Protein 3VC3 (pdb70)

Solvent-accessible surface area: 71531 Å² total; per-residue (Å²): 123,38,90,9,75,105,112,9,22,80,13,18,14,189,3,27,1,0,41,4,100,81,19,10,136,84,5,50,17,126,2,0,0,0,0,0,6,18,1,1,0,7,0,20,7,0,4,6,0,82,18,0,0,27,30,3,42,81,52,6,69,11,24,66,78,112,11,14,0,2,0,0,0,21,0,20,13,0,0,0,0,1,0,1,2,23,30,69,42,13,126,6,12,0,0,0,0,18,118,7,9,21,4,0,24,0,0,0,62,4,6,45,2,77,16,42,3,0,43,58,97,85,18,10,35,4,0,20,124,28,0,104,77,39,51,153,105,44,113,90,25,43,17,6,23,13,8,43,22,100,17,2,14,82,15,2,66,104,48,0,0,19,24,0,50,115,27,0,96,26,78,1,50,1,0,0,14,3,6,14,16,3,0,12,0,0,0,0,0,63,33,0,49,75,102,43,100,110,1,72,0,24,0,0,4,0,44,73,1,31,31,40,73,65,21,159,79,26,130,36,95,0,24,27,10,14,13,22,64,92,2,117,24,8,38,82,140,12,17,88,118,14,29,70,0,27,9,123,48,0,7,66,31,0,86,48,0,0,83,88,10,0,0,1,0,0,1,7,0,0,0,0,0,9,1,0,22,115,5,0,94,73,106,107,6,95,50,66,10,0,0,0,0,1,9,1,6,0,1,1,2,0,18,15,49,3,6,78,145,38,33,104,72,0,88,109,40,132,55,58,88,39,126,36,88,12,68,132,110,9,22,97,13,32,16,142,1,29,1,0,34,0,64,89,24,0,94,40,4,2,0,44,0,0,0,0,0,0,9,19,1,1,0,6,0,20,6,0,4,6,0,84,18,0,0,28,36,3,46,129,128,135,100,12,65,67,78,122,11,13,0,2,0,0,1,22,0,21,14,0,0,0,0,1,0,1,2,21,26,68,42,13,123,5,10,0,0,0,0,20,118,7,6,18,4,1,26,0,0,0,58,3,7,44,2,80,17,32,4,0,39,57,96,109,15,10,35,5,0,20,134,21,0,102,86,30,50,147,115,44,111,87,24,45,17,6,23,13,9,44,23,101,16,1,17,78,15,3,66,104,50,0,0,19,8,0,50,88,10,0,96,24,78,1,45,0,0,0,13,3,6,14,17,3,0,13,0,0,0,0,0,63,35,0,54,76,99,40,110,123,3,50,0,16,0,0,4,0,43,75,1,30,32,45,73,71,27,166,88,27,131,36,98,0,23,27,9,14,15,22,63,90,2,116,23,7,35,86,137,11,15,78,121,18,33,68,0,28,10,122,49,0,8,63,31,0,88,47,0,0,84,116,11,1,0,1,1,0,0,8,0,0,0,0,0,10,1,0,23,112,5,0,98,71,109,97,0,86,34,74,10,0,0,0,0,0,9,1,6,0,0,2,1,3,23,17,44,3,9,86,150,36,47,100,78,0,71,92,37,125,53,54,84,32,125,38,93,15,68,84,95,9,23,90,12,33,16,213,3,24,0,0,50,7,70,82,20,19,144,70,25,37,5,130,1,0,0,0,0,0,8,18,1,0,0,6,0,21,8,0,3,6,0,84,18,0,0,28,33,3,44,69,50,7,69,10,23,67,77,117,12,13,0,2,0,0,0,20,0,20,12,0,0,0,0,1,0,0,2,23,32,65,42,14,113,6,10,0,0,0,0,20,116,7,9,23,6,1,25,0,0,0,64,4,6,46,2,76,9,42,2,0,37,60,91,108,14,10,34,5,0,18,135,25,0,101,73,36,52,152,111,43,111,92,24,45,17,6,22,14,8,43,23,99,16,2,16,80,16,2,66,104,46,0,0,21,21,0,10,103,26,0,27,8,53,2,34,2,0,0,13,3,6,13,16,3,0,12,0,0,0,0,0,60,33,0,58,61,68,14,40,92,0,77,0,15,0,0,4,0,45,72,1,31,34,40,72,72,28,174,87,26,130,38,92,0,25,26,10,14,14,23,61,119,3,124,22,15,38,76,142,15,18,78,116,15,20,58,0,26,12,122,61,0,8,63,34,0,86,45,0,0,81,90,6,0,0,0,1,0,1,7,0,0,0,1,0,18,0,0,21,102,7,0,100,67,109,69,10,76,37,35,13,0,0,0,0,0,9,1,6,0,0,3,1,1,18,15,45,2,8,92,133,31,37,97,86,2,78,97,51,131,54,60,82,38,50,92,45,91,16,56,70,55,8,22,83,6,22,10,153,2,27,1,0,48,1,46,96,22,0,95,46,5,2,0,46,0,0,0,0,0,0,8,17,2,1,1,5,0,20,6,0,4,6,0,60,18,0,0,10,34,3,44,52,127,105,99,12,64,70,77,133,12,16,1,2,0,0,0,20,0,20,13,0,0,0,0,1,0,1,2,18,22,62,43,13,125,5,11,0,0,0,0,19,116,7,7,20,5,1,26,0,0,0,75,4,7,45,2,78,10,34,2,0,41,57,99,107,16,11,34,4,0,20,132,25,0,88,79,37,45,124,108,42,114,91,24,45,18,6,22,13,8,43,24,98,15,1,17,82,14,3,70,95,51,0,0,19,20,0,50,119,26,0,95,24,78,1,46,0,0,0,14,3,6,13,16,3,0,12,0,0,0,0,0,61,34,0,57,74,101,40,103,123,1,52,0,15,0,0,3,0,45,74,1,30,31,45,72,73,27,175,88,26,128,37,99,0,23,28,10,12,15,21,62,88,2,116,23,7,37,87,141,13,16,92,124,18,32,70,1,28,9,122,50,0,8,64,29,0,87,45,0,0,85,112,11,1,0,0,0,0,1,7,0,0,0,0,0,10,0,0,25,114,4,0,104,74,110,99,0,89,31,84,10,0,0,0,0,0,9,1,5,0,1,1,1,4,27,17,47,3,7,85,147,36,40,85,76,0,68,98,41,130,52,56,85,45,168,93,149,136,103,178,112,77,23,77,89,25,14,154,3,61,40,66,126,7,114,119,7,18,82,51,26,31,6,134,1,6,0,0,7,0,37,114,8,48,8,24,0,20,6,0,3,6,0,82,19,0,0,28,33,3,44,131,127,137,98,11,67,67,78,132,12,16,0,2,0,0,1,22,0,20,13,0,0,0,0,1,9,0,2,58,79,68,43,14,121,6,10,0,0,0,0,37,115,8,9,80,31,1,69,88,39,0,167,86,73,66,11,80,32,48,66,14,77,69,92,131,16,11,34,14,0,19,159,63,0,86,77,36,47,136,109,46,109,89,24,44,15,6,22,15,8,42,23,101,16,2,15,78,17,3,65,105,46,0,0,20,21,0,47,124,83,11,120,27,114,1,52,3,0,0,13,3,7,13,16,3,0,12,0,0,0,0,0,63,36,0,52,74,101,42,103,114,1,76,0,23,0,0,4,0,9,53,1,14,34,43,72,74,28,151,79,18,129,36,98,1,22,26,10,14,14,23,61,88,2,107,23,6,37,86,99,10,20,81,97,16,36,51,1,8,9,74,28,0,9,65,16,0,85,51,0,30,152,87,37,64,27,52,1,0,1,7,0,0,0,0,0,7,2,0,4,83,8,0,16,15,63,101,5,161,48,68,18,0,0,0,0,1,8,0,59,0,102,30,1,61,24,18,45,2,20,73,127,111,91,106,104,57,113,109,146,142,126,126,106,194,169,99,134,146,91,169,93,76,21,77,87,20,16,163,5,61,39,64,131,5,114,118,20,10,142,84,18,46,16,129,1,6,0,0,7,0,36,115,9,46,8,24,0,20,8,0,4,5,0,81,20,0,0,25,33,3,44,129,122,132,99,10,68,69,78,118,13,4,0,2,0,0,1,21,0,21,13,0,0,0,0,1,10,0,2,56,75,62,40,13,68,5,10,0,0,0,0,38,113,8,7,91,36,1,70,85,38,0,136,86,70,60,1,64,31,55,65,15,72,69,94,139,18,9,36,14,0,21,152,62,0,106,83,34,52,90,82,41,49,74,27,46,19,7,18,13,12,45,22,94,8,1,16,94,15,2,79,102,51,0,0,17,27,0,47,118,83,13,118,26,110,1,53,0,0,0,13,4,6,14,16,4,0,12,0,0,0,0,0,61,34,0,54,71,92,47,101,124,2,38,0,18,0,0,3,0,45,74,1,30,32,41,68,64,28,171,81,27,130,34,96,1,22,28,10,13,14,23,60,72,2,105,23,12,40,84,141,12,20,95,121,15,32,66,1,28,8,122,50,0,7,66,30,0,89,45,0,28,156,120,39,65,25,55,1,0,1,7,0,0,0,0,0,10,0,0,33,108,4,0,129,69,110,113,0,96,49,59,16,0,0,0,0,1,9,0,63,0,101,28,1,61,25,16,45,2,23,87,140,110,83,115,116,54,115,103,147,134,129,131,89,139,184

CATH classification: 3.40.50.1100 (+1 more: 3.40.50.1100)

Sequence (1934 aa):
STNIKKHVSQLIGRTPLVYLNKVTEGCGAYVAVVKQEMMQPTASIADRPAYAMITDAEEKNLITPGKTTLIEPTSGNMGISMAFMAAMKGYKMVLTMPSYTSLERRVTMRAFGAELIILTDPAKGMGGTVKKAYELLENTPNAHMLQQFSSNPANTQVHFETTGPEIWEDTNGQVDIFVMGIGSGGTVSGVGQYLKSKNPNVKIYGVEPSESNVLNGGKPGPHHITGNGVGFKPDILDLDVMEKVLEVSSEDAVNMARVLALKEGLMVGISSGANTVAALRLAQLPENKGKLIVTVHPSFGERYLSSVLFQELRQEAENMQPVAVSTNIKKHVSQLIGRTPLVVYLNKVTEGCGAYVAVVKQEMMQPTASIADRPAYAMITDAEEKNLITPGKTTLIEPTSGNMGISMAFMAAMKGYKMVLTMPSYTSLERRVTMRAFGAELILTDPAKGMGGTVKKAYELLENTPNAHMLQQFSSNPANTQVHFETTGPEIWEDTNGQVDIFVVMGIGSGGTVSGVGQYLKKSKNPNVKIYGVEPSSESNVVLNGGKPGPHHITGNGVGFKPDILDLDVMEKVLEVSSEDAVNMARVLALKEGLMVGISSGANTVAALRLAQLPENKGKLIVTVHPSFGERYLSSSVVLFQELRQEAENMQPVAVSTNIKKHVSQLIGRTPLVYLNKVTEGCGAYVAVVKQEMMQPTASIADRPAYAMITDAEEKNLITPGKTTLIEPTSGNMGISMAFMAAMKGYKMVLTMPSYTSLERRVTMRAFGAELILTDPAKGMGGTVKKAYELLENTPNAHMLQQFSSNPANTQVHFETTGPEIWEDTNGQVDIFVMGIGSSGGTVSSGVGQYLKSKNPNVVKIYGVEPSSESNVLNGGKPGPHHITGNGVGFKPDILDLDVMEKVLEVSSEDAVNMARVLALKEGLMVGISSGANTVAALRLAQLPENKGKLIVTVHPSFGERYLSSVLFQELRQEAENMQPVAVASTNIKKHVSQLIGRTPLVYLNKVTEGCGAYVAVVKQEMMQPTASIADRPAYAMITDAEEKNLITPGKTTLIEPTSGNMGISMAFMAAMKGYKMVLTMPSYTSLERRVTMRAFGAELILTDPAKGMGGTVKKAYELLENTPNAHMLQQFSSNPANTQVHFETTGPEIWEDTNGQVDIFVMGIGSGGTVSGVGQYLKSKNPNVKIYGVEPSESNVLNGGKPGPHHITGNGVGFKPDILDLDVMEKVLEVSSEDAVNMARVLALKEGLMVGISSGANTVAALRLAQLPENKGKLIVTVHPSFGERYLSSVLFQELRQEAENMQPVAVSTNIKKHVSQLIGRTPLVYLNKVTEGCCGAYVAVKQEMMQPTASIADRPAYAMITDAEEKNLITPGKTTLIEPTSGNMGISMAFMAAMKGYKMVLTMPSYTSLERRVTMRAFGAELILTDPAKGMGGTVKKAYELLENTPNAHMLQQFSSNPANTQVHFETTGPEIWEDTNGQQVDIFVMGIGSGGTVSGVGQYLKSKNPNVKIYGVEPSSESNVLNGGKPGPHHITGNGVGFKPDILDLDVMEKVLEVSSEDAVNMARVVLALKEGLMVGISSGANTVAALRLAQLPENKGKLIVTVHPSFGERYLSSVLFQELRQEAENMQPVAVSTNIKKHVSQLIGRTPLVYLNKVTEGCGAYVAVVKQEMMQPTASIADRPAYAMITDAEEKNLITPGKTTLIEPTSGNMGISMAFMAAMKGYKMVLTMPSYTSLERRVTMRAFGAELILTDPAKGMGGTVKKAYELLENTPNAHMLQQFSSNPANTQVHFETTGPEIWEDTNGQVDIFVMGIGSGGTVSGVGQYLKSKNPNVKIYGVEPSSESNVLNGGKPGPHHITGNGVGFKPDILDLDVMEKVLEVSSEDAVNMARVLALKEGLMVGISSGANTVAALRLAQLPENKGKLIVTVHPSFGERYLSSSVLFQELRQEAENMQPVAVD

InterPro domains:
  IPR001216 Cysteine synthase/cystathionine beta-synthase, pyridoxal-phosphate attachment site [PS00901] (84-102)
  IPR001926 Tryptophan synthase beta chain-like, PALP domain [PF00291] (58-345)
  IPR005856 Cysteine synthase [TIGR01136] (59-357)
  IPR005859 Cysteine synthase CysK [TIGR01139] (59-357)
  IPR036052 Tryptophan synthase beta chain-like, PALP domain superfamily [G3DSA:3.40.50.1100] (60-353)
  IPR036052 Tryptophan synthase beta chain-like, PALP domain superfamily [G3DSA:3.40.50.1100] (89-196)
  IPR036052 Tryptophan synthase beta chain-like, PALP domain superfamily [SSF53686] (54-362)
  IPR050214 Cysteine synthase/Cystathionine beta-synthase [PTHR10314] (54-363)

B-factor: mean 21.98, std 10.83, range [5.79, 87.84]

Structure (mmCIF, N/CA/C/O backbone):
data_3VC3
#
_entry.id   3VC3
#
_cell.length_a   71.092
_cell.length_b   154.325
_cell.length_c   198.328
_cell.angle_alpha   90.00
_cell.angle_beta   90.00
_cell.angle_gamma   90.00
#
_symmetry.space_group_name_H-M   'P 2 21 21'
#
loop_
_entity.id
_entity.type
_entity.pdbx_description
1 polymer 'beta-cyanoalnine synthase'
2 non-polymer N-({3-HYDROXY-2-METHYL-5-[(PHOSPHONOOXY)METHYL]PYRIDIN-4-YL}METHYL)-L-CYSTEINE
3 water water
#
loop_
_atom_site.group_PDB
_atom_site.id
_atom_site.type_symbol
_atom_site.label_atom_id
_atom_site.label_alt_id
_atom_site.label_comp_id
_atom_site.label_asym_id
_atom_site.label_entity_id
_atom_site.label_seq_id
_atom_site.pdbx_PDB_ins_code
_atom_site.Cartn_x
_atom_site.Cartn_y
_atom_site.Cartn_z
_atom_site.occupancy
_atom_site.B_iso_or_equiv
_atom_site.auth_seq_id
_atom_site.auth_comp_id
_atom_site.auth_asym_id
_atom_site.auth_atom_id
_atom_site.pdbx_PDB_model_num
ATOM 1 N N . SER A 1 22 ? -40.880 40.900 1.799 1.00 46.98 51 SER A N 1
ATOM 2 C CA . SER A 1 22 ? -42.256 40.510 2.108 1.00 48.35 51 SER A CA 1
ATOM 3 C C . SER A 1 22 ? -43.076 40.235 0.849 1.00 41.89 51 SER A C 1
ATOM 4 O O . SER A 1 22 ? -44.054 39.478 0.884 1.00 34.84 51 SER A O 1
ATOM 7 N N . THR A 1 23 ? -42.683 40.863 -0.256 1.00 32.93 52 THR A N 1
ATOM 8 C CA . THR A 1 23 ? -43.400 40.725 -1.517 1.00 25.75 52 THR A CA 1
ATOM 9 C C . THR A 1 23 ? -42.424 40.563 -2.679 1.00 28.95 52 THR A C 1
ATOM 10 O O . THR A 1 23 ? -41.209 40.540 -2.480 1.00 27.11 52 THR A O 1
ATOM 14 N N . ASN A 1 24 ? -42.964 40.438 -3.890 1.00 17.61 53 ASN A N 1
ATOM 15 C CA . ASN A 1 24 ? -42.140 40.391 -5.098 1.00 18.96 53 ASN A CA 1
ATOM 16 C C . ASN A 1 24 ? -42.100 41.745 -5.791 1.00 18.63 53 ASN A C 1
ATOM 17 O O . ASN A 1 24 ? -41.625 41.850 -6.916 1.00 21.02 53 ASN A O 1
ATOM 22 N N . ILE A 1 25 ? -42.617 42.773 -5.132 1.00 16.40 54 ILE A N 1
ATOM 23 C CA . ILE A 1 25 ? -42.612 44.110 -5.708 1.00 12.57 54 ILE A CA 1
ATOM 24 C C . ILE A 1 25 ? -41.197 44.674 -5.706 1.00 18.22 54 ILE A C 1
ATOM 25 O O . ILE A 1 25 ? -40.544 44.695 -4.658 1.00 17.37 54 ILE A O 1
ATOM 30 N N . LYS A 1 26 ? -40.712 45.116 -6.867 1.00 13.13 55 LYS A N 1
ATOM 31 C CA . LYS A 1 26 ? -39.378 45.719 -6.956 1.00 16.17 55 LYS A CA 1
ATOM 32 C C . LYS A 1 26 ? -39.308 47.054 -6.236 1.00 16.93 55 LYS A C 1
ATOM 33 O O . LYS A 1 26 ? -40.218 47.876 -6.338 1.00 18.17 55 LYS A O 1
ATOM 39 N N . LYS A 1 27 ? -38.211 47.288 -5.525 1.00 15.28 56 LYS A N 1
ATOM 40 C CA . LYS A 1 27 ? -38.016 48.549 -4.820 1.00 14.59 56 LYS A CA 1
ATOM 41 C C . LYS A 1 27 ? -37.599 49.690 -5.743 1.00 13.68 56 LYS A C 1
ATOM 42 O O . LYS A 1 27 ? -37.902 50.853 -5.475 1.00 15.23 56 LYS A O 1
ATOM 48 N N . HIS A 1 28 ? -36.878 49.362 -6.813 1.00 13.65 57 HIS A N 1
ATOM 49 C CA . HIS A 1 28 ? -36.384 50.378 -7.738 1.00 17.63 57 HIS A CA 1
ATOM 50 C C . HIS A 1 28 ? -36.653 49.965 -9.180 1.00 13.73 57 HIS A C 1
ATOM 51 O O . HIS A 1 28 ? -36.580 48.788 -9.523 1.00 14.08 57 HIS A O 1
ATOM 58 N N . VAL A 1 29 ? -36.944 50.947 -10.021 1.00 18.17 58 VAL A N 1
ATOM 59 C CA . VAL A 1 29 ? -37.135 50.701 -11.445 1.00 14.22 58 VAL A CA 1
ATOM 60 C C . VAL A 1 29 ? -35.915 50.019 -12.090 1.00 16.29 58 VAL A C 1
ATOM 61 O O . VAL A 1 29 ? -36.055 49.221 -13.015 1.00 15.98 58 VAL A O 1
ATOM 65 N N . SER A 1 30 ? -34.717 50.304 -11.585 1.00 17.04 59 SER A N 1
ATOM 66 C CA . SER A 1 30 ? -33.521 49.661 -12.140 1.00 15.21 59 SER A CA 1
ATOM 67 C C . SER A 1 30 ? -33.501 48.149 -11.911 1.00 12.60 59 SER A C 1
ATOM 68 O O . SER A 1 30 ? -32.802 47.415 -12.615 1.00 13.13 59 SER A O 1
ATOM 71 N N . GLN A 1 31 ? -34.275 47.662 -10.938 1.00 12.96 60 GLN A N 1
ATOM 72 C CA . GLN A 1 31 ? -34.371 46.229 -10.707 1.00 14.44 60 GLN A CA 1
ATOM 73 C C . GLN A 1 31 ? -35.202 45.519 -11.777 1.00 16.98 60 GLN A C 1
ATOM 74 O O . GLN A 1 31 ? -35.290 44.298 -11.798 1.00 21.11 60 GLN A O 1
ATOM 80 N N . LEU A 1 32 ? -35.804 46.295 -12.669 1.00 14.75 61 LEU A N 1
ATOM 81 C CA . LEU A 1 32 ? -36.536 45.730 -13.802 1.00 15.30 61 LEU A CA 1
ATOM 82 C C . LEU A 1 32 ? -35.585 45.328 -14.921 1.00 18.28 61 LEU A C 1
ATOM 83 O O . LEU A 1 32 ? -35.997 44.695 -15.890 1.00 18.59 61 LEU A O 1
ATOM 88 N N . ILE A 1 33 ? -34.323 45.727 -14.799 1.00 15.80 62 ILE A N 1
ATOM 89 C CA . ILE A 1 33 ? -33.308 45.363 -15.794 1.00 9.12 62 ILE A CA 1
ATOM 90 C C . ILE A 1 33 ? -32.873 43.892 -15.659 1.00 22.21 62 ILE A C 1
ATOM 91 O O . ILE A 1 33 ? -32.688 43.397 -14.549 1.00 32.49 62 ILE A O 1
ATOM 96 N N . GLY A 1 34 ? -32.715 43.210 -16.793 1.00 26.52 63 GLY A N 1
ATOM 97 C CA . GLY A 1 34 ? -32.124 41.877 -16.839 1.00 31.33 63 GLY A CA 1
ATOM 98 C C . GLY A 1 34 ? -33.102 40.719 -16.954 1.00 22.55 63 GLY A C 1
ATOM 99 O O . GLY A 1 34 ? -34.306 40.922 -17.080 1.00 32.47 63 GLY A O 1
ATOM 100 N N . ARG A 1 35 ? -32.573 39.495 -16.909 1.00 19.64 64 ARG A N 1
ATOM 101 C CA . ARG A 1 35 ? -33.377 38.284 -16.976 1.00 25.67 64 ARG A CA 1
ATOM 102 C C . ARG A 1 35 ? -34.384 38.308 -18.130 1.00 25.16 64 ARG A C 1
ATOM 103 O O . ARG A 1 35 ? -35.586 38.237 -17.911 1.00 26.70 64 ARG A O 1
ATOM 111 N N . THR A 1 36 ? -33.888 38.380 -19.360 1.00 16.29 65 THR A N 1
ATOM 112 C CA . THR A 1 36 ? -34.766 38.355 -20.532 1.00 12.26 65 THR A CA 1
ATOM 113 C C . THR A 1 36 ? -34.908 36.936 -21.116 1.00 12.84 65 THR A C 1
ATOM 114 O O . THR A 1 36 ? -34.021 36.101 -20.960 1.00 17.19 65 THR A O 1
ATOM 118 N N . PRO A 1 37 ? -36.023 36.666 -21.813 1.00 15.64 66 PRO A N 1
ATOM 119 C CA . PRO A 1 37 ? -36.299 35.300 -22.279 1.00 12.56 66 PRO A CA 1
ATOM 120 C C . PRO A 1 37 ? -35.617 34.947 -23.597 1.00 15.36 66 PRO A C 1
ATOM 121 O O . PRO A 1 37 ? -35.221 35.857 -24.330 1.00 17.77 66 PRO A O 1
ATOM 125 N N . LEU A 1 38 ? -35.465 33.641 -23.856 1.00 13.61 67 LEU A N 1
ATOM 126 C CA . LEU A 1 38 ? -35.049 33.105 -25.149 1.00 13.78 67 LEU A CA 1
ATOM 127 C C . LEU A 1 38 ? -36.267 32.493 -25.828 1.00 14.22 67 LEU A C 1
ATOM 128 O O . LEU A 1 38 ? -37.114 31.890 -25.170 1.00 14.21 67 LEU A O 1
ATOM 133 N N . VAL A 1 39 ? -36.346 32.614 -27.145 1.00 14.01 68 VAL A N 1
ATOM 134 C CA . VAL A 1 39 ? -37.445 31.986 -27.869 1.00 12.51 68 VAL A CA 1
ATOM 135 C C . VAL A 1 39 ? -36.932 31.352 -29.163 1.00 13.95 68 VAL A C 1
ATOM 136 O O . VAL A 1 39 ? -36.053 31.906 -29.831 1.00 13.80 68 VAL A O 1
ATOM 140 N N . TYR A 1 40 ? -37.461 30.180 -29.510 1.00 17.01 69 TYR A N 1
ATOM 141 C CA . TYR A 1 40 ? -37.052 29.515 -30.748 1.00 12.19 69 TYR A CA 1
ATOM 142 C C . TYR A 1 40 ? -37.674 30.225 -31.948 1.00 15.45 69 TYR A C 1
ATOM 143 O O . TYR A 1 40 ? -38.774 30.753 -31.853 1.00 15.45 69 TYR A O 1
ATOM 152 N N . LEU A 1 41 ? -36.967 30.231 -33.073 1.00 11.98 70 LEU A N 1
ATOM 153 C CA . LEU A 1 41 ? -37.557 30.682 -34.334 1.00 12.41 70 LEU A CA 1
ATOM 154 C C . LEU A 1 41 ? -37.765 29.481 -35.241 1.00 15.73 70 LEU A C 1
ATOM 155 O O . LEU A 1 41 ? -36.845 28.689 -35.435 1.00 19.43 70 LEU A O 1
ATOM 160 N N . ASN A 1 42 ? -38.961 29.346 -35.809 1.00 21.18 71 ASN A N 1
ATOM 161 C CA . ASN A 1 42 ? -39.216 28.247 -36.735 1.00 23.56 71 ASN A CA 1
ATOM 162 C C . ASN A 1 42 ? -39.784 28.677 -38.073 1.00 23.42 71 ASN A C 1
ATOM 163 O O . ASN A 1 42 ? -40.094 27.834 -38.913 1.00 22.27 71 ASN A O 1
ATOM 168 N N . LYS A 1 43 ? -39.928 29.973 -38.290 1.00 15.36 72 LYS A N 1
ATOM 169 C CA . LYS A 1 43 ? -40.431 30.401 -39.600 1.00 12.64 72 LYS A CA 1
ATOM 170 C C . LYS A 1 43 ? -39.337 30.922 -40.519 1.00 18.33 72 LYS A C 1
ATOM 171 O O . LYS A 1 43 ? -39.175 30.413 -41.626 1.00 22.53 72 LYS A O 1
ATOM 177 N N . VAL A 1 44 ? -38.580 31.926 -40.081 1.00 15.48 73 VAL A N 1
ATOM 178 C CA . VAL A 1 44 ? -37.485 32.417 -40.913 1.00 14.83 73 VAL A CA 1
ATOM 179 C C . VAL A 1 44 ? -36.389 31.363 -41.020 1.00 18.63 73 VAL A C 1
ATOM 180 O O . VAL A 1 44 ? -35.524 31.432 -41.889 1.00 19.79 73 VAL A O 1
ATOM 184 N N . THR A 1 45 ? -36.437 30.382 -40.127 1.00 17.17 74 THR A N 1
ATOM 185 C CA . THR A 1 45 ? -35.417 29.341 -40.074 1.00 12.76 74 THR A CA 1
ATOM 186 C C . THR A 1 45 ? -35.813 28.095 -40.880 1.00 18.84 74 THR A C 1
ATOM 187 O O . THR A 1 45 ? -35.096 27.090 -40.861 1.00 19.65 74 THR A O 1
ATOM 191 N N . GLU A 1 46 ? -36.947 28.151 -41.574 1.00 14.85 75 GLU A N 1
ATOM 192 C CA . GLU A 1 46 ? -37.433 26.964 -42.284 1.00 19.13 75 GLU A CA 1
ATOM 193 C C . GLU A 1 46 ? -36.327 26.296 -43.094 1.00 17.44 75 GLU A C 1
ATOM 194 O O . GLU A 1 46 ? -35.616 26.954 -43.859 1.00 17.26 75 GLU A O 1
ATOM 200 N N . GLY A 1 47 ? -36.177 24.987 -42.920 1.00 17.14 76 GLY A N 1
ATOM 201 C CA . GLY A 1 47 ? -35.210 24.221 -43.694 1.00 19.14 76 GLY A CA 1
ATOM 202 C C . GLY A 1 47 ? -33.741 24.347 -43.316 1.00 21.98 76 GLY A C 1
ATOM 203 O O . GLY A 1 47 ? -32.896 23.674 -43.914 1.00 21.88 76 GLY A O 1
ATOM 204 N N . CYS A 1 48 ? -33.416 25.185 -42.329 1.00 17.82 77 CYS A N 1
ATOM 205 C CA . CYS A 1 48 ? -32.003 25.483 -42.053 1.00 20.48 77 CYS A CA 1
ATOM 206 C C . CYS A 1 48 ? -31.228 24.354 -41.353 1.00 20.94 77 CYS A C 1
ATOM 207 O O . CYS A 1 48 ? -30.003 24.318 -41.415 1.00 24.17 77 CYS A O 1
ATOM 210 N N . GLY A 1 49 ? -31.932 23.444 -40.684 1.00 15.95 78 GLY A N 1
ATOM 211 C CA . GLY A 1 49 ? -31.287 22.261 -40.131 1.00 16.31 78 GLY A CA 1
ATOM 212 C C . GLY A 1 49 ? -30.599 22.440 -38.785 1.00 16.19 78 GLY A C 1
ATOM 213 O O . GLY A 1 49 ? -29.966 21.514 -38.288 1.00 16.91 78 GLY A O 1
ATOM 214 N N . ALA A 1 50 ? -30.719 23.624 -38.190 1.00 18.44 79 ALA A N 1
ATOM 215 C CA . ALA A 1 50 ? -30.183 23.853 -36.841 1.00 14.38 79 ALA A CA 1
ATOM 216 C C . ALA A 1 50 ? -31.235 24.525 -35.957 1.00 14.73 79 ALA A C 1
ATOM 217 O O . ALA A 1 50 ? -32.196 25.097 -36.465 1.00 17.07 79 ALA A O 1
ATOM 219 N N . TYR A 1 51 ? -31.059 24.460 -34.641 1.00 14.70 80 TYR A N 1
ATOM 220 C CA . TYR A 1 51 ? -31.958 25.173 -33.729 1.00 13.84 80 TYR A CA 1
ATOM 221 C C . TYR A 1 51 ? -31.460 26.604 -33.638 1.00 14.65 80 TYR A C 1
ATOM 222 O O . TYR A 1 51 ? -30.256 26.834 -33.593 1.00 19.65 80 TYR A O 1
ATOM 231 N N . VAL A 1 52 ? -32.379 27.562 -33.600 1.00 12.43 81 VAL A N 1
ATOM 232 C CA . VAL A 1 52 ? -32.002 28.960 -33.474 1.00 11.48 81 VAL A CA 1
ATOM 233 C C . VAL A 1 52 ? -32.893 29.581 -32.418 1.00 15.35 81 VAL A C 1
ATOM 234 O O . VAL A 1 52 ? -34.111 29.651 -32.586 1.00 16.72 81 VAL A O 1
ATOM 238 N N . ALA A 1 53 ? -32.286 30.003 -31.317 1.00 11.30 82 ALA A N 1
ATOM 239 C CA . ALA A 1 53 ? -33.030 30.666 -30.250 1.00 13.49 82 ALA A CA 1
ATOM 240 C C . ALA A 1 53 ? -32.560 32.113 -30.135 1.00 17.41 82 ALA A C 1
ATOM 241 O O . ALA A 1 53 ? -31.379 32.404 -30.307 1.00 15.19 82 ALA A O 1
ATOM 243 N N . VAL A 1 54 ? -33.478 33.035 -29.849 1.00 12.65 83 VAL A N 1
ATOM 244 C CA A VAL A 1 54 ? -33.119 34.446 -29.807 0.54 11.39 83 VAL A CA 1
ATOM 245 C CA B VAL A 1 54 ? -33.126 34.448 -29.808 0.46 11.54 83 VAL A CA 1
ATOM 246 C C . VAL A 1 54 ? -33.506 35.100 -28.483 1.00 13.95 83 VAL A C 1
ATOM 247 O O . VAL A 1 54 ? -34.628 34.923 -27.996 1.00 15.36 83 VAL A O 1
ATOM 254 N N . LYS A 1 55 ? -32.566 35.855 -27.920 1.00 14.17 84 LYS A N 1
ATOM 255 C CA . LYS A 1 55 ? -32.763 36.546 -26.653 1.00 12.54 84 LYS A CA 1
ATOM 256 C C . LYS A 1 55 ? -33.445 37.891 -26.882 1.00 14.44 84 LYS A C 1
ATOM 257 O O . LYS A 1 55 ? -33.012 38.685 -27.719 1.00 15.27 84 LYS A O 1
ATOM 263 N N . GLN A 1 56 ? -34.509 38.152 -26.131 1.00 10.03 85 GLN A N 1
ATOM 264 C CA . GLN A 1 56 ? -35.371 39.302 -26.418 1.00 12.66 85 GLN A CA 1
ATOM 265 C C . GLN A 1 56 ? -35.124 40.475 -25.480 1.00 14.13 85 GLN A C 1
ATOM 266 O O . GLN A 1 56 ? -35.736 40.565 -24.425 1.00 12.90 85 GLN A O 1
ATOM 272 N N . GLU A 1 57 ? -34.276 41.404 -25.893 1.00 13.73 86 GLU A N 1
ATOM 273 C CA . GLU A 1 57 ? -33.925 42.520 -25.035 1.00 13.23 86 GLU A CA 1
ATOM 274 C C . GLU A 1 57 ? -34.979 43.647 -25.048 1.00 14.90 86 GLU A C 1
ATOM 275 O O . GLU A 1 57 ? -34.839 44.637 -24.337 1.00 16.86 86 GLU A O 1
ATOM 281 N N . MET A 1 58 ? -36.036 43.491 -25.843 1.00 13.41 87 MET A N 1
ATOM 282 C CA . MET A 1 58 ? -37.138 44.447 -25.814 1.00 15.12 87 MET A CA 1
ATOM 283 C C . MET A 1 58 ? -37.818 44.399 -24.444 1.00 22.66 87 MET A C 1
ATOM 284 O O . MET A 1 58 ? -38.577 45.299 -24.087 1.00 22.31 87 MET A O 1
ATOM 289 N N . MET A 1 59 ? -37.545 43.340 -23.679 1.00 17.73 88 MET A N 1
ATOM 290 C CA . MET A 1 59 ? -38.142 43.172 -22.361 1.00 17.12 88 MET A CA 1
ATOM 291 C C . MET A 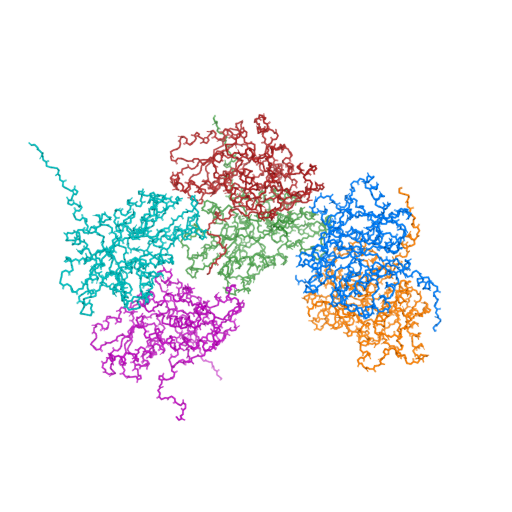1 59 ? -37.356 43.913 -21.282 1.00 20.84 88 MET A C 1
ATOM 292 O O . MET A 1 59 ? -37.349 43.513 -20.122 1.00 35.47 88 MET A O 1
ATOM 297 N N . GLN A 1 60 ? -36.668 44.973 -21.671 1.00 17.77 89 GLN A N 1
ATOM 298 C CA . GLN A 1 60 ? -35.942 45.799 -20.714 1.00 16.40 89 GLN A CA 1
ATOM 299 C C . GLN A 1 60 ? -36.743 47.092 -20.532 1.00 18.03 89 GLN A C 1
ATOM 300 O O . GLN A 1 60 ? -37.577 47.450 -21.385 1.00 13.86 89 GLN A O 1
ATOM 306 N N . PRO A 1 61 ? -36.493 47.812 -19.432 1.00 11.92 90 PRO A N 1
ATOM 307 C CA . PRO A 1 61 ? -37.238 49.036 -19.108 1.00 15.12 90 PRO A CA 1
ATOM 308 C C . PRO A 1 61 ? -37.155 50.110 -20.197 1.00 14.81 90 PRO A C 1
ATOM 309 O O . PRO A 1 61 ? -38.098 50.875 -20.326 1.00 15.84 90 PRO A O 1
ATOM 313 N N . THR A 1 62 ? -36.058 50.188 -20.947 1.00 12.45 91 THR A N 1
ATOM 314 C CA . THR A 1 62 ? -36.035 51.104 -22.092 1.00 14.52 91 THR A CA 1
ATOM 315 C C . THR A 1 62 ? -35.950 50.353 -23.411 1.00 17.06 91 THR A C 1
ATOM 316 O O . THR A 1 62 ? -35.594 50.923 -24.443 1.00 16.95 91 THR A O 1
ATOM 320 N N . ALA A 1 63 ? -36.247 49.061 -23.346 1.00 11.59 92 ALA A N 1
ATOM 321 C CA . ALA A 1 63 ? -36.509 48.272 -24.543 1.00 14.40 92 ALA A CA 1
ATOM 322 C C . ALA A 1 63 ? -35.270 48.038 -25.397 1.00 17.46 92 ALA A C 1
ATOM 323 O O . ALA A 1 63 ? -35.373 47.909 -26.605 1.00 13.04 92 ALA A O 1
ATOM 325 N N . SER A 1 64 ? -34.092 48.008 -24.791 1.00 13.54 93 SER A N 1
ATOM 326 C CA . SER A 1 64 ? -32.934 47.554 -25.550 1.00 11.04 93 SER A CA 1
ATOM 327 C C . SER A 1 64 ? -31.894 46.987 -24.629 1.00 14.67 93 SER A C 1
ATOM 328 O O . SER A 1 64 ? -31.954 47.180 -23.429 1.00 13.04 93 SER A O 1
ATOM 331 N N . ILE A 1 65 ? -30.906 46.329 -25.215 1.00 11.43 94 ILE A N 1
ATOM 332 C CA . ILE A 1 65 ? -29.866 45.686 -24.432 1.00 13.51 94 ILE A CA 1
ATOM 333 C C . ILE A 1 65 ? -29.019 46.682 -23.626 1.00 12.50 94 ILE A C 1
ATOM 334 O O . ILE A 1 65 ? -28.408 46.301 -22.622 1.00 12.33 94 ILE A O 1
ATOM 339 N N . ALA A 1 66 ? -29.000 47.954 -24.026 1.00 10.47 95 ALA A N 1
ATOM 340 C CA . ALA A 1 66 ? -28.071 48.907 -23.400 1.00 12.91 95 ALA A CA 1
ATOM 341 C C . ALA A 1 66 ? -28.373 49.217 -21.938 1.00 11.29 95 ALA A C 1
ATOM 342 O O . ALA A 1 66 ? -27.534 49.810 -21.235 1.00 12.26 95 ALA A O 1
ATOM 344 N N . ASP A 1 67 ? -29.559 48.836 -21.472 1.00 13.21 96 ASP A N 1
ATOM 345 C CA . ASP A 1 67 ? -29.892 49.068 -20.068 1.00 14.52 96 ASP A CA 1
ATOM 346 C C . ASP A 1 67 ? -28.879 48.347 -19.183 1.00 15.47 96 ASP A C 1
ATOM 347 O O . ASP A 1 67 ? -28.556 48.818 -18.086 1.00 13.45 96 ASP A O 1
ATOM 352 N N . ARG A 1 68 ? -28.385 47.196 -19.646 1.00 8.52 97 ARG A N 1
ATOM 353 C CA . ARG A 1 68 ? -27.400 46.445 -18.850 1.00 13.56 97 ARG A CA 1
ATOM 354 C C . ARG A 1 68 ? -26.092 47.210 -18.619 1.00 14.94 97 ARG A C 1
ATOM 355 O O . ARG A 1 68 ? -25.731 47.487 -17.467 1.00 11.27 97 ARG A O 1
ATOM 363 N N . PRO A 1 69 ? -25.359 47.540 -19.703 1.00 10.81 98 PRO A N 1
ATOM 364 C CA . PRO A 1 69 ? -24.134 48.321 -19.483 1.00 10.74 98 PRO A CA 1
ATOM 365 C C . PRO A 1 69 ? -24.344 49.723 -18.906 1.00 13.17 98 PRO A C 1
ATOM 366 O O . PRO A 1 69 ? -23.495 50.154 -18.124 1.00 14.54 98 PRO A O 1
ATOM 370 N N . ALA A 1 70 ? -25.429 50.417 -19.250 1.00 12.27 99 ALA A N 1
ATOM 371 C CA . ALA A 1 70 ? -25.693 51.721 -18.646 1.00 15.47 99 ALA A CA 1
ATOM 372 C C . ALA A 1 70 ? -25.727 51.596 -17.123 1.00 14.68 99 ALA A C 1
ATOM 373 O O . ALA A 1 70 ? -25.050 52.341 -16.418 1.00 16.28 99 ALA A O 1
ATOM 375 N N . TYR A 1 71 ? -26.520 50.656 -16.619 1.00 11.08 100 TYR A N 1
ATOM 376 C CA . TYR A 1 71 ? -26.606 50.442 -15.180 1.00 10.70 100 TYR A CA 1
ATOM 377 C C . TYR A 1 71 ? -25.246 50.074 -14.604 1.00 11.43 100 TYR A C 1
ATOM 378 O O . TYR A 1 71 ? -24.841 50.605 -13.571 1.00 12.88 100 TYR A O 1
ATOM 387 N N . ALA A 1 72 ? -24.525 49.184 -15.283 1.00 10.74 101 ALA A N 1
ATOM 388 C CA . ALA A 1 72 ? -23.273 48.689 -14.732 1.00 10.52 101 ALA A CA 1
ATOM 389 C C . ALA A 1 72 ? -22.217 49.792 -14.696 1.00 13.26 101 ALA A C 1
ATOM 390 O O . ALA A 1 72 ? -21.503 49.954 -13.698 1.00 12.05 101 ALA A O 1
ATOM 392 N N . MET A 1 73 ? -22.115 50.566 -15.767 1.00 10.50 102 MET A N 1
ATOM 393 C CA . MET A 1 73 ? -21.096 51.608 -15.799 1.00 10.93 102 MET A CA 1
ATOM 394 C C . MET A 1 73 ? -21.350 52.718 -14.777 1.00 12.87 102 MET A C 1
ATOM 395 O O . MET A 1 73 ? -20.426 53.146 -14.082 1.00 13.70 102 MET A O 1
ATOM 400 N N . ILE A 1 74 ? -22.589 53.196 -14.688 1.00 11.08 103 ILE A N 1
ATOM 401 C CA . ILE A 1 74 ? -22.854 54.310 -13.788 1.00 13.11 103 ILE A CA 1
ATOM 402 C C . ILE A 1 74 ? -22.689 53.841 -12.349 1.00 16.11 103 ILE A C 1
ATOM 403 O O . ILE A 1 74 ? -22.124 54.560 -11.524 1.00 14.05 103 ILE A O 1
ATOM 408 N N . THR A 1 75 ? -23.157 52.624 -12.066 1.00 14.48 104 THR A N 1
ATOM 409 C CA . THR A 1 75 ? -23.032 52.051 -10.723 1.00 15.29 104 THR A CA 1
ATOM 410 C C . THR A 1 75 ? -21.568 51.861 -10.336 1.00 14.02 104 THR A C 1
ATOM 411 O O . THR A 1 75 ? -21.155 52.204 -9.219 1.00 13.79 104 THR A O 1
ATOM 415 N N . ASP A 1 76 ? -20.774 51.342 -11.272 1.00 13.79 105 ASP A N 1
ATOM 416 C CA . ASP A 1 76 ? -19.344 51.157 -11.058 1.00 16.59 105 ASP A CA 1
ATOM 417 C C . ASP A 1 76 ? -18.663 52.489 -10.734 1.00 17.40 105 ASP A C 1
ATOM 418 O O . ASP A 1 76 ? -17.818 52.563 -9.835 1.00 13.62 105 ASP A O 1
ATOM 423 N N . ALA A 1 77 ? -19.051 53.544 -11.452 1.00 13.48 106 ALA A N 1
ATOM 424 C CA . ALA A 1 77 ? -18.469 54.870 -11.246 1.00 12.05 106 ALA A CA 1
ATOM 425 C C . ALA A 1 77 ? -18.808 55.413 -9.871 1.00 15.54 106 ALA A C 1
ATOM 426 O O . ALA A 1 77 ? -17.992 56.100 -9.253 1.00 15.06 106 ALA A O 1
ATOM 428 N N . GLU A 1 78 ? -20.016 55.121 -9.400 1.00 13.01 107 GLU A N 1
ATOM 429 C CA . GLU A 1 78 ? -20.420 55.572 -8.072 1.00 14.01 107 GLU A CA 1
ATOM 430 C C . GLU A 1 78 ? -19.643 54.818 -6.997 1.00 12.30 107 GLU A C 1
ATOM 431 O O . GLU A 1 78 ? -19.167 55.418 -6.024 1.00 13.37 107 GLU A O 1
ATOM 437 N N . GLU A 1 79 ? -19.498 53.506 -7.181 1.00 13.03 108 GLU A N 1
ATOM 438 C CA . GLU A 1 79 ? -18.751 52.677 -6.216 1.00 14.77 108 GLU A CA 1
ATOM 439 C C . GLU A 1 79 ? -17.285 53.100 -6.096 1.00 19.33 108 GLU A C 1
ATOM 440 O O . GLU A 1 79 ? -16.699 53.052 -5.007 1.00 15.18 108 GLU A O 1
ATOM 446 N N . LYS A 1 80 ? -16.702 53.525 -7.217 1.00 13.54 109 LYS A N 1
ATOM 447 C CA . LYS A 1 80 ? -15.337 54.021 -7.226 1.00 16.70 109 LYS A CA 1
ATOM 448 C C . LYS A 1 80 ? -15.211 55.463 -6.724 1.00 12.11 109 LYS A C 1
ATOM 449 O O . LYS A 1 80 ? -14.134 56.036 -6.792 1.00 15.35 109 LYS A O 1
ATOM 455 N N . ASN A 1 81 ? -16.311 56.053 -6.249 1.00 12.98 110 ASN A N 1
ATOM 456 C CA . ASN A 1 81 ? -16.298 57.439 -5.785 1.00 12.22 110 ASN A CA 1
ATOM 457 C C . ASN A 1 81 ? -15.769 58.425 -6.833 1.00 17.87 110 ASN A C 1
ATOM 458 O O . ASN A 1 81 ? -14.938 59.289 -6.536 1.00 11.95 110 ASN A O 1
ATOM 463 N N . LEU A 1 82 ? -16.250 58.282 -8.062 1.00 12.63 111 LEU A N 1
ATOM 464 C CA . LEU A 1 82 ? -15.823 59.136 -9.168 1.00 13.40 111 LEU A CA 1
ATOM 465 C C . LEU A 1 82 ? -16.862 60.186 -9.541 1.00 19.54 111 LEU A C 1
ATOM 466 O O . LEU A 1 82 ? -16.523 61.231 -10.110 1.00 16.38 111 LEU A O 1
ATOM 471 N N . ILE A 1 83 ? -18.128 59.901 -9.250 1.00 12.37 112 ILE A N 1
ATOM 472 C CA . ILE A 1 83 ? -19.211 60.798 -9.637 1.00 11.52 112 ILE A CA 1
ATOM 473 C C . ILE A 1 83 ? -20.240 60.984 -8.532 1.00 10.51 112 ILE A C 1
ATOM 474 O O . ILE A 1 83 ? -20.389 60.137 -7.657 1.00 16.30 112 ILE A O 1
ATOM 479 N N . THR A 1 84 ? -20.961 62.097 -8.615 1.00 13.22 113 THR A N 1
ATOM 480 C CA . THR A 1 84 ? -21.857 62.544 -7.564 1.00 15.41 113 THR A CA 1
ATOM 481 C C . THR A 1 84 ? -23.111 63.191 -8.145 1.00 13.93 113 THR A C 1
ATOM 482 O O . THR A 1 84 ? -23.018 64.145 -8.916 1.00 17.29 113 THR A O 1
ATOM 486 N N . PRO A 1 85 ? -24.293 62.669 -7.781 1.00 15.89 114 PRO A N 1
ATOM 487 C CA . PRO A 1 85 ? -25.536 63.226 -8.323 1.00 18.62 114 PRO A CA 1
ATOM 488 C C . PRO A 1 85 ? -25.639 64.712 -7.996 1.00 21.27 114 PRO A C 1
ATOM 489 O O . PRO A 1 85 ? -25.327 65.103 -6.878 1.00 19.94 114 PRO A O 1
ATOM 493 N N . GLY A 1 86 ? -26.042 65.527 -8.965 1.00 18.86 115 GLY A N 1
ATOM 494 C CA . GLY A 1 86 ? -26.207 66.951 -8.737 1.00 24.41 115 GLY A CA 1
ATOM 495 C C . GLY A 1 86 ? -24.920 67.747 -8.840 1.00 25.18 115 GLY A C 1
ATOM 496 O O . GLY A 1 86 ? -24.945 68.977 -8.808 1.00 24.76 115 GLY A O 1
ATOM 497 N N . LYS A 1 87 ? -23.792 67.053 -8.972 1.00 19.20 116 LYS A N 1
ATOM 498 C CA . LYS A 1 87 ? -22.508 67.724 -9.107 1.00 15.21 116 LYS A CA 1
ATOM 499 C C . LYS A 1 87 ? -21.872 67.386 -10.448 1.00 13.80 116 LYS A C 1
ATOM 500 O O . LYS A 1 87 ? -21.367 68.264 -11.148 1.00 18.18 116 LYS A O 1
ATOM 506 N N . THR A 1 88 ? -21.904 66.103 -10.784 1.00 12.98 117 THR A N 1
ATOM 507 C CA . THR A 1 88 ? -21.254 65.608 -11.989 1.00 11.82 117 THR A CA 1
ATOM 508 C C . THR A 1 88 ? -22.151 65.677 -13.212 1.00 15.02 117 THR A C 1
ATOM 509 O O . THR A 1 88 ? -23.305 65.283 -13.153 1.00 16.84 117 THR A O 1
ATOM 513 N N . THR A 1 89 ? -21.608 66.169 -14.326 1.00 13.56 118 THR A N 1
ATOM 514 C CA . THR A 1 89 ? -22.302 66.078 -15.604 1.00 12.79 118 THR A CA 1
ATOM 515 C C . THR A 1 89 ? -21.737 64.877 -16.334 1.00 14.21 118 THR A C 1
ATOM 516 O O . THR A 1 89 ? -20.539 64.821 -16.598 1.00 14.30 118 THR A O 1
ATOM 520 N N . LEU A 1 90 ? -22.596 63.922 -16.670 1.00 14.60 119 LEU A N 1
ATOM 521 C CA . LEU A 1 90 ? -22.173 62.740 -17.417 1.00 11.02 119 LEU A CA 1
ATOM 522 C C . LEU A 1 90 ? -22.305 62.990 -18.907 1.00 15.83 119 LEU A C 1
ATOM 523 O O . LEU A 1 90 ? -23.316 63.523 -19.353 1.00 14.47 119 LEU A O 1
ATOM 528 N N . ILE A 1 91 ? -21.284 62.595 -19.664 1.00 13.88 120 ILE A N 1
ATOM 529 C CA . ILE A 1 91 ? -21.250 62.817 -21.109 1.00 16.49 120 ILE A CA 1
ATOM 530 C C . ILE A 1 91 ? -20.978 61.483 -21.761 1.00 16.50 120 ILE A C 1
ATOM 531 O O . ILE A 1 91 ? -20.081 60.761 -21.321 1.00 12.45 120 ILE A O 1
ATOM 536 N N . GLU A 1 92 ? -21.767 61.123 -22.774 1.00 12.64 121 GLU A N 1
ATOM 537 C CA . GLU A 1 92 ? -21.606 59.819 -23.409 1.00 11.16 121 GLU A CA 1
ATOM 538 C C . GLU A 1 92 ? -21.895 59.859 -24.910 1.00 11.49 121 GLU A C 1
ATOM 539 O O . GLU A 1 92 ? -22.910 60.402 -25.334 1.00 12.63 121 GLU A O 1
ATOM 545 N N . PRO A 1 93 ? -20.997 59.280 -25.723 1.00 11.92 122 PRO A N 1
ATOM 546 C CA . PRO A 1 93 ? -21.267 59.172 -27.167 1.00 12.05 122 PRO A CA 1
ATOM 547 C C . PRO A 1 93 ? -22.120 57.931 -27.446 1.00 10.22 122 PRO A C 1
ATOM 548 O O . PRO A 1 93 ? -21.948 56.908 -26.779 1.00 14.49 122 PRO A O 1
ATOM 552 N N . THR A 1 94 ? -23.011 57.980 -28.429 1.00 8.63 123 THR A N 1
ATOM 553 C CA . THR A 1 94 ? -23.904 56.848 -28.606 1.00 6.48 123 THR A CA 1
ATOM 554 C C . THR A 1 94 ? -24.481 56.816 -30.001 1.00 8.01 123 THR A C 1
ATOM 555 O O . THR A 1 94 ? -24.541 57.855 -30.668 1.00 10.37 123 THR A O 1
ATOM 559 N N . SER A 1 95 ? -24.909 55.635 -30.437 1.00 12.23 124 SER A N 1
ATOM 560 C CA . SER A 1 95 ? -25.717 55.529 -31.664 1.00 11.92 124 SER A CA 1
ATOM 561 C C . SER A 1 95 ? -27.209 55.554 -31.354 1.00 12.91 124 SER A C 1
ATOM 562 O O . SER A 1 95 ? -28.053 55.424 -32.259 1.00 14.46 124 SER A O 1
ATOM 565 N N . GLY A 1 96 ? -27.541 55.733 -30.079 1.00 12.79 125 GLY A N 1
ATOM 566 C CA . GLY A 1 96 ? -28.926 55.892 -29.681 1.00 11.14 125 GLY A CA 1
ATOM 567 C C . GLY A 1 96 ? -29.322 55.098 -28.446 1.00 13.80 125 GLY A C 1
ATOM 568 O O . GLY A 1 96 ? -29.798 55.679 -27.482 1.00 11.39 125 GLY A O 1
ATOM 569 N N . ASN A 1 97 ? -29.132 53.783 -28.449 1.00 12.22 126 ASN A N 1
ATOM 570 C CA . ASN A 1 97 ? -29.670 52.995 -27.325 1.00 12.63 126 ASN A CA 1
ATOM 571 C C . ASN A 1 97 ? -28.939 53.233 -25.995 1.00 14.12 126 ASN A C 1
ATOM 572 O O . ASN A 1 97 ? -29.573 53.371 -24.939 1.00 12.34 126 ASN A O 1
ATOM 577 N N . MET A 1 98 ? -27.618 53.315 -26.049 1.00 14.50 127 MET A N 1
ATOM 578 C CA . MET A 1 98 ? -26.832 53.638 -24.850 1.00 11.97 127 MET A CA 1
ATOM 579 C C . MET A 1 98 ? -27.234 55.013 -24.314 1.00 12.31 127 MET A C 1
ATOM 580 O O . MET A 1 98 ? -27.386 55.214 -23.098 1.00 14.25 127 MET A O 1
ATOM 585 N N . GLY A 1 99 ? -27.430 55.960 -25.226 1.00 11.46 128 GLY A N 1
ATOM 586 C CA . GLY A 1 99 ? -27.860 57.291 -24.855 1.00 13.16 128 GLY A CA 1
ATOM 587 C C . GLY A 1 99 ? -29.173 57.265 -24.099 1.00 12.94 128 GLY A C 1
ATOM 588 O O . GLY A 1 99 ? -29.315 57.919 -23.075 1.00 11.59 128 GLY A O 1
ATOM 589 N N . ILE A 1 100 ? -30.143 56.526 -24.627 1.00 11.60 129 ILE A N 1
ATOM 590 C CA . ILE A 1 100 ? -31.435 56.390 -23.973 1.00 11.48 129 ILE A CA 1
ATOM 591 C C . ILE A 1 100 ? -31.282 55.728 -22.608 1.00 14.30 129 ILE A C 1
ATOM 592 O O . ILE A 1 100 ? -31.874 56.173 -21.615 1.00 11.54 129 ILE A O 1
ATOM 597 N N . SER A 1 101 ? -30.509 54.652 -22.560 1.00 9.46 130 SER A N 1
ATOM 598 C CA . SER A 1 101 ? -30.318 53.926 -21.300 1.00 11.52 130 SER A CA 1
ATOM 599 C C . SER A 1 101 ? -29.608 54.774 -20.233 1.00 10.96 130 SER A C 1
ATOM 600 O O . SER A 1 101 ? -29.953 54.714 -19.052 1.00 14.15 130 SER A O 1
ATOM 603 N N . MET A 1 102 ? -28.623 55.565 -20.652 1.00 9.63 131 MET A N 1
ATOM 604 C CA . MET A 1 102 ? -27.946 56.497 -19.758 1.00 11.08 131 MET A CA 1
ATOM 605 C C . MET A 1 102 ? -28.884 57.625 -19.332 1.00 12.89 131 MET A C 1
ATOM 606 O O . MET A 1 102 ? -28.877 58.039 -18.171 1.00 16.15 131 MET A O 1
ATOM 611 N N . ALA A 1 103 ? -29.693 58.135 -20.259 1.00 9.55 132 ALA A N 1
ATOM 612 C CA . ALA A 1 103 ? -30.628 59.199 -19.917 1.00 7.47 132 ALA A CA 1
ATOM 613 C C . ALA A 1 103 ? -31.576 58.684 -18.834 1.00 14.68 132 ALA A C 1
ATOM 614 O O . ALA A 1 103 ? -31.897 59.390 -17.878 1.00 14.33 132 ALA A O 1
ATOM 616 N N . PHE A 1 104 ? -32.015 57.440 -19.013 1.00 12.01 133 PHE A N 1
ATOM 617 C CA . PHE A 1 104 ? -32.894 56.725 -18.083 1.00 12.34 133 PHE A CA 1
ATOM 618 C C . PHE A 1 104 ? -32.216 56.579 -16.710 1.00 14.35 133 PHE A C 1
ATOM 619 O O . PHE A 1 104 ? -32.789 56.979 -15.692 1.00 11.71 133 PHE A O 1
ATOM 627 N N . MET A 1 105 ? -31.004 56.041 -16.672 1.00 13.80 134 MET A N 1
ATOM 628 C CA . MET A 1 105 ? -30.305 55.908 -15.388 1.00 11.33 134 MET A CA 1
ATOM 629 C C . MET A 1 105 ? -30.066 57.288 -14.740 1.00 17.37 134 MET A C 1
ATOM 630 O O . MET A 1 105 ? -30.226 57.447 -13.528 1.00 13.75 134 MET A O 1
ATOM 635 N N . ALA A 1 106 ? -29.667 58.274 -15.545 1.00 11.97 135 ALA A N 1
ATOM 636 C CA . ALA A 1 106 ? -29.429 59.638 -15.045 1.00 15.26 135 ALA A CA 1
ATOM 637 C C . ALA A 1 106 ? -30.680 60.295 -14.464 1.00 15.88 135 ALA A C 1
ATOM 638 O O . ALA A 1 106 ? -30.602 61.054 -13.493 1.00 15.68 135 ALA A O 1
ATOM 640 N N . ALA A 1 107 ? -31.833 60.032 -15.073 1.00 12.28 136 ALA A N 1
ATOM 641 C CA . ALA A 1 107 ? -33.075 60.631 -14.609 1.00 14.99 136 ALA A CA 1
ATOM 642 C C . ALA A 1 107 ? -33.388 60.085 -13.222 1.00 20.56 136 ALA A C 1
ATOM 643 O O . ALA A 1 107 ? -33.773 60.823 -12.313 1.00 16.28 136 ALA A O 1
ATOM 645 N N . MET A 1 108 ? -33.215 58.780 -13.070 1.00 13.99 137 MET A N 1
ATOM 646 C CA . MET A 1 108 ? -33.524 58.120 -11.803 1.00 17.36 137 MET A CA 1
ATOM 647 C C . MET A 1 108 ? -32.538 58.488 -10.706 1.00 18.91 137 MET A C 1
ATOM 648 O O . MET A 1 108 ? -32.924 58.700 -9.556 1.00 19.35 137 MET A O 1
ATOM 653 N N . LYS A 1 109 ? -31.262 58.561 -11.055 1.00 13.00 138 LYS A N 1
ATOM 654 C CA . LYS A 1 109 ? -30.230 58.815 -10.043 1.00 15.46 138 LYS A CA 1
ATOM 655 C C . LYS A 1 109 ? -29.921 60.294 -9.791 1.00 19.85 138 LYS A C 1
ATOM 656 O O . LYS A 1 109 ? -29.272 60.636 -8.804 1.00 21.00 138 LYS A O 1
ATOM 662 N N . GLY A 1 110 ? -30.385 61.172 -10.673 1.00 12.97 139 GLY A N 1
ATOM 663 C CA . GLY A 1 110 ? -30.227 62.596 -10.452 1.00 18.28 139 GLY A CA 1
ATOM 664 C C . GLY A 1 110 ? -28.940 63.185 -11.006 1.00 17.47 139 GLY A C 1
ATOM 665 O O . GLY A 1 110 ? -28.357 64.075 -10.394 1.00 16.29 139 GLY A O 1
ATOM 666 N N . TYR A 1 111 ? -28.497 62.690 -12.159 1.00 14.43 140 TYR A N 1
ATOM 667 C CA . TYR A 1 111 ? -27.367 63.285 -12.876 1.00 8.84 140 TYR A CA 1
ATOM 668 C C . TYR A 1 111 ? -27.808 64.097 -14.077 1.00 15.76 140 TYR A C 1
ATOM 669 O O . TYR A 1 111 ? -28.733 63.709 -14.792 1.00 15.58 140 TYR A O 1
ATOM 678 N N . LYS A 1 112 ? -27.116 65.202 -14.321 1.00 13.22 141 LYS A N 1
ATOM 679 C CA . LYS A 1 112 ? -27.268 65.889 -15.591 1.00 14.96 141 LYS A CA 1
ATOM 680 C C . LYS A 1 112 ? -26.596 65.019 -16.641 1.00 16.72 141 LYS A C 1
ATOM 681 O O . LYS A 1 112 ? -25.488 64.537 -16.408 1.00 12.42 141 LYS A O 1
ATOM 687 N N . MET A 1 113 ? -27.255 64.834 -17.786 1.00 13.27 142 MET A N 1
ATOM 688 C CA . MET A 1 113 ? -26.801 63.889 -18.811 1.00 11.62 142 MET A CA 1
ATOM 689 C C . MET A 1 113 ? -26.691 64.585 -20.156 1.00 9.89 142 MET A C 1
ATOM 690 O O . MET A 1 113 ? -27.645 65.229 -20.594 1.00 15.66 142 MET A O 1
ATOM 695 N N . VAL A 1 114 ? -25.545 64.435 -20.820 1.00 10.29 143 VAL A N 1
ATOM 696 C CA . VAL A 1 114 ? -25.333 65.016 -22.148 1.00 12.72 143 VAL A CA 1
ATOM 697 C C . VAL A 1 114 ? -24.911 63.900 -23.092 1.00 12.90 143 VAL A C 1
ATOM 698 O O . VAL A 1 114 ? -23.969 63.166 -22.796 1.00 12.47 143 VAL A O 1
ATOM 702 N N . LEU A 1 115 ? -25.619 63.741 -24.215 1.00 10.24 144 LEU A N 1
ATOM 703 C CA . LEU A 1 115 ? -25.281 62.684 -25.165 1.00 9.84 144 LEU A CA 1
ATOM 704 C C . LEU A 1 115 ? -24.828 63.312 -26.475 1.00 8.18 144 LEU A C 1
ATOM 705 O O . LEU A 1 115 ? -25.348 64.354 -26.859 1.00 9.88 144 LEU A O 1
ATOM 710 N N . THR A 1 116 ? -23.866 62.680 -27.140 1.00 13.23 145 THR A N 1
ATOM 711 C CA . THR A 1 116 ? -23.565 63.003 -28.534 1.00 15.38 145 THR A CA 1
ATOM 712 C C . THR A 1 116 ? -23.993 61.825 -29.419 1.00 13.12 145 THR A C 1
ATOM 713 O O . THR A 1 116 ? -23.791 60.658 -29.067 1.00 11.30 145 THR A O 1
ATOM 717 N N . MET A 1 117 ? -24.589 62.124 -30.570 1.00 10.05 146 MET A N 1
ATOM 718 C CA . MET A 1 117 ? -25.041 61.075 -31.483 1.00 13.07 146 MET A CA 1
ATOM 719 C C . MET A 1 117 ? -25.016 61.607 -32.912 1.00 11.60 146 MET A C 1
ATOM 720 O O . MET A 1 117 ? -25.306 62.765 -33.122 1.00 9.81 146 MET A O 1
ATOM 725 N N . PRO A 1 118 ? -24.655 60.767 -33.897 1.00 15.35 147 PRO A N 1
ATOM 726 C CA . PRO A 1 118 ? -24.676 61.269 -35.281 1.00 12.71 147 PRO A CA 1
ATOM 727 C C . PRO A 1 118 ? -26.095 61.639 -35.716 1.00 16.08 147 PRO A C 1
ATOM 728 O O . PRO A 1 118 ? -27.057 61.041 -35.239 1.00 14.64 147 PRO A O 1
ATOM 732 N N . SER A 1 119 ? -26.242 62.589 -36.635 1.00 15.13 148 SER A N 1
ATOM 733 C CA . SER A 1 119 ? -27.587 63.046 -36.980 1.00 15.67 148 SER A CA 1
ATOM 734 C C . SER A 1 119 ? -28.325 62.051 -37.858 1.00 16.55 148 SER A C 1
ATOM 735 O O . SER A 1 119 ? -29.497 62.261 -38.160 1.00 20.10 148 SER A O 1
ATOM 738 N N . TYR A 1 120 ? -27.656 60.978 -38.283 1.00 9.06 149 TYR A N 1
ATOM 739 C CA . TYR A 1 120 ? -28.303 60.044 -39.233 1.00 13.16 149 TYR A CA 1
ATOM 740 C C . TYR A 1 120 ? -29.134 58.939 -38.589 1.00 15.50 149 TYR A C 1
ATOM 741 O O . TYR A 1 120 ? -29.827 58.184 -39.283 1.00 13.75 149 TYR A O 1
ATOM 750 N N . THR A 1 121 ? -29.049 58.820 -37.270 1.00 13.11 150 THR A N 1
ATOM 751 C CA . THR A 1 121 ? -29.828 57.799 -36.572 1.00 13.13 150 THR A CA 1
ATOM 752 C C . THR A 1 121 ? -31.296 58.228 -36.400 1.00 16.34 150 THR A C 1
ATOM 753 O O . THR A 1 121 ? -31.634 59.401 -36.561 1.00 14.05 150 THR A O 1
ATOM 757 N N . SER A 1 122 ? -32.165 57.281 -36.057 1.00 12.45 151 SER A N 1
ATOM 758 C CA . SER A 1 122 ? -33.608 57.517 -36.094 1.00 16.43 151 SER A CA 1
ATOM 759 C C . SER A 1 122 ? -34.062 58.640 -35.174 1.00 18.89 151 SER A C 1
ATOM 760 O O . SER A 1 122 ? -33.473 58.870 -34.131 1.00 13.32 151 SER A O 1
ATOM 763 N N . LEU A 1 123 ? -35.103 59.342 -35.606 1.00 12.35 152 LEU A N 1
ATOM 764 C CA . LEU A 1 123 ? -35.730 60.415 -34.842 1.00 13.66 152 LEU A CA 1
ATOM 765 C C . LEU A 1 123 ? -36.206 59.931 -33.471 1.00 13.22 152 LEU A C 1
ATOM 766 O O . LEU A 1 123 ? -36.110 60.652 -32.479 1.00 15.93 152 LEU A O 1
ATOM 771 N N . GLU A 1 124 ? -36.737 58.717 -33.423 1.00 10.61 153 GLU A N 1
ATOM 772 C CA . GLU A 1 124 ? -37.241 58.170 -32.166 1.00 14.13 153 GLU A CA 1
ATOM 773 C C . GLU A 1 124 ? -36.166 58.186 -31.074 1.00 11.48 153 GLU A C 1
ATOM 774 O O . GLU A 1 124 ? -36.456 58.438 -29.900 1.00 12.37 153 GLU A O 1
ATOM 780 N N . ARG A 1 125 ? -34.935 57.867 -31.451 1.00 8.70 154 ARG A N 1
ATOM 781 C CA . ARG A 1 125 ? -33.831 57.874 -30.480 1.00 12.36 154 ARG A CA 1
ATOM 782 C C . ARG A 1 125 ? -33.683 59.259 -29.846 1.00 16.10 154 ARG A C 1
ATOM 783 O O . ARG A 1 125 ? -33.485 59.389 -28.629 1.00 12.86 154 ARG A O 1
ATOM 791 N N . ARG A 1 126 ? -33.785 60.302 -30.669 1.00 10.45 155 ARG A N 1
ATOM 792 C CA . ARG A 1 126 ? -33.652 61.663 -30.177 1.00 10.92 155 ARG A CA 1
ATOM 793 C C . ARG A 1 126 ? -34.757 61.986 -29.183 1.00 10.25 155 ARG A C 1
ATOM 794 O O . ARG A 1 126 ? -34.504 62.596 -28.144 1.00 11.77 155 ARG A O 1
ATOM 802 N N . VAL A 1 127 ? -35.983 61.602 -29.519 1.00 9.38 156 VAL A N 1
ATOM 803 C CA . VAL A 1 127 ? -37.120 62.036 -28.714 1.00 10.34 156 VAL A CA 1
ATOM 804 C C . VAL A 1 127 ? -37.092 61.339 -27.352 1.00 13.46 156 VAL A C 1
ATOM 805 O O . VAL A 1 127 ? -37.363 61.954 -26.309 1.00 14.44 156 VAL A O 1
ATOM 809 N N . THR A 1 128 ? -36.764 60.053 -27.369 1.00 15.06 157 THR A N 1
ATOM 810 C CA . THR A 1 128 ? -36.765 59.259 -26.139 1.00 11.88 157 THR A CA 1
ATOM 811 C C . THR A 1 128 ? -35.696 59.758 -25.171 1.00 12.47 157 THR A C 1
ATOM 812 O O . THR A 1 128 ? -35.955 59.913 -23.987 1.00 12.79 157 THR A O 1
ATOM 816 N N . MET A 1 129 ? -34.507 60.065 -25.672 1.00 11.77 158 MET A N 1
ATOM 817 C CA . MET A 1 129 ? -33.487 60.677 -24.821 1.00 11.68 158 MET A CA 1
ATOM 818 C C . MET A 1 129 ? -33.972 61.971 -24.210 1.00 16.97 158 MET A C 1
ATOM 819 O O . MET A 1 129 ? -33.734 62.225 -23.038 1.00 13.80 158 MET A O 1
ATOM 824 N N . ARG A 1 130 ? -34.655 62.797 -24.999 1.00 11.51 159 ARG A N 1
ATOM 825 C CA . ARG A 1 130 ? -35.129 64.082 -24.485 1.00 11.49 159 ARG A CA 1
ATOM 826 C C . ARG A 1 130 ? -36.275 63.918 -23.491 1.00 12.41 159 ARG A C 1
ATOM 827 O O . ARG A 1 130 ? -36.403 64.727 -22.561 1.00 13.96 159 ARG A O 1
ATOM 835 N N . ALA A 1 131 ? -37.103 62.887 -23.691 1.00 12.27 160 ALA A N 1
ATOM 836 C CA . ALA A 1 131 ? -38.221 62.594 -22.786 1.00 12.61 160 ALA A CA 1
ATOM 837 C C . ALA A 1 131 ? -37.731 62.256 -21.387 1.00 12.36 160 ALA A C 1
ATOM 838 O O . ALA A 1 131 ? -38.440 62.487 -20.397 1.00 15.14 160 ALA A O 1
ATOM 840 N N . PHE A 1 132 ? -36.546 61.668 -21.305 1.00 9.90 161 PHE A N 1
ATOM 841 C CA . PHE A 1 132 ? -35.913 61.408 -20.004 1.00 8.76 161 PHE A CA 1
ATOM 842 C C . PHE A 1 132 ? -35.158 62.620 -19.450 1.00 15.45 161 PHE A C 1
ATOM 843 O O . PHE A 1 132 ? -34.555 62.543 -18.378 1.00 14.84 161 PHE A O 1
ATOM 851 N N . GLY A 1 133 ? -35.161 63.728 -20.182 1.00 15.56 162 GLY A N 1
ATOM 852 C CA . GLY A 1 133 ? -34.572 64.963 -19.692 1.00 16.83 162 GLY A CA 1
ATOM 853 C C . GLY A 1 133 ? -33.107 65.193 -20.026 1.00 17.54 162 GLY A C 1
ATOM 854 O O . GLY A 1 133 ? -32.502 66.155 -19.557 1.00 20.54 162 GLY A O 1
ATOM 855 N N . ALA A 1 134 ? -32.524 64.320 -20.840 1.00 12.16 163 ALA A N 1
ATOM 856 C CA . ALA A 1 134 ? -31.115 64.458 -21.181 1.00 12.83 163 ALA A CA 1
ATOM 857 C C . ALA A 1 134 ? -30.943 65.544 -22.232 1.00 13.15 163 ALA A C 1
ATOM 858 O O . ALA A 1 134 ? -31.880 65.861 -22.960 1.00 19.77 163 ALA A O 1
ATOM 860 N N . GLU A 1 135 ? -29.743 66.110 -22.300 1.00 12.55 164 GLU A N 1
ATOM 861 C CA . GLU A 1 135 ? -29.391 67.062 -23.352 1.00 13.27 164 GLU A CA 1
ATOM 862 C C . GLU A 1 135 ? -28.728 66.279 -24.483 1.00 15.60 164 GLU A C 1
ATOM 863 O O . GLU A 1 135 ? -27.935 65.380 -24.231 1.00 15.10 164 GLU A O 1
ATOM 869 N N . LEU A 1 136 ? -29.077 66.599 -25.727 1.00 11.46 165 LEU A N 1
ATOM 870 C CA . LEU A 1 136 ? -28.564 65.852 -26.876 1.00 10.02 165 LEU A CA 1
ATOM 871 C C . LEU A 1 136 ? -27.872 66.773 -27.864 1.00 12.35 165 LEU A C 1
ATOM 872 O O . LEU A 1 136 ? -28.450 67.779 -28.284 1.00 15.12 165 LEU A O 1
ATOM 877 N N . ILE A 1 137 ? -26.652 66.418 -28.258 1.00 11.14 166 ILE A N 1
ATOM 878 C CA A ILE A 1 137 ? -25.934 67.145 -29.307 0.46 12.96 166 ILE A CA 1
ATOM 879 C CA B ILE A 1 137 ? -25.929 67.141 -29.303 0.54 12.98 166 ILE A CA 1
ATOM 880 C C . ILE A 1 137 ? -25.694 66.210 -30.485 1.00 14.73 166 ILE A C 1
ATOM 881 O O . ILE A 1 137 ? -25.032 65.195 -30.337 1.00 12.72 166 ILE A O 1
ATOM 890 N N . LEU A 1 138 ? -26.265 66.537 -31.649 1.00 10.72 167 LEU A N 1
ATOM 891 C CA . LEU A 1 138 ? -26.072 65.710 -32.832 1.00 10.13 167 LEU A CA 1
ATOM 892 C C . LEU A 1 138 ? -24.782 66.118 -33.512 1.00 9.36 167 LE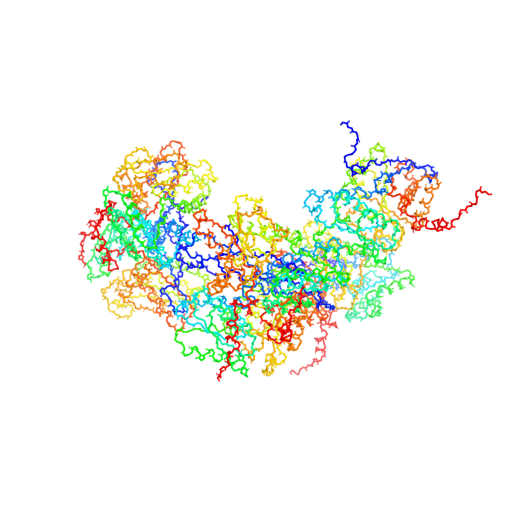U A C 1
ATOM 893 O O . LEU A 1 138 ? -24.433 67.294 -33.508 1.00 13.43 167 LEU A O 1
ATOM 898 N N . THR A 1 139 ? -24.088 65.154 -34.115 1.00 12.75 168 THR A N 1
ATOM 899 C CA . THR A 1 139 ? -22.819 65.456 -34.753 1.00 13.83 168 THR A CA 1
ATOM 900 C C . THR A 1 139 ? -22.827 65.180 -36.242 1.00 17.00 168 THR A C 1
ATOM 901 O O . THR A 1 139 ? -23.600 64.369 -36.736 1.00 13.38 168 THR A O 1
ATOM 905 N N . ASP A 1 140 ? -21.882 65.804 -36.940 1.00 14.10 169 ASP A N 1
ATOM 906 C CA . ASP A 1 140 ? -21.837 65.774 -38.390 1.00 14.10 169 ASP A CA 1
ATOM 907 C C . ASP A 1 140 ? -21.956 64.329 -38.809 1.00 15.02 169 ASP A C 1
ATOM 908 O O . ASP A 1 140 ? -21.235 63.465 -38.315 1.00 13.98 169 ASP A O 1
ATOM 913 N N . PRO A 1 141 ? -22.878 64.065 -39.730 1.00 12.22 170 PRO A N 1
ATOM 914 C CA . PRO A 1 141 ? -23.141 62.672 -40.117 1.00 13.52 170 PRO A CA 1
ATOM 915 C C . PRO A 1 141 ? -22.018 62.069 -40.960 1.00 17.60 170 PRO A C 1
ATOM 916 O O . PRO A 1 141 ? -21.846 60.854 -40.954 1.00 18.27 170 PRO A O 1
ATOM 920 N N . ALA A 1 142 ? -21.261 62.906 -41.670 1.00 12.11 171 ALA A N 1
ATOM 921 C CA . ALA A 1 142 ? -20.176 62.408 -42.497 1.00 13.26 171 ALA A CA 1
ATOM 922 C C . ALA A 1 142 ? -19.039 61.828 -41.658 1.00 17.19 171 ALA A C 1
ATOM 923 O O . ALA A 1 142 ? -18.183 61.109 -42.185 1.00 18.46 171 ALA A O 1
ATOM 925 N N . LYS A 1 143 ? -19.031 62.134 -40.362 1.00 15.17 172 LYS A N 1
ATOM 926 C CA . LYS A 1 143 ? -17.957 61.666 -39.492 1.00 13.90 172 LYS A CA 1
ATOM 927 C C . LYS A 1 143 ? -18.349 60.466 -38.624 1.00 14.07 172 LYS A C 1
ATOM 928 O O . LYS A 1 143 ? -17.533 59.949 -37.871 1.00 18.22 172 LYS A O 1
ATOM 934 N N . GLY A 1 144 ? -19.590 60.017 -38.750 1.00 18.46 173 GLY A N 1
ATOM 935 C CA . GLY A 1 144 ? -20.009 58.774 -38.124 1.00 19.44 173 GLY A CA 1
ATOM 936 C C . GLY A 1 144 ? -19.752 58.743 -36.626 1.00 16.06 173 GLY A C 1
ATOM 937 O O . GLY A 1 144 ? -19.637 59.789 -35.993 1.00 15.44 173 GLY A O 1
ATOM 938 N N . MET A 1 145 ? -19.661 57.539 -36.058 1.00 15.01 174 MET A N 1
ATOM 939 C CA . MET A 1 145 ? -19.512 57.404 -34.610 1.00 15.47 174 MET A CA 1
ATOM 940 C C . MET A 1 145 ? -18.166 57.925 -34.134 1.00 15.28 174 MET A C 1
ATOM 941 O O . MET A 1 145 ? -18.039 58.414 -33.014 1.00 13.02 174 MET A O 1
ATOM 946 N N . GLY A 1 146 ? -17.156 57.830 -34.994 1.00 15.65 175 GLY A N 1
ATOM 947 C CA . GLY A 1 146 ? -15.876 58.437 -34.700 1.00 20.06 175 GLY A CA 1
ATOM 948 C C . GLY A 1 146 ? -15.999 59.908 -34.338 1.00 19.08 175 GLY A C 1
ATOM 949 O O . GLY A 1 146 ? -15.403 60.353 -33.365 1.00 14.55 175 GLY A O 1
ATOM 950 N N . GLY A 1 147 ? -16.755 60.673 -35.123 1.00 11.70 176 GLY A N 1
ATOM 951 C CA . GLY A 1 147 ? -16.944 62.082 -34.834 1.00 11.92 176 GLY A CA 1
ATOM 952 C C . GLY A 1 147 ? -17.732 62.283 -33.551 1.00 13.98 176 GLY A C 1
ATOM 953 O O . GLY A 1 147 ? -17.494 63.216 -32.787 1.00 16.64 176 GLY A O 1
ATOM 954 N N . THR A 1 148 ? -18.673 61.391 -33.298 1.00 12.30 177 THR A N 1
ATOM 955 C CA . THR A 1 148 ? -19.498 61.538 -32.103 1.00 11.19 177 THR A CA 1
ATOM 956 C C . THR A 1 148 ? -18.658 61.290 -30.844 1.00 12.33 177 THR A C 1
ATOM 957 O O . THR A 1 148 ? -18.830 61.962 -29.814 1.00 17.11 177 THR A O 1
ATOM 961 N N . VAL A 1 149 ? -17.715 60.362 -30.930 1.00 12.10 178 VAL A N 1
ATOM 962 C CA . VAL A 1 149 ? -16.768 60.161 -29.822 1.00 8.68 178 VAL A CA 1
ATOM 963 C C . VAL A 1 149 ? -15.823 61.356 -29.662 1.00 12.73 178 VAL A C 1
ATOM 964 O O . VAL A 1 149 ? -15.586 61.837 -28.556 1.00 14.12 178 VAL A O 1
ATOM 968 N N . LYS A 1 150 ? -15.287 61.851 -30.771 1.00 15.13 179 LYS A N 1
ATOM 969 C CA . LYS A 1 150 ? -14.441 63.036 -30.713 1.00 11.52 179 LYS A CA 1
ATOM 970 C C . LYS A 1 150 ? -15.161 64.213 -30.047 1.00 12.31 179 LYS A C 1
ATOM 971 O O . LYS A 1 150 ? -14.595 64.886 -29.181 1.00 14.86 179 LYS A O 1
ATOM 977 N N . LYS A 1 151 ? -16.411 64.457 -30.436 1.00 13.05 180 LYS A N 1
ATOM 978 C CA . LYS A 1 151 ? -17.188 65.536 -29.840 1.00 13.53 180 LYS A CA 1
ATOM 979 C C . LYS A 1 151 ? -17.374 65.332 -28.340 1.00 14.24 180 LYS A C 1
ATOM 980 O O . LYS A 1 151 ? -17.257 66.287 -27.559 1.00 13.91 180 LYS A O 1
ATOM 986 N N . ALA A 1 152 ? -17.654 64.095 -27.933 1.00 16.73 181 ALA A N 1
ATOM 987 C CA . ALA A 1 152 ? -17.851 63.829 -26.504 1.00 17.56 181 ALA A CA 1
ATOM 988 C C . ALA A 1 152 ? -16.581 64.193 -25.725 1.00 16.44 181 ALA A C 1
ATOM 989 O O . ALA A 1 152 ? -16.652 64.835 -24.668 1.00 15.57 181 ALA A O 1
ATOM 991 N N . TYR A 1 153 ? -15.417 63.828 -26.259 1.00 13.97 182 TYR A N 1
ATOM 992 C CA . TYR A 1 153 ? -14.159 64.208 -25.603 1.00 18.37 182 TYR A CA 1
ATOM 993 C C . TYR A 1 153 ? -13.969 65.735 -25.525 1.00 15.06 182 TYR A C 1
ATOM 994 O O . TYR A 1 153 ? -13.444 66.259 -24.535 1.00 18.63 182 TYR A O 1
ATOM 1003 N N . GLU A 1 154 ? -14.372 66.450 -26.572 1.00 14.71 183 GLU A N 1
ATOM 1004 C CA . GLU A 1 154 ? -14.291 67.907 -26.574 1.00 19.51 183 GLU A CA 1
ATOM 1005 C C . GLU A 1 154 ? -15.196 68.486 -25.495 1.00 20.81 183 GLU A C 1
ATOM 1006 O O . GLU A 1 154 ? -14.805 69.395 -24.766 1.00 22.96 183 GLU A O 1
ATOM 1012 N N . LEU A 1 155 ? -16.403 67.950 -25.377 1.00 16.36 184 LEU A N 1
ATOM 1013 C CA . LEU A 1 155 ? -17.327 68.440 -24.358 1.00 18.81 184 LEU A CA 1
ATOM 1014 C C . LEU A 1 155 ? -16.777 68.135 -22.974 1.00 15.87 184 LEU A C 1
ATOM 1015 O O . LEU A 1 155 ? -16.900 68.943 -22.052 1.00 21.21 184 LEU A O 1
ATOM 1020 N N . LEU A 1 156 ? -16.163 66.968 -22.835 1.00 15.39 185 LEU A N 1
ATOM 1021 C CA . LEU A 1 156 ? -15.626 66.544 -21.550 1.00 16.44 185 LEU A CA 1
ATOM 1022 C C . LEU A 1 156 ? -14.548 67.522 -21.098 1.00 19.65 185 LEU A C 1
ATOM 1023 O O . LEU A 1 156 ? -14.542 67.977 -19.953 1.00 17.34 185 LEU A O 1
ATOM 1028 N N . GLU A 1 157 ? -13.642 67.854 -22.015 1.00 19.05 186 GLU A N 1
ATOM 1029 C CA . GLU A 1 157 ? -12.555 68.775 -21.707 1.00 24.74 186 GLU A CA 1
ATOM 1030 C C . GLU A 1 157 ? -13.045 70.175 -21.346 1.00 24.22 186 GLU A C 1
ATOM 1031 O O . GLU A 1 157 ? -12.405 70.873 -20.559 1.00 25.67 186 GLU A O 1
ATOM 1037 N N . ASN A 1 158 ? -14.176 70.589 -21.914 1.00 19.42 187 ASN A N 1
ATOM 1038 C CA . ASN A 1 158 ? -14.657 71.960 -21.737 1.00 21.81 187 ASN A CA 1
ATOM 1039 C C . ASN A 1 158 ? -15.761 72.146 -20.695 1.00 24.08 187 ASN A C 1
ATOM 1040 O O . ASN A 1 158 ? -16.270 73.252 -20.526 1.00 29.63 187 ASN A O 1
ATOM 1045 N N . THR A 1 159 ? -16.128 71.072 -20.002 1.00 17.77 188 THR A N 1
ATOM 1046 C CA . THR A 1 159 ? -17.220 71.121 -19.026 1.00 16.61 188 THR A CA 1
ATOM 1047 C C . THR A 1 159 ? -16.692 70.820 -17.629 1.00 26.51 188 THR A C 1
ATOM 1048 O O . THR A 1 159 ? -16.110 69.766 -17.395 1.00 25.79 188 THR A O 1
ATOM 1052 N N . PRO A 1 160 ? -16.879 71.754 -16.688 1.00 22.43 189 PRO A N 1
ATOM 1053 C CA . PRO A 1 160 ? -16.374 71.514 -15.333 1.00 23.81 189 PRO A CA 1
ATOM 1054 C C . PRO A 1 160 ? -17.131 70.377 -14.658 1.00 16.01 189 PRO A C 1
ATOM 1055 O O . PRO A 1 160 ? -18.327 70.198 -14.913 1.00 19.63 189 PRO A O 1
ATOM 1059 N N . ASN A 1 161 ? -16.433 69.629 -13.805 1.00 18.33 190 ASN A N 1
ATOM 1060 C CA . ASN A 1 161 ? -17.028 68.528 -13.056 1.00 20.43 190 ASN A CA 1
ATOM 1061 C C . ASN A 1 161 ? -17.808 67.567 -13.943 1.00 16.57 190 ASN A C 1
ATOM 1062 O O . ASN A 1 161 ? -18.934 67.192 -13.630 1.00 20.64 190 ASN A O 1
ATOM 1067 N N . ALA A 1 162 ? -17.189 67.162 -15.041 1.00 15.84 191 ALA A N 1
ATOM 1068 C CA . ALA A 1 162 ? -17.835 66.250 -15.977 1.00 15.67 191 ALA A CA 1
ATOM 1069 C C . ALA A 1 162 ? -17.101 64.915 -15.963 1.00 13.99 191 ALA A C 1
ATOM 1070 O O . ALA A 1 162 ? -15.956 64.837 -15.516 1.00 16.42 191 ALA A O 1
ATOM 1072 N N . HIS A 1 163 ? -17.773 63.866 -16.432 1.00 14.30 192 HIS A N 1
ATOM 1073 C CA . HIS A 1 163 ? -17.197 62.534 -16.473 1.00 13.18 192 HIS A CA 1
ATOM 1074 C C . HIS A 1 163 ? -17.819 61.773 -17.635 1.00 11.83 192 HIS A C 1
ATOM 1075 O O . HIS A 1 163 ? -19.017 61.869 -17.856 1.00 15.72 192 HIS A O 1
ATOM 1082 N N . MET A 1 164 ? -16.993 61.033 -18.373 1.00 12.04 193 MET A N 1
ATOM 1083 C CA . MET A 1 164 ? -17.484 60.189 -19.457 1.00 11.96 193 MET A CA 1
ATOM 1084 C C . MET A 1 164 ? -17.231 58.744 -19.097 1.00 15.95 193 MET A C 1
ATOM 1085 O O . MET A 1 164 ? -16.082 58.337 -18.914 1.00 17.91 193 MET A O 1
ATOM 1090 N N . LEU A 1 165 ? -18.305 57.965 -19.046 1.00 16.03 194 LEU A N 1
ATOM 1091 C CA . LEU A 1 165 ? -18.229 56.541 -18.753 1.00 19.86 194 LEU A CA 1
ATOM 1092 C C . LEU A 1 165 ? -17.416 55.833 -19.836 1.00 18.09 194 LEU A C 1
ATOM 1093 O O . LEU A 1 165 ? -16.667 54.901 -19.546 1.00 17.60 194 LEU A O 1
ATOM 1098 N N . GLN A 1 166 ? -17.555 56.288 -21.078 1.00 14.21 195 GLN A N 1
ATOM 1099 C CA . GLN A 1 166 ? -16.794 55.714 -22.187 1.00 17.82 195 GLN A CA 1
ATOM 1100 C C . GLN A 1 166 ? -17.060 54.225 -22.395 1.00 16.89 195 GLN A C 1
ATOM 1101 O O . GLN A 1 166 ? -16.241 53.372 -22.059 1.00 16.76 195 GLN A O 1
ATOM 1107 N N . GLN A 1 167 ? -18.227 53.933 -22.952 1.00 9.56 196 GLN A N 1
ATOM 1108 C CA . GLN A 1 167 ? -18.676 52.569 -23.165 1.00 11.07 196 GLN A CA 1
ATOM 1109 C C . GLN A 1 167 ? -17.686 51.784 -24.021 1.00 8.60 196 GLN A C 1
ATOM 1110 O O . GLN A 1 167 ? -17.557 50.574 -23.859 1.00 13.28 196 GLN A O 1
ATOM 1116 N N . PHE A 1 168 ? -17.014 52.453 -24.953 1.00 12.94 197 PHE A N 1
ATOM 1117 C CA . PHE A 1 168 ? -16.084 51.746 -25.849 1.00 13.71 197 PHE A CA 1
ATOM 1118 C C . PHE A 1 168 ? -14.775 51.315 -25.187 1.00 16.77 197 PHE A C 1
ATOM 1119 O O . PHE A 1 168 ? -14.020 50.513 -25.745 1.00 15.33 197 PHE A O 1
ATOM 1127 N N . SER A 1 169 ? -14.503 51.852 -24.001 1.00 13.41 198 SER A N 1
ATOM 1128 C CA A SER A 1 169 ? -13.255 51.542 -23.307 0.58 12.15 198 SER A CA 1
ATOM 1129 C CA B SER A 1 169 ? -13.255 51.555 -23.309 0.42 12.73 198 SER A CA 1
ATOM 1130 C C . SER A 1 169 ? -13.457 51.081 -21.871 1.00 13.57 198 SER A C 1
ATOM 1131 O O . SER A 1 169 ? -12.498 50.717 -21.189 1.00 19.98 198 SER A O 1
ATOM 1136 N N . ASN A 1 170 ? -14.700 51.094 -21.410 1.00 13.71 199 ASN A N 1
ATOM 1137 C CA . ASN A 1 170 ? -15.012 50.784 -20.011 1.00 13.26 199 ASN A CA 1
ATOM 1138 C C . ASN A 1 170 ? -15.258 49.288 -19.774 1.00 12.76 199 ASN A C 1
ATOM 1139 O O . ASN A 1 170 ? -16.237 48.725 -20.251 1.00 13.68 199 ASN A O 1
ATOM 1144 N N . PRO A 1 171 ? -14.353 48.629 -19.032 1.00 15.99 200 PRO A N 1
ATOM 1145 C CA . PRO A 1 171 ? -14.467 47.182 -18.832 1.00 18.46 200 PRO A CA 1
ATOM 1146 C C . PRO A 1 171 ? -15.752 46.778 -18.103 1.00 14.61 200 PRO A C 1
ATOM 1147 O O . PRO A 1 171 ? -16.109 45.603 -18.152 1.00 16.42 200 PRO A O 1
ATOM 1151 N N . ALA A 1 172 ? -16.434 47.715 -17.450 1.00 15.94 201 ALA A N 1
ATOM 1152 C CA . ALA A 1 172 ? -17.674 47.369 -16.755 1.00 12.23 201 ALA A CA 1
ATOM 1153 C C . ALA 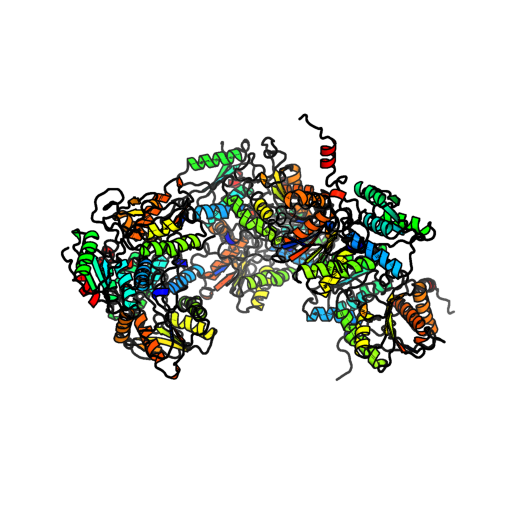A 1 172 ? -18.762 47.000 -17.775 1.00 13.86 201 ALA A C 1
ATOM 1154 O O . ALA A 1 172 ? -19.729 46.302 -17.463 1.00 11.60 201 ALA A O 1
ATOM 1156 N N . ASN A 1 173 ? -18.585 47.477 -19.002 1.00 10.76 202 ASN A N 1
ATOM 1157 C CA . ASN A 1 173 ? -19.499 47.149 -20.093 1.00 11.82 202 ASN A CA 1
ATOM 1158 C C . ASN A 1 173 ? -19.402 45.650 -20.399 1.00 16.05 202 ASN A C 1
ATOM 1159 O O . ASN A 1 173 ? -20.384 44.921 -20.334 1.00 17.33 202 ASN A O 1
ATOM 1164 N N . THR A 1 174 ? -18.205 45.182 -20.723 1.00 17.64 203 THR A N 1
ATOM 1165 C CA . THR A 1 174 ? -17.994 43.757 -20.946 1.00 15.17 203 THR A CA 1
ATOM 1166 C C . THR A 1 174 ? -18.427 42.959 -19.717 1.00 16.80 203 THR A C 1
ATOM 1167 O O . THR A 1 174 ? -19.107 41.938 -19.818 1.00 11.47 203 THR A O 1
ATOM 1171 N N . GLN A 1 175 ? -18.053 43.454 -18.550 1.00 13.57 204 GLN A N 1
ATOM 1172 C CA . GLN A 1 175 ? -18.314 42.711 -17.330 1.00 13.83 204 GLN A CA 1
ATOM 1173 C C . GLN A 1 175 ? -19.796 42.416 -17.069 1.00 14.54 204 GLN A C 1
ATOM 1174 O O . GLN A 1 175 ? -20.128 41.330 -16.594 1.00 16.20 204 GLN A O 1
ATOM 1180 N N . VAL A 1 176 ? -20.697 43.357 -17.366 1.00 12.33 205 VAL A N 1
ATOM 1181 C CA . VAL A 1 176 ? -22.105 43.111 -17.052 1.00 13.28 205 VAL A CA 1
ATOM 1182 C C . VAL A 1 176 ? -22.645 41.935 -17.891 1.00 9.91 205 VAL A C 1
ATOM 1183 O O . VAL A 1 176 ? -23.493 41.174 -17.439 1.00 12.36 205 VAL A O 1
ATOM 1187 N N . HIS A 1 177 ? -22.128 41.777 -19.102 1.00 13.16 206 HIS A N 1
ATOM 1188 C CA . HIS A 1 177 ? -22.536 40.667 -19.947 1.00 17.55 206 HIS A CA 1
ATOM 1189 C C . HIS A 1 177 ? -21.905 39.357 -19.488 1.00 18.01 206 HIS A C 1
ATOM 1190 O O . HIS A 1 177 ? -22.488 38.293 -19.645 1.00 13.60 206 HIS A O 1
ATOM 1197 N N . PHE A 1 178 ? -20.715 39.447 -18.904 1.00 14.72 207 PHE A N 1
ATOM 1198 C CA . PHE A 1 178 ? -20.060 38.271 -18.360 1.00 15.00 207 PHE A CA 1
ATOM 1199 C C . PHE A 1 178 ? -20.853 37.801 -17.156 1.00 15.28 207 PHE A C 1
ATOM 1200 O O . PHE A 1 178 ? -20.931 36.610 -16.876 1.00 17.83 207 PHE A O 1
ATOM 1208 N N . GLU A 1 179 ? -21.272 38.774 -16.355 1.00 14.72 208 GLU A N 1
ATOM 1209 C CA . GLU A 1 179 ? -22.085 38.556 -15.161 1.00 14.89 208 GLU A CA 1
ATOM 1210 C C . GLU A 1 179 ? -23.555 38.162 -15.347 1.00 19.85 208 GLU A C 1
ATOM 1211 O O . GLU A 1 179 ? -24.079 37.341 -14.599 1.00 18.17 208 GLU A O 1
ATOM 1217 N N . THR A 1 180 ? -24.230 38.781 -16.314 1.00 15.99 209 THR A N 1
ATOM 1218 C CA . THR A 1 180 ? -25.660 38.538 -16.488 1.00 15.52 209 THR A CA 1
ATOM 1219 C C . THR A 1 180 ? -26.248 38.000 -17.795 1.00 15.51 209 THR A C 1
ATOM 1220 O O . THR A 1 180 ? -27.132 37.147 -17.770 1.00 10.88 209 THR A O 1
ATOM 1224 N N . THR A 1 181 ? -25.764 38.496 -18.929 1.00 14.64 210 THR A N 1
ATOM 1225 C CA . THR A 1 181 ? -26.326 38.101 -20.219 1.00 15.89 210 THR A CA 1
ATOM 1226 C C . THR A 1 181 ? -25.818 36.707 -20.550 1.00 15.63 210 THR A C 1
ATOM 1227 O O . THR A 1 181 ? -26.572 35.848 -21.006 1.00 11.49 210 THR A O 1
ATOM 1231 N N . GLY A 1 182 ? -24.537 36.488 -20.294 1.00 16.78 211 GLY A N 1
ATOM 1232 C CA . GLY A 1 182 ? -23.908 35.191 -20.520 1.00 16.82 211 GLY A CA 1
ATOM 1233 C C . GLY A 1 182 ? -24.503 34.092 -19.652 1.00 20.42 211 GLY A C 1
ATOM 1234 O O . GLY A 1 182 ? -24.941 33.068 -20.156 1.00 14.65 211 GLY A O 1
ATOM 1235 N N . PRO A 1 183 ? -24.496 34.289 -18.328 1.00 14.43 212 PRO A N 1
ATOM 1236 C CA . PRO A 1 183 ? -25.129 33.324 -17.420 1.00 13.67 212 PRO A CA 1
ATOM 1237 C C . PRO A 1 183 ? -26.595 33.035 -17.726 1.00 15.05 212 PRO A C 1
ATOM 1238 O O . PRO A 1 183 ? -27.022 31.885 -17.569 1.00 14.92 212 PRO A O 1
ATOM 1242 N N . GLU A 1 184 ? -27.358 34.043 -18.148 1.00 14.57 213 GLU A N 1
ATOM 1243 C CA . GLU A 1 184 ? -28.751 33.819 -18.519 1.00 14.78 213 GLU A CA 1
ATOM 1244 C C . GLU A 1 184 ? -28.863 32.862 -19.695 1.00 15.10 213 GLU A C 1
ATOM 1245 O O . GLU A 1 184 ? -29.751 32.019 -19.746 1.00 15.35 213 GLU A O 1
ATOM 1251 N N . ILE A 1 185 ? -27.975 33.022 -20.663 1.00 11.44 214 ILE A N 1
ATOM 1252 C CA . ILE A 1 185 ? -27.977 32.149 -21.827 1.00 11.46 214 ILE A CA 1
ATOM 1253 C C . ILE A 1 185 ? -27.587 30.718 -21.450 1.00 15.10 214 ILE A C 1
ATOM 1254 O O . ILE A 1 185 ? -28.206 29.757 -21.897 1.00 18.42 214 ILE A O 1
ATOM 1259 N N . TRP A 1 186 ? -26.566 30.581 -20.618 1.00 12.59 215 TRP A N 1
ATOM 1260 C CA . TRP A 1 186 ? -26.139 29.260 -20.168 1.00 14.65 215 TRP A CA 1
ATOM 1261 C C . TRP A 1 186 ? -27.260 28.554 -19.403 1.00 15.36 215 TRP A C 1
ATOM 1262 O O . TRP A 1 186 ? -27.571 27.385 -19.660 1.00 16.64 215 TRP A O 1
ATOM 1273 N N . GLU A 1 187 ? -27.883 29.270 -18.474 1.00 14.91 216 GLU A N 1
ATOM 1274 C CA . GLU A 1 187 ? -28.944 28.686 -17.654 1.00 13.69 216 GLU A CA 1
ATOM 1275 C C . GLU A 1 187 ? -30.193 28.358 -18.469 1.00 22.41 216 GLU A C 1
ATOM 1276 O O . GLU A 1 187 ? -30.765 27.277 -18.335 1.00 19.12 216 GLU A O 1
ATOM 1282 N N . ASP A 1 188 ? -30.618 29.296 -19.306 1.00 16.37 217 ASP A N 1
ATOM 1283 C CA . ASP A 1 188 ? -31.829 29.110 -20.108 1.00 17.12 217 ASP A CA 1
ATOM 1284 C C . ASP A 1 188 ? -31.712 28.004 -21.157 1.00 18.75 217 ASP A C 1
ATOM 1285 O O . ASP A 1 188 ? -32.718 27.389 -21.522 1.00 19.65 217 ASP A O 1
ATOM 1290 N N . THR A 1 189 ? -30.503 27.758 -21.655 1.00 16.15 218 THR A N 1
ATOM 1291 C CA . THR A 1 189 ? -30.291 26.657 -22.584 1.00 13.84 218 THR A CA 1
ATOM 1292 C C . THR A 1 189 ? -29.842 25.384 -21.867 1.00 15.57 218 THR A C 1
ATOM 1293 O O . THR A 1 189 ? -29.520 24.391 -22.509 1.00 17.42 218 THR A O 1
ATOM 1297 N N . ASN A 1 190 ? -29.825 25.420 -20.539 1.00 20.47 219 ASN A N 1
ATOM 1298 C CA . ASN A 1 190 ? -29.404 24.259 -19.756 1.00 22.15 219 ASN A CA 1
ATOM 1299 C C . ASN A 1 190 ? -28.070 23.749 -20.275 1.00 21.56 219 ASN A C 1
ATOM 1300 O O . ASN A 1 190 ? -27.865 22.549 -20.426 1.00 22.24 219 ASN A O 1
ATOM 1305 N N . GLY A 1 191 ? -27.160 24.676 -20.560 1.00 19.58 220 GLY A N 1
ATOM 1306 C CA . GLY A 1 191 ? -25.820 24.327 -20.997 1.00 16.01 220 GLY A CA 1
ATOM 1307 C C . GLY A 1 191 ? -25.691 23.755 -22.396 1.00 22.16 220 GLY A C 1
ATOM 1308 O O . GLY A 1 191 ? -24.615 23.285 -22.766 1.00 19.23 220 GLY A O 1
ATOM 1309 N N . GLN A 1 192 ? -26.759 23.816 -23.188 1.00 16.99 221 GLN A N 1
ATOM 1310 C CA . GLN A 1 192 ? -26.753 23.180 -24.506 1.00 19.54 221 GLN A CA 1
ATOM 1311 C C . GLN A 1 192 ? -26.320 24.089 -25.665 1.00 22.58 221 GLN A C 1
ATOM 1312 O O . GLN A 1 192 ? -26.071 23.601 -26.773 1.00 17.38 221 GLN A O 1
ATOM 1318 N N . VAL A 1 193 ? -26.213 25.394 -25.421 1.00 20.27 222 VAL A N 1
ATOM 1319 C CA . VAL A 1 193 ? -25.807 26.318 -26.488 1.00 14.55 222 VAL A CA 1
ATOM 1320 C C . VAL A 1 193 ? -24.491 25.877 -27.134 1.00 18.36 222 VAL A C 1
ATOM 1321 O O . VAL A 1 193 ? -23.521 25.583 -26.440 1.00 20.39 222 VAL A O 1
ATOM 1325 N N . ASP A 1 194 ? -24.470 25.809 -28.463 1.00 13.61 223 ASP A N 1
ATOM 1326 C CA . ASP A 1 194 ? -23.253 25.438 -29.188 1.00 12.39 223 ASP A CA 1
ATOM 1327 C C . ASP A 1 194 ? -22.557 26.636 -29.842 1.00 17.51 223 ASP A C 1
ATOM 1328 O O . ASP A 1 194 ? -21.329 26.674 -29.986 1.00 16.30 223 ASP A O 1
ATOM 1333 N N . ILE A 1 195 ? -23.356 27.612 -30.252 1.00 16.38 224 ILE A N 1
ATOM 1334 C CA . ILE A 1 195 ? -22.847 28.748 -30.997 1.00 14.27 224 ILE A CA 1
ATOM 1335 C C . ILE A 1 195 ? -23.582 29.996 -30.548 1.00 12.81 224 ILE A C 1
ATOM 1336 O O . ILE A 1 195 ? -24.800 29.983 -30.407 1.00 14.25 224 ILE A O 1
ATOM 1341 N N . PHE A 1 196 ? -22.834 31.067 -30.302 1.00 14.62 225 PHE A N 1
ATOM 1342 C CA . PHE A 1 196 ? -23.437 32.358 -29.996 1.00 13.13 225 PHE A CA 1
ATOM 1343 C C . PHE A 1 196 ? -22.973 33.366 -31.034 1.00 16.76 225 PHE A C 1
ATOM 1344 O O . PHE A 1 196 ? -21.781 33.443 -31.342 1.00 14.15 225 PHE A O 1
ATOM 1352 N N . VAL A 1 197 ? -23.910 34.140 -31.574 1.00 14.27 226 VAL A N 1
ATOM 1353 C CA . VAL A 1 197 ? -23.546 35.137 -32.578 1.00 13.31 226 VAL A CA 1
ATOM 1354 C C . VAL A 1 197 ? -24.187 36.479 -32.211 1.00 11.98 226 VAL A C 1
ATOM 1355 O O . VAL A 1 197 ? -25.322 36.530 -31.726 1.00 15.92 226 VAL A O 1
ATOM 1359 N N . MET A 1 198 ? -23.426 37.554 -32.380 1.00 15.30 227 MET A N 1
ATOM 1360 C CA . MET A 1 198 ? -23.844 38.867 -31.906 1.00 17.93 227 MET A CA 1
ATOM 1361 C C . MET A 1 198 ? -23.093 39.970 -32.640 1.00 14.29 227 MET A C 1
ATOM 1362 O O . MET A 1 198 ? -21.862 39.955 -32.720 1.00 13.22 227 MET A O 1
ATOM 1367 N N . GLY A 1 199 ? -23.846 40.926 -33.179 1.00 12.06 228 GLY A N 1
ATOM 1368 C CA . GLY A 1 199 ? -23.264 42.109 -33.781 1.00 15.73 228 GLY A CA 1
ATOM 1369 C C . GLY A 1 199 ? -22.475 42.948 -32.789 1.00 14.56 228 GLY A C 1
ATOM 1370 O O . GLY A 1 199 ? -22.744 42.970 -31.588 1.00 14.96 228 GLY A O 1
ATOM 1371 N N . ILE A 1 200 ? -21.483 43.650 -33.309 1.00 10.86 229 ILE A N 1
ATOM 1372 C CA . ILE A 1 200 ? -20.576 44.438 -32.479 1.00 13.47 229 ILE A CA 1
ATOM 1373 C C . ILE A 1 200 ? -20.867 45.942 -32.605 1.00 16.71 229 ILE A C 1
ATOM 1374 O O . ILE A 1 200 ? -20.784 46.519 -33.693 1.00 14.85 229 ILE A O 1
ATOM 1379 N N . GLY A 1 201 ? -21.256 46.565 -31.499 1.00 11.76 230 GLY A N 1
ATOM 1380 C CA . GLY A 1 201 ? -21.253 48.011 -31.415 1.00 12.34 230 GLY A CA 1
ATOM 1381 C C . GLY A 1 201 ? -20.031 48.424 -30.607 1.00 14.54 230 GLY A C 1
ATOM 1382 O O . GLY A 1 201 ? -18.985 48.778 -31.156 1.00 15.15 230 GLY A O 1
ATOM 1383 N N . SER A 1 202 ? -20.164 48.379 -29.291 1.00 11.30 231 SER A N 1
ATOM 1384 C CA . SER A 1 202 ? -19.011 48.526 -28.416 1.00 12.28 231 SER A CA 1
ATOM 1385 C C . SER A 1 202 ? -18.241 47.205 -28.291 1.00 15.49 231 SER A C 1
ATOM 1386 O O . SER A 1 202 ? -17.060 47.197 -27.940 1.00 13.84 231 SER A O 1
ATOM 1389 N N . GLY A 1 203 ? -18.910 46.090 -28.573 1.00 11.17 232 GLY A N 1
ATOM 1390 C CA . GLY A 1 203 ? -18.292 44.786 -28.445 1.00 12.99 232 GLY A CA 1
ATOM 1391 C C . GLY A 1 203 ? -18.425 44.237 -27.040 1.00 13.82 232 GLY A C 1
ATOM 1392 O O . GLY A 1 203 ? -17.939 43.157 -26.758 1.00 14.06 232 GLY A O 1
ATOM 1393 N N . GLY A 1 204 ? -19.094 44.979 -26.167 1.00 13.35 233 GLY A N 1
ATOM 1394 C CA . GLY A 1 204 ? -19.309 44.530 -24.796 1.00 14.01 233 GLY A CA 1
ATOM 1395 C C . GLY A 1 204 ? -20.080 43.223 -24.730 1.00 13.34 233 GLY A C 1
ATOM 1396 O O . GLY A 1 204 ? -19.717 42.301 -23.987 1.00 14.45 233 GLY A O 1
ATOM 1397 N N . THR A 1 205 ? -21.156 43.129 -25.503 1.00 9.76 234 THR A N 1
ATOM 1398 C CA . THR A 1 205 ? -21.993 41.936 -25.438 1.00 11.56 234 THR A CA 1
ATOM 1399 C C . THR A 1 205 ? -21.263 40.686 -25.935 1.00 10.37 234 THR A C 1
ATOM 1400 O O . THR A 1 205 ? -21.240 39.675 -25.251 1.00 13.44 234 THR A O 1
ATOM 1404 N N . VAL A 1 206 ? -20.686 40.739 -27.132 1.00 10.85 235 VAL A N 1
ATOM 1405 C CA . VAL A 1 206 ? -20.066 39.531 -27.675 1.00 7.38 235 VAL A CA 1
ATOM 1406 C C . VAL A 1 206 ? -18.863 39.135 -26.815 1.00 13.67 235 VAL A C 1
ATOM 1407 O O . VAL A 1 206 ? -18.616 37.956 -26.586 1.00 16.35 235 VAL A O 1
ATOM 1411 N N . SER A 1 207 ? -18.144 40.129 -26.309 1.00 17.55 236 SER A N 1
ATOM 1412 C CA . SER A 1 207 ? -16.967 39.862 -25.490 1.00 16.00 236 SER A CA 1
ATOM 1413 C C . SER A 1 207 ? -17.326 39.202 -24.165 1.00 14.53 236 SER A C 1
ATOM 1414 O O . SER A 1 207 ? -16.725 38.193 -23.789 1.00 15.69 236 SER A O 1
ATOM 1417 N N . GLY A 1 208 ? -18.283 39.781 -23.449 1.00 14.15 237 GLY A N 1
ATOM 1418 C CA . GLY A 1 208 ? -18.655 39.289 -22.126 1.00 13.13 237 GLY A CA 1
ATOM 1419 C C . GLY A 1 208 ? -19.433 37.993 -22.196 1.00 14.29 237 GLY A C 1
ATOM 1420 O O . GLY A 1 208 ? -19.191 37.055 -21.435 1.00 12.94 237 GLY A O 1
ATOM 1421 N N . VAL A 1 209 ? -20.375 37.913 -23.123 1.00 10.37 238 VAL A N 1
ATOM 1422 C CA . VAL A 1 209 ? -21.073 36.648 -23.282 1.00 8.63 238 VAL A CA 1
ATOM 1423 C C . VAL A 1 209 ? -20.098 35.564 -23.728 1.00 16.66 238 VAL A C 1
ATOM 1424 O O . VAL A 1 209 ? -20.122 34.453 -23.208 1.00 13.06 238 VAL A O 1
ATOM 1428 N N . GLY A 1 210 ? -19.249 35.881 -24.703 1.00 13.98 239 GLY A N 1
ATOM 1429 C CA . GLY A 1 210 ? -18.312 34.899 -25.232 1.00 12.82 239 GLY A CA 1
ATOM 1430 C C . GLY A 1 210 ? -17.377 34.397 -24.147 1.00 19.21 239 GLY A C 1
ATOM 1431 O O . GLY A 1 210 ? -17.172 33.193 -23.974 1.00 20.66 239 GLY A O 1
ATOM 1432 N N . GLN A 1 211 ? -16.818 35.330 -23.395 1.00 14.55 240 GLN A N 1
ATOM 1433 C CA . GLN A 1 211 ? -15.914 34.974 -22.314 1.00 13.88 240 GLN A CA 1
ATOM 1434 C C . GLN A 1 211 ? -16.596 34.029 -21.333 1.00 19.79 240 GLN A C 1
ATOM 1435 O O . GLN A 1 211 ? -16.042 32.999 -20.959 1.00 19.17 240 GLN A O 1
ATOM 1441 N N . TYR A 1 212 ? -17.809 34.369 -20.918 1.00 18.20 241 TYR A N 1
ATOM 1442 C CA . TYR A 1 212 ? -18.524 33.514 -19.982 1.00 16.11 241 TYR A CA 1
ATOM 1443 C C . TYR A 1 212 ? -18.835 32.124 -20.544 1.00 18.10 241 TYR A C 1
ATOM 1444 O O . TYR A 1 212 ? -18.573 31.111 -19.895 1.00 16.33 241 TYR A O 1
ATOM 1453 N N . LEU A 1 213 ? -19.411 32.062 -21.737 1.00 15.39 242 LEU A N 1
ATOM 1454 C CA . LEU A 1 213 ? -19.791 30.771 -22.289 1.00 17.64 242 LEU A CA 1
ATOM 1455 C C . LEU A 1 213 ? -18.583 29.868 -22.459 1.00 17.19 242 LEU A C 1
ATOM 1456 O O . LEU A 1 213 ? -18.647 28.684 -22.148 1.00 16.52 242 LEU A O 1
ATOM 1461 N N . LYS A 1 214 ? -17.479 30.422 -22.947 1.00 16.71 243 LYS A N 1
ATOM 1462 C CA . LYS A 1 214 ? -16.267 29.625 -23.111 1.00 19.22 243 LYS A CA 1
ATOM 1463 C C . LYS A 1 214 ? -15.708 29.164 -21.771 1.00 21.63 243 LYS A C 1
ATOM 1464 O O . LYS A 1 214 ? -15.051 28.123 -21.694 1.00 23.50 243 LYS A O 1
ATOM 1470 N N . SER A 1 215 ? -15.980 29.925 -20.714 1.00 19.88 244 SER A N 1
ATOM 1471 C CA . SER A 1 215 ? -15.527 29.540 -19.380 1.00 22.34 244 SER A CA 1
ATOM 1472 C C . SER A 1 215 ? -16.299 28.312 -18.895 1.00 29.35 244 SER A C 1
ATOM 1473 O O . SER A 1 215 ? -15.793 27.531 -18.081 1.00 29.42 244 SER A O 1
ATOM 1476 N N . LYS A 1 216 ? -17.521 28.143 -19.395 1.00 22.87 245 LYS A N 1
ATOM 1477 C CA . LYS A 1 216 ? -18.361 27.010 -18.992 1.00 23.95 245 LYS A CA 1
ATOM 1478 C C . LYS A 1 216 ? -18.120 25.825 -19.913 1.00 26.80 245 LYS A C 1
ATOM 1479 O O . LYS A 1 216 ? -18.140 24.673 -19.480 1.00 25.24 245 LYS A O 1
ATOM 1485 N N . ASN A 1 217 ? -17.915 26.116 -21.192 1.00 20.80 246 ASN A N 1
ATOM 1486 C CA . ASN A 1 217 ? -17.656 25.085 -22.189 1.00 23.35 246 ASN A CA 1
ATOM 1487 C C . ASN A 1 217 ? -16.788 25.632 -23.311 1.00 22.49 246 ASN A C 1
ATOM 1488 O O . ASN A 1 217 ? -17.260 26.376 -24.172 1.00 22.43 246 ASN A O 1
ATOM 1493 N N . PRO A 1 218 ? -15.505 25.263 -23.301 1.00 22.24 247 PRO A N 1
ATOM 1494 C CA . PRO A 1 218 ? -14.511 25.814 -24.226 1.00 24.69 247 PRO A CA 1
ATOM 1495 C C . PRO A 1 218 ? -14.849 25.533 -25.681 1.00 23.54 247 PRO A C 1
ATOM 1496 O O . PRO A 1 218 ? -14.333 26.213 -26.571 1.00 28.26 247 PRO A O 1
ATOM 1500 N N . ASN A 1 219 ? -15.704 24.544 -25.919 1.00 16.32 248 ASN A N 1
ATOM 1501 C CA . ASN A 1 219 ? -16.094 24.194 -27.278 1.00 21.18 248 ASN A CA 1
ATOM 1502 C C . ASN A 1 219 ? -17.141 25.121 -27.882 1.00 21.15 248 ASN A C 1
ATOM 1503 O O . ASN A 1 219 ? -17.406 25.043 -29.076 1.00 19.94 248 ASN A O 1
ATOM 1508 N N . VAL A 1 220 ? -17.766 25.972 -27.069 1.00 17.30 249 VAL A N 1
ATOM 1509 C CA . VAL A 1 220 ? -18.764 26.901 -27.621 1.00 16.96 249 VAL A CA 1
ATOM 1510 C C . VAL A 1 220 ? -18.086 27.863 -28.609 1.00 17.81 249 VAL A C 1
ATOM 1511 O O . VAL A 1 220 ? -17.042 28.429 -28.307 1.00 21.50 249 VAL A O 1
ATOM 1515 N N . LYS A 1 221 ? -18.660 28.033 -29.798 1.00 17.01 250 LYS A N 1
ATOM 1516 C CA . LYS A 1 221 ? -18.054 28.921 -30.784 1.00 15.00 250 LYS A CA 1
ATOM 1517 C C . LYS A 1 221 ? -18.767 30.268 -30.762 1.00 18.77 250 LYS A C 1
ATOM 1518 O O . LYS A 1 221 ? -19.990 30.310 -30.765 1.00 15.67 250 LYS A O 1
ATOM 1524 N N . ILE A 1 222 ? -17.990 31.350 -30.777 1.00 14.62 251 ILE A N 1
ATOM 1525 C CA . ILE A 1 222 ? -18.509 32.706 -30.655 1.00 17.50 251 ILE A CA 1
ATOM 1526 C C . ILE A 1 222 ? -18.210 33.478 -31.932 1.00 16.44 251 ILE A C 1
ATOM 1527 O O . ILE A 1 222 ? -17.068 33.486 -32.399 1.00 16.53 251 ILE A O 1
ATOM 1532 N N . TYR A 1 223 ? -19.229 34.123 -32.501 1.00 14.01 252 TYR A N 1
ATOM 1533 C CA . TYR A 1 223 ? -19.055 34.870 -33.748 1.00 12.34 252 TYR A CA 1
ATOM 1534 C C . TYR A 1 223 ? -19.507 36.307 -33.574 1.00 18.88 252 TYR A C 1
ATOM 1535 O O . TYR A 1 223 ? -20.511 36.564 -32.922 1.00 15.50 252 TYR A O 1
ATOM 1544 N N . GLY A 1 224 ? -18.777 37.246 -34.164 1.00 14.36 253 GLY A N 1
ATOM 1545 C CA . GLY A 1 224 ? -19.247 38.620 -34.219 1.00 14.63 253 GLY A CA 1
ATOM 1546 C C . GLY A 1 224 ? -19.914 38.895 -35.555 1.00 15.57 253 GLY A C 1
ATOM 1547 O O . GLY A 1 224 ? -19.862 38.063 -36.449 1.00 16.31 253 GLY A O 1
ATOM 1548 N N . VAL A 1 225 ? -20.569 40.046 -35.673 1.00 13.00 254 VAL A N 1
ATOM 1549 C CA . VAL A 1 225 ? -21.130 40.504 -36.947 1.00 15.90 254 VAL A CA 1
ATOM 1550 C C . VAL A 1 225 ? -20.778 41.980 -37.147 1.00 18.04 254 VAL A C 1
ATOM 1551 O O . VAL A 1 225 ? -20.767 42.754 -36.193 1.00 14.71 254 VAL A O 1
ATOM 1555 N N . GLU A 1 226 ? -20.450 42.363 -38.377 1.00 14.46 255 GLU A N 1
ATOM 1556 C CA . GLU A 1 226 ? -20.293 43.778 -38.709 1.00 14.59 255 GLU A CA 1
ATOM 1557 C C . GLU A 1 226 ? -20.942 44.026 -40.072 1.00 14.39 255 GLU A C 1
ATOM 1558 O O . GLU A 1 226 ? -21.231 43.071 -40.798 1.00 15.98 255 GLU A O 1
ATOM 1564 N N . PRO A 1 227 ? -21.227 45.293 -40.404 1.00 14.28 256 PRO A N 1
ATOM 1565 C CA . PRO A 1 227 ? -21.903 45.558 -41.675 1.00 14.44 256 PRO A CA 1
ATOM 1566 C C . PRO A 1 227 ? -20.923 45.410 -42.827 1.00 15.72 256 PRO A C 1
ATOM 1567 O O . PRO A 1 227 ? -19.775 45.850 -42.700 1.00 13.64 256 PRO A O 1
ATOM 1571 N N . SER A 1 228 ? -21.373 44.822 -43.934 1.00 15.47 257 SER A N 1
ATOM 1572 C CA . SER A 1 228 ? -20.547 44.707 -45.137 1.00 15.48 257 SER A CA 1
ATOM 1573 C C . SER A 1 228 ? -19.987 46.050 -45.562 1.00 18.83 257 SER A C 1
ATOM 1574 O O . SER A 1 228 ? -18.893 46.120 -46.114 1.00 24.93 257 SER A O 1
ATOM 1577 N N . GLU A 1 229 ? -20.790 47.093 -45.374 1.00 18.17 258 GLU A N 1
ATOM 1578 C CA . GLU A 1 229 ? -20.447 48.461 -45.765 1.00 18.52 258 GLU A CA 1
ATOM 1579 C C . GLU A 1 229 ? -19.256 49.047 -45.013 1.00 19.93 258 GLU A C 1
ATOM 1580 O O . GLU A 1 229 ? -18.455 49.784 -45.581 1.00 22.04 258 GLU A O 1
ATOM 1586 N N . SER A 1 230 ? -19.162 48.735 -43.727 1.00 21.38 259 SER A N 1
ATOM 1587 C CA . SER A 1 230 ? -18.076 49.234 -42.900 1.00 15.84 259 SER A CA 1
ATOM 1588 C C . SER A 1 230 ? -17.464 48.048 -42.173 1.00 21.99 259 SER A C 1
ATOM 1589 O O . SER A 1 230 ? -17.633 47.894 -40.966 1.00 17.05 259 SER A O 1
ATOM 1592 N N . ASN A 1 231 ? -16.748 47.211 -42.919 1.00 15.89 260 ASN A N 1
ATOM 1593 C CA . ASN A 1 231 ? -16.186 46.000 -42.350 1.00 14.70 260 ASN A CA 1
ATOM 1594 C C . ASN A 1 231 ? -14.763 46.170 -41.824 1.00 19.48 260 ASN A C 1
ATOM 1595 O O . ASN A 1 231 ? -13.840 45.469 -42.253 1.00 17.58 260 ASN A O 1
ATOM 1600 N N . VAL A 1 232 ? -14.591 47.077 -40.865 1.00 15.15 261 VAL A N 1
ATOM 1601 C CA . VAL A 1 232 ? -13.253 47.436 -40.385 1.00 19.02 261 VAL A CA 1
ATOM 1602 C C . VAL A 1 232 ? -12.566 46.311 -39.607 1.00 21.35 261 VAL A C 1
ATOM 1603 O O . VAL A 1 232 ? -11.346 46.219 -39.595 1.00 20.85 261 VAL A O 1
ATOM 1607 N N . LEU A 1 233 ? -13.339 45.460 -38.950 1.00 18.95 262 LEU A N 1
ATOM 1608 C CA . LEU A 1 233 ? -12.739 44.378 -38.172 1.00 18.12 262 LEU A CA 1
ATOM 1609 C C . LEU A 1 233 ? -12.109 43.331 -39.088 1.00 23.22 262 LEU A C 1
ATOM 1610 O O . LEU A 1 233 ? -11.213 42.590 -38.689 1.00 21.52 262 LEU A O 1
ATOM 1615 N N . ASN A 1 234 ? -12.599 43.283 -40.319 1.00 16.93 263 ASN A N 1
ATOM 1616 C CA . ASN A 1 234 ? -12.087 42.377 -41.337 1.00 20.98 263 ASN A CA 1
ATOM 1617 C C . ASN A 1 234 ? -11.146 43.092 -42.301 1.00 24.84 263 ASN A C 1
ATOM 1618 O O . ASN A 1 234 ? -10.851 42.580 -43.386 1.00 26.08 263 ASN A O 1
ATOM 1623 N N . GLY A 1 235 ? -10.708 44.288 -41.918 1.00 23.00 264 GLY A N 1
ATOM 1624 C CA . GLY A 1 235 ? -9.677 45.003 -42.652 1.00 24.51 264 GLY A CA 1
ATOM 1625 C C . GLY A 1 235 ? -10.163 45.991 -43.696 1.00 29.45 264 GLY A C 1
ATOM 1626 O O . GLY A 1 235 ? -9.356 46.586 -44.413 1.00 32.35 264 GLY A O 1
ATOM 1627 N N . GLY A 1 236 ? -11.477 46.170 -43.788 1.00 24.77 265 GLY A N 1
ATOM 1628 C CA . GLY A 1 236 ? -12.056 47.109 -44.732 1.00 25.48 265 GLY A CA 1
ATOM 1629 C C . GLY A 1 236 ? -12.021 48.532 -44.208 1.00 20.97 265 GLY A C 1
ATOM 1630 O O . GLY A 1 236 ? -11.514 48.785 -43.117 1.00 23.46 265 GLY A O 1
ATOM 1631 N N . LYS A 1 237 ? -12.555 49.461 -44.995 1.00 23.00 266 LYS A N 1
ATOM 1632 C CA . LYS A 1 237 ? -12.621 50.862 -44.602 1.00 26.93 266 LYS A CA 1
ATOM 1633 C C . LYS A 1 237 ? -13.968 51.191 -43.981 1.00 20.04 266 LYS A C 1
ATOM 1634 O O . LYS A 1 237 ? -14.981 50.591 -44.331 1.00 19.64 266 LYS A O 1
ATOM 1640 N N . PRO A 1 238 ? -13.985 52.164 -43.066 1.00 19.27 267 PRO A N 1
ATOM 1641 C CA . PRO A 1 238 ? -15.271 52.596 -42.514 1.00 16.70 267 PRO A CA 1
ATOM 1642 C C . PRO A 1 238 ? -16.129 53.251 -43.590 1.00 24.28 267 PRO A C 1
ATOM 1643 O O . PRO A 1 238 ? -15.611 53.934 -44.476 1.00 20.75 267 PRO A O 1
ATOM 1647 N N . GLY A 1 239 ? -17.434 53.025 -43.519 1.00 21.07 268 GLY A N 1
ATOM 1648 C CA . GLY A 1 239 ? -18.363 53.610 -44.472 1.00 19.64 268 GLY A CA 1
ATOM 1649 C C . GLY A 1 239 ? -19.750 53.709 -43.872 1.00 24.66 268 GLY A C 1
ATOM 1650 O O . GLY A 1 239 ? -20.015 53.123 -42.824 1.00 21.12 268 GLY A O 1
ATOM 1651 N N . PRO A 1 240 ? -20.648 54.445 -44.539 1.00 21.97 269 PRO A N 1
ATOM 1652 C CA . PRO A 1 240 ? -22.022 54.598 -44.064 1.00 20.41 269 PRO A CA 1
ATOM 1653 C C . PRO A 1 240 ? -22.786 53.294 -44.218 1.00 20.79 269 PRO A C 1
ATOM 1654 O O . PRO A 1 240 ? -22.587 52.566 -45.192 1.00 18.68 269 PRO A O 1
ATOM 1658 N N . HIS A 1 241 ? -23.658 53.001 -43.260 1.00 14.56 270 HIS A N 1
ATOM 1659 C CA . HIS A 1 241 ? -24.475 51.790 -43.327 1.00 12.69 270 HIS A CA 1
ATOM 1660 C C . HIS A 1 241 ? -25.710 52.026 -42.466 1.00 15.51 270 HIS A C 1
ATOM 1661 O O . HIS A 1 241 ? -25.805 53.052 -41.788 1.00 18.46 270 HIS A O 1
ATOM 1668 N N . HIS A 1 242 ? -26.656 51.092 -42.496 1.00 14.01 271 HIS A N 1
ATOM 1669 C CA . HIS A 1 242 ? -27.940 51.304 -41.814 1.00 13.08 271 HIS A CA 1
ATOM 1670 C C . HIS A 1 242 ? -28.129 50.443 -40.575 1.00 12.63 271 HIS A C 1
ATOM 1671 O O . HIS A 1 242 ? -29.196 50.476 -39.950 1.00 15.03 271 HIS A O 1
ATOM 1678 N N . ILE A 1 243 ? -27.115 49.670 -40.216 1.00 11.76 272 ILE A N 1
ATOM 1679 C CA . ILE A 1 243 ? -27.267 48.742 -39.093 1.00 10.90 272 ILE A CA 1
ATOM 1680 C C . ILE A 1 243 ? -26.944 49.470 -37.796 1.00 13.09 272 ILE A C 1
ATOM 1681 O O . ILE A 1 243 ? -25.880 49.284 -37.205 1.00 13.09 272 ILE A O 1
ATOM 1686 N N . THR A 1 244 ? -27.876 50.307 -37.364 1.00 11.61 273 THR A N 1
ATOM 1687 C CA . THR A 1 244 ? -27.646 51.178 -36.217 1.00 13.38 273 THR A CA 1
ATOM 1688 C C . THR A 1 244 ? -27.301 50.362 -34.980 1.00 7.81 273 THR A C 1
ATOM 1689 O O . THR A 1 244 ? -27.961 49.365 -34.681 1.00 14.10 273 THR A O 1
ATOM 1693 N N . GLY A 1 245 ? -26.259 50.766 -34.263 1.00 12.73 274 GLY A N 1
ATOM 1694 C CA . GLY A 1 245 ? -25.848 50.004 -33.102 1.00 13.04 274 GLY A CA 1
ATOM 1695 C C . GLY A 1 245 ? -24.723 49.033 -33.385 1.00 12.64 274 GLY A C 1
ATOM 1696 O O . GLY A 1 245 ? -24.125 48.495 -32.449 1.00 17.55 274 GLY A O 1
ATOM 1697 N N . ASN A 1 246 ? -24.431 48.803 -34.670 1.00 12.31 275 ASN A N 1
ATOM 1698 C CA . ASN A 1 246 ? -23.246 48.059 -35.062 1.00 10.72 275 ASN A CA 1
ATOM 1699 C C . ASN A 1 246 ? -22.336 48.940 -35.931 1.00 12.72 275 ASN A C 1
ATOM 1700 O O . ASN A 1 246 ? -22.710 50.042 -36.321 1.00 12.81 275 ASN A O 1
ATOM 1705 N N . GLY A 1 247 ? -21.149 48.445 -36.237 1.00 14.89 276 GLY A N 1
ATOM 1706 C CA . GLY A 1 247 ? -20.267 49.117 -37.184 1.00 15.27 276 GLY A CA 1
ATOM 1707 C C . GLY A 1 247 ? -19.955 50.568 -36.854 1.00 13.24 276 GLY A C 1
ATOM 1708 O O . GLY A 1 247 ? -20.298 51.482 -37.611 1.00 16.82 276 GLY A O 1
ATOM 1709 N N . VAL A 1 248 ? -19.282 50.791 -35.729 1.00 10.89 277 VAL A N 1
ATOM 1710 C CA . VAL A 1 248 ? -18.961 52.146 -35.338 1.00 10.37 277 VAL A CA 1
ATOM 1711 C C . VAL A 1 248 ? -17.814 52.735 -36.138 1.00 10.07 277 VAL A C 1
ATOM 1712 O O . VAL A 1 248 ? -17.531 53.909 -36.018 1.00 14.05 277 VAL A O 1
ATOM 1716 N N . GLY A 1 249 ? -17.156 51.914 -36.950 1.00 15.89 278 GLY A N 1
ATOM 1717 C CA . GLY A 1 249 ? -16.103 52.414 -37.821 1.00 15.97 278 GLY A CA 1
ATOM 1718 C C . GLY A 1 249 ? -14.704 52.407 -37.240 1.00 18.37 278 GLY A C 1
ATOM 1719 O O . GLY A 1 249 ? -13.773 52.954 -37.835 1.00 16.72 278 GLY A O 1
ATOM 1720 N N . PHE A 1 250 ? -14.552 51.780 -36.080 1.00 14.61 279 PHE A N 1
ATOM 1721 C CA . PHE A 1 250 ? -13.253 51.624 -35.435 1.00 15.47 279 PHE A CA 1
ATOM 1722 C C . PHE A 1 250 ? -13.323 50.395 -34.538 1.00 14.66 279 PHE A C 1
ATOM 1723 O O . PHE A 1 250 ? -14.414 49.860 -34.307 1.00 18.13 279 PHE A O 1
ATOM 1731 N N . LYS A 1 251 ? -12.178 49.916 -34.057 1.00 16.92 280 LYS A N 1
ATOM 1732 C CA . LYS A 1 251 ? -12.183 48.790 -33.126 1.00 17.02 280 LYS A CA 1
ATOM 1733 C C . LYS A 1 251 ? -12.278 49.316 -31.702 1.00 17.39 280 LYS A C 1
ATOM 1734 O O . LYS A 1 251 ? -11.378 50.014 -31.240 1.00 17.82 280 LYS A O 1
ATOM 1740 N N . PRO A 1 252 ? -13.378 49.008 -30.996 1.00 16.27 281 PRO A N 1
ATOM 1741 C CA . PRO A 1 252 ? -13.455 49.490 -29.614 1.00 17.41 281 PRO A CA 1
ATOM 1742 C C . PRO A 1 252 ? -12.382 48.847 -28.733 1.00 16.38 281 PRO A C 1
ATOM 1743 O O . PRO A 1 252 ? -12.072 47.680 -28.916 1.00 15.16 281 PRO A O 1
ATOM 1747 N N . ASP A 1 253 ? -11.847 49.599 -27.777 1.00 17.84 282 ASP A N 1
ATOM 1748 C CA . ASP A 1 253 ? -10.823 49.089 -26.870 1.00 18.38 282 ASP A CA 1
ATOM 1749 C C . ASP A 1 253 ? -11.254 47.827 -26.124 1.00 20.46 282 ASP A C 1
ATOM 1750 O O . ASP A 1 253 ? -10.438 46.943 -25.868 1.00 17.80 282 ASP A O 1
ATOM 1755 N N . ILE A 1 254 ? -12.529 47.740 -25.762 1.00 17.82 283 ILE A N 1
ATOM 1756 C CA . ILE A 1 254 ? -12.995 46.602 -24.973 1.00 20.81 283 ILE A CA 1
ATOM 1757 C C . ILE A 1 254 ? -13.233 45.321 -25.769 1.00 20.57 283 ILE A C 1
ATOM 1758 O O . ILE A 1 254 ? -13.352 44.247 -25.178 1.00 19.35 283 ILE A O 1
ATOM 1763 N N . LEU A 1 255 ? -13.310 45.425 -27.096 1.00 17.25 284 LEU A N 1
ATOM 1764 C CA . LEU A 1 255 ? -13.630 44.256 -27.917 1.00 17.85 284 LEU A CA 1
ATOM 1765 C C . LEU A 1 255 ? -12.557 43.183 -27.792 1.00 19.67 284 LEU A C 1
ATOM 1766 O O . LEU A 1 255 ? -11.380 43.439 -28.018 1.00 18.25 284 LEU A O 1
ATOM 1771 N N . ASP A 1 256 ? -12.986 41.977 -27.433 1.00 17.99 285 ASP A N 1
ATOM 1772 C CA . ASP A 1 256 ? -12.092 40.834 -27.273 1.00 15.81 285 ASP A CA 1
ATOM 1773 C C . ASP A 1 256 ? -12.051 40.033 -28.569 1.00 19.08 285 ASP A C 1
ATOM 1774 O O . ASP A 1 256 ? -12.836 39.103 -28.757 1.00 22.50 285 ASP A O 1
ATOM 1779 N N . LEU A 1 257 ? -11.138 40.394 -29.469 1.00 15.31 286 LEU A N 1
ATOM 1780 C CA . LEU A 1 257 ? -11.039 39.706 -30.756 1.00 20.53 286 LEU A CA 1
ATOM 1781 C C . LEU A 1 257 ? -10.767 38.211 -30.599 1.00 26.39 286 LEU A C 1
ATOM 1782 O O . LEU A 1 257 ? -11.243 37.399 -31.399 1.00 24.04 286 LEU A O 1
ATOM 1787 N N . ASP A 1 258 ? -10.009 37.850 -29.567 1.00 24.72 287 ASP A N 1
ATOM 1788 C CA . ASP A 1 258 ? -9.563 36.467 -29.409 1.00 31.82 287 ASP A CA 1
ATOM 1789 C C . ASP A 1 258 ? -10.687 35.490 -29.070 1.00 30.53 287 ASP A C 1
ATOM 1790 O O . ASP A 1 258 ? -10.569 34.294 -29.337 1.00 27.03 287 ASP A O 1
ATOM 1795 N N . VAL A 1 259 ? -11.775 35.983 -28.486 1.00 20.85 288 VAL A N 1
ATOM 1796 C CA . VAL A 1 259 ? -12.848 35.082 -28.080 1.00 14.56 288 VAL A CA 1
ATOM 1797 C C . VAL A 1 259 ? -13.708 34.650 -29.266 1.00 16.56 288 VAL A C 1
ATOM 1798 O O . VAL A 1 259 ? -14.480 33.708 -29.164 1.00 18.89 288 VAL A O 1
ATOM 1802 N N . MET A 1 260 ? -13.555 35.326 -30.399 1.00 17.61 289 MET A N 1
ATOM 1803 C CA . MET A 1 260 ? -14.379 35.029 -31.561 1.00 16.71 289 MET A CA 1
ATOM 1804 C C . MET A 1 260 ? -13.676 34.129 -32.566 1.00 20.24 289 MET A C 1
ATOM 1805 O O . MET A 1 260 ? -12.476 34.244 -32.772 1.00 21.53 289 MET A O 1
ATOM 1810 N N . GLU A 1 261 ? -14.440 33.248 -33.201 1.00 19.54 290 GLU A N 1
ATOM 1811 C CA . GLU A 1 261 ? -13.926 32.455 -34.310 1.00 19.15 290 GLU A CA 1
ATOM 1812 C C . GLU A 1 261 ? -13.618 33.385 -35.471 1.00 22.03 290 GLU A C 1
ATOM 1813 O O . GLU A 1 261 ? -12.573 33.275 -36.113 1.00 21.27 290 GLU A O 1
ATOM 1819 N N . LYS A 1 262 ? -14.558 34.285 -35.748 1.00 20.21 291 LYS A N 1
ATOM 1820 C CA . LYS A 1 262 ? -14.434 35.274 -36.814 1.00 21.86 291 LYS A CA 1
ATOM 1821 C C . LYS A 1 262 ? -15.548 36.308 -36.678 1.00 20.68 291 LYS A C 1
ATOM 1822 O O . LYS A 1 262 ? -16.477 36.126 -35.890 1.00 21.23 291 LYS A O 1
ATOM 1828 N N . VAL A 1 263 ? -15.445 37.390 -37.444 1.00 18.30 292 VAL A N 1
ATOM 1829 C CA . VAL A 1 263 ? -16.504 38.389 -37.516 1.00 18.35 292 VAL A CA 1
ATOM 1830 C C . VAL A 1 263 ? -17.202 38.275 -38.869 1.00 21.37 292 VAL A C 1
ATOM 1831 O O . VAL A 1 263 ? -16.600 38.500 -39.919 1.00 21.10 292 VAL A O 1
ATOM 1835 N N . LEU A 1 264 ? -18.464 37.874 -38.839 1.00 15.08 293 LEU A N 1
ATOM 1836 C CA . LEU A 1 264 ? -19.249 37.737 -40.051 1.00 14.63 293 LEU A CA 1
ATOM 1837 C C . LEU A 1 264 ? -19.655 39.108 -40.590 1.00 15.26 293 LEU A C 1
ATOM 1838 O O . LEU A 1 264 ? -19.755 40.068 -39.835 1.00 17.87 293 LEU A O 1
ATOM 1843 N N . GLU A 1 265 ? -19.894 39.191 -41.899 1.00 19.06 294 GLU A N 1
ATOM 1844 C CA . GLU A 1 265 ? -20.336 40.430 -42.532 1.00 18.03 294 GLU A CA 1
ATOM 1845 C C . GLU A 1 265 ? -21.755 40.291 -43.067 1.00 20.43 294 GLU A C 1
ATOM 1846 O O . GLU A 1 265 ? -22.048 39.354 -43.812 1.00 19.39 294 GLU A O 1
ATOM 1852 N N . VAL A 1 266 ? -22.634 41.219 -42.691 1.00 15.94 295 VAL A N 1
ATOM 1853 C CA . VAL A 1 266 ? -24.003 41.219 -43.199 1.00 14.93 295 VAL A CA 1
ATOM 1854 C C . VAL A 1 266 ? -24.280 42.571 -43.835 1.00 12.73 295 VAL A C 1
ATOM 1855 O O . VAL A 1 266 ? -23.889 43.600 -43.297 1.00 14.70 295 VAL A O 1
ATOM 1859 N N . SER A 1 267 ? -24.947 42.583 -44.982 1.00 14.78 296 SER A N 1
ATOM 1860 C CA . SER A 1 267 ? -25.193 43.844 -45.660 1.00 15.05 296 SER A CA 1
ATOM 1861 C C . SER A 1 267 ? -26.331 44.582 -44.984 1.00 16.31 296 SER A C 1
ATOM 1862 O O . SER A 1 267 ? -27.201 43.965 -44.352 1.00 15.39 296 SER A O 1
ATOM 1865 N N . SER A 1 268 ? -26.323 45.903 -45.110 1.00 15.00 297 SER A N 1
ATOM 1866 C CA . SER A 1 268 ? -27.429 46.712 -44.596 1.00 14.29 297 SER A CA 1
ATOM 1867 C C . SER A 1 268 ? -28.748 46.233 -45.188 1.00 17.63 297 SER A C 1
ATOM 1868 O O . SER A 1 268 ? -29.751 46.114 -44.479 1.00 17.53 297 SER A O 1
ATOM 1871 N N . GLU A 1 269 ? -28.746 45.962 -46.492 1.00 14.72 298 GLU A N 1
ATOM 1872 C CA . GLU A 1 269 ? -29.961 45.530 -47.188 1.00 14.45 298 GLU A CA 1
ATOM 1873 C C . GLU A 1 269 ? -30.527 44.248 -46.584 1.00 16.20 298 GLU A C 1
ATOM 1874 O O . GLU A 1 269 ? -31.723 44.164 -46.292 1.00 19.00 298 GLU A O 1
ATOM 1880 N N . ASP A 1 270 ? -29.671 43.246 -46.389 1.00 18.17 299 ASP A N 1
ATOM 1881 C CA . ASP A 1 270 ? -30.121 41.982 -45.806 1.00 15.97 299 ASP A CA 1
ATOM 1882 C C . ASP A 1 270 ? -30.627 42.145 -44.364 1.00 11.41 299 ASP A C 1
ATOM 1883 O O . ASP A 1 270 ? -31.631 41.531 -43.986 1.00 16.97 299 ASP A O 1
ATOM 1888 N N . ALA A 1 271 ? -29.921 42.940 -43.554 1.00 14.23 300 ALA A N 1
ATOM 1889 C CA . ALA A 1 271 ? -30.340 43.173 -42.165 1.00 13.92 300 ALA A CA 1
ATOM 1890 C C . ALA A 1 271 ? -31.718 43.811 -42.124 1.00 14.71 300 ALA A C 1
ATOM 1891 O O . ALA A 1 271 ? -32.611 43.379 -41.388 1.00 13.12 300 ALA A O 1
ATOM 1893 N N . VAL A 1 272 ? -31.885 44.860 -42.918 1.00 14.38 301 VAL A N 1
ATOM 1894 C CA . VAL A 1 272 ? -33.157 45.569 -42.971 1.00 19.09 301 VAL A CA 1
ATOM 1895 C C . VAL A 1 272 ? -34.268 44.636 -43.456 1.00 15.83 301 VAL A C 1
ATOM 1896 O O . VAL A 1 272 ? -35.345 44.571 -42.859 1.00 12.79 301 VAL A O 1
ATOM 1900 N N . ASN A 1 273 ? -34.031 43.904 -44.543 1.00 14.31 302 ASN A N 1
ATOM 1901 C CA . ASN A 1 273 ? -35.076 43.014 -45.053 1.00 11.89 302 ASN A CA 1
ATOM 1902 C C . ASN A 1 273 ? -35.487 41.964 -44.015 1.00 11.50 302 ASN A C 1
ATOM 1903 O O . ASN A 1 273 ? -36.670 41.663 -43.851 1.00 17.01 302 ASN A O 1
ATOM 1908 N N . MET A 1 274 ? -34.501 41.404 -43.316 1.00 11.54 303 MET A N 1
ATOM 1909 C CA . MET A 1 274 ? -34.786 40.383 -42.312 1.00 14.65 303 MET A CA 1
ATOM 1910 C C . MET A 1 274 ? -35.572 40.946 -41.125 1.00 12.92 303 MET A C 1
ATOM 1911 O O . MET A 1 274 ? -36.446 40.267 -40.588 1.00 11.88 303 MET A O 1
ATOM 1916 N N . ALA A 1 275 ? -35.265 42.166 -40.703 1.00 12.84 304 ALA A N 1
ATOM 1917 C CA . ALA A 1 275 ? -36.029 42.771 -39.607 1.00 16.89 304 ALA A CA 1
ATOM 1918 C C . ALA A 1 275 ? -37.495 42.887 -40.006 1.00 16.66 304 ALA A C 1
ATOM 1919 O O . ALA A 1 275 ? -38.385 42.617 -39.194 1.00 12.28 304 ALA A O 1
ATOM 1921 N N . ARG A 1 276 ? -37.760 43.239 -41.264 1.00 13.07 305 ARG A N 1
ATOM 1922 C CA . ARG A 1 276 ? -39.153 43.330 -41.722 1.00 15.54 305 ARG A CA 1
ATOM 1923 C C . ARG A 1 276 ? -39.881 41.988 -41.690 1.00 18.46 305 ARG A C 1
ATOM 1924 O O . ARG A 1 276 ? -41.036 41.903 -41.275 1.00 12.95 305 ARG A O 1
ATOM 1932 N N . VAL A 1 277 ? -39.206 40.947 -42.165 1.00 12.51 306 VAL A N 1
ATOM 1933 C CA . VAL A 1 277 ? -39.744 39.598 -42.124 1.00 9.79 306 VAL A CA 1
ATOM 1934 C C . VAL A 1 277 ? -39.982 39.094 -40.699 1.00 12.35 306 VAL A C 1
ATOM 1935 O O . VAL A 1 277 ? -40.953 38.399 -40.440 1.00 13.95 306 VAL A O 1
ATOM 1939 N N . LEU A 1 278 ? -39.099 39.445 -39.767 1.00 14.41 307 LEU A N 1
ATOM 1940 C CA . LEU A 1 278 ? -39.291 39.000 -38.392 1.00 13.10 307 LEU A CA 1
ATOM 1941 C C . LEU A 1 278 ? -40.614 39.505 -37.832 1.00 15.06 307 LEU A C 1
ATOM 1942 O O . LEU A 1 278 ? -41.313 38.778 -37.110 1.00 14.02 307 LEU A O 1
ATOM 1947 N N . ALA A 1 279 ? -40.957 40.748 -38.152 1.00 16.05 308 ALA A N 1
ATOM 1948 C CA . ALA A 1 279 ? -42.239 41.297 -37.736 1.00 14.61 308 ALA A CA 1
ATOM 1949 C C . ALA A 1 279 ? -43.393 40.547 -38.401 1.00 19.49 308 ALA A C 1
ATOM 1950 O O . ALA A 1 279 ? -44.312 40.070 -37.733 1.00 13.97 308 ALA A O 1
ATOM 1952 N N . LEU A 1 280 ? -43.317 40.410 -39.719 1.00 15.92 309 LEU A N 1
ATOM 1953 C CA . LEU A 1 280 ? -44.420 39.856 -40.501 1.00 15.03 309 LEU A CA 1
ATOM 1954 C C . LEU A 1 280 ? -44.643 38.371 -40.294 1.00 18.07 309 LEU A C 1
ATOM 1955 O O . LEU A 1 280 ? -45.774 37.902 -40.349 1.00 18.06 309 LEU A O 1
ATOM 1960 N N . LYS A 1 281 ? -43.561 37.628 -40.079 1.00 17.38 310 LYS A N 1
ATOM 1961 C CA . LYS A 1 281 ? -43.654 36.179 -39.989 1.00 17.28 310 LYS A CA 1
ATOM 1962 C C . LYS A 1 281 ? -43.539 35.635 -38.580 1.00 17.89 310 LYS A C 1
ATOM 1963 O O . LYS A 1 281 ? -44.211 34.658 -38.238 1.00 17.28 310 LYS A O 1
ATOM 1969 N N . GLU A 1 282 ? -42.688 36.251 -37.765 1.00 15.36 311 GLU A N 1
ATOM 1970 C CA . GLU A 1 282 ? -42.426 35.716 -36.441 1.00 13.30 311 GLU A CA 1
ATOM 1971 C C . GLU A 1 282 ? -43.128 36.517 -35.343 1.00 15.22 311 GLU A C 1
ATOM 1972 O O . GLU A 1 282 ? -43.099 36.127 -34.171 1.00 17.64 311 GLU A O 1
ATOM 1978 N N . GLY A 1 283 ? -43.755 37.630 -35.726 1.00 13.42 312 GLY A N 1
ATOM 1979 C CA . GLY A 1 283 ? -44.415 38.496 -34.767 1.00 11.28 312 GLY A CA 1
ATOM 1980 C C . GLY A 1 283 ? -43.424 39.201 -33.862 1.00 14.72 312 GLY A C 1
ATOM 1981 O O . GLY A 1 283 ? -43.749 39.560 -32.732 1.00 15.47 312 GLY A O 1
ATOM 1982 N N . LEU A 1 284 ? -42.209 39.422 -34.353 1.00 13.44 313 LEU A N 1
ATOM 1983 C CA . LEU A 1 284 ? -41.209 40.105 -33.535 1.00 13.05 313 LEU A CA 1
ATOM 1984 C C . LEU A 1 284 ? -40.860 41.442 -34.160 1.00 15.54 313 LEU A C 1
ATOM 1985 O O . LEU A 1 284 ? -40.171 41.505 -35.176 1.00 13.80 313 LEU A O 1
ATOM 1990 N N . MET A 1 285 ? -41.359 42.507 -33.539 1.00 14.22 314 MET A N 1
ATOM 1991 C CA . MET A 1 285 ? -41.146 43.866 -33.998 1.00 13.02 314 MET A CA 1
ATOM 1992 C C . MET A 1 285 ? -39.796 44.303 -33.430 1.00 15.29 314 MET A C 1
ATOM 1993 O O . MET A 1 285 ? -39.730 44.779 -32.310 1.00 13.29 314 MET A O 1
ATOM 1998 N N . VAL A 1 286 ? -38.717 44.123 -34.195 1.00 9.65 315 VAL A N 1
ATOM 1999 C CA . VAL A 1 286 ? -37.358 44.356 -33.679 1.00 13.23 315 VAL A CA 1
ATOM 2000 C C . VAL A 1 286 ? -36.540 45.260 -34.606 1.00 12.57 315 VAL A C 1
ATOM 2001 O O . VAL A 1 286 ? -36.954 45.542 -35.723 1.00 14.09 315 VAL A O 1
ATOM 2005 N N . GLY A 1 287 ? -35.392 45.726 -34.124 1.00 11.77 316 GLY A N 1
ATOM 2006 C CA . GLY A 1 287 ? -34.601 46.710 -34.843 1.00 11.45 316 GLY A CA 1
ATOM 2007 C C . GLY A 1 287 ? -33.705 46.111 -35.913 1.00 12.81 316 GLY A C 1
ATOM 2008 O O . GLY A 1 287 ? -33.703 44.900 -36.168 1.00 12.79 316 GLY A O 1
ATOM 2009 N N . ILE A 1 288 ? -32.926 46.972 -36.553 1.00 11.07 317 ILE A N 1
ATOM 2010 C CA . ILE A 1 288 ? -32.117 46.538 -37.694 1.00 13.23 317 ILE A CA 1
ATOM 2011 C C . ILE A 1 288 ? -30.977 45.573 -37.323 1.00 16.54 317 ILE A C 1
ATOM 2012 O O . ILE A 1 288 ? -30.691 44.621 -38.055 1.00 12.13 317 ILE A O 1
ATOM 2017 N N . SER A 1 289 ? -30.326 45.804 -36.191 1.00 11.17 318 SER A N 1
ATOM 2018 C CA . SER A 1 289 ? -29.279 44.904 -35.752 1.00 6.89 318 SER A CA 1
ATOM 2019 C C . SER A 1 289 ? -29.853 43.542 -35.390 1.00 10.04 318 SER A C 1
ATOM 2020 O O . SER A 1 289 ? -29.145 42.532 -35.466 1.00 13.16 318 SER A O 1
ATOM 2023 N N . SER A 1 290 ? -31.125 43.502 -34.988 1.00 8.83 319 SER A N 1
ATOM 2024 C CA . SER A 1 290 ? -31.781 42.218 -34.753 1.00 12.77 319 SER A CA 1
ATOM 2025 C C . SER A 1 290 ? -31.865 41.451 -36.066 1.00 16.12 319 SER A C 1
ATOM 2026 O O . SER A 1 290 ? -31.601 40.256 -36.116 1.00 14.49 319 SER A O 1
ATOM 2029 N N . GLY A 1 291 ? -32.239 42.146 -37.130 1.00 14.06 320 GLY A N 1
ATOM 2030 C CA . GLY A 1 291 ? -32.232 41.524 -38.437 1.00 11.86 320 GLY A CA 1
ATOM 2031 C C . GLY A 1 291 ? -30.842 41.027 -38.807 1.00 12.07 320 GLY A C 1
ATOM 2032 O O . GLY A 1 291 ? -30.696 39.934 -39.333 1.00 15.99 320 GLY A O 1
ATOM 2033 N N . ALA A 1 292 ? -29.814 41.830 -38.544 1.00 10.47 321 ALA A N 1
ATOM 2034 C CA . ALA A 1 292 ? -28.468 41.455 -38.937 1.00 14.72 321 ALA A CA 1
ATOM 2035 C C . ALA A 1 292 ? -28.017 40.198 -38.179 1.00 17.04 321 ALA A C 1
ATOM 2036 O O . ALA A 1 292 ? -27.432 39.287 -38.751 1.00 12.17 321 ALA A O 1
ATOM 2038 N N . ASN A 1 293 ? -28.304 40.143 -36.888 1.00 13.64 322 ASN A N 1
ATOM 2039 C CA . ASN A 1 293 ? -27.946 38.965 -36.106 1.00 13.02 322 ASN A CA 1
ATOM 2040 C C . ASN A 1 293 ? -28.634 37.724 -36.649 1.00 15.34 322 ASN A C 1
ATOM 2041 O O . ASN A 1 293 ? -28.076 36.624 -36.647 1.00 18.23 322 ASN A O 1
ATOM 2046 N N . THR A 1 294 ? -29.870 37.895 -37.083 1.00 11.42 323 THR A N 1
ATOM 2047 C CA . THR A 1 294 ? -30.662 36.748 -37.528 1.00 10.88 323 THR A CA 1
ATOM 2048 C C . THR A 1 294 ? -30.124 36.235 -38.856 1.00 18.00 323 THR A C 1
ATOM 2049 O O . THR A 1 294 ? -30.051 35.029 -39.082 1.00 17.04 323 THR A O 1
ATOM 2053 N N . VAL A 1 295 ? -29.737 37.154 -39.734 1.00 12.11 324 VAL A N 1
ATOM 2054 C CA . VAL A 1 295 ? -29.122 36.744 -40.992 1.00 13.20 324 VAL A CA 1
ATOM 2055 C C . VAL A 1 295 ? -27.862 35.938 -40.707 1.00 16.29 324 VAL A C 1
ATOM 2056 O O . VAL A 1 295 ? -27.621 34.895 -41.323 1.00 14.44 324 VAL A O 1
ATOM 2060 N N . ALA A 1 296 ? -27.044 36.432 -39.781 1.00 14.49 325 ALA A N 1
ATOM 2061 C CA . ALA A 1 296 ? -25.800 35.763 -39.447 1.00 13.36 325 ALA A CA 1
ATOM 2062 C C . ALA A 1 296 ? -26.087 34.390 -38.853 1.00 12.56 325 ALA A C 1
ATOM 2063 O O . ALA A 1 296 ? -25.450 33.410 -39.206 1.00 15.54 325 ALA A O 1
ATOM 2065 N N . ALA A 1 297 ? -27.064 34.315 -37.958 1.00 11.72 326 ALA A N 1
ATOM 2066 C CA . ALA A 1 297 ? -27.431 33.022 -37.381 1.00 15.87 326 ALA A CA 1
ATOM 2067 C C . ALA A 1 297 ? -27.821 32.002 -38.456 1.00 17.03 326 ALA A C 1
ATOM 2068 O O . ALA A 1 297 ? -27.399 30.840 -38.417 1.00 15.82 326 ALA A O 1
ATOM 2070 N N . LEU A 1 298 ? -28.613 32.439 -39.427 1.00 15.92 327 LEU A N 1
ATOM 2071 C CA . LEU A 1 298 ? -29.059 31.538 -40.474 1.00 14.52 327 LEU A CA 1
ATOM 2072 C C . LEU A 1 298 ? -27.903 31.121 -41.371 1.00 20.67 327 LEU A C 1
ATOM 2073 O O . LEU A 1 298 ? -27.861 29.988 -41.849 1.00 21.77 327 LEU A O 1
ATOM 2078 N N . ARG A 1 299 ? -26.962 32.028 -41.601 1.00 18.33 328 ARG A N 1
ATOM 2079 C CA . ARG A 1 299 ? -25.823 31.694 -42.447 1.00 18.28 328 ARG A CA 1
ATOM 2080 C C . ARG A 1 299 ? -24.981 30.601 -41.787 1.00 20.63 328 ARG A C 1
ATOM 2081 O O . ARG A 1 299 ? -24.509 29.677 -42.457 1.00 23.18 328 ARG A O 1
ATOM 2089 N N . LEU A 1 300 ? -24.801 30.704 -40.475 1.00 17.81 329 LEU A N 1
ATOM 2090 C CA . LEU A 1 300 ? -24.068 29.688 -39.726 1.00 17.07 329 LEU A CA 1
ATOM 2091 C C . LEU A 1 300 ? -24.803 28.350 -39.781 1.00 21.68 329 LEU A C 1
ATOM 2092 O O . LEU A 1 300 ? -24.176 27.303 -39.863 1.00 23.88 329 LEU A O 1
ATOM 2097 N N . ALA A 1 301 ? -26.129 28.392 -39.710 1.00 20.23 330 ALA A N 1
ATOM 2098 C CA . ALA A 1 301 ? -26.937 27.173 -39.772 1.00 22.62 330 ALA A CA 1
ATOM 2099 C C . ALA A 1 301 ? -26.766 26.443 -41.100 1.00 25.55 330 ALA A C 1
ATOM 2100 O O . ALA A 1 301 ? -26.908 25.225 -41.168 1.00 26.42 330 ALA A O 1
ATOM 2102 N N . GLN A 1 302 ? -26.444 27.176 -42.157 1.00 22.48 331 GLN A N 1
ATOM 2103 C CA . GLN A 1 302 ? -26.312 26.564 -43.474 1.00 30.72 331 GLN A CA 1
ATOM 2104 C C . GLN A 1 302 ? -25.087 25.664 -43.604 1.00 32.91 331 GLN A C 1
ATOM 2105 O O . GLN A 1 302 ? -25.006 24.852 -44.522 1.00 37.08 331 GLN A O 1
ATOM 2111 N N . LEU A 1 303 ? -24.125 25.808 -42.700 1.00 28.52 332 LEU A N 1
ATOM 2112 C CA . LEU A 1 303 ? -22.908 25.014 -42.802 1.00 29.36 332 LEU A CA 1
ATOM 2113 C C . LEU A 1 303 ? -23.155 23.584 -42.324 1.00 29.12 332 LEU A C 1
ATOM 2114 O O . LEU A 1 303 ? -23.794 23.366 -41.293 1.00 26.31 332 LEU A O 1
ATOM 2119 N N . PRO A 1 304 ? -22.653 22.598 -43.080 1.00 32.90 333 PRO A N 1
ATOM 2120 C CA . PRO A 1 304 ? -22.831 21.194 -42.699 1.00 29.10 333 PRO A CA 1
ATOM 2121 C C . PRO A 1 304 ? -22.361 20.941 -41.279 1.00 22.96 333 PRO A C 1
ATOM 2122 O O . PRO A 1 304 ? -23.000 20.196 -40.536 1.00 26.07 333 PRO A O 1
ATOM 2126 N N . GLU A 1 305 ? -21.259 21.570 -40.897 1.00 23.63 334 GLU A N 1
ATOM 2127 C CA . GLU A 1 305 ? -20.696 21.339 -39.571 1.00 23.62 334 GLU A CA 1
ATOM 2128 C C . GLU A 1 305 ? -21.631 21.765 -38.444 1.00 26.75 334 GLU A C 1
ATOM 2129 O O . GLU A 1 305 ? -21.495 21.285 -37.326 1.00 26.39 334 GLU A O 1
ATOM 2135 N N . ASN A 1 306 ? -22.574 22.661 -38.731 1.00 24.94 335 ASN A N 1
ATOM 2136 C CA . ASN A 1 306 ? -23.453 23.193 -37.682 1.00 23.49 335 ASN A CA 1
ATOM 2137 C C . ASN A 1 306 ? -24.855 22.592 -37.647 1.00 21.25 335 ASN A C 1
ATOM 2138 O O . ASN A 1 306 ? -25.702 23.019 -36.858 1.00 19.56 335 ASN A O 1
ATOM 2143 N N . LYS A 1 307 ? -25.117 21.615 -38.506 1.00 18.62 336 LYS A N 1
ATOM 2144 C CA . LYS A 1 307 ? -26.432 20.979 -38.501 1.00 21.09 336 LYS A CA 1
ATOM 2145 C C . LYS A 1 307 ? -26.689 20.316 -37.159 1.00 20.18 336 LYS A C 1
ATOM 2146 O O . LYS A 1 307 ? -25.825 19.617 -36.614 1.00 23.26 336 LYS A O 1
ATOM 2152 N N . GLY A 1 308 ? -27.869 20.566 -36.608 1.00 19.49 337 GLY A N 1
ATOM 2153 C CA . GLY A 1 308 ? -28.260 19.967 -35.354 1.00 23.34 337 GLY A CA 1
ATOM 2154 C C . GLY A 1 308 ? -27.786 20.725 -34.129 1.00 24.05 337 GLY A C 1
ATOM 2155 O O . GLY A 1 308 ? -28.098 20.341 -33.004 1.00 20.78 337 GLY A O 1
ATOM 2156 N N . LYS A 1 309 ? -27.034 21.801 -34.333 1.00 23.58 338 LYS A N 1
ATOM 2157 C CA . LYS A 1 309 ? -26.504 22.560 -33.203 1.00 17.50 338 LYS A CA 1
ATOM 2158 C C . LYS A 1 309 ? -27.502 23.595 -32.689 1.00 16.83 338 LYS A C 1
ATOM 2159 O O . LYS A 1 309 ? -28.434 23.967 -33.391 1.00 16.07 338 LYS A O 1
ATOM 2165 N N . LEU A 1 310 ? -27.317 24.030 -31.449 1.00 13.57 339 LEU A N 1
ATOM 2166 C CA . LEU A 1 310 ? -28.135 25.107 -30.903 1.00 14.47 339 LEU A CA 1
ATOM 2167 C C . LEU A 1 310 ? -27.391 26.422 -31.114 1.00 15.48 339 LEU A C 1
ATOM 2168 O O . LEU A 1 310 ? -26.328 26.631 -30.542 1.00 15.16 339 LEU A O 1
ATOM 2173 N N . ILE A 1 311 ? -27.951 27.299 -31.943 1.00 11.72 340 ILE A N 1
ATOM 2174 C CA . ILE A 1 311 ? -27.356 28.604 -32.212 1.00 12.07 340 ILE A CA 1
ATOM 2175 C C . ILE A 1 311 ? -28.173 29.645 -31.473 1.00 16.06 340 ILE A C 1
ATOM 2176 O O . ILE A 1 311 ? -29.380 29.673 -31.624 1.00 16.42 340 ILE A O 1
ATOM 2181 N N . VAL A 1 312 ? -27.521 30.477 -30.665 1.00 11.36 341 VAL A N 1
ATOM 2182 C CA . VAL A 1 312 ? -28.219 31.533 -29.918 1.00 12.41 341 VAL A CA 1
ATOM 2183 C C . VAL A 1 312 ? -27.767 32.893 -30.421 1.00 14.18 341 VAL A C 1
ATOM 2184 O O . VAL A 1 312 ? -26.586 33.106 -30.663 1.00 13.95 341 VAL A O 1
ATOM 2188 N N . THR A 1 313 ? -28.714 33.807 -30.618 1.00 13.47 342 THR A N 1
ATOM 2189 C CA . THR A 1 313 ? -28.362 35.175 -30.927 1.00 14.54 342 THR A CA 1
ATOM 2190 C C . THR A 1 313 ? -29.286 36.087 -30.142 1.00 13.10 342 THR A C 1
ATOM 2191 O O . THR A 1 313 ? -30.000 35.629 -29.239 1.00 11.75 342 THR A O 1
ATOM 2195 N N . VAL A 1 314 ? -29.255 37.371 -30.460 1.00 12.78 343 VAL A N 1
ATOM 2196 C CA . VAL A 1 314 ? -29.953 38.364 -29.653 1.00 11.21 343 VAL A CA 1
ATOM 2197 C C . VAL A 1 314 ? -30.755 39.277 -30.579 1.00 15.06 343 VAL A C 1
ATOM 2198 O O . VAL A 1 314 ? -30.335 39.549 -31.698 1.00 14.09 343 VAL A O 1
ATOM 2202 N N . HIS A 1 315 ? -31.917 39.727 -30.131 1.00 12.02 344 HIS A N 1
ATOM 2203 C CA . HIS A 1 315 ? -32.600 40.821 -30.816 1.00 9.45 344 HIS A CA 1
ATOM 2204 C C . HIS A 1 315 ? -32.472 42.035 -29.891 1.00 10.96 344 HIS A C 1
ATOM 2205 O O . HIS A 1 315 ? -33.187 42.133 -28.894 1.00 10.50 344 HIS A O 1
ATOM 2212 N N . PRO A 1 316 ? -31.523 42.928 -30.182 1.00 10.56 345 PRO A N 1
ATOM 2213 C CA . PRO A 1 316 ? -31.123 43.881 -29.135 1.00 11.74 345 PRO A CA 1
ATOM 2214 C C . PRO A 1 316 ? -32.053 45.055 -28.895 1.00 14.55 345 PRO A C 1
ATOM 2215 O O . PRO A 1 316 ? -31.867 45.743 -27.899 1.00 12.10 345 PRO A O 1
ATOM 2219 N N . SER A 1 317 ? -33.012 45.309 -29.778 1.00 11.24 346 SER A N 1
ATOM 2220 C CA . SER A 1 317 ? -33.849 46.493 -29.626 1.00 11.52 346 SER A CA 1
ATOM 2221 C C . SER A 1 317 ? -35.218 46.284 -30.258 1.00 13.47 346 SER A C 1
ATOM 2222 O O . SER A 1 317 ? -35.378 45.473 -31.157 1.00 14.45 346 SER A O 1
ATOM 2225 N N . PHE A 1 318 ? -36.193 47.031 -29.755 1.00 17.77 347 PHE A N 1
ATOM 2226 C CA . PHE A 1 318 ? -37.581 46.969 -30.178 1.00 16.77 347 PHE A CA 1
ATOM 2227 C C . PHE A 1 318 ? -37.807 47.853 -31.400 1.00 16.94 347 PHE A C 1
ATOM 2228 O O . PHE A 1 318 ? -37.260 48.954 -31.484 1.00 16.31 347 PHE A O 1
ATOM 2236 N N . GLY A 1 319 ? -38.636 47.380 -32.328 1.00 16.30 348 GLY A N 1
ATOM 2237 C CA . GLY A 1 319 ? -38.781 48.001 -33.635 1.00 19.05 348 GLY A CA 1
ATOM 2238 C C . GLY A 1 319 ? -39.435 49.373 -33.665 1.00 14.05 348 GLY A C 1
ATOM 2239 O O . GLY A 1 319 ? -39.246 50.127 -34.607 1.00 14.92 348 GLY A O 1
ATOM 2240 N N . GLU A 1 320 ? -40.206 49.723 -32.643 1.00 15.30 349 GLU A N 1
ATOM 2241 C CA . GLU A 1 320 ? -40.882 51.015 -32.690 1.00 14.86 349 GLU A CA 1
ATOM 2242 C C . GLU A 1 320 ? -39.921 52.191 -32.627 1.00 16.20 349 GLU A C 1
ATOM 2243 O O . GLU A 1 320 ? -40.285 53.317 -32.951 1.00 16.94 349 GLU A O 1
ATOM 2249 N N . ARG A 1 321 ? -38.686 51.924 -32.210 1.00 11.88 350 ARG A N 1
ATOM 2250 C CA . ARG A 1 321 ? -37.649 52.951 -32.186 1.00 10.24 350 ARG A CA 1
ATOM 2251 C C . ARG A 1 321 ? -37.077 53.184 -33.584 1.00 15.61 350 ARG A C 1
ATOM 2252 O O . ARG A 1 321 ? -36.151 53.964 -33.763 1.00 14.62 350 ARG A O 1
ATOM 2260 N N . TYR A 1 322 ? -37.630 52.495 -34.580 1.00 10.33 351 TYR A N 1
ATOM 2261 C CA . TYR A 1 322 ? -37.067 52.557 -35.927 1.00 10.72 351 TYR A CA 1
ATOM 2262 C C . TYR A 1 322 ? -38.087 52.970 -36.956 1.00 14.84 351 TYR A C 1
ATOM 2263 O O . TYR A 1 322 ? -37.845 52.841 -38.152 1.00 14.23 351 TYR A O 1
ATOM 2272 N N . LEU A 1 323 ? -39.233 53.443 -36.496 1.00 13.11 352 LEU A N 1
ATOM 2273 C CA . LEU A 1 323 ? -40.312 53.789 -37.424 1.00 14.48 352 LEU A CA 1
ATOM 2274 C C . LEU A 1 323 ? -39.876 54.796 -38.480 1.00 20.74 352 LEU A C 1
ATOM 2275 O O . LEU A 1 323 ? -40.313 54.717 -39.632 1.00 28.13 352 LEU A O 1
ATOM 2280 N N . SER A 1 324 ? -39.019 55.740 -38.101 1.00 14.49 353 SER A N 1
ATOM 2281 C CA . SER A 1 324 ? -38.607 56.771 -39.043 1.00 16.98 353 SER A CA 1
ATOM 2282 C C . SER A 1 324 ? -37.327 56.414 -39.798 1.00 22.36 353 SER A C 1
ATOM 2283 O O . SER A 1 324 ? -36.907 57.154 -40.679 1.00 22.66 353 SER A O 1
ATOM 2286 N N . SER A 1 325 ? -36.704 55.293 -39.442 1.00 18.05 354 SER A N 1
ATOM 2287 C CA . SER A 1 325 ? -35.505 54.827 -40.136 1.00 11.38 354 SER A CA 1
ATOM 2288 C C . SER A 1 325 ? -35.863 54.143 -41.447 1.00 13.45 354 SER A C 1
ATOM 2289 O O . SER A 1 325 ? -37.042 53.963 -41.772 1.00 18.48 354 SER A O 1
ATOM 2292 N N . VAL A 1 326 ? -34.841 53.735 -42.193 1.00 15.72 355 VAL A N 1
ATOM 2293 C CA . VAL A 1 326 ? -35.067 53.004 -43.437 1.00 11.26 355 VAL A CA 1
ATOM 2294 C C . VAL A 1 326 ? -35.902 51.745 -43.224 1.00 12.66 355 VAL A C 1
ATOM 2295 O O . VAL A 1 326 ? -36.548 51.248 -44.150 1.00 17.36 355 VAL A O 1
ATOM 2299 N N . LEU A 1 327 ? -35.914 51.231 -41.999 1.00 12.57 356 LEU A N 1
ATOM 2300 C CA . LEU A 1 327 ? -36.670 50.017 -41.732 1.00 12.79 356 LEU A CA 1
ATOM 2301 C C . LEU A 1 327 ? -38.160 50.168 -42.055 1.00 15.71 356 LEU A C 1
ATOM 2302 O O . LEU A 1 327 ? -38.739 49.327 -42.742 1.00 15.12 356 LEU A O 1
ATOM 2307 N N . PHE A 1 328 ? -38.782 51.235 -41.556 1.00 14.87 357 PHE A N 1
ATOM 2308 C CA . PHE A 1 328 ? -40.220 51.423 -41.729 1.00 16.05 357 PHE A CA 1
ATOM 2309 C C . PHE A 1 328 ? -40.609 52.787 -42.320 1.00 15.33 357 PHE A C 1
ATOM 2310 O O . PHE A 1 328 ? -41.793 53.138 -42.340 1.00 15.30 357 PHE A O 1
ATOM 2318 N N . GLN A 1 329 ? -39.629 53.545 -42.811 1.00 17.73 358 GLN A N 1
ATOM 2319 C CA . GLN A 1 329 ? -39.881 54.895 -43.331 1.00 16.91 358 GLN A CA 1
ATOM 2320 C C . GLN A 1 329 ? -41.020 54.917 -44.334 1.00 15.27 358 GLN A C 1
ATOM 2321 O O . GLN A 1 329 ? -41.866 55.815 -44.313 1.00 18.18 358 GLN A O 1
ATOM 2327 N N . GLU A 1 330 ? -41.003 53.959 -45.250 1.00 15.59 359 GLU A N 1
ATOM 2328 C CA . GLU A 1 330 ? -41.995 53.944 -46.319 1.00 22.62 359 GLU A CA 1
ATOM 2329 C C . GLU A 1 330 ? -43.385 53.694 -45.748 1.00 24.18 359 GLU A C 1
ATOM 2330 O O . GLU A 1 330 ? -44.343 54.392 -46.107 1.00 23.62 359 GLU A O 1
ATOM 2336 N N . LEU A 1 331 ? -43.492 52.724 -44.839 1.00 19.48 360 LEU A N 1
ATOM 2337 C CA . LEU A 1 331 ? -44.760 52.467 -44.146 1.00 20.20 360 LEU A CA 1
ATOM 2338 C C . LEU A 1 331 ? -45.214 53.688 -43.363 1.00 16.90 360 LEU A C 1
ATOM 2339 O O . LEU A 1 331 ? -46.400 53.997 -43.313 1.00 19.83 360 LEU A O 1
ATOM 2344 N N . ARG A 1 332 ? -44.268 54.391 -42.752 1.00 14.36 361 ARG A N 1
ATOM 2345 C CA . ARG A 1 332 ? -44.620 55.565 -41.966 1.00 14.22 361 ARG A CA 1
ATOM 2346 C C . ARG A 1 332 ? -45.184 56.678 -42.857 1.00 14.91 361 ARG A C 1
ATOM 2347 O O . ARG A 1 332 ? -46.142 57.368 -42.501 1.00 15.41 361 ARG A O 1
ATOM 2355 N N . GLN A 1 333 ? -44.600 56.844 -44.032 1.00 18.92 362 GLN A N 1
ATOM 2356 C CA . GLN A 1 333 ? -45.106 57.846 -44.968 1.00 19.22 362 GLN A CA 1
ATOM 2357 C C . GLN A 1 333 ? -46.508 57.485 -45.434 1.00 16.18 362 GLN A C 1
ATOM 2358 O O . GLN A 1 333 ? -47.393 58.346 -45.486 1.00 19.27 362 GLN A O 1
ATOM 2364 N N . GLU A 1 334 ? -46.702 56.220 -45.790 1.00 21.28 363 GLU A N 1
ATOM 2365 C CA . GLU A 1 334 ? -48.029 55.699 -46.118 1.00 22.71 363 GLU A CA 1
ATOM 2366 C C . GLU A 1 334 ? -49.018 55.978 -44.991 1.00 22.21 363 GLU A C 1
ATOM 2367 O O . GLU A 1 334 ? -50.132 56.429 -45.229 1.00 19.45 363 GLU A O 1
ATOM 2373 N N . ALA A 1 335 ? -48.607 55.703 -43.761 1.00 14.35 364 ALA A N 1
ATOM 2374 C CA . ALA A 1 335 ? -49.504 55.878 -42.618 1.00 17.97 364 ALA A CA 1
ATOM 2375 C C . ALA A 1 335 ? -49.907 57.334 -42.412 1.00 18.03 364 ALA A C 1
ATOM 2376 O O . ALA A 1 335 ? -51.067 57.617 -42.119 1.00 21.65 364 ALA A O 1
ATOM 2378 N N . GLU A 1 336 ? -48.946 58.249 -42.555 1.00 18.85 365 GLU A N 1
ATOM 2379 C CA . GLU A 1 336 ? -49.203 59.687 -42.460 1.00 20.86 365 GLU A CA 1
ATOM 2380 C C . GLU A 1 336 ? -50.232 60.149 -43.479 1.00 21.73 365 GLU A C 1
ATOM 2381 O O . GLU A 1 336 ? -50.972 61.103 -43.239 1.00 24.57 365 GLU A O 1
ATOM 2387 N N . ASN A 1 337 ? -50.285 59.467 -44.614 1.00 18.33 366 ASN A N 1
ATOM 2388 C CA . ASN A 1 337 ? -51.168 59.880 -45.708 1.00 22.95 366 ASN A CA 1
ATOM 2389 C C . ASN A 1 337 ? -52.568 59.268 -45.676 1.00 28.73 366 ASN A C 1
ATOM 2390 O O . ASN A 1 337 ? -53.420 59.601 -46.501 1.00 23.58 366 ASN A O 1
ATOM 2395 N N . MET A 1 338 ? -52.810 58.367 -44.736 1.00 17.05 367 MET A N 1
ATOM 2396 C CA . MET A 1 338 ? -54.133 57.771 -44.607 1.00 17.64 367 MET A CA 1
ATOM 2397 C C . MET A 1 338 ? -55.120 58.834 -44.140 1.00 21.83 367 MET A C 1
ATOM 2398 O O . MET A 1 338 ? -54.770 59.717 -43.357 1.00 21.95 367 MET A O 1
ATOM 2403 N N . GLN A 1 339 ? -56.357 58.734 -44.616 1.00 18.71 368 GLN A N 1
ATOM 2404 C CA . GLN A 1 339 ? -57.414 59.680 -44.248 1.00 19.94 368 GLN A CA 1
ATOM 2405 C C . GLN A 1 339 ? -58.598 58.915 -43.666 1.00 20.83 368 GLN A C 1
ATOM 2406 O O . GLN A 1 339 ? -58.822 57.765 -44.022 1.00 22.76 368 GLN A O 1
ATOM 2412 N N . PRO A 1 340 ? -59.373 59.559 -42.786 1.00 22.54 369 PRO A N 1
ATOM 2413 C CA . PRO A 1 340 ? -60.543 58.884 -42.212 1.00 18.62 369 PRO A CA 1
ATOM 2414 C C . PRO A 1 340 ? -61.637 58.651 -43.253 1.00 20.60 369 PRO A C 1
ATOM 2415 O O . PRO A 1 340 ? -61.746 59.423 -44.202 1.00 22.71 369 PRO A O 1
ATOM 2419 N N . VAL A 1 341 ? -62.425 57.596 -43.077 1.00 22.97 370 VAL A N 1
ATOM 2420 C CA . VAL A 1 341 ? -63.594 57.369 -43.914 1.00 20.04 370 VAL A CA 1
ATOM 2421 C C . VAL A 1 341 ? -64.856 57.700 -43.124 1.00 26.62 370 VAL A C 1
ATOM 2422 O O . VAL A 1 341 ? -64.849 57.722 -41.893 1.00 19.55 370 VAL A O 1
ATOM 2426 N N . ALA A 1 342 ? -65.943 57.967 -43.837 1.00 21.55 371 ALA A N 1
ATOM 2427 C CA . ALA A 1 342 ? -67.203 58.279 -43.189 1.00 22.44 371 ALA A CA 1
ATOM 2428 C C . ALA A 1 342 ? -67.784 57.019 -42.560 1.00 18.92 371 ALA A C 1
ATOM 2429 O O . ALA A 1 342 ? -67.571 55.909 -43.046 1.00 21.84 371 ALA A O 1
ATOM 2431 N N . VAL A 1 343 ? -68.529 57.192 -41.479 1.00 22.54 372 VAL A N 1
ATOM 2432 C CA . VAL A 1 343 ? -69.190 56.069 -40.840 1.00 27.72 372 VAL A CA 1
ATOM 2433 C C . VAL A 1 343 ? -70.696 56.116 -41.098 1.00 31.82 372 VAL A C 1
ATOM 2434 O O . VAL A 1 343 ? -71.341 57.140 -40.854 1.00 31.99 372 VAL A O 1
ATOM 2438 N N . SER B 1 22 ? -36.666 20.362 -21.367 1.00 40.26 51 SER B N 1
ATOM 2439 C CA . SER B 1 22 ? -35.208 20.260 -21.392 1.00 43.61 51 SER B CA 1
ATOM 2440 C C . SER B 1 22 ? -34.521 21.601 -21.091 1.00 42.22 51 SER B C 1
ATOM 2441 O O . SER B 1 22 ? -33.512 21.647 -20.376 1.00 38.54 51 SER B O 1
ATOM 2444 N N . THR B 1 23 ? -35.068 22.685 -21.641 1.00 37.18 52 THR B N 1
ATOM 2445 C CA . THR B 1 23 ? -34.513 24.023 -21.441 1.00 30.40 52 THR B CA 1
ATOM 2446 C C . THR B 1 23 ? -35.615 25.001 -21.049 1.00 28.95 52 THR B C 1
ATOM 2447 O O . THR B 1 23 ? -36.781 24.622 -20.939 1.00 34.57 52 THR B O 1
ATOM 2451 N N . ASN B 1 24 ? -35.247 26.262 -20.846 1.00 20.47 53 ASN B N 1
ATOM 2452 C CA . ASN B 1 24 ? -36.231 27.315 -20.600 1.00 19.17 53 ASN B CA 1
ATOM 2453 C C . ASN B 1 24 ? -36.570 28.109 -21.861 1.00 21.63 53 ASN B C 1
ATOM 2454 O O . ASN B 1 24 ? -37.229 29.142 -21.785 1.00 25.08 53 ASN B O 1
ATOM 2459 N N . ILE B 1 25 ? -36.122 27.630 -23.018 1.00 19.23 54 ILE B N 1
ATOM 2460 C CA . ILE B 1 25 ? -36.375 28.353 -24.259 1.00 13.66 54 ILE B CA 1
ATOM 2461 C C . ILE B 1 25 ? -37.850 28.231 -24.621 1.00 18.62 54 ILE B C 1
ATOM 2462 O O . ILE B 1 25 ? -38.397 27.125 -24.651 1.00 17.92 54 ILE B O 1
ATOM 2467 N N . LYS B 1 26 ? -38.508 29.360 -24.870 1.00 16.37 55 LYS B N 1
ATOM 2468 C CA . LYS B 1 26 ? -39.917 29.327 -25.249 1.00 16.43 55 LYS B CA 1
ATOM 2469 C C . LYS B 1 26 ? -40.063 28.707 -26.624 1.00 15.33 55 LYS B C 1
ATOM 2470 O O . LYS B 1 26 ? -39.261 28.974 -27.519 1.00 15.71 55 LYS B O 1
ATOM 2476 N N . LYS B 1 27 ? -41.106 27.902 -26.804 1.00 13.80 56 LYS B N 1
ATOM 2477 C CA . LYS B 1 27 ? -41.395 27.325 -28.112 1.00 15.12 56 LYS B CA 1
ATOM 2478 C C . LYS B 1 27 ? -42.120 28.276 -29.063 1.00 17.07 56 LYS B C 1
ATOM 2479 O O . LYS B 1 27 ? -41.987 28.157 -30.284 1.00 18.41 56 LYS B O 1
ATOM 2485 N N . HIS B 1 28 ? -42.880 29.215 -28.506 1.00 15.68 57 HIS B N 1
ATOM 2486 C CA . HIS B 1 28 ? -43.667 30.144 -29.304 1.00 19.99 57 HIS B CA 1
ATOM 2487 C C . HIS B 1 28 ? -43.522 31.555 -28.762 1.00 19.33 57 HIS B C 1
ATOM 2488 O O . HIS B 1 28 ? -43.421 31.756 -27.556 1.00 20.83 57 HIS B O 1
ATOM 2495 N N . VAL B 1 29 ? -43.537 32.536 -29.652 1.00 18.73 58 VAL B N 1
ATOM 2496 C CA . VAL B 1 29 ? -43.447 33.935 -29.230 1.00 13.32 58 VAL B CA 1
ATOM 2497 C C . VAL B 1 29 ? -44.616 34.344 -28.335 1.00 16.49 58 VAL B C 1
ATOM 2498 O O . VAL B 1 29 ? -44.471 35.215 -27.484 1.00 20.04 58 VAL B O 1
ATOM 2502 N N . SER B 1 30 ? -45.767 33.699 -28.510 1.00 17.49 59 SER B N 1
ATOM 2503 C CA . SER B 1 30 ? -46.936 33.995 -27.676 1.00 15.83 59 SER B CA 1
ATOM 2504 C C . SER B 1 30 ? -46.731 33.595 -26.212 1.00 13.76 59 SER B C 1
ATOM 2505 O O . SER B 1 30 ? -47.455 34.052 -25.312 1.00 15.32 59 SER B O 1
ATOM 2508 N N . GLN B 1 31 ? -45.758 32.731 -25.965 1.00 11.67 60 GLN B N 1
ATOM 2509 C CA . GLN B 1 31 ? -45.425 32.332 -24.595 1.00 16.22 60 GLN B CA 1
ATOM 2510 C C . GLN B 1 31 ? -44.647 33.415 -23.849 1.00 20.49 60 GLN B C 1
ATOM 2511 O O . GLN B 1 31 ? -44.345 33.262 -22.663 1.00 23.11 60 GLN B O 1
ATOM 2517 N N . LEU B 1 32 ? -44.323 34.502 -24.548 1.00 20.51 61 LEU B N 1
ATOM 2518 C CA . LEU B 1 32 ? -43.663 35.659 -23.942 1.00 18.44 61 LEU B CA 1
ATOM 2519 C C . LEU B 1 32 ? -44.684 36.614 -23.328 1.00 22.41 61 LEU B C 1
ATOM 2520 O O . LEU B 1 32 ? -44.315 37.588 -22.678 1.00 18.17 61 LEU B O 1
ATOM 2525 N N . ILE B 1 33 ? -45.968 36.342 -23.537 1.00 19.10 62 ILE B N 1
ATOM 2526 C CA . ILE B 1 33 ? -47.023 37.188 -22.978 1.00 12.57 62 ILE B CA 1
ATOM 2527 C C . ILE B 1 33 ? -47.227 36.906 -21.487 1.00 25.92 62 ILE B C 1
ATOM 2528 O O . ILE B 1 33 ? -47.151 35.760 -21.057 1.00 30.47 62 ILE B O 1
ATOM 2533 N N . GLY B 1 34 ? -47.476 37.955 -20.707 1.00 28.63 63 GLY B N 1
ATOM 2534 C CA . GLY B 1 34 ? -47.894 37.802 -19.319 1.00 27.31 63 GLY B CA 1
ATOM 2535 C C . GLY B 1 34 ? -46.789 37.895 -18.287 1.00 20.25 63 GLY B C 1
ATOM 2536 O O . GLY B 1 34 ? -45.649 38.197 -18.621 1.00 27.10 63 GLY B O 1
ATOM 2537 N N . ARG B 1 35 ? -47.136 37.619 -17.027 1.00 23.84 64 ARG B N 1
ATOM 2538 C CA . ARG B 1 35 ? -46.196 37.674 -15.902 1.00 18.53 64 ARG B CA 1
ATOM 2539 C C . ARG B 1 35 ? -45.300 38.917 -15.945 1.00 21.14 64 ARG B C 1
ATOM 2540 O O . ARG B 1 35 ? -44.086 38.826 -16.098 1.00 22.85 64 ARG B O 1
ATOM 2548 N N . THR B 1 36 ? -45.916 40.077 -15.783 1.00 14.87 65 THR B N 1
ATOM 2549 C CA . THR B 1 36 ? -45.196 41.338 -15.739 1.00 14.65 65 THR B CA 1
ATOM 2550 C C . THR B 1 36 ? -44.905 41.768 -14.303 1.00 16.69 65 THR B C 1
ATOM 2551 O O . THR B 1 36 ? -45.608 41.362 -13.372 1.00 13.21 65 THR B O 1
ATOM 2555 N N . PRO B 1 37 ? -43.857 42.585 -14.113 1.00 14.23 66 PRO B N 1
ATOM 2556 C CA . PRO B 1 37 ? -43.413 42.940 -12.762 1.00 16.68 66 PRO B CA 1
ATOM 2557 C C . PRO B 1 37 ? -44.199 44.094 -12.163 1.00 16.23 66 PRO B C 1
ATOM 2558 O O . PRO B 1 37 ? -44.821 44.867 -12.891 1.00 12.79 66 PRO B O 1
ATOM 2562 N N . LEU B 1 38 ? -44.185 44.174 -10.836 1.00 13.72 67 LEU B N 1
ATOM 2563 C CA . LEU B 1 38 ? -44.664 45.340 -10.114 1.00 12.90 67 LEU B CA 1
ATOM 2564 C C . LEU B 1 38 ? -43.469 46.075 -9.553 1.00 13.57 67 LEU B C 1
ATOM 2565 O O . LEU B 1 38 ? -42.503 45.439 -9.133 1.00 15.31 67 LEU B O 1
ATOM 2570 N N . VAL B 1 39 ? -43.556 47.397 -9.491 1.00 12.94 68 VAL B N 1
ATOM 2571 C CA A VAL B 1 39 ? -42.493 48.210 -8.899 0.78 11.00 68 VAL B CA 1
ATOM 2572 C CA B VAL B 1 39 ? -42.501 48.211 -8.885 0.22 11.57 68 VAL B CA 1
ATOM 2573 C C . VAL B 1 39 ? -43.066 49.361 -8.055 1.00 11.53 68 VAL B C 1
ATOM 2574 O O . VAL B 1 39 ? -44.046 50.000 -8.436 1.00 12.11 68 VAL B O 1
ATOM 2581 N N . TYR B 1 40 ? -42.462 49.624 -6.892 1.00 11.49 69 TYR B N 1
ATOM 2582 C CA . TYR B 1 40 ? -42.904 50.763 -6.081 1.00 15.28 69 TYR B CA 1
ATOM 2583 C C . TYR B 1 40 ? -42.504 52.105 -6.693 1.00 13.90 69 TYR B C 1
ATOM 2584 O O . TYR B 1 40 ? -41.475 52.216 -7.370 1.00 17.49 69 TYR B O 1
ATOM 2593 N N . LEU B 1 41 ? -43.322 53.124 -6.456 1.00 13.50 70 LEU B N 1
ATOM 2594 C CA . LEU B 1 41 ? -42.951 54.493 -6.798 1.00 14.45 70 LEU B CA 1
ATOM 2595 C C . LEU B 1 41 ? -42.730 55.260 -5.509 1.00 16.91 70 LEU B C 1
ATOM 2596 O O . LEU B 1 41 ? -43.522 55.138 -4.575 1.00 18.12 70 LEU B O 1
ATOM 2601 N N . ASN B 1 42 ? -41.666 56.053 -5.457 1.00 16.05 71 ASN B N 1
ATOM 2602 C CA . ASN B 1 42 ? -41.369 56.843 -4.266 1.00 21.58 71 ASN B CA 1
ATOM 2603 C C . ASN B 1 42 ? -41.078 58.306 -4.576 1.00 24.26 71 ASN B C 1
ATOM 2604 O O . ASN B 1 42 ? -40.858 59.099 -3.658 1.00 21.66 71 ASN B O 1
ATOM 2609 N N . LYS B 1 43 ? -41.057 58.662 -5.859 1.00 17.72 72 LYS B N 1
ATOM 2610 C CA . LYS B 1 43 ? -40.798 60.049 -6.242 1.00 20.03 72 LYS B CA 1
ATOM 2611 C C . LYS B 1 43 ? -42.087 60.846 -6.462 1.00 19.57 72 LYS B C 1
ATOM 2612 O O . LYS B 1 43 ? -42.319 61.841 -5.784 1.00 18.20 72 LYS B O 1
ATOM 2618 N N . VAL B 1 44 ? -42.936 60.413 -7.394 1.00 12.74 73 VAL B N 1
ATOM 2619 C CA . VAL B 1 44 ? -44.199 61.116 -7.606 1.00 12.89 73 VAL B CA 1
ATOM 2620 C C . VAL B 1 44 ? -45.130 60.914 -6.419 1.00 16.04 73 VAL B C 1
ATOM 2621 O O . VAL B 1 44 ? -46.118 61.633 -6.258 1.00 19.49 73 VAL B O 1
ATOM 2625 N N . THR B 1 45 ? -44.786 59.957 -5.564 1.00 15.47 74 THR B N 1
ATOM 2626 C CA . THR B 1 45 ? -45.606 59.656 -4.386 1.00 14.15 74 THR B CA 1
ATOM 2627 C C . THR B 1 45 ? -45.100 60.345 -3.121 1.00 18.51 74 THR B C 1
ATOM 2628 O O . THR B 1 45 ? -45.601 60.069 -2.029 1.00 14.65 74 THR B O 1
ATOM 2632 N N . GLU B 1 46 ? -44.110 61.221 -3.244 1.00 14.70 75 GLU B N 1
ATOM 2633 C CA . GLU B 1 46 ? -43.538 61.850 -2.048 1.00 16.60 75 GLU B CA 1
ATOM 2634 C C . GLU B 1 46 ? -44.625 62.433 -1.166 1.00 15.00 75 GLU B C 1
ATOM 2635 O O . GLU B 1 46 ? -45.502 63.185 -1.632 1.00 17.05 75 GLU B O 1
ATOM 2641 N N . GLY B 1 47 ? -44.592 62.059 0.107 1.00 16.10 76 GLY B N 1
ATOM 2642 C CA . GLY B 1 47 ? -45.534 62.573 1.085 1.00 20.46 76 GLY B CA 1
ATOM 2643 C C . GLY B 1 47 ? -46.965 62.054 1.050 1.00 22.10 76 GLY B C 1
ATOM 2644 O O . GLY B 1 47 ? -47.779 62.465 1.877 1.00 19.61 76 GLY B O 1
ATOM 2645 N N . CYS B 1 48 ? -47.287 61.153 0.125 1.00 14.20 77 CYS B N 1
ATOM 2646 C CA . CYS B 1 48 ? -48.682 60.732 -0.041 1.00 19.24 77 CYS B CA 1
ATOM 2647 C C . CYS B 1 48 ? -49.221 59.815 1.058 1.00 20.56 77 CYS B C 1
ATOM 2648 O O . CYS B 1 48 ? -50.433 59.694 1.218 1.00 18.21 77 CYS B O 1
ATOM 2651 N N . GLY B 1 49 ? -48.337 59.160 1.804 1.00 18.06 78 GLY B N 1
ATOM 2652 C CA . GLY B 1 49 ? -48.767 58.354 2.937 1.00 15.79 78 GLY B CA 1
ATOM 2653 C C . GLY B 1 49 ? -49.330 56.964 2.667 1.00 18.21 78 GLY B C 1
ATOM 2654 O O . GLY B 1 49 ? -49.815 56.291 3.584 1.00 16.74 78 GLY B O 1
ATOM 2655 N N . ALA B 1 50 ? -49.268 56.517 1.416 1.00 14.97 79 ALA B N 1
ATOM 2656 C CA . ALA B 1 50 ? -49.638 55.150 1.087 1.00 12.61 79 ALA B CA 1
ATOM 2657 C C . ALA B 1 50 ? -48.541 54.531 0.225 1.00 14.06 79 ALA B C 1
ATOM 2658 O O . ALA B 1 50 ? -47.722 55.258 -0.355 1.00 15.77 79 ALA B O 1
ATOM 2660 N N . TYR B 1 51 ? -48.529 53.205 0.135 1.00 14.67 80 TYR B N 1
ATOM 2661 C CA . TYR B 1 51 ? -47.638 52.510 -0.789 1.00 15.15 80 TYR B CA 1
ATOM 2662 C C . TYR B 1 51 ? -48.295 52.512 -2.152 1.00 17.26 80 TYR B C 1
ATOM 2663 O O . TYR B 1 51 ? -49.490 52.265 -2.260 1.00 14.81 80 TYR B O 1
ATOM 2672 N N . VAL B 1 52 ? -47.518 52.756 -3.201 1.00 15.52 81 VAL B N 1
ATOM 2673 C CA . VAL B 1 52 ? -48.073 52.676 -4.541 1.00 10.74 81 VAL B CA 1
ATOM 2674 C C . VAL B 1 52 ? -47.148 51.811 -5.384 1.00 14.09 81 VAL B C 1
ATOM 2675 O O . VAL B 1 52 ? -45.969 52.096 -5.486 1.00 14.47 81 VAL B O 1
ATOM 2679 N N . ALA B 1 53 ? -47.686 50.737 -5.952 1.00 12.75 82 ALA B N 1
ATOM 2680 C CA . ALA B 1 53 ? -46.901 49.840 -6.794 1.00 14.70 82 ALA B CA 1
ATOM 2681 C C . ALA B 1 53 ? -47.571 49.783 -8.159 1.00 15.72 82 ALA B C 1
ATOM 2682 O O . ALA B 1 53 ? -48.791 49.754 -8.249 1.00 14.02 82 ALA B O 1
ATOM 2684 N N . VAL B 1 54 ? -46.774 49.779 -9.223 1.00 12.60 83 VAL B N 1
ATOM 2685 C CA A VAL B 1 54 ? -47.318 49.833 -10.576 0.60 12.94 83 VAL B CA 1
ATOM 2686 C CA B VAL B 1 54 ? -47.321 49.820 -10.572 0.40 12.92 83 VAL B CA 1
ATOM 2687 C C . VAL B 1 54 ? -46.876 48.627 -11.406 1.00 13.17 83 VAL B C 1
ATOM 2688 O O . VAL B 1 54 ? -45.698 48.255 -11.409 1.00 13.19 83 VAL B O 1
ATOM 2695 N N . LYS B 1 55 ? -47.840 48.021 -12.094 1.00 12.24 84 LYS B N 1
ATOM 2696 C CA . LYS B 1 55 ? -47.598 46.857 -12.928 1.00 11.35 84 LYS B CA 1
ATOM 2697 C C . LYS B 1 55 ? -47.158 47.312 -14.321 1.00 13.66 84 LYS B C 1
ATOM 2698 O O . LYS B 1 55 ? -47.824 48.147 -14.940 1.00 14.38 84 LYS B O 1
ATOM 2704 N N . GLN B 1 56 ? -46.060 46.749 -14.826 1.00 10.73 85 GLN B N 1
ATOM 2705 C CA . GLN B 1 56 ? -45.422 47.260 -16.049 1.00 12.77 85 GLN B CA 1
ATOM 2706 C C . GLN B 1 56 ? -45.735 46.439 -17.291 1.00 15.32 85 GLN B C 1
ATOM 2707 O O . GLN B 1 56 ? -45.014 45.491 -17.616 1.00 17.84 85 GLN B O 1
ATOM 2713 N N . GLU B 1 57 ? -46.785 46.821 -18.006 1.00 12.40 86 GLU B N 1
ATOM 2714 C CA . GLU B 1 57 ? -47.218 46.047 -19.153 1.00 16.19 86 GLU B CA 1
ATOM 2715 C C . GLU B 1 57 ? -46.397 46.324 -20.413 1.00 17.37 86 GLU B C 1
ATOM 2716 O O . GLU B 1 57 ? -46.665 45.751 -21.460 1.00 18.27 86 GLU B O 1
ATOM 2722 N N . MET B 1 58 ? -45.380 47.173 -20.305 1.00 12.47 87 MET B N 1
ATOM 2723 C CA . MET B 1 58 ? -44.441 47.396 -21.424 1.00 11.25 87 MET B CA 1
ATOM 2724 C C . MET B 1 58 ? -43.547 46.164 -21.654 1.00 18.87 87 MET B C 1
ATOM 2725 O O . MET B 1 58 ? -42.873 46.047 -22.688 1.00 18.29 87 MET B O 1
ATOM 2730 N N . MET B 1 59 ? -43.525 45.255 -20.680 1.00 18.80 88 MET B N 1
ATOM 2731 C CA . MET B 1 59 ? -42.741 44.014 -20.776 1.00 14.76 88 MET B CA 1
ATOM 2732 C C . MET B 1 59 ? -43.477 42.905 -21.529 1.00 22.82 88 MET B C 1
ATOM 2733 O O . MET B 1 59 ? -43.211 41.728 -21.312 1.00 35.26 88 MET B O 1
ATOM 2738 N N . GLN B 1 60 ? -44.423 43.278 -22.381 1.00 18.52 89 GLN B N 1
ATOM 2739 C CA . GLN B 1 60 ? -45.135 42.312 -23.215 1.00 13.43 89 GLN B CA 1
ATOM 2740 C C . GLN B 1 60 ? -44.503 42.372 -24.592 1.00 12.66 89 GLN B C 1
ATOM 2741 O O . GLN B 1 60 ? -43.819 43.349 -24.913 1.00 14.77 89 GLN B O 1
ATOM 2747 N N . PRO B 1 61 ? -44.736 41.341 -25.421 1.00 15.93 90 PRO B N 1
ATOM 2748 C CA . PRO B 1 61 ? -44.120 41.305 -26.750 1.00 14.56 90 PRO B CA 1
ATOM 2749 C C . PRO B 1 61 ? -44.519 42.451 -27.673 1.00 20.59 90 PRO B C 1
ATOM 2750 O O . PRO B 1 61 ? -43.731 42.734 -28.562 1.00 16.84 90 PRO B O 1
ATOM 2754 N N . THR B 1 62 ? -45.697 43.058 -27.524 1.00 16.61 91 THR B N 1
ATOM 2755 C CA . THR B 1 62 ? -45.983 44.272 -28.297 1.00 16.12 91 THR B CA 1
ATOM 2756 C C . THR B 1 62 ? -46.080 45.490 -27.392 1.00 19.46 91 THR B C 1
ATOM 2757 O O . THR B 1 62 ? -46.586 46.539 -27.792 1.00 17.84 91 THR B O 1
ATOM 2761 N N . ALA B 1 63 ? -45.619 45.324 -26.159 1.00 11.87 92 ALA B N 1
ATOM 2762 C CA . ALA B 1 63 ? -45.433 46.459 -25.261 1.00 14.25 92 ALA B CA 1
ATOM 2763 C C . ALA B 1 63 ? -46.724 47.141 -24.821 1.00 14.63 92 ALA B C 1
ATOM 2764 O O . ALA B 1 63 ? -46.727 48.334 -24.537 1.00 14.00 92 ALA B O 1
ATOM 2766 N N . SER B 1 64 ? -47.822 46.397 -24.761 1.00 15.51 93 SER B N 1
ATOM 2767 C CA . SER B 1 64 ? -48.991 46.874 -24.011 1.00 8.53 93 SER B CA 1
ATOM 2768 C C . SER B 1 64 ? -49.767 45.721 -23.428 1.00 11.62 93 SER B C 1
ATOM 2769 O O . SER B 1 64 ? -49.553 44.564 -23.770 1.00 14.91 93 SER B O 1
ATOM 2772 N N . ILE B 1 65 ? -50.665 46.061 -22.514 1.00 9.25 94 ILE B N 1
ATOM 2773 C CA . ILE B 1 65 ? -51.482 45.087 -21.841 1.00 10.43 94 ILE B CA 1
ATOM 2774 C C . ILE B 1 65 ? -52.392 44.325 -22.806 1.00 14.93 94 ILE B C 1
ATOM 2775 O O . ILE B 1 65 ? -52.901 43.256 -22.464 1.00 16.34 94 ILE B O 1
ATOM 2780 N N . ALA B 1 66 ? -52.595 44.861 -24.007 1.00 12.39 95 ALA B N 1
ATOM 2781 C CA . ALA B 1 66 ? -53.556 44.248 -24.931 1.00 12.28 95 ALA B CA 1
ATOM 2782 C C . ALA B 1 66 ? -53.138 42.882 -25.462 1.00 13.38 95 ALA B C 1
ATOM 2783 O O . ALA B 1 66 ? -53.968 42.165 -26.025 1.00 11.75 95 ALA B O 1
ATOM 2785 N N . ASP B 1 67 ? -51.867 42.517 -25.299 1.00 13.11 96 ASP B N 1
ATOM 2786 C CA . ASP B 1 67 ? -51.414 41.185 -25.707 1.00 16.09 96 ASP B CA 1
ATOM 2787 C C . ASP B 1 67 ? -52.218 40.104 -24.986 1.00 16.15 96 ASP B C 1
ATOM 2788 O O . ASP B 1 67 ? -52.498 39.046 -25.549 1.00 14.14 96 ASP B O 1
ATOM 2793 N N . ARG B 1 68 ? -52.596 40.365 -23.738 1.00 13.28 97 ARG B N 1
ATOM 2794 C CA . ARG B 1 68 ? -53.335 39.366 -22.974 1.00 12.49 97 ARG B CA 1
ATOM 2795 C C . ARG B 1 68 ? -54.712 39.045 -23.573 1.00 10.03 97 ARG B C 1
ATOM 2796 O O . ARG B 1 68 ? -54.981 37.886 -23.893 1.00 14.50 97 ARG B O 1
ATOM 2804 N N . PRO B 1 69 ? -55.600 40.052 -23.695 1.00 10.86 98 PRO B N 1
ATOM 2805 C CA . PRO B 1 69 ? -56.903 39.718 -24.275 1.00 13.20 98 PRO B CA 1
ATOM 2806 C C . PRO B 1 69 ? -56.827 39.348 -25.755 1.00 13.77 98 PRO B C 1
ATOM 2807 O O . PRO B 1 69 ? -57.639 38.523 -26.180 1.00 13.04 98 PRO B O 1
ATOM 2811 N N . ALA B 1 70 ? -55.899 39.909 -26.532 1.00 11.52 99 ALA B N 1
ATOM 2812 C CA . ALA B 1 70 ? -55.786 39.474 -27.932 1.00 14.01 99 ALA B CA 1
ATOM 2813 C C . ALA B 1 70 ? -55.503 37.973 -28.050 1.00 15.07 99 ALA B C 1
ATOM 2814 O O . ALA B 1 70 ? -56.155 37.257 -28.822 1.00 15.29 99 ALA B O 1
ATOM 2816 N N . TYR B 1 71 ? -54.519 37.497 -27.295 1.00 8.74 100 TYR B N 1
ATOM 2817 C CA . TYR B 1 71 ? -54.221 36.077 -27.272 1.00 12.65 100 TYR B CA 1
ATOM 2818 C C . TYR B 1 71 ? -55.441 35.265 -26.823 1.00 17.72 100 TYR B C 1
ATOM 2819 O O . TYR B 1 71 ? -55.803 34.254 -27.442 1.00 15.73 100 TYR B O 1
ATOM 2828 N N . ALA B 1 72 ? -56.080 35.713 -25.744 1.00 12.68 101 ALA B N 1
ATOM 2829 C CA . ALA B 1 72 ? -57.170 34.950 -25.154 1.00 11.78 101 ALA B CA 1
ATOM 2830 C C . ALA B 1 72 ? -58.373 34.851 -26.072 1.00 14.93 101 ALA B C 1
ATOM 2831 O O . ALA B 1 72 ? -58.994 33.791 -26.171 1.00 15.22 101 ALA B O 1
ATOM 2833 N N . MET B 1 73 ? -58.708 35.951 -26.738 1.00 13.75 102 MET B N 1
ATOM 2834 C CA . MET B 1 73 ? -59.875 35.965 -27.610 1.00 9.67 102 MET B CA 1
ATOM 2835 C C . MET B 1 73 ? -59.649 35.132 -28.856 1.00 9.75 102 MET B C 1
ATOM 2836 O O . MET B 1 73 ? -60.533 34.384 -29.273 1.00 12.42 102 MET B O 1
ATOM 2841 N N . ILE B 1 74 ? -58.492 35.291 -29.480 1.00 14.84 103 ILE B N 1
ATOM 2842 C CA . ILE B 1 74 ? -58.224 34.543 -30.704 1.00 15.93 103 ILE B CA 1
ATOM 2843 C C . ILE B 1 74 ? -58.140 33.038 -30.417 1.00 17.92 103 ILE B C 1
ATOM 2844 O O . ILE B 1 74 ? -58.709 32.229 -31.142 1.00 15.09 103 ILE B O 1
ATOM 2849 N N . THR B 1 75 ? -57.460 32.666 -29.339 1.00 11.87 104 THR B N 1
ATOM 2850 C CA . THR B 1 75 ? -57.371 31.257 -28.942 1.00 16.61 104 THR B CA 1
ATOM 2851 C C . THR B 1 75 ? -58.754 30.677 -28.620 1.00 18.76 104 THR B C 1
ATOM 2852 O O . THR B 1 75 ? -59.087 29.570 -29.038 1.00 14.50 104 THR B O 1
ATOM 2856 N N . ASP B 1 76 ? -59.569 31.434 -27.892 1.00 15.72 105 ASP B N 1
ATOM 2857 C CA . ASP B 1 76 ? -60.929 31.004 -27.582 1.00 15.01 105 ASP B CA 1
ATOM 2858 C C . ASP B 1 76 ? -61.731 30.742 -28.857 1.00 15.22 105 ASP B C 1
ATOM 2859 O O . ASP B 1 76 ? -62.480 29.758 -28.945 1.00 15.11 105 ASP B O 1
ATOM 2864 N N . ALA B 1 77 ? -61.573 31.608 -29.852 1.00 14.97 106 ALA B N 1
ATOM 2865 C CA . ALA B 1 77 ? -62.318 31.440 -31.093 1.00 16.24 106 ALA B CA 1
ATOM 2866 C C . ALA B 1 77 ? -61.861 30.196 -31.847 1.00 17.29 106 ALA B C 1
ATOM 2867 O O . ALA B 1 77 ? -62.655 29.564 -32.550 1.00 16.04 106 ALA B O 1
ATOM 2869 N N . GLU B 1 78 ? -60.583 29.858 -31.727 1.00 18.21 107 GLU B N 1
ATOM 2870 C CA . GLU B 1 78 ? -60.069 28.667 -32.409 1.00 19.79 107 GLU B CA 1
ATOM 2871 C C . GLU B 1 78 ? -60.572 27.406 -31.715 1.00 20.88 107 GLU B C 1
ATOM 2872 O O . GLU B 1 78 ? -60.986 26.447 -32.370 1.00 15.38 107 GLU B O 1
ATOM 2878 N N . GLU B 1 79 ? -60.555 27.421 -30.385 1.00 17.12 108 GLU B N 1
ATOM 2879 C CA . GLU B 1 79 ? -61.054 26.288 -29.608 1.00 18.10 108 GLU B CA 1
ATOM 2880 C C . GLU B 1 79 ? -62.529 26.049 -29.861 1.00 16.72 108 GLU B C 1
ATOM 2881 O O . GLU B 1 79 ? -62.984 24.907 -29.901 1.00 19.49 108 GLU B O 1
ATOM 2887 N N . LYS B 1 80 ? -63.286 27.128 -30.025 1.00 18.82 109 LYS B N 1
ATOM 2888 C CA . LYS B 1 80 ? -64.702 27.015 -30.333 1.00 19.48 109 LYS B CA 1
ATOM 2889 C C . LYS B 1 80 ? -64.966 26.648 -31.790 1.00 20.54 109 LYS B C 1
ATOM 2890 O O . LYS B 1 80 ? -66.120 26.538 -32.201 1.00 20.05 109 LYS B O 1
ATOM 2896 N N . ASN B 1 81 ? -63.899 26.470 -32.569 1.00 18.51 110 ASN B N 1
ATOM 2897 C CA . ASN B 1 81 ? -64.035 26.154 -33.993 1.00 19.82 110 ASN B CA 1
ATOM 2898 C C . ASN B 1 81 ? -64.815 27.223 -34.749 1.00 21.51 110 ASN B C 1
ATOM 2899 O O . ASN B 1 81 ? -65.684 26.906 -35.555 1.00 18.26 110 ASN B O 1
ATOM 2904 N N . LEU B 1 82 ? -64.520 28.491 -34.477 1.00 14.56 111 LEU B N 1
ATOM 2905 C CA . LEU B 1 82 ? -65.203 29.593 -35.161 1.00 16.28 111 LEU B CA 1
ATOM 2906 C C . LEU B 1 82 ? -64.403 30.158 -36.334 1.00 17.41 111 LEU B C 1
ATOM 2907 O O . LEU B 1 82 ? -64.969 30.666 -37.306 1.00 19.08 111 LEU B O 1
ATOM 2912 N N . ILE B 1 83 ? -63.085 30.066 -36.241 1.00 15.75 112 ILE B N 1
ATOM 2913 C CA . ILE B 1 83 ? -62.222 30.715 -37.211 1.00 16.85 112 ILE B CA 1
ATOM 2914 C C . ILE B 1 83 ? -61.151 29.760 -37.719 1.00 18.94 112 ILE B C 1
ATOM 2915 O O . ILE B 1 83 ? -60.816 28.778 -37.060 1.00 24.47 112 ILE B O 1
ATOM 2920 N N . THR B 1 84 ? -60.599 30.072 -38.885 1.00 18.56 113 THR B N 1
ATOM 2921 C CA . THR B 1 84 ? -59.652 29.189 -39.550 1.00 17.05 113 THR B CA 1
ATOM 2922 C C . THR B 1 84 ? -58.596 30.014 -40.267 1.00 17.78 113 THR B C 1
ATOM 2923 O O . THR B 1 84 ? -58.930 30.845 -41.109 1.00 18.48 113 THR B O 1
ATOM 2927 N N . PRO B 1 85 ? -57.317 29.789 -39.937 1.00 19.97 114 PRO B N 1
ATOM 2928 C CA . PRO B 1 85 ? -56.235 30.539 -40.584 1.00 19.72 114 PRO B CA 1
ATOM 2929 C C . PRO B 1 85 ? -56.318 30.385 -42.096 1.00 21.60 114 PRO B C 1
ATOM 2930 O O . PRO B 1 85 ? -56.657 29.307 -42.585 1.00 22.65 114 PRO B O 1
ATOM 2934 N N . GLY B 1 86 ? -56.043 31.459 -42.825 1.00 22.83 115 GLY B N 1
ATOM 2935 C CA . GLY B 1 86 ? -56.092 31.427 -44.274 1.00 23.39 115 GLY B CA 1
ATOM 2936 C C . GLY B 1 86 ? -57.491 31.444 -44.866 1.00 29.31 115 GLY B C 1
ATOM 2937 O O . GLY B 1 86 ? -57.653 31.542 -46.081 1.00 31.11 115 GLY B O 1
ATOM 2938 N N . LYS B 1 87 ? -58.510 31.345 -44.021 1.00 24.35 116 LYS B N 1
ATOM 2939 C CA . LYS B 1 87 ? -59.881 31.403 -44.515 1.00 24.67 116 LYS B CA 1
ATOM 2940 C C . LYS B 1 87 ? -60.635 32.580 -43.911 1.00 21.27 116 LYS B C 1
ATOM 2941 O O . LYS B 1 87 ? -61.327 33.324 -44.610 1.00 23.75 116 LYS B O 1
ATOM 2947 N N . THR B 1 88 ? -60.498 32.746 -42.604 1.00 17.72 117 THR B N 1
ATOM 2948 C CA . THR B 1 88 ? -61.235 33.786 -41.907 1.00 17.11 117 THR B CA 1
ATOM 2949 C C . THR B 1 88 ? -60.510 35.121 -41.938 1.00 17.32 117 THR B C 1
ATOM 2950 O O . THR B 1 88 ? -59.305 35.189 -41.686 1.00 19.75 117 THR B O 1
ATOM 2954 N N . THR B 1 89 ? -61.248 36.181 -42.261 1.00 19.74 118 THR B N 1
ATOM 2955 C CA . THR B 1 89 ? -60.745 37.540 -42.091 1.00 21.47 118 THR B CA 1
ATOM 2956 C C . THR B 1 89 ? -61.182 38.046 -40.720 1.00 17.45 118 THR B C 1
ATOM 2957 O O . THR B 1 89 ? -62.368 38.095 -40.427 1.00 19.59 118 THR B O 1
ATOM 2961 N N . LEU B 1 90 ? -60.224 38.381 -39.867 1.00 19.33 119 LEU B N 1
ATOM 2962 C CA . LEU B 1 90 ? -60.569 38.941 -38.566 1.00 12.98 119 LEU B CA 1
ATOM 2963 C C . LEU B 1 90 ? -60.696 40.452 -38.690 1.00 9.84 119 LEU B C 1
ATOM 2964 O O . LEU B 1 90 ? -59.872 41.103 -39.333 1.00 14.15 119 LEU B O 1
ATOM 2969 N N . ILE B 1 91 ? -61.727 41.010 -38.053 1.00 11.97 120 ILE B N 1
ATOM 2970 C CA . ILE B 1 91 ? -61.987 42.434 -38.075 1.00 10.90 120 ILE B CA 1
ATOM 2971 C C . ILE B 1 91 ? -62.153 42.898 -36.643 1.00 14.42 120 ILE B C 1
ATOM 2972 O O . ILE B 1 91 ? -62.890 42.271 -35.884 1.00 16.92 120 ILE B O 1
ATOM 2977 N N . GLU B 1 92 ? -61.446 43.954 -36.254 1.00 18.70 121 GLU B N 1
ATOM 2978 C CA . GLU B 1 92 ? -61.543 44.431 -34.872 1.00 15.00 121 GLU B CA 1
ATOM 2979 C C . GLU B 1 92 ? -61.455 45.958 -34.784 1.00 14.69 121 GLU B C 1
ATOM 2980 O O . GLU B 1 92 ? -60.614 46.572 -35.440 1.00 15.04 121 GLU B O 1
ATOM 2986 N N . PRO B 1 93 ? -62.324 46.580 -33.971 1.00 12.84 122 PRO B N 1
ATOM 2987 C CA . PRO B 1 93 ? -62.242 48.022 -33.712 1.00 12.60 122 PRO B CA 1
ATOM 2988 C C . PRO B 1 93 ? -61.269 48.287 -32.558 1.00 15.06 122 PRO B C 1
ATOM 2989 O O . PRO B 1 93 ? -61.221 47.486 -31.623 1.00 16.71 122 PRO B O 1
ATOM 2993 N N . THR B 1 94 ? -60.515 49.380 -32.617 1.00 13.82 123 THR B N 1
ATOM 2994 C CA . THR B 1 94 ? -59.474 49.626 -31.616 1.00 13.40 123 THR B CA 1
ATOM 2995 C C . THR B 1 94 ? -59.126 51.105 -31.497 1.00 13.82 123 THR B C 1
ATOM 2996 O O . THR B 1 94 ? -59.367 51.880 -32.420 1.00 12.79 123 THR B O 1
ATOM 3000 N N . SER B 1 95 ? -58.571 51.502 -30.348 1.00 13.86 124 SER B N 1
ATOM 3001 C CA . SER B 1 95 ? -57.928 52.808 -30.226 1.00 14.31 124 SER B CA 1
ATOM 3002 C C . SER B 1 95 ? -56.426 52.688 -30.479 1.00 13.82 124 SER B C 1
ATOM 3003 O O . SER B 1 95 ? -55.685 53.671 -30.386 1.00 16.88 124 SER B O 1
ATOM 3006 N N . GLY B 1 96 ? -55.978 51.481 -30.805 1.00 13.56 125 GLY B N 1
ATOM 3007 C CA . GLY B 1 96 ? -54.593 51.251 -31.179 1.00 14.16 125 GLY B CA 1
ATOM 3008 C C . GLY B 1 96 ? -53.929 49.997 -30.634 1.00 11.81 125 GLY B C 1
ATOM 3009 O O . GLY B 1 96 ? -53.437 49.167 -31.389 1.00 14.74 125 GLY B O 1
ATOM 3010 N N . ASN B 1 97 ? -53.866 49.871 -29.317 1.00 14.93 126 ASN B N 1
ATOM 3011 C CA . ASN B 1 97 ? -53.131 48.757 -28.719 1.00 13.13 126 ASN B CA 1
ATOM 3012 C C . ASN B 1 97 ? -53.727 47.375 -28.996 1.00 11.17 126 ASN B C 1
ATOM 3013 O O . ASN B 1 97 ? -52.999 46.429 -29.302 1.00 14.41 126 ASN B O 1
ATOM 3018 N N . MET B 1 98 ? -55.043 47.253 -28.878 1.00 12.80 127 MET B N 1
ATOM 3019 C CA . MET B 1 98 ? -55.685 45.990 -29.207 1.00 16.67 127 MET B CA 1
ATOM 3020 C C . MET B 1 98 ? -55.429 45.679 -30.666 1.00 18.78 127 MET B C 1
ATOM 3021 O O . MET B 1 98 ? -55.174 44.535 -31.022 1.00 15.08 127 MET B O 1
ATOM 3026 N N . GLY B 1 99 ? -55.498 46.700 -31.511 1.00 18.27 128 GLY B N 1
ATOM 3027 C CA . GLY B 1 99 ? -55.236 46.510 -32.927 1.00 15.72 128 GLY B CA 1
ATOM 3028 C C . GLY B 1 99 ? -53.851 45.940 -33.182 1.00 16.66 128 GLY B C 1
ATOM 3029 O O . GLY B 1 99 ? -53.685 45.006 -33.971 1.00 14.64 128 GLY B O 1
ATOM 3030 N N . ILE B 1 100 ? -52.849 46.501 -32.509 1.00 13.25 129 ILE B N 1
ATOM 3031 C CA . ILE B 1 100 ? -51.477 46.034 -32.659 1.00 13.05 129 ILE B CA 1
ATOM 3032 C C . ILE B 1 100 ? -51.336 44.595 -32.168 1.00 14.40 129 ILE B C 1
ATOM 3033 O O . ILE B 1 100 ? -50.693 43.764 -32.804 1.00 11.68 129 ILE B O 1
ATOM 3038 N N . SER B 1 101 ? -51.964 44.294 -31.038 1.00 7.95 130 SER B N 1
ATOM 3039 C CA . SER B 1 101 ? -51.869 42.971 -30.454 1.00 11.01 130 SER B CA 1
ATOM 3040 C C . SER B 1 101 ? -52.578 41.916 -31.310 1.00 11.34 130 SER B C 1
ATOM 3041 O O . SER B 1 101 ? -52.119 40.783 -31.406 1.00 14.06 130 SER B O 1
ATOM 3044 N N . MET B 1 102 ? -53.693 42.298 -31.922 1.00 12.23 131 MET B N 1
ATOM 3045 C CA . MET B 1 102 ? -54.397 41.395 -32.821 1.00 9.42 131 MET B CA 1
ATOM 3046 C C . MET B 1 102 ? -53.580 41.196 -34.076 1.00 11.57 131 MET B C 1
ATOM 3047 O O . MET B 1 102 ? -53.501 40.083 -34.600 1.00 14.86 131 MET B O 1
ATOM 3052 N N . ALA B 1 103 ? -52.960 42.268 -34.547 1.00 11.43 132 ALA B N 1
ATOM 3053 C CA . ALA B 1 103 ? -52.138 42.192 -35.756 1.00 12.07 132 ALA B CA 1
ATOM 3054 C C . ALA B 1 103 ? -50.993 41.218 -35.529 1.00 14.26 132 ALA B C 1
ATOM 3055 O O . ALA B 1 103 ? -50.630 40.439 -36.411 1.00 14.42 132 ALA B O 1
ATOM 3057 N N . PHE B 1 104 ? -50.418 41.293 -34.334 1.00 13.20 133 PHE B N 1
ATOM 3058 C CA . PHE B 1 104 ? -49.334 40.422 -33.879 1.00 12.46 133 PHE B CA 1
ATOM 3059 C C . PHE B 1 104 ? -49.783 38.951 -33.811 1.00 14.88 133 PHE B C 1
ATOM 3060 O O . PHE B 1 104 ? -49.164 38.079 -34.419 1.00 15.87 133 PHE B O 1
ATOM 3068 N N . MET B 1 105 ? -50.890 38.676 -33.129 1.00 10.60 134 MET B N 1
ATOM 3069 C CA . MET B 1 105 ? -51.423 37.310 -33.100 1.00 10.79 134 MET B CA 1
ATOM 3070 C C . MET B 1 105 ? -51.780 36.792 -34.498 1.00 15.00 134 MET B C 1
ATOM 3071 O O . MET B 1 105 ? -51.548 35.626 -34.819 1.00 16.76 134 MET B O 1
ATOM 3076 N N . ALA B 1 106 ? -52.355 37.655 -35.322 1.00 12.93 135 ALA B N 1
ATOM 3077 C CA . ALA B 1 106 ? -52.771 37.236 -36.658 1.00 9.34 135 ALA B CA 1
ATOM 3078 C C . ALA B 1 106 ? -51.557 36.941 -37.531 1.00 16.04 135 ALA B C 1
ATOM 3079 O O . ALA B 1 106 ? -51.592 36.033 -38.368 1.00 19.48 135 ALA B O 1
ATOM 3081 N N . ALA B 1 107 ? -50.485 37.708 -37.335 1.00 17.97 136 ALA B N 1
ATOM 3082 C CA . ALA B 1 107 ? -49.246 37.492 -38.070 1.00 19.11 136 ALA B CA 1
ATOM 3083 C C . ALA B 1 107 ? -48.686 36.118 -37.745 1.00 18.52 136 ALA B C 1
ATOM 3084 O O . ALA B 1 107 ? -48.244 35.379 -38.627 1.00 20.87 136 ALA B O 1
ATOM 3086 N N . MET B 1 108 ? -48.728 35.758 -36.475 1.00 20.58 137 MET B N 1
ATOM 3087 C CA . MET B 1 108 ? -48.148 34.494 -36.051 1.00 18.60 137 MET B CA 1
ATOM 3088 C C . MET B 1 108 ? -48.994 33.280 -36.439 1.00 22.11 137 MET B C 1
ATOM 3089 O O . MET B 1 108 ? -48.444 32.235 -36.791 1.00 18.92 137 MET B O 1
ATOM 3094 N N . LYS B 1 109 ? -50.317 33.422 -36.377 1.00 15.30 138 LYS B N 1
ATOM 3095 C CA . LYS B 1 109 ? -51.229 32.303 -36.611 1.00 14.73 138 LYS B CA 1
ATOM 3096 C C . LYS B 1 109 ? -51.716 32.196 -38.053 1.00 19.91 138 LYS B C 1
ATOM 3097 O O . LYS B 1 109 ? -52.327 31.200 -38.427 1.00 24.21 138 LYS B O 1
ATOM 3103 N N . GLY B 1 110 ? -51.461 33.219 -38.859 1.00 16.83 139 GLY B N 1
ATOM 3104 C CA . GLY B 1 110 ? -51.832 33.173 -40.263 1.00 19.98 139 GLY B CA 1
ATOM 3105 C C . GLY B 1 110 ? -53.251 33.580 -40.597 1.00 24.83 139 GLY B C 1
ATOM 3106 O O . GLY B 1 110 ? -53.920 32.905 -41.388 1.00 21.18 139 GLY B O 1
ATOM 3107 N N . TYR B 1 111 ? -53.716 34.672 -39.990 1.00 20.40 140 TYR B N 1
ATOM 3108 C CA . TYR B 1 111 ? -55.006 35.266 -40.334 1.00 20.12 140 TYR B CA 1
ATOM 3109 C C . TYR B 1 111 ? -54.844 36.608 -41.028 1.00 19.18 140 TYR B C 1
ATOM 3110 O O . TYR B 1 111 ? -54.012 37.433 -40.643 1.00 16.28 140 TYR B O 1
ATOM 3119 N N . LYS B 1 112 ? -55.675 36.846 -42.031 1.00 17.99 141 LYS B N 1
ATOM 3120 C CA . LYS B 1 112 ? -55.851 38.194 -42.536 1.00 21.07 141 LYS B CA 1
ATOM 3121 C C . LYS B 1 112 ? -56.518 39.028 -41.445 1.00 19.21 141 LYS B C 1
ATOM 3122 O O . LYS B 1 112 ? -57.491 38.589 -40.836 1.00 19.91 141 LYS B O 1
ATOM 3128 N N . MET B 1 113 ? -55.984 40.221 -41.193 1.00 16.42 142 MET B N 1
ATOM 3129 C CA . MET B 1 113 ? -56.447 41.060 -40.091 1.00 16.74 142 MET B CA 1
ATOM 3130 C C . MET B 1 113 ? -56.810 42.444 -40.608 1.00 14.29 142 MET B C 1
ATOM 3131 O O . MET B 1 113 ? -56.027 43.081 -41.307 1.00 18.42 142 MET B O 1
ATOM 3136 N N . VAL B 1 114 ? -58.003 42.909 -40.263 1.00 13.23 143 VAL B N 1
ATOM 3137 C CA . VAL B 1 114 ? -58.431 44.237 -40.639 1.00 12.11 143 VAL B CA 1
ATOM 3138 C C . VAL B 1 114 ? -58.826 44.985 -39.377 1.00 16.27 143 VAL B C 1
ATOM 3139 O O . VAL B 1 114 ? -59.623 44.481 -38.588 1.00 17.89 143 VAL B O 1
ATOM 3143 N N . LEU B 1 115 ? -58.262 46.172 -39.176 1.00 15.64 144 LEU B N 1
ATOM 3144 C CA . LEU B 1 115 ? -58.626 46.980 -38.018 1.00 17.26 144 LEU B CA 1
ATOM 3145 C C . LEU B 1 115 ? -59.329 48.272 -38.397 1.00 12.86 144 LEU B C 1
ATOM 3146 O O . LEU B 1 115 ? -59.034 48.863 -39.426 1.00 14.89 144 LEU B O 1
ATOM 3151 N N . THR B 1 116 ? -60.244 48.719 -37.545 1.00 15.02 145 THR B N 1
ATOM 3152 C CA . THR B 1 116 ? -60.765 50.074 -37.644 1.00 17.95 145 THR B CA 1
ATOM 3153 C C . THR B 1 116 ? -60.293 50.868 -36.434 1.00 16.83 145 THR B C 1
ATOM 3154 O O . THR B 1 116 ? -60.286 50.362 -35.315 1.00 13.93 145 THR B O 1
ATOM 3158 N N . MET B 1 117 ? -59.876 52.099 -36.684 1.00 12.91 146 MET B N 1
ATOM 3159 C CA . MET B 1 117 ? -59.364 52.996 -35.642 1.00 13.03 146 MET B CA 1
ATOM 3160 C C . MET B 1 117 ? -59.681 54.468 -35.962 1.00 18.58 146 MET B C 1
ATOM 3161 O O . MET B 1 117 ? -59.635 54.879 -37.117 1.00 14.40 146 MET B O 1
ATOM 3166 N N . PRO B 1 118 ? -60.023 55.278 -34.946 1.00 16.48 147 PRO B N 1
ATOM 3167 C CA . PRO B 1 118 ? -60.256 56.689 -35.294 1.00 16.33 147 PRO B CA 1
ATOM 3168 C C . PRO B 1 118 ? -58.965 57.371 -35.766 1.00 16.62 147 PRO B C 1
ATOM 3169 O O . PRO B 1 118 ? -57.881 56.957 -35.372 1.00 16.46 147 PRO B O 1
ATOM 3173 N N . SER B 1 119 ? -59.077 58.406 -36.591 1.00 17.51 148 SER B N 1
ATOM 3174 C CA . SER B 1 119 ? -57.885 59.050 -37.147 1.00 15.40 148 SER B CA 1
ATOM 3175 C C . SER B 1 119 ? -57.119 59.942 -36.171 1.00 16.48 148 SER B C 1
ATOM 3176 O O . SER B 1 119 ? -56.029 60.398 -36.498 1.00 18.97 148 SER B O 1
ATOM 3179 N N . TYR B 1 120 ? -57.663 60.181 -34.978 1.00 16.48 149 TYR B N 1
ATOM 3180 C CA . TYR B 1 120 ? -57.011 61.075 -34.024 1.00 14.10 149 TYR B CA 1
ATOM 3181 C C . TYR B 1 120 ? -55.965 60.394 -33.135 1.00 17.18 149 TYR B C 1
ATOM 3182 O O . TYR B 1 120 ? -55.282 61.066 -32.355 1.00 17.78 149 TYR B O 1
ATOM 3191 N N . THR B 1 121 ? -55.848 59.071 -33.226 1.00 14.69 150 THR B N 1
ATOM 3192 C CA . THR B 1 121 ? -54.872 58.356 -32.392 1.00 13.78 150 THR B CA 1
ATOM 3193 C C . THR B 1 121 ? -53.498 58.417 -33.047 1.00 18.19 150 THR B C 1
ATOM 3194 O O . THR B 1 121 ? -53.397 58.729 -34.223 1.00 15.72 150 THR B O 1
ATOM 3198 N N . SER B 1 122 ? -52.447 58.127 -32.280 1.00 15.23 151 SER B N 1
ATOM 3199 C CA . SER B 1 122 ? -51.083 58.410 -32.716 1.00 16.29 151 SER B CA 1
ATOM 3200 C C . SER B 1 122 ? -50.687 57.686 -33.984 1.00 14.72 151 SER B C 1
ATOM 3201 O O . SER B 1 122 ? -51.121 56.562 -34.237 1.00 16.13 151 SER B O 1
ATOM 3204 N N . LEU B 1 123 ? -49.856 58.357 -34.774 1.00 10.39 152 LEU B N 1
ATOM 3205 C CA . LEU B 1 123 ? -49.268 57.783 -35.974 1.00 14.03 152 LEU B CA 1
ATOM 3206 C C . LEU B 1 123 ? -48.573 56.450 -35.702 1.00 16.73 152 LEU B C 1
ATOM 3207 O O . LEU B 1 123 ? -48.671 55.518 -36.500 1.00 13.21 152 LEU B O 1
ATOM 3212 N N . GLU B 1 124 ? -47.843 56.368 -34.592 1.00 14.09 153 GLU B N 1
ATOM 3213 C CA . GLU B 1 124 ? -47.106 55.157 -34.262 1.00 14.40 153 GLU B CA 1
ATOM 3214 C C . GLU B 1 124 ? -48.024 53.930 -34.225 1.00 16.02 153 GLU B C 1
ATOM 3215 O O . GLU B 1 124 ? -47.625 52.840 -34.624 1.00 14.49 153 GLU B O 1
ATOM 3221 N N . ARG B 1 125 ? -49.243 54.103 -33.724 1.00 11.45 154 ARG B N 1
ATOM 3222 C CA . ARG B 1 125 ? -50.207 53.004 -33.720 1.00 14.10 154 ARG B CA 1
ATOM 3223 C C . ARG B 1 125 ? -50.459 52.489 -35.145 1.00 17.18 154 ARG B C 1
ATOM 3224 O O . ARG B 1 125 ? -50.416 51.284 -35.401 1.00 12.82 154 ARG B O 1
ATOM 3232 N N . ARG B 1 126 ? -50.713 53.400 -36.076 1.00 13.63 155 ARG B N 1
ATOM 3233 C CA . ARG B 1 126 ? -50.939 52.995 -37.461 1.00 14.00 155 ARG B CA 1
ATOM 3234 C C . ARG B 1 126 ? -49.751 52.221 -38.032 1.00 11.93 155 ARG B C 1
ATOM 3235 O O . ARG B 1 126 ? -49.929 51.182 -38.674 1.00 14.62 155 ARG B O 1
ATOM 3243 N N . VAL B 1 127 ? -48.538 52.731 -37.823 1.00 13.38 156 VAL B N 1
ATOM 3244 C CA . VAL B 1 127 ? -47.366 52.120 -38.444 1.00 12.51 156 VAL B CA 1
ATOM 3245 C C . VAL B 1 127 ? -47.095 50.724 -37.902 1.00 17.07 156 VAL B C 1
ATOM 3246 O O . VAL B 1 127 ? -46.776 49.795 -38.645 1.00 11.37 156 VAL B O 1
ATOM 3250 N N . THR B 1 128 ? -47.226 50.562 -36.595 1.00 14.50 157 THR B N 1
ATOM 3251 C CA . THR B 1 128 ? -46.961 49.266 -36.005 1.00 15.65 157 THR B CA 1
ATOM 3252 C C . THR B 1 128 ? -47.953 48.209 -36.506 1.00 14.86 157 THR B C 1
ATOM 3253 O O . THR B 1 128 ? -47.565 47.088 -36.802 1.00 15.24 157 THR B O 1
ATOM 3257 N N . MET B 1 129 ? -49.225 48.563 -36.621 1.00 14.02 158 MET B N 1
ATOM 3258 C CA . MET B 1 129 ? -50.203 47.615 -37.153 1.00 14.64 158 MET B CA 1
ATOM 3259 C C . MET B 1 129 ? -49.822 47.170 -38.558 1.00 18.56 158 MET B C 1
ATOM 3260 O O . MET B 1 129 ? -49.926 45.985 -38.906 1.00 15.94 158 MET B O 1
ATOM 3265 N N . ARG B 1 130 ? -49.368 48.124 -39.361 1.00 14.69 159 ARG B N 1
ATOM 3266 C CA . ARG B 1 130 ? -48.987 47.829 -40.733 1.00 13.17 159 ARG B CA 1
ATOM 3267 C C . ARG B 1 130 ? -47.704 47.010 -40.801 1.00 16.93 159 ARG B C 1
ATOM 3268 O O . ARG B 1 130 ? -47.518 46.207 -41.713 1.00 18.33 159 ARG B O 1
ATOM 3276 N N . ALA B 1 131 ? -46.809 47.224 -39.845 1.00 17.21 160 ALA B N 1
ATOM 3277 C CA . ALA B 1 131 ? -45.551 46.497 -39.822 1.00 16.61 160 ALA B CA 1
ATOM 3278 C C . ALA B 1 131 ? -45.798 45.012 -39.621 1.00 15.98 160 ALA B C 1
ATOM 3279 O O . ALA B 1 131 ? -45.014 44.188 -40.091 1.00 15.52 160 ALA B O 1
ATOM 3281 N N . PHE B 1 132 ? -46.872 44.673 -38.902 1.00 14.28 161 PHE B N 1
ATOM 3282 C CA . PHE B 1 132 ? -47.258 43.276 -38.700 1.00 10.39 161 PHE B CA 1
ATOM 3283 C C . PHE B 1 132 ? -48.125 42.773 -39.859 1.00 15.59 161 PHE B C 1
ATOM 3284 O O . PHE B 1 132 ? -48.598 41.641 -39.851 1.00 16.26 161 PHE B O 1
ATOM 3292 N N . GLY B 1 133 ? -48.351 43.628 -40.848 1.00 13.59 162 GLY B N 1
ATOM 3293 C CA . GLY B 1 133 ? -49.068 43.208 -42.046 1.00 18.30 162 GLY B CA 1
ATOM 3294 C C . GLY B 1 133 ? -50.583 43.282 -42.001 1.00 21.00 162 GLY B C 1
ATOM 3295 O O . GLY B 1 133 ? -51.255 42.733 -42.872 1.00 18.59 162 GLY B O 1
ATOM 3296 N N . ALA B 1 134 ? -51.132 43.956 -40.996 1.00 16.23 163 ALA B N 1
ATOM 3297 C CA . ALA B 1 134 ? -52.576 44.148 -40.923 1.00 17.92 163 ALA B CA 1
ATOM 3298 C C . ALA B 1 134 ? -53.040 45.273 -41.841 1.00 12.50 163 ALA B C 1
ATOM 3299 O O . ALA B 1 134 ? -52.273 46.184 -42.167 1.00 18.25 163 ALA B O 1
ATOM 3301 N N . GLU B 1 135 ? -54.301 45.205 -42.265 1.00 12.77 164 GLU B N 1
ATOM 3302 C CA . GLU B 1 135 ? -54.902 46.292 -43.023 1.00 12.11 164 GLU B CA 1
ATOM 3303 C C . GLU B 1 135 ? -55.603 47.217 -42.033 1.00 18.94 164 GLU B C 1
ATOM 3304 O O . GLU B 1 135 ? -56.202 46.760 -41.059 1.00 22.14 164 GLU B O 1
ATOM 3310 N N . LEU B 1 136 ? -55.518 48.515 -42.276 1.00 14.97 165 LEU B N 1
ATOM 3311 C CA . LEU B 1 136 ? -56.100 49.492 -41.362 1.00 12.90 165 LEU B CA 1
ATOM 3312 C C . LEU B 1 136 ? -57.009 50.458 -42.084 1.00 19.28 165 LEU B C 1
ATOM 3313 O O . LEU B 1 136 ? -56.650 51.010 -43.116 1.00 21.02 165 LEU B O 1
ATOM 3318 N N . ILE B 1 137 ? -58.188 50.665 -41.521 1.00 13.68 166 ILE B N 1
ATOM 3319 C CA . ILE B 1 137 ? -59.129 51.644 -42.030 1.00 15.53 166 ILE B CA 1
ATOM 3320 C C . ILE B 1 137 ? -59.375 52.667 -40.932 1.00 16.49 166 ILE B C 1
ATOM 3321 O O . ILE B 1 137 ? -59.825 52.309 -39.845 1.00 16.59 166 ILE B O 1
ATOM 3326 N N . LEU B 1 138 ? -59.051 53.928 -41.202 1.00 17.06 167 LEU B N 1
ATOM 3327 C CA . LEU B 1 138 ? -59.241 54.982 -40.208 1.00 16.06 167 LEU B CA 1
ATOM 3328 C C . LEU B 1 138 ? -60.666 55.509 -40.298 1.00 19.78 167 LEU B C 1
ATOM 3329 O O . LEU B 1 138 ? -61.214 55.595 -41.403 1.00 18.92 167 LEU B O 1
ATOM 3334 N N . THR B 1 139 ? -61.264 55.879 -39.160 1.00 17.18 168 THR B N 1
ATOM 3335 C CA . THR B 1 139 ? -62.642 56.395 -39.169 1.00 13.19 168 THR B CA 1
ATOM 3336 C C . THR B 1 139 ? -62.817 57.851 -38.708 1.00 15.76 168 THR B C 1
ATOM 3337 O O . THR B 1 139 ? -62.008 58.387 -37.939 1.00 16.76 168 THR B O 1
ATOM 3341 N N . ASP B 1 140 ? -63.947 58.451 -39.061 1.00 20.83 169 ASP B N 1
ATOM 3342 C CA . ASP B 1 140 ? -64.154 59.857 -38.763 1.00 21.57 169 ASP B CA 1
ATOM 3343 C C . ASP B 1 140 ? -63.800 60.073 -37.298 1.00 15.99 169 ASP B C 1
ATOM 3344 O O . ASP B 1 140 ? -64.246 59.347 -36.414 1.00 20.11 169 ASP B O 1
ATOM 3349 N N . PRO B 1 141 ? -62.996 61.107 -37.067 1.00 14.00 170 PRO B N 1
ATOM 3350 C CA . PRO B 1 141 ? -62.483 61.464 -35.738 1.00 13.44 170 PRO B CA 1
ATOM 3351 C C . PRO B 1 141 ? -63.587 61.965 -34.827 1.00 20.13 170 PRO B C 1
ATOM 3352 O O . PRO B 1 141 ? -63.586 61.707 -33.626 1.00 18.54 170 PRO B O 1
ATOM 3356 N N . ALA B 1 142 ? -64.522 62.693 -35.417 1.00 20.76 171 ALA B N 1
ATOM 3357 C CA . ALA B 1 142 ? -65.627 63.274 -34.682 1.00 24.12 171 ALA B CA 1
ATOM 3358 C C . ALA B 1 142 ? -66.481 62.200 -34.023 1.00 24.88 171 ALA B C 1
ATOM 3359 O O . ALA B 1 142 ? -67.098 62.446 -32.987 1.00 22.07 171 ALA B O 1
ATOM 3361 N N . LYS B 1 143 ? -66.553 61.024 -34.640 1.00 21.06 172 LYS B N 1
ATOM 3362 C CA . LYS B 1 143 ? -67.439 59.984 -34.137 1.00 19.22 172 LYS B CA 1
ATOM 3363 C C . LYS B 1 143 ? -66.779 59.044 -33.123 1.00 22.09 172 LYS B C 1
ATOM 3364 O O . LYS B 1 143 ? -67.426 58.149 -32.586 1.00 19.73 172 LYS B O 1
ATOM 3370 N N . GLY B 1 144 ? -65.500 59.266 -32.851 1.00 19.79 173 GLY B N 1
ATOM 3371 C CA . GLY B 1 144 ? -64.783 58.505 -31.834 1.00 18.49 173 GLY B CA 1
ATOM 3372 C C . GLY B 1 144 ? -64.849 56.993 -31.963 1.00 19.04 173 GLY B C 1
ATOM 3373 O O . GLY B 1 144 ? -65.098 56.444 -33.047 1.00 19.55 173 GLY B O 1
ATOM 3374 N N . MET B 1 145 ? -64.607 56.306 -30.852 1.00 17.86 174 MET B N 1
ATOM 3375 C CA . MET B 1 145 ? -64.619 54.849 -30.858 1.00 15.26 174 MET B CA 1
ATOM 3376 C C . MET B 1 145 ? -65.972 54.255 -31.247 1.00 15.01 174 MET B C 1
ATOM 3377 O O . MET B 1 145 ? -66.018 53.180 -31.817 1.00 14.13 174 MET B O 1
ATOM 3382 N N . GLY B 1 146 ? -67.063 54.949 -30.936 1.00 17.77 175 GLY B N 1
ATOM 3383 C CA . GLY B 1 146 ? -68.386 54.503 -31.349 1.00 17.53 175 GLY B CA 1
ATOM 3384 C C . GLY B 1 146 ? -68.479 54.342 -32.860 1.00 23.37 175 GLY B C 1
ATOM 3385 O O . GLY B 1 146 ? -69.044 53.367 -33.366 1.00 20.44 175 GLY B O 1
ATOM 3386 N N . GLY B 1 147 ? -67.917 55.302 -33.583 1.00 19.07 176 GLY B N 1
ATOM 3387 C CA . GLY B 1 147 ? -67.898 55.247 -35.032 1.00 15.96 176 GLY B CA 1
ATOM 3388 C C . GLY B 1 147 ? -66.987 54.140 -35.535 1.00 15.36 176 GLY B C 1
ATOM 3389 O O . GLY B 1 147 ? -67.291 53.476 -36.518 1.00 19.78 176 GLY B O 1
ATOM 3390 N N . THR B 1 148 ? -65.867 53.924 -34.856 1.00 14.86 177 THR B N 1
ATOM 3391 C CA . THR B 1 148 ? -64.936 52.862 -35.252 1.00 12.97 177 THR B CA 1
ATOM 3392 C C . THR B 1 148 ? -65.578 51.488 -35.055 1.00 15.45 177 THR B C 1
ATOM 3393 O O . THR B 1 148 ? -65.375 50.580 -35.851 1.00 16.42 177 THR B O 1
ATOM 3397 N N . VAL B 1 149 ? -66.392 51.339 -34.012 1.00 12.19 178 VAL B N 1
ATOM 3398 C CA . VAL B 1 149 ? -67.081 50.070 -33.799 1.00 10.47 178 VAL B CA 1
ATOM 3399 C C . VAL B 1 149 ? -68.146 49.881 -34.873 1.00 16.06 178 VAL B C 1
ATOM 3400 O O . VAL B 1 149 ? -68.287 48.807 -35.439 1.00 17.64 178 VAL B O 1
ATOM 3404 N N . LYS B 1 150 ? -68.880 50.945 -35.165 1.00 14.93 179 LYS B N 1
ATOM 3405 C CA . LYS B 1 150 ? -69.914 50.863 -36.196 1.00 16.62 179 LYS B CA 1
ATOM 3406 C C . LYS B 1 150 ? -69.305 50.493 -37.549 1.00 17.29 179 LYS B C 1
ATOM 3407 O O . LYS B 1 150 ? -69.841 49.655 -38.277 1.00 17.60 179 LYS B O 1
ATOM 3413 N N . LYS B 1 151 ? -68.171 51.097 -37.885 1.00 16.64 180 LYS B N 1
ATOM 3414 C CA . LYS B 1 151 ? -67.511 50.763 -39.145 1.00 19.02 180 LYS B CA 1
ATOM 3415 C C . LYS B 1 151 ? -67.093 49.289 -39.176 1.00 19.29 180 LYS B C 1
ATOM 3416 O O . LYS B 1 151 ? -67.190 48.627 -40.211 1.00 23.23 180 LYS B O 1
ATOM 3422 N N . ALA B 1 152 ? -66.625 48.772 -38.044 1.00 18.86 181 ALA B N 1
ATOM 3423 C CA . ALA B 1 152 ? -66.196 47.379 -37.992 1.00 14.50 181 ALA B CA 1
ATOM 3424 C C . ALA B 1 152 ? -67.369 46.440 -38.309 1.00 17.82 181 ALA B C 1
ATOM 3425 O O . ALA B 1 152 ? -67.204 45.465 -39.044 1.00 20.17 181 ALA B O 1
ATOM 3427 N N . TYR B 1 153 ? -68.554 46.747 -37.779 1.00 17.50 182 TYR B N 1
ATOM 3428 C CA . TYR B 1 153 ? -69.738 45.933 -38.051 1.00 17.22 182 TYR B CA 1
ATOM 3429 C C . TYR B 1 153 ? -70.152 46.016 -39.512 1.00 20.49 182 TYR B C 1
ATOM 3430 O O . TYR B 1 153 ? -70.672 45.049 -40.071 1.00 22.33 182 TYR B O 1
ATOM 3439 N N . GLU B 1 154 ? -69.935 47.173 -40.128 1.00 17.72 183 GLU B N 1
ATOM 3440 C CA . GLU B 1 154 ? -70.259 47.337 -41.537 1.00 20.39 183 GLU B CA 1
ATOM 3441 C C . GLU B 1 154 ? -69.320 46.467 -42.370 1.00 23.76 183 GLU B C 1
ATOM 3442 O O . GLU B 1 154 ? -69.753 45.765 -43.288 1.00 24.21 183 GLU B O 1
ATOM 3448 N N . LEU B 1 155 ? -68.032 46.510 -42.045 1.00 20.12 184 LEU B N 1
ATOM 3449 C CA . LEU B 1 155 ? -67.048 45.681 -42.734 1.00 16.50 184 LEU B CA 1
ATOM 3450 C C . LEU B 1 155 ? -67.356 44.201 -42.544 1.00 22.46 184 LEU B C 1
ATOM 3451 O O . LEU B 1 155 ? -67.216 43.414 -43.477 1.00 24.51 184 LEU B O 1
ATOM 3456 N N . LEU B 1 156 ? -67.769 43.823 -41.336 1.00 17.59 185 LEU B N 1
ATOM 3457 C CA . LEU B 1 156 ? -68.082 42.428 -41.041 1.00 19.20 185 LEU B CA 1
ATOM 3458 C C . LEU B 1 156 ? -69.209 41.956 -41.944 1.00 21.60 185 LEU B C 1
ATOM 3459 O O . LEU B 1 156 ? -69.132 40.884 -42.546 1.00 20.68 185 LEU B O 1
ATOM 3464 N N . GLU B 1 157 ? -70.247 42.779 -42.040 1.00 21.58 186 GLU B N 1
ATOM 3465 C CA . GLU B 1 157 ? -71.443 42.441 -42.800 1.00 27.77 186 GLU B CA 1
ATOM 3466 C C . GLU B 1 157 ? -71.128 42.324 -44.285 1.00 29.77 186 GLU B C 1
ATOM 3467 O O . GLU B 1 157 ? -71.791 41.585 -45.018 1.00 27.76 186 GLU B O 1
ATOM 3473 N N . ASN B 1 158 ? -70.111 43.047 -44.734 1.00 28.07 187 ASN B N 1
ATOM 3474 C CA . ASN B 1 158 ? -69.803 43.083 -46.164 1.00 30.84 187 ASN B CA 1
ATOM 3475 C C . ASN B 1 158 ? -68.576 42.275 -46.586 1.00 28.01 187 ASN B C 1
ATOM 3476 O O . ASN B 1 158 ? -68.158 42.330 -47.739 1.00 30.01 187 ASN B O 1
ATOM 3481 N N . THR B 1 159 ? -68.007 41.516 -45.655 1.00 22.67 188 THR B N 1
ATOM 3482 C CA . THR B 1 159 ? -66.847 40.683 -45.955 1.00 27.49 188 THR B CA 1
ATOM 3483 C C . THR B 1 159 ? -67.181 39.208 -45.783 1.00 26.99 188 THR B C 1
ATOM 3484 O O . THR B 1 159 ? -67.584 38.782 -44.704 1.00 29.55 188 THR B O 1
ATOM 3488 N N . PRO B 1 160 ? -67.023 38.421 -46.853 1.00 28.31 189 PRO B N 1
ATOM 3489 C CA . PRO B 1 160 ? -67.257 36.977 -46.782 1.00 26.25 189 PRO B CA 1
ATOM 3490 C C . PRO B 1 160 ? -66.290 36.288 -45.812 1.00 20.92 189 PRO B C 1
ATOM 3491 O O . PRO B 1 160 ? -65.122 36.662 -45.745 1.00 24.76 189 PRO B O 1
ATOM 3495 N N . ASN B 1 161 ? -66.779 35.293 -45.080 1.00 20.65 190 ASN B N 1
ATOM 3496 C CA . ASN B 1 161 ? -65.951 34.534 -44.140 1.00 22.19 190 ASN B CA 1
ATOM 3497 C C . ASN B 1 161 ? -65.142 35.411 -43.192 1.00 23.55 190 ASN B C 1
ATOM 3498 O O . ASN B 1 161 ? -63.942 35.203 -43.007 1.00 22.89 190 ASN B O 1
ATOM 3503 N N . ALA B 1 162 ? -65.803 36.391 -42.598 1.00 21.08 191 ALA B N 1
ATOM 3504 C CA . ALA B 1 162 ? -65.135 37.256 -41.638 1.00 19.62 191 ALA B CA 1
ATOM 3505 C C . ALA B 1 162 ? -65.647 36.977 -40.235 1.00 22.20 191 ALA B C 1
ATOM 3506 O O . ALA B 1 162 ? -66.705 36.365 -40.053 1.00 18.56 191 ALA B O 1
ATOM 3508 N N . HIS B 1 163 ? -64.878 37.406 -39.243 1.00 17.13 192 HIS B N 1
ATOM 3509 C CA . HIS B 1 163 ? -65.264 37.235 -37.848 1.00 16.63 192 HIS B CA 1
ATOM 3510 C C . HIS B 1 163 ? -64.731 38.418 -37.042 1.00 14.91 192 HIS B C 1
ATOM 3511 O O . HIS B 1 163 ? -63.634 38.902 -37.293 1.00 16.75 192 HIS B O 1
ATOM 3518 N N . MET B 1 164 ? -65.525 38.896 -36.094 1.00 15.90 193 MET B N 1
ATOM 3519 C CA . MET B 1 164 ? -65.076 39.961 -35.217 1.00 15.55 193 MET B CA 1
ATOM 3520 C C . MET B 1 164 ? -65.033 39.433 -33.797 1.00 17.62 193 MET B C 1
ATOM 3521 O O . MET B 1 164 ? -66.058 39.012 -33.260 1.00 19.88 193 MET B O 1
ATOM 3526 N N . LEU B 1 165 ? -63.858 39.498 -33.183 1.00 15.45 194 LEU B N 1
ATOM 3527 C CA . LEU B 1 165 ? -63.679 39.063 -31.804 1.00 13.84 194 LEU B CA 1
ATOM 3528 C C . LEU B 1 165 ? -64.536 39.916 -30.869 1.00 18.62 194 LEU B C 1
ATOM 3529 O O . LEU B 1 165 ? -65.075 39.414 -29.883 1.00 20.70 194 LEU B O 1
ATOM 3534 N N . GLN B 1 166 ? -64.669 41.201 -31.187 1.00 19.93 195 GLN B N 1
ATOM 3535 C CA . GLN B 1 166 ? -65.502 42.097 -30.386 1.00 15.34 195 GLN B CA 1
ATOM 3536 C C . GLN B 1 166 ? -65.117 42.318 -28.929 1.00 15.45 195 GLN B C 1
ATOM 3537 O O . GLN B 1 166 ? -65.883 42.030 -28.013 1.00 17.34 195 GLN B O 1
ATOM 3543 N N . GLN B 1 167 ? -63.910 42.829 -28.734 1.00 11.28 196 GLN B N 1
ATOM 3544 C CA . GLN B 1 167 ? -63.366 43.057 -27.409 1.00 10.11 196 GLN B CA 1
ATOM 3545 C C . GLN B 1 167 ? -64.348 43.681 -26.421 1.00 14.05 196 GLN B C 1
ATOM 3546 O O . GLN B 1 167 ? -64.278 43.400 -25.227 1.00 13.15 196 GLN B O 1
ATOM 3552 N N . PHE B 1 168 ? -65.235 44.553 -26.891 1.00 10.54 197 PHE B N 1
ATOM 3553 C CA . PHE B 1 168 ? -66.148 45.213 -25.962 1.00 12.46 197 PHE B CA 1
ATOM 3554 C C . PHE B 1 168 ? -67.244 44.296 -25.420 1.00 16.44 197 PHE B C 1
ATOM 3555 O O . PHE B 1 168 ? -67.902 44.626 -24.431 1.00 18.90 197 PHE B O 1
ATOM 3563 N N . SER B 1 169 ? -67.422 43.142 -26.053 1.00 13.75 198 SER B N 1
ATOM 3564 C CA A SER B 1 169 ? -68.495 42.227 -25.662 0.63 16.87 198 SER B CA 1
ATOM 3565 C CA B SER B 1 169 ? -68.500 42.225 -25.692 0.37 16.65 198 SER B CA 1
ATOM 3566 C C . SER B 1 169 ? -68.022 40.800 -25.428 1.00 17.70 198 SER B C 1
ATOM 3567 O O . SER B 1 169 ? -68.818 39.941 -25.062 1.00 18.46 198 SER B O 1
ATOM 3572 N N . ASN B 1 170 ? -66.734 40.544 -25.649 1.00 14.74 199 ASN B N 1
ATOM 3573 C CA . ASN B 1 170 ? -66.201 39.182 -25.537 1.00 13.74 199 ASN B CA 1
ATOM 3574 C C . ASN B 1 170 ? -65.757 38.849 -24.110 1.00 14.47 199 ASN B C 1
ATOM 3575 O O . ASN B 1 170 ? -64.820 39.441 -23.600 1.00 14.39 199 ASN B O 1
ATOM 3580 N N . PRO B 1 171 ? -66.434 37.895 -23.459 1.00 14.88 200 PRO B N 1
ATOM 3581 C CA . PRO B 1 171 ? -66.079 37.561 -22.074 1.00 18.06 200 PRO B CA 1
ATOM 3582 C C . PRO B 1 171 ? -64.682 36.946 -21.900 1.00 13.85 200 PRO B C 1
ATOM 3583 O O . PRO B 1 171 ? -64.177 36.918 -20.783 1.00 18.95 200 PRO B O 1
ATOM 3587 N N . ALA B 1 172 ? -64.053 36.487 -22.978 1.00 14.78 201 ALA B N 1
ATOM 3588 C CA . ALA B 1 172 ? -62.694 35.973 -22.877 1.00 16.38 201 ALA B CA 1
ATOM 3589 C C . ALA B 1 172 ? -61.728 37.102 -22.516 1.00 10.96 201 ALA B C 1
ATOM 3590 O O . ALA B 1 172 ? -60.634 36.850 -22.012 1.00 12.79 201 ALA B O 1
ATOM 3592 N N . ASN B 1 173 ? -62.144 38.338 -22.784 1.00 13.66 202 ASN B N 1
ATOM 3593 C CA . ASN B 1 173 ? -61.347 39.529 -22.477 1.00 11.83 202 ASN B CA 1
ATOM 3594 C C . ASN B 1 173 ? -61.259 39.628 -20.957 1.00 13.93 202 ASN B C 1
ATOM 3595 O O . ASN B 1 173 ? -60.182 39.534 -20.382 1.00 15.13 202 ASN B O 1
ATOM 3600 N N . THR B 1 174 ? -62.404 39.763 -20.301 1.00 15.39 203 THR B N 1
ATOM 3601 C CA . THR B 1 174 ? -62.427 39.781 -18.844 1.00 13.73 203 THR B CA 1
ATOM 3602 C C . THR B 1 174 ? -61.725 38.559 -18.261 1.00 11.85 203 THR B C 1
ATOM 3603 O O . THR B 1 174 ? -60.901 38.671 -17.347 1.00 12.68 203 THR B O 1
ATOM 3607 N N . GLN B 1 175 ? -62.072 37.387 -18.773 1.00 11.35 204 GLN B N 1
ATOM 3608 C CA . GLN B 1 175 ? -61.534 36.130 -18.249 1.00 13.19 204 GLN B CA 1
ATOM 3609 C C . GLN B 1 175 ? -60.005 36.066 -18.211 1.00 12.31 204 GLN B C 1
ATOM 3610 O O . GLN B 1 175 ? -59.423 35.561 -17.246 1.00 14.08 204 GLN B O 1
ATOM 3616 N N . VAL B 1 176 ? -59.330 36.610 -19.223 1.00 13.76 205 VAL B N 1
ATOM 3617 C CA . VAL B 1 176 ? -57.871 36.535 -19.199 1.00 13.37 205 VAL B CA 1
ATOM 3618 C C . VAL B 1 176 ? -57.278 37.332 -18.033 1.00 11.31 205 VAL B C 1
ATOM 3619 O O . VAL B 1 176 ? -56.263 36.946 -17.449 1.00 12.78 205 VAL B O 1
ATOM 3623 N N . HIS B 1 177 ? -57.954 38.406 -17.650 1.00 13.09 206 HIS B N 1
ATOM 3624 C CA . HIS B 1 177 ? -57.489 39.216 -16.531 1.00 13.65 206 HIS B CA 1
ATOM 3625 C C . HIS B 1 177 ? -57.842 38.560 -15.197 1.00 11.41 206 HIS B C 1
ATOM 3626 O O . HIS B 1 177 ? -57.095 38.682 -14.218 1.00 13.67 206 HIS B O 1
ATOM 3633 N N . PHE B 1 178 ? -58.960 37.839 -15.174 1.00 11.05 207 PHE B N 1
ATOM 3634 C CA . PHE B 1 178 ? -59.328 37.035 -14.004 1.00 12.60 207 PHE B CA 1
ATOM 3635 C C . PHE B 1 178 ? -58.329 35.898 -13.805 1.00 12.09 207 PHE B C 1
ATOM 3636 O O . PHE B 1 178 ? -58.039 35.503 -12.676 1.00 13.79 207 PHE B O 1
ATOM 3644 N N . GLU B 1 179 ? -57.956 35.278 -14.919 1.00 10.41 208 GLU B N 1
ATOM 3645 C CA . GLU B 1 179 ? -56.972 34.198 -14.959 1.00 14.63 208 GLU B CA 1
ATOM 3646 C C . GLU B 1 179 ? -55.491 34.544 -14.740 1.00 15.67 208 GLU B C 1
ATOM 3647 O O . GLU B 1 179 ? -54.766 33.788 -14.097 1.00 15.62 208 GLU B O 1
ATOM 3653 N N . THR B 1 180 ? -55.032 35.658 -15.309 1.00 13.20 209 THR B N 1
ATOM 3654 C CA . THR B 1 180 ? -53.613 36.004 -15.218 1.00 13.04 209 THR B CA 1
ATOM 3655 C C . THR B 1 180 ? -53.121 37.324 -14.613 1.00 12.90 209 THR B C 1
ATOM 3656 O O . THR B 1 180 ? -52.116 37.348 -13.906 1.00 15.25 209 THR B O 1
ATOM 3660 N N . THR B 1 181 ? -53.820 38.418 -14.895 1.00 11.54 210 THR B N 1
ATOM 3661 C CA . THR B 1 181 ? -53.375 39.730 -14.435 1.00 11.14 210 THR B CA 1
ATOM 3662 C C . THR B 1 181 ? -53.691 39.860 -12.953 1.00 14.33 210 THR B C 1
ATOM 3663 O O . THR B 1 181 ? -52.884 40.366 -12.175 1.00 13.19 210 THR B O 1
ATOM 3667 N N . GLY B 1 182 ? -54.868 39.387 -12.570 1.00 14.57 211 GLY B N 1
ATOM 3668 C CA . GLY B 1 182 ? -55.299 39.442 -11.179 1.00 11.55 211 GLY B CA 1
ATOM 3669 C C . GLY B 1 182 ? -54.457 38.524 -10.305 1.00 13.62 211 GLY B C 1
ATOM 3670 O O . GLY B 1 182 ? -53.855 38.972 -9.325 1.00 12.64 211 GLY B O 1
ATOM 3671 N N . PRO B 1 183 ? -54.399 37.232 -10.653 1.00 14.30 212 PRO B N 1
ATOM 3672 C CA . PRO B 1 183 ? -53.536 36.328 -9.881 1.00 11.69 212 PRO B CA 1
ATOM 3673 C C . PRO B 1 183 ? -52.087 36.833 -9.788 1.00 16.45 212 PRO B C 1
ATOM 3674 O O . PRO B 1 183 ? -51.463 36.671 -8.734 1.00 14.08 212 PRO B O 1
ATOM 3678 N N . GLU B 1 184 ? -51.544 37.418 -10.860 1.00 13.37 213 GLU B N 1
ATOM 3679 C CA . GLU B 1 184 ? -50.187 37.957 -10.772 1.00 14.66 213 GLU B CA 1
ATOM 3680 C C . GLU B 1 184 ? -50.072 39.038 -9.697 1.00 13.34 213 GLU B C 1
ATOM 3681 O O . GLU B 1 184 ? -49.082 39.094 -8.952 1.00 16.62 213 GLU B O 1
ATOM 3687 N N . ILE B 1 185 ? -51.079 39.903 -9.620 1.00 11.74 214 ILE B N 1
ATOM 3688 C CA . ILE B 1 185 ? -51.090 40.949 -8.603 1.00 11.77 214 ILE B CA 1
ATOM 3689 C C . ILE B 1 185 ? -51.229 40.358 -7.204 1.00 15.70 214 ILE B C 1
ATOM 3690 O O . ILE B 1 185 ? -50.508 40.761 -6.289 1.00 15.12 214 ILE B O 1
ATOM 3695 N N . TRP B 1 186 ? -52.157 39.420 -7.030 1.00 10.69 215 TRP B N 1
ATOM 3696 C CA . TRP B 1 186 ? -52.291 38.771 -5.717 1.00 13.15 215 TRP B CA 1
ATOM 3697 C C . TRP B 1 186 ? -50.980 38.117 -5.268 1.00 12.85 215 TRP B C 1
ATOM 3698 O O . TRP B 1 186 ? -50.545 38.298 -4.121 1.00 17.87 215 TRP B O 1
ATOM 3709 N N . GLU B 1 187 ? -50.339 37.369 -6.169 1.00 13.82 216 GLU B N 1
ATOM 3710 C CA . GLU B 1 187 ? -49.117 36.638 -5.821 1.00 14.43 216 GLU B CA 1
ATOM 3711 C C . GLU B 1 187 ? -47.938 37.581 -5.559 1.00 17.31 216 GLU B C 1
ATOM 3712 O O . GLU B 1 187 ? -47.226 37.438 -4.560 1.00 16.30 216 GLU B O 1
ATOM 3718 N N . ASP B 1 188 ? -47.728 38.546 -6.443 1.00 13.80 217 ASP B N 1
ATOM 3719 C CA . ASP B 1 188 ? -46.596 39.456 -6.280 1.00 13.08 217 ASP B CA 1
ATOM 3720 C C . ASP B 1 188 ? -46.713 40.358 -5.055 1.00 15.47 217 ASP B C 1
ATOM 3721 O O . ASP B 1 188 ? -45.698 40.797 -4.510 1.00 17.72 217 ASP B O 1
ATOM 3726 N N . THR B 1 189 ? -47.938 40.630 -4.608 1.00 16.50 218 THR B N 1
ATOM 3727 C CA . THR B 1 189 ? -48.111 41.454 -3.415 1.00 16.60 218 THR B CA 1
ATOM 3728 C C . THR B 1 189 ? -48.242 40.556 -2.180 1.00 18.85 218 THR B C 1
ATOM 3729 O O . THR B 1 189 ? -48.496 41.044 -1.076 1.00 16.29 218 THR B O 1
ATOM 3733 N N . ASN B 1 190 ? -48.063 39.251 -2.377 1.00 17.19 219 ASN B N 1
ATOM 3734 C CA . ASN B 1 190 ? -48.225 38.272 -1.294 1.00 20.86 219 ASN B CA 1
ATOM 3735 C C . ASN B 1 190 ? -49.544 38.518 -0.565 1.00 19.17 219 ASN B C 1
ATOM 3736 O O . ASN B 1 190 ? -49.612 38.524 0.667 1.00 18.11 219 ASN B O 1
ATOM 3741 N N . GLY B 1 191 ? -50.598 38.759 -1.341 1.00 16.34 220 GLY B N 1
ATOM 3742 C CA . GLY B 1 191 ? -51.921 38.971 -0.785 1.00 15.02 220 GLY B CA 1
ATOM 3743 C C . GLY B 1 191 ? -52.113 40.252 0.004 1.00 15.82 220 GLY B C 1
ATOM 3744 O O . GLY B 1 191 ? -53.077 40.370 0.759 1.00 17.73 220 GLY B O 1
ATOM 3745 N N . GLN B 1 192 ? -51.227 41.228 -0.179 1.00 13.21 221 GLN B N 1
ATOM 3746 C CA . GLN B 1 192 ? -51.307 42.453 0.611 1.00 16.04 221 GLN B CA 1
ATOM 3747 C C . GLN B 1 192 ? -51.997 43.616 -0.096 1.00 13.83 221 GLN B C 1
ATOM 3748 O O . GLN B 1 192 ? -52.249 44.648 0.519 1.00 13.33 221 GLN B O 1
ATOM 3754 N N . VAL B 1 193 ? -52.324 43.456 -1.373 1.00 14.83 222 VAL B N 1
ATOM 3755 C CA . VAL B 1 193 ? -52.960 44.545 -2.105 1.00 12.82 222 VAL B CA 1
ATOM 3756 C C . VAL B 1 193 ? -54.272 44.954 -1.431 1.00 16.38 222 VAL B C 1
ATOM 3757 O O . VAL B 1 193 ? -55.115 44.100 -1.137 1.00 16.50 222 VAL B O 1
ATOM 3761 N N . ASP B 1 194 ? -54.428 46.252 -1.184 1.00 12.66 223 ASP B N 1
ATOM 3762 C CA . ASP B 1 194 ? -55.652 46.794 -0.580 1.00 14.17 223 ASP B CA 1
ATOM 3763 C C . ASP B 1 194 ? -56.558 47.480 -1.587 1.00 14.97 223 ASP B C 1
ATOM 3764 O O . ASP B 1 194 ? -57.773 47.497 -1.428 1.00 13.68 223 ASP B O 1
ATOM 3769 N N . ILE B 1 195 ? -55.958 48.061 -2.619 1.00 9.46 224 ILE B N 1
ATOM 3770 C CA . ILE B 1 195 ? -56.700 48.901 -3.558 1.00 11.65 224 ILE B CA 1
ATOM 3771 C C . ILE B 1 195 ? -56.137 48.636 -4.945 1.00 11.47 224 ILE B C 1
ATOM 3772 O O . ILE B 1 195 ? -54.937 48.507 -5.102 1.00 15.34 224 ILE B O 1
ATOM 3777 N N . PHE B 1 196 ? -57.010 48.502 -5.936 1.00 11.70 225 PHE B N 1
ATOM 3778 C CA . PHE B 1 196 ? -56.555 48.371 -7.321 1.00 9.09 225 PHE B CA 1
ATOM 3779 C C . PHE B 1 196 ? -57.275 49.432 -8.123 1.00 11.21 225 PHE B C 1
ATOM 3780 O O . PHE B 1 196 ? -58.489 49.560 -8.013 1.00 13.34 225 PHE B O 1
ATOM 3788 N N . VAL B 1 197 ? -56.532 50.185 -8.930 1.00 10.67 226 VAL B N 1
ATOM 3789 C CA A VAL B 1 197 ? -57.104 51.245 -9.768 0.29 14.61 226 VAL B CA 1
ATOM 3790 C CA B VAL B 1 197 ? -57.157 51.197 -9.772 0.71 12.75 226 VAL B CA 1
ATOM 3791 C C . VAL B 1 197 ? -56.713 51.030 -11.224 1.00 16.44 226 VAL B C 1
ATOM 3792 O O . VAL B 1 197 ? -55.567 50.718 -11.499 1.00 14.13 226 VAL B O 1
ATOM 3799 N N . MET B 1 198 ? -57.655 51.196 -12.150 1.00 15.99 227 MET B N 1
ATOM 3800 C CA . MET B 1 198 ? -57.363 50.962 -13.558 1.00 15.57 227 MET B CA 1
ATOM 3801 C C . MET B 1 198 ? -58.362 51.681 -14.453 1.00 17.16 227 MET B C 1
ATOM 3802 O O . MET B 1 198 ? -59.572 51.556 -14.267 1.00 11.67 227 MET B O 1
ATOM 3807 N N . GLY B 1 199 ? -57.848 52.416 -15.434 1.00 12.30 228 GLY B N 1
ATOM 3808 C CA . GLY B 1 199 ? -58.693 53.114 -16.388 1.00 11.00 228 GLY B CA 1
ATOM 3809 C C . GLY B 1 199 ? -59.430 52.106 -17.240 1.00 10.18 228 GLY B C 1
ATOM 3810 O O . GLY B 1 199 ? -58.956 50.989 -17.453 1.00 11.55 228 GLY B O 1
ATOM 3811 N N . ILE B 1 200 ? -60.572 52.516 -17.766 1.00 10.80 229 ILE B N 1
ATOM 3812 C CA . ILE B 1 200 ? -61.450 51.607 -18.489 1.00 10.43 229 ILE B CA 1
ATOM 3813 C C . ILE B 1 200 ? -61.427 51.908 -19.978 1.00 14.40 229 ILE B C 1
ATOM 3814 O O . ILE B 1 200 ? -61.720 53.021 -20.377 1.00 14.46 229 ILE B O 1
ATOM 3819 N N . GLY B 1 201 ? -61.049 50.919 -20.790 1.00 11.63 230 GLY B N 1
ATOM 3820 C CA . GLY B 1 201 ? -61.246 51.003 -22.222 1.00 12.66 230 GLY B CA 1
ATOM 3821 C C . GLY B 1 201 ? -62.383 50.058 -22.584 1.00 10.42 230 GLY B C 1
ATOM 3822 O O . GLY B 1 201 ? -63.534 50.469 -22.744 1.00 16.80 230 GLY B O 1
ATOM 3823 N N . SER B 1 202 ? -62.050 48.777 -22.688 1.00 9.93 231 SER B N 1
ATOM 3824 C CA . SER B 1 202 ? -63.043 47.729 -22.820 1.00 11.79 231 SER B CA 1
ATOM 3825 C C . SER B 1 202 ? -63.630 47.417 -21.453 1.00 15.69 231 SER B C 1
ATOM 3826 O O . SER B 1 202 ? -64.731 46.869 -21.346 1.00 14.50 231 SER B O 1
ATOM 3829 N N . GLY B 1 203 ? -62.895 47.765 -20.396 1.00 11.62 232 GLY B N 1
ATOM 3830 C CA . GLY B 1 203 ? -63.284 47.317 -19.069 1.00 14.20 232 GLY B CA 1
ATOM 3831 C C . GLY B 1 203 ? -62.833 45.905 -18.710 1.00 15.13 232 GLY B C 1
ATOM 3832 O O . GLY B 1 203 ? -63.107 45.433 -17.611 1.00 14.69 232 GLY B O 1
ATOM 3833 N N . GLY B 1 204 ? -62.161 45.211 -19.625 1.00 9.95 233 GLY B N 1
ATOM 3834 C CA . GLY B 1 204 ? -61.724 43.849 -19.353 1.00 8.47 233 GLY B CA 1
ATOM 3835 C C . GLY B 1 204 ? -60.784 43.775 -18.161 1.00 11.72 233 GLY B C 1
ATOM 3836 O O . GLY B 1 204 ? -60.933 42.911 -17.292 1.00 11.20 233 GLY B O 1
ATOM 3837 N N . THR B 1 205 ? -59.819 44.688 -18.109 1.00 10.34 234 THR B N 1
ATOM 3838 C CA . THR B 1 205 ? -58.795 44.642 -17.047 1.00 10.66 234 THR B CA 1
ATOM 3839 C C . THR B 1 205 ? -59.413 44.895 -15.673 1.00 12.37 234 THR B C 1
ATOM 3840 O O . THR B 1 205 ? -59.261 44.079 -14.746 1.00 14.54 234 THR B O 1
ATOM 3844 N N . VAL B 1 206 ? -60.105 46.018 -15.514 1.00 11.63 235 VAL B N 1
ATOM 3845 C CA . VAL B 1 206 ? -60.645 46.327 -14.181 1.00 7.95 235 VAL B CA 1
ATOM 3846 C C . VAL B 1 206 ? -61.670 45.271 -13.741 1.00 10.17 235 VAL B C 1
ATOM 3847 O O . VAL B 1 206 ? -61.746 44.919 -12.560 1.00 13.98 235 VAL B O 1
ATOM 3851 N N . SER B 1 207 ? -62.459 44.752 -14.684 1.00 10.78 236 SER B N 1
ATOM 3852 C CA . SER B 1 207 ? -63.477 43.753 -14.348 1.00 9.95 236 SER B CA 1
ATOM 3853 C C . SER B 1 207 ? -62.883 42.415 -13.914 1.00 12.82 236 SER B C 1
ATOM 3854 O O . SER B 1 207 ? -63.306 41.831 -12.916 1.00 14.65 236 SER B O 1
ATOM 3857 N N . GLY B 1 208 ? -61.901 41.932 -14.666 1.00 11.83 237 GLY B N 1
ATOM 3858 C CA . GLY B 1 208 ? -61.287 40.649 -14.386 1.00 12.82 237 GLY B CA 1
ATOM 3859 C C . GLY B 1 208 ? -60.382 40.692 -13.169 1.00 11.18 237 GLY B C 1
ATOM 3860 O O . GLY B 1 208 ? -60.428 39.786 -12.335 1.00 12.75 237 GLY B O 1
ATOM 3861 N N . VAL B 1 209 ? -59.557 41.733 -13.062 1.00 11.38 238 VAL B N 1
ATOM 3862 C CA . VAL B 1 209 ? -58.665 41.851 -11.911 1.00 7.87 238 VAL B CA 1
ATOM 3863 C C . VAL B 1 209 ? -59.524 42.064 -10.670 1.00 10.86 238 VAL B C 1
ATOM 3864 O O . VAL B 1 209 ? -59.282 41.470 -9.622 1.00 13.90 238 VAL B O 1
ATOM 3868 N N . GLY B 1 210 ? -60.536 42.909 -10.806 1.00 10.28 239 GLY B N 1
ATOM 3869 C CA . GLY B 1 210 ? -61.376 43.246 -9.669 1.00 9.85 239 GLY B CA 1
ATOM 3870 C C . GLY B 1 210 ? -62.127 42.037 -9.158 1.00 13.34 239 GLY B C 1
ATOM 3871 O O . GLY B 1 210 ? -62.190 41.789 -7.947 1.00 14.36 239 GLY B O 1
ATOM 3872 N N . GLN B 1 211 ? -62.713 41.273 -10.076 1.00 11.05 240 GLN B N 1
ATOM 3873 C CA . GLN B 1 211 ? -63.438 40.073 -9.693 1.00 10.19 240 GLN B CA 1
ATOM 3874 C C . GLN B 1 211 ? -62.488 39.105 -8.981 1.00 14.33 240 GLN B C 1
ATOM 3875 O O . GLN B 1 211 ? -62.841 38.511 -7.963 1.00 13.75 240 GLN B O 1
ATOM 3881 N N . TYR B 1 212 ? -61.283 38.941 -9.512 1.00 12.63 241 TYR B N 1
ATOM 3882 C CA . TYR B 1 212 ? -60.343 38.008 -8.888 1.00 17.07 241 TYR B CA 1
ATOM 3883 C C . TYR B 1 212 ? -59.883 38.467 -7.511 1.00 12.55 241 TYR B C 1
ATOM 3884 O O . TYR B 1 212 ? -59.905 37.690 -6.554 1.00 16.95 241 TYR B O 1
ATOM 3893 N N . LEU B 1 213 ? -59.464 39.728 -7.402 1.00 10.16 242 LEU B N 1
ATOM 3894 C CA . LEU B 1 213 ? -58.931 40.199 -6.133 1.00 11.54 242 LEU B CA 1
ATOM 3895 C C . LEU B 1 213 ? -60.015 40.105 -5.064 1.00 14.28 242 LEU B C 1
ATOM 3896 O O . LEU B 1 213 ? -59.747 39.712 -3.931 1.00 15.16 242 LEU B O 1
ATOM 3901 N N . LYS B 1 214 ? -61.249 40.444 -5.413 1.00 14.32 243 LYS B N 1
ATOM 3902 C CA A LYS B 1 214 ? -62.325 40.394 -4.425 0.38 15.38 243 LYS B CA 1
ATOM 3903 C CA B LYS B 1 214 ? -62.321 40.394 -4.420 0.62 15.41 243 LYS B CA 1
ATOM 3904 C C . LYS B 1 214 ? -62.682 38.969 -4.002 1.00 16.21 243 LYS B C 1
ATOM 3905 O O . LYS B 1 214 ? -63.223 38.762 -2.912 1.00 13.18 243 LYS B O 1
ATOM 3916 N N . SER B 1 215 ? -62.378 37.990 -4.857 1.00 11.39 244 SER B N 1
ATOM 3917 C CA . SER B 1 215 ? -62.607 36.582 -4.525 1.00 13.43 244 SER B CA 1
ATOM 3918 C C . SER B 1 215 ? -61.569 36.094 -3.528 1.00 16.45 244 SER B C 1
ATOM 3919 O O . SER B 1 215 ? -61.790 35.096 -2.849 1.00 16.00 244 SER B O 1
ATOM 3922 N N . LYS B 1 216 ? -60.447 36.806 -3.432 1.00 15.65 245 LYS B N 1
ATOM 3923 C CA . LYS B 1 216 ? -59.376 36.432 -2.503 1.00 16.56 245 LYS B CA 1
ATOM 3924 C C . LYS B 1 216 ? -59.466 37.219 -1.191 1.00 16.41 245 LYS B C 1
ATOM 3925 O O . LYS B 1 216 ? -59.153 36.697 -0.122 1.00 19.08 245 LYS B O 1
ATOM 3931 N N . ASN B 1 217 ? -59.861 38.484 -1.287 1.00 12.38 246 ASN B N 1
ATOM 3932 C CA . ASN B 1 217 ? -60.096 39.320 -0.105 1.00 12.98 246 ASN B CA 1
ATOM 3933 C C . ASN B 1 217 ? -61.222 40.293 -0.416 1.00 15.21 246 ASN B C 1
ATOM 3934 O O . ASN B 1 217 ? -61.040 41.231 -1.193 1.00 13.31 246 ASN B O 1
ATOM 3939 N N . PRO B 1 218 ? -62.404 40.074 0.181 1.00 15.48 247 PRO B N 1
ATOM 3940 C CA . PRO B 1 218 ? -63.552 40.907 -0.194 1.00 20.15 247 PRO B CA 1
ATOM 3941 C C . PRO B 1 218 ? -63.395 42.379 0.231 1.00 17.22 247 PRO B C 1
ATOM 3942 O O . PRO B 1 218 ? -64.134 43.232 -0.243 1.00 16.57 247 PRO B O 1
ATOM 3946 N N . ASN B 1 219 ? -62.412 42.687 1.076 1.00 11.52 248 ASN B N 1
ATOM 3947 C CA . ASN B 1 219 ? -62.180 44.075 1.463 1.00 10.74 248 ASN B CA 1
ATOM 3948 C C . ASN B 1 219 ? -61.447 44.922 0.433 1.00 11.52 248 ASN B C 1
ATOM 3949 O O . ASN B 1 219 ? -61.388 46.146 0.574 1.00 14.65 248 ASN B O 1
ATOM 3954 N N . VAL B 1 220 ? -60.877 44.283 -0.585 1.00 11.14 249 VAL B N 1
ATOM 3955 C CA . VAL B 1 220 ? -60.119 45.022 -1.597 1.00 7.17 249 VAL B CA 1
ATOM 3956 C C . VAL B 1 220 ? -61.035 46.011 -2.314 1.00 13.39 249 VAL B C 1
ATOM 3957 O O . VAL B 1 220 ? -62.163 45.672 -2.677 1.00 21.13 249 VAL B O 1
ATOM 3961 N N . LYS B 1 221 ? -60.560 47.236 -2.501 1.00 10.94 250 LYS B N 1
ATOM 3962 C CA . LYS B 1 221 ? -61.348 48.254 -3.179 1.00 10.21 250 LYS B CA 1
ATOM 3963 C C . LYS B 1 221 ? -60.874 48.386 -4.615 1.00 18.44 250 LYS B C 1
ATOM 3964 O O . LYS B 1 221 ? -59.681 48.486 -4.867 1.00 14.97 250 LYS B O 1
ATOM 3970 N N . ILE B 1 222 ? -61.823 48.388 -5.547 1.00 14.16 251 ILE B N 1
ATOM 3971 C CA . ILE B 1 222 ? -61.514 48.431 -6.967 1.00 11.27 251 ILE B CA 1
ATOM 3972 C C . ILE B 1 222 ? -62.067 49.732 -7.535 1.00 12.21 251 ILE B C 1
ATOM 3973 O O . ILE B 1 222 ? -63.220 50.075 -7.289 1.00 13.87 251 ILE B O 1
ATOM 3978 N N . TYR B 1 223 ? -61.232 50.497 -8.234 1.00 11.64 252 TYR B N 1
ATOM 3979 C CA . TYR B 1 223 ? -61.689 51.752 -8.831 1.00 9.70 252 TYR B CA 1
ATOM 3980 C C . TYR B 1 223 ? -61.407 51.739 -10.308 1.00 10.87 252 TYR B C 1
ATOM 3981 O O . TYR B 1 223 ? -60.320 51.357 -10.715 1.00 13.11 252 TYR B O 1
ATOM 3990 N N . GLY B 1 224 ? -62.384 52.169 -11.106 1.00 13.87 253 GLY B N 1
ATOM 3991 C CA . GLY B 1 224 ? -62.135 52.464 -12.511 1.00 14.89 253 GLY B CA 1
ATOM 3992 C C . GLY B 1 224 ? -61.725 53.922 -12.678 1.00 12.87 253 GLY B C 1
ATOM 3993 O O . GLY B 1 224 ? -61.872 54.733 -11.763 1.00 14.41 253 GLY B O 1
ATOM 3994 N N . VAL B 1 225 ? -61.193 54.265 -13.846 1.00 12.42 254 VAL B N 1
ATOM 3995 C CA . VAL B 1 225 ? -60.899 55.652 -14.167 1.00 13.55 254 VAL B CA 1
ATOM 3996 C C . VAL B 1 225 ? -61.468 55.960 -15.552 1.00 12.91 254 VAL B C 1
ATOM 3997 O O . VAL B 1 225 ? -61.428 55.114 -16.446 1.00 13.53 254 VAL B O 1
ATOM 4001 N N . GLU B 1 226 ? -62.016 57.160 -15.721 1.00 13.70 255 GLU B N 1
ATOM 4002 C CA . GLU B 1 226 ? -62.423 57.636 -17.047 1.00 15.72 255 GLU B CA 1
ATOM 4003 C C . GLU B 1 226 ? -62.024 59.103 -17.227 1.00 15.95 255 GLU B C 1
ATOM 4004 O O . GLU B 1 226 ? -61.748 59.798 -16.258 1.00 12.18 255 GLU B O 1
ATOM 4010 N N . PRO B 1 227 ? -61.975 59.585 -18.478 1.00 15.34 256 PRO B N 1
ATOM 4011 C CA . PRO B 1 227 ? -61.566 60.978 -18.682 1.00 11.90 256 PRO B CA 1
ATOM 4012 C C . PRO B 1 227 ? -62.668 61.945 -18.260 1.00 10.17 256 PRO B C 1
ATOM 4013 O O . PRO B 1 227 ? -63.842 61.695 -18.516 1.00 16.97 256 PRO B O 1
ATOM 4017 N N . SER B 1 228 ? -62.296 63.030 -17.592 1.00 13.20 257 SER B N 1
ATOM 4018 C CA A SER B 1 228 ? -63.265 64.029 -17.159 0.55 15.28 257 SER B CA 1
ATOM 4019 C CA B SER B 1 228 ? -63.276 64.011 -17.155 0.45 15.25 257 SER B CA 1
ATOM 4020 C C . SER B 1 228 ? -64.044 64.583 -18.348 1.00 16.87 257 SER B C 1
ATOM 4021 O O . SER B 1 228 ? -65.189 64.994 -18.205 1.00 19.20 257 SER B O 1
ATOM 4026 N N . GLU B 1 229 ? -63.347 64.705 -19.478 1.00 14.11 258 GLU B N 1
ATOM 4027 C CA . GLU B 1 229 ? -63.914 65.207 -20.727 1.00 16.08 258 GLU B CA 1
ATOM 4028 C C . GLU B 1 229 ? -65.030 64.321 -21.271 1.00 17.54 258 GLU B C 1
ATOM 4029 O O . GLU B 1 229 ? -65.994 64.816 -21.852 1.00 17.39 258 GLU B O 1
ATOM 4035 N N . SER B 1 230 ? -64.884 63.011 -21.110 1.00 13.78 259 SER B N 1
ATOM 4036 C CA . SER B 1 230 ? -65.900 62.082 -21.580 1.00 11.60 259 SER B CA 1
ATOM 4037 C C . SER B 1 230 ? -66.261 61.124 -20.452 1.00 14.63 259 SER B C 1
ATOM 4038 O O . SER B 1 230 ? -65.989 59.928 -20.520 1.00 14.56 259 SER B O 1
ATOM 4041 N N . ASN B 1 231 ? -66.887 61.669 -19.414 1.00 15.65 260 ASN B N 1
ATOM 4042 C CA . ASN B 1 231 ? -67.284 60.881 -18.257 1.00 19.50 260 ASN B CA 1
ATOM 4043 C C . ASN B 1 231 ? -68.663 60.251 -18.404 1.00 15.96 260 ASN B C 1
ATOM 4044 O O . ASN B 1 231 ? -69.575 60.562 -17.643 1.00 15.24 260 ASN B O 1
ATOM 4049 N N . VAL B 1 232 ? -68.780 59.280 -19.313 1.00 16.32 261 VAL B N 1
ATOM 4050 C CA A VAL B 1 232 ? -70.084 58.659 -19.552 0.58 15.50 261 VAL B CA 1
ATOM 4051 C CA B VAL B 1 232 ? -70.061 58.627 -19.576 0.42 15.55 261 VAL B CA 1
ATOM 4052 C C . VAL B 1 232 ? -70.513 57.724 -18.431 1.00 15.09 261 VAL B C 1
ATOM 4053 O O . VAL B 1 232 ? -71.698 57.618 -18.142 1.00 17.13 261 VAL B O 1
ATOM 4060 N N . LEU B 1 233 ? -69.558 57.068 -17.779 1.00 12.73 262 LEU B N 1
ATOM 4061 C CA . LEU B 1 233 ? -69.909 56.150 -16.700 1.00 14.94 262 LEU B CA 1
ATOM 4062 C C . LEU B 1 233 ? -70.457 56.908 -15.490 1.00 18.39 262 LEU B C 1
ATOM 4063 O O . LEU B 1 233 ? -71.214 56.368 -14.677 1.00 19.89 262 LEU B O 1
ATOM 4068 N N . ASN B 1 234 ? -70.080 58.171 -15.379 1.00 17.78 263 ASN B N 1
ATOM 4069 C CA . ASN B 1 234 ? -70.621 59.038 -14.330 1.00 14.58 263 ASN B CA 1
ATOM 4070 C C . ASN B 1 234 ? -71.815 59.866 -14.810 1.00 17.03 263 ASN B C 1
ATOM 4071 O O . ASN B 1 234 ? -72.212 60.824 -14.158 1.00 18.25 263 ASN B O 1
ATOM 4076 N N . GLY B 1 235 ? -72.388 59.500 -15.951 1.00 18.37 264 GLY B N 1
ATOM 4077 C CA . GLY B 1 235 ? -73.598 60.166 -16.409 1.00 19.12 264 GLY B CA 1
ATOM 4078 C C . GLY B 1 235 ? -73.381 61.380 -17.294 1.00 26.01 264 GLY B C 1
ATOM 4079 O O . GLY B 1 235 ? -74.340 62.062 -17.672 1.00 23.80 264 GLY B O 1
ATOM 4080 N N . GLY B 1 236 ? -72.127 61.660 -17.634 1.00 22.24 265 GLY B N 1
ATOM 4081 C CA . GLY B 1 236 ? -71.825 62.776 -18.515 1.00 18.63 265 GLY B CA 1
ATOM 4082 C C . GLY B 1 236 ? -71.984 62.405 -19.979 1.00 21.62 265 GLY B C 1
ATOM 4083 O O . GLY B 1 236 ? -72.377 61.285 -20.314 1.00 21.18 265 GLY B O 1
ATOM 4084 N N . LYS B 1 237 ? -71.670 63.346 -20.859 1.00 24.09 266 LYS B N 1
ATOM 4085 C CA . LYS B 1 237 ? -71.786 63.108 -22.281 1.00 22.12 266 LYS B CA 1
ATOM 4086 C C . LYS B 1 237 ? -70.443 62.710 -22.870 1.00 17.16 266 LYS B C 1
ATOM 4087 O O . LYS B 1 237 ? -69.399 63.129 -22.382 1.00 17.60 266 LYS B O 1
ATOM 4093 N N . PRO B 1 238 ? -70.468 61.887 -23.926 1.00 16.91 267 PRO B N 1
ATOM 4094 C CA . PRO B 1 238 ? -69.224 61.548 -24.617 1.00 19.50 267 PRO B CA 1
ATOM 4095 C C . PRO B 1 238 ? -68.622 62.792 -25.254 1.00 21.97 267 PRO B C 1
ATOM 4096 O O . PRO B 1 238 ? -69.357 63.667 -25.720 1.00 22.69 267 PRO B O 1
ATOM 4100 N N . GLY B 1 239 ? -67.299 62.874 -25.263 1.00 22.22 268 GLY B N 1
ATOM 4101 C CA . GLY B 1 239 ? -66.608 63.989 -25.896 1.00 22.55 268 GLY B CA 1
ATOM 4102 C C . GLY B 1 239 ? -65.155 63.654 -26.169 1.00 27.23 268 GLY B C 1
ATOM 4103 O O . GLY B 1 239 ? -64.643 62.638 -25.688 1.00 21.66 268 GLY B O 1
ATOM 4104 N N . PRO B 1 240 ? -64.468 64.520 -26.925 1.00 19.88 269 PRO B N 1
ATOM 4105 C CA . PRO B 1 240 ? -63.076 64.256 -27.283 1.00 17.39 269 PRO B CA 1
ATOM 4106 C C . PRO B 1 240 ? -62.180 64.390 -26.063 1.00 16.69 269 PRO B C 1
ATOM 4107 O O . PRO B 1 240 ? -62.420 65.238 -25.202 1.00 18.05 269 PRO B O 1
ATOM 4111 N N . HIS B 1 241 ? -61.155 63.554 -25.991 1.00 14.37 270 HIS B N 1
ATOM 4112 C CA . HIS B 1 241 ? -60.201 63.620 -24.898 1.00 11.66 270 HIS B CA 1
ATOM 4113 C C . HIS B 1 241 ? -58.907 62.993 -25.397 1.00 14.17 270 HIS B C 1
ATOM 4114 O O . HIS B 1 241 ? -58.879 62.442 -26.498 1.00 15.90 270 HIS B O 1
ATOM 4121 N N . HIS B 1 242 ? -57.839 63.073 -24.603 1.00 15.62 271 HIS B N 1
ATOM 4122 C CA . HIS B 1 242 ? -56.531 62.604 -25.070 1.00 20.26 271 HIS B CA 1
ATOM 4123 C C . HIS B 1 242 ? -56.043 61.317 -24.413 1.00 17.44 271 HIS B C 1
ATOM 4124 O O . HIS B 1 242 ? -54.937 60.850 -24.709 1.00 13.84 271 HIS B O 1
ATOM 4131 N N . ILE B 1 243 ? -56.853 60.730 -23.538 1.00 13.10 272 ILE B N 1
ATOM 4132 C CA . ILE B 1 243 ? -56.416 59.529 -22.842 1.00 12.58 272 ILE B CA 1
ATOM 4133 C C . ILE B 1 243 ? -56.686 58.287 -23.695 1.00 11.97 272 ILE B C 1
ATOM 4134 O O . ILE B 1 243 ? -57.641 57.538 -23.476 1.00 11.80 272 ILE B O 1
ATOM 4139 N N . THR B 1 244 ? -55.813 58.073 -24.672 1.00 10.51 273 THR B N 1
ATOM 4140 C CA . THR B 1 244 ? -55.997 56.979 -25.613 1.00 11.88 273 THR B CA 1
ATOM 4141 C C . THR B 1 244 ? -56.045 55.651 -24.889 1.00 13.69 273 THR B C 1
ATOM 4142 O O . THR B 1 244 ? -55.203 55.368 -24.038 1.00 14.93 273 THR B O 1
ATOM 4146 N N . GLY B 1 245 ? -57.036 54.833 -25.204 1.00 14.84 274 GLY B N 1
ATOM 4147 C CA . GLY B 1 245 ? -57.158 53.553 -24.538 1.00 15.89 274 GLY B CA 1
ATOM 4148 C C . GLY B 1 245 ? -58.203 53.562 -23.444 1.00 16.35 274 GLY B C 1
ATOM 4149 O O . GLY B 1 245 ? -58.639 52.510 -22.989 1.00 17.32 274 GLY B O 1
ATOM 4150 N N . ASN B 1 246 ? -58.605 54.750 -23.020 1.00 9.53 275 ASN B N 1
ATOM 4151 C CA . ASN B 1 246 ? -59.710 54.900 -22.084 1.00 13.37 275 ASN B CA 1
ATOM 4152 C C . ASN B 1 246 ? -60.837 55.678 -22.757 1.00 17.49 275 ASN B C 1
ATOM 4153 O O . ASN B 1 246 ? -60.681 56.163 -23.877 1.00 14.34 275 ASN B O 1
ATOM 4158 N N . GLY B 1 247 ? -61.963 55.807 -22.062 1.00 14.94 276 GLY B N 1
ATOM 4159 C CA . GLY B 1 247 ? -63.036 56.690 -22.495 1.00 16.40 276 GLY B CA 1
ATOM 4160 C C . GLY B 1 247 ? -63.516 56.474 -23.915 1.00 14.88 276 GLY B C 1
ATOM 4161 O O . GLY B 1 247 ? -63.390 57.362 -24.766 1.00 15.11 276 GLY B O 1
ATOM 4162 N N . VAL B 1 248 ? -64.081 55.300 -24.175 1.00 14.41 277 VAL B N 1
ATOM 4163 C CA . VAL B 1 248 ? -64.547 54.976 -25.525 1.00 13.29 277 VAL B CA 1
ATOM 4164 C C . VAL B 1 248 ? -65.868 55.670 -25.873 1.00 15.98 277 VAL B C 1
ATOM 4165 O O . VAL B 1 248 ? -66.306 55.654 -27.032 1.00 16.33 277 VAL B O 1
ATOM 4169 N N . GLY B 1 249 ? -66.505 56.278 -24.876 1.00 14.44 278 GLY B N 1
ATOM 4170 C CA . GLY B 1 249 ? -67.697 57.069 -25.137 1.00 17.92 278 GLY B CA 1
ATOM 4171 C C . GLY B 1 249 ? -69.001 56.305 -24.986 1.00 19.04 278 GLY B C 1
ATOM 4172 O O . GLY B 1 249 ? -70.074 56.823 -25.313 1.00 18.42 278 GLY B O 1
ATOM 4173 N N . PHE B 1 250 ? -68.898 55.069 -24.509 1.00 12.76 279 PHE B N 1
ATOM 4174 C CA . PHE B 1 250 ? -70.052 54.211 -24.248 1.00 16.99 279 PHE B CA 1
ATOM 4175 C C . PHE B 1 250 ? -69.691 53.191 -23.171 1.00 16.33 279 PHE B C 1
ATOM 4176 O O . PHE B 1 250 ? -68.513 53.049 -22.814 1.00 17.46 279 PHE B O 1
ATOM 4184 N N . LYS B 1 251 ? -70.699 52.506 -22.624 1.00 15.99 280 LYS B N 1
ATOM 4185 C CA . LYS B 1 251 ? -70.440 51.454 -21.638 1.00 14.88 280 LYS B CA 1
ATOM 4186 C C . LYS B 1 251 ? -70.225 50.137 -22.349 1.00 16.28 280 LYS B C 1
ATOM 4187 O O . LYS B 1 251 ? -71.170 49.599 -22.933 1.00 19.06 280 LYS B O 1
ATOM 4193 N N . PRO B 1 252 ? -68.989 49.604 -22.319 1.00 14.23 281 PRO B N 1
ATOM 4194 C CA . PRO B 1 252 ? -68.808 48.277 -22.915 1.00 15.11 281 PRO B CA 1
ATOM 4195 C C . PRO B 1 252 ? -69.661 47.197 -22.243 1.00 16.38 281 PRO B C 1
ATOM 4196 O O . PRO B 1 252 ? -69.828 47.192 -21.026 1.00 14.83 281 PRO B O 1
ATOM 4200 N N . ASP B 1 253 ? -70.169 46.263 -23.041 1.00 13.61 282 ASP B N 1
ATOM 4201 C CA . ASP B 1 253 ? -70.986 45.177 -22.517 1.00 13.88 282 ASP B CA 1
ATOM 4202 C C . ASP B 1 253 ? -70.273 44.408 -21.411 1.00 18.24 282 ASP B C 1
ATOM 4203 O O . ASP B 1 253 ? -70.906 44.024 -20.423 1.00 19.36 282 ASP B O 1
ATOM 4208 N N . ILE B 1 254 ? -68.965 44.188 -21.551 1.00 13.51 283 ILE B N 1
ATOM 4209 C CA . ILE B 1 254 ? -68.253 43.357 -20.568 1.00 13.06 283 ILE B CA 1
ATOM 4210 C C . ILE B 1 254 ? -67.944 44.074 -19.253 1.00 17.54 283 ILE B C 1
ATOM 4211 O O . ILE B 1 254 ? -67.533 43.438 -18.281 1.00 14.84 283 ILE B O 1
ATOM 4216 N N . LEU B 1 255 ? -68.109 45.391 -19.214 1.00 16.18 284 LEU B N 1
ATOM 4217 C CA . LEU B 1 255 ? -67.700 46.123 -18.017 1.00 15.76 284 LEU B CA 1
ATOM 4218 C C . LEU B 1 255 ? -68.603 45.761 -16.849 1.00 18.51 284 LEU B C 1
ATOM 4219 O O . LEU B 1 255 ? -69.824 45.865 -16.952 1.00 15.46 284 LEU B O 1
ATOM 4224 N N . ASP B 1 256 ? -67.982 45.326 -15.754 1.00 13.28 285 ASP B N 1
ATOM 4225 C CA . ASP B 1 256 ? -68.683 44.926 -14.535 1.00 14.89 285 ASP B CA 1
ATOM 4226 C C . ASP B 1 256 ? -68.761 46.123 -13.581 1.00 15.76 285 ASP B C 1
ATOM 4227 O O . ASP B 1 256 ? -67.856 46.344 -12.780 1.00 18.92 285 ASP B O 1
ATOM 4232 N N . LEU B 1 257 ? -69.838 46.898 -13.667 1.00 16.35 286 LEU B N 1
ATOM 4233 C CA . LEU B 1 257 ? -69.990 48.083 -12.819 1.00 17.00 286 LEU B CA 1
ATOM 4234 C C . LEU B 1 257 ? -69.998 47.735 -11.340 1.00 20.75 286 LEU B C 1
ATOM 4235 O O . LEU B 1 257 ? -69.490 48.498 -10.515 1.00 21.32 286 LEU B O 1
ATOM 4240 N N . ASP B 1 258 ? -70.586 46.593 -11.002 1.00 15.93 287 ASP B N 1
ATOM 4241 C CA . ASP B 1 258 ? -70.785 46.220 -9.601 1.00 18.64 287 ASP B CA 1
ATOM 4242 C C . ASP B 1 258 ? -69.488 45.978 -8.831 1.00 18.83 287 ASP B C 1
ATOM 4243 O O . ASP B 1 258 ? -69.447 46.135 -7.618 1.00 16.21 287 ASP B O 1
ATOM 4248 N N . VAL B 1 259 ? -68.436 45.566 -9.525 1.00 13.96 288 VAL B N 1
ATOM 4249 C CA . VAL B 1 259 ? -67.190 45.221 -8.844 1.00 14.17 288 VAL B CA 1
ATOM 4250 C C . VAL B 1 259 ? -66.430 46.471 -8.393 1.00 13.21 288 VAL B C 1
ATOM 4251 O O . VAL B 1 259 ? -65.552 46.392 -7.538 1.00 15.69 288 VAL B O 1
ATOM 4255 N N . MET B 1 260 ? -66.788 47.627 -8.941 1.00 12.41 289 MET B N 1
ATOM 4256 C CA . MET B 1 260 ? -66.057 48.874 -8.669 1.00 10.69 289 MET B CA 1
ATOM 4257 C C . MET B 1 260 ? -66.710 49.702 -7.577 1.00 14.77 289 MET B C 1
ATOM 4258 O O . MET B 1 260 ? -67.926 49.811 -7.530 1.00 20.90 289 MET B O 1
ATOM 4263 N N . GLU B 1 261 ? -65.894 50.299 -6.709 1.00 12.60 290 GLU B N 1
ATOM 4264 C CA . GLU B 1 261 ? -66.400 51.228 -5.704 1.00 14.75 290 GLU B CA 1
ATOM 4265 C C . GLU B 1 261 ? -66.986 52.464 -6.369 1.00 18.22 290 GLU B C 1
ATOM 4266 O O . GLU B 1 261 ? -68.031 52.972 -5.973 1.00 18.73 290 GLU B O 1
ATOM 4272 N N . LYS B 1 262 ? -66.279 52.962 -7.370 1.00 14.14 291 LYS B N 1
ATOM 4273 C CA . LYS B 1 262 ? -66.740 54.094 -8.158 1.00 15.06 291 LYS B CA 1
ATOM 4274 C C . LYS B 1 262 ? -65.785 54.231 -9.336 1.00 12.73 291 LYS B C 1
ATOM 4275 O O . LYS B 1 262 ? -64.785 53.516 -9.401 1.00 13.06 291 LYS B O 1
ATOM 4281 N N . VAL B 1 263 ? -66.136 55.095 -10.281 1.00 13.21 292 VAL B N 1
ATOM 4282 C CA . VAL B 1 263 ? -65.282 55.404 -11.423 1.00 11.96 292 VAL B CA 1
ATOM 4283 C C . VAL B 1 263 ? -64.745 56.821 -11.227 1.00 13.24 292 VAL B C 1
ATOM 4284 O O . VAL B 1 263 ? -65.503 57.801 -11.207 1.00 14.99 292 VAL B O 1
ATOM 4288 N N . LEU B 1 264 ? -63.435 56.924 -11.047 1.00 12.03 293 LEU B N 1
ATOM 4289 C CA . LEU B 1 264 ? -62.802 58.202 -10.803 1.00 13.17 293 LEU B CA 1
ATOM 4290 C C . LEU B 1 264 ? -62.647 58.941 -12.122 1.00 16.73 293 LEU B C 1
ATOM 4291 O O . LEU B 1 264 ? -62.545 58.309 -13.170 1.00 17.30 293 LEU B O 1
ATOM 4296 N N . GLU B 1 265 ? -62.652 60.271 -12.069 1.00 13.36 294 GLU B N 1
ATOM 4297 C CA . GLU B 1 265 ? -62.434 61.077 -13.271 1.00 13.45 294 GLU B CA 1
ATOM 4298 C C . GLU B 1 265 ? -61.080 61.757 -13.250 1.00 15.40 294 GLU B C 1
ATOM 4299 O O . GLU B 1 265 ? -60.703 62.384 -12.261 1.00 15.35 294 GLU B O 1
ATOM 4305 N N . VAL B 1 266 ? -60.356 61.655 -14.362 1.00 11.08 295 VAL B N 1
ATOM 4306 C CA . VAL B 1 266 ? -59.057 62.304 -14.482 1.00 14.65 295 VAL B CA 1
ATOM 4307 C C . VAL B 1 266 ? -59.047 63.121 -15.754 1.00 17.34 295 VAL B C 1
ATOM 4308 O O . VAL B 1 266 ? -59.495 62.654 -16.792 1.00 13.96 295 VAL B O 1
ATOM 4312 N N . SER B 1 267 ? -58.571 64.357 -15.679 1.00 11.97 296 SER B N 1
ATOM 4313 C CA . SER B 1 267 ? -58.597 65.209 -16.870 1.00 12.32 296 SER B CA 1
ATOM 4314 C C . SER B 1 267 ? -57.509 64.773 -17.855 1.00 15.15 296 SER B C 1
ATOM 4315 O O . SER B 1 267 ? -56.509 64.179 -17.456 1.00 13.34 296 SER B O 1
ATOM 4318 N N . SER B 1 268 ? -57.710 65.048 -19.139 1.00 15.38 297 SER B N 1
ATOM 4319 C CA . SER B 1 268 ? -56.685 64.735 -20.137 1.00 15.46 297 SER B CA 1
ATOM 4320 C C . SER B 1 268 ? -55.370 65.442 -19.808 1.00 15.38 297 SER B C 1
ATOM 4321 O O . SER B 1 268 ? -54.280 64.874 -19.930 1.00 15.02 297 SER B O 1
ATOM 4324 N N . GLU B 1 269 ? -55.479 66.697 -19.405 1.00 12.46 298 GLU B N 1
ATOM 4325 C CA . GLU B 1 269 ? -54.310 67.498 -19.075 1.00 15.91 298 GLU B CA 1
ATOM 4326 C C . GLU B 1 269 ? -53.526 66.876 -17.914 1.00 14.44 298 GLU B C 1
ATOM 4327 O O . GLU B 1 269 ? -52.310 66.769 -17.965 1.00 13.80 298 GLU B O 1
ATOM 4333 N N . ASP B 1 270 ? -54.220 66.457 -16.863 1.00 14.35 299 ASP B N 1
ATOM 4334 C CA . ASP B 1 270 ? -53.521 65.867 -15.738 1.00 12.11 299 ASP B CA 1
ATOM 4335 C C . ASP B 1 270 ? -52.842 64.550 -16.109 1.00 9.42 299 ASP B C 1
ATOM 4336 O O . ASP B 1 270 ? -51.770 64.246 -15.610 1.00 11.28 299 ASP B O 1
ATOM 4341 N N . ALA B 1 271 ? -53.497 63.748 -16.949 1.00 9.97 300 ALA B N 1
ATOM 4342 C CA . ALA B 1 271 ? -52.975 62.446 -17.323 1.00 10.44 300 ALA B CA 1
ATOM 4343 C C . ALA B 1 271 ? -51.727 62.649 -18.153 1.00 11.88 300 ALA B C 1
ATOM 4344 O O . ALA B 1 271 ? -50.717 61.995 -17.924 1.00 10.81 300 ALA B O 1
ATOM 4346 N N . VAL B 1 272 ? -51.798 63.570 -19.110 1.00 10.39 301 VAL B N 1
ATOM 4347 C CA . VAL B 1 272 ? -50.644 63.851 -19.963 1.00 12.87 301 VAL B CA 1
ATOM 4348 C C . VAL B 1 272 ? -49.473 64.415 -19.156 1.00 12.19 301 VAL B C 1
ATOM 4349 O O . VAL B 1 272 ? -48.330 63.987 -19.319 1.00 12.56 301 VAL B O 1
ATOM 4353 N N . ASN B 1 273 ? -49.754 65.379 -18.290 1.00 9.64 302 ASN B N 1
ATOM 4354 C CA . ASN B 1 273 ? -48.693 65.930 -17.453 1.00 12.05 302 ASN B CA 1
ATOM 4355 C C . ASN B 1 273 ? -48.033 64.861 -16.595 1.00 15.06 302 ASN B C 1
ATOM 4356 O O . ASN B 1 273 ? -46.816 64.868 -16.426 1.00 16.21 302 ASN B O 1
ATOM 4361 N N . MET B 1 274 ? -48.825 63.956 -16.021 1.00 10.85 303 MET B N 1
ATOM 4362 C CA . MET B 1 274 ? -48.231 62.943 -15.163 1.00 9.41 303 MET B CA 1
ATOM 4363 C C . MET B 1 274 ? -47.387 61.963 -15.968 1.00 14.10 303 MET B C 1
ATOM 4364 O O . MET B 1 274 ? -46.348 61.529 -15.505 1.00 12.44 303 MET B O 1
ATOM 4369 N N . ALA B 1 275 ? -47.821 61.606 -17.173 1.00 11.54 304 ALA B N 1
ATOM 4370 C CA . ALA B 1 275 ? -47.023 60.673 -17.957 1.00 10.59 304 ALA B CA 1
ATOM 4371 C C . ALA B 1 275 ? -45.644 61.277 -18.234 1.00 12.08 304 ALA B C 1
ATOM 4372 O O . ALA B 1 275 ? -44.646 60.554 -18.237 1.00 12.81 304 ALA B O 1
ATOM 4374 N N . ARG B 1 276 ? -45.579 62.590 -18.468 1.00 11.17 305 ARG B N 1
ATOM 4375 C CA . ARG B 1 276 ? -44.287 63.243 -18.704 1.00 16.51 305 ARG B CA 1
ATOM 4376 C C . ARG B 1 276 ? -43.383 63.182 -17.465 1.00 18.08 305 ARG B C 1
ATOM 4377 O O . ARG B 1 276 ? -42.182 62.951 -17.586 1.00 14.47 305 ARG B O 1
ATOM 4385 N N . VAL B 1 277 ? -43.967 63.399 -16.288 1.00 15.06 306 VAL B N 1
ATOM 4386 C CA . VAL B 1 277 ? -43.232 63.360 -15.028 1.00 11.10 306 VAL B CA 1
ATOM 4387 C C . VAL B 1 277 ? -42.740 61.958 -14.717 1.00 10.56 306 VAL B C 1
ATOM 4388 O O . VAL B 1 277 ? -41.675 61.777 -14.138 1.00 12.98 306 VAL B O 1
ATOM 4392 N N . LEU B 1 278 ? -43.524 60.951 -15.079 1.00 11.75 307 LEU B N 1
ATOM 4393 C CA . LEU B 1 278 ? -43.120 59.576 -14.824 1.00 11.26 307 LEU B CA 1
ATOM 4394 C C . LEU B 1 278 ? -41.818 59.269 -15.551 1.00 11.46 307 LEU B C 1
ATOM 4395 O O . LEU B 1 278 ? -40.942 58.595 -15.000 1.00 10.78 307 LEU B O 1
ATOM 4400 N N . ALA B 1 279 ? -41.690 59.750 -16.783 1.00 13.91 308 ALA B N 1
ATOM 4401 C CA . ALA B 1 279 ? -40.441 59.549 -17.528 1.00 12.02 308 ALA B CA 1
ATOM 4402 C C . ALA B 1 279 ? -39.283 60.322 -16.893 1.00 12.19 308 ALA B C 1
ATOM 4403 O O . ALA B 1 279 ? -38.210 59.770 -16.684 1.00 16.31 308 ALA B O 1
ATOM 4405 N N . LEU B 1 280 ? -39.508 61.593 -16.584 1.00 13.45 309 LEU B N 1
ATOM 4406 C CA . LEU B 1 280 ? -38.441 62.464 -16.080 1.00 13.31 309 LEU B CA 1
ATOM 4407 C C . LEU B 1 280 ? -37.997 62.152 -14.651 1.00 15.50 309 LEU B C 1
ATOM 4408 O O . LEU B 1 280 ? -36.830 62.326 -14.324 1.00 19.17 309 LEU B O 1
ATOM 4413 N N . LYS B 1 281 ? -38.936 61.746 -13.795 1.00 17.65 310 LYS B N 1
ATOM 4414 C CA . LYS B 1 281 ? -38.628 61.512 -12.385 1.00 15.41 310 LYS B CA 1
ATOM 4415 C C . LYS B 1 281 ? -38.474 60.047 -11.994 1.00 21.12 310 LYS B C 1
ATOM 4416 O O . LYS B 1 281 ? -37.663 59.732 -11.114 1.00 16.27 310 LYS B O 1
ATOM 4422 N N . GLU B 1 282 ? -39.263 59.157 -12.599 1.00 15.56 311 GLU B N 1
ATOM 4423 C CA . GLU B 1 282 ? -39.232 57.748 -12.202 1.00 12.30 311 GLU B CA 1
ATOM 4424 C C . GLU B 1 282 ? -38.531 56.850 -13.213 1.00 16.41 311 GLU B C 1
ATOM 4425 O O . GLU B 1 282 ? -38.297 55.679 -12.938 1.00 15.76 311 GLU B O 1
ATOM 4431 N N . GLY B 1 283 ? -38.180 57.394 -14.374 1.00 14.41 312 GLY B N 1
ATOM 4432 C CA . GLY B 1 283 ? -37.525 56.596 -15.396 1.00 11.97 312 GLY B CA 1
ATOM 4433 C C . GLY B 1 283 ? -38.492 55.672 -16.112 1.00 14.30 312 GLY B C 1
ATOM 4434 O O . GLY B 1 283 ? -38.087 54.681 -16.716 1.00 12.77 312 GLY B O 1
ATOM 4435 N N . LEU B 1 284 ? -39.779 56.000 -16.053 1.00 12.63 313 LEU B N 1
ATOM 4436 C CA . LEU B 1 284 ? -40.800 55.181 -16.702 1.00 10.41 313 LEU B CA 1
ATOM 4437 C C . LEU B 1 284 ? -41.414 55.898 -17.907 1.00 15.66 313 LEU B C 1
ATOM 4438 O O . LEU B 1 284 ? -42.226 56.803 -17.764 1.00 17.74 313 LEU B O 1
ATOM 4443 N N . MET B 1 285 ? -41.013 55.467 -19.094 1.00 12.52 314 MET B N 1
ATOM 4444 C CA . MET B 1 285 ? -41.457 56.049 -20.348 1.00 15.95 314 MET B CA 1
ATOM 4445 C C . MET B 1 285 ? -42.773 55.368 -20.730 1.00 17.92 314 MET B C 1
ATOM 4446 O O . MET B 1 285 ? -42.777 54.330 -21.406 1.00 15.85 314 MET B O 1
ATOM 4451 N N . VAL B 1 286 ? -43.893 55.927 -20.268 1.00 13.15 315 VAL B N 1
ATOM 4452 C CA . VAL B 1 286 ? -45.173 55.250 -20.418 1.00 12.55 315 VAL B CA 1
ATOM 4453 C C . VAL B 1 286 ? -46.231 56.108 -21.113 1.00 10.69 315 VAL B C 1
ATOM 4454 O O . VAL B 1 286 ? -46.012 57.288 -21.373 1.00 12.07 315 VAL B O 1
ATOM 4458 N N . GLY B 1 287 ? -47.379 55.503 -21.417 1.00 9.71 316 GLY B N 1
ATOM 4459 C CA . GLY B 1 287 ? -48.400 56.174 -22.201 1.00 11.18 316 GLY B CA 1
ATOM 4460 C C . GLY B 1 287 ? -49.317 57.075 -21.383 1.00 11.03 316 GLY B C 1
ATOM 4461 O O . GLY B 1 287 ? -49.177 57.187 -20.171 1.00 11.72 316 GLY B O 1
ATOM 4462 N N . ILE B 1 288 ? -50.270 57.716 -22.053 1.00 10.04 317 ILE B N 1
ATOM 4463 C CA . ILE B 1 288 ? -51.150 58.667 -21.385 1.00 9.70 317 ILE B CA 1
ATOM 4464 C C . ILE B 1 288 ? -52.059 58.001 -20.349 1.00 13.75 317 ILE B C 1
ATOM 4465 O O . ILE B 1 288 ? -52.288 58.558 -19.280 1.00 11.68 317 ILE B O 1
ATOM 4470 N N . SER B 1 289 ? -52.575 56.811 -20.657 1.00 11.78 318 SER B N 1
ATOM 4471 C CA . SER B 1 289 ? -53.434 56.130 -19.697 1.00 11.44 318 SER B CA 1
ATOM 4472 C C . SER B 1 289 ? -52.654 55.721 -18.450 1.00 14.23 318 SER B C 1
ATOM 4473 O O . SER B 1 289 ? -53.238 55.592 -17.360 1.00 13.62 318 SER B O 1
ATOM 4476 N N . SER B 1 290 ? -51.352 55.497 -18.604 1.00 12.07 319 SER B N 1
ATOM 4477 C CA . SER B 1 290 ? -50.479 55.238 -17.445 1.00 12.65 319 SER B CA 1
ATOM 4478 C C . SER B 1 290 ? -50.457 56.457 -16.525 1.00 15.31 319 SER B C 1
ATOM 4479 O O . SER B 1 290 ? -50.539 56.336 -15.292 1.00 13.17 319 SER B O 1
ATOM 4482 N N . GLY B 1 291 ? -50.349 57.634 -17.135 1.00 14.09 320 GLY B N 1
ATOM 4483 C CA . GLY B 1 291 ? -50.409 58.881 -16.391 1.00 11.45 320 GLY B CA 1
ATOM 4484 C C . GLY B 1 291 ? -51.743 59.028 -15.688 1.00 11.89 320 GLY B C 1
ATOM 4485 O O . GLY B 1 291 ? -51.788 59.397 -14.514 1.00 12.47 320 GLY B O 1
ATOM 4486 N N . ALA B 1 292 ? -52.838 58.742 -16.394 1.00 11.31 321 ALA B N 1
ATOM 4487 C CA . ALA B 1 292 ? -54.164 58.836 -15.774 1.00 10.66 321 ALA B CA 1
ATOM 4488 C C . ALA B 1 292 ? -54.273 57.909 -14.561 1.00 14.49 321 ALA B C 1
ATOM 4489 O O . ALA B 1 292 ? -54.770 58.312 -13.496 1.00 13.82 321 ALA B O 1
ATOM 4491 N N . ASN B 1 293 ? -53.822 56.669 -14.721 1.00 11.22 322 ASN B N 1
ATOM 4492 C CA . ASN B 1 293 ? -53.885 55.708 -13.621 1.00 9.31 322 ASN B CA 1
ATOM 4493 C C . ASN B 1 293 ? -53.093 56.194 -12.421 1.00 14.94 322 ASN B C 1
ATOM 4494 O O . ASN B 1 293 ? -53.491 55.995 -11.279 1.00 11.49 322 ASN B O 1
ATOM 4499 N N . THR B 1 294 ? -51.966 56.832 -12.684 1.00 8.36 323 THR B N 1
ATOM 4500 C CA . THR B 1 294 ? -51.086 57.268 -11.602 1.00 12.54 323 THR B CA 1
ATOM 4501 C C . THR B 1 294 ? -51.684 58.474 -10.882 1.00 15.55 323 THR B C 1
ATOM 4502 O O . THR B 1 294 ? -51.607 58.577 -9.657 1.00 13.26 323 THR B O 1
ATOM 4506 N N . VAL B 1 295 ? -52.312 59.376 -11.630 1.00 11.59 324 VAL B N 1
ATOM 4507 C CA . VAL B 1 295 ? -53.028 60.481 -10.991 1.00 9.81 324 VAL B CA 1
ATOM 4508 C C . VAL B 1 295 ? -54.127 59.949 -10.070 1.00 15.45 324 VAL B C 1
ATOM 4509 O O . VAL B 1 295 ? -54.274 60.405 -8.938 1.00 13.75 324 VAL B O 1
ATOM 4513 N N . ALA B 1 296 ? -54.901 58.987 -10.568 1.00 9.76 325 ALA B N 1
ATOM 4514 C CA . ALA B 1 296 ? -55.985 58.418 -9.789 1.00 8.93 325 ALA B CA 1
ATOM 4515 C C . ALA B 1 296 ? -55.450 57.761 -8.521 1.00 13.89 325 ALA B C 1
ATOM 4516 O O . ALA B 1 296 ? -56.024 57.931 -7.450 1.00 13.82 325 ALA B O 1
ATOM 4518 N N . ALA B 1 297 ? -54.360 57.011 -8.634 1.00 12.36 326 ALA B N 1
ATOM 4519 C CA . ALA B 1 297 ? -53.794 56.350 -7.446 1.00 11.52 326 ALA B CA 1
ATOM 4520 C C . ALA B 1 297 ? -53.350 57.373 -6.419 1.00 15.23 326 ALA B C 1
ATOM 4521 O O . ALA B 1 297 ? -53.596 57.205 -5.220 1.00 13.51 326 ALA B O 1
ATOM 4523 N N . LEU B 1 298 ? -52.717 58.446 -6.877 1.00 12.22 327 LEU B N 1
ATOM 4524 C CA . LEU B 1 298 ? -52.278 59.486 -5.944 1.00 11.58 327 LEU B CA 1
ATOM 4525 C C . LEU B 1 298 ? -53.445 60.184 -5.264 1.00 16.94 327 LEU B C 1
ATOM 4526 O O . LEU B 1 298 ? -53.349 60.567 -4.099 1.00 16.06 327 LEU B O 1
ATOM 4531 N N . ARG B 1 299 ? -54.549 60.359 -5.983 1.00 11.05 328 ARG B N 1
ATOM 4532 C CA . ARG B 1 299 ? -55.717 60.997 -5.393 1.00 12.45 328 ARG B CA 1
ATOM 4533 C C . ARG B 1 299 ? -56.298 60.122 -4.287 1.00 16.83 328 ARG B C 1
ATOM 4534 O O . ARG B 1 299 ? -56.767 60.631 -3.274 1.00 16.13 328 ARG B O 1
ATOM 4542 N N . LEU B 1 300 ? -56.278 58.810 -4.495 1.00 11.82 329 LEU B N 1
ATOM 4543 C CA . LEU B 1 300 ? -56.804 57.861 -3.517 1.00 11.94 329 LEU B CA 1
ATOM 4544 C C . LEU B 1 300 ? -55.927 57.899 -2.275 1.00 17.83 329 LEU B C 1
ATOM 4545 O O . LEU B 1 300 ? -56.412 57.763 -1.156 1.00 14.97 329 LEU B O 1
ATOM 4550 N N . ALA B 1 301 ? -54.638 58.112 -2.481 1.00 15.19 330 ALA B N 1
ATOM 4551 C CA . ALA B 1 301 ? -53.684 58.134 -1.367 1.00 11.67 330 ALA B CA 1
ATOM 4552 C C . ALA B 1 301 ? -53.889 59.319 -0.432 1.00 13.74 330 ALA B C 1
ATOM 4553 O O . ALA B 1 301 ? -53.466 59.286 0.723 1.00 18.49 330 ALA B O 1
ATOM 4555 N N . GLN B 1 302 ? -54.522 60.373 -0.921 1.00 15.62 331 GLN B N 1
ATOM 4556 C CA . GLN B 1 302 ? -54.701 61.557 -0.099 1.00 11.99 331 GLN B CA 1
ATOM 4557 C C . GLN B 1 302 ? -55.802 61.368 0.947 1.00 20.88 331 GLN B C 1
ATOM 4558 O O . GLN B 1 302 ? -55.851 62.104 1.929 1.00 21.43 331 GLN B O 1
ATOM 4564 N N . LEU B 1 303 ? -56.672 60.380 0.731 1.00 17.30 332 LEU B N 1
ATOM 4565 C CA . LEU B 1 303 ? -57.810 60.130 1.632 1.00 16.33 332 LEU B CA 1
ATOM 4566 C C . LEU B 1 303 ? -57.382 59.449 2.922 1.00 16.38 332 LEU B C 1
ATOM 4567 O O . LEU B 1 303 ? -56.579 58.524 2.906 1.00 16.40 332 LEU B O 1
ATOM 4572 N N . PRO B 1 304 ? -57.953 59.879 4.055 1.00 14.97 333 PRO B N 1
ATOM 4573 C CA . PRO B 1 304 ? -57.551 59.345 5.359 1.00 17.79 333 PRO B CA 1
ATOM 4574 C C . PRO B 1 304 ? -57.684 57.829 5.444 1.00 16.27 333 PRO B C 1
ATOM 4575 O O . PRO B 1 304 ? -56.840 57.165 6.044 1.00 16.53 333 PRO B O 1
ATOM 4579 N N . GLU B 1 305 ? -58.734 57.283 4.840 1.00 15.73 334 GLU B N 1
ATOM 4580 C CA . GLU B 1 305 ? -59.005 55.861 4.926 1.00 18.36 334 GLU B CA 1
ATOM 4581 C C . GLU B 1 305 ? -57.994 55.010 4.164 1.00 19.18 334 GLU B C 1
ATOM 4582 O O . GLU B 1 305 ? -57.921 53.806 4.366 1.00 19.05 334 GLU B O 1
ATOM 4588 N N . ASN B 1 306 ? -57.212 55.636 3.290 1.00 16.76 335 ASN B N 1
ATOM 4589 C CA . ASN B 1 306 ? -56.254 54.884 2.486 1.00 17.06 335 ASN B CA 1
ATOM 4590 C C . ASN B 1 306 ? -54.805 55.053 2.936 1.00 18.59 335 ASN B C 1
ATOM 4591 O O . ASN B 1 306 ? -53.890 54.476 2.340 1.00 17.26 335 ASN B O 1
ATOM 4596 N N . LYS B 1 307 ? -54.579 55.833 3.986 1.00 16.79 336 LYS B N 1
ATOM 4597 C CA . LYS B 1 307 ? -53.219 55.970 4.488 1.00 17.60 336 LYS B CA 1
ATOM 4598 C C . LYS B 1 307 ? -52.687 54.606 4.917 1.00 16.34 336 LYS B C 1
ATOM 4599 O O . LYS B 1 307 ? -53.400 53.819 5.550 1.00 19.16 336 LYS B O 1
ATOM 4605 N N . GLY B 1 308 ? -51.439 54.313 4.559 1.00 14.79 337 GLY B N 1
ATOM 4606 C CA . GLY B 1 308 ? -50.796 53.069 4.941 1.00 12.50 337 GLY B CA 1
ATOM 4607 C C . GLY B 1 308 ? -51.238 51.837 4.162 1.00 17.25 337 GLY B C 1
ATOM 4608 O O . GLY B 1 308 ? -50.787 50.733 4.450 1.00 17.58 337 GLY B O 1
ATOM 4609 N N . LYS B 1 309 ? -52.112 52.021 3.172 1.00 13.38 338 LYS B N 1
ATOM 4610 C CA . LYS B 1 309 ? -52.631 50.904 2.387 1.00 10.60 338 LYS B CA 1
ATOM 4611 C C . LYS B 1 309 ? -51.749 50.685 1.161 1.00 9.80 338 LYS B C 1
ATOM 4612 O O . LYS B 1 309 ? -51.002 51.588 0.778 1.00 12.12 338 LYS B O 1
ATOM 4618 N N . LEU B 1 310 ? -51.858 49.504 0.553 1.00 10.92 339 LEU B N 1
ATOM 4619 C CA . LEU B 1 310 ? -51.101 49.203 -0.663 1.00 9.97 339 LEU B CA 1
ATOM 4620 C C . LEU B 1 310 ? -52.010 49.422 -1.863 1.00 13.41 339 LEU B C 1
ATOM 4621 O O . LEU B 1 310 ? -52.976 48.696 -2.054 1.00 13.42 339 LEU B O 1
ATOM 4626 N N . ILE B 1 311 ? -51.679 50.417 -2.676 1.00 11.43 340 ILE B N 1
ATOM 4627 C CA . ILE B 1 311 ? -52.451 50.714 -3.866 1.00 12.89 340 ILE B CA 1
ATOM 4628 C C . ILE B 1 311 ? -51.685 50.195 -5.069 1.00 11.19 340 ILE B C 1
ATOM 4629 O O . ILE B 1 311 ? -50.526 50.528 -5.248 1.00 13.89 340 ILE B O 1
ATOM 4634 N N . VAL B 1 312 ? -52.330 49.389 -5.898 1.00 11.37 341 VAL B N 1
ATOM 4635 C CA . VAL B 1 312 ? -51.663 48.854 -7.080 1.00 9.74 341 VAL B CA 1
ATOM 4636 C C . VAL B 1 312 ? -52.365 49.427 -8.296 1.00 13.67 341 VAL B C 1
ATOM 4637 O O . VAL B 1 312 ? -53.582 49.449 -8.343 1.00 11.21 341 VAL B O 1
ATOM 4641 N N . THR B 1 313 ? -51.607 49.915 -9.267 1.00 13.02 342 THR B N 1
ATOM 4642 C CA . THR B 1 313 ? -52.225 50.296 -10.528 1.00 8.22 342 THR B CA 1
ATOM 4643 C C . THR B 1 313 ? -51.372 49.772 -11.672 1.00 10.64 342 THR B C 1
ATOM 4644 O O . THR B 1 313 ? -50.456 48.977 -11.448 1.00 8.93 342 THR B O 1
ATOM 4648 N N . VAL B 1 314 ? -51.700 50.169 -12.901 1.00 11.55 343 VAL B N 1
ATOM 4649 C CA . VAL B 1 314 ? -51.046 49.590 -14.069 1.00 10.04 343 VAL B CA 1
ATOM 4650 C C . VAL B 1 314 ? -50.509 50.697 -14.954 1.00 7.48 343 VAL B C 1
ATOM 4651 O O . VAL B 1 314 ? -51.095 51.772 -15.019 1.00 12.68 343 VAL B O 1
ATOM 4655 N N . HIS B 1 315 ? -49.411 50.431 -15.652 1.00 9.45 344 HIS B N 1
ATOM 4656 C CA . HIS B 1 315 ? -48.961 51.326 -16.718 1.00 10.47 344 HIS B CA 1
ATOM 4657 C C . HIS B 1 315 ? -49.138 50.525 -18.009 1.00 7.64 344 HIS B C 1
ATOM 4658 O O . HIS B 1 315 ? -48.317 49.678 -18.335 1.00 10.89 344 HIS B O 1
ATOM 4665 N N . PRO B 1 316 ? -50.259 50.757 -18.709 1.00 11.89 345 PRO B N 1
ATOM 4666 C CA . PRO B 1 316 ? -50.679 49.782 -19.726 1.00 15.18 345 PRO B CA 1
ATOM 4667 C C . PRO B 1 316 ? -49.907 49.824 -21.032 1.00 15.24 345 PRO B C 1
ATOM 4668 O O . PRO B 1 316 ? -50.087 48.897 -21.816 1.00 14.00 345 PRO B O 1
ATOM 4672 N N . SER B 1 317 ? -49.098 50.849 -21.272 1.00 11.36 346 SER B N 1
ATOM 4673 C CA . SER B 1 317 ? -48.391 50.948 -22.555 1.00 12.44 346 SER B CA 1
ATOM 4674 C C . SER B 1 317 ? -47.101 51.768 -22.490 1.00 16.83 346 SER B C 1
ATOM 4675 O O . SER B 1 317 ? -46.914 52.553 -21.579 1.00 11.93 346 SER B O 1
ATOM 4678 N N . PHE B 1 318 ? -46.209 51.542 -23.457 1.00 18.95 347 PHE B N 1
ATOM 4679 C CA . PHE B 1 318 ? -44.888 52.165 -23.506 1.00 21.45 347 PHE B CA 1
ATOM 4680 C C . PHE B 1 318 ? -44.953 53.495 -24.253 1.00 16.94 347 PHE B C 1
ATOM 4681 O O . PHE B 1 318 ? -45.635 53.606 -25.262 1.00 15.84 347 PHE B O 1
ATOM 4689 N N . GLY B 1 319 ? -44.224 54.495 -23.758 1.00 16.11 348 GLY B N 1
ATOM 4690 C CA . GLY B 1 319 ? -44.304 55.856 -24.264 1.00 15.94 348 GLY B CA 1
ATOM 4691 C C . GLY B 1 319 ? -43.883 56.120 -25.697 1.00 11.31 348 GLY B C 1
ATOM 4692 O O . GLY B 1 319 ? -44.317 57.104 -26.277 1.00 17.08 348 GLY B O 1
ATOM 4693 N N . GLU B 1 320 ? -43.049 55.260 -26.276 1.00 14.79 349 GLU B N 1
ATOM 4694 C CA . GLU B 1 320 ? -42.587 55.515 -27.637 1.00 15.90 349 GLU B CA 1
ATOM 4695 C C . GLU B 1 320 ? -43.699 55.374 -28.662 1.00 19.52 349 GLU B C 1
ATOM 4696 O O . GLU B 1 320 ? -43.540 55.773 -29.807 1.00 16.82 349 GLU B O 1
ATOM 4702 N N . ARG B 1 321 ? -44.825 54.810 -28.242 1.00 15.03 350 ARG B N 1
ATOM 4703 C CA . ARG B 1 321 ? -45.977 54.678 -29.124 1.00 10.08 350 ARG B CA 1
ATOM 4704 C C . ARG B 1 321 ? -46.782 55.992 -29.161 1.00 11.75 350 ARG B C 1
ATOM 4705 O O . ARG B 1 321 ? -47.822 56.095 -29.823 1.00 15.26 350 ARG B O 1
ATOM 4713 N N . TYR B 1 322 ? -46.280 57.013 -28.466 1.00 10.33 351 TYR B N 1
ATOM 4714 C CA . TYR B 1 322 ? -47.007 58.273 -28.300 1.00 9.11 351 TYR B CA 1
ATOM 4715 C C . TYR B 1 322 ? -46.216 59.479 -28.753 1.00 13.12 351 TYR B C 1
ATOM 4716 O O . TYR B 1 322 ? -46.535 60.614 -28.403 1.00 14.69 351 TYR B O 1
ATOM 4725 N N . LEU B 1 323 ? -45.172 59.240 -29.531 1.00 16.13 352 LEU B N 1
ATOM 4726 C CA . LEU B 1 323 ? -44.316 60.348 -29.936 1.00 20.35 352 LEU B CA 1
ATOM 4727 C C . LEU B 1 323 ? -45.098 61.412 -30.684 1.00 20.98 352 LEU B C 1
ATOM 4728 O O . LEU B 1 323 ? -44.858 62.599 -30.490 1.00 25.49 352 LEU B O 1
ATOM 4733 N N . SER B 1 324 ? -46.038 60.985 -31.524 1.00 17.44 353 SER B N 1
ATOM 4734 C CA A SER B 1 324 ? -46.817 61.916 -32.336 0.34 19.20 353 SER B CA 1
ATOM 4735 C CA B SER B 1 324 ? -46.825 61.911 -32.335 0.66 18.37 353 SER B CA 1
ATOM 4736 C C . SER B 1 324 ? -48.092 62.394 -31.642 1.00 26.69 353 SER B C 1
ATOM 4737 O O . SER B 1 324 ? -48.793 63.262 -32.158 1.00 31.66 353 SER B O 1
ATOM 4742 N N . SER B 1 325 ? -48.394 61.836 -30.473 1.00 16.89 354 SER B N 1
ATOM 4743 C CA . SER B 1 325 ? -49.567 62.293 -29.729 1.00 12.93 354 SER B CA 1
ATOM 4744 C C . SER B 1 325 ? -49.241 63.567 -28.956 1.00 15.13 354 SER B C 1
ATOM 4745 O O . SER B 1 325 ? -48.104 64.006 -28.923 1.00 18.77 354 SER B O 1
ATOM 4748 N N . VAL B 1 326 ? -50.245 64.131 -28.291 1.00 12.71 355 VAL B N 1
ATOM 4749 C CA A VAL B 1 326 ? -50.050 65.328 -27.490 0.68 12.73 355 VAL B CA 1
ATOM 4750 C CA B VAL B 1 326 ? -50.065 65.322 -27.475 0.32 13.51 355 VAL B CA 1
ATOM 4751 C C . VAL B 1 326 ? -49.009 65.100 -26.394 1.00 12.25 355 VAL B C 1
ATOM 4752 O O . VAL B 1 326 ? -48.401 66.054 -25.888 1.00 14.17 355 VAL B O 1
ATOM 4759 N N . LEU B 1 327 ? -48.795 63.842 -26.024 1.00 13.61 356 LEU B N 1
ATOM 4760 C CA . LEU B 1 327 ? -47.822 63.549 -24.971 1.00 11.36 356 LEU B CA 1
ATOM 4761 C C . LEU B 1 327 ? -46.431 64.082 -25.310 1.00 18.06 356 LEU B C 1
ATOM 4762 O O . LEU B 1 327 ? -45.804 64.751 -24.494 1.00 14.12 356 LEU B O 1
ATOM 4767 N N . PHE B 1 328 ? -45.950 63.789 -26.517 1.00 13.78 357 PHE B N 1
ATOM 4768 C CA . PHE B 1 328 ? -44.570 64.121 -26.854 1.00 14.68 357 PHE B CA 1
ATOM 4769 C C . PHE B 1 328 ? -44.420 64.890 -28.158 1.00 18.61 357 PHE B C 1
ATOM 4770 O O . PHE B 1 328 ? -43.294 65.094 -28.615 1.00 17.69 357 PHE B O 1
ATOM 4778 N N . GLN B 1 329 ? -45.524 65.299 -28.778 1.00 13.95 358 GLN B N 1
ATOM 4779 C CA . GLN B 1 329 ? -45.403 65.889 -30.119 1.00 20.10 358 GLN B CA 1
ATOM 4780 C C . GLN B 1 329 ? -44.531 67.150 -30.163 1.00 16.79 358 GLN B C 1
ATOM 4781 O O . GLN B 1 329 ? -43.793 67.363 -31.128 1.00 16.96 358 GLN B O 1
ATOM 4787 N N . GLU B 1 330 ? -44.603 67.979 -29.126 1.00 15.19 359 GLU B N 1
ATOM 4788 C CA . GLU B 1 330 ? -43.747 69.162 -29.060 1.00 22.01 359 GLU B CA 1
ATOM 4789 C C . GLU B 1 330 ? -42.253 68.799 -29.020 1.00 20.03 359 GLU B C 1
ATOM 4790 O O . GLU B 1 330 ? -41.435 69.410 -29.718 1.00 22.53 359 GLU B O 1
ATOM 4796 N N . LEU B 1 331 ? -41.900 67.794 -28.226 1.00 17.03 360 LEU B N 1
ATOM 4797 C CA . LEU B 1 331 ? -40.530 67.287 -28.206 1.00 21.32 360 LEU B CA 1
ATOM 4798 C C . LEU B 1 331 ? -40.148 66.699 -29.558 1.00 18.33 360 LEU B C 1
ATOM 4799 O O . LEU B 1 331 ? -39.025 66.871 -30.033 1.00 18.70 360 LEU B O 1
ATOM 4804 N N . ARG B 1 332 ? -41.079 65.972 -30.163 1.00 15.19 361 ARG B N 1
ATOM 4805 C CA . ARG B 1 332 ? -40.802 65.348 -31.450 1.00 12.45 361 ARG B CA 1
ATOM 4806 C C . ARG B 1 332 ? -40.495 66.409 -32.493 1.00 13.37 361 ARG B C 1
ATOM 4807 O O . ARG B 1 332 ? -39.592 66.236 -33.315 1.00 15.55 361 ARG B O 1
ATOM 4815 N N . GLN B 1 333 ? -41.267 67.491 -32.479 1.00 14.00 362 GLN B N 1
ATOM 4816 C CA . GLN B 1 333 ? -41.042 68.575 -33.435 1.00 19.00 362 GLN B CA 1
ATOM 4817 C C . GLN B 1 333 ? -39.673 69.219 -33.197 1.00 16.08 362 GLN B C 1
ATOM 4818 O O . GLN B 1 333 ? -38.923 69.485 -34.146 1.00 19.36 362 GLN B O 1
ATOM 4824 N N . GLU B 1 334 ? -39.339 69.448 -31.935 1.00 14.65 363 GLU B N 1
ATOM 4825 C CA . GLU B 1 334 ? -38.018 69.966 -31.582 1.00 18.70 363 GLU B CA 1
ATOM 4826 C C . GLU B 1 334 ? -36.926 69.024 -32.076 1.00 18.44 363 GLU B C 1
ATOM 4827 O O . GLU B 1 334 ? -35.938 69.461 -32.666 1.00 18.39 363 GLU B O 1
ATOM 4833 N N . ALA B 1 335 ? -37.117 67.728 -31.849 1.00 15.58 364 ALA B N 1
ATOM 4834 C CA . ALA B 1 335 ? -36.133 66.731 -32.268 1.00 16.35 364 ALA B CA 1
ATOM 4835 C C . ALA B 1 335 ? -35.986 66.711 -33.773 1.00 13.11 364 ALA B C 1
ATOM 4836 O O . ALA B 1 335 ? -34.872 66.600 -34.295 1.00 16.96 364 ALA B O 1
ATOM 4838 N N . GLU B 1 336 ? -37.104 66.830 -34.483 1.00 13.65 365 GLU B N 1
ATOM 4839 C CA . GLU B 1 336 ? -37.058 66.780 -35.949 1.00 15.25 365 GLU B CA 1
ATOM 4840 C C . GLU B 1 336 ? -36.260 67.942 -36.510 1.00 18.61 365 GLU B C 1
ATOM 4841 O O . GLU B 1 336 ? -35.720 67.855 -37.608 1.00 22.85 365 GLU B O 1
ATOM 4847 N N . ASN B 1 337 ? -36.212 69.042 -35.770 1.00 14.80 366 ASN B N 1
ATOM 4848 C CA . ASN B 1 337 ? -35.479 70.220 -36.239 1.00 15.65 366 ASN B CA 1
ATOM 4849 C C . ASN B 1 337 ? -34.044 70.346 -35.727 1.00 17.09 366 ASN B C 1
ATOM 4850 O O . ASN B 1 337 ? -33.321 71.256 -36.123 1.00 13.52 366 ASN B O 1
ATOM 4855 N N . MET B 1 338 ? -33.617 69.421 -34.875 1.00 15.69 367 MET B N 1
ATOM 4856 C CA . MET B 1 338 ? -32.222 69.398 -34.444 1.00 16.53 367 MET B CA 1
ATOM 4857 C C . MET B 1 338 ? -31.296 69.152 -35.627 1.00 11.81 367 MET B C 1
ATOM 4858 O O . MET B 1 338 ? -31.603 68.359 -36.508 1.00 13.18 367 MET B O 1
ATOM 4863 N N . GLN B 1 339 ? -30.153 69.822 -35.613 1.00 12.85 368 GLN B N 1
ATOM 4864 C CA . GLN B 1 339 ? -29.174 69.696 -36.699 1.00 10.75 368 GLN B CA 1
ATOM 4865 C C . GLN B 1 339 ? -27.827 69.302 -36.125 1.00 14.87 368 GLN B C 1
ATOM 4866 O O . GLN B 1 339 ? -27.521 69.600 -34.970 1.00 14.99 368 GLN B O 1
ATOM 4872 N N . PRO B 1 340 ? -26.999 68.631 -36.931 1.00 14.11 369 PRO B N 1
ATOM 4873 C CA . PRO B 1 340 ? -25.666 68.234 -36.482 1.00 13.05 369 PRO B CA 1
ATOM 4874 C C . PRO B 1 340 ? -24.746 69.436 -36.248 1.00 12.38 369 PRO B C 1
ATOM 4875 O O . PRO B 1 340 ? -24.904 70.489 -36.895 1.00 14.73 369 PRO B O 1
ATOM 4879 N N . VAL B 1 341 ? -23.792 69.272 -35.335 1.00 12.40 370 VAL B N 1
ATOM 4880 C CA . VAL B 1 341 ? -22.720 70.253 -35.162 1.00 15.64 370 VAL B CA 1
ATOM 4881 C C . VAL B 1 341 ? -21.419 69.699 -35.744 1.00 13.04 370 VAL B C 1
ATOM 4882 O O . VAL B 1 341 ? -21.224 68.481 -35.834 1.00 14.08 370 VAL B O 1
ATOM 4886 N N . ALA B 1 342 ? -20.526 70.601 -36.139 1.00 13.61 371 ALA B N 1
ATOM 4887 C CA . ALA B 1 342 ? -19.228 70.212 -36.660 1.00 14.32 371 ALA B CA 1
ATOM 4888 C C . ALA B 1 342 ? -18.391 69.543 -35.573 1.00 15.96 371 ALA B C 1
ATOM 4889 O O . ALA B 1 342 ? -18.544 69.843 -34.383 1.00 18.19 371 ALA B O 1
ATOM 4891 N N . VAL B 1 343 ? -17.506 68.642 -35.983 1.00 13.37 372 VAL B N 1
ATOM 4892 C CA . VAL B 1 343 ? -16.615 67.973 -35.032 1.00 21.61 372 VAL B CA 1
ATOM 4893 C C . VAL B 1 343 ? -15.155 68.416 -35.180 1.00 26.85 372 VAL B C 1
ATOM 4894 O O . VAL B 1 343 ? -14.711 68.759 -36.284 1.00 30.61 372 VAL B O 1
ATOM 4898 N N . SER C 1 22 ? -19.406 39.755 -3.452 1.00 41.36 51 SER C N 1
ATOM 4899 C CA . SER C 1 22 ? -17.995 39.702 -3.826 1.00 40.97 51 SER C CA 1
ATOM 4900 C C . SER C 1 22 ? -17.070 39.853 -2.612 1.00 37.21 51 SER C C 1
ATOM 4901 O O . SER C 1 22 ? -16.001 39.245 -2.556 1.00 27.51 51 SER C O 1
ATOM 4904 N N . THR C 1 23 ? -17.478 40.669 -1.644 1.00 27.70 52 THR C N 1
ATOM 4905 C CA . THR C 1 23 ? -16.742 40.764 -0.385 1.00 22.41 52 THR C CA 1
ATOM 4906 C C . THR C 1 23 ? -17.718 40.761 0.782 1.00 19.86 52 THR C C 1
ATOM 4907 O O . THR C 1 23 ? -18.930 40.736 0.580 1.00 27.76 52 THR C O 1
ATOM 4911 N N . ASN C 1 24 ? -17.186 40.785 2.001 1.00 19.49 53 ASN C N 1
ATOM 4912 C CA . ASN C 1 24 ? -18.008 40.981 3.197 1.00 18.15 53 ASN C CA 1
ATOM 4913 C C . ASN C 1 24 ? -18.080 42.439 3.658 1.00 17.29 53 ASN C C 1
ATOM 4914 O O . ASN C 1 24 ? -18.606 42.718 4.737 1.00 22.91 53 ASN C O 1
ATOM 4919 N N . ILE C 1 25 ? -17.561 43.365 2.855 1.00 16.46 54 ILE C N 1
ATOM 4920 C CA . ILE C 1 25 ? -17.595 44.787 3.217 1.00 11.62 54 ILE C CA 1
ATOM 4921 C C . ILE C 1 25 ? -19.013 45.330 3.148 1.00 17.05 54 ILE C C 1
ATOM 4922 O O . ILE C 1 25 ? -19.683 45.197 2.121 1.00 18.64 54 ILE C O 1
ATOM 4927 N N . LYS C 1 26 ? -19.481 45.925 4.243 1.00 10.36 55 LYS C N 1
ATOM 4928 C CA . LYS C 1 26 ? -20.816 46.501 4.273 1.00 15.11 55 LYS C CA 1
ATOM 4929 C C . LYS C 1 26 ? -20.911 47.705 3.364 1.00 14.46 55 LYS C C 1
ATOM 4930 O O . LYS C 1 26 ? -20.010 48.537 3.319 1.00 14.92 55 LYS C O 1
ATOM 4936 N N . LYS C 1 27 ? -22.020 47.807 2.646 1.00 13.62 56 LYS C N 1
ATOM 4937 C CA . LYS C 1 27 ? -22.221 48.940 1.756 1.00 13.84 56 LYS C CA 1
ATOM 4938 C C . LYS C 1 27 ? -22.650 50.203 2.499 1.00 13.70 56 LYS C C 1
ATOM 4939 O O . LYS C 1 27 ? -22.334 51.312 2.074 1.00 16.41 56 LYS C O 1
ATOM 4945 N N . HIS C 1 28 ? -23.370 50.029 3.607 1.00 14.95 57 HIS C N 1
ATOM 4946 C CA . HIS C 1 28 ? -23.919 51.146 4.373 1.00 19.17 57 HIS C CA 1
ATOM 4947 C C . HIS C 1 28 ? -23.646 50.967 5.860 1.00 18.47 57 HIS C C 1
ATOM 4948 O O . HIS C 1 28 ? -23.661 49.854 6.363 1.00 16.79 57 HIS C O 1
ATOM 4955 N N . VAL C 1 29 ? -23.418 52.070 6.559 1.00 15.77 58 VAL C N 1
ATOM 4956 C CA . VAL C 1 29 ? -23.137 52.001 7.983 1.00 14.31 58 VAL C CA 1
ATOM 4957 C C . VAL C 1 29 ? -24.334 51.389 8.713 1.00 12.29 58 VAL C C 1
ATOM 4958 O O . VAL C 1 29 ? -24.177 50.722 9.736 1.00 17.39 58 VAL C O 1
ATOM 4962 N N . SER C 1 30 ? -25.529 51.583 8.166 1.00 14.33 59 SER C N 1
ATOM 4963 C CA . SER C 1 30 ? -26.734 51.036 8.798 1.00 15.80 59 SER C CA 1
ATOM 4964 C C . SER C 1 30 ? -26.730 49.510 8.793 1.00 17.98 59 SER C C 1
ATOM 4965 O O . SER C 1 30 ? -27.417 48.878 9.590 1.00 17.48 59 SER C O 1
ATOM 4968 N N . GLN C 1 31 ? -25.943 48.911 7.898 1.00 14.12 60 GLN C N 1
ATOM 4969 C CA . GLN C 1 31 ? -25.835 47.464 7.849 1.00 9.37 60 GLN C CA 1
ATOM 4970 C C . GLN C 1 31 ? -25.000 46.930 9.013 1.00 16.43 60 GLN C C 1
ATOM 4971 O O . GLN C 1 31 ? -24.881 45.732 9.205 1.00 22.81 60 GLN C O 1
ATOM 4977 N N . LEU C 1 32 ? -24.431 47.835 9.795 1.00 14.09 61 LEU C N 1
ATOM 4978 C CA . LEU C 1 32 ? -23.673 47.436 10.981 1.00 13.81 61 LEU C CA 1
ATOM 4979 C C . LEU C 1 32 ? -24.608 47.148 12.156 1.00 19.68 61 LEU C C 1
ATOM 4980 O O . LEU C 1 32 ? -24.180 46.634 13.184 1.00 15.61 61 LEU C O 1
ATOM 4985 N N . ILE C 1 33 ? -25.879 47.491 12.002 1.00 17.12 62 ILE C N 1
ATOM 4986 C CA . ILE C 1 33 ? -26.871 47.259 13.062 1.00 14.06 62 ILE C CA 1
ATOM 4987 C C . ILE C 1 33 ? -27.268 45.773 13.156 1.00 24.58 62 ILE C C 1
ATOM 4988 O O . ILE C 1 33 ? -27.420 45.102 12.137 1.00 25.35 62 ILE C O 1
ATOM 4993 N N . GLY C 1 34 ? -27.442 45.273 14.380 1.00 22.83 63 GLY C N 1
ATOM 4994 C CA . GLY C 1 34 ? -27.984 43.935 14.606 1.00 27.20 63 GLY C CA 1
ATOM 4995 C C . GLY C 1 34 ? -26.954 42.829 14.748 1.00 21.57 63 GLY C C 1
ATOM 4996 O O . GLY C 1 34 ? -25.756 43.095 14.714 1.00 22.93 63 GLY C O 1
ATOM 4997 N N . ARG C 1 35 ? -27.429 41.590 14.891 1.00 19.78 64 ARG C N 1
ATOM 4998 C CA . ARG C 1 35 ? -26.578 40.417 15.055 1.00 19.84 64 ARG C CA 1
ATOM 4999 C C . ARG C 1 35 ? -25.559 40.553 16.190 1.00 22.96 64 ARG C C 1
ATOM 5000 O O . ARG C 1 35 ? -24.360 40.379 15.988 1.00 22.45 64 ARG C O 1
ATOM 5008 N N . THR C 1 36 ? -26.053 40.826 17.387 1.00 14.61 65 THR C N 1
ATOM 5009 C CA . THR C 1 36 ? -25.190 40.968 18.552 1.00 14.13 65 THR C CA 1
ATOM 5010 C C . THR C 1 36 ? -25.035 39.627 19.274 1.00 16.69 65 THR C C 1
ATOM 5011 O O . THR C 1 36 ? -25.918 38.769 19.188 1.00 17.17 65 THR C O 1
ATOM 5015 N N . PRO C 1 37 ? -23.906 39.438 19.980 1.00 15.80 66 PRO C N 1
ATOM 5016 C CA . PRO C 1 37 ? -23.582 38.153 20.616 1.00 18.11 66 PRO C CA 1
ATOM 5017 C C . PRO C 1 37 ? -24.234 37.966 21.987 1.00 16.90 66 PRO C C 1
ATOM 5018 O O . PRO C 1 37 ? -24.649 38.949 22.612 1.00 14.96 66 PRO C O 1
ATOM 5022 N N . LEU C 1 38 ? -24.328 36.710 22.419 1.00 13.99 67 LEU C N 1
ATOM 5023 C CA . LEU C 1 38 ? -24.702 36.355 23.788 1.00 13.70 67 LEU C CA 1
ATOM 5024 C C . LEU C 1 38 ? -23.454 35.867 24.507 1.00 14.44 67 LEU C C 1
ATOM 5025 O O . LEU C 1 38 ? -22.602 35.211 23.904 1.00 17.16 67 LEU C O 1
ATOM 5030 N N . VAL C 1 39 ? -23.351 36.159 25.797 1.00 12.76 68 VAL C N 1
ATOM 5031 C CA . VAL C 1 39 ? -22.257 35.618 26.590 1.00 12.97 68 VAL C CA 1
ATOM 5032 C C . VAL C 1 39 ? -22.765 35.217 27.963 1.00 14.98 68 VAL C C 1
ATOM 5033 O O . VAL C 1 39 ? -23.663 35.857 28.504 1.00 11.86 68 VAL C O 1
ATOM 5037 N N . TYR C 1 40 ? -22.201 34.149 28.523 1.00 18.86 69 TYR C N 1
ATOM 5038 C CA . TYR C 1 40 ? -22.576 33.718 29.864 1.00 17.64 69 TYR C CA 1
ATOM 5039 C C . TYR C 1 40 ? -21.996 34.632 30.925 1.00 18.01 69 TYR C C 1
ATOM 5040 O O . TYR C 1 40 ? -20.903 35.168 30.765 1.00 16.84 69 TYR C O 1
ATOM 5049 N N . LEU C 1 41 ? -22.734 34.811 32.016 1.00 13.25 70 LEU C N 1
ATOM 5050 C CA . LEU C 1 41 ? -22.184 35.465 33.194 1.00 14.45 70 LEU C CA 1
ATOM 5051 C C . LEU C 1 41 ? -21.631 34.348 34.065 1.00 20.74 70 LEU C C 1
ATOM 5052 O O . LEU C 1 41 ? -22.300 33.338 34.266 1.00 20.88 70 LEU C O 1
ATOM 5057 N N . ASN C 1 42 ? -20.415 34.523 34.572 1.00 21.40 71 ASN C N 1
ATOM 5058 C CA . ASN C 1 42 ? -19.730 33.458 35.292 1.00 28.49 71 ASN C CA 1
ATOM 5059 C C . ASN C 1 42 ? -19.384 33.784 36.740 1.00 27.00 71 ASN C C 1
ATOM 5060 O O . ASN C 1 42 ? -18.995 32.900 37.507 1.00 32.06 71 ASN C O 1
ATOM 5065 N N . LYS C 1 43 ? -19.530 35.043 37.119 1.00 22.41 72 LYS C N 1
ATOM 5066 C CA . LYS C 1 43 ? -19.113 35.465 38.449 1.00 26.66 72 LYS C CA 1
ATOM 5067 C C . LYS C 1 43 ? -20.270 35.946 39.319 1.00 25.04 72 LYS C C 1
ATOM 5068 O O . LYS C 1 43 ? -20.379 35.557 40.484 1.00 28.23 72 LYS C O 1
ATOM 5074 N N . VAL C 1 44 ? -21.133 36.789 38.763 1.00 18.01 73 VAL C N 1
ATOM 5075 C CA . VAL C 1 44 ? -22.255 37.299 39.550 1.00 20.41 73 VAL C CA 1
ATOM 5076 C C . VAL C 1 44 ? -23.295 36.193 39.765 1.00 18.95 73 VAL C C 1
ATOM 5077 O O . VAL C 1 44 ? -24.178 36.299 40.623 1.00 19.93 73 VAL C O 1
ATOM 5081 N N . THR C 1 45 ? -23.158 35.120 38.999 1.00 16.64 74 THR C N 1
ATOM 5082 C CA . THR C 1 45 ? -24.090 33.995 39.044 1.00 21.29 74 THR C CA 1
ATOM 5083 C C . THR C 1 45 ? -23.702 32.968 40.098 1.00 26.29 74 THR C C 1
ATOM 5084 O O . THR C 1 45 ? -24.315 31.908 40.178 1.00 22.02 74 THR C O 1
ATOM 5088 N N . GLU C 1 46 ? -22.676 33.270 40.889 1.00 25.04 75 GLU C N 1
ATOM 5089 C CA . GLU C 1 46 ? -22.269 32.376 41.966 1.00 36.70 75 GLU C CA 1
ATOM 5090 C C . GLU C 1 46 ? -23.468 31.938 42.797 1.00 35.04 75 GLU C C 1
ATOM 5091 O O . GLU C 1 46 ? -24.192 32.770 43.351 1.00 34.53 75 GLU C O 1
ATOM 5097 N N . GLY C 1 47 ? -23.676 30.629 42.881 1.00 40.29 76 GLY C N 1
ATOM 5098 C CA . GLY C 1 47 ? -24.735 30.084 43.711 1.00 41.66 76 GLY C CA 1
ATOM 5099 C C . GLY C 1 47 ? -26.077 29.949 43.019 1.00 37.81 76 GLY C C 1
ATOM 5100 O O . GLY C 1 47 ? -27.024 29.417 43.598 1.00 34.70 76 GLY C O 1
ATOM 5101 N N . CYS C 1 48 ? -26.167 30.438 41.786 1.00 25.09 77 CYS C N 1
ATOM 5102 C CA . CYS C 1 48 ? -27.385 30.283 40.992 1.00 21.34 77 CYS C CA 1
ATOM 5103 C C . CYS C 1 48 ? -27.515 28.893 40.399 1.00 23.65 77 CYS C C 1
ATOM 5104 O O . CYS C 1 48 ? -26.540 28.326 39.905 1.00 29.92 77 CYS C O 1
ATOM 5107 N N . GLY C 1 49 ? -28.731 28.358 40.411 1.00 23.90 78 GLY C N 1
ATOM 5108 C CA . GLY C 1 49 ? -28.978 27.060 39.814 1.00 23.38 78 GLY C CA 1
ATOM 5109 C C . GLY C 1 49 ? -29.127 27.130 38.305 1.00 22.44 78 GLY C C 1
ATOM 5110 O O . GLY C 1 49 ? -28.859 26.159 37.604 1.00 25.96 78 GLY C O 1
ATOM 5111 N N . ALA C 1 50 ? -29.566 28.282 37.809 1.00 23.78 79 ALA C N 1
ATOM 5112 C CA . ALA C 1 50 ? -29.813 28.459 36.384 1.00 15.83 79 ALA C CA 1
ATOM 5113 C C . ALA C 1 50 ? -28.625 29.133 35.703 1.00 22.56 79 ALA C C 1
ATOM 5114 O O . ALA C 1 50 ? -27.802 29.780 36.351 1.00 22.46 79 ALA C O 1
ATOM 5116 N N . TYR C 1 51 ? -28.544 28.981 34.390 1.00 11.04 80 TYR C N 1
ATOM 5117 C CA . TYR C 1 51 ? -27.517 29.663 33.612 1.00 13.79 80 TYR C CA 1
ATOM 5118 C C . TYR C 1 51 ? -28.086 30.988 33.130 1.00 18.59 80 TYR C C 1
ATOM 5119 O O . TYR C 1 51 ? -29.263 31.071 32.785 1.00 19.49 80 TYR C O 1
ATOM 5128 N N . VAL C 1 52 ? -27.255 32.026 33.107 1.00 14.18 81 VAL C N 1
ATOM 5129 C CA . VAL C 1 52 ? -27.686 33.331 32.608 1.00 13.59 81 VAL C CA 1
ATOM 5130 C C . VAL C 1 52 ? -26.779 33.797 31.479 1.00 13.94 81 VAL C C 1
ATOM 5131 O O . VAL C 1 52 ? -25.576 33.919 31.669 1.00 17.16 81 VAL C O 1
ATOM 5135 N N . ALA C 1 53 ? -27.367 34.053 30.309 1.00 13.70 82 ALA C N 1
ATOM 5136 C CA . ALA C 1 53 ? -26.623 34.581 29.162 1.00 15.78 82 ALA C CA 1
ATOM 5137 C C . ALA C 1 53 ? -27.145 35.978 28.876 1.00 20.81 82 ALA C C 1
ATOM 5138 O O . ALA C 1 53 ? -28.318 36.250 29.098 1.00 14.79 82 ALA C O 1
ATOM 5140 N N . VAL C 1 54 ? -26.284 36.872 28.389 1.00 14.78 83 VAL C N 1
ATOM 5141 C CA A VAL C 1 54 ? -26.680 38.266 28.204 0.59 9.36 83 VAL C CA 1
ATOM 5142 C CA B VAL C 1 54 ? -26.677 38.263 28.200 0.41 10.39 83 VAL C CA 1
ATOM 5143 C C . VAL C 1 54 ? -26.323 38.771 26.813 1.00 14.88 83 VAL C C 1
ATOM 5144 O O . VAL C 1 54 ? -25.214 38.558 26.343 1.00 15.15 83 VAL C O 1
ATOM 5151 N N . LYS C 1 55 ? -27.280 39.444 26.177 1.00 13.12 84 LYS C N 1
ATOM 5152 C CA . LYS C 1 55 ? -27.115 39.938 24.819 1.00 11.10 84 LYS C CA 1
ATOM 5153 C C . LYS C 1 55 ? -26.475 41.321 24.832 1.00 10.46 84 LYS C C 1
ATOM 5154 O O . LYS C 1 55 ? -26.930 42.242 25.527 1.00 15.39 84 LYS C O 1
ATOM 5160 N N . GLN C 1 56 ? -25.404 41.463 24.067 1.00 10.64 85 GLN C N 1
ATOM 5161 C CA . GLN C 1 56 ? -24.532 42.630 24.203 1.00 13.21 85 GLN C CA 1
ATOM 5162 C C . GLN C 1 56 ? -24.819 43.678 23.134 1.00 13.20 85 GLN C C 1
ATOM 5163 O O . GLN C 1 56 ? -24.199 43.688 22.076 1.00 17.19 85 GLN C O 1
ATOM 5169 N N . GLU C 1 57 ? -25.728 44.588 23.439 1.00 13.90 86 GLU C N 1
ATOM 5170 C CA . GLU C 1 57 ? -26.131 45.602 22.469 1.00 10.87 86 GLU C CA 1
ATOM 5171 C C . GLU C 1 57 ? -25.110 46.747 22.373 1.00 16.00 86 GLU C C 1
ATOM 5172 O O . GLU C 1 57 ? -25.262 47.660 21.566 1.00 17.96 86 GLU C O 1
ATOM 5178 N N . MET C 1 58 ? -24.056 46.692 23.184 1.00 10.81 87 MET C N 1
ATOM 5179 C CA . MET C 1 58 ? -22.950 47.631 23.016 1.00 15.13 87 MET C CA 1
ATOM 5180 C C . MET C 1 58 ? -22.287 47.451 21.638 1.00 22.14 87 MET C C 1
ATOM 5181 O O . MET C 1 58 ? -21.593 48.350 21.141 1.00 16.30 87 MET C O 1
ATOM 5186 N N . MET C 1 59 ? -22.517 46.301 21.008 1.00 18.52 88 MET C N 1
ATOM 5187 C CA . MET C 1 59 ? -21.879 46.009 19.722 1.00 14.79 88 MET C CA 1
ATOM 5188 C C . MET C 1 59 ? -22.616 46.646 18.536 1.00 23.04 88 MET C C 1
ATOM 5189 O O . MET C 1 59 ? -22.447 46.224 17.401 1.00 38.89 88 MET C O 1
ATOM 5194 N N . GLN C 1 60 ? -23.443 47.645 18.809 1.00 19.14 89 GLN C N 1
ATOM 5195 C CA . GLN C 1 60 ? -24.183 48.357 17.765 1.00 18.02 89 GLN C CA 1
ATOM 5196 C C . GLN C 1 60 ? -23.427 49.641 17.381 1.00 16.74 89 GLN C C 1
ATOM 5197 O O . GLN C 1 60 ? -22.625 50.170 18.166 1.00 13.53 89 GLN C O 1
ATOM 5203 N N . PRO C 1 61 ? -23.680 50.165 16.177 1.00 11.78 90 PRO C N 1
ATOM 5204 C CA . PRO C 1 61 ? -22.921 51.351 15.762 1.00 14.94 90 PRO C CA 1
ATOM 5205 C C . PRO C 1 61 ? -23.075 52.583 16.673 1.00 17.45 90 PRO C C 1
ATOM 5206 O O . PRO C 1 61 ? -22.159 53.392 16.682 1.00 18.73 90 PRO C O 1
ATOM 5210 N N . THR C 1 62 ? -24.175 52.736 17.412 1.00 12.45 91 THR C N 1
ATOM 5211 C CA . THR C 1 62 ? -24.197 53.771 18.453 1.00 12.96 91 THR C CA 1
ATOM 5212 C C . THR C 1 62 ? -24.248 53.189 19.873 1.00 15.38 91 THR C C 1
ATOM 5213 O O . THR C 1 62 ? -24.605 53.890 20.823 1.00 16.68 91 THR C O 1
ATOM 5217 N N . ALA C 1 63 ? -23.894 51.913 19.993 1.00 13.87 92 ALA C N 1
ATOM 5218 C CA . ALA C 1 63 ? -23.653 51.281 21.289 1.00 12.92 92 ALA C CA 1
ATOM 5219 C C . ALA C 1 63 ? -24.885 51.146 22.164 1.00 16.73 92 ALA C C 1
ATOM 5220 O O . ALA C 1 63 ? -24.771 51.100 23.376 1.00 17.68 92 ALA C O 1
ATOM 5222 N N . SER C 1 64 ? -26.067 51.073 21.568 1.00 13.76 93 SER C N 1
ATOM 5223 C CA . SER C 1 64 ? -27.228 50.707 22.366 1.00 11.51 93 SER C CA 1
ATOM 5224 C C . SER C 1 64 ? -28.242 49.974 21.530 1.00 14.73 93 SER C C 1
ATOM 5225 O O . SER C 1 64 ? -28.175 49.976 20.302 1.00 14.02 93 SER C O 1
ATOM 5228 N N . ILE C 1 65 ? -29.212 49.383 22.210 1.00 10.29 94 ILE C N 1
ATOM 5229 C CA . ILE C 1 65 ? -30.237 48.617 21.533 1.00 10.00 94 ILE C CA 1
ATOM 5230 C C . ILE C 1 65 ? -31.103 49.478 20.601 1.00 16.61 94 ILE C C 1
ATOM 5231 O O . ILE C 1 65 ? -31.698 48.963 19.637 1.00 13.67 94 ILE C O 1
ATOM 5236 N N . ALA C 1 66 ? -31.159 50.783 20.864 1.00 14.28 95 ALA C N 1
ATOM 5237 C CA . ALA C 1 66 ? -32.078 51.658 20.128 1.00 14.39 95 ALA C CA 1
ATOM 5238 C C . ALA C 1 66 ? -31.777 51.799 18.633 1.00 12.14 95 ALA C C 1
ATOM 5239 O O . ALA C 1 66 ? -32.624 52.297 17.872 1.00 12.89 95 ALA C O 1
ATOM 5241 N N . ASP C 1 67 ? -30.606 51.337 18.191 1.00 12.39 96 ASP C N 1
ATOM 5242 C CA . ASP C 1 67 ? -30.307 51.381 16.761 1.00 11.33 96 ASP C CA 1
ATOM 5243 C C . ASP C 1 67 ? -31.319 50.560 15.963 1.00 12.81 96 ASP C C 1
ATOM 5244 O O . ASP C 1 67 ? -31.622 50.895 14.817 1.00 12.25 96 ASP C O 1
ATOM 5249 N N . ARG C 1 68 ? -31.839 49.488 16.563 1.00 12.63 97 ARG C N 1
ATOM 5250 C CA . ARG C 1 68 ? -32.792 48.609 15.858 1.00 12.41 97 ARG C CA 1
ATOM 5251 C C . ARG C 1 68 ? -34.110 49.316 15.550 1.00 13.71 97 ARG C C 1
ATOM 5252 O O . ARG C 1 68 ? -34.485 49.445 14.374 1.00 13.60 97 ARG C O 1
ATOM 5260 N N . PRO C 1 69 ? -34.817 49.790 16.591 1.00 12.59 98 PRO C N 1
ATOM 5261 C CA . PRO C 1 69 ? -36.078 50.501 16.348 1.00 11.41 98 PRO C CA 1
ATOM 5262 C C . PRO C 1 69 ? -35.919 51.815 15.590 1.00 12.41 98 PRO C C 1
ATOM 5263 O O . PRO C 1 69 ? -36.796 52.136 14.793 1.00 12.18 98 PRO C O 1
ATOM 5267 N N . ALA C 1 70 ? -34.825 52.545 15.787 1.00 14.89 99 ALA C N 1
ATOM 5268 C CA . ALA C 1 70 ? -34.610 53.776 15.032 1.00 13.11 99 ALA C CA 1
ATOM 5269 C C . ALA C 1 70 ? -34.534 53.482 13.531 1.00 11.56 99 ALA C C 1
ATOM 5270 O O . ALA C 1 70 ? -35.204 54.129 12.732 1.00 15.02 99 ALA C O 1
ATOM 5272 N N . TYR C 1 71 ? -33.713 52.510 13.158 1.00 9.68 100 TYR C N 1
ATOM 5273 C CA . TYR C 1 71 ? -33.622 52.110 11.758 1.00 14.60 100 TYR C CA 1
ATOM 5274 C C . TYR C 1 71 ? -34.979 51.648 11.230 1.00 13.94 100 TYR C C 1
ATOM 5275 O O . TYR C 1 71 ? -35.413 52.066 10.149 1.00 14.89 100 TYR C O 1
ATOM 5284 N N . ALA C 1 72 ? -35.673 50.807 11.998 1.00 9.98 101 ALA C N 1
ATOM 5285 C CA . ALA C 1 72 ? -36.940 50.268 11.516 1.00 12.88 101 ALA C CA 1
ATOM 5286 C C . ALA C 1 72 ? -38.018 51.343 11.374 1.00 13.00 101 ALA C C 1
ATOM 5287 O O . ALA C 1 72 ? -38.743 51.362 10.378 1.00 13.22 101 ALA C O 1
ATOM 5289 N N . MET C 1 73 ? -38.133 52.232 12.360 1.00 13.15 102 MET C N 1
ATOM 5290 C CA . MET C 1 73 ? -39.183 53.253 12.295 1.00 11.86 102 MET C CA 1
ATOM 5291 C C . MET C 1 73 ? -38.995 54.240 11.159 1.00 13.77 102 MET C C 1
ATOM 5292 O O . MET C 1 73 ? -39.965 54.599 10.480 1.00 15.40 102 MET C O 1
ATOM 5297 N N . ILE C 1 74 ? -37.764 54.694 10.956 1.00 11.63 103 ILE C N 1
ATOM 5298 C CA . ILE C 1 74 ? -37.528 55.686 9.912 1.00 12.95 103 ILE C CA 1
ATOM 5299 C C . ILE C 1 74 ? -37.640 55.051 8.534 1.00 15.39 103 ILE C C 1
ATOM 5300 O O . ILE C 1 74 ? -38.205 55.642 7.600 1.00 12.65 103 ILE C O 1
ATOM 5305 N N . THR C 1 75 ? -37.125 53.837 8.414 1.00 12.68 104 THR C N 1
ATOM 5306 C CA . THR C 1 75 ? -37.263 53.090 7.166 1.00 15.98 104 THR C CA 1
ATOM 5307 C C . THR C 1 75 ? -38.735 52.841 6.826 1.00 17.42 104 THR C C 1
ATOM 5308 O O . THR C 1 75 ? -39.156 53.006 5.680 1.00 13.77 104 THR C O 1
ATOM 5312 N N . ASP C 1 76 ? -39.516 52.440 7.827 1.00 14.63 105 ASP C N 1
ATOM 5313 C CA . ASP C 1 76 ? -40.948 52.223 7.647 1.00 17.83 105 ASP C CA 1
ATOM 5314 C C . ASP C 1 76 ? -41.627 53.496 7.170 1.00 18.44 105 ASP C C 1
ATOM 5315 O O . ASP C 1 76 ? -42.485 53.449 6.283 1.00 13.21 105 ASP C O 1
ATOM 5320 N N . ALA C 1 77 ? -41.234 54.636 7.741 1.00 12.58 106 ALA C N 1
ATOM 5321 C CA . ALA C 1 77 ? -41.869 55.907 7.385 1.00 13.03 106 ALA C CA 1
ATOM 5322 C C . ALA C 1 77 ? -41.551 56.285 5.947 1.00 15.41 106 ALA C C 1
ATOM 5323 O O . ALA C 1 77 ? -42.384 56.875 5.248 1.00 15.06 106 ALA C O 1
ATOM 5325 N N . GLU C 1 78 ? -40.348 55.939 5.515 1.00 13.56 107 GLU C N 1
ATOM 5326 C CA . GLU C 1 78 ? -39.943 56.222 4.134 1.00 16.69 107 GLU C CA 1
ATOM 5327 C C . GLU C 1 78 ? -40.704 55.334 3.157 1.00 16.96 107 GLU C C 1
ATOM 5328 O O . GLU C 1 78 ? -41.137 55.794 2.098 1.00 15.06 107 GLU C O 1
ATOM 5334 N N . GLU C 1 79 ? -40.893 54.069 3.517 1.00 14.53 108 GLU C N 1
ATOM 5335 C CA . GLU C 1 79 ? -41.624 53.133 2.639 1.00 14.71 108 GLU C CA 1
ATOM 5336 C C . GLU C 1 79 ? -43.079 53.538 2.455 1.00 14.54 108 GLU C C 1
ATOM 5337 O O . GLU C 1 79 ? -43.656 53.386 1.365 1.00 12.55 108 GLU C O 1
ATOM 5343 N N . LYS C 1 80 ? -43.672 54.078 3.515 1.00 12.17 109 LYS C N 1
ATOM 5344 C CA . LYS C 1 80 ? -45.028 54.599 3.450 1.00 14.55 109 LYS C CA 1
ATOM 5345 C C . LYS C 1 80 ? -45.128 55.979 2.793 1.00 13.83 109 LYS C C 1
ATOM 5346 O O . LYS C 1 80 ? -46.205 56.578 2.775 1.00 13.47 109 LYS C O 1
ATOM 5352 N N . ASN C 1 81 ? -44.017 56.500 2.279 1.00 13.76 110 ASN C N 1
ATOM 5353 C CA . ASN C 1 81 ? -44.021 57.809 1.641 1.00 12.78 110 ASN C CA 1
ATOM 5354 C C . ASN C 1 81 ? -44.537 58.907 2.565 1.00 15.79 110 ASN C C 1
ATOM 5355 O O . ASN C 1 81 ? -45.345 59.751 2.177 1.00 13.59 110 ASN C O 1
ATOM 5360 N N . LEU C 1 82 ? -44.056 58.903 3.800 1.00 12.55 111 LEU C N 1
ATOM 5361 C CA . LEU C 1 82 ? -44.522 59.877 4.776 1.00 14.84 111 LEU C CA 1
ATOM 5362 C C . LEU C 1 82 ? -43.536 61.009 5.015 1.00 16.26 111 LEU C C 1
ATOM 5363 O O . LEU C 1 82 ? -43.930 62.101 5.419 1.00 16.65 111 LEU C O 1
ATOM 5368 N N . ILE C 1 83 ? -42.257 60.745 4.789 1.00 13.98 112 ILE C N 1
ATOM 5369 C CA . ILE C 1 83 ? -41.219 61.724 5.102 1.00 9.24 112 ILE C CA 1
ATOM 5370 C C . ILE C 1 83 ? -40.206 61.798 3.962 1.00 14.72 112 ILE C C 1
ATOM 5371 O O . ILE C 1 83 ? -40.011 60.818 3.244 1.00 18.80 112 ILE C O 1
ATOM 5376 N N . THR C 1 84 ? -39.565 62.955 3.814 1.00 16.45 113 THR C N 1
ATOM 5377 C CA . THR C 1 84 ? -38.620 63.218 2.730 1.00 13.79 113 THR C CA 1
ATOM 5378 C C . THR C 1 84 ? -37.395 63.970 3.255 1.00 14.55 113 THR C C 1
ATOM 5379 O O . THR C 1 84 ? -37.536 65.022 3.872 1.00 17.03 113 THR C O 1
ATOM 5383 N N . PRO C 1 85 ? -36.188 63.439 3.000 1.00 15.36 114 PRO C N 1
ATOM 5384 C CA . PRO C 1 85 ? -34.953 64.099 3.445 1.00 17.64 114 PRO C CA 1
ATOM 5385 C C . PRO C 1 85 ? -34.878 65.520 2.903 1.00 20.30 114 PRO C C 1
ATOM 5386 O O . PRO C 1 85 ? -35.192 65.749 1.737 1.00 21.15 114 PRO C O 1
ATOM 5390 N N . GLY C 1 86 ? -34.477 66.467 3.746 1.00 20.56 115 GLY C N 1
ATOM 5391 C CA . GLY C 1 86 ? -34.372 67.857 3.340 1.00 24.55 115 GLY C CA 1
ATOM 5392 C C . GLY C 1 86 ? -35.682 68.629 3.381 1.00 29.09 115 GLY C C 1
ATOM 5393 O O . GLY C 1 86 ? -35.697 69.832 3.155 1.00 30.27 115 GLY C O 1
ATOM 5394 N N . LYS C 1 87 ? -36.782 67.940 3.669 1.00 17.66 116 LYS C N 1
ATOM 5395 C CA . LYS C 1 87 ? -38.081 68.590 3.759 1.00 17.59 116 LYS C CA 1
ATOM 5396 C C . LYS C 1 87 ? -38.709 68.360 5.124 1.00 15.26 116 LYS C C 1
ATOM 5397 O O . LYS C 1 87 ? -39.163 69.302 5.783 1.00 17.15 116 LYS C O 1
ATOM 5403 N N . THR C 1 88 ? -38.726 67.103 5.551 1.00 15.15 117 THR C N 1
ATOM 5404 C CA . THR C 1 88 ? -39.372 66.729 6.814 1.00 10.65 117 THR C CA 1
ATOM 5405 C C . THR C 1 88 ? -38.449 66.964 8.009 1.00 18.73 117 THR C C 1
ATOM 5406 O O . THR C 1 88 ? -37.287 66.565 7.981 1.00 19.11 117 THR C O 1
ATOM 5410 N N . THR C 1 89 ? -38.979 67.594 9.055 1.00 15.38 118 THR C N 1
ATOM 5411 C CA . THR C 1 89 ? -38.278 67.682 10.338 1.00 15.93 118 THR C CA 1
ATOM 5412 C C . THR C 1 89 ? -38.793 66.556 11.218 1.00 15.89 118 THR C C 1
ATOM 5413 O O . THR C 1 89 ? -39.990 66.484 11.478 1.00 17.38 118 THR C O 1
ATOM 5417 N N . LEU C 1 90 ? -37.899 65.679 11.666 1.00 12.96 119 LEU C N 1
ATOM 5418 C CA . LEU C 1 90 ? -38.293 64.574 12.546 1.00 10.03 119 LEU C CA 1
ATOM 5419 C C . LEU C 1 90 ? -38.149 64.998 14.013 1.00 13.78 119 LEU C C 1
ATOM 5420 O O . LEU C 1 90 ? -37.162 65.632 14.391 1.00 14.49 119 LEU C O 1
ATOM 5425 N N . ILE C 1 91 ? -39.143 64.633 14.818 1.00 14.20 120 ILE C N 1
ATOM 5426 C CA . ILE C 1 91 ? -39.201 65.010 16.227 1.00 15.53 120 ILE C CA 1
ATOM 5427 C C . ILE C 1 91 ? -39.441 63.748 17.023 1.00 16.03 120 ILE C C 1
ATOM 5428 O O . ILE C 1 91 ? -40.323 62.956 16.682 1.00 15.46 120 ILE C O 1
ATOM 5433 N N . GLU C 1 92 ? -38.635 63.528 18.061 1.00 13.22 121 GLU C N 1
ATOM 5434 C CA . GLU C 1 92 ? -38.776 62.310 18.839 1.00 10.15 121 GLU C CA 1
ATOM 5435 C C . GLU C 1 92 ? -38.471 62.546 20.320 1.00 12.47 121 GLU C C 1
ATOM 5436 O O . GLU C 1 92 ? -37.452 63.138 20.656 1.00 11.60 121 GLU C O 1
ATOM 5442 N N . PRO C 1 93 ? -39.356 62.077 21.212 1.00 14.31 122 PRO C N 1
ATOM 5443 C CA . PRO C 1 93 ? -39.072 62.141 22.653 1.00 14.34 122 PRO C CA 1
ATOM 5444 C C . PRO C 1 93 ? -38.192 60.961 23.068 1.00 12.26 122 PRO C C 1
ATOM 5445 O O . PRO C 1 93 ? -38.355 59.872 22.523 1.00 15.44 122 PRO C O 1
ATOM 5449 N N . THR C 1 94 ? -37.283 61.149 24.021 1.00 9.20 123 THR C N 1
ATOM 5450 C CA . THR C 1 94 ? -36.366 60.060 24.341 1.00 7.31 123 THR C CA 1
ATOM 5451 C C . THR C 1 94 ? -35.763 60.220 25.712 1.00 12.61 123 THR C C 1
ATOM 5452 O O . THR C 1 94 ? -35.675 61.326 26.207 1.00 12.25 123 THR C O 1
ATOM 5456 N N . SER C 1 95 ? -35.338 59.108 26.310 1.00 14.46 124 SER C N 1
ATOM 5457 C CA . SER C 1 95 ? -34.543 59.149 27.539 1.00 17.68 124 SER C CA 1
ATOM 5458 C C . SER C 1 95 ? -33.056 59.171 27.198 1.00 16.16 124 SER C C 1
ATOM 5459 O O . SER C 1 95 ? -32.199 59.206 28.088 1.00 14.39 124 SER C O 1
ATOM 5462 N N . GLY C 1 96 ? -32.753 59.118 25.905 1.00 12.70 125 GLY C N 1
ATOM 5463 C CA . GLY C 1 96 ? -31.402 59.345 25.435 1.00 14.72 125 GLY C CA 1
ATOM 5464 C C . GLY C 1 96 ? -30.937 58.447 24.300 1.00 14.33 125 GLY C C 1
ATOM 5465 O O . GLY C 1 96 ? -30.454 58.947 23.282 1.00 13.45 125 GLY C O 1
ATOM 5466 N N . ASN C 1 97 ? -31.055 57.133 24.474 1.00 12.13 126 ASN C N 1
ATOM 5467 C CA . ASN C 1 97 ? -30.483 56.212 23.484 1.00 10.17 126 ASN C CA 1
ATOM 5468 C C . ASN C 1 97 ? -31.253 56.250 22.161 1.00 12.14 126 ASN C C 1
ATOM 5469 O O . ASN C 1 97 ? -30.648 56.240 21.099 1.00 12.69 126 ASN C O 1
ATOM 5474 N N . MET C 1 98 ? -32.572 56.332 22.228 1.00 12.90 127 MET C N 1
ATOM 5475 C CA . MET C 1 98 ? -33.363 56.477 21.007 1.00 14.73 127 MET C CA 1
ATOM 5476 C C . MET C 1 98 ? -33.046 57.788 20.275 1.00 17.64 127 MET C C 1
ATOM 5477 O O . MET C 1 98 ? -33.021 57.823 19.048 1.00 13.63 127 MET C O 1
ATOM 5482 N N . GLY C 1 99 ? -32.800 58.860 21.024 1.00 14.98 128 GLY C N 1
ATOM 5483 C CA . GLY C 1 99 ? -32.444 60.134 20.419 1.00 12.99 128 GLY C CA 1
ATOM 5484 C C . GLY C 1 99 ? -31.101 60.071 19.721 1.00 13.78 128 GLY C C 1
ATOM 5485 O O . GLY C 1 99 ? -30.915 60.645 18.649 1.00 15.48 128 GLY C O 1
ATOM 5486 N N . ILE C 1 100 ? -30.152 59.382 20.347 1.00 11.02 129 ILE C N 1
ATOM 5487 C CA . ILE C 1 100 ? -28.852 59.158 19.731 1.00 10.02 129 ILE C CA 1
ATOM 5488 C C . ILE C 1 100 ? -28.997 58.343 18.455 1.00 14.19 129 ILE C C 1
ATOM 5489 O O . ILE C 1 100 ? -28.429 58.697 17.417 1.00 11.91 129 ILE C O 1
ATOM 5494 N N . SER C 1 101 ? -29.761 57.255 18.526 1.00 12.46 130 SER C N 1
ATOM 5495 C CA . SER C 1 101 ? -29.951 56.402 17.358 1.00 8.89 130 SER C CA 1
ATOM 5496 C C . SER C 1 101 ? -30.714 57.126 16.234 1.00 12.03 130 SER C C 1
ATOM 5497 O O . SER C 1 101 ? -30.411 56.941 15.055 1.00 12.71 130 SER C O 1
ATOM 5500 N N . MET C 1 102 ? -31.687 57.955 16.601 1.00 10.84 131 MET C N 1
ATOM 5501 C CA . MET C 1 102 ? -32.409 58.744 15.599 1.00 11.33 131 MET C CA 1
ATOM 5502 C C . MET C 1 102 ? -31.508 59.802 14.982 1.00 15.73 131 MET C C 1
ATOM 5503 O O . MET C 1 102 ? -31.585 60.043 13.779 1.00 15.60 131 MET C O 1
ATOM 5508 N N . ALA C 1 103 ? -30.663 60.431 15.800 1.00 12.19 132 ALA C N 1
ATOM 5509 C CA . ALA C 1 103 ? -29.760 61.465 15.301 1.00 11.57 132 ALA C CA 1
ATOM 5510 C C . ALA C 1 103 ? -28.798 60.831 14.305 1.00 16.58 132 ALA C C 1
ATOM 5511 O O . ALA C 1 103 ? -28.465 61.413 13.277 1.00 14.13 132 ALA C O 1
ATOM 5513 N N . PHE C 1 104 ? -28.365 59.621 14.642 1.00 12.55 133 PHE C N 1
ATOM 5514 C CA . PHE C 1 104 ? -27.446 58.835 13.833 1.00 12.00 133 PHE C CA 1
ATOM 5515 C C . PHE C 1 104 ? -28.112 58.504 12.490 1.00 14.01 133 PHE C C 1
ATOM 5516 O O . PHE C 1 104 ? -27.562 58.819 11.427 1.00 14.15 133 PHE C O 1
ATOM 5524 N N . MET C 1 105 ? -29.302 57.911 12.524 1.00 14.09 134 MET C N 1
ATOM 5525 C CA . MET C 1 105 ? -30.043 57.686 11.276 1.00 14.54 134 MET C CA 1
ATOM 5526 C C . MET C 1 105 ? -30.317 58.982 10.501 1.00 13.85 134 MET C C 1
ATOM 5527 O O . MET C 1 105 ? -30.166 59.022 9.285 1.00 15.50 134 MET C O 1
ATOM 5532 N N . ALA C 1 106 ? -30.721 60.042 11.190 1.00 10.86 135 ALA C N 1
ATOM 5533 C CA . ALA C 1 106 ? -31.020 61.280 10.486 1.00 12.81 135 ALA C CA 1
ATOM 5534 C C . ALA C 1 106 ? -29.778 61.879 9.837 1.00 21.37 135 ALA C C 1
ATOM 5535 O O . ALA C 1 106 ? -29.861 62.491 8.766 1.00 17.99 135 ALA C O 1
ATOM 5537 N N . ALA C 1 107 ? -28.622 61.711 10.472 1.00 13.37 136 ALA C N 1
ATOM 5538 C CA . ALA C 1 107 ? -27.390 62.253 9.898 1.00 15.53 136 ALA C CA 1
ATOM 5539 C C . ALA C 1 107 ? -27.043 61.536 8.594 1.00 17.35 136 ALA C C 1
ATOM 5540 O O . ALA C 1 107 ? -26.585 62.165 7.637 1.00 17.49 136 ALA C O 1
ATOM 5542 N N . MET C 1 108 ? -27.252 60.224 8.561 1.00 13.01 137 MET C N 1
ATOM 5543 C CA . MET C 1 108 ? -26.894 59.441 7.379 1.00 14.01 137 MET C CA 1
ATOM 5544 C C . MET C 1 108 ? -27.909 59.633 6.267 1.00 18.98 137 MET C C 1
ATOM 5545 O O . MET C 1 108 ? -27.544 59.660 5.094 1.00 19.39 137 MET C O 1
ATOM 5550 N N . LYS C 1 109 ? -29.176 59.774 6.634 1.00 12.38 138 LYS C N 1
ATOM 5551 C CA . LYS C 1 109 ? -30.243 59.863 5.635 1.00 13.19 138 LYS C CA 1
ATOM 5552 C C . LYS C 1 109 ? -30.583 61.288 5.196 1.00 16.13 138 LYS C C 1
ATOM 5553 O O . LYS C 1 109 ? -31.272 61.475 4.193 1.00 17.95 138 LYS C O 1
ATOM 5559 N N . GLY C 1 110 ? -30.115 62.294 5.934 1.00 15.72 139 GLY C N 1
ATOM 5560 C CA . GLY C 1 110 ? -30.320 63.679 5.538 1.00 15.88 139 GLY C CA 1
ATOM 5561 C C . GLY C 1 110 ? -31.572 64.360 6.075 1.00 16.64 139 GLY C C 1
ATOM 5562 O O . GLY C 1 110 ? -32.188 65.176 5.382 1.00 18.75 139 GLY C O 1
ATOM 5563 N N . TYR C 1 111 ? -31.959 64.026 7.303 1.00 14.13 140 TYR C N 1
ATOM 5564 C CA . TYR C 1 111 ? -33.103 64.674 7.944 1.00 10.69 140 TYR C CA 1
ATOM 5565 C C . TYR C 1 111 ? -32.658 65.621 9.050 1.00 13.16 140 TYR C C 1
ATOM 5566 O O . TYR C 1 111 ? -31.737 65.313 9.810 1.00 15.45 140 TYR C O 1
ATOM 5575 N N . LYS C 1 112 ? -33.341 66.755 9.156 1.00 16.22 141 LYS C N 1
ATOM 5576 C CA . LYS C 1 112 ? -33.269 67.573 10.358 1.00 13.69 141 LYS C CA 1
ATOM 5577 C C . LYS C 1 112 ? -33.926 66.786 11.485 1.00 16.28 141 LYS C C 1
ATOM 5578 O O . LYS C 1 112 ? -35.038 66.281 11.322 1.00 13.62 141 LYS C O 1
ATOM 5584 N N . MET C 1 113 ? -33.234 66.659 12.618 1.00 12.68 142 MET C N 1
ATOM 5585 C CA . MET C 1 113 ? -33.718 65.828 13.733 1.00 11.62 142 MET C CA 1
ATOM 5586 C C . MET C 1 113 ? -33.821 66.705 14.954 1.00 15.30 142 MET C C 1
ATOM 5587 O O . MET C 1 113 ? -32.893 67.467 15.236 1.00 15.39 142 MET C O 1
ATOM 5592 N N . VAL C 1 114 ? -34.925 66.584 15.684 1.00 12.27 143 VAL C N 1
ATOM 5593 C CA . VAL C 1 114 ? -35.151 67.365 16.895 1.00 15.70 143 VAL C CA 1
ATOM 5594 C C . VAL C 1 114 ? -35.564 66.385 17.983 1.00 13.06 143 VAL C C 1
ATOM 5595 O O . VAL C 1 114 ? -36.504 65.620 17.798 1.00 14.48 143 VAL C O 1
ATOM 5599 N N . LEU C 1 115 ? -34.858 66.394 19.112 1.00 13.11 144 LEU C N 1
ATOM 5600 C CA . LEU C 1 115 ? -35.173 65.482 20.204 1.00 10.97 144 LEU C CA 1
ATOM 5601 C C . LEU C 1 115 ? -35.652 66.242 21.433 1.00 10.99 144 LEU C C 1
ATOM 5602 O O . LEU C 1 115 ? -35.173 67.339 21.696 1.00 14.15 144 LEU C O 1
ATOM 5607 N N . THR C 1 116 ? -36.584 65.656 22.179 1.00 14.06 145 THR C N 1
ATOM 5608 C CA . THR C 1 116 ? -36.879 66.154 23.528 1.00 14.82 145 THR C CA 1
ATOM 5609 C C . THR C 1 116 ? -36.432 65.097 24.536 1.00 13.62 145 THR C C 1
ATOM 5610 O O . THR C 1 116 ? -36.589 63.899 24.295 1.00 13.13 145 THR C O 1
ATOM 5614 N N . MET C 1 117 ? -35.854 65.542 25.651 1.00 11.49 146 MET C N 1
ATOM 5615 C CA . MET C 1 117 ? -35.356 64.625 26.677 1.00 14.20 146 MET C CA 1
ATOM 5616 C C . MET C 1 117 ? -35.397 65.308 28.040 1.00 18.11 146 MET C C 1
ATOM 5617 O O . MET C 1 117 ? -35.132 66.492 28.127 1.00 14.34 146 MET C O 1
ATOM 5622 N N . PRO C 1 118 ? -35.726 64.568 29.112 1.00 13.33 147 PRO C N 1
ATOM 5623 C CA . PRO C 1 118 ? -35.651 65.225 30.428 1.00 11.81 147 PRO C CA 1
ATOM 5624 C C . PRO C 1 118 ? -34.228 65.640 30.802 1.00 14.93 147 PRO C C 1
ATOM 5625 O O . PRO C 1 118 ? -33.269 64.999 30.372 1.00 15.54 147 PRO C O 1
ATOM 5629 N N . SER C 1 119 ? -34.093 66.702 31.592 1.00 16.95 148 SER C N 1
ATOM 5630 C CA . SER C 1 119 ? -32.772 67.239 31.943 1.00 13.75 148 SER C CA 1
ATOM 5631 C C . SER C 1 119 ? -31.983 66.362 32.922 1.00 16.80 148 SER C C 1
ATOM 5632 O O . SER C 1 119 ? -30.803 66.615 33.175 1.00 18.44 148 SER C O 1
ATOM 5635 N N . TYR C 1 120 ? -32.620 65.343 33.486 1.00 12.44 149 TYR C N 1
ATOM 5636 C CA . TYR C 1 120 ? -31.929 64.524 34.484 1.00 13.13 149 TYR C CA 1
ATOM 5637 C C . TYR C 1 120 ? -31.082 63.401 33.907 1.00 18.34 149 TYR C C 1
ATOM 5638 O O . TYR C 1 120 ? -30.351 62.745 34.644 1.00 16.29 149 TYR C O 1
ATOM 5647 N N . THR C 1 121 ? -31.186 63.153 32.607 1.00 14.67 150 THR C N 1
ATOM 5648 C CA . THR C 1 121 ? -30.421 62.047 32.037 1.00 14.99 150 THR C CA 1
ATOM 5649 C C . THR C 1 121 ? -28.974 62.468 31.809 1.00 15.20 150 THR C C 1
ATOM 5650 O O . THR C 1 121 ? -28.657 63.656 31.838 1.00 15.30 150 THR C O 1
ATOM 5654 N N . SER C 1 122 ? -28.091 61.501 31.555 1.00 14.30 151 SER C N 1
ATOM 5655 C CA . SER C 1 122 ? -26.654 61.784 31.498 1.00 15.92 151 SER C CA 1
ATOM 5656 C C . SER C 1 122 ? -26.230 62.817 30.460 1.00 16.98 151 SER C C 1
ATOM 5657 O O . SER C 1 122 ? -26.760 62.873 29.348 1.00 15.10 151 SER C O 1
ATOM 5660 N N . LEU C 1 123 ? -25.255 63.632 30.841 1.00 11.07 152 LEU C N 1
ATOM 5661 C CA . LEU C 1 123 ? -24.681 64.623 29.943 1.00 14.76 152 LEU C CA 1
ATOM 5662 C C . LEU C 1 123 ? -24.193 63.981 28.649 1.00 15.83 152 LEU C C 1
ATOM 5663 O O . LEU C 1 123 ? -24.389 64.533 27.565 1.00 16.84 152 LEU C O 1
ATOM 5668 N N . GLU C 1 124 ? -23.585 62.802 28.757 1.00 14.44 153 GLU C N 1
ATOM 5669 C CA . GLU C 1 124 ? -23.099 62.091 27.570 1.00 15.46 153 GLU C CA 1
ATOM 5670 C C . GLU C 1 124 ? -24.180 61.937 26.484 1.00 14.96 153 GLU C C 1
ATOM 5671 O O . GLU C 1 124 ? -23.902 62.056 25.293 1.00 13.95 153 GLU C O 1
ATOM 5677 N N . ARG C 1 125 ? -25.409 61.654 26.894 1.00 12.93 154 ARG C N 1
ATOM 5678 C CA . ARG C 1 125 ? -26.507 61.521 25.938 1.00 12.30 154 ARG C CA 1
ATOM 5679 C C . ARG C 1 125 ? -26.681 62.819 25.155 1.00 17.97 154 ARG C C 1
ATOM 5680 O O . ARG C 1 125 ? -26.913 62.799 23.946 1.00 12.88 154 ARG C O 1
ATOM 5688 N N . ARG C 1 126 ? -26.586 63.949 25.847 1.00 11.75 155 ARG C N 1
ATOM 5689 C CA . ARG C 1 126 ? -26.741 65.252 25.194 1.00 14.33 155 ARG C CA 1
ATOM 5690 C C . ARG C 1 126 ? -25.658 65.487 24.140 1.00 16.52 155 ARG C C 1
ATOM 5691 O O . ARG C 1 126 ? -25.929 65.943 23.021 1.00 14.45 155 ARG C O 1
ATOM 5699 N N . VAL C 1 127 ? -24.424 65.196 24.515 1.00 15.07 156 VAL C N 1
ATOM 5700 C CA . VAL C 1 127 ? -23.289 65.484 23.644 1.00 13.70 156 VAL C CA 1
ATOM 5701 C C . VAL C 1 127 ? -23.309 64.628 22.375 1.00 14.29 156 VAL C C 1
ATOM 5702 O O . VAL C 1 127 ? -23.005 65.110 21.274 1.00 14.83 156 VAL C O 1
ATOM 5706 N N . THR C 1 128 ? -23.674 63.359 22.527 1.00 14.40 157 THR C N 1
ATOM 5707 C CA . THR C 1 128 ? -23.608 62.429 21.400 1.00 13.26 157 THR C CA 1
ATOM 5708 C C . THR C 1 128 ? -24.687 62.783 20.378 1.00 15.88 157 THR C C 1
ATOM 5709 O O . THR C 1 128 ? -24.456 62.719 19.180 1.00 13.49 157 THR C O 1
ATOM 5713 N N . MET C 1 129 ? -25.855 63.195 20.854 1.00 13.26 158 MET C N 1
ATOM 5714 C CA . MET C 1 129 ? -26.890 63.692 19.954 1.00 13.38 158 MET C CA 1
ATOM 5715 C C . MET C 1 129 ? -26.428 64.906 19.173 1.00 14.65 158 MET C C 1
ATOM 5716 O O . MET C 1 129 ? -26.679 65.005 17.976 1.00 15.81 158 MET C O 1
ATOM 5721 N N . ARG C 1 130 ? -25.761 65.837 19.853 1.00 11.85 159 ARG C N 1
ATOM 5722 C CA . ARG C 1 130 ? -25.277 67.043 19.205 1.00 13.85 159 ARG C CA 1
ATOM 5723 C C . ARG C 1 130 ? -24.141 66.735 18.226 1.00 15.55 159 ARG C C 1
ATOM 5724 O O . ARG C 1 130 ? -23.990 67.409 17.207 1.00 13.67 159 ARG C O 1
ATOM 5732 N N . ALA C 1 131 ? -23.347 65.713 18.544 1.00 12.46 160 ALA C N 1
ATOM 5733 C CA . ALA C 1 131 ? -22.221 65.321 17.701 1.00 13.68 160 ALA C CA 1
ATOM 5734 C C . ALA C 1 131 ? -22.698 64.769 16.365 1.00 11.58 160 ALA C C 1
ATOM 5735 O O . ALA C 1 131 ? -21.985 64.846 15.364 1.00 16.45 160 ALA C O 1
ATOM 5737 N N . PHE C 1 132 ? -23.893 64.190 16.352 1.00 13.08 161 PHE C N 1
ATOM 5738 C CA . PHE C 1 132 ? -24.504 63.762 15.095 1.00 13.77 161 PHE C CA 1
ATOM 5739 C C . PHE C 1 132 ? -25.295 64.890 14.430 1.00 14.53 161 PHE C C 1
ATOM 5740 O O . PHE C 1 132 ? -25.954 64.683 13.404 1.00 16.17 161 PHE C O 1
ATOM 5748 N N . GLY C 1 133 ? -25.253 66.077 15.020 1.00 13.80 162 GLY C N 1
ATOM 5749 C CA . GLY C 1 133 ? -25.887 67.242 14.422 1.00 17.61 162 GLY C CA 1
ATOM 5750 C C . GLY C 1 133 ? -27.366 67.441 14.709 1.00 17.80 162 GLY C C 1
ATOM 5751 O O . GLY C 1 133 ? -28.022 68.257 14.051 1.00 17.01 162 GLY C O 1
ATOM 5752 N N . ALA C 1 134 ? -27.905 66.706 15.678 1.00 12.90 163 ALA C N 1
ATOM 5753 C CA . ALA C 1 134 ? -29.320 66.860 16.034 1.00 16.71 163 ALA C CA 1
ATOM 5754 C C . ALA C 1 134 ? -29.536 68.060 16.944 1.00 14.67 163 ALA C C 1
ATOM 5755 O O . ALA C 1 134 ? -28.611 68.508 17.616 1.00 17.64 163 ALA C O 1
ATOM 5757 N N . GLU C 1 135 ? -30.761 68.580 16.960 1.00 13.57 164 GLU C N 1
ATOM 5758 C CA . GLU C 1 135 ? -31.119 69.658 17.873 1.00 15.86 164 GLU C CA 1
ATOM 5759 C C . GLU C 1 135 ? -31.786 69.024 19.081 1.00 12.74 164 GLU C C 1
ATOM 5760 O O . GLU C 1 135 ? -32.535 68.059 18.940 1.00 11.71 164 GLU C O 1
ATOM 5766 N N . LEU C 1 136 ? -31.480 69.526 20.271 1.00 13.55 165 LEU C N 1
ATOM 5767 C CA . LEU C 1 136 ? -31.984 68.908 21.496 1.00 13.12 165 LEU C CA 1
ATOM 5768 C C . LEU C 1 136 ? -32.679 69.938 22.371 1.00 12.44 165 LEU C C 1
ATOM 5769 O O . LEU C 1 136 ? -32.142 71.024 22.610 1.00 15.69 165 LEU C O 1
ATOM 5774 N N . ILE C 1 137 ? -33.859 69.582 22.862 1.00 11.38 166 ILE C N 1
ATOM 5775 C CA . ILE C 1 137 ? -34.585 70.407 23.829 1.00 12.15 166 ILE C CA 1
ATOM 5776 C C . ILE C 1 137 ? -34.768 69.603 25.110 1.00 13.69 166 ILE C C 1
ATOM 5777 O O . ILE C 1 137 ? -35.369 68.537 25.087 1.00 14.84 166 ILE C O 1
ATOM 5782 N N . LEU C 1 138 ? -34.246 70.114 26.225 1.00 13.70 167 LEU C N 1
ATOM 5783 C CA . LEU C 1 138 ? -34.430 69.467 27.518 1.00 12.42 167 LEU C CA 1
ATOM 5784 C C . LEU C 1 138 ? -35.731 69.920 28.171 1.00 7.55 167 LEU C C 1
ATOM 5785 O O . LEU C 1 138 ? -36.123 71.075 28.047 1.00 16.33 167 LEU C O 1
ATOM 5790 N N . THR C 1 139 ? -36.387 68.998 28.875 1.00 15.16 168 THR C N 1
ATOM 5791 C CA . THR C 1 139 ? -37.673 69.280 29.502 1.00 13.09 168 THR C CA 1
ATOM 5792 C C . THR C 1 139 ? -37.623 69.147 31.023 1.00 17.61 168 THR C C 1
ATOM 5793 O O . THR C 1 139 ? -36.778 68.445 31.572 1.00 17.03 168 THR C O 1
ATOM 5797 N N . ASP C 1 140 ? -38.552 69.838 31.676 1.00 18.84 169 ASP C N 1
ATOM 5798 C CA . ASP C 1 140 ? -38.704 69.867 33.131 1.00 15.30 169 ASP C CA 1
ATOM 5799 C C . ASP C 1 140 ? -38.496 68.498 33.762 1.00 15.45 169 ASP C C 1
ATOM 5800 O O . ASP C 1 140 ? -39.227 67.547 33.459 1.00 15.36 169 ASP C O 1
ATOM 5805 N N . PRO C 1 141 ? -37.494 68.378 34.653 1.00 15.58 170 PRO C N 1
ATOM 5806 C CA . PRO C 1 141 ? -37.200 67.046 35.178 1.00 17.55 170 PRO C CA 1
ATOM 5807 C C . PRO C 1 141 ? -38.350 66.526 36.016 1.00 16.95 170 PRO C C 1
ATOM 5808 O O . PRO C 1 141 ? -38.543 65.313 36.104 1.00 20.18 170 PRO C O 1
ATOM 5812 N N . ALA C 1 142 ? -39.117 67.437 36.610 1.00 15.83 171 ALA C N 1
ATOM 5813 C CA . ALA C 1 142 ? -40.232 67.039 37.463 1.00 16.86 171 ALA C CA 1
ATOM 5814 C C . ALA C 1 142 ? -41.330 66.298 36.692 1.00 18.65 171 ALA C C 1
ATOM 5815 O O . ALA C 1 142 ? -42.099 65.527 37.277 1.00 19.45 171 ALA C O 1
ATOM 5817 N N . LYS C 1 143 ? -41.405 66.525 35.385 1.00 16.99 172 LYS C N 1
ATOM 5818 C CA . LYS C 1 143 ? -42.449 65.897 34.582 1.00 16.12 172 LYS C CA 1
ATOM 5819 C C . LYS C 1 143 ? -41.989 64.601 33.907 1.00 19.94 172 LYS C C 1
ATOM 5820 O O . LYS C 1 143 ? -42.795 63.902 33.297 1.00 21.07 172 LYS C O 1
ATOM 5826 N N . GLY C 1 144 ? -40.699 64.293 34.003 1.00 21.18 173 GLY C N 1
ATOM 5827 C CA . GLY C 1 144 ? -40.151 63.047 33.479 1.00 18.92 173 GLY C CA 1
ATOM 5828 C C . GLY C 1 144 ? -40.465 62.798 32.016 1.00 19.18 173 GLY C C 1
ATOM 5829 O O . GLY C 1 144 ? -40.646 63.742 31.249 1.00 17.06 173 GLY C O 1
ATOM 5830 N N . MET C 1 145 ? -40.543 61.524 31.632 1.00 18.54 174 MET C N 1
ATOM 5831 C CA . MET C 1 145 ? -40.763 61.159 30.236 1.00 20.02 174 MET C CA 1
ATOM 5832 C C . MET C 1 145 ? -42.136 61.596 29.715 1.00 16.80 174 MET C C 1
ATOM 5833 O O . MET C 1 145 ? -42.276 61.977 28.556 1.00 17.51 174 MET C O 1
ATOM 5838 N N . GLY C 1 146 ? -43.148 61.563 30.572 1.00 16.15 175 GLY C N 1
ATOM 5839 C CA . GLY C 1 146 ? -44.433 62.139 30.218 1.00 23.43 175 GLY C CA 1
ATOM 5840 C C . GLY C 1 146 ? -44.334 63.565 29.700 1.00 17.85 175 GLY C C 1
ATOM 5841 O O . GLY C 1 146 ? -44.958 63.904 28.695 1.00 17.99 175 GLY C O 1
ATOM 5842 N N . GLY C 1 147 ? -43.561 64.415 30.380 1.00 14.58 176 GLY C N 1
ATOM 5843 C CA . GLY C 1 147 ? -43.425 65.798 29.965 1.00 13.17 176 GLY C CA 1
ATOM 5844 C C . GLY C 1 147 ? -42.667 65.885 28.657 1.00 16.87 176 GLY C C 1
ATOM 5845 O O . GLY C 1 147 ? -42.969 66.705 27.789 1.00 16.52 176 GLY C O 1
ATOM 5846 N N . THR C 1 148 ? -41.692 65.005 28.496 1.00 17.00 177 THR C N 1
ATOM 5847 C CA . THR C 1 148 ? -40.888 65.033 27.283 1.00 13.28 177 THR C CA 1
ATOM 5848 C C . THR C 1 148 ? -41.715 64.631 26.061 1.00 14.55 177 THR C C 1
ATOM 5849 O O . THR C 1 148 ? -41.559 65.209 24.977 1.00 19.50 177 THR C O 1
ATOM 5853 N N . VAL C 1 149 ? -42.615 63.668 26.241 1.00 12.77 178 VAL C N 1
ATOM 5854 C CA . VAL C 1 149 ? -43.541 63.296 25.169 1.00 11.63 178 VAL C CA 1
ATOM 5855 C C . VAL C 1 149 ? -44.514 64.435 24.913 1.00 14.04 178 VAL C C 1
ATOM 5856 O O . VAL C 1 149 ? -44.748 64.812 23.769 1.00 14.43 178 VAL C O 1
ATOM 5860 N N . LYS C 1 150 ? -45.089 65.007 25.970 1.00 12.85 179 LYS C N 1
ATOM 5861 C CA . LYS C 1 150 ? -45.978 66.143 25.755 1.00 14.82 179 LYS C CA 1
ATOM 5862 C C . LYS C 1 150 ? -45.282 67.260 24.971 1.00 15.83 179 LYS C C 1
ATOM 5863 O O . LYS C 1 150 ? -45.861 67.821 24.043 1.00 16.77 179 LYS C O 1
ATOM 5869 N N . LYS C 1 151 ? -44.039 67.572 25.326 1.00 13.95 180 LYS C N 1
ATOM 5870 C CA . LYS C 1 151 ? -43.295 68.613 24.620 1.00 14.31 180 LYS C CA 1
ATOM 5871 C C . LYS C 1 151 ? -43.114 68.259 23.144 1.00 18.06 180 LYS C C 1
ATOM 5872 O O . LYS C 1 151 ? -43.226 69.123 22.264 1.00 17.59 180 LYS C O 1
ATOM 5878 N N . ALA C 1 152 ? -42.828 66.993 22.867 1.00 20.27 181 ALA C N 1
ATOM 5879 C CA . ALA C 1 152 ? -42.610 66.586 21.482 1.00 14.99 181 ALA C CA 1
ATOM 5880 C C . ALA C 1 152 ? -43.878 66.828 20.647 1.00 16.75 181 ALA C C 1
ATOM 5881 O O . ALA C 1 152 ? -43.800 67.328 19.522 1.00 17.72 181 ALA C O 1
ATOM 5883 N N . TYR C 1 153 ? -45.046 66.496 21.199 1.00 17.29 182 TYR C N 1
ATOM 5884 C CA . TYR C 1 153 ? -46.299 66.758 20.487 1.00 18.00 182 TYR C CA 1
ATOM 5885 C C . TYR C 1 153 ? -46.529 68.245 20.222 1.00 16.46 182 TYR C C 1
ATOM 5886 O O . TYR C 1 153 ? -47.060 68.622 19.170 1.00 16.80 182 TYR C O 1
ATOM 5895 N N . GLU C 1 154 ? -46.161 69.083 21.188 1.00 18.09 183 GLU C N 1
ATOM 5896 C CA . GLU C 1 154 ? -46.306 70.528 21.053 1.00 23.37 183 GLU C CA 1
ATOM 5897 C C . GLU C 1 154 ? -45.408 71.034 19.933 1.00 23.62 183 GLU C C 1
ATOM 5898 O O . GLU C 1 154 ? -45.813 71.866 19.126 1.00 20.55 183 GLU C O 1
ATOM 5904 N N . LEU C 1 155 ? -44.192 70.504 19.865 1.00 15.61 184 LEU C N 1
ATOM 5905 C CA . LEU C 1 155 ? -43.257 70.896 18.807 1.00 18.54 184 LEU C CA 1
ATOM 5906 C C . LEU C 1 155 ? -43.771 70.460 17.441 1.00 22.56 184 LEU C C 1
ATOM 5907 O O . LEU C 1 155 ? -43.609 71.185 16.453 1.00 22.58 184 LEU C O 1
ATOM 5912 N N . LEU C 1 156 ? -44.373 69.273 17.394 1.00 17.18 185 LEU C N 1
ATOM 5913 C CA . LEU C 1 156 ? -44.916 68.703 16.160 1.00 17.22 185 LEU C CA 1
ATOM 5914 C C . LEU C 1 156 ? -46.022 69.605 15.637 1.00 22.90 185 LEU C C 1
ATOM 5915 O O . LEU C 1 156 ? -46.087 69.914 14.446 1.00 20.35 185 LEU C O 1
ATOM 5920 N N . GLU C 1 157 ? -46.903 70.018 16.539 1.00 20.13 186 GLU C N 1
ATOM 5921 C CA . GLU C 1 157 ? -48.032 70.860 16.162 1.00 22.78 186 GLU C CA 1
ATOM 5922 C C . GLU C 1 157 ? -47.586 72.232 15.682 1.00 25.77 186 GLU C C 1
ATOM 5923 O O . GLU C 1 157 ? -48.266 72.867 14.877 1.00 31.91 186 GLU C O 1
ATOM 5929 N N . ASN C 1 158 ? -46.434 72.688 16.156 1.00 24.88 187 ASN C N 1
ATOM 5930 C CA . ASN C 1 158 ? -45.975 74.035 15.833 1.00 24.23 187 ASN C CA 1
ATOM 5931 C C . ASN C 1 158 ? -44.924 74.107 14.737 1.00 27.39 187 ASN C C 1
ATOM 5932 O O . ASN C 1 158 ? -44.519 75.195 14.341 1.00 27.47 187 ASN C O 1
ATOM 5937 N N . THR C 1 159 ? -44.492 72.951 14.243 1.00 24.04 188 THR C N 1
ATOM 5938 C CA . THR C 1 159 ? -43.438 72.893 13.225 1.00 21.50 188 THR C CA 1
ATOM 5939 C C . THR C 1 159 ? -43.967 72.445 11.859 1.00 24.30 188 THR C C 1
ATOM 5940 O O . THR C 1 159 ? -44.559 71.376 11.736 1.00 24.37 188 THR C O 1
ATOM 5944 N N . PRO C 1 160 ? -43.742 73.261 10.819 1.00 28.23 189 PRO C N 1
ATOM 5945 C CA . PRO C 1 160 ? -44.214 72.914 9.475 1.00 25.96 189 PRO C CA 1
ATOM 5946 C C . PRO C 1 160 ? -43.463 71.716 8.904 1.00 21.23 189 PRO C C 1
ATOM 5947 O O . PRO C 1 160 ? -42.262 71.598 9.130 1.00 22.41 189 PRO C O 1
ATOM 5951 N N . ASN C 1 161 ? -44.162 70.864 8.158 1.00 18.79 190 ASN C N 1
ATOM 5952 C CA . ASN C 1 161 ? -43.553 69.687 7.548 1.00 21.29 190 ASN C CA 1
ATOM 5953 C C . ASN C 1 161 ? -42.753 68.853 8.546 1.00 21.30 190 ASN C C 1
ATOM 5954 O O . ASN C 1 161 ? -41.615 68.464 8.277 1.00 20.79 190 ASN C O 1
ATOM 5959 N N . ALA C 1 162 ? -43.355 68.581 9.696 1.00 18.38 191 ALA C N 1
ATOM 5960 C CA . ALA C 1 162 ? -42.695 67.772 10.716 1.00 20.84 191 ALA C CA 1
ATOM 5961 C C . ALA C 1 162 ? -43.398 66.427 10.849 1.00 20.28 191 ALA C C 1
ATOM 5962 O O . ALA C 1 162 ? -44.533 66.262 10.405 1.00 16.24 191 ALA C O 1
ATOM 5964 N N . HIS C 1 163 ? -42.708 65.463 11.451 1.00 18.30 192 HIS C N 1
ATOM 5965 C CA . HIS C 1 163 ? -43.258 64.141 11.655 1.00 14.90 192 HIS C CA 1
ATOM 5966 C C . HIS C 1 163 ? -42.630 63.527 12.898 1.00 13.45 192 HIS C C 1
ATOM 5967 O O . HIS C 1 163 ? -41.440 63.689 13.137 1.00 13.79 192 HIS C O 1
ATOM 5974 N N . MET C 1 164 ? -43.437 62.834 13.691 1.00 16.76 193 MET C N 1
ATOM 5975 C CA . MET C 1 164 ? -42.929 62.137 14.866 1.00 17.40 193 MET C CA 1
ATOM 5976 C C . MET C 1 164 ? -43.156 60.635 14.720 1.00 19.73 193 MET C C 1
ATOM 5977 O O . MET C 1 164 ? -44.297 60.183 14.579 1.00 16.67 193 MET C O 1
ATOM 5982 N N . LEU C 1 165 ? -42.066 59.880 14.797 1.00 16.38 194 LEU C N 1
ATOM 5983 C CA . LEU C 1 165 ? -42.103 58.428 14.711 1.00 15.37 194 LEU C CA 1
ATOM 5984 C C . LEU C 1 165 ? -42.912 57.851 15.870 1.00 16.38 194 LEU C C 1
ATOM 5985 O O . LEU C 1 165 ? -43.634 56.870 15.700 1.00 18.36 194 LEU C O 1
ATOM 5990 N N . GLN C 1 166 ? -42.801 58.470 17.043 1.00 16.45 195 GLN C N 1
ATOM 5991 C CA . GLN C 1 166 ? -43.563 58.018 18.205 1.00 16.91 195 GLN C CA 1
ATOM 5992 C C . GLN C 1 166 ? -43.302 56.603 18.712 1.00 20.82 195 GLN C C 1
ATOM 5993 O O . GLN C 1 166 ? -44.195 55.761 18.756 1.00 16.91 195 GLN C O 1
ATOM 5999 N N . GLN C 1 167 ? -42.054 56.357 19.085 1.00 12.26 196 GLN C N 1
ATOM 6000 C CA . GLN C 1 167 ? -41.616 55.049 19.537 1.00 10.40 196 GLN C CA 1
ATOM 6001 C C . GLN C 1 167 ? -42.582 54.359 20.495 1.00 9.48 196 GLN C C 1
ATOM 6002 O O . GLN C 1 167 ? -42.693 53.136 20.487 1.00 12.29 196 GLN C O 1
ATOM 6008 N N . PHE C 1 168 ? -43.254 55.128 21.346 1.00 10.61 197 PHE C N 1
ATOM 6009 C CA . PHE C 1 168 ? -44.150 54.523 22.334 1.00 11.32 197 PHE C CA 1
ATOM 6010 C C . PHE C 1 168 ? -45.440 53.975 21.730 1.00 15.80 197 PHE C C 1
ATOM 6011 O O . PHE C 1 168 ? -46.169 53.215 22.383 1.00 17.53 197 PHE C O 1
ATOM 6019 N N . SER C 1 169 ? -45.700 54.342 20.480 1.00 13.00 198 SER C N 1
ATOM 6020 C CA A SER C 1 169 ? -46.933 53.927 19.820 0.56 12.69 198 SER C CA 1
ATOM 6021 C CA B SER C 1 169 ? -46.936 53.958 19.810 0.44 14.23 198 SER C CA 1
ATOM 6022 C C . SER C 1 169 ? -46.700 53.308 18.453 1.00 16.08 198 SER C C 1
ATOM 6023 O O . SER C 1 169 ? -47.639 52.848 17.810 1.00 18.22 198 SER C O 1
ATOM 6028 N N . ASN C 1 170 ? -45.453 53.296 18.005 1.00 14.46 199 ASN C N 1
ATOM 6029 C CA . ASN C 1 170 ? -45.147 52.798 16.657 1.00 13.91 199 ASN C CA 1
ATOM 6030 C C . ASN C 1 170 ? -44.895 51.281 16.616 1.00 10.66 199 ASN C C 1
ATOM 6031 O O . ASN C 1 170 ? -43.924 50.793 17.182 1.00 16.38 199 ASN C O 1
ATOM 6036 N N . PRO C 1 171 ? -45.771 50.520 15.938 1.00 14.44 200 PRO C N 1
ATOM 6037 C CA . PRO C 1 171 ? -45.635 49.057 15.920 1.00 15.67 200 PRO C CA 1
ATOM 6038 C C . PRO C 1 171 ? -44.384 48.586 15.180 1.00 11.64 200 PRO C C 1
ATOM 6039 O O . PRO C 1 171 ? -44.020 47.423 15.311 1.00 16.40 200 PRO C O 1
ATOM 6043 N N . ALA C 1 172 ? -43.725 49.460 14.422 1.00 12.11 201 ALA C N 1
ATOM 6044 C CA . ALA C 1 172 ? -42.471 49.051 13.798 1.00 13.28 201 ALA C CA 1
ATOM 6045 C C . ALA C 1 172 ? -41.394 48.845 14.867 1.00 15.61 201 ALA C C 1
ATOM 6046 O O . ALA C 1 172 ? -40.433 48.104 14.660 1.00 12.73 201 ALA C O 1
ATOM 6048 N N . ASN C 1 173 ? -41.571 49.501 16.011 1.00 12.47 202 ASN C N 1
ATOM 6049 C CA . ASN C 1 173 ? -40.672 49.305 17.147 1.00 11.64 202 ASN C CA 1
ATOM 6050 C C . ASN C 1 173 ? -40.729 47.842 17.553 1.00 12.01 202 ASN C C 1
ATOM 6051 O O . ASN C 1 173 ? -39.748 47.105 17.442 1.00 14.79 202 ASN C O 1
ATOM 6056 N N . THR C 1 174 ? -41.896 47.403 18.011 1.00 12.47 203 THR C N 1
ATOM 6057 C CA . THR C 1 174 ? -42.099 45.998 18.342 1.00 15.33 203 THR C CA 1
ATOM 6058 C C . THR C 1 174 ? -41.652 45.089 17.200 1.00 14.84 203 THR C C 1
ATOM 6059 O O . THR C 1 174 ? -40.943 44.118 17.418 1.00 11.90 203 THR C O 1
ATOM 6063 N N . GLN C 1 175 ? -42.041 45.418 15.976 1.00 13.04 204 GLN C N 1
ATOM 6064 C CA . GLN C 1 175 ? -41.741 44.527 14.857 1.00 14.98 204 GLN C CA 1
ATOM 6065 C C . GLN C 1 175 ? -40.255 44.250 14.635 1.00 12.83 204 GLN C C 1
ATOM 6066 O O . GLN C 1 175 ? -39.889 43.127 14.296 1.00 14.49 204 GLN C O 1
ATOM 6072 N N . VAL C 1 176 ? -39.390 45.248 14.801 1.00 13.19 205 VAL C N 1
ATOM 6073 C CA . VAL C 1 176 ? -37.974 44.999 14.570 1.00 13.82 205 VAL C CA 1
ATOM 6074 C C . VAL C 1 176 ? -37.447 43.962 15.568 1.00 9.86 205 VAL C C 1
ATOM 6075 O O . VAL C 1 176 ? -36.590 43.151 15.238 1.00 9.89 205 VAL C O 1
ATOM 6079 N N . HIS C 1 177 ? -38.004 43.928 16.776 1.00 14.03 206 HIS C N 1
ATOM 6080 C CA . HIS C 1 177 ? -37.547 42.930 17.739 1.00 14.25 206 HIS C CA 1
ATOM 6081 C C . HIS C 1 177 ? -38.146 41.556 17.453 1.00 13.33 206 HIS C C 1
ATOM 6082 O O . HIS C 1 177 ? -37.551 40.520 17.745 1.00 14.53 206 HIS C O 1
ATOM 6089 N N . PHE C 1 178 ? -39.329 41.552 16.866 1.00 12.38 207 PHE C N 1
ATOM 6090 C CA . PHE C 1 178 ? -39.930 40.304 16.449 1.00 13.71 207 PHE C CA 1
ATOM 6091 C C . PHE C 1 178 ? -39.103 39.713 15.315 1.00 13.70 207 PHE C C 1
ATOM 6092 O O . PHE C 1 178 ? -38.950 38.496 15.225 1.00 14.81 207 PHE C O 1
ATOM 6100 N N . GLU C 1 179 ? -38.720 40.578 14.382 1.00 15.27 208 GLU C N 1
ATOM 6101 C CA . GLU C 1 179 ? -37.892 40.226 13.229 1.00 15.53 208 GLU C CA 1
ATOM 6102 C C . GLU C 1 179 ? -36.410 39.898 13.458 1.00 19.83 208 GLU C C 1
ATOM 6103 O O . GLU C 1 179 ? -35.866 39.004 12.812 1.00 14.33 208 GLU C O 1
ATOM 6109 N N . THR C 1 180 ? -35.748 40.649 14.337 1.00 12.20 209 THR C N 1
ATOM 6110 C CA . THR C 1 180 ? -34.312 40.458 14.537 1.00 12.34 209 THR C CA 1
ATOM 6111 C C . THR C 1 180 ? -33.693 40.119 15.897 1.00 14.94 209 THR C C 1
ATOM 6112 O O . THR C 1 180 ? -32.738 39.349 15.967 1.00 12.68 209 THR C O 1
ATOM 6116 N N . THR C 1 181 ? -34.228 40.693 16.970 1.00 16.56 210 THR C N 1
ATOM 6117 C CA . THR C 1 181 ? -33.651 40.491 18.298 1.00 14.87 210 THR C CA 1
ATOM 6118 C C . THR C 1 181 ? -34.119 39.133 18.802 1.00 15.64 210 THR C C 1
ATOM 6119 O O . THR C 1 181 ? -33.349 38.370 19.380 1.00 13.19 210 THR C O 1
ATOM 6123 N N . GLY C 1 182 ? -35.387 38.839 18.558 1.00 12.55 211 GLY C N 1
ATOM 6124 C CA . GLY C 1 182 ? -35.990 37.565 18.940 1.00 10.96 211 GLY C CA 1
ATOM 6125 C C . GLY C 1 182 ? -35.357 36.390 18.213 1.00 11.40 211 GLY C C 1
ATOM 6126 O O . GLY C 1 182 ? -34.873 35.442 18.823 1.00 14.30 211 GLY C O 1
ATOM 6127 N N . PRO C 1 183 ? -35.382 36.428 16.885 1.00 13.64 212 PRO C N 1
ATOM 6128 C CA . PRO C 1 183 ? -34.722 35.379 16.102 1.00 16.06 212 PRO C CA 1
ATOM 6129 C C . PRO C 1 183 ? -33.257 35.158 16.479 1.00 17.91 212 PRO C C 1
ATOM 6130 O O . PRO C 1 183 ? -32.837 33.998 16.559 1.00 18.44 212 PRO C O 1
ATOM 6134 N N . GLU C 1 184 ? -32.495 36.227 16.711 1.00 13.01 213 GLU C N 1
ATOM 6135 C CA . GLU C 1 184 ? -31.095 36.087 17.100 1.00 14.05 213 GLU C CA 1
ATOM 6136 C C . GLU C 1 184 ? -30.951 35.298 18.387 1.00 12.74 213 GLU C C 1
ATOM 6137 O O . GLU C 1 184 ? -30.042 34.484 18.529 1.00 13.06 213 GLU C O 1
ATOM 6143 N N . ILE C 1 185 ? -31.837 35.552 19.335 1.00 14.02 214 ILE C N 1
ATOM 6144 C CA . ILE C 1 185 ? -31.797 34.815 20.591 1.00 11.30 214 ILE C CA 1
ATOM 6145 C C . ILE C 1 185 ? -32.162 33.339 20.403 1.00 15.49 214 ILE C C 1
ATOM 6146 O O . ILE C 1 185 ? -31.513 32.445 20.953 1.00 15.41 214 ILE C O 1
ATOM 6151 N N . TRP C 1 186 ? -33.193 33.080 19.611 1.00 16.40 215 TRP C N 1
ATOM 6152 C CA . TRP C 1 186 ? -33.620 31.706 19.378 1.00 17.27 215 TRP C CA 1
ATOM 6153 C C . TRP C 1 186 ? -32.497 30.936 18.701 1.00 16.94 215 TRP C C 1
ATOM 6154 O O . TRP C 1 186 ? -32.178 29.806 19.081 1.00 18.24 215 TRP C O 1
ATOM 6165 N N . GLU C 1 187 ? -31.876 31.569 17.713 1.00 15.27 216 GLU C N 1
ATOM 6166 C CA . GLU C 1 187 ? -30.823 30.923 16.934 1.00 16.30 216 GLU C CA 1
ATOM 6167 C C . GLU C 1 187 ? -29.556 30.702 17.756 1.00 17.62 216 GLU C C 1
ATOM 6168 O O . GLU C 1 187 ? -28.974 29.617 17.729 1.00 18.80 216 GLU C O 1
ATOM 6174 N N . ASP C 1 188 ? -29.128 31.728 18.488 1.00 12.73 217 ASP C N 1
ATOM 6175 C CA . ASP C 1 188 ? -27.904 31.631 19.287 1.00 13.24 217 ASP C CA 1
ATOM 6176 C C . ASP C 1 188 ? -27.996 30.679 20.492 1.00 16.02 217 ASP C C 1
ATOM 6177 O O . ASP C 1 188 ? -26.975 30.163 20.953 1.00 18.42 217 ASP C O 1
ATOM 6182 N N . THR C 1 189 ? -29.200 30.477 21.020 1.00 14.93 218 THR C N 1
ATOM 6183 C CA . THR C 1 189 ? -29.418 29.488 22.081 1.00 14.08 218 THR C CA 1
ATOM 6184 C C . THR C 1 189 ? -29.827 28.126 21.513 1.00 18.31 218 THR C C 1
ATOM 6185 O O . THR C 1 189 ? -30.061 27.176 22.267 1.00 15.83 218 THR C O 1
ATOM 6189 N N . ASN C 1 190 ? -29.914 28.040 20.187 1.00 17.90 219 ASN C N 1
ATOM 6190 C CA . ASN C 1 190 ? -30.263 26.787 19.514 1.00 19.17 219 ASN C CA 1
ATOM 6191 C C . ASN C 1 190 ? -31.607 26.263 20.024 1.00 24.94 219 ASN C C 1
ATOM 6192 O O . ASN C 1 190 ? -31.797 25.059 20.216 1.00 25.67 219 ASN C O 1
ATOM 6197 N N . GLY C 1 191 ? -32.533 27.194 20.251 1.00 19.67 220 GLY C N 1
ATOM 6198 C CA . GLY C 1 191 ? -33.877 26.867 20.679 1.00 17.74 220 GLY C CA 1
ATOM 6199 C C . GLY C 1 191 ? -33.986 26.460 22.135 1.00 20.89 220 GLY C C 1
ATOM 6200 O O . GLY C 1 191 ? -34.986 25.866 22.544 1.00 21.22 220 GLY C O 1
ATOM 6201 N N . GLN C 1 192 ? -32.984 26.793 22.937 1.00 17.24 221 GLN C N 1
ATOM 6202 C CA . GLN C 1 192 ? -32.984 26.347 24.328 1.00 20.04 221 GLN C CA 1
ATOM 6203 C C . GLN C 1 192 ? -33.320 27.389 25.396 1.00 22.96 221 GLN C C 1
ATOM 6204 O O . GLN C 1 192 ? -33.435 27.054 26.577 1.00 21.70 221 GLN C O 1
ATOM 6210 N N . VAL C 1 193 ? -33.505 28.640 24.997 1.00 19.35 222 VAL C N 1
ATOM 6211 C CA . VAL C 1 193 ? -33.875 29.666 25.971 1.00 12.82 222 VAL C CA 1
ATOM 6212 C C . VAL C 1 193 ? -35.168 29.265 26.690 1.00 13.80 222 VAL C C 1
ATOM 6213 O O . VAL C 1 193 ? -36.159 28.921 26.049 1.00 15.29 222 VAL C O 1
ATOM 6217 N N . ASP C 1 194 ? -35.136 29.277 28.022 1.00 13.12 223 ASP C N 1
ATOM 6218 C CA . ASP C 1 194 ? -36.317 28.964 28.835 1.00 13.97 223 ASP C CA 1
ATOM 6219 C C . ASP C 1 194 ? -37.052 30.204 29.341 1.00 18.18 223 ASP C C 1
ATOM 6220 O O . ASP C 1 194 ? -38.273 30.197 29.498 1.00 17.65 223 ASP C O 1
ATOM 6225 N N . ILE C 1 195 ? -36.292 31.252 29.637 1.00 13.00 224 ILE C N 1
ATOM 6226 C CA . ILE C 1 195 ? -36.815 32.482 30.224 1.00 11.42 224 ILE C CA 1
ATOM 6227 C C . ILE C 1 195 ? -36.115 33.671 29.566 1.00 16.70 224 ILE C C 1
ATOM 6228 O O . ILE C 1 195 ? -34.909 33.631 29.335 1.00 14.40 224 ILE C O 1
ATOM 6233 N N . PHE C 1 196 ? -36.876 34.708 29.231 1.00 13.47 225 PHE C N 1
ATOM 6234 C CA . PHE C 1 196 ? -36.299 35.962 28.736 1.00 14.57 225 PHE C CA 1
ATOM 6235 C C . PHE C 1 196 ? -36.769 37.067 29.667 1.00 12.60 225 PHE C C 1
ATOM 6236 O O . PHE C 1 196 ? -37.950 37.130 29.999 1.00 14.83 225 PHE C O 1
ATOM 6244 N N . VAL C 1 197 ? -35.840 37.924 30.077 1.00 11.91 226 VAL C N 1
ATOM 6245 C CA . VAL C 1 197 ? -36.104 39.005 31.013 1.00 11.38 226 VAL C CA 1
ATOM 6246 C C . VAL C 1 197 ? -35.609 40.293 30.394 1.00 10.51 226 VAL C C 1
ATOM 6247 O O . VAL C 1 197 ? -34.488 40.339 29.883 1.00 15.87 226 VAL C O 1
ATOM 6251 N N . MET C 1 198 ? -36.434 41.331 30.422 1.00 10.44 227 MET C N 1
ATOM 6252 C CA . MET C 1 198 ? -36.040 42.613 29.832 1.00 15.00 227 MET C CA 1
ATOM 6253 C C . MET C 1 198 ? -36.793 43.784 30.444 1.00 10.95 227 MET C C 1
ATOM 6254 O O . MET C 1 198 ? -38.015 43.757 30.543 1.00 14.39 227 MET C O 1
ATOM 6259 N N . GLY C 1 199 ? -36.049 44.821 30.817 1.00 14.34 228 GLY C N 1
ATOM 6260 C CA . GLY C 1 199 ? -36.626 46.060 31.304 1.00 14.45 228 GLY C CA 1
ATOM 6261 C C . GLY C 1 199 ? -37.447 46.762 30.242 1.00 13.48 228 GLY C C 1
ATOM 6262 O O . GLY C 1 199 ? -37.162 46.667 29.050 1.00 15.58 228 GLY C O 1
ATOM 6263 N N . ILE C 1 200 ? -38.469 47.485 30.684 1.00 11.23 229 ILE C N 1
ATOM 6264 C CA . ILE C 1 200 ? -39.404 48.122 29.767 1.00 18.98 229 ILE C CA 1
ATOM 6265 C C . ILE C 1 200 ? -39.160 49.620 29.727 1.00 19.86 229 ILE C C 1
ATOM 6266 O O . ILE C 1 200 ? -39.279 50.309 30.749 1.00 15.68 229 ILE C O 1
ATOM 6271 N N . GLY C 1 201 ? -38.791 50.107 28.549 1.00 15.16 230 GLY C N 1
ATOM 6272 C CA . GLY C 1 201 ? -38.792 51.531 28.259 1.00 12.99 230 GLY C CA 1
ATOM 6273 C C . GLY C 1 201 ? -40.020 51.810 27.417 1.00 16.50 230 GLY C C 1
ATOM 6274 O O . GLY C 1 201 ? -41.069 52.197 27.945 1.00 16.08 230 GLY C O 1
ATOM 6275 N N . SER C 1 202 ? -39.903 51.600 26.105 1.00 14.97 231 SER C N 1
ATOM 6276 C CA A SER C 1 202 ? -41.061 51.680 25.215 0.88 12.47 231 SER C CA 1
ATOM 6277 C CA B SER C 1 202 ? -41.059 51.681 25.222 0.12 12.94 231 SER C CA 1
ATOM 6278 C C . SER C 1 202 ? -41.847 50.370 25.244 1.00 12.41 231 SER C C 1
ATOM 6279 O O . SER C 1 202 ? -43.017 50.333 24.872 1.00 18.05 231 SER C O 1
ATOM 6284 N N . GLY C 1 203 ? -41.200 49.292 25.684 1.00 11.36 232 GLY C N 1
ATOM 6285 C CA . GLY C 1 203 ? -41.820 47.976 25.658 1.00 12.19 232 GLY C CA 1
ATOM 6286 C C . GLY C 1 203 ? -41.627 47.223 24.345 1.00 16.72 232 GLY C C 1
ATOM 6287 O O . GLY C 1 203 ? -42.043 46.075 24.210 1.00 12.81 232 GLY C O 1
ATOM 6288 N N . GLY C 1 204 ? -40.981 47.868 23.384 1.00 15.01 233 GLY C N 1
ATOM 6289 C CA . GLY C 1 204 ? -40.761 47.263 22.080 1.00 14.54 233 GLY C CA 1
ATOM 6290 C C . GLY C 1 204 ? -39.981 45.967 22.181 1.00 11.13 233 GLY C C 1
ATOM 6291 O O . GLY C 1 204 ? -40.349 44.961 21.581 1.00 12.43 233 GLY C O 1
ATOM 6292 N N . THR C 1 205 ? -38.887 45.984 22.936 1.00 8.14 234 THR C N 1
ATOM 6293 C CA . THR C 1 205 ? -38.028 44.802 23.021 1.00 8.75 234 THR C CA 1
ATOM 6294 C C . THR C 1 205 ? -38.711 43.626 23.693 1.00 12.65 234 THR C C 1
ATOM 6295 O O . THR C 1 205 ? -38.728 42.524 23.158 1.00 13.73 234 THR C O 1
ATOM 6299 N N . VAL C 1 206 ? -39.253 43.839 24.890 1.00 12.63 235 VAL C N 1
ATOM 6300 C CA . VAL C 1 206 ? -39.867 42.713 25.588 1.00 8.57 235 VAL C CA 1
ATOM 6301 C C . VAL C 1 206 ? -41.061 42.173 24.791 1.00 13.42 235 VAL C C 1
ATOM 6302 O O . VAL C 1 206 ? -41.291 40.963 24.738 1.00 14.34 235 VAL C O 1
ATOM 6306 N N . SER C 1 207 ? -41.806 43.068 24.156 1.00 12.09 236 SER C N 1
ATOM 6307 C CA A SER C 1 207 ? -42.989 42.665 23.399 0.48 14.57 236 SER C CA 1
ATOM 6308 C CA B SER C 1 207 ? -42.989 42.664 23.399 0.52 14.60 236 SER C CA 1
ATOM 6309 C C . SER C 1 207 ? -42.629 41.910 22.125 1.00 15.16 236 SER C C 1
ATOM 6310 O O . SER C 1 207 ? -43.206 40.870 21.826 1.00 17.46 236 SER C O 1
ATOM 6315 N N . GLY C 1 208 ? -41.692 42.448 21.362 1.00 15.16 237 GLY C N 1
ATOM 6316 C CA . GLY C 1 208 ? -41.280 41.804 20.130 1.00 10.78 237 GLY C CA 1
ATOM 6317 C C . GLY C 1 208 ? -40.542 40.498 20.341 1.00 10.31 237 GLY C C 1
ATOM 6318 O O . GLY C 1 208 ? -40.822 39.498 19.677 1.00 14.14 237 GLY C O 1
ATOM 6319 N N . VAL C 1 209 ? -39.567 40.492 21.245 1.00 8.80 238 VAL C N 1
ATOM 6320 C CA . VAL C 1 209 ? -38.852 39.260 21.518 1.00 6.40 238 VAL C CA 1
ATOM 6321 C C . VAL C 1 209 ? -39.812 38.237 22.121 1.00 13.73 238 VAL C C 1
ATOM 6322 O O . VAL C 1 209 ? -39.758 37.056 21.799 1.00 16.09 238 VAL C O 1
ATOM 6326 N N . GLY C 1 210 ? -40.677 38.695 23.020 1.00 16.51 239 GLY C N 1
ATOM 6327 C CA . GLY C 1 210 ? -41.595 37.785 23.688 1.00 13.04 239 GLY C CA 1
ATOM 6328 C C . GLY C 1 210 ? -42.518 37.105 22.688 1.00 17.30 239 GLY C C 1
ATOM 6329 O O . GLY C 1 210 ? -42.709 35.885 22.714 1.00 14.88 239 GLY C O 1
ATOM 6330 N N . GLN C 1 211 ? -43.078 37.903 21.788 1.00 16.25 240 GLN C N 1
ATOM 6331 C CA . GLN C 1 211 ? -44.004 37.385 20.792 1.00 13.69 240 GLN C CA 1
ATOM 6332 C C . GLN C 1 211 ? -43.288 36.398 19.894 1.00 17.54 240 GLN C C 1
ATOM 6333 O O . GLN C 1 211 ? -43.826 35.331 19.590 1.00 19.32 240 GLN C O 1
ATOM 6339 N N . TYR C 1 212 ? -42.074 36.732 19.470 1.00 15.15 241 TYR C N 1
ATOM 6340 C CA . TYR C 1 212 ? -41.314 35.775 18.669 1.00 14.55 241 TYR C CA 1
ATOM 6341 C C . TYR C 1 212 ? -41.026 34.476 19.416 1.00 18.54 241 TYR C C 1
ATOM 6342 O O . TYR C 1 212 ? -41.329 33.381 18.923 1.00 14.73 241 TYR C O 1
ATOM 6351 N N . LEU C 1 213 ? -40.440 34.579 20.604 1.00 15.44 242 LEU C N 1
ATOM 6352 C CA . LEU C 1 213 ? -40.084 33.373 21.331 1.00 13.43 242 LEU C CA 1
ATOM 6353 C C . LEU C 1 213 ? -41.296 32.491 21.637 1.00 13.88 242 LEU C C 1
ATOM 6354 O O . LEU C 1 213 ? -41.195 31.271 21.557 1.00 20.13 242 LEU C O 1
ATOM 6359 N N . LYS C 1 214 ? -42.424 33.101 21.974 1.00 14.53 243 LYS C N 1
ATOM 6360 C CA . LYS C 1 214 ? -43.656 32.345 22.230 1.00 15.26 243 LYS C CA 1
ATOM 6361 C C . LYS C 1 214 ? -44.129 31.638 20.962 1.00 18.58 243 LYS C C 1
ATOM 6362 O O . LYS C 1 214 ? -44.757 30.577 21.028 1.00 19.11 243 LYS C O 1
ATOM 6368 N N . SER C 1 215 ? -43.838 32.232 19.811 1.00 22.01 244 SER C N 1
ATOM 6369 C CA . SER C 1 215 ? -44.233 31.631 18.541 1.00 18.05 244 SER C CA 1
ATOM 6370 C C . SER C 1 215 ? -43.419 30.369 18.250 1.00 22.44 244 SER C C 1
ATOM 6371 O O . SER C 1 215 ? -43.862 29.499 17.495 1.00 25.50 244 SER C O 1
ATOM 6374 N N . LYS C 1 216 ? -42.235 30.268 18.851 1.00 19.13 245 LYS C N 1
ATOM 6375 C CA . LYS C 1 216 ? -41.363 29.110 18.654 1.00 21.07 245 LYS C CA 1
ATOM 6376 C C . LYS C 1 216 ? -41.554 28.072 19.755 1.00 20.13 245 LYS C C 1
ATOM 6377 O O . LYS C 1 216 ? -41.418 26.869 19.523 1.00 25.03 245 LYS C O 1
ATOM 6383 N N . ASN C 1 217 ? -41.848 28.544 20.957 1.00 18.51 246 ASN C N 1
ATOM 6384 C CA . ASN C 1 217 ? -42.073 27.671 22.107 1.00 16.79 246 ASN C CA 1
ATOM 6385 C C . ASN C 1 217 ? -43.023 28.347 23.079 1.00 17.90 246 ASN C C 1
ATOM 6386 O O . ASN C 1 217 ? -42.625 29.239 23.823 1.00 17.24 246 ASN C O 1
ATOM 6391 N N . PRO C 1 218 ? -44.299 27.946 23.051 1.00 20.27 247 PRO C N 1
ATOM 6392 C CA . PRO C 1 218 ? -45.296 28.648 23.860 1.00 20.48 247 PRO C CA 1
ATOM 6393 C C . PRO C 1 218 ? -45.017 28.539 25.349 1.00 21.37 247 PRO C C 1
ATOM 6394 O O . PRO C 1 218 ? -45.598 29.289 26.128 1.00 21.68 247 PRO C O 1
ATOM 6398 N N . ASN C 1 219 ? -44.117 27.640 25.737 1.00 18.16 248 ASN C N 1
ATOM 6399 C CA . ASN C 1 219 ? -43.816 27.447 27.149 1.00 20.92 248 ASN C CA 1
ATOM 6400 C C . ASN C 1 219 ? -42.680 28.331 27.650 1.00 18.50 248 ASN C C 1
ATOM 6401 O O . ASN C 1 219 ? -42.298 28.250 28.817 1.00 20.70 248 ASN C O 1
ATOM 6406 N N . VAL C 1 220 ? -42.094 29.136 26.771 1.00 16.23 249 VAL C N 1
ATOM 6407 C CA A VAL C 1 220 ? -41.080 30.095 27.206 0.60 15.75 249 VAL C CA 1
ATOM 6408 C CA B VAL C 1 220 ? -41.082 30.089 27.221 0.40 15.85 249 VAL C CA 1
ATOM 6409 C C . VAL C 1 220 ? -41.740 31.099 28.147 1.00 16.03 249 VAL C C 1
ATOM 6410 O O . VAL C 1 220 ? -42.895 31.475 27.948 1.00 20.34 249 VAL C O 1
ATOM 6417 N N . LYS C 1 221 ? -41.018 31.517 29.183 1.00 15.69 250 LYS C N 1
ATOM 6418 C CA . LYS C 1 221 ? -41.544 32.531 30.083 1.00 15.80 250 LYS C CA 1
ATOM 6419 C C . LYS C 1 221 ? -40.862 33.872 29.834 1.00 14.27 250 LYS C C 1
ATOM 6420 O O . LYS C 1 221 ? -39.648 33.944 29.739 1.00 19.13 250 LYS C O 1
ATOM 6426 N N . ILE C 1 222 ? -41.664 34.924 29.732 1.00 12.24 251 ILE C N 1
ATOM 6427 C CA . ILE C 1 222 ? -41.161 36.261 29.441 1.00 12.61 251 ILE C CA 1
ATOM 6428 C C . ILE C 1 222 ? -41.432 37.160 30.630 1.00 18.96 251 ILE C C 1
ATOM 6429 O O . ILE C 1 222 ? -42.558 37.213 31.115 1.00 16.22 251 ILE C O 1
ATOM 6434 N N . TYR C 1 223 ? -40.409 37.868 31.101 1.00 18.19 252 TYR C N 1
ATOM 6435 C CA . TYR C 1 223 ? -40.583 38.784 32.223 1.00 13.39 252 TYR C CA 1
ATOM 6436 C C . TYR C 1 223 ? -40.173 40.176 31.828 1.00 14.02 252 TYR C C 1
ATOM 6437 O O . TYR C 1 223 ? -39.181 40.352 31.118 1.00 15.16 252 TYR C O 1
ATOM 6446 N N . GLY C 1 224 ? -40.937 41.165 32.288 1.00 12.85 253 GLY C N 1
ATOM 6447 C CA . GLY C 1 224 ? -40.549 42.555 32.157 1.00 13.16 253 GLY C CA 1
ATOM 6448 C C . GLY C 1 224 ? -39.875 42.980 33.449 1.00 13.90 253 GLY C C 1
ATOM 6449 O O . GLY C 1 224 ? -39.907 42.235 34.429 1.00 15.53 253 GLY C O 1
ATOM 6450 N N . VAL C 1 225 ? -39.235 44.150 33.428 1.00 13.69 254 VAL C N 1
ATOM 6451 C CA . VAL C 1 225 ? -38.674 44.766 34.627 1.00 14.12 254 VAL C CA 1
ATOM 6452 C C . VAL C 1 225 ? -39.052 46.245 34.651 1.00 18.25 254 VAL C C 1
ATOM 6453 O O . VAL C 1 225 ? -39.116 46.892 33.601 1.00 14.66 254 VAL C O 1
ATOM 6457 N N . GLU C 1 226 ? -39.339 46.768 35.843 1.00 16.82 255 GLU C N 1
ATOM 6458 C CA . GLU C 1 226 ? -39.544 48.201 36.042 1.00 18.51 255 GLU C CA 1
ATOM 6459 C C . GLU C 1 226 ? -38.916 48.630 37.373 1.00 15.58 255 GLU C C 1
ATOM 6460 O O . GLU C 1 226 ? -38.630 47.776 38.224 1.00 15.43 255 GLU C O 1
ATOM 6466 N N . PRO C 1 227 ? -38.665 49.938 37.538 1.00 14.43 256 PRO C N 1
ATOM 6467 C CA . PRO C 1 227 ? -38.015 50.404 38.767 1.00 15.09 256 PRO C CA 1
ATOM 6468 C C . PRO C 1 227 ? -39.004 50.341 39.924 1.00 14.81 256 PRO C C 1
ATOM 6469 O O . PRO C 1 227 ? -40.169 50.688 39.726 1.00 16.20 256 PRO C O 1
ATOM 6473 N N . SER C 1 228 ? -38.558 49.908 41.102 1.00 13.51 257 SER C N 1
ATOM 6474 C CA A SER C 1 228 ? -39.406 49.889 42.293 0.41 15.54 257 SER C CA 1
ATOM 6475 C CA B SER C 1 228 ? -39.454 49.869 42.248 0.59 14.91 257 SER C CA 1
ATOM 6476 C C . SER C 1 228 ? -40.003 51.259 42.589 1.00 16.07 257 SER C C 1
ATOM 6477 O O . SER C 1 228 ? -41.108 51.364 43.129 1.00 19.06 257 SER C O 1
ATOM 6482 N N . GLU C 1 229 ? -39.213 52.300 42.305 1.00 16.03 258 GLU C N 1
ATOM 6483 C CA . GLU C 1 229 ? -39.595 53.699 42.530 1.00 18.16 258 GLU C CA 1
ATOM 6484 C C . GLU C 1 229 ? -40.643 54.256 41.571 1.00 21.64 258 GLU C C 1
ATOM 6485 O O . GLU C 1 229 ? -41.227 55.307 41.831 1.00 20.12 258 GLU C O 1
ATOM 6491 N N . SER C 1 230 ? -40.826 53.593 40.443 1.00 17.89 259 SER C N 1
ATOM 6492 C CA . SER C 1 230 ? -41.838 53.996 39.473 1.00 19.46 259 SER C CA 1
ATOM 6493 C C . SER C 1 230 ? -42.509 52.756 38.895 1.00 17.66 259 SER C C 1
ATOM 6494 O O . SER C 1 230 ? -42.482 52.533 37.688 1.00 17.93 259 SER C O 1
ATOM 6497 N N . ASN C 1 231 ? -43.117 51.946 39.760 1.00 14.49 260 ASN C N 1
ATOM 6498 C CA . ASN C 1 231 ? -43.744 50.700 39.325 1.00 14.15 260 ASN C CA 1
ATOM 6499 C C . ASN C 1 231 ? -45.172 50.892 38.855 1.00 15.34 260 ASN C C 1
ATOM 6500 O O . ASN C 1 231 ? -46.098 50.369 39.474 1.00 17.74 260 ASN C O 1
ATOM 6505 N N . VAL C 1 232 ? -45.349 51.606 37.754 1.00 15.55 261 VAL C N 1
ATOM 6506 C CA . VAL C 1 232 ? -46.697 51.899 37.270 1.00 20.45 261 VAL C CA 1
ATOM 6507 C C . VAL C 1 232 ? -47.381 50.676 36.689 1.00 18.96 261 VAL C C 1
ATOM 6508 O O . VAL C 1 232 ? -48.600 50.556 36.768 1.00 20.13 261 VAL C O 1
ATOM 6512 N N . LEU C 1 233 ? -46.606 49.761 36.118 1.00 15.85 262 LEU C N 1
ATOM 6513 C CA . LEU C 1 233 ? -47.201 48.571 35.524 1.00 17.03 262 LEU C CA 1
ATOM 6514 C C . LEU C 1 233 ? -47.725 47.645 36.606 1.00 20.29 262 LEU C C 1
ATOM 6515 O O . LEU C 1 233 ? -48.596 46.827 36.354 1.00 19.45 262 LEU C O 1
ATOM 6520 N N . ASN C 1 234 ? -47.187 47.791 37.813 1.00 15.80 263 ASN C N 1
ATOM 6521 C CA . ASN C 1 234 ? -47.666 47.029 38.962 1.00 18.24 263 ASN C CA 1
ATOM 6522 C C . ASN C 1 234 ? -48.642 47.823 39.833 1.00 22.48 263 ASN C C 1
ATOM 6523 O O . ASN C 1 234 ? -48.917 47.448 40.972 1.00 22.09 263 ASN C O 1
ATOM 6528 N N . GLY C 1 235 ? -49.167 48.915 39.284 1.00 21.99 264 GLY C N 1
ATOM 6529 C CA . GLY C 1 235 ? -50.197 49.697 39.954 1.00 28.76 264 GLY C CA 1
ATOM 6530 C C . GLY C 1 235 ? -49.696 50.802 40.866 1.00 24.27 264 GLY C C 1
ATOM 6531 O O . GLY C 1 235 ? -50.483 51.412 41.589 1.00 27.27 264 GLY C O 1
ATOM 6532 N N . GLY C 1 236 ? -48.392 51.063 40.837 1.00 22.39 265 GLY C N 1
ATOM 6533 C CA . GLY C 1 236 ? -47.796 52.098 41.671 1.00 20.27 265 GLY C CA 1
ATOM 6534 C C . GLY C 1 236 ? -47.842 53.465 41.014 1.00 23.18 265 GLY C C 1
ATOM 6535 O O . GLY C 1 236 ? -48.399 53.611 39.930 1.00 25.94 265 GLY C O 1
ATOM 6536 N N . LYS C 1 237 ? -47.275 54.472 41.674 1.00 22.16 266 LYS C N 1
ATOM 6537 C CA . LYS C 1 237 ? -47.257 55.820 41.121 1.00 26.54 266 LYS C CA 1
ATOM 6538 C C . LYS C 1 237 ? -45.902 56.102 40.491 1.00 20.21 266 LYS C C 1
ATOM 6539 O O . LYS C 1 237 ? -44.893 55.536 40.905 1.00 25.60 266 LYS C O 1
ATOM 6545 N N . PRO C 1 238 ? -45.875 56.969 39.478 1.00 18.16 267 PRO C N 1
ATOM 6546 C CA . PRO C 1 238 ? -44.567 57.306 38.921 1.00 17.40 267 PRO C CA 1
ATOM 6547 C C . PRO C 1 238 ? -43.756 58.055 39.974 1.00 24.90 267 PRO C C 1
ATOM 6548 O O . PRO C 1 238 ? -44.339 58.748 40.808 1.00 26.15 267 PRO C O 1
ATOM 6552 N N . GLY C 1 239 ? -42.440 57.881 39.963 1.00 22.36 268 GLY C N 1
ATOM 6553 C CA . GLY C 1 239 ? -41.552 58.608 40.859 1.00 16.49 268 GLY C CA 1
ATOM 6554 C C . GLY C 1 239 ? -40.197 58.685 40.191 1.00 18.94 268 GLY C C 1
ATOM 6555 O O . GLY C 1 239 ? -39.986 58.022 39.177 1.00 20.99 268 GLY C O 1
ATOM 6556 N N . PRO C 1 240 ? -39.270 59.484 40.741 1.00 16.24 269 PRO C N 1
ATOM 6557 C CA . PRO C 1 240 ? -37.940 59.577 40.130 1.00 19.40 269 PRO C CA 1
ATOM 6558 C C . PRO C 1 240 ? -37.096 58.336 40.425 1.00 18.26 269 PRO C C 1
ATOM 6559 O O . PRO C 1 240 ? -37.238 57.720 41.486 1.00 14.58 269 PRO C O 1
ATOM 6563 N N . HIS C 1 241 ? -36.231 57.966 39.483 1.00 12.13 270 HIS C N 1
ATOM 6564 C CA . HIS C 1 241 ? -35.425 56.758 39.631 1.00 10.90 270 HIS C CA 1
ATOM 6565 C C . HIS C 1 241 ? -34.247 56.902 38.684 1.00 10.92 270 HIS C C 1
ATOM 6566 O O . HIS C 1 241 ? -34.260 57.767 37.822 1.00 16.72 270 HIS C O 1
ATOM 6573 N N . HIS C 1 242 ? -33.238 56.053 38.856 1.00 10.63 271 HIS C N 1
ATOM 6574 C CA . HIS C 1 242 ? -31.983 56.180 38.112 1.00 13.33 271 HIS C CA 1
ATOM 6575 C C . HIS C 1 242 ? -31.833 55.213 36.943 1.00 10.54 271 HIS C C 1
ATOM 6576 O O . HIS C 1 242 ? -30.807 55.247 36.241 1.00 12.39 271 HIS C O 1
ATOM 6583 N N . ILE C 1 243 ? -32.827 54.358 36.720 1.00 11.40 272 ILE C N 1
ATOM 6584 C CA . ILE C 1 243 ? -32.716 53.331 35.678 1.00 11.03 272 ILE C CA 1
ATOM 6585 C C . ILE C 1 243 ? -33.092 53.908 34.310 1.00 13.64 272 ILE C C 1
ATOM 6586 O O . ILE C 1 243 ? -34.173 53.659 33.780 1.00 12.63 272 ILE C O 1
ATOM 6591 N N . THR C 1 244 ? -32.176 54.684 33.749 1.00 12.36 273 THR C N 1
ATOM 6592 C CA . THR C 1 244 ? -32.464 55.426 32.528 1.00 10.85 273 THR C CA 1
ATOM 6593 C C . THR C 1 244 ? -32.808 54.472 31.400 1.00 9.23 273 THR C C 1
ATOM 6594 O O . THR C 1 244 ? -32.147 53.445 31.222 1.00 14.73 273 THR C O 1
ATOM 6598 N N . GLY C 1 245 ? -33.860 54.780 30.651 1.00 14.23 274 GLY C N 1
ATOM 6599 C CA . GLY C 1 245 ? -34.301 53.860 29.617 1.00 14.95 274 GLY C CA 1
ATOM 6600 C C . GLY C 1 245 ? -35.385 52.898 30.069 1.00 17.95 274 GLY C C 1
ATOM 6601 O O . GLY C 1 245 ? -36.020 52.238 29.239 1.00 19.49 274 GLY C O 1
ATOM 6602 N N . ASN C 1 246 ? -35.590 52.783 31.380 1.00 13.26 275 ASN C N 1
ATOM 6603 C CA . ASN C 1 246 ? -36.759 52.058 31.887 1.00 11.29 275 ASN C CA 1
ATOM 6604 C C . ASN C 1 246 ? -37.666 53.043 32.635 1.00 14.74 275 ASN C C 1
ATOM 6605 O O . ASN C 1 246 ? -37.312 54.205 32.820 1.00 16.72 275 ASN C O 1
ATOM 6610 N N . GLY C 1 247 ? -38.826 52.567 33.070 1.00 15.98 276 GLY C N 1
ATOM 6611 C CA . GLY C 1 247 ? -39.733 53.363 33.889 1.00 17.53 276 GLY C CA 1
ATOM 6612 C C . GLY C 1 247 ? -40.076 54.760 33.381 1.00 14.19 276 GLY C C 1
ATOM 6613 O O . GLY C 1 247 ? -39.697 55.758 33.994 1.00 17.09 276 GLY C O 1
ATOM 6614 N N . VAL C 1 248 ? -40.814 54.841 32.275 1.00 12.06 277 VAL C N 1
ATOM 6615 C CA . VAL C 1 248 ? -41.165 56.133 31.719 1.00 11.81 277 VAL C CA 1
ATOM 6616 C C . VAL C 1 248 ? -42.351 56.778 32.424 1.00 15.37 277 VAL C C 1
ATOM 6617 O O . VAL C 1 248 ? -42.681 57.922 32.147 1.00 16.56 277 VAL C O 1
ATOM 6621 N N . GLY C 1 249 ? -42.979 56.054 33.345 1.00 17.38 278 GLY C N 1
ATOM 6622 C CA . GLY C 1 249 ? -44.032 56.634 34.174 1.00 14.38 278 GLY C CA 1
ATOM 6623 C C . GLY C 1 249 ? -45.427 56.511 33.587 1.00 20.13 278 GLY C C 1
ATOM 6624 O O . GLY C 1 249 ? -46.384 57.089 34.106 1.00 18.66 278 GLY C O 1
ATOM 6625 N N . PHE C 1 250 ? -45.540 55.762 32.494 1.00 16.08 279 PHE C N 1
ATOM 6626 C CA . PHE C 1 250 ? -46.827 55.491 31.865 1.00 13.22 279 PHE C CA 1
ATOM 6627 C C . PHE C 1 250 ? -46.751 54.162 31.143 1.00 18.99 279 PHE C C 1
ATOM 6628 O O . PHE C 1 250 ? -45.654 53.639 30.934 1.00 16.96 279 PHE C O 1
ATOM 6636 N N . LYS C 1 251 ? -47.903 53.603 30.773 1.00 18.61 280 LYS C N 1
ATOM 6637 C CA . LYS C 1 251 ? -47.915 52.382 29.970 1.00 18.40 280 LYS C CA 1
ATOM 6638 C C . LYS C 1 251 ? -47.880 52.708 28.486 1.00 15.07 280 LYS C C 1
ATOM 6639 O O . LYS C 1 251 ? -48.814 53.303 27.961 1.00 17.60 280 LYS C O 1
ATOM 6645 N N . PRO C 1 252 ? -46.800 52.327 27.803 1.00 16.95 281 PRO C N 1
ATOM 6646 C CA . PRO C 1 252 ? -46.707 52.641 26.378 1.00 14.05 281 PRO C CA 1
ATOM 6647 C C . PRO C 1 252 ? -47.757 51.859 25.586 1.00 10.19 281 PRO C C 1
ATOM 6648 O O . PRO C 1 252 ? -48.010 50.699 25.884 1.00 15.39 281 PRO C O 1
ATOM 6652 N N . ASP C 1 253 ? -48.331 52.491 24.565 1.00 16.10 282 ASP C N 1
ATOM 6653 C CA . ASP C 1 253 ? -49.322 51.833 23.714 1.00 16.86 282 ASP C CA 1
ATOM 6654 C C . ASP C 1 253 ? -48.850 50.519 23.098 1.00 18.02 282 ASP C C 1
ATOM 6655 O O . ASP C 1 253 ? -49.647 49.592 22.931 1.00 16.57 282 ASP C O 1
ATOM 6660 N N . ILE C 1 254 ? -47.575 50.429 22.724 1.00 15.20 283 ILE C N 1
ATOM 6661 C CA . ILE C 1 254 ? -47.098 49.200 22.101 1.00 17.53 283 ILE C CA 1
ATOM 6662 C C . ILE C 1 254 ? -46.814 48.046 23.063 1.00 21.19 283 ILE C C 1
ATOM 6663 O O . ILE C 1 254 ? -46.629 46.923 22.612 1.00 19.98 283 ILE C O 1
ATOM 6668 N N . LEU C 1 255 ? -46.771 48.314 24.367 1.00 14.56 284 LEU C N 1
ATOM 6669 C CA . LEU C 1 255 ? -46.420 47.262 25.324 1.00 16.56 284 LEU C CA 1
ATOM 6670 C C . LEU C 1 255 ? -47.473 46.153 25.359 1.00 16.98 284 LEU C C 1
ATOM 6671 O O . LEU C 1 255 ? -48.655 46.412 25.547 1.00 18.67 284 LEU C O 1
ATOM 6676 N N . ASP C 1 256 ? -47.017 44.917 25.169 1.00 14.65 285 ASP C N 1
ATOM 6677 C CA . ASP C 1 256 ? -47.875 43.736 25.186 1.00 15.90 285 ASP C CA 1
ATOM 6678 C C . ASP C 1 256 ? -47.866 43.101 26.576 1.00 17.78 285 ASP C C 1
ATOM 6679 O O . ASP C 1 256 ? -47.012 42.279 26.885 1.00 21.11 285 ASP C O 1
ATOM 6684 N N . LEU C 1 257 ? -48.815 43.485 27.420 1.00 18.38 286 LEU C N 1
ATOM 6685 C CA . LEU C 1 257 ? -48.858 42.974 28.791 1.00 17.04 286 LEU C CA 1
ATOM 6686 C C . LEU C 1 257 ? -49.105 41.471 28.853 1.00 20.56 286 LEU C C 1
ATOM 6687 O O . LEU C 1 257 ? -48.610 40.778 29.750 1.00 21.17 286 LEU C O 1
ATOM 6692 N N . ASP C 1 258 ? -49.888 40.973 27.905 1.00 20.37 287 ASP C N 1
ATOM 6693 C CA . ASP C 1 258 ? -50.323 39.584 27.928 1.00 28.98 287 ASP C CA 1
ATOM 6694 C C . ASP C 1 258 ? -49.184 38.602 27.698 1.00 25.64 287 ASP C C 1
ATOM 6695 O O . ASP C 1 258 ? -49.258 37.457 28.122 1.00 24.08 287 ASP C O 1
ATOM 6700 N N . VAL C 1 259 ? -48.128 39.039 27.025 1.00 21.45 288 VAL C N 1
ATOM 6701 C CA . VAL C 1 259 ? -47.049 38.114 26.709 1.00 16.60 288 VAL C CA 1
ATOM 6702 C C . VAL C 1 259 ? -46.190 37.799 27.945 1.00 16.81 288 VAL C C 1
ATOM 6703 O O . VAL C 1 259 ? -45.477 36.799 27.973 1.00 17.44 288 VAL C O 1
ATOM 6707 N N . MET C 1 260 ? -46.272 38.642 28.972 1.00 17.19 289 MET C N 1
ATOM 6708 C CA . MET C 1 260 ? -45.401 38.510 30.141 1.00 19.58 289 MET C CA 1
ATOM 6709 C C . MET C 1 260 ? -46.028 37.736 31.294 1.00 17.83 289 MET C C 1
ATOM 6710 O O . MET C 1 260 ? -47.211 37.908 31.582 1.00 19.37 289 MET C O 1
ATOM 6715 N N . GLU C 1 261 ? -45.219 36.917 31.969 1.00 16.73 290 GLU C N 1
ATOM 6716 C CA . GLU C 1 261 ? -45.619 36.275 33.227 1.00 18.99 290 GLU C CA 1
ATOM 6717 C C . GLU C 1 261 ? -45.972 37.329 34.261 1.00 23.34 290 GLU C C 1
ATOM 6718 O O . GLU C 1 261 ? -46.977 37.235 34.965 1.00 18.70 290 GLU C O 1
ATOM 6724 N N . LYS C 1 262 ? -45.101 38.320 34.370 1.00 22.10 291 LYS C N 1
ATOM 6725 C CA . LYS C 1 262 ? -45.314 39.451 35.249 1.00 20.22 291 LYS C CA 1
ATOM 6726 C C . LYS C 1 262 ? -44.217 40.466 34.976 1.00 19.03 291 LYS C C 1
ATOM 6727 O O . LYS C 1 262 ? -43.287 40.193 34.212 1.00 19.64 291 LYS C O 1
ATOM 6733 N N . VAL C 1 263 ? -44.334 41.632 35.598 1.00 16.16 292 VAL C N 1
ATOM 6734 C CA . VAL C 1 263 ? -43.289 42.641 35.531 1.00 17.40 292 VAL C CA 1
ATOM 6735 C C . VAL C 1 263 ? -42.585 42.662 36.871 1.00 17.86 292 VAL C C 1
ATOM 6736 O O . VAL C 1 263 ? -43.193 42.991 37.890 1.00 19.28 292 VAL C O 1
ATOM 6740 N N . LEU C 1 264 ? -41.311 42.287 36.885 1.00 14.30 293 LEU C N 1
ATOM 6741 C CA . LEU C 1 264 ? -40.535 42.320 38.124 1.00 18.73 293 LEU C CA 1
ATOM 6742 C C . LEU C 1 264 ? -40.130 43.746 38.479 1.00 18.42 293 LEU C C 1
ATOM 6743 O O . LEU C 1 264 ? -40.021 44.605 37.611 1.00 20.48 293 LEU C O 1
ATOM 6748 N N . GLU C 1 265 ? -39.886 43.993 39.763 1.00 14.29 294 GLU C N 1
ATOM 6749 C CA . GLU C 1 265 ? -39.424 45.301 40.197 1.00 14.41 294 GLU C CA 1
ATOM 6750 C C . GLU C 1 265 ? -37.997 45.225 40.709 1.00 17.40 294 GLU C C 1
ATOM 6751 O O . GLU C 1 265 ? -37.665 44.347 41.513 1.00 17.17 294 GLU C O 1
ATOM 6757 N N . VAL C 1 266 ? -37.155 46.146 40.241 1.00 18.75 295 VAL C N 1
ATOM 6758 C CA . VAL C 1 266 ? -35.781 46.243 40.715 1.00 14.95 295 VAL C CA 1
ATOM 6759 C C . VAL C 1 266 ? -35.544 47.670 41.198 1.00 10.97 295 VAL C C 1
ATOM 6760 O O . VAL C 1 266 ? -35.950 48.626 40.543 1.00 11.76 295 VAL C O 1
ATOM 6764 N N . SER C 1 267 ? -34.885 47.831 42.348 1.00 12.51 296 SER C N 1
ATOM 6765 C CA . SER C 1 267 ? -34.655 49.178 42.870 1.00 13.71 296 SER C CA 1
ATOM 6766 C C . SER C 1 267 ? -33.534 49.910 42.138 1.00 11.17 296 SER C C 1
ATOM 6767 O O . SER C 1 267 ? -32.617 49.278 41.609 1.00 15.90 296 SER C O 1
ATOM 6770 N N . SER C 1 268 ? -33.632 51.234 42.088 1.00 11.66 297 SER C N 1
ATOM 6771 C CA . SER C 1 268 ? -32.561 52.070 41.537 1.00 15.71 297 SER C CA 1
ATOM 6772 C C . SER C 1 268 ? -31.232 51.703 42.172 1.00 17.90 297 SER C C 1
ATOM 6773 O O . SER C 1 268 ? -30.221 51.573 41.487 1.00 15.75 297 SER C O 1
ATOM 6776 N N . GLU C 1 269 ? -31.243 51.558 43.492 1.00 16.34 298 GLU C N 1
ATOM 6777 C CA . GLU C 1 269 ? -30.022 51.245 44.220 1.00 15.26 298 GLU C CA 1
ATOM 6778 C C . GLU C 1 269 ? -29.410 49.937 43.733 1.00 14.20 298 GLU C C 1
ATOM 6779 O O . GLU C 1 269 ? -28.222 49.889 43.420 1.00 16.93 298 GLU C O 1
ATOM 6785 N N . ASP C 1 270 ? -30.220 48.881 43.668 1.00 13.84 299 ASP C N 1
ATOM 6786 C CA . ASP C 1 270 ? -29.725 47.572 43.270 1.00 12.03 299 ASP C CA 1
ATOM 6787 C C . ASP C 1 270 ? -29.269 47.604 41.818 1.00 15.80 299 ASP C C 1
ATOM 6788 O O . ASP C 1 270 ? -28.289 46.954 41.477 1.00 15.42 299 ASP C O 1
ATOM 6793 N N . ALA C 1 271 ? -29.980 48.344 40.966 1.00 12.12 300 ALA C N 1
ATOM 6794 C CA . ALA C 1 271 ? -29.599 48.402 39.550 1.00 12.89 300 ALA C CA 1
ATOM 6795 C C . ALA C 1 271 ? -28.232 49.075 39.378 1.00 15.34 300 ALA C C 1
ATOM 6796 O O . ALA C 1 271 ? -27.337 48.556 38.698 1.00 13.97 300 ALA C O 1
ATOM 6798 N N . VAL C 1 272 ? -28.075 50.235 39.996 1.00 11.60 301 VAL C N 1
ATOM 6799 C CA . VAL C 1 272 ? -26.800 50.948 39.959 1.00 15.53 301 VAL C CA 1
ATOM 6800 C C . VAL C 1 272 ? -25.669 50.092 40.537 1.00 15.93 301 VAL C C 1
ATOM 6801 O O . VAL C 1 272 ? -24.578 50.020 39.967 1.00 12.82 301 VAL C O 1
ATOM 6805 N N . ASN C 1 273 ? -25.917 49.449 41.675 1.00 12.94 302 ASN C N 1
ATOM 6806 C CA . ASN C 1 273 ? -24.863 48.667 42.307 1.00 12.56 302 ASN C CA 1
ATOM 6807 C C . ASN C 1 273 ? -24.413 47.515 41.420 1.00 13.38 302 ASN C C 1
ATOM 6808 O O . ASN C 1 273 ? -23.222 47.205 41.357 1.00 15.00 302 ASN C O 1
ATOM 6813 N N . MET C 1 274 ? -25.373 46.862 40.770 1.00 12.48 303 MET C N 1
ATOM 6814 C CA . MET C 1 274 ? -25.057 45.719 39.925 1.00 12.92 303 MET C CA 1
ATOM 6815 C C . MET C 1 274 ? -24.293 46.132 38.671 1.00 14.65 303 MET C C 1
ATOM 6816 O O . MET C 1 274 ? -23.414 45.403 38.214 1.00 14.35 303 MET C O 1
ATOM 6821 N N . ALA C 1 275 ? -24.656 47.267 38.084 1.00 11.27 304 ALA C N 1
ATOM 6822 C CA . ALA C 1 275 ? -23.908 47.755 36.915 1.00 15.02 304 ALA C CA 1
ATOM 6823 C C . ALA C 1 275 ? -22.430 47.960 37.274 1.00 14.34 304 ALA C C 1
ATOM 6824 O O . ALA C 1 275 ? -21.532 47.614 36.489 1.00 14.52 304 ALA C O 1
ATOM 6826 N N . ARG C 1 276 ? -22.164 48.507 38.459 1.00 14.95 305 ARG C N 1
ATOM 6827 C CA . ARG C 1 276 ? -20.776 48.653 38.901 1.00 15.86 305 ARG C CA 1
ATOM 6828 C C . ARG C 1 276 ? -20.066 47.310 39.077 1.00 15.17 305 ARG C C 1
ATOM 6829 O O . ARG C 1 276 ? -18.893 47.165 38.713 1.00 13.77 305 ARG C O 1
ATOM 6837 N N . VAL C 1 277 ? -20.779 46.333 39.636 1.00 14.09 306 VAL C N 1
ATOM 6838 C CA . VAL C 1 277 ? -20.235 45.001 39.841 1.00 11.21 306 VAL C CA 1
ATOM 6839 C C . VAL C 1 277 ? -19.951 44.313 38.514 1.00 11.20 306 VAL C C 1
ATOM 6840 O O . VAL C 1 277 ? -18.946 43.634 38.377 1.00 16.34 306 VAL C O 1
ATOM 6844 N N . LEU C 1 278 ? -20.829 44.512 37.528 1.00 12.66 307 LEU C N 1
ATOM 6845 C CA . LEU C 1 278 ? -20.613 43.920 36.212 1.00 16.06 307 LEU C CA 1
ATOM 6846 C C . LEU C 1 278 ? -19.289 44.367 35.590 1.00 13.69 307 LEU C C 1
ATOM 6847 O O . LEU C 1 278 ? -18.561 43.553 35.018 1.00 15.45 307 LEU C O 1
ATOM 6852 N N . ALA C 1 279 ? -18.967 45.650 35.705 1.00 12.06 308 ALA C N 1
ATOM 6853 C CA . ALA C 1 279 ? -17.670 46.130 35.228 1.00 15.78 308 ALA C CA 1
ATOM 6854 C C . ALA C 1 279 ? -16.519 45.492 36.018 1.00 17.92 308 ALA C C 1
ATOM 6855 O O . ALA C 1 279 ? -15.590 44.915 35.443 1.00 13.98 308 ALA C O 1
ATOM 6857 N N . LEU C 1 280 ? -16.596 45.565 37.341 1.00 18.10 309 LEU C N 1
ATOM 6858 C CA . LEU C 1 280 ? -15.496 45.094 38.180 1.00 16.78 309 LEU C CA 1
ATOM 6859 C C . LEU C 1 280 ? -15.250 43.587 38.142 1.00 19.78 309 LEU C C 1
ATOM 6860 O O . LEU C 1 280 ? -14.113 43.140 38.249 1.00 20.85 309 LEU C O 1
ATOM 6865 N N . LYS C 1 281 ? -16.317 42.807 38.007 1.00 18.47 310 LYS C N 1
ATOM 6866 C CA . LYS C 1 281 ? -16.212 41.363 38.123 1.00 18.09 310 LYS C CA 1
ATOM 6867 C C . LYS C 1 281 ? -16.361 40.619 36.806 1.00 16.66 310 LYS C C 1
ATOM 6868 O O . LYS C 1 281 ? -15.693 39.613 36.603 1.00 17.92 310 LYS C O 1
ATOM 6874 N N . GLU C 1 282 ? -17.223 41.103 35.913 1.00 13.55 311 GLU C N 1
ATOM 6875 C CA . GLU C 1 282 ? -17.434 40.391 34.650 1.00 11.52 311 GLU C CA 1
ATOM 6876 C C . GLU C 1 282 ? -16.717 41.049 33.472 1.00 14.67 311 GLU C C 1
ATOM 6877 O O . GLU C 1 282 ? -16.683 40.483 32.389 1.00 17.48 311 GLU C O 1
ATOM 6883 N N . GLY C 1 283 ? -16.162 42.241 33.675 1.00 13.72 312 GLY C N 1
ATOM 6884 C CA . GLY C 1 283 ? -15.519 42.961 32.587 1.00 12.69 312 GLY C CA 1
ATOM 6885 C C . GLY C 1 283 ? -16.522 43.555 31.614 1.00 16.50 312 GLY C C 1
ATOM 6886 O O . GLY C 1 283 ? -16.202 43.820 30.459 1.00 16.87 312 GLY C O 1
ATOM 6887 N N . LEU C 1 284 ? -17.747 43.769 32.079 1.00 13.08 313 LEU C N 1
ATOM 6888 C CA . LEU C 1 284 ? -18.789 44.321 31.219 1.00 14.52 313 LEU C CA 1
ATOM 6889 C C . LEU C 1 284 ? -19.156 45.728 31.672 1.00 14.78 313 LEU C C 1
ATOM 6890 O O . LEU C 1 284 ? -19.850 45.917 32.678 1.00 14.61 313 LEU C O 1
ATOM 6895 N N . MET C 1 285 ? -18.661 46.708 30.923 1.00 12.64 314 MET C N 1
ATOM 6896 C CA . MET C 1 285 ? -18.897 48.124 31.175 1.00 15.26 314 MET C CA 1
ATOM 6897 C C . MET C 1 285 ? -20.239 48.528 30.569 1.00 15.90 314 MET C C 1
ATOM 6898 O O . MET C 1 285 ? -20.302 48.941 29.420 1.00 17.58 314 MET C O 1
ATOM 6903 N N . VAL C 1 286 ? -21.316 48.391 31.341 1.00 11.20 315 VAL C N 1
ATOM 6904 C CA . VAL C 1 286 ? -22.648 48.560 30.796 1.00 12.45 315 VAL C CA 1
ATOM 6905 C C . VAL C 1 286 ? -23.475 49.545 31.616 1.00 15.75 315 VAL C C 1
ATOM 6906 O O . VAL C 1 286 ? -23.066 49.967 32.701 1.00 15.24 315 VAL C O 1
ATOM 6910 N N . GLY C 1 287 ? -24.633 49.919 31.086 1.00 12.51 316 GLY C N 1
ATOM 6911 C CA . GLY C 1 287 ? -25.417 50.991 31.684 1.00 10.52 316 GLY C CA 1
ATOM 6912 C C . GLY C 1 287 ? -26.297 50.523 32.826 1.00 15.02 316 GLY C C 1
ATOM 6913 O O . GLY C 1 287 ? -26.271 49.353 33.227 1.00 14.55 316 GLY C O 1
ATOM 6914 N N . ILE C 1 288 ? -27.088 51.444 33.362 1.00 14.57 317 ILE C N 1
ATOM 6915 C CA . ILE C 1 288 ? -27.905 51.125 34.533 1.00 10.30 317 ILE C CA 1
ATOM 6916 C C . ILE C 1 288 ? -29.038 50.115 34.272 1.00 13.68 317 ILE C C 1
ATOM 6917 O O . ILE C 1 288 ? -29.306 49.250 35.110 1.00 12.74 317 ILE C O 1
ATOM 6922 N N . SER C 1 289 ? -29.711 50.199 33.124 1.00 11.97 318 SER C N 1
ATOM 6923 C CA . SER C 1 289 ? -30.742 49.205 32.841 1.00 11.39 318 SER C CA 1
ATOM 6924 C C . SER C 1 289 ? -30.126 47.821 32.620 1.00 10.68 318 SER C C 1
ATOM 6925 O O . SER C 1 289 ? -30.797 46.807 32.826 1.00 13.50 318 SER C O 1
ATOM 6928 N N . SER C 1 290 ? -28.863 47.766 32.197 1.00 8.15 319 SER C N 1
ATOM 6929 C CA . SER C 1 290 ? -28.158 46.480 32.167 1.00 9.22 319 SER C CA 1
ATOM 6930 C C . SER C 1 290 ? -28.045 45.918 33.586 1.00 14.66 319 SER C C 1
ATOM 6931 O O . SER C 1 290 ? -28.283 44.735 33.820 1.00 13.90 319 SER C O 1
ATOM 6934 N N . GLY C 1 291 ? -27.704 46.780 34.532 1.00 13.98 320 GLY C N 1
ATOM 6935 C CA . GLY C 1 291 ? -27.695 46.381 35.924 1.00 13.69 320 GLY C CA 1
ATOM 6936 C C . GLY C 1 291 ? -29.058 45.863 36.353 1.00 9.79 320 GLY C C 1
ATOM 6937 O O . GLY C 1 291 ? -29.155 44.806 36.982 1.00 12.48 320 GLY C O 1
ATOM 6938 N N . ALA C 1 292 ? -30.115 46.609 36.019 1.00 11.43 321 ALA C N 1
ATOM 6939 C CA . ALA C 1 292 ? -31.478 46.220 36.406 1.00 12.14 321 ALA C CA 1
ATOM 6940 C C . ALA C 1 292 ? -31.844 44.853 35.843 1.00 15.44 321 ALA C C 1
ATOM 6941 O O . ALA C 1 292 ? -32.325 43.974 36.560 1.00 10.95 321 ALA C O 1
ATOM 6943 N N . ASN C 1 293 ? -31.609 44.660 34.548 1.00 12.86 322 ASN C N 1
ATOM 6944 C CA . ASN C 1 293 ? -31.884 43.370 33.926 1.00 12.56 322 ASN C CA 1
ATOM 6945 C C . ASN C 1 293 ? -31.156 42.242 34.640 1.00 15.67 322 ASN C C 1
ATOM 6946 O O . ASN C 1 293 ? -31.681 41.134 34.786 1.00 15.83 322 ASN C O 1
ATOM 6951 N N . THR C 1 294 ? -29.942 42.522 35.089 1.00 12.45 323 THR C N 1
ATOM 6952 C CA . THR C 1 294 ? -29.105 41.459 35.628 1.00 12.02 323 THR C CA 1
ATOM 6953 C C . THR C 1 294 ? -29.610 41.067 37.016 1.00 16.58 323 THR C C 1
ATOM 6954 O O . THR C 1 294 ? -29.670 39.890 37.348 1.00 14.91 323 THR C O 1
ATOM 6958 N N . VAL C 1 295 ? -29.995 42.059 37.806 1.00 12.16 324 VAL C N 1
ATOM 6959 C CA . VAL C 1 295 ? -30.604 41.780 39.109 1.00 14.40 324 VAL C CA 1
ATOM 6960 C C . VAL C 1 295 ? -31.851 40.902 38.973 1.00 17.34 324 VAL C C 1
ATOM 6961 O O . VAL C 1 295 ? -32.019 39.914 39.708 1.00 16.39 324 VAL C O 1
ATOM 6965 N N . ALA C 1 296 ? -32.732 41.260 38.041 1.00 13.18 325 ALA C N 1
ATOM 6966 C CA . ALA C 1 296 ? -33.930 40.470 37.795 1.00 14.47 325 ALA C CA 1
ATOM 6967 C C . ALA C 1 296 ? -33.594 39.055 37.365 1.00 14.82 325 ALA C C 1
ATOM 6968 O O . ALA C 1 296 ? -34.148 38.094 37.892 1.00 13.79 325 ALA C O 1
ATOM 6970 N N . ALA C 1 297 ? -32.678 38.923 36.410 1.00 11.70 326 ALA C N 1
ATOM 6971 C CA . ALA C 1 297 ? -32.256 37.610 35.930 1.00 13.99 326 ALA C CA 1
ATOM 6972 C C . ALA C 1 297 ? -31.719 36.739 37.067 1.00 16.75 326 ALA C C 1
ATOM 6973 O O . ALA C 1 297 ? -32.040 35.555 37.177 1.00 16.19 326 ALA C O 1
ATOM 6975 N N . LEU C 1 298 ? -30.876 37.323 37.903 1.00 14.17 327 LEU C N 1
ATOM 6976 C CA . LEU C 1 298 ? -30.247 36.555 38.962 1.00 15.47 327 LEU C CA 1
ATOM 6977 C C . LEU C 1 298 ? -31.298 36.107 39.965 1.00 16.75 327 LEU C C 1
ATOM 6978 O O . LEU C 1 298 ? -31.207 35.024 40.529 1.00 18.78 327 LEU C O 1
ATOM 6983 N N . ARG C 1 299 ? -32.293 36.954 40.194 1.00 17.22 328 ARG C N 1
ATOM 6984 C CA . ARG C 1 299 ? -33.380 36.615 41.106 1.00 16.89 328 ARG C CA 1
ATOM 6985 C C . ARG C 1 299 ? -34.088 35.367 40.587 1.00 25.40 328 ARG C C 1
ATOM 6986 O O . ARG C 1 299 ? -34.333 34.413 41.334 1.00 22.79 328 ARG C O 1
ATOM 6994 N N . LEU C 1 300 ? -34.388 35.358 39.294 1.00 14.98 329 LEU C N 1
ATOM 6995 C CA . LEU C 1 300 ? -35.026 34.201 38.680 1.00 17.81 329 LEU C CA 1
ATOM 6996 C C . LEU C 1 300 ? -34.097 32.986 38.700 1.00 19.72 329 LEU C C 1
ATOM 6997 O O . LEU C 1 300 ? -34.546 31.846 38.873 1.00 18.19 329 LEU C O 1
ATOM 7002 N N . ALA C 1 301 ? -32.801 33.232 38.548 1.00 14.72 330 ALA C N 1
ATOM 7003 C CA . ALA C 1 301 ? -31.823 32.147 38.429 1.00 17.64 330 ALA C CA 1
ATOM 7004 C C . ALA C 1 301 ? -31.614 31.431 39.761 1.00 18.54 330 ALA C C 1
ATOM 7005 O O . ALA C 1 301 ? -31.053 30.331 39.802 1.00 19.72 330 ALA C O 1
ATOM 7007 N N . GLN C 1 302 ? -32.070 32.061 40.840 1.00 17.90 331 GLN C N 1
ATOM 7008 C CA . GLN C 1 302 ? -31.920 31.495 42.180 1.00 23.09 331 GLN C CA 1
ATOM 7009 C C . GLN C 1 302 ? -33.083 30.577 42.558 1.00 21.27 331 GLN C C 1
ATOM 7010 O O . GLN C 1 302 ? -32.972 29.784 43.489 1.00 25.69 331 GLN C O 1
ATOM 7016 N N . LEU C 1 303 ? -34.195 30.684 41.842 1.00 21.79 332 LEU C N 1
ATOM 7017 C CA . LEU C 1 303 ? -35.372 29.864 42.147 1.00 24.13 332 LEU C CA 1
ATOM 7018 C C . LEU C 1 303 ? -35.135 28.388 41.841 1.00 28.65 332 LEU C C 1
ATOM 7019 O O . LEU C 1 303 ? -34.757 28.018 40.719 1.00 22.71 332 LEU C O 1
ATOM 7024 N N . PRO C 1 304 ? -35.380 27.527 42.841 1.00 30.85 333 PRO C N 1
ATOM 7025 C CA . PRO C 1 304 ? -35.113 26.095 42.698 1.00 26.94 333 PRO C CA 1
ATOM 7026 C C . PRO C 1 304 ? -35.770 25.512 41.456 1.00 23.68 333 PRO C C 1
ATOM 7027 O O . PRO C 1 304 ? -35.165 24.664 40.794 1.00 25.28 333 PRO C O 1
ATOM 7031 N N . GLU C 1 305 ? -36.974 25.971 41.126 1.00 24.07 334 GLU C N 1
ATOM 7032 C CA . GLU C 1 305 ? -37.676 25.432 39.968 1.00 21.51 334 GLU C CA 1
ATOM 7033 C C . GLU C 1 305 ? -36.977 25.779 38.658 1.00 21.77 334 GLU C C 1
ATOM 7034 O O . GLU C 1 305 ? -37.253 25.169 37.628 1.00 21.78 334 GLU C O 1
ATOM 7040 N N . ASN C 1 306 ? -36.071 26.752 38.701 1.00 20.20 335 ASN C N 1
ATOM 7041 C CA . ASN C 1 306 ? -35.341 27.155 37.498 1.00 23.46 335 ASN C CA 1
ATOM 7042 C C . ASN C 1 306 ? -33.970 26.507 37.382 1.00 20.82 335 ASN C C 1
ATOM 7043 O O . ASN C 1 306 ? -33.208 26.797 36.452 1.00 19.29 335 ASN C O 1
ATOM 7048 N N . LYS C 1 307 ? -33.656 25.623 38.324 1.00 17.11 336 LYS C N 1
ATOM 7049 C CA . LYS C 1 307 ? -32.396 24.877 38.281 1.00 17.12 336 LYS C CA 1
ATOM 7050 C C . LYS C 1 307 ? -32.115 24.243 36.913 1.00 18.16 336 LYS C C 1
ATOM 7051 O O . LYS C 1 307 ? -32.929 23.466 36.396 1.00 19.75 336 LYS C O 1
ATOM 7057 N N . GLY C 1 308 ? -30.971 24.580 36.319 1.00 18.15 337 GLY C N 1
ATOM 7058 C CA . GLY C 1 308 ? -30.567 23.993 35.053 1.00 15.02 337 GLY C CA 1
ATOM 7059 C C . GLY C 1 308 ? -31.201 24.632 33.823 1.00 20.65 337 GLY C C 1
ATOM 7060 O O . GLY C 1 308 ? -30.920 24.222 32.693 1.00 19.15 337 GLY C O 1
ATOM 7061 N N . LYS C 1 309 ? -32.052 25.634 34.031 1.00 14.19 338 LYS C N 1
ATOM 7062 C CA . LYS C 1 309 ? -32.689 26.333 32.910 1.00 17.49 338 LYS C CA 1
ATOM 7063 C C . LYS C 1 309 ? -31.769 27.414 32.337 1.00 21.04 338 LYS C C 1
ATOM 7064 O O . LYS C 1 309 ? -30.834 27.857 33.003 1.00 16.38 338 LYS C O 1
ATOM 7070 N N . LEU C 1 310 ? -32.054 27.841 31.107 1.00 14.32 339 LEU C N 1
ATOM 7071 C CA . LEU C 1 310 ? -31.292 28.901 30.462 1.00 12.30 339 LEU C CA 1
ATOM 7072 C C . LEU C 1 310 ? -32.079 30.212 30.459 1.00 15.14 339 LEU C C 1
ATOM 7073 O O . LEU C 1 310 ? -33.135 30.318 29.836 1.00 16.60 339 LEU C O 1
ATOM 7078 N N . ILE C 1 311 ? -31.560 31.211 31.166 1.00 13.51 340 ILE C N 1
ATOM 7079 C CA . ILE C 1 311 ? -32.203 32.518 31.207 1.00 15.95 340 ILE C CA 1
ATOM 7080 C C . ILE C 1 311 ? -31.414 33.475 30.332 1.00 17.01 340 ILE C C 1
ATOM 7081 O O . ILE C 1 311 ? -30.196 33.539 30.433 1.00 17.67 340 ILE C O 1
ATOM 7086 N N . VAL C 1 312 ? -32.110 34.208 29.470 1.00 9.32 341 VAL C N 1
ATOM 7087 C CA . VAL C 1 312 ? -31.455 35.215 28.626 1.00 9.34 341 VAL C CA 1
ATOM 7088 C C . VAL C 1 312 ? -31.947 36.612 28.991 1.00 13.35 341 VAL C C 1
ATOM 7089 O O . VAL C 1 312 ? -33.146 36.837 29.184 1.00 14.03 341 VAL C O 1
ATOM 7093 N N . THR C 1 313 ? -31.021 37.559 29.103 1.00 14.18 342 THR C N 1
ATOM 7094 C CA . THR C 1 313 ? -31.421 38.946 29.265 1.00 12.87 342 THR C CA 1
ATOM 7095 C C . THR C 1 313 ? -30.537 39.785 28.361 1.00 13.40 342 THR C C 1
ATOM 7096 O O . THR C 1 313 ? -29.784 39.233 27.542 1.00 11.77 342 THR C O 1
ATOM 7100 N N . VAL C 1 314 ? -30.635 41.098 28.504 1.00 13.18 343 VAL C N 1
ATOM 7101 C CA . VAL C 1 314 ? -29.974 42.013 27.586 1.00 11.59 343 VAL C CA 1
ATOM 7102 C C . VAL C 1 314 ? -29.182 43.047 28.372 1.00 12.52 343 VAL C C 1
ATOM 7103 O O . VAL C 1 314 ? -29.600 43.461 29.444 1.00 13.22 343 VAL C O 1
ATOM 7107 N N . HIS C 1 315 ? -28.034 43.460 27.849 1.00 10.96 344 HIS C N 1
ATOM 7108 C CA . HIS C 1 315 ? -27.345 44.626 28.402 1.00 11.86 344 HIS C CA 1
ATOM 7109 C C . HIS C 1 315 ? -27.502 45.702 27.326 1.00 9.02 344 HIS C C 1
ATOM 7110 O O . HIS C 1 315 ? -26.774 45.686 26.319 1.00 10.53 344 HIS C O 1
ATOM 7117 N N . PRO C 1 316 ? -28.479 46.606 27.506 1.00 10.76 345 PRO C N 1
ATOM 7118 C CA . PRO C 1 316 ? -28.930 47.431 26.368 1.00 10.56 345 PRO C CA 1
ATOM 7119 C C . PRO C 1 316 ? -28.016 48.597 25.996 1.00 10.90 345 PRO C C 1
ATOM 7120 O O . PRO C 1 316 ? -28.212 49.171 24.923 1.00 13.51 345 PRO C O 1
ATOM 7124 N N . SER C 1 317 ? -27.066 48.970 26.847 1.00 9.86 346 SER C N 1
ATOM 7125 C CA . SER C 1 317 ? -26.218 50.135 26.548 1.00 10.77 346 SER C CA 1
ATOM 7126 C C . SER C 1 317 ? -24.834 50.032 27.164 1.00 12.75 346 SER C C 1
ATOM 7127 O O . SER C 1 317 ? -24.634 49.341 28.152 1.00 13.41 346 SER C O 1
ATOM 7130 N N . PHE C 1 318 ? -23.873 50.708 26.534 1.00 18.04 347 PHE C N 1
ATOM 7131 C CA . PHE C 1 318 ? -22.475 50.721 26.968 1.00 14.25 347 PHE C CA 1
ATOM 7132 C C . PHE C 1 318 ? -22.284 51.735 28.091 1.00 15.98 347 PHE C C 1
ATOM 7133 O O . PHE C 1 318 ? -22.845 52.827 28.045 1.00 16.68 347 PHE C O 1
ATOM 7141 N N . GLY C 1 319 ? -21.474 51.389 29.087 1.00 16.57 348 GLY C N 1
ATOM 7142 C CA . GLY C 1 319 ? -21.343 52.201 30.288 1.00 13.06 348 GLY C CA 1
ATOM 7143 C C . GLY C 1 319 ? -20.708 53.572 30.119 1.00 14.83 348 GLY C C 1
ATOM 7144 O O . GLY C 1 319 ? -20.921 54.469 30.925 1.00 16.53 348 GLY C O 1
ATOM 7145 N N . GLU C 1 320 ? -19.910 53.750 29.072 1.00 13.35 349 GLU C N 1
ATOM 7146 C CA . GLU C 1 320 ? -19.225 55.016 28.882 1.00 16.20 349 GLU C CA 1
ATOM 7147 C C . GLU C 1 320 ? -20.206 56.165 28.662 1.00 16.78 349 GLU C C 1
ATOM 7148 O O . GLU C 1 320 ? -19.842 57.331 28.798 1.00 16.42 349 GLU C O 1
ATOM 7154 N N . ARG C 1 321 ? -21.451 55.835 28.335 1.00 12.63 350 ARG C N 1
ATOM 7155 C CA . ARG C 1 321 ? -22.482 56.865 28.173 1.00 13.48 350 ARG C CA 1
ATOM 7156 C C . ARG C 1 321 ? -22.984 57.308 29.544 1.00 14.74 350 ARG C C 1
ATOM 7157 O O . ARG C 1 321 ? -23.856 58.159 29.658 1.00 15.63 350 ARG C O 1
ATOM 7165 N N . TYR C 1 322 ? -22.416 56.723 30.598 1.00 10.60 351 TYR C N 1
ATOM 7166 C CA . TYR C 1 322 ? -22.946 56.941 31.932 1.00 9.61 351 TYR C CA 1
ATOM 7167 C C . TYR C 1 322 ? -21.935 57.515 32.916 1.00 15.22 351 TYR C C 1
ATOM 7168 O O . TYR C 1 322 ? -22.199 57.550 34.114 1.00 12.78 351 TYR C O 1
ATOM 7177 N N . LEU C 1 323 ? -20.802 57.993 32.423 1.00 12.10 352 LEU C N 1
ATOM 7178 C CA . LEU C 1 323 ? -19.729 58.419 33.340 1.00 17.47 352 LEU C CA 1
ATOM 7179 C C . LEU C 1 323 ? -20.169 59.533 34.286 1.00 16.22 352 LEU C C 1
ATOM 7180 O O . LEU C 1 323 ? -19.763 59.560 35.451 1.00 19.69 352 LEU C O 1
ATOM 7185 N N . SER C 1 324 ? -20.993 60.446 33.788 1.00 15.24 353 SER C N 1
ATOM 7186 C CA . SER C 1 324 ? -21.428 61.580 34.585 1.00 16.35 353 SER C CA 1
ATOM 7187 C C . SER C 1 324 ? -22.726 61.292 35.326 1.00 19.34 353 SER C C 1
ATOM 7188 O O . SER C 1 324 ? -23.196 62.128 36.093 1.00 24.91 353 SER C O 1
ATOM 7191 N N . SER C 1 325 ? -23.319 60.127 35.087 1.00 17.75 354 SER C N 1
ATOM 7192 C CA . SER C 1 325 ? -24.531 59.731 35.803 1.00 10.85 354 SER C CA 1
ATOM 7193 C C . SER C 1 325 ? -24.186 59.246 37.200 1.00 14.57 354 SER C C 1
ATOM 7194 O O . SER C 1 325 ? -23.017 59.189 37.586 1.00 15.93 354 SER C O 1
ATOM 7197 N N . VAL C 1 326 ? -25.208 58.878 37.967 1.00 14.68 355 VAL C N 1
ATOM 7198 C CA . VAL C 1 326 ? -24.956 58.363 39.309 1.00 12.02 355 VAL C CA 1
ATOM 7199 C C . VAL C 1 326 ? -24.093 57.109 39.281 1.00 15.09 355 VAL C C 1
ATOM 7200 O O . VAL C 1 326 ? -23.427 56.783 40.268 1.00 13.44 355 VAL C O 1
ATOM 7204 N N . LEU C 1 327 ? -24.073 56.408 38.148 1.00 10.13 356 LEU C N 1
ATOM 7205 C CA . LEU C 1 327 ? -23.260 55.207 38.047 1.00 15.74 356 LEU C CA 1
ATOM 7206 C C . LEU C 1 327 ? -21.786 55.453 38.380 1.00 15.19 356 LEU C C 1
ATOM 7207 O O . LEU C 1 327 ? -21.214 54.733 39.194 1.00 15.94 356 LEU C O 1
ATOM 7212 N N . PHE C 1 328 ? -21.167 56.449 37.744 1.00 13.79 357 PHE C N 1
ATOM 7213 C CA . PHE C 1 328 ? -19.739 56.690 37.926 1.00 17.05 357 PHE C CA 1
ATOM 7214 C C . PHE C 1 328 ? -19.394 58.122 38.347 1.00 16.79 357 PHE C C 1
ATOM 7215 O O . PHE C 1 328 ? -18.230 58.510 38.337 1.00 20.25 357 PHE C O 1
ATOM 7223 N N . GLN C 1 329 ? -20.413 58.903 38.690 1.00 14.94 358 GLN C N 1
ATOM 7224 C CA . GLN C 1 329 ? -20.272 60.328 39.003 1.00 19.93 358 GLN C CA 1
ATOM 7225 C C . GLN C 1 329 ? -19.111 60.606 39.944 1.00 19.03 358 GLN C C 1
ATOM 7226 O O . GLN C 1 329 ? -18.265 61.477 39.700 1.00 19.09 358 GLN C O 1
ATOM 7232 N N . GLU C 1 330 ? -19.101 59.874 41.049 1.00 16.06 359 GLU C N 1
ATOM 7233 C CA . GLU C 1 330 ? -18.121 60.107 42.113 1.00 18.03 359 GLU C CA 1
ATOM 7234 C C . GLU C 1 330 ? -16.717 59.768 41.645 1.00 20.65 359 GLU C C 1
ATOM 7235 O O . GLU C 1 330 ? -15.757 60.497 41.917 1.00 24.07 359 GLU C O 1
ATOM 7241 N N . LEU C 1 331 ? -16.607 58.654 40.936 1.00 20.23 360 LEU C N 1
ATOM 7242 C CA . LEU C 1 331 ? -15.350 58.240 40.333 1.00 19.23 360 LEU C CA 1
ATOM 7243 C C . LEU C 1 331 ? -14.849 59.295 39.352 1.00 18.56 360 LEU C C 1
ATOM 7244 O O . LEU C 1 331 ? -13.660 59.582 39.281 1.00 21.55 360 LEU C O 1
ATOM 7249 N N . ARG C 1 332 ? -15.769 59.882 38.596 1.00 17.34 361 ARG C N 1
ATOM 7250 C CA . ARG C 1 332 ? -15.405 60.892 37.613 1.00 14.81 361 ARG C CA 1
ATOM 7251 C C . ARG C 1 332 ? -14.872 62.149 38.291 1.00 17.26 361 ARG C C 1
ATOM 7252 O O . ARG C 1 332 ? -13.915 62.764 37.820 1.00 18.67 361 ARG C O 1
ATOM 7260 N N . GLN C 1 333 ? -15.504 62.541 39.390 1.00 19.56 362 GLN C N 1
ATOM 7261 C CA . GLN C 1 333 ? -15.052 63.711 40.133 1.00 21.73 362 GLN C CA 1
ATOM 7262 C C . GLN C 1 333 ? -13.664 63.463 40.722 1.00 22.63 362 GLN C C 1
ATOM 7263 O O . GLN C 1 333 ? -12.819 64.362 40.741 1.00 22.81 362 GLN C O 1
ATOM 7269 N N . GLU C 1 334 ? -13.431 62.244 41.200 1.00 21.12 363 GLU C N 1
ATOM 7270 C CA . GLU C 1 334 ? -12.102 61.851 41.662 1.00 19.23 363 GLU C CA 1
ATOM 7271 C C . GLU C 1 334 ? -11.091 61.945 40.523 1.00 21.26 363 GLU C C 1
ATOM 7272 O O . GLU C 1 334 ? -9.997 62.496 40.694 1.00 20.18 363 GLU C O 1
ATOM 7278 N N . ALA C 1 335 ? -11.453 61.414 39.358 1.00 14.90 364 ALA C N 1
ATOM 7279 C CA . ALA C 1 335 ? -10.536 61.442 38.212 1.00 17.01 364 ALA C CA 1
ATOM 7280 C C . ALA C 1 335 ? -10.227 62.863 37.763 1.00 18.29 364 ALA C C 1
ATOM 7281 O O . ALA C 1 335 ? -9.092 63.173 37.403 1.00 21.74 364 ALA C O 1
ATOM 7283 N N . GLU C 1 336 ? -11.246 63.720 37.781 1.00 15.41 365 GLU C N 1
ATOM 7284 C CA . GLU C 1 336 ? -11.099 65.128 37.427 1.00 21.19 365 GLU C CA 1
ATOM 7285 C C . GLU C 1 336 ? -10.064 65.795 38.323 1.00 24.39 365 GLU C C 1
ATOM 7286 O O . GLU C 1 336 ? -9.359 66.714 37.911 1.00 24.72 365 GLU C O 1
ATOM 7292 N N . ASN C 1 337 ? -9.981 65.326 39.557 1.00 19.32 366 ASN C N 1
ATOM 7293 C CA . ASN C 1 337 ? -9.109 65.959 40.539 1.00 24.92 366 ASN C CA 1
ATOM 7294 C C . ASN C 1 337 ? -7.690 65.393 40.603 1.00 31.71 366 ASN C C 1
ATOM 7295 O O . ASN C 1 337 ? -6.852 65.883 41.370 1.00 27.09 366 ASN C O 1
ATOM 7300 N N . MET C 1 338 ? -7.417 64.366 39.802 1.00 20.21 367 MET C N 1
ATOM 7301 C CA . MET C 1 338 ? -6.088 63.757 39.795 1.00 23.17 367 MET C CA 1
ATOM 7302 C C . MET C 1 338 ? -5.040 64.724 39.240 1.00 24.58 367 MET C C 1
ATOM 7303 O O . MET C 1 338 ? -5.339 65.541 38.374 1.00 21.67 367 MET C O 1
ATOM 7308 N N . GLN C 1 339 ? -3.811 64.626 39.736 1.00 25.18 368 GLN C N 1
ATOM 7309 C CA . GLN C 1 339 ? -2.740 65.521 39.287 1.00 26.74 368 GLN C CA 1
ATOM 7310 C C . GLN C 1 339 ? -1.551 64.725 38.768 1.00 19.18 368 GLN C C 1
ATOM 7311 O O . GLN C 1 339 ? -1.283 63.631 39.255 1.00 23.10 368 GLN C O 1
ATOM 7317 N N . PRO C 1 340 ? -0.820 65.277 37.787 1.00 21.04 369 PRO C N 1
ATOM 7318 C CA . PRO C 1 340 ? 0.349 64.550 37.285 1.00 20.50 369 PRO C CA 1
ATOM 7319 C C . PRO C 1 340 ? 1.455 64.461 38.336 1.00 28.56 369 PRO C C 1
ATOM 7320 O O . PRO C 1 340 ? 1.581 65.367 39.159 1.00 26.62 369 PRO C O 1
ATOM 7324 N N . VAL C 1 341 ? 2.224 63.376 38.312 1.00 26.31 370 VAL C N 1
ATOM 7325 C CA . VAL C 1 341 ? 3.385 63.236 39.185 1.00 28.51 370 VAL C CA 1
ATOM 7326 C C . VAL C 1 341 ? 4.640 63.456 38.354 1.00 31.93 370 VAL C C 1
ATOM 7327 O O . VAL C 1 341 ? 4.627 63.273 37.136 1.00 24.49 370 VAL C O 1
ATOM 7331 N N . ALA C 1 342 ? 5.727 63.851 39.007 1.00 25.06 371 ALA C N 1
ATOM 7332 C CA . ALA C 1 342 ? 6.972 64.086 38.294 1.00 24.45 371 ALA C CA 1
ATOM 7333 C C . ALA C 1 342 ? 7.578 62.758 37.871 1.00 21.84 371 ALA C C 1
ATOM 7334 O O . ALA C 1 342 ? 7.379 61.732 38.521 1.00 28.32 371 ALA C O 1
ATOM 7336 N N . VAL C 1 343 ? 8.319 62.792 36.773 1.00 25.34 372 VAL C N 1
ATOM 7337 C CA . VAL C 1 343 ? 9.055 61.629 36.308 1.00 27.11 372 VAL C CA 1
ATOM 7338 C C . VAL C 1 343 ? 10.540 61.825 36.587 1.00 32.91 372 VAL C C 1
ATOM 7339 O O . VAL C 1 343 ? 11.077 62.910 36.355 1.00 34.56 372 VAL C O 1
ATOM 7343 N N . ALA D 1 21 ? -28.260 20.791 23.998 1.00 30.18 50 ALA D N 1
ATOM 7344 C CA . ALA D 1 21 ? -27.509 20.928 22.752 1.00 32.39 50 ALA D CA 1
ATOM 7345 C C . ALA D 1 21 ? -26.492 22.066 22.827 1.00 33.79 50 ALA D C 1
ATOM 7346 O O . ALA D 1 21 ? -26.467 22.829 23.794 1.00 31.30 50 ALA D O 1
ATOM 7348 N N . SER D 1 22 ? -25.647 22.165 21.805 1.00 30.12 51 SER D N 1
ATOM 7349 C CA . SER D 1 22 ? -24.634 23.215 21.734 1.00 29.28 51 SER D CA 1
ATOM 7350 C C . SER D 1 22 ? -25.312 24.543 21.418 1.00 28.07 51 SER D C 1
ATOM 7351 O O . SER D 1 22 ? -26.388 24.559 20.818 1.00 28.55 51 SER D O 1
ATOM 7354 N N . THR D 1 23 ? -24.689 25.648 21.826 1.00 24.79 52 THR D N 1
ATOM 7355 C CA . THR D 1 23 ? -25.224 26.983 21.555 1.00 22.78 52 THR D CA 1
ATOM 7356 C C . THR D 1 23 ? -24.138 27.877 20.962 1.00 26.05 52 THR D C 1
ATOM 7357 O O . THR D 1 23 ? -22.958 27.503 20.956 1.00 24.89 52 THR D O 1
ATOM 7361 N N . ASN D 1 24 ? -24.534 29.053 20.471 1.00 16.38 53 ASN D N 1
ATOM 7362 C CA . ASN D 1 24 ? -23.572 30.081 20.060 1.00 22.02 53 ASN D CA 1
ATOM 7363 C C . ASN D 1 24 ? -23.203 31.040 21.188 1.00 21.64 53 ASN D C 1
ATOM 7364 O O . ASN D 1 24 ? -22.575 32.066 20.943 1.00 22.43 53 ASN D O 1
ATOM 7369 N N . ILE D 1 25 ? -23.594 30.718 22.415 1.00 18.26 54 ILE D N 1
ATOM 7370 C CA . ILE D 1 25 ? -23.318 31.600 23.552 1.00 18.14 54 ILE D CA 1
ATOM 7371 C C . ILE D 1 25 ? -21.845 31.522 23.919 1.00 16.93 54 ILE D C 1
ATOM 7372 O O . ILE D 1 25 ? -21.314 30.427 24.081 1.00 18.96 54 ILE D O 1
ATOM 7377 N N . LYS D 1 26 ? -21.181 32.675 24.020 1.00 16.10 55 LYS D N 1
ATOM 7378 C CA . LYS D 1 26 ? -19.772 32.718 24.411 1.00 19.16 55 LYS D CA 1
ATOM 7379 C C . LYS D 1 26 ? -19.606 32.335 25.873 1.00 20.54 55 LYS D C 1
ATOM 7380 O O . LYS D 1 26 ? -20.401 32.750 26.715 1.00 19.41 55 LYS D O 1
ATOM 7386 N N . LYS D 1 27 ? -18.576 31.549 26.187 1.00 15.43 56 LYS D N 1
ATOM 7387 C CA . LYS D 1 27 ? -18.372 31.114 27.565 1.00 18.44 56 LYS D CA 1
ATOM 7388 C C . LYS D 1 27 ? -17.655 32.160 28.409 1.00 19.71 56 LYS D C 1
ATOM 7389 O O . LYS D 1 27 ? -17.786 32.181 29.638 1.00 24.38 56 LYS D O 1
ATOM 7395 N N . HIS D 1 28 ? -16.906 33.032 27.748 1.00 20.76 57 HIS D N 1
ATOM 7396 C CA . HIS D 1 28 ? -16.136 34.074 28.420 1.00 25.15 57 HIS D CA 1
ATOM 7397 C C . HIS D 1 28 ? -16.284 35.394 27.677 1.00 21.01 57 HIS D C 1
ATOM 7398 O O . HIS D 1 28 ? -16.369 35.423 26.450 1.00 19.91 57 HIS D O 1
ATOM 7405 N N . VAL D 1 29 ? -16.296 36.489 28.424 1.00 20.14 58 VAL D N 1
ATOM 7406 C CA . VAL D 1 29 ? -16.370 37.812 27.833 1.00 15.52 58 VAL D CA 1
ATOM 7407 C C . VAL D 1 29 ? -15.180 38.081 26.910 1.00 13.72 58 VAL D C 1
ATOM 7408 O O . VAL D 1 29 ? -15.328 38.746 25.886 1.00 20.13 58 VAL D O 1
ATOM 7412 N N . SER D 1 30 ? -14.009 37.532 27.241 1.00 14.77 59 SER D N 1
ATOM 7413 C CA . SER D 1 30 ? -12.844 37.677 26.353 1.00 15.62 59 SER D CA 1
ATOM 7414 C C . SER D 1 30 ? -13.081 37.107 24.947 1.00 18.90 59 SER D C 1
ATOM 7415 O O . SER D 1 30 ? -12.419 37.489 23.972 1.00 17.01 59 SER D O 1
ATOM 7418 N N . GLN D 1 31 ? -14.030 36.192 24.823 1.00 16.69 60 GLN D N 1
ATOM 7419 C CA . GLN D 1 31 ? -14.319 35.635 23.509 1.00 16.83 60 GLN D CA 1
ATOM 7420 C C . GLN D 1 31 ? -15.109 36.593 22.617 1.00 19.99 60 GLN D C 1
ATOM 7421 O O . GLN D 1 31 ? -15.352 36.295 21.448 1.00 23.01 60 GLN D O 1
ATOM 7427 N N . LEU D 1 32 ? -15.497 37.742 23.165 1.00 16.17 61 LEU D N 1
ATOM 7428 C CA . LEU D 1 32 ? -16.161 38.783 22.379 1.00 19.78 61 LEU D CA 1
ATOM 7429 C C . LEU D 1 32 ? -15.166 39.688 21.648 1.00 24.44 61 LEU D C 1
ATOM 7430 O O . LEU D 1 32 ? -15.567 40.594 20.923 1.00 20.33 61 LEU D O 1
ATOM 7435 N N . ILE D 1 33 ? -13.875 39.461 21.861 1.00 14.68 62 ILE D N 1
ATOM 7436 C CA . ILE D 1 33 ? -12.849 40.294 21.253 1.00 15.35 62 ILE D CA 1
ATOM 7437 C C . ILE D 1 33 ? -12.599 39.865 19.815 1.00 22.13 62 ILE D C 1
ATOM 7438 O O . ILE D 1 33 ? -12.460 38.682 19.546 1.00 23.17 62 ILE D O 1
ATOM 7443 N N . GLY D 1 34 ? -12.533 40.832 18.904 1.00 24.75 63 GLY D N 1
ATOM 7444 C CA . GLY D 1 34 ? -12.143 40.570 17.527 1.00 22.82 63 GLY D CA 1
ATOM 7445 C C . GLY D 1 34 ? -13.305 40.373 16.579 1.00 17.99 63 GLY D C 1
ATOM 7446 O O . GLY D 1 34 ? -14.461 40.574 16.947 1.00 26.29 63 GLY D O 1
ATOM 7447 N N . ARG D 1 35 ? -12.985 39.958 15.357 1.00 21.57 64 ARG D N 1
ATOM 7448 C CA . ARG D 1 35 ? -13.973 39.747 14.301 1.00 14.86 64 ARG D CA 1
ATOM 7449 C C . ARG D 1 35 ? -14.849 40.970 14.049 1.00 15.87 64 ARG D C 1
ATOM 7450 O O . ARG D 1 35 ? -16.069 40.868 14.020 1.00 22.10 64 ARG D O 1
ATOM 7458 N N . THR D 1 36 ? -14.221 42.119 13.817 1.00 13.43 65 THR D N 1
ATOM 7459 C CA . THR D 1 36 ? -14.965 43.361 13.614 1.00 10.11 65 THR D CA 1
ATOM 7460 C C . THR D 1 36 ? -15.253 43.584 12.128 1.00 10.84 65 THR D C 1
ATOM 7461 O O . THR D 1 36 ? -14.521 43.084 11.272 1.00 11.08 65 THR D O 1
ATOM 7465 N N . PRO D 1 37 ? -16.309 44.349 11.810 1.00 12.70 66 PRO D N 1
ATOM 7466 C CA . PRO D 1 37 ? -16.745 44.510 10.413 1.00 17.29 66 PRO D CA 1
ATOM 7467 C C . PRO D 1 37 ? -15.982 45.585 9.626 1.00 18.16 66 PRO D C 1
ATOM 7468 O O . PRO D 1 37 ? -15.343 46.437 10.229 1.00 14.81 66 PRO D O 1
ATOM 7472 N N . LEU D 1 38 ? -16.047 45.518 8.294 1.00 11.14 67 LEU D N 1
ATOM 7473 C CA . LEU D 1 38 ? -15.557 46.576 7.413 1.00 11.58 67 LEU D CA 1
ATOM 7474 C C . LEU D 1 38 ? -16.775 47.236 6.778 1.00 15.43 67 LEU D C 1
ATOM 7475 O O . LEU D 1 38 ? -17.762 46.557 6.477 1.00 14.65 67 LEU D O 1
ATOM 7480 N N . VAL D 1 39 ? -16.694 48.540 6.545 1.00 12.45 68 VAL D N 1
ATOM 7481 C CA . VAL D 1 39 ? -17.755 49.264 5.847 1.00 9.64 68 VAL D CA 1
ATOM 7482 C C . VAL D 1 39 ? -17.182 50.281 4.866 1.00 12.97 68 VAL D C 1
ATOM 7483 O O . VAL D 1 39 ? -16.203 50.963 5.154 1.00 12.23 68 VAL D O 1
ATOM 7487 N N . TYR D 1 40 ? -17.791 50.387 3.687 1.00 13.41 69 TYR D N 1
ATOM 7488 C CA . TYR D 1 40 ? -17.361 51.397 2.724 1.00 12.02 69 TYR D CA 1
ATOM 7489 C C . TYR D 1 40 ? -17.784 52.793 3.167 1.00 16.26 69 TYR D C 1
ATOM 7490 O O . TYR D 1 40 ? -18.798 52.962 3.832 1.00 17.30 69 TYR D O 1
ATOM 7499 N N . LEU D 1 41 ? -17.010 53.796 2.772 1.00 12.53 70 LEU D N 1
ATOM 7500 C CA . LEU D 1 41 ? -17.389 55.192 2.959 1.00 13.18 70 LEU D CA 1
ATOM 7501 C C . LEU D 1 41 ? -17.609 55.788 1.585 1.00 10.54 70 LEU D C 1
ATOM 7502 O O . LEU D 1 41 ? -16.778 55.582 0.696 1.00 15.68 70 LEU D O 1
ATOM 7507 N N . ASN D 1 42 ? -18.699 56.531 1.413 1.00 16.38 71 ASN D N 1
ATOM 7508 C CA . ASN D 1 42 ? -18.972 57.211 0.145 1.00 20.18 71 ASN D CA 1
ATOM 7509 C C . ASN D 1 42 ? -19.271 58.705 0.275 1.00 21.41 71 ASN D C 1
ATOM 7510 O O . ASN D 1 42 ? -19.464 59.390 -0.738 1.00 23.31 71 ASN D O 1
ATOM 7515 N N . LYS D 1 43 ? -19.318 59.212 1.504 1.00 14.37 72 LYS D N 1
ATOM 7516 C CA . LYS D 1 43 ? -19.604 60.626 1.719 1.00 20.11 72 LYS D CA 1
ATOM 7517 C C . LYS D 1 43 ? -18.322 61.449 1.843 1.00 19.83 72 LYS D C 1
ATOM 7518 O O . LYS D 1 43 ? -18.108 62.390 1.089 1.00 16.22 72 LYS D O 1
ATOM 7524 N N . VAL D 1 44 ? -17.450 61.090 2.778 1.00 12.24 73 VAL D N 1
ATOM 7525 C CA . VAL D 1 44 ? -16.208 61.832 2.906 1.00 13.29 73 VAL D CA 1
ATOM 7526 C C . VAL D 1 44 ? -15.277 61.530 1.731 1.00 15.67 73 VAL D C 1
ATOM 7527 O O . VAL D 1 44 ? -14.343 62.268 1.474 1.00 17.70 73 VAL D O 1
ATOM 7531 N N . THR D 1 45 ? -15.567 60.458 1.000 1.00 11.71 74 THR D N 1
ATOM 7532 C CA . THR D 1 45 ? -14.711 60.012 -0.100 1.00 12.72 74 THR D CA 1
ATOM 7533 C C . THR D 1 45 ? -15.203 60.530 -1.442 1.00 14.50 74 THR D C 1
ATOM 7534 O O . THR D 1 45 ? -14.706 60.137 -2.495 1.00 15.45 74 THR D O 1
ATOM 7538 N N . GLU D 1 46 ? -16.203 61.393 -1.403 1.00 13.76 75 GLU D N 1
ATOM 7539 C CA . GLU D 1 46 ? -16.795 61.922 -2.616 1.00 14.35 75 GLU D CA 1
ATOM 7540 C C . GLU D 1 46 ? -15.730 62.395 -3.602 1.00 15.41 75 GLU D C 1
ATOM 7541 O O . GLU D 1 46 ? -14.881 63.214 -3.265 1.00 15.95 75 GLU D O 1
ATOM 7547 N N . GLY D 1 47 ? -15.762 61.862 -4.816 1.00 15.21 76 GLY D N 1
ATOM 7548 C CA . GLY D 1 47 ? -14.835 62.279 -5.854 1.00 17.42 76 GLY D CA 1
ATOM 7549 C C . GLY D 1 47 ? -13.423 61.724 -5.758 1.00 17.63 76 GLY D C 1
ATOM 7550 O O . GLY D 1 47 ? -12.596 62.018 -6.615 1.00 18.86 76 GLY D O 1
ATOM 7551 N N . CYS D 1 48 ? -13.126 60.912 -4.745 1.00 14.87 77 CYS D N 1
ATOM 7552 C CA . CYS D 1 48 ? -11.725 60.514 -4.538 1.00 17.83 77 CYS D CA 1
ATOM 7553 C C . CYS D 1 48 ? -11.194 59.466 -5.522 1.00 14.92 77 CYS D C 1
ATOM 7554 O O . CYS D 1 48 ? -9.987 59.322 -5.684 1.00 16.35 77 CYS D O 1
ATOM 7557 N N . GLY D 1 49 ? -12.081 58.735 -6.189 1.00 14.96 78 GLY D N 1
ATOM 7558 C CA . GLY D 1 49 ? -11.651 57.798 -7.219 1.00 12.69 78 GLY D CA 1
ATOM 7559 C C . GLY D 1 49 ? -11.032 56.473 -6.779 1.00 12.80 78 GLY D C 1
ATOM 7560 O O . GLY D 1 49 ? -10.464 55.749 -7.600 1.00 16.56 78 GLY D O 1
ATOM 7561 N N . ALA D 1 50 ? -11.107 56.165 -5.487 1.00 12.85 79 ALA D N 1
ATOM 7562 C CA . ALA D 1 50 ? -10.718 54.845 -4.989 1.00 10.36 79 ALA D CA 1
ATOM 7563 C C . ALA D 1 50 ? -11.789 54.353 -4.032 1.00 13.09 79 ALA D C 1
ATOM 7564 O O . ALA D 1 50 ? -12.573 55.158 -3.520 1.00 14.40 79 ALA D O 1
ATOM 7566 N N . TYR D 1 51 ? -11.806 53.045 -3.792 1.00 11.99 80 TYR D N 1
ATOM 7567 C CA . TYR D 1 51 ? -12.664 52.457 -2.774 1.00 13.15 80 TYR D CA 1
ATOM 7568 C C . TYR D 1 51 ? -11.974 52.653 -1.423 1.00 12.43 80 TYR D C 1
ATOM 7569 O O . TYR D 1 51 ? -10.771 52.439 -1.306 1.00 14.89 80 TYR D O 1
ATOM 7578 N N . VAL D 1 52 ? -12.720 53.074 -0.409 1.00 12.44 81 VAL D N 1
ATOM 7579 C CA . VAL D 1 52 ? -12.174 53.138 0.939 1.00 10.99 81 VAL D CA 1
ATOM 7580 C C . VAL D 1 52 ? -13.112 52.376 1.875 1.00 11.58 81 VAL D C 1
ATOM 7581 O O . VAL D 1 52 ? -14.291 52.704 1.968 1.00 13.38 81 VAL D O 1
ATOM 7585 N N . ALA D 1 53 ? -12.591 51.351 2.545 1.00 11.59 82 ALA D N 1
ATOM 7586 C CA . ALA D 1 53 ? -13.362 50.612 3.544 1.00 12.04 82 ALA D CA 1
ATOM 7587 C C . ALA D 1 53 ? -12.677 50.735 4.901 1.00 12.13 82 ALA D C 1
ATOM 7588 O O . ALA D 1 53 ? -11.462 50.710 4.990 1.00 12.99 82 ALA D O 1
ATOM 7590 N N . VAL D 1 54 ? -13.469 50.861 5.960 1.00 14.86 83 VAL D N 1
ATOM 7591 C CA A VAL D 1 54 ? -12.917 51.102 7.285 0.58 12.48 83 VAL D CA 1
ATOM 7592 C CA B VAL D 1 54 ? -12.929 51.108 7.288 0.42 12.84 83 VAL D CA 1
ATOM 7593 C C . VAL D 1 54 ? -13.365 50.035 8.273 1.00 13.63 83 VAL D C 1
ATOM 7594 O O . VAL D 1 54 ? -14.536 49.683 8.324 1.00 13.20 83 VAL D O 1
ATOM 7601 N N . LYS D 1 55 ? -12.401 49.527 9.038 1.00 11.67 84 LYS D N 1
ATOM 7602 C CA . LYS D 1 55 ? -12.625 48.470 10.017 1.00 10.60 84 LYS D CA 1
ATOM 7603 C C . LYS D 1 55 ? -13.027 49.093 11.348 1.00 15.53 84 LYS D C 1
ATOM 7604 O O . LYS D 1 55 ? -12.334 49.973 11.874 1.00 12.48 84 LYS D O 1
ATOM 7610 N N . GLN D 1 56 ? -14.139 48.618 11.898 1.00 12.55 85 GLN D N 1
ATOM 7611 C CA . GLN D 1 56 ? -14.777 49.270 13.042 1.00 14.32 85 GLN D CA 1
ATOM 7612 C C . GLN D 1 56 ? -14.435 48.609 14.363 1.00 14.39 85 GLN D C 1
ATOM 7613 O O . GLN D 1 56 ? -15.110 47.671 14.797 1.00 16.55 85 GLN D O 1
ATOM 7619 N N . GLU D 1 57 ? -13.412 49.130 15.029 1.00 9.94 86 GLU D N 1
ATOM 7620 C CA . GLU D 1 57 ? -12.946 48.517 16.260 1.00 10.87 86 GLU D CA 1
ATOM 7621 C C . GLU D 1 57 ? -13.784 48.963 17.460 1.00 13.39 86 GLU D C 1
ATOM 7622 O O . GLU D 1 57 ? -13.547 48.524 18.580 1.00 14.17 86 GLU D O 1
ATOM 7628 N N . MET D 1 58 ? -14.773 49.817 17.218 1.00 10.54 87 MET D N 1
ATOM 7629 C CA . MET D 1 58 ? -15.752 50.152 18.265 1.00 11.27 87 MET D CA 1
ATOM 7630 C C . MET D 1 58 ? -16.581 48.919 18.664 1.00 20.91 87 MET D C 1
ATOM 7631 O O . MET D 1 58 ? -17.224 48.917 19.712 1.00 16.53 87 MET D O 1
ATOM 7636 N N . MET D 1 59 ? -16.575 47.877 17.833 1.00 15.66 88 MET D N 1
ATOM 7637 C CA . MET D 1 59 ? -17.357 46.670 18.119 1.00 12.15 88 MET D CA 1
ATOM 7638 C C . MET D 1 59 ? -16.619 45.699 19.048 1.00 18.31 88 MET D C 1
ATOM 7639 O O . MET D 1 59 ? -16.872 44.507 19.019 1.00 32.87 88 MET D O 1
ATOM 7644 N N . GLN D 1 60 ? -15.687 46.207 19.843 1.00 16.89 89 GLN D N 1
ATOM 7645 C CA . GLN D 1 60 ? -14.939 45.366 20.785 1.00 15.60 89 GLN D CA 1
ATOM 7646 C C . GLN D 1 60 ? -15.575 45.577 22.146 1.00 13.11 89 GLN D C 1
ATOM 7647 O O . GLN D 1 60 ? -16.280 46.566 22.328 1.00 14.60 89 GLN D O 1
ATOM 7653 N N . PRO D 1 61 ? -15.321 44.666 23.109 1.00 13.58 90 PRO D N 1
ATOM 7654 C CA . PRO D 1 61 ? -15.907 44.788 24.451 1.00 18.85 90 PRO D CA 1
ATOM 7655 C C . PRO D 1 61 ? -15.538 46.068 25.204 1.00 21.22 90 PRO D C 1
ATOM 7656 O O . PRO D 1 61 ? -16.322 46.464 26.059 1.00 18.20 90 PRO D O 1
ATOM 7660 N N . THR D 1 62 ? -14.384 46.683 24.945 1.00 17.26 91 THR D N 1
ATOM 7661 C CA . THR D 1 62 ? -14.113 48.001 25.534 1.00 14.56 91 THR D CA 1
ATOM 7662 C C . THR D 1 62 ? -14.017 49.093 24.481 1.00 20.12 91 THR D C 1
ATOM 7663 O O . THR D 1 62 ? -13.529 50.181 24.757 1.00 21.02 91 THR D O 1
ATOM 7667 N N . ALA D 1 63 ? -14.466 48.778 23.270 1.00 12.08 92 ALA D N 1
ATOM 7668 C CA . ALA D 1 63 ? -14.674 49.788 22.245 1.00 12.53 92 ALA D CA 1
ATOM 7669 C C . ALA D 1 63 ? -13.386 50.380 21.665 1.00 14.28 92 ALA D C 1
ATOM 7670 O O . ALA D 1 63 ? -13.382 51.505 21.163 1.00 13.25 92 ALA D O 1
ATOM 7672 N N . SER D 1 64 ? -12.290 49.637 21.718 1.00 11.85 93 SER D N 1
ATOM 7673 C CA . SER D 1 64 ? -11.130 50.035 20.926 1.00 9.65 93 SER D CA 1
ATOM 7674 C C . SER D 1 64 ? -10.355 48.830 20.484 1.00 12.62 93 SER D C 1
ATOM 7675 O O . SER D 1 64 ? -10.580 47.721 20.961 1.00 14.07 93 SER D O 1
ATOM 7678 N N . ILE D 1 65 ? -9.422 49.071 19.571 1.00 9.78 94 ILE D N 1
ATOM 7679 C CA . ILE D 1 65 ? -8.594 48.031 19.016 1.00 10.11 94 ILE D CA 1
ATOM 7680 C C . ILE D 1 65 ? -7.695 47.387 20.079 1.00 13.72 94 ILE D C 1
ATOM 7681 O O . ILE D 1 65 ? -7.252 46.252 19.913 1.00 13.94 94 ILE D O 1
ATOM 7686 N N . ALA D 1 66 ? -7.449 48.095 21.178 1.00 14.78 95 ALA D N 1
ATOM 7687 C CA . ALA D 1 66 ? -6.487 47.623 22.179 1.00 13.70 95 ALA D CA 1
ATOM 7688 C C . ALA D 1 66 ? -6.893 46.323 22.888 1.00 18.13 95 ALA D C 1
ATOM 7689 O O . ALA D 1 66 ? -6.071 45.690 23.569 1.00 14.07 95 ALA D O 1
ATOM 7691 N N . ASP D 1 67 ? -8.155 45.923 22.741 1.00 16.22 96 ASP D N 1
ATOM 7692 C CA . ASP D 1 67 ? -8.611 44.674 23.354 1.00 16.85 96 ASP D CA 1
ATOM 7693 C C . ASP D 1 67 ? -7.814 43.492 22.823 1.00 14.96 96 ASP D C 1
ATOM 7694 O O . ASP D 1 67 ? -7.522 42.551 23.555 1.00 13.48 96 ASP D O 1
ATOM 7699 N N . ARG D 1 68 ? -7.461 43.543 21.541 1.00 12.44 97 ARG D N 1
ATOM 7700 C CA . ARG D 1 68 ? -6.721 42.453 20.921 1.00 10.90 97 ARG D CA 1
ATOM 7701 C C . ARG D 1 68 ? -5.355 42.239 21.571 1.00 9.81 97 ARG D C 1
ATOM 7702 O O . ARG D 1 68 ? -5.089 41.144 22.076 1.00 14.31 97 ARG D O 1
ATOM 7710 N N . PRO D 1 69 ? -4.467 43.254 21.529 1.00 14.22 98 PRO D N 1
ATOM 7711 C CA . PRO D 1 69 ? -3.165 43.016 22.163 1.00 15.61 98 PRO D CA 1
ATOM 7712 C C . PRO D 1 69 ? -3.231 42.882 23.681 1.00 15.54 98 PRO D C 1
ATOM 7713 O O . PRO D 1 69 ? -2.398 42.175 24.232 1.00 15.71 98 PRO D O 1
ATOM 7717 N N . ALA D 1 70 ? -4.172 43.536 24.356 1.00 12.76 99 ALA D N 1
ATOM 7718 C CA . ALA D 1 70 ? -4.280 43.331 25.794 1.00 15.04 99 ALA D CA 1
ATOM 7719 C C . ALA D 1 70 ? -4.505 41.845 26.107 1.00 15.90 99 ALA D C 1
ATOM 7720 O O . ALA D 1 70 ? -3.799 41.249 26.938 1.00 15.28 99 ALA D O 1
ATOM 7722 N N . TYR D 1 71 ? -5.478 41.243 25.439 1.00 11.88 100 TYR D N 1
ATOM 7723 C CA . TYR D 1 71 ? -5.765 39.832 25.626 1.00 13.82 100 TYR D CA 1
ATOM 7724 C C . TYR D 1 71 ? -4.561 38.967 25.272 1.00 19.59 100 TYR D C 1
ATOM 7725 O O . TYR D 1 71 ? -4.179 38.070 26.026 1.00 15.43 100 TYR D O 1
ATOM 7734 N N . ALA D 1 72 ? -3.967 39.241 24.115 1.00 13.94 101 ALA D N 1
ATOM 7735 C CA . ALA D 1 72 ? -2.863 38.435 23.624 1.00 14.64 101 ALA D CA 1
ATOM 7736 C C . ALA D 1 72 ? -1.671 38.482 24.566 1.00 14.25 101 ALA D C 1
ATOM 7737 O O . ALA D 1 72 ? -1.075 37.442 24.871 1.00 15.60 101 ALA D O 1
ATOM 7739 N N . MET D 1 73 ? -1.314 39.679 25.020 1.00 13.44 102 MET D N 1
ATOM 7740 C CA . MET D 1 73 ? -0.135 39.822 25.876 1.00 13.47 102 MET D CA 1
ATOM 7741 C C . MET D 1 73 ? -0.326 39.166 27.240 1.00 17.88 102 MET D C 1
ATOM 7742 O O . MET D 1 73 ? 0.552 38.436 27.706 1.00 19.14 102 MET D O 1
ATOM 7747 N N . ILE D 1 74 ? -1.460 39.418 27.891 1.00 15.25 103 ILE D N 1
ATOM 7748 C CA . ILE D 1 74 ? -1.716 38.775 29.183 1.00 15.42 103 ILE D CA 1
ATOM 7749 C C . ILE D 1 74 ? -1.780 37.243 29.062 1.00 16.38 103 ILE D C 1
ATOM 7750 O O . ILE D 1 74 ? -1.194 36.531 29.877 1.00 19.42 103 ILE D O 1
ATOM 7755 N N . THR D 1 75 ? -2.472 36.733 28.043 1.00 14.33 104 THR D N 1
ATOM 7756 C CA . THR D 1 75 ? -2.545 35.291 27.807 1.00 18.53 104 THR D CA 1
ATOM 7757 C C . THR D 1 75 ? -1.146 34.685 27.599 1.00 22.72 104 THR D C 1
ATOM 7758 O O . THR D 1 75 ? -0.839 33.613 28.115 1.00 20.59 104 THR D O 1
ATOM 7762 N N . ASP D 1 76 ? -0.299 35.376 26.837 1.00 19.67 105 ASP D N 1
ATOM 7763 C CA . ASP D 1 76 ? 1.062 34.914 26.585 1.00 18.42 105 ASP D CA 1
ATOM 7764 C C . ASP D 1 76 ? 1.859 34.806 27.887 1.00 19.51 105 ASP D C 1
ATOM 7765 O O . ASP D 1 76 ? 2.542 33.809 28.127 1.00 20.47 105 ASP D O 1
ATOM 7770 N N . ALA D 1 77 ? 1.766 35.829 28.725 1.00 21.94 106 ALA D N 1
ATOM 7771 C CA . ALA D 1 77 ? 2.482 35.831 29.999 1.00 20.47 106 ALA D CA 1
ATOM 7772 C C . ALA D 1 77 ? 1.978 34.696 30.884 1.00 23.90 106 ALA D C 1
ATOM 7773 O O . ALA D 1 77 ? 2.763 34.023 31.553 1.00 22.44 106 ALA D O 1
ATOM 7775 N N . GLU D 1 78 ? 0.667 34.484 30.889 1.00 21.75 107 GLU D N 1
ATOM 7776 C CA . GLU D 1 78 ? 0.088 33.385 31.657 1.00 19.95 107 GLU D CA 1
ATOM 7777 C C . GLU D 1 78 ? 0.567 32.029 31.138 1.00 27.19 107 GLU D C 1
ATOM 7778 O O . GLU D 1 78 ? 0.909 31.145 31.927 1.00 26.39 107 GLU D O 1
ATOM 7784 N N . GLU D 1 79 ? 0.594 31.863 29.817 1.00 21.29 108 GLU D N 1
ATOM 7785 C CA . GLU D 1 79 ? 1.037 30.597 29.221 1.00 28.96 108 GLU D CA 1
ATOM 7786 C C . GLU D 1 79 ? 2.482 30.264 29.586 1.00 28.83 108 GLU D C 1
ATOM 7787 O O . GLU D 1 79 ? 2.839 29.097 29.765 1.00 31.06 108 GLU D O 1
ATOM 7793 N N . LYS D 1 80 ? 3.305 31.300 29.692 1.00 25.19 109 LYS D N 1
ATOM 7794 C CA . LYS D 1 80 ? 4.710 31.149 30.032 1.00 25.57 109 LYS D CA 1
ATOM 7795 C C . LYS D 1 80 ? 4.934 31.147 31.540 1.00 28.04 109 LYS D C 1
ATOM 7796 O O . LYS D 1 80 ? 6.076 31.203 32.010 1.00 29.14 109 LYS D O 1
ATOM 7802 N N . ASN D 1 81 ? 3.841 31.090 32.294 1.00 22.29 110 ASN D N 1
ATOM 7803 C CA . ASN D 1 81 ? 3.909 31.092 33.751 1.00 27.15 110 ASN D CA 1
ATOM 7804 C C . ASN D 1 81 ? 4.747 32.225 34.327 1.00 31.30 110 ASN D C 1
ATOM 7805 O O . ASN D 1 81 ? 5.537 32.021 35.254 1.00 27.98 110 ASN D O 1
ATOM 7810 N N . LEU D 1 82 ? 4.562 33.425 33.783 1.00 24.09 111 LEU D N 1
ATOM 7811 C CA . LEU D 1 82 ? 5.280 34.593 34.270 1.00 27.52 111 LEU D CA 1
ATOM 7812 C C . LEU D 1 82 ? 4.488 35.373 35.311 1.00 24.26 111 LEU D C 1
ATOM 7813 O O . LEU D 1 82 ? 5.052 36.157 36.075 1.00 28.24 111 LEU D O 1
ATOM 7818 N N . ILE D 1 83 ? 3.180 35.158 35.345 1.00 22.86 112 ILE D N 1
ATOM 7819 C CA . ILE D 1 83 ? 2.324 35.948 36.217 1.00 19.24 112 ILE D CA 1
ATOM 7820 C C . ILE D 1 83 ? 1.258 35.083 36.888 1.00 23.50 112 ILE D C 1
ATOM 7821 O O . ILE D 1 83 ? 0.925 34.005 36.398 1.00 25.53 112 ILE D O 1
ATOM 7826 N N . THR D 1 84 ? 0.732 35.565 38.013 1.00 23.39 113 THR D N 1
ATOM 7827 C CA . THR D 1 84 ? -0.196 34.789 38.831 1.00 25.61 113 THR D CA 1
ATOM 7828 C C . THR D 1 84 ? -1.314 35.662 39.387 1.00 21.93 113 THR D C 1
ATOM 7829 O O . THR D 1 84 ? -1.051 36.665 40.057 1.00 27.33 113 THR D O 1
ATOM 7833 N N . PRO D 1 85 ? -2.573 35.291 39.110 1.00 25.21 114 PRO D N 1
ATOM 7834 C CA . PRO D 1 85 ? -3.681 36.094 39.640 1.00 26.17 114 PRO D CA 1
ATOM 7835 C C . PRO D 1 85 ? -3.624 36.154 41.159 1.00 31.77 114 PRO D C 1
ATOM 7836 O O . PRO D 1 85 ? -3.389 35.134 41.808 1.00 30.76 114 PRO D O 1
ATOM 7840 N N . GLY D 1 86 ? -3.813 37.344 41.713 1.00 29.24 115 GLY D N 1
ATOM 7841 C CA . GLY D 1 86 ? -3.829 37.509 43.150 1.00 32.93 115 GLY D CA 1
ATOM 7842 C C . GLY D 1 86 ? -2.443 37.683 43.735 1.00 34.93 115 GLY D C 1
ATOM 7843 O O . GLY D 1 86 ? -2.298 37.995 44.918 1.00 34.93 115 GLY D O 1
ATOM 7844 N N . LYS D 1 87 ? -1.419 37.478 42.913 1.00 29.62 116 LYS D N 1
ATOM 7845 C CA . LYS D 1 87 ? -0.045 37.623 43.376 1.00 31.84 116 LYS D CA 1
ATOM 7846 C C . LYS D 1 87 ? 0.681 38.730 42.626 1.00 30.14 116 LYS D C 1
ATOM 7847 O O . LYS D 1 87 ? 1.341 39.579 43.228 1.00 26.27 116 LYS D O 1
ATOM 7853 N N . THR D 1 88 ? 0.547 38.723 41.305 1.00 26.20 117 THR D N 1
ATOM 7854 C CA . THR D 1 88 ? 1.265 39.673 40.468 1.00 24.69 117 THR D CA 1
ATOM 7855 C C . THR D 1 88 ? 0.523 40.993 40.285 1.00 24.51 117 THR D C 1
ATOM 7856 O O . THR D 1 88 ? -0.681 41.012 40.024 1.00 26.93 117 THR D O 1
ATOM 7860 N N . THR D 1 89 ? 1.256 42.090 40.438 1.00 22.13 118 THR D N 1
ATOM 7861 C CA . THR D 1 89 ? 0.763 43.414 40.081 1.00 21.96 118 THR D CA 1
ATOM 7862 C C . THR D 1 89 ? 1.232 43.729 38.667 1.00 22.96 118 THR D C 1
ATOM 7863 O O . THR D 1 89 ? 2.433 43.784 38.408 1.00 21.66 118 THR D O 1
ATOM 7867 N N . LEU D 1 90 ? 0.285 43.911 37.749 1.00 24.92 119 LEU D N 1
ATOM 7868 C CA . LEU D 1 90 ? 0.620 44.308 36.379 1.00 18.48 119 LEU D CA 1
ATOM 7869 C C . LEU D 1 90 ? 0.701 45.816 36.271 1.00 18.40 119 LEU D C 1
ATOM 7870 O O . LEU D 1 90 ? -0.149 46.537 36.795 1.00 18.93 119 LEU D O 1
ATOM 7875 N N . ILE D 1 91 ? 1.738 46.292 35.586 1.00 21.66 120 ILE D N 1
ATOM 7876 C CA . ILE D 1 91 ? 1.977 47.712 35.412 1.00 21.50 120 ILE D CA 1
ATOM 7877 C C . ILE D 1 91 ? 2.141 47.977 33.925 1.00 19.27 120 ILE D C 1
ATOM 7878 O O . ILE D 1 91 ? 2.906 47.283 33.256 1.00 22.44 120 ILE D O 1
ATOM 7883 N N . GLU D 1 92 ? 1.418 48.962 33.401 1.00 19.38 121 GLU D N 1
ATOM 7884 C CA . GLU D 1 92 ? 1.471 49.223 31.960 1.00 19.21 121 GLU D CA 1
ATOM 7885 C C . GLU D 1 92 ? 1.331 50.719 31.653 1.00 17.03 121 GLU D C 1
ATOM 7886 O O . GLU D 1 92 ? 0.469 51.400 32.214 1.00 18.88 121 GLU D O 1
ATOM 7892 N N . PRO D 1 93 ? 2.208 51.246 30.785 1.00 14.65 122 PRO D N 1
ATOM 7893 C CA . PRO D 1 93 ? 2.151 52.638 30.342 1.00 14.12 122 PRO D CA 1
ATOM 7894 C C . PRO D 1 93 ? 1.175 52.739 29.164 1.00 14.69 122 PRO D C 1
ATOM 7895 O O . PRO D 1 93 ? 1.118 51.799 28.375 1.00 15.98 122 PRO D O 1
ATOM 7899 N N . THR D 1 94 ? 0.440 53.838 29.045 1.00 16.03 123 THR D N 1
ATOM 7900 C CA . THR D 1 94 ? -0.614 53.903 28.019 1.00 14.29 123 THR D CA 1
ATOM 7901 C C . THR D 1 94 ? -1.018 55.331 27.720 1.00 13.90 123 THR D C 1
ATOM 7902 O O . THR D 1 94 ? -0.824 56.229 28.544 1.00 13.37 123 THR D O 1
ATOM 7906 N N . SER D 1 95 ? -1.612 55.555 26.550 1.00 12.86 124 SER D N 1
ATOM 7907 C CA . SER D 1 95 ? -2.236 56.840 26.278 1.00 16.10 124 SER D CA 1
ATOM 7908 C C . SER D 1 95 ? -3.733 56.738 26.517 1.00 13.70 124 SER D C 1
ATOM 7909 O O . SER D 1 95 ? -4.470 57.699 26.298 1.00 16.58 124 SER D O 1
ATOM 7912 N N . GLY D 1 96 ? -4.184 55.571 26.955 1.00 13.74 125 GLY D N 1
ATOM 7913 C CA . GLY D 1 96 ? -5.568 55.426 27.354 1.00 13.94 125 GLY D CA 1
ATOM 7914 C C . GLY D 1 96 ? -6.199 54.095 27.021 1.00 15.19 125 GLY D C 1
ATOM 7915 O O . GLY D 1 96 ? -6.666 53.377 27.905 1.00 16.00 125 GLY D O 1
ATOM 7916 N N . ASN D 1 97 ? -6.249 53.755 25.739 1.00 11.92 126 ASN D N 1
ATOM 7917 C CA . ASN D 1 97 ? -7.004 52.572 25.358 1.00 13.35 126 ASN D CA 1
ATOM 7918 C C . ASN D 1 97 ? -6.370 51.264 25.827 1.00 13.63 126 ASN D C 1
ATOM 7919 O O . ASN D 1 97 ? -7.071 50.365 26.301 1.00 13.06 126 ASN D O 1
ATOM 7924 N N . MET D 1 98 ? -5.051 51.145 25.704 1.00 13.58 127 MET D N 1
ATOM 7925 C CA . MET D 1 98 ? -4.390 49.943 26.211 1.00 18.16 127 MET D CA 1
ATOM 7926 C C . MET D 1 98 ? -4.630 49.823 27.702 1.00 18.04 127 MET D C 1
ATOM 7927 O O . MET D 1 98 ? -4.904 48.738 28.205 1.00 16.51 127 MET D O 1
ATOM 7932 N N . GLY D 1 99 ? -4.532 50.948 28.403 1.00 15.37 128 GLY D N 1
ATOM 7933 C CA . GLY D 1 99 ? -4.836 50.988 29.820 1.00 17.87 128 GLY D CA 1
ATOM 7934 C C . GLY D 1 99 ? -6.214 50.422 30.125 1.00 14.97 128 GLY D C 1
ATOM 7935 O O . GLY D 1 99 ? -6.367 49.591 31.017 1.00 16.49 128 GLY D O 1
ATOM 7936 N N . ILE D 1 100 ? -7.224 50.880 29.392 1.00 14.91 129 ILE D N 1
ATOM 7937 C CA . ILE D 1 100 ? -8.586 50.395 29.588 1.00 14.22 129 ILE D CA 1
ATOM 7938 C C . ILE D 1 100 ? -8.690 48.899 29.299 1.00 16.68 129 ILE D C 1
ATOM 7939 O O . ILE D 1 100 ? -9.285 48.141 30.073 1.00 14.13 129 ILE D O 1
ATOM 7944 N N . SER D 1 101 ? -8.106 48.464 28.187 1.00 11.06 130 SER D N 1
ATOM 7945 C CA . SER D 1 101 ? -8.175 47.062 27.807 1.00 9.68 130 SER D CA 1
ATOM 7946 C C . SER D 1 101 ? -7.444 46.161 28.801 1.00 11.87 130 SER D C 1
ATOM 7947 O O . SER D 1 101 ? -7.880 45.040 29.080 1.00 14.93 130 SER D O 1
ATOM 7950 N N . MET D 1 102 ? -6.337 46.655 29.334 1.00 13.11 131 MET D N 1
ATOM 7951 C CA . MET D 1 102 ? -5.599 45.903 30.344 1.00 12.17 131 MET D CA 1
ATOM 7952 C C . MET D 1 102 ? -6.402 45.861 31.641 1.00 11.38 131 MET D C 1
ATOM 7953 O O . MET D 1 102 ? -6.483 44.816 32.291 1.00 17.32 131 MET D O 1
ATOM 7958 N N . ALA D 1 103 ? -7.003 46.984 32.018 1.00 13.04 132 ALA D N 1
ATOM 7959 C CA . ALA D 1 103 ? -7.823 47.014 33.237 1.00 12.15 132 ALA D CA 1
ATOM 7960 C C . ALA D 1 103 ? -8.985 46.034 33.110 1.00 19.22 132 ALA D C 1
ATOM 7961 O O . ALA D 1 103 ? -9.388 45.382 34.077 1.00 17.04 132 ALA D O 1
ATOM 7963 N N . PHE D 1 104 ? -9.535 45.965 31.903 1.00 13.94 133 PHE D N 1
ATOM 7964 C CA . PHE D 1 104 ? -10.618 45.055 31.566 1.00 14.02 133 PHE D CA 1
ATOM 7965 C C . PHE D 1 104 ? -10.156 43.599 31.694 1.00 14.82 133 PHE D C 1
ATOM 7966 O O . PHE D 1 104 ? -10.813 42.789 32.363 1.00 15.66 133 PHE D O 1
ATOM 7974 N N . MET D 1 105 ? -9.013 43.258 31.102 1.00 13.71 134 MET D N 1
ATOM 7975 C CA . MET D 1 105 ? -8.497 41.899 31.257 1.00 12.87 134 MET D CA 1
ATOM 7976 C C . MET D 1 105 ? -8.161 41.583 32.709 1.00 15.81 134 MET D C 1
ATOM 7977 O O . MET D 1 105 ? -8.426 40.477 33.187 1.00 18.69 134 MET D O 1
ATOM 7982 N N . ALA D 1 106 ? -7.594 42.553 33.414 1.00 14.32 135 ALA D N 1
ATOM 7983 C CA . ALA D 1 106 ? -7.222 42.331 34.813 1.00 19.18 135 ALA D CA 1
ATOM 7984 C C . ALA D 1 106 ? -8.449 42.106 35.697 1.00 22.86 135 ALA D C 1
ATOM 7985 O O . ALA D 1 106 ? -8.402 41.339 36.665 1.00 20.37 135 ALA D O 1
ATOM 7987 N N . ALA D 1 107 ? -9.544 42.785 35.379 1.00 19.00 136 ALA D N 1
ATOM 7988 C CA . ALA D 1 107 ? -10.763 42.650 36.170 1.00 20.92 136 ALA D CA 1
ATOM 7989 C C . ALA D 1 107 ? -11.318 41.240 36.049 1.00 22.43 136 ALA D C 1
ATOM 7990 O O . ALA D 1 107 ? -11.796 40.654 37.021 1.00 20.90 136 ALA D O 1
ATOM 7992 N N . MET D 1 108 ? -11.262 40.694 34.845 1.00 20.95 137 MET D N 1
ATOM 7993 C CA . MET D 1 108 ? -11.825 39.378 34.603 1.00 20.69 137 MET D CA 1
ATOM 7994 C C . MET D 1 108 ? -10.938 38.279 35.158 1.00 23.31 137 MET D C 1
ATOM 7995 O O . MET D 1 108 ? -11.434 37.280 35.665 1.00 23.18 137 MET D O 1
ATOM 8000 N N . LYS D 1 109 ? -9.629 38.472 35.077 1.00 20.90 138 LYS D N 1
ATOM 8001 C CA . LYS D 1 109 ? -8.690 37.418 35.459 1.00 20.28 138 LYS D CA 1
ATOM 8002 C C . LYS D 1 109 ? -8.178 37.554 36.893 1.00 20.09 138 LYS D C 1
ATOM 8003 O O . LYS D 1 109 ? -7.453 36.688 37.381 1.00 24.10 138 LYS D O 1
ATOM 8009 N N . GLY D 1 110 ? -8.540 38.644 37.560 1.00 21.37 139 GLY D N 1
ATOM 8010 C CA . GLY D 1 110 ? -8.171 38.835 38.955 1.00 25.22 139 GLY D CA 1
ATOM 8011 C C . GLY D 1 110 ? -6.748 39.290 39.231 1.00 29.63 139 GLY D C 1
ATOM 8012 O O . GLY D 1 110 ? -6.101 38.811 40.168 1.00 26.83 139 GLY D O 1
ATOM 8013 N N . TYR D 1 111 ? -6.261 40.225 38.424 1.00 15.96 140 TYR D N 1
ATOM 8014 C CA . TYR D 1 111 ? -4.964 40.854 38.659 1.00 18.64 140 TYR D CA 1
ATOM 8015 C C . TYR D 1 111 ? -5.127 42.273 39.152 1.00 23.06 140 TYR D C 1
ATOM 8016 O O . TYR D 1 111 ? -5.981 43.020 38.664 1.00 24.27 140 TYR D O 1
ATOM 8025 N N . LYS D 1 112 ? -4.290 42.661 40.103 1.00 17.79 141 LYS D N 1
ATOM 8026 C CA . LYS D 1 112 ? -4.147 44.066 40.424 1.00 17.12 141 LYS D CA 1
ATOM 8027 C C . LYS D 1 112 ? -3.495 44.747 39.226 1.00 21.99 141 LYS D C 1
ATOM 8028 O O . LYS D 1 112 ? -2.512 44.252 38.679 1.00 21.83 141 LYS D O 1
ATOM 8034 N N . MET D 1 113 ? -4.052 45.874 38.815 1.00 22.23 142 MET D N 1
ATOM 8035 C CA . MET D 1 113 ? -3.569 46.571 37.631 1.00 18.66 142 MET D CA 1
ATOM 8036 C C . MET D 1 113 ? -3.190 48.009 37.980 1.00 19.80 142 MET D C 1
ATOM 8037 O O . MET D 1 113 ? -3.974 48.742 38.582 1.00 21.71 142 MET D O 1
ATOM 8042 N N . VAL D 1 114 ? -1.990 48.419 37.587 1.00 18.93 143 VAL D N 1
ATOM 8043 C CA . VAL D 1 114 ? -1.556 49.797 37.754 1.00 14.59 143 VAL D CA 1
ATOM 8044 C C . VAL D 1 114 ? -1.173 50.383 36.399 1.00 15.16 143 VAL D C 1
ATOM 8045 O O . VAL D 1 114 ? -0.394 49.779 35.669 1.00 17.81 143 VAL D O 1
ATOM 8049 N N . LEU D 1 115 ? -1.721 51.546 36.062 1.00 19.12 144 LEU D N 1
ATOM 8050 C CA . LEU D 1 115 ? -1.422 52.197 34.782 1.00 16.21 144 LEU D CA 1
ATOM 8051 C C . LEU D 1 115 ? -0.769 53.553 34.956 1.00 15.37 144 LEU D C 1
ATOM 8052 O O . LEU D 1 115 ? -1.087 54.292 35.890 1.00 17.72 144 LEU D O 1
ATOM 8057 N N . THR D 1 116 ? 0.144 53.890 34.049 1.00 17.85 145 THR D N 1
ATOM 8058 C CA . THR D 1 116 ? 0.665 55.250 33.974 1.00 17.05 145 THR D CA 1
ATOM 8059 C C . THR D 1 116 ? 0.179 55.855 32.655 1.00 19.20 145 THR D C 1
ATOM 8060 O O . THR D 1 116 ? 0.102 55.154 31.648 1.00 16.62 145 THR D O 1
ATOM 8064 N N . MET D 1 117 ? -0.173 57.134 32.692 1.00 15.27 146 MET D N 1
ATOM 8065 C CA . MET D 1 117 ? -0.725 57.855 31.543 1.00 17.70 146 MET D CA 1
ATOM 8066 C C . MET D 1 117 ? -0.441 59.354 31.669 1.00 20.42 146 MET D C 1
ATOM 8067 O O . MET D 1 117 ? -0.512 59.916 32.764 1.00 19.42 146 MET D O 1
ATOM 8072 N N . PRO D 1 118 ? -0.096 60.017 30.552 1.00 19.46 147 PRO D N 1
ATOM 8073 C CA . PRO D 1 118 ? 0.084 61.472 30.616 1.00 21.82 147 PRO D CA 1
ATOM 8074 C C . PRO D 1 118 ? -1.211 62.152 31.046 1.00 21.02 147 PRO D C 1
ATOM 8075 O O . PRO D 1 118 ? -2.288 61.643 30.747 1.00 20.61 147 PRO D O 1
ATOM 8079 N N . SER D 1 119 ? -1.116 63.286 31.733 1.00 18.46 148 SER D N 1
ATOM 8080 C CA . SER D 1 119 ? -2.309 63.947 32.249 1.00 17.44 148 SER D CA 1
ATOM 8081 C C . SER D 1 119 ? -3.114 64.686 31.173 1.00 15.93 148 SER D C 1
ATOM 8082 O O . SER D 1 119 ? -4.200 65.190 31.459 1.00 18.88 148 SER D O 1
ATOM 8085 N N . TYR D 1 120 ? -2.586 64.757 29.949 1.00 14.07 149 TYR D N 1
ATOM 8086 C CA . TYR D 1 120 ? -3.254 65.505 28.881 1.00 17.03 149 TYR D CA 1
ATOM 8087 C C . TYR D 1 120 ? -4.305 64.694 28.117 1.00 19.68 149 TYR D C 1
ATOM 8088 O O . TYR D 1 120 ? -5.025 65.242 27.287 1.00 20.68 149 TYR D O 1
ATOM 8097 N N . THR D 1 121 ? -4.395 63.397 28.377 1.00 16.00 150 THR D N 1
ATOM 8098 C CA . THR D 1 121 ? -5.387 62.585 27.659 1.00 17.70 150 THR D CA 1
ATOM 8099 C C . THR D 1 121 ? -6.769 62.741 28.297 1.00 20.55 150 THR D C 1
ATOM 8100 O O . THR D 1 121 ? -6.888 63.238 29.414 1.00 18.80 150 THR D O 1
ATOM 8104 N N . SER D 1 122 ? -7.812 62.297 27.596 1.00 15.94 151 SER D N 1
ATOM 8105 C CA . SER D 1 122 ? -9.172 62.637 27.995 1.00 17.70 151 SER D CA 1
ATOM 8106 C C . SER D 1 122 ? -9.526 62.121 29.370 1.00 15.14 151 SER D C 1
ATOM 8107 O O . SER D 1 122 ? -9.032 61.094 29.802 1.00 16.34 151 SER D O 1
ATOM 8110 N N . LEU D 1 123 ? -10.396 62.860 30.044 1.00 14.39 152 LEU D N 1
ATOM 8111 C CA . LEU D 1 123 ? -10.929 62.461 31.333 1.00 16.80 152 LEU D CA 1
ATOM 8112 C C . LEU D 1 123 ? -11.614 61.108 31.239 1.00 18.07 152 LEU D C 1
ATOM 8113 O O . LEU D 1 123 ? -11.483 60.278 32.129 1.00 16.76 152 LEU D O 1
ATOM 8118 N N . GLU D 1 124 ? -12.361 60.892 30.158 1.00 17.54 153 GLU D N 1
ATOM 8119 C CA . GLU D 1 124 ? -13.069 59.634 29.983 1.00 11.81 153 GLU D CA 1
ATOM 8120 C C . GLU D 1 124 ? -12.134 58.431 30.132 1.00 13.93 153 GLU D C 1
ATOM 8121 O O . GLU D 1 124 ? -12.501 57.420 30.743 1.00 12.19 153 GLU D O 1
ATOM 8127 N N . ARG D 1 125 ? -10.933 58.528 29.561 1.00 14.55 154 ARG D N 1
ATOM 8128 C CA . ARG D 1 125 ? -9.944 57.453 29.686 1.00 16.47 154 ARG D CA 1
ATOM 8129 C C . ARG D 1 125 ? -9.670 57.139 31.158 1.00 14.92 154 ARG D C 1
ATOM 8130 O O . ARG D 1 125 ? -9.586 55.973 31.549 1.00 14.50 154 ARG D O 1
ATOM 8138 N N . ARG D 1 126 ? -9.561 58.180 31.973 1.00 16.24 155 ARG D N 1
ATOM 8139 C CA . ARG D 1 126 ? -9.263 57.969 33.388 1.00 19.50 155 ARG D CA 1
ATOM 8140 C C . ARG D 1 126 ? -10.410 57.231 34.085 1.00 17.66 155 ARG D C 1
ATOM 8141 O O . ARG D 1 126 ? -10.187 56.299 34.873 1.00 15.32 155 ARG D O 1
ATOM 8149 N N . VAL D 1 127 ? -11.638 57.659 33.824 1.00 14.85 156 VAL D N 1
ATOM 8150 C CA . VAL D 1 127 ? -12.772 57.132 34.583 1.00 14.18 156 VAL D CA 1
ATOM 8151 C C . VAL D 1 127 ? -13.046 55.672 34.217 1.00 16.33 156 VAL D C 1
ATOM 8152 O O . VAL D 1 127 ? -13.416 54.866 35.057 1.00 13.32 156 VAL D O 1
ATOM 8156 N N . THR D 1 128 ? -12.861 55.328 32.952 1.00 15.36 157 THR D N 1
ATOM 8157 C CA . THR D 1 128 ? -13.154 53.972 32.518 1.00 17.29 157 THR D CA 1
ATOM 8158 C C . THR D 1 128 ? -12.149 52.988 33.126 1.00 14.98 157 THR D C 1
ATOM 8159 O O . THR D 1 128 ? -12.524 51.930 33.629 1.00 15.80 157 THR D O 1
ATOM 8163 N N . MET D 1 129 ? -10.874 53.351 33.115 1.00 16.93 158 MET D N 1
ATOM 8164 C CA . MET D 1 129 ? -9.869 52.535 33.789 1.00 20.09 158 MET D CA 1
ATOM 8165 C C . MET D 1 129 ? -10.238 52.269 35.245 1.00 19.66 158 MET D C 1
ATOM 8166 O O . MET D 1 129 ? -10.131 51.133 35.722 1.00 16.79 158 MET D O 1
ATOM 8171 N N . ARG D 1 130 ? -10.669 53.312 35.948 1.00 18.87 159 ARG D N 1
ATOM 8172 C CA . ARG D 1 130 ? -11.003 53.180 37.370 1.00 19.16 159 ARG D CA 1
ATOM 8173 C C . ARG D 1 130 ? -12.295 52.403 37.577 1.00 20.48 159 ARG D C 1
ATOM 8174 O O . ARG D 1 130 ? -12.490 51.782 38.619 1.00 20.29 159 ARG D O 1
ATOM 8182 N N . ALA D 1 131 ? -13.190 52.461 36.595 1.00 18.52 160 ALA D N 1
ATOM 8183 C CA . ALA D 1 131 ? -14.452 51.736 36.676 1.00 14.93 160 ALA D CA 1
ATOM 8184 C C . ALA D 1 131 ? -14.200 50.231 36.611 1.00 15.63 160 ALA D C 1
ATOM 8185 O O . ALA D 1 131 ? -14.988 49.442 37.127 1.00 15.62 160 ALA D O 1
ATOM 8187 N N . PHE D 1 132 ? -13.113 49.833 35.954 1.00 14.53 161 PHE D N 1
ATOM 8188 C CA . PHE D 1 132 ? -12.711 48.435 35.929 1.00 13.12 161 PHE D CA 1
ATOM 8189 C C . PHE D 1 132 ? -11.841 48.100 37.142 1.00 15.50 161 PHE D C 1
ATOM 8190 O O . PHE D 1 132 ? -11.387 46.973 37.287 1.00 18.26 161 PHE D O 1
ATOM 8198 N N . GLY D 1 133 ? -11.608 49.082 37.998 1.00 18.59 162 GLY D N 1
ATOM 8199 C CA . GLY D 1 133 ? -10.937 48.839 39.262 1.00 22.05 162 GLY D CA 1
ATOM 8200 C C . GLY D 1 133 ? -9.427 48.954 39.217 1.00 27.02 162 GLY D C 1
ATOM 8201 O O . GLY D 1 133 ? -8.741 48.544 40.154 1.00 18.73 162 GLY D O 1
ATOM 8202 N N . ALA D 1 134 ? -8.896 49.504 38.131 1.00 20.39 163 ALA D N 1
ATOM 8203 C CA . ALA D 1 134 ? -7.453 49.701 38.028 1.00 21.56 163 ALA D CA 1
ATOM 8204 C C . ALA D 1 134 ? -7.015 50.944 38.793 1.00 19.09 163 ALA D C 1
ATOM 8205 O O . ALA D 1 134 ? -7.807 51.864 39.009 1.00 19.73 163 ALA D O 1
ATOM 8207 N N . GLU D 1 135 ? -5.754 50.958 39.209 1.00 18.31 164 GLU D N 1
ATOM 8208 C CA . GLU D 1 135 ? -5.159 52.130 39.834 1.00 20.27 164 GLU D CA 1
ATOM 8209 C C . GLU D 1 135 ? -4.436 52.916 38.746 1.00 18.72 164 GLU D C 1
ATOM 8210 O O . GLU D 1 135 ? -3.800 52.323 37.866 1.00 19.62 164 GLU D O 1
ATOM 8216 N N . LEU D 1 136 ? -4.544 54.240 38.791 1.00 18.54 165 LEU D N 1
ATOM 8217 C CA . LEU D 1 136 ? -3.980 55.084 37.731 1.00 17.15 165 LEU D CA 1
ATOM 8218 C C . LEU D 1 136 ? -3.055 56.155 38.279 1.00 16.90 165 LEU D C 1
ATOM 8219 O O . LEU D 1 136 ? -3.378 56.835 39.251 1.00 18.61 165 LEU D O 1
ATOM 8224 N N . ILE D 1 137 ? -1.906 56.314 37.645 1.00 17.03 166 ILE D N 1
ATOM 8225 C CA . ILE D 1 137 ? -0.989 57.378 38.015 1.00 18.94 166 ILE D CA 1
ATOM 8226 C C . ILE D 1 137 ? -0.742 58.257 36.805 1.00 19.69 166 ILE D C 1
ATOM 8227 O O . ILE D 1 137 ? -0.251 57.779 35.780 1.00 22.90 166 ILE D O 1
ATOM 8232 N N . LEU D 1 138 ? -1.116 59.527 36.908 1.00 17.35 167 LEU D N 1
ATOM 8233 C CA . LEU D 1 138 ? -0.912 60.463 35.810 1.00 15.91 167 LEU D CA 1
ATOM 8234 C C . LEU D 1 138 ? 0.511 60.996 35.826 1.00 25.59 167 LEU D C 1
ATOM 8235 O O . LEU D 1 138 ? 1.088 61.201 36.888 1.00 23.40 167 LEU D O 1
ATOM 8240 N N . THR D 1 139 ? 1.084 61.205 34.648 1.00 23.83 168 THR D N 1
ATOM 8241 C CA . THR D 1 139 ? 2.475 61.633 34.536 1.00 20.24 168 THR D CA 1
ATOM 8242 C C . THR D 1 139 ? 2.612 63.028 33.948 1.00 19.23 168 THR D C 1
ATOM 8243 O O . THR D 1 139 ? 1.685 63.545 33.327 1.00 20.40 168 THR D O 1
ATOM 8247 N N . ASP D 1 140 ? 3.775 63.635 34.150 1.00 22.85 169 ASP D N 1
ATOM 8248 C CA . ASP D 1 140 ? 3.989 64.997 33.704 1.00 19.98 169 ASP D CA 1
ATOM 8249 C C . ASP D 1 140 ? 3.654 65.070 32.226 1.00 18.11 169 ASP D C 1
ATOM 8250 O O . ASP D 1 140 ? 4.142 64.284 31.417 1.00 26.65 169 ASP D O 1
ATOM 8255 N N . PRO D 1 141 ? 2.819 66.044 31.888 1.00 18.95 170 PRO D N 1
ATOM 8256 C CA . PRO D 1 141 ? 2.358 66.249 30.514 1.00 19.79 170 PRO D CA 1
ATOM 8257 C C . PRO D 1 141 ? 3.496 66.613 29.585 1.00 25.31 170 PRO D C 1
ATOM 8258 O O . PRO D 1 141 ? 3.507 66.207 28.425 1.00 20.50 170 PRO D O 1
ATOM 8262 N N . ALA D 1 142 ? 4.431 67.406 30.092 1.00 18.73 171 ALA D N 1
ATOM 8263 C CA . ALA D 1 142 ? 5.514 67.916 29.257 1.00 20.04 171 ALA D CA 1
ATOM 8264 C C . ALA D 1 142 ? 6.401 66.794 28.732 1.00 22.61 171 ALA D C 1
ATOM 8265 O O . ALA D 1 142 ? 7.115 66.971 27.742 1.00 25.86 171 ALA D O 1
ATOM 8267 N N . LYS D 1 143 ? 6.347 65.637 29.383 1.00 19.22 172 LYS D N 1
ATOM 8268 C CA . LYS D 1 143 ? 7.211 64.527 28.998 1.00 23.08 172 LYS D CA 1
ATOM 8269 C C . LYS D 1 143 ? 6.511 63.458 28.158 1.00 26.21 172 LYS D C 1
ATOM 8270 O O . LYS D 1 143 ? 7.150 62.500 27.716 1.00 23.17 172 LYS D O 1
ATOM 8276 N N . GLY D 1 144 ? 5.215 63.642 27.924 1.00 28.06 173 GLY D N 1
ATOM 8277 C CA . GLY D 1 144 ? 4.461 62.786 27.018 1.00 22.86 173 GLY D CA 1
ATOM 8278 C C . GLY D 1 144 ? 4.561 61.311 27.343 1.00 22.40 173 GLY D C 1
ATOM 8279 O O . GLY D 1 144 ? 4.780 60.940 28.501 1.00 21.37 173 GLY D O 1
ATOM 8280 N N . MET D 1 145 ? 4.395 60.467 26.322 1.00 17.26 174 MET D N 1
ATOM 8281 C CA . MET D 1 145 ? 4.413 59.028 26.515 1.00 16.74 174 MET D CA 1
ATOM 8282 C C . MET D 1 145 ? 5.781 58.533 26.984 1.00 18.44 174 MET D C 1
ATOM 8283 O O . MET D 1 145 ? 5.864 57.551 27.705 1.00 18.50 174 MET D O 1
ATOM 8288 N N . GLY D 1 146 ? 6.849 59.213 26.569 1.00 20.25 175 GLY D N 1
ATOM 8289 C CA . GLY D 1 146 ? 8.186 58.866 27.019 1.00 19.88 175 GLY D CA 1
ATOM 8290 C C . GLY D 1 146 ? 8.297 58.903 28.532 1.00 24.46 175 GLY D C 1
ATOM 8291 O O . GLY D 1 146 ? 8.874 58.009 29.159 1.00 22.04 175 GLY D O 1
ATOM 8292 N N . GLY D 1 147 ? 7.732 59.944 29.126 1.00 21.28 176 GLY D N 1
ATOM 8293 C CA . GLY D 1 147 ? 7.736 60.069 30.570 1.00 20.54 176 GLY D CA 1
ATOM 8294 C C . GLY D 1 147 ? 6.848 59.035 31.229 1.00 20.77 176 GLY D C 1
ATOM 8295 O O . GLY D 1 147 ? 7.149 58.545 32.316 1.00 18.76 176 GLY D O 1
ATOM 8296 N N . THR D 1 148 ? 5.747 58.692 30.573 1.00 21.15 177 THR D N 1
ATOM 8297 C CA . THR D 1 148 ? 4.831 57.692 31.120 1.00 15.78 177 THR D CA 1
ATOM 8298 C C . THR D 1 148 ? 5.469 56.301 31.124 1.00 15.47 177 THR D C 1
ATOM 8299 O O . THR D 1 148 ? 5.253 55.510 32.043 1.00 20.33 177 THR D O 1
ATOM 8303 N N . VAL D 1 149 ? 6.285 56.008 30.115 1.00 19.38 178 VAL D N 1
ATOM 8304 C CA . VAL D 1 149 ? 6.977 54.724 30.056 1.00 13.48 178 VAL D CA 1
ATOM 8305 C C . VAL D 1 149 ? 8.048 54.680 31.148 1.00 17.72 178 VAL D C 1
ATOM 8306 O O . VAL D 1 149 ? 8.200 53.674 31.846 1.00 19.42 178 VAL D O 1
ATOM 8310 N N . LYS D 1 150 ? 8.761 55.790 31.303 1.00 20.15 179 LYS D N 1
ATOM 8311 C CA . LYS D 1 150 ? 9.838 55.889 32.281 1.00 21.44 179 LYS D CA 1
ATOM 8312 C C . LYS D 1 150 ? 9.281 55.656 33.679 1.00 19.60 179 LYS D C 1
ATOM 8313 O O . LYS D 1 150 ? 9.847 54.902 34.474 1.00 23.80 179 LYS D O 1
ATOM 8319 N N . LYS D 1 151 ? 8.157 56.302 33.963 1.00 19.09 180 LYS D N 1
ATOM 8320 C CA . LYS D 1 151 ? 7.494 56.144 35.251 1.00 18.87 180 LYS D CA 1
ATOM 8321 C C . LYS D 1 151 ? 7.054 54.699 35.476 1.00 23.75 180 LYS D C 1
ATOM 8322 O O . LYS D 1 151 ? 7.185 54.167 36.578 1.00 23.08 180 LYS D O 1
ATOM 8328 N N . ALA D 1 152 ? 6.542 54.045 34.437 1.00 19.02 181 ALA D N 1
ATOM 8329 C CA . ALA D 1 152 ? 6.123 52.662 34.577 1.00 19.58 181 ALA D CA 1
ATOM 8330 C C . ALA D 1 152 ? 7.307 51.764 34.985 1.00 20.73 181 ALA D C 1
ATOM 8331 O O . ALA D 1 152 ? 7.171 50.903 35.847 1.00 20.63 181 ALA D O 1
ATOM 8333 N N . TYR D 1 153 ? 8.471 51.982 34.378 1.00 23.14 182 TYR D N 1
ATOM 8334 C CA . TYR D 1 153 ? 9.660 51.222 34.755 1.00 24.46 182 TYR D CA 1
ATOM 8335 C C . TYR D 1 153 ? 10.062 51.506 36.202 1.00 27.53 182 TYR D C 1
ATOM 8336 O O . TYR D 1 153 ? 10.532 50.613 36.909 1.00 26.48 182 TYR D O 1
ATOM 8345 N N . GLU D 1 154 ? 9.880 52.746 36.640 1.00 27.05 183 GLU D N 1
ATOM 8346 C CA . GLU D 1 154 ? 10.193 53.091 38.020 1.00 29.46 183 GLU D CA 1
ATOM 8347 C C . GLU D 1 154 ? 9.300 52.296 38.962 1.00 26.37 183 GLU D C 1
ATOM 8348 O O . GLU D 1 154 ? 9.772 51.687 39.917 1.00 27.61 183 GLU D O 1
ATOM 8354 N N . LEU D 1 155 ? 8.003 52.295 38.682 1.00 22.60 184 LEU D N 1
ATOM 8355 C CA . LEU D 1 155 ? 7.051 51.560 39.512 1.00 27.04 184 LEU D CA 1
ATOM 8356 C C . LEU D 1 155 ? 7.355 50.072 39.517 1.00 26.23 184 LEU D C 1
ATOM 8357 O O . LEU D 1 155 ? 7.171 49.395 40.525 1.00 32.13 184 LEU D O 1
ATOM 8362 N N . LEU D 1 156 ? 7.810 49.560 38.383 1.00 21.82 185 LEU D N 1
ATOM 8363 C CA . LEU D 1 156 ? 8.140 48.149 38.272 1.00 24.78 185 LEU D CA 1
ATOM 8364 C C . LEU D 1 156 ? 9.296 47.791 39.206 1.00 24.72 185 LEU D C 1
ATOM 8365 O O . LEU D 1 156 ? 9.262 46.769 39.895 1.00 27.66 185 LEU D O 1
ATOM 8370 N N . GLU D 1 157 ? 10.316 48.639 39.222 1.00 29.39 186 GLU D N 1
ATOM 8371 C CA . GLU D 1 157 ? 11.476 48.428 40.086 1.00 31.99 186 GLU D CA 1
ATOM 8372 C C . GLU D 1 157 ? 11.138 48.560 41.569 1.00 34.31 186 GLU D C 1
ATOM 8373 O O . GLU D 1 157 ? 11.708 47.860 42.402 1.00 39.57 186 GLU D O 1
ATOM 8379 N N . ASN D 1 158 ? 10.211 49.453 41.900 1.00 31.96 187 ASN D N 1
ATOM 8380 C CA . ASN D 1 158 ? 9.856 49.698 43.299 1.00 32.50 187 ASN D CA 1
ATOM 8381 C C . ASN D 1 158 ? 8.712 48.826 43.822 1.00 36.54 187 ASN D C 1
ATOM 8382 O O . ASN D 1 158 ? 8.312 48.959 44.975 1.00 38.26 187 ASN D O 1
ATOM 8387 N N . THR D 1 159 ? 8.185 47.935 42.986 1.00 30.06 188 THR D N 1
ATOM 8388 C CA . THR D 1 159 ? 7.018 47.134 43.373 1.00 32.56 188 THR D CA 1
ATOM 8389 C C . THR D 1 159 ? 7.307 45.631 43.407 1.00 33.92 188 THR D C 1
ATOM 8390 O O . THR D 1 159 ? 7.654 45.034 42.390 1.00 36.95 188 THR D O 1
ATOM 8394 N N . PRO D 1 160 ? 7.158 45.009 44.585 1.00 36.57 189 PRO D N 1
ATOM 8395 C CA . PRO D 1 160 ? 7.409 43.568 44.698 1.00 32.37 189 PRO D CA 1
ATOM 8396 C C . PRO D 1 160 ? 6.381 42.756 43.916 1.00 29.22 189 PRO D C 1
ATOM 8397 O O . PRO D 1 160 ? 5.201 43.120 43.891 1.00 29.70 189 PRO D O 1
ATOM 8401 N N . ASN D 1 161 ? 6.831 41.669 43.296 1.00 25.91 190 ASN D N 1
ATOM 8402 C CA . ASN D 1 161 ? 5.968 40.793 42.513 1.00 26.00 190 ASN D CA 1
ATOM 8403 C C . ASN D 1 161 ? 5.207 41.551 41.427 1.00 29.32 190 ASN D C 1
ATOM 8404 O O . ASN D 1 161 ? 4.008 41.354 41.238 1.00 30.89 190 ASN D O 1
ATOM 8409 N N . ALA D 1 162 ? 5.918 42.413 40.714 1.00 29.02 191 ALA D N 1
ATOM 8410 C CA . ALA D 1 162 ? 5.308 43.209 39.655 1.00 27.95 191 ALA D CA 1
ATOM 8411 C C . ALA D 1 162 ? 5.735 42.680 38.292 1.00 26.20 191 ALA D C 1
ATOM 8412 O O . ALA D 1 162 ? 6.765 42.020 38.163 1.00 22.41 191 ALA D O 1
ATOM 8414 N N . HIS D 1 163 ? 4.934 42.958 37.272 1.00 20.37 192 HIS D N 1
ATOM 8415 C CA . HIS D 1 163 ? 5.278 42.537 35.919 1.00 17.40 192 HIS D CA 1
ATOM 8416 C C . HIS D 1 163 ? 4.740 43.572 34.947 1.00 23.38 192 HIS D C 1
ATOM 8417 O O . HIS D 1 163 ? 3.613 44.038 35.103 1.00 22.29 192 HIS D O 1
ATOM 8424 N N . MET D 1 164 ? 5.549 43.954 33.963 1.00 19.94 193 MET D N 1
ATOM 8425 C CA . MET D 1 164 ? 5.069 44.874 32.941 1.00 20.63 193 MET D CA 1
ATOM 8426 C C . MET D 1 164 ? 5.055 44.163 31.608 1.00 20.86 193 MET D C 1
ATOM 8427 O O . MET D 1 164 ? 6.085 43.645 31.165 1.00 21.08 193 MET D O 1
ATOM 8432 N N . LEU D 1 165 ? 3.889 44.161 30.973 1.00 19.00 194 LEU D N 1
ATOM 8433 C CA . LEU D 1 165 ? 3.694 43.546 29.668 1.00 18.09 194 LEU D CA 1
ATOM 8434 C C . LEU D 1 165 ? 4.542 44.228 28.597 1.00 18.04 194 LEU D C 1
ATOM 8435 O O . LEU D 1 165 ? 5.055 43.569 27.695 1.00 19.54 194 LEU D O 1
ATOM 8440 N N . GLN D 1 166 ? 4.694 45.546 28.701 1.00 19.68 195 GLN D N 1
ATOM 8441 C CA . GLN D 1 166 ? 5.488 46.286 27.720 1.00 18.56 195 GLN D CA 1
ATOM 8442 C C . GLN D 1 166 ? 5.067 46.315 26.257 1.00 18.71 195 GLN D C 1
ATOM 8443 O O . GLN D 1 166 ? 5.836 45.976 25.360 1.00 17.91 195 GLN D O 1
ATOM 8449 N N . GLN D 1 167 ? 3.828 46.728 26.035 1.00 12.17 196 GLN D N 1
ATOM 8450 C CA . GLN D 1 167 ? 3.257 46.782 24.704 1.00 12.18 196 GLN D CA 1
ATOM 8451 C C . GLN D 1 167 ? 4.231 47.279 23.641 1.00 14.78 196 GLN D C 1
ATOM 8452 O O . GLN D 1 167 ? 4.183 46.821 22.502 1.00 15.70 196 GLN D O 1
ATOM 8458 N N . PHE D 1 168 ? 5.091 48.233 23.989 1.00 14.11 197 PHE D N 1
ATOM 8459 C CA . PHE D 1 168 ? 6.020 48.777 22.986 1.00 14.22 197 PHE D CA 1
ATOM 8460 C C . PHE D 1 168 ? 7.125 47.794 22.597 1.00 21.56 197 PHE D C 1
ATOM 8461 O O . PHE D 1 168 ? 7.762 47.957 21.556 1.00 19.66 197 PHE D O 1
ATOM 8469 N N . SER D 1 169 ? 7.351 46.766 23.412 1.00 16.11 198 SER D N 1
ATOM 8470 C CA A SER D 1 169 ? 8.430 45.820 23.125 0.57 18.06 198 SER D CA 1
ATOM 8471 C CA B SER D 1 169 ? 8.434 45.820 23.146 0.43 18.33 198 SER D CA 1
ATOM 8472 C C . SER D 1 169 ? 7.977 44.370 23.087 1.00 22.05 198 SER D C 1
ATOM 8473 O O . SER D 1 169 ? 8.773 43.480 22.796 1.00 19.08 198 SER D O 1
ATOM 8478 N N . ASN D 1 170 ? 6.699 44.135 23.373 1.00 17.12 199 ASN D N 1
ATOM 8479 C CA . ASN D 1 170 ? 6.166 42.773 23.455 1.00 13.72 199 ASN D CA 1
ATOM 8480 C C . ASN D 1 170 ? 5.707 42.245 22.100 1.00 17.32 199 ASN D C 1
ATOM 8481 O O . ASN D 1 170 ? 4.74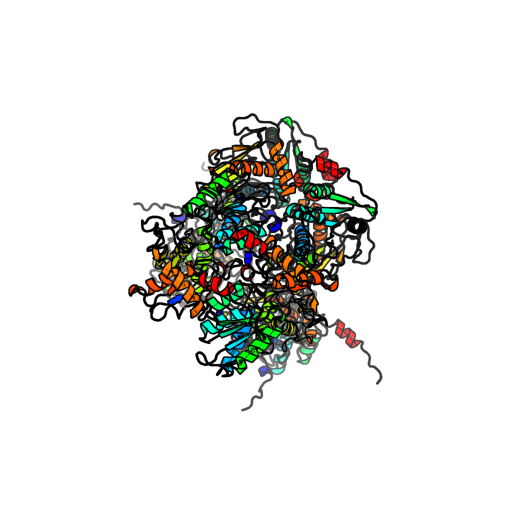6 42.745 21.532 1.00 18.49 199 ASN D O 1
ATOM 8486 N N . PRO D 1 171 ? 6.409 41.242 21.568 1.00 18.59 200 PRO D N 1
ATOM 8487 C CA . PRO D 1 171 ? 6.099 40.715 20.235 1.00 20.34 200 PRO D CA 1
ATOM 8488 C C . PRO D 1 171 ? 4.704 40.097 20.136 1.00 19.25 200 PRO D C 1
ATOM 8489 O O . PRO D 1 171 ? 4.198 39.920 19.031 1.00 16.19 200 PRO D O 1
ATOM 8493 N N . ALA D 1 172 ? 4.078 39.787 21.269 1.00 14.13 201 ALA D N 1
ATOM 8494 C CA . ALA D 1 172 ? 2.727 39.233 21.242 1.00 15.58 201 ALA D CA 1
ATOM 8495 C C . ALA D 1 172 ? 1.709 40.271 20.753 1.00 16.01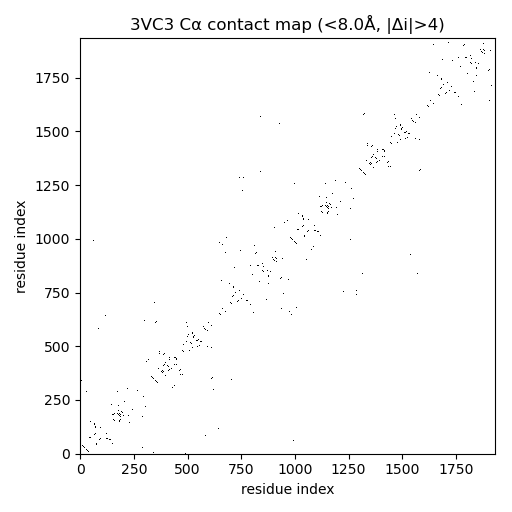 201 ALA D C 1
ATOM 8496 O O . ALA D 1 172 ? 0.630 39.913 20.271 1.00 14.00 201 ALA D O 1
ATOM 8498 N N . ASN D 1 173 ? 2.067 41.549 20.883 1.00 17.11 202 ASN D N 1
ATOM 8499 C CA . ASN D 1 173 ? 1.281 42.673 20.365 1.00 10.53 202 ASN D CA 1
ATOM 8500 C C . ASN D 1 173 ? 1.177 42.543 18.845 1.00 15.49 202 ASN D C 1
ATOM 8501 O O . ASN D 1 173 ? 0.104 42.281 18.290 1.00 14.02 202 ASN D O 1
ATOM 8506 N N . THR D 1 174 ? 2.308 42.682 18.166 1.00 17.41 203 THR D N 1
ATOM 8507 C CA . THR D 1 174 ? 2.337 42.444 16.729 1.00 15.16 203 THR D CA 1
ATOM 8508 C C . THR D 1 174 ? 1.662 41.121 16.350 1.00 16.53 203 THR D C 1
ATOM 8509 O O . THR D 1 174 ? 0.883 41.063 15.389 1.00 14.15 203 THR D O 1
ATOM 8513 N N . GLN D 1 175 ? 1.962 40.054 17.087 1.00 16.64 204 GLN D N 1
ATOM 8514 C CA . GLN D 1 175 ? 1.461 38.731 16.721 1.00 16.12 204 GLN D CA 1
ATOM 8515 C C . GLN D 1 175 ? -0.066 38.658 16.667 1.00 13.81 204 GLN D C 1
ATOM 8516 O O . GLN D 1 175 ? -0.639 38.015 15.784 1.00 14.41 204 GLN D O 1
ATOM 8522 N N . VAL D 1 176 ? -0.747 39.333 17.587 1.00 15.81 205 VAL D N 1
ATOM 8523 C CA . VAL D 1 176 ? -2.196 39.217 17.585 1.00 11.46 205 VAL D CA 1
ATOM 8524 C C . VAL D 1 176 ? -2.792 39.803 16.312 1.00 14.43 205 VAL D C 1
ATOM 8525 O O . VAL D 1 176 ? -3.826 39.340 15.836 1.00 12.57 205 VAL D O 1
ATOM 8529 N N . HIS D 1 177 ? -2.124 40.802 15.748 1.00 12.54 206 HIS D N 1
ATOM 8530 C CA . HIS D 1 177 ? -2.638 41.451 14.542 1.00 10.61 206 HIS D CA 1
ATOM 8531 C C . HIS D 1 177 ? -2.297 40.633 13.295 1.00 12.94 206 HIS D C 1
ATOM 8532 O O . HIS D 1 177 ? -3.034 40.654 12.293 1.00 13.23 206 HIS D O 1
ATOM 8539 N N . PHE D 1 178 ? -1.193 39.891 13.374 1.00 10.25 207 PHE D N 1
ATOM 8540 C CA . PHE D 1 178 ? -0.835 38.945 12.321 1.00 14.40 207 PHE D CA 1
ATOM 8541 C C . PHE D 1 178 ? -1.819 37.773 12.311 1.00 16.45 207 PHE D C 1
ATOM 8542 O O . PHE D 1 178 ? -2.118 37.214 11.254 1.00 13.73 207 PHE D O 1
ATOM 8550 N N . GLU D 1 179 ? -2.174 37.322 13.511 1.00 13.06 208 GLU D N 1
ATOM 8551 C CA . GLU D 1 179 ? -3.141 36.246 13.726 1.00 13.62 208 GLU D CA 1
ATOM 8552 C C . GLU D 1 179 ? -4.621 36.550 13.455 1.00 15.49 208 GLU D C 1
ATOM 8553 O O . GLU D 1 179 ? -5.345 35.705 12.932 1.00 14.85 208 GLU D O 1
ATOM 8559 N N . THR D 1 180 ? -5.080 37.736 13.854 1.00 17.81 209 THR D N 1
ATOM 8560 C CA . THR D 1 180 ? -6.500 38.068 13.719 1.00 14.09 209 THR D CA 1
ATOM 8561 C C . THR D 1 180 ? -6.902 39.280 12.869 1.00 12.15 209 THR D C 1
ATOM 8562 O O . THR D 1 180 ? -7.731 39.157 11.969 1.00 13.76 209 THR D O 1
ATOM 8566 N N . THR D 1 181 ? -6.331 40.446 13.159 1.00 13.23 210 THR D N 1
ATOM 8567 C CA . THR D 1 181 ? -6.717 41.670 12.455 1.00 12.46 210 THR D CA 1
ATOM 8568 C C . THR D 1 181 ? -6.422 41.612 10.961 1.00 13.27 210 THR D C 1
ATOM 8569 O O . THR D 1 181 ? -7.250 41.995 10.136 1.00 13.90 210 THR D O 1
ATOM 8573 N N . GLY D 1 182 ? -5.244 41.110 10.622 1.00 12.37 211 GLY D N 1
ATOM 8574 C CA . GLY D 1 182 ? -4.844 40.942 9.230 1.00 14.04 211 GLY D CA 1
ATOM 8575 C C . GLY D 1 182 ? -5.673 39.893 8.509 1.00 11.16 211 GLY D C 1
ATOM 8576 O O . GLY D 1 182 ? -6.261 40.155 7.447 1.00 10.99 211 GLY D O 1
ATOM 8577 N N . PRO D 1 183 ? -5.730 38.678 9.069 1.00 13.50 212 PRO D N 1
ATOM 8578 C CA . PRO D 1 183 ? -6.586 37.665 8.436 1.00 15.09 212 PRO D CA 1
ATOM 8579 C C . PRO D 1 183 ? -8.036 38.125 8.241 1.00 14.41 212 PRO D C 1
ATOM 8580 O O . PRO D 1 183 ? -8.651 37.793 7.223 1.00 15.54 212 PRO D O 1
ATOM 8584 N N . GLU D 1 184 ? -8.586 38.876 9.196 1.00 12.37 213 GLU D N 1
ATOM 8585 C CA . GLU D 1 184 ? -9.955 39.368 9.049 1.00 11.80 213 GLU D CA 1
ATOM 8586 C C . GLU D 1 184 ? -10.080 40.274 7.837 1.00 10.52 213 GLU D C 1
ATOM 8587 O O . GLU D 1 184 ? -11.070 40.218 7.101 1.00 13.60 213 GLU D O 1
ATOM 8593 N N . ILE D 1 185 ? -9.087 41.133 7.645 1.00 11.36 214 ILE D N 1
ATOM 8594 C CA . ILE D 1 185 ? -9.111 42.060 6.523 1.00 12.92 214 ILE D CA 1
ATOM 8595 C C . ILE D 1 185 ? -8.977 41.300 5.212 1.00 13.56 214 ILE D C 1
ATOM 8596 O O . ILE D 1 185 ? -9.706 41.582 4.255 1.00 12.77 214 ILE D O 1
ATOM 8601 N N . TRP D 1 186 ? -8.058 40.337 5.165 1.00 10.09 215 TRP D N 1
ATOM 8602 C CA . TRP D 1 186 ? -7.912 39.502 3.963 1.00 12.47 215 TRP D CA 1
ATOM 8603 C C . TRP D 1 186 ? -9.197 38.746 3.638 1.00 15.07 215 TRP D C 1
ATOM 8604 O O . TRP D 1 186 ? -9.644 38.730 2.483 1.00 16.17 215 TRP D O 1
ATOM 8615 N N . GLU D 1 187 ? -9.793 38.113 4.647 1.00 13.47 216 GLU D N 1
ATOM 8616 C CA . GLU D 1 187 ? -11.027 37.364 4.416 1.00 14.97 216 GLU D CA 1
ATOM 8617 C C . GLU D 1 187 ? -12.185 38.293 4.022 1.00 18.13 216 GLU D C 1
ATOM 8618 O O . GLU D 1 187 ? -12.876 38.034 3.043 1.00 18.01 216 GLU D O 1
ATOM 8624 N N . ASP D 1 188 ? -12.396 39.372 4.775 1.00 14.66 217 ASP D N 1
ATOM 8625 C CA . ASP D 1 188 ? -13.540 40.238 4.508 1.00 13.36 217 ASP D CA 1
ATOM 8626 C C . ASP D 1 188 ? -13.474 40.987 3.172 1.00 15.11 217 ASP D C 1
ATOM 8627 O O . ASP D 1 188 ? -14.522 41.366 2.641 1.00 17.98 217 ASP D O 1
ATOM 8632 N N . THR D 1 189 ? -12.269 41.190 2.629 1.00 15.62 218 THR D N 1
ATOM 8633 C CA . THR D 1 189 ? -12.117 41.868 1.336 1.00 16.78 218 THR D CA 1
ATOM 8634 C C . THR D 1 189 ? -12.013 40.825 0.225 1.00 16.39 218 THR D C 1
ATOM 8635 O O . THR D 1 189 ? -11.788 41.159 -0.944 1.00 15.49 218 THR D O 1
ATOM 8639 N N . ASN D 1 190 ? -12.177 39.560 0.607 1.00 17.98 219 ASN D N 1
ATOM 8640 C CA . ASN D 1 190 ? -12.013 38.433 -0.302 1.00 16.48 219 ASN D CA 1
ATOM 8641 C C . ASN D 1 190 ? -10.700 38.559 -1.072 1.00 18.53 219 ASN D C 1
ATOM 8642 O O . ASN D 1 190 ? -10.643 38.304 -2.276 1.00 17.47 219 ASN D O 1
ATOM 8647 N N . GLY D 1 191 ? -9.645 38.965 -0.368 1.00 14.76 220 GLY D N 1
ATOM 8648 C CA . GLY D 1 191 ? -8.317 39.055 -0.957 1.00 15.41 220 GLY D CA 1
ATOM 8649 C C . GLY D 1 191 ? -8.112 40.213 -1.922 1.00 15.54 220 GLY D C 1
ATOM 8650 O O . GLY D 1 191 ? -7.150 40.219 -2.694 1.00 17.00 220 GLY D O 1
ATOM 8651 N N . GLN D 1 192 ? -9.002 41.199 -1.883 1.00 12.83 221 GLN D N 1
ATOM 8652 C CA . GLN D 1 192 ? -8.932 42.311 -2.834 1.00 12.29 221 GLN D CA 1
ATOM 8653 C C . GLN D 1 192 ? -8.240 43.555 -2.291 1.00 13.28 221 GLN D C 1
ATOM 8654 O O . GLN D 1 192 ? -7.958 44.483 -3.045 1.00 15.29 221 GLN D O 1
ATOM 8660 N N . VAL D 1 193 ? -7.943 43.578 -0.993 1.00 12.90 222 VAL D N 1
ATOM 8661 C CA . VAL D 1 193 ? -7.286 44.737 -0.411 1.00 12.68 222 VAL D CA 1
ATOM 8662 C C . VAL D 1 193 ? -5.991 45.068 -1.156 1.00 14.19 222 VAL D C 1
ATOM 8663 O O . VAL D 1 193 ? -5.145 44.197 -1.340 1.00 16.38 222 VAL D O 1
ATOM 8667 N N . ASP D 1 194 ? -5.841 46.326 -1.578 1.00 11.91 223 ASP D N 1
ATOM 8668 C CA . ASP D 1 194 ? -4.637 46.784 -2.266 1.00 10.82 223 ASP D CA 1
ATOM 8669 C C . ASP D 1 194 ? -3.712 47.587 -1.358 1.00 14.97 223 ASP D C 1
ATOM 8670 O O . ASP D 1 194 ? -2.493 47.573 -1.524 1.00 15.91 223 ASP D O 1
ATOM 8675 N N . ILE D 1 195 ? -4.302 48.328 -0.426 1.00 12.08 224 ILE D N 1
ATOM 8676 C CA . ILE D 1 195 ? -3.558 49.272 0.399 1.00 11.28 224 ILE D CA 1
ATOM 8677 C C . ILE D 1 195 ? -4.141 49.186 1.794 1.00 13.76 224 ILE D C 1
ATOM 8678 O O . ILE D 1 195 ? -5.345 49.070 1.941 1.00 12.76 224 ILE D O 1
ATOM 8683 N N . PHE D 1 196 ? -3.276 49.205 2.803 1.00 12.42 225 PHE D N 1
ATOM 8684 C CA . PHE D 1 196 ? -3.702 49.289 4.193 1.00 11.20 225 PHE D CA 1
ATOM 8685 C C . PHE D 1 196 ? -2.956 50.447 4.866 1.00 10.52 225 PHE D C 1
ATOM 8686 O O . PHE D 1 196 ? -1.740 50.550 4.753 1.00 14.38 225 PHE D O 1
ATOM 8694 N N . VAL D 1 197 ? -3.681 51.312 5.568 1.00 9.50 226 VAL D N 1
ATOM 8695 C CA . VAL D 1 197 ? -3.054 52.457 6.213 1.00 10.40 226 VAL D CA 1
ATOM 8696 C C . VAL D 1 197 ? -3.520 52.522 7.665 1.00 15.24 226 VAL D C 1
ATOM 8697 O O . VAL D 1 197 ? -4.686 52.291 7.967 1.00 15.05 226 VAL D O 1
ATOM 8701 N N . MET D 1 198 ? -2.593 52.781 8.574 1.00 16.00 227 MET D N 1
ATOM 8702 C CA . MET D 1 198 ? -2.925 52.733 9.990 1.00 13.63 227 MET D CA 1
ATOM 8703 C C . MET D 1 198 ? -1.925 53.565 10.788 1.00 14.59 227 MET D C 1
ATOM 8704 O O . MET D 1 198 ? -0.721 53.415 10.616 1.00 15.86 227 MET D O 1
ATOM 8709 N N . GLY D 1 199 ? -2.430 54.441 11.653 1.00 13.98 228 GLY D N 1
ATOM 8710 C CA . GLY D 1 199 ? -1.569 55.270 12.484 1.00 12.35 228 GLY D CA 1
ATOM 8711 C C . GLY D 1 199 ? -0.802 54.408 13.463 1.00 12.29 228 GLY D C 1
ATOM 8712 O O . GLY D 1 199 ? -1.264 53.345 13.846 1.00 15.34 228 GLY D O 1
ATOM 8713 N N . ILE D 1 200 ? 0.360 54.884 13.890 1.00 8.57 229 ILE D N 1
ATOM 8714 C CA . ILE D 1 200 ? 1.235 54.085 14.726 1.00 13.48 229 ILE D CA 1
ATOM 8715 C C . ILE D 1 200 ? 1.226 54.596 16.162 1.00 10.99 229 ILE D C 1
ATOM 8716 O O . ILE D 1 200 ? 1.541 55.755 16.398 1.00 13.07 229 ILE D O 1
ATOM 8721 N N . GLY D 1 201 ? 0.834 53.734 17.101 1.00 13.02 230 GLY D N 1
ATOM 8722 C CA . GLY D 1 201 ? 1.019 53.994 18.520 1.00 18.01 230 GLY D CA 1
ATOM 8723 C C . GLY D 1 201 ? 2.168 53.110 18.998 1.00 11.95 230 GLY D C 1
ATOM 8724 O O . GLY D 1 201 ? 3.326 53.542 19.040 1.00 15.74 230 GLY D O 1
ATOM 8725 N N . SER D 1 202 ? 1.849 51.865 19.344 1.00 12.13 231 SER D N 1
ATOM 8726 C CA . SER D 1 202 ? 2.874 50.851 19.576 1.00 13.79 231 SER D CA 1
ATOM 8727 C C . SER D 1 202 ? 3.442 50.352 18.256 1.00 14.93 231 SER D C 1
ATOM 8728 O O . SER D 1 202 ? 4.550 49.834 18.200 1.00 18.03 231 SER D O 1
ATOM 8731 N N . GLY D 1 203 ? 2.668 50.484 17.183 1.00 13.82 232 GLY D N 1
ATOM 8732 C CA . GLY D 1 203 ? 3.075 49.913 15.908 1.00 15.33 232 GLY D CA 1
ATOM 8733 C C . GLY D 1 203 ? 2.654 48.462 15.727 1.00 16.61 232 GLY D C 1
ATOM 8734 O O . GLY D 1 203 ? 2.965 47.844 14.708 1.00 15.50 232 GLY D O 1
ATOM 8735 N N . GLY D 1 204 ? 1.948 47.902 16.707 1.00 13.24 233 GLY D N 1
ATOM 8736 C CA . GLY D 1 204 ? 1.561 46.501 16.621 1.00 14.68 233 GLY D CA 1
ATOM 8737 C C . GLY D 1 204 ? 0.601 46.235 15.474 1.00 8.93 233 GLY D C 1
ATOM 8738 O O . GLY D 1 204 ? 0.746 45.261 14.733 1.00 13.64 233 GLY D O 1
ATOM 8739 N N . THR D 1 205 ? -0.369 47.125 15.310 1.00 10.07 234 THR D N 1
ATOM 8740 C CA . THR D 1 205 ? -1.400 46.924 14.289 1.00 7.09 234 THR D CA 1
ATOM 8741 C C . THR D 1 205 ? -0.795 46.972 12.893 1.00 10.84 234 THR D C 1
ATOM 8742 O O . THR D 1 205 ? -0.902 46.019 12.123 1.00 13.53 234 THR D O 1
ATOM 8746 N N . VAL D 1 206 ? -0.174 48.090 12.557 1.00 12.25 235 VAL D N 1
ATOM 8747 C CA . VAL D 1 206 ? 0.406 48.231 11.217 1.00 10.47 235 VAL D CA 1
ATOM 8748 C C . VAL D 1 206 ? 1.432 47.132 10.906 1.00 16.37 235 VAL D C 1
ATOM 8749 O O . VAL D 1 206 ? 1.487 46.627 9.784 1.00 13.92 235 VAL D O 1
ATOM 8753 N N . SER D 1 207 ? 2.241 46.753 11.893 1.00 10.37 236 SER D N 1
ATOM 8754 C CA . SER D 1 207 ? 3.253 45.713 11.689 1.00 9.81 236 SER D CA 1
ATOM 8755 C C . SER D 1 207 ? 2.664 44.325 11.480 1.00 12.80 236 SER D C 1
ATOM 8756 O O . SER D 1 207 ? 3.074 43.617 10.569 1.00 14.61 236 SER D O 1
ATOM 8759 N N . GLY D 1 208 ? 1.738 43.923 12.352 1.00 10.82 237 GLY D N 1
ATOM 8760 C CA . GLY D 1 208 ? 1.112 42.615 12.253 1.00 11.48 237 GLY D CA 1
ATOM 8761 C C . GLY D 1 208 ? 0.228 42.479 11.019 1.00 13.04 237 GLY D C 1
ATOM 8762 O O . GLY D 1 208 ? 0.301 41.483 10.308 1.00 14.52 237 GLY D O 1
ATOM 8763 N N . VAL D 1 209 ? -0.614 43.475 10.778 1.00 9.70 238 VAL D N 1
ATOM 8764 C CA . VAL D 1 209 ? -1.490 43.460 9.597 1.00 7.09 238 VAL D CA 1
ATOM 8765 C C . VAL D 1 209 ? -0.638 43.483 8.336 1.00 8.78 238 VAL D C 1
ATOM 8766 O O . VAL D 1 209 ? -0.914 42.764 7.374 1.00 13.19 238 VAL D O 1
ATOM 8770 N N . GLY D 1 210 ? 0.384 44.328 8.327 1.00 9.71 239 GLY D N 1
ATOM 8771 C CA . GLY D 1 210 ? 1.199 44.490 7.129 1.00 9.25 239 GLY D CA 1
ATOM 8772 C C . GLY D 1 210 ? 1.937 43.212 6.775 1.00 12.78 239 GLY D C 1
ATOM 8773 O O . GLY D 1 210 ? 1.955 42.776 5.611 1.00 16.38 239 GLY D O 1
ATOM 8774 N N . GLN D 1 211 ? 2.551 42.603 7.783 1.00 13.57 240 GLN D N 1
ATOM 8775 C CA . GLN D 1 211 ? 3.210 41.320 7.604 1.00 13.04 240 GLN D CA 1
ATOM 8776 C C . GLN D 1 211 ? 2.245 40.265 7.081 1.00 14.51 240 GLN D C 1
ATOM 8777 O O . GLN D 1 211 ? 2.580 39.503 6.184 1.00 15.65 240 GLN D O 1
ATOM 8783 N N . TYR D 1 212 ? 1.040 40.207 7.630 1.00 12.90 241 TYR D N 1
ATOM 8784 C CA . TYR D 1 212 ? 0.116 39.191 7.150 1.00 13.27 241 TYR D CA 1
ATOM 8785 C C . TYR D 1 212 ? -0.329 39.433 5.703 1.00 12.17 241 TYR D C 1
ATOM 8786 O O . TYR D 1 212 ? -0.295 38.515 4.868 1.00 16.52 241 TYR D O 1
ATOM 8795 N N . LEU D 1 213 ? -0.737 40.659 5.395 1.00 13.20 242 LEU D N 1
ATOM 8796 C CA . LEU D 1 213 ? -1.284 40.916 4.069 1.00 8.47 242 LEU D CA 1
ATOM 8797 C C . LEU D 1 213 ? -0.202 40.694 3.021 1.00 13.03 242 LEU D C 1
ATOM 8798 O O . LEU D 1 213 ? -0.455 40.099 1.990 1.00 14.38 242 LEU D O 1
ATOM 8803 N N . LYS D 1 214 ? 1.007 41.153 3.306 1.00 12.36 243 LYS D N 1
ATOM 8804 C CA . LYS D 1 214 ? 2.122 40.927 2.386 1.00 15.05 243 LYS D CA 1
ATOM 8805 C C . LYS D 1 214 ? 2.475 39.449 2.218 1.00 15.02 243 LYS D C 1
ATOM 8806 O O . LYS D 1 214 ? 3.040 39.056 1.204 1.00 14.52 243 LYS D O 1
ATOM 8812 N N . SER D 1 215 ? 2.140 38.628 3.203 1.00 14.55 244 SER D N 1
ATOM 8813 C CA . SER D 1 215 ? 2.367 37.192 3.092 1.00 16.34 244 SER D CA 1
ATOM 8814 C C . SER D 1 215 ? 1.335 36.564 2.167 1.00 18.13 244 SER D C 1
ATOM 8815 O O . SER D 1 215 ? 1.548 35.481 1.613 1.00 19.03 244 SER D O 1
ATOM 8818 N N . LYS D 1 216 ? 0.214 37.250 1.986 1.00 15.57 245 LYS D N 1
ATOM 8819 C CA . LYS D 1 216 ? -0.842 36.748 1.113 1.00 12.44 245 LYS D CA 1
ATOM 8820 C C . LYS D 1 216 ? -0.740 37.342 -0.294 1.00 19.41 245 LYS D C 1
ATOM 8821 O O . LYS D 1 216 ? -1.057 36.679 -1.277 1.00 16.63 245 LYS D O 1
ATOM 8827 N N . ASN D 1 217 ? -0.337 38.605 -0.374 1.00 14.37 246 ASN D N 1
ATOM 8828 C CA . ASN D 1 217 ? -0.119 39.273 -1.656 1.00 14.69 246 ASN D CA 1
ATOM 8829 C C . ASN D 1 217 ? 0.978 40.299 -1.486 1.00 15.07 246 ASN D C 1
ATOM 8830 O O . ASN D 1 217 ? 0.768 41.344 -0.878 1.00 12.36 246 ASN D O 1
ATOM 8835 N N . PRO D 1 218 ? 2.166 40.001 -2.020 1.00 14.25 247 PRO D N 1
ATOM 8836 C CA . PRO D 1 218 ? 3.337 40.866 -1.841 1.00 14.98 247 PRO D CA 1
ATOM 8837 C C . PRO D 1 218 ? 3.119 42.272 -2.404 1.00 14.04 247 PRO D C 1
ATOM 8838 O O . PRO D 1 218 ? 3.832 43.188 -2.006 1.00 19.38 247 PRO D O 1
ATOM 8842 N N . ASN D 1 219 ? 2.149 42.447 -3.301 1.00 14.16 248 ASN D N 1
ATOM 8843 C CA . ASN D 1 219 ? 1.900 43.760 -3.907 1.00 12.44 248 ASN D CA 1
ATOM 8844 C C . ASN D 1 219 ? 1.152 44.744 -3.016 1.00 13.24 248 ASN D C 1
ATOM 8845 O O . ASN D 1 219 ? 1.094 45.940 -3.314 1.00 14.03 248 ASN D O 1
ATOM 8850 N N . VAL D 1 220 ? 0.551 44.246 -1.938 1.00 12.91 249 VAL D N 1
ATOM 8851 C CA . VAL D 1 220 ? -0.154 45.132 -1.023 1.00 11.33 249 VAL D CA 1
ATOM 8852 C C . VAL D 1 220 ? 0.782 46.216 -0.490 1.00 14.98 249 VAL D C 1
ATOM 8853 O O . VAL D 1 220 ? 1.930 45.941 -0.132 1.00 17.73 249 VAL D O 1
ATOM 8857 N N . LYS D 1 221 ? 0.292 47.450 -0.433 1.00 12.66 250 LYS D N 1
ATOM 8858 C CA . LYS D 1 221 ? 1.080 48.546 0.106 1.00 10.48 250 LYS D CA 1
ATOM 8859 C C . LYS D 1 221 ? 0.588 48.913 1.492 1.00 15.69 250 LYS D C 1
ATOM 8860 O O . LYS D 1 221 ? -0.604 49.087 1.690 1.00 14.92 250 LYS D O 1
ATOM 8866 N N . ILE D 1 222 ? 1.517 49.028 2.441 1.00 15.69 251 ILE D N 1
ATOM 8867 C CA . ILE D 1 222 ? 1.192 49.281 3.848 1.00 11.52 251 ILE D CA 1
ATOM 8868 C C . ILE D 1 222 ? 1.742 50.656 4.199 1.00 12.61 251 ILE D C 1
ATOM 8869 O O . ILE D 1 222 ? 2.905 50.940 3.932 1.00 11.98 251 ILE D O 1
ATOM 8874 N N . TYR D 1 223 ? 0.904 51.526 4.758 1.00 11.27 252 TYR D N 1
ATOM 8875 C CA . TYR D 1 223 ? 1.357 52.849 5.168 1.00 11.53 252 TYR D CA 1
ATOM 8876 C C . TYR D 1 223 ? 1.135 53.068 6.646 1.00 14.74 252 TYR D C 1
ATOM 8877 O O . TYR D 1 223 ? 0.060 52.784 7.148 1.00 13.86 252 TYR D O 1
ATOM 8886 N N . GLY D 1 224 ? 2.139 53.590 7.338 1.00 14.30 253 GLY D N 1
ATOM 8887 C CA . GLY D 1 224 ? 1.921 54.072 8.691 1.00 14.06 253 GLY D CA 1
ATOM 8888 C C . GLY D 1 224 ? 1.472 55.520 8.666 1.00 13.56 253 GLY D C 1
ATOM 8889 O O . GLY D 1 224 ? 1.586 56.190 7.641 1.00 13.62 253 GLY D O 1
ATOM 8890 N N . VAL D 1 225 ? 0.946 56.009 9.789 1.00 12.49 254 VAL D N 1
ATOM 8891 C CA . VAL D 1 225 ? 0.638 57.427 9.937 1.00 14.25 254 VAL D CA 1
ATOM 8892 C C . VAL D 1 225 ? 1.172 57.932 11.278 1.00 13.62 254 VAL D C 1
ATOM 8893 O O . VAL D 1 225 ? 1.155 57.205 12.275 1.00 14.69 254 VAL D O 1
ATOM 8897 N N . GLU D 1 226 ? 1.676 59.161 11.276 1.00 14.99 255 GLU D N 1
ATOM 8898 C CA . GLU D 1 226 ? 2.072 59.854 12.504 1.00 14.74 255 GLU D CA 1
ATOM 8899 C C . GLU D 1 226 ? 1.666 61.340 12.455 1.00 16.03 255 GLU D C 1
ATOM 8900 O O . GLU D 1 226 ? 1.344 61.885 11.397 1.00 15.17 255 GLU D O 1
ATOM 8906 N N . PRO D 1 227 ? 1.653 62.010 13.613 1.00 15.69 256 PRO D N 1
ATOM 8907 C CA . PRO D 1 227 ? 1.208 63.401 13.612 1.00 15.01 256 PRO D CA 1
ATOM 8908 C C . PRO D 1 227 ? 2.286 64.310 13.051 1.00 14.82 256 PRO D C 1
ATOM 8909 O O . PRO D 1 227 ? 3.460 64.114 13.361 1.00 16.77 256 PRO D O 1
ATOM 8913 N N . SER D 1 228 ? 1.892 65.302 12.259 1.00 12.20 257 SER D N 1
ATOM 8914 C CA . SER D 1 228 ? 2.844 66.271 11.726 1.00 11.78 257 SER D CA 1
ATOM 8915 C C . SER D 1 228 ? 3.642 66.933 12.849 1.00 17.06 257 SER D C 1
ATOM 8916 O O . SER D 1 228 ? 4.809 67.274 12.662 1.00 19.32 257 SER D O 1
ATOM 8919 N N . GLU D 1 229 ? 2.969 67.154 13.974 1.00 16.81 258 GLU D N 1
ATOM 8920 C CA . GLU D 1 229 ? 3.543 67.804 15.148 1.00 18.20 258 GLU D CA 1
ATOM 8921 C C . GLU D 1 229 ? 4.684 67.011 15.771 1.00 20.52 258 GLU D C 1
ATOM 8922 O O . GLU D 1 229 ? 5.649 67.586 16.268 1.00 19.11 258 GLU D O 1
ATOM 8928 N N . SER D 1 230 ? 4.557 65.689 15.769 1.00 16.50 259 SER D N 1
ATOM 8929 C CA . SER D 1 230 ? 5.596 64.838 16.324 1.00 18.43 259 SER D CA 1
ATOM 8930 C C . SER D 1 230 ? 5.946 63.748 15.319 1.00 16.38 259 SER D C 1
ATOM 8931 O O . SER D 1 230 ? 5.682 62.570 15.546 1.00 18.57 259 SER D O 1
ATOM 8934 N N . ASN D 1 231 ? 6.545 64.157 14.206 1.00 17.35 260 ASN D N 1
ATOM 8935 C CA . ASN D 1 231 ? 6.939 63.225 13.159 1.00 19.32 260 ASN D CA 1
ATOM 8936 C C . ASN D 1 231 ? 8.335 62.659 13.391 1.00 14.52 260 ASN D C 1
ATOM 8937 O O . ASN D 1 231 ? 9.263 62.951 12.640 1.00 18.54 260 ASN D O 1
ATOM 8942 N N . VAL D 1 232 ? 8.474 61.836 14.424 1.00 16.78 261 VAL D N 1
ATOM 8943 C CA . VAL D 1 232 ? 9.767 61.250 14.764 1.00 15.09 261 VAL D CA 1
ATOM 8944 C C . VAL D 1 232 ? 10.204 60.173 13.785 1.00 16.61 261 VAL D C 1
ATOM 8945 O O . VAL D 1 232 ? 11.388 60.017 13.528 1.00 21.53 261 VAL D O 1
ATOM 8949 N N . LEU D 1 233 ? 9.252 59.435 13.227 1.00 14.35 262 LEU D N 1
ATOM 8950 C CA . LEU D 1 233 ? 9.618 58.379 12.288 1.00 13.21 262 LEU D CA 1
ATOM 8951 C C . LEU D 1 233 ? 10.135 58.953 10.962 1.00 18.13 262 LEU D C 1
ATOM 8952 O O . LEU D 1 233 ? 10.847 58.274 10.210 1.00 18.38 262 LEU D O 1
ATOM 8957 N N . ASN D 1 234 ? 9.772 60.197 10.675 1.00 16.94 263 ASN D N 1
ATOM 8958 C CA . ASN D 1 234 ? 10.289 60.894 9.493 1.00 13.77 263 ASN D CA 1
ATOM 8959 C C . ASN D 1 234 ? 11.468 61.807 9.821 1.00 17.66 263 ASN D C 1
ATOM 8960 O O . ASN D 1 234 ? 11.854 62.652 9.013 1.00 20.93 263 ASN D O 1
ATOM 8965 N N . GLY D 1 235 ? 12.042 61.630 11.005 1.00 23.98 264 GLY D N 1
ATOM 8966 C CA . GLY D 1 235 ? 13.232 62.373 11.377 1.00 27.02 264 GLY D CA 1
ATOM 8967 C C . GLY D 1 235 ? 12.984 63.660 12.144 1.00 29.75 264 GLY D C 1
ATOM 8968 O O . GLY D 1 235 ? 13.924 64.404 12.421 1.00 26.87 264 GLY D O 1
ATOM 8969 N N . GLY D 1 236 ? 11.729 63.929 12.491 1.00 25.37 265 GLY D N 1
ATOM 8970 C CA . GLY D 1 236 ? 11.384 65.139 13.220 1.00 28.14 265 GLY D CA 1
ATOM 8971 C C . GLY D 1 236 ? 11.593 65.019 14.720 1.00 25.43 265 GLY D C 1
ATOM 8972 O O . GLY D 1 236 ? 11.941 63.955 15.230 1.00 26.69 265 GLY D O 1
ATOM 8973 N N . LYS D 1 237 ? 11.378 66.118 15.433 1.00 23.05 266 LYS D N 1
ATOM 8974 C CA . LYS D 1 237 ? 11.492 66.110 16.884 1.00 27.88 266 LYS D CA 1
ATOM 8975 C C . LYS D 1 237 ? 10.153 65.715 17.484 1.00 18.23 266 LYS D C 1
ATOM 8976 O O . LYS D 1 237 ? 9.108 66.051 16.938 1.00 23.32 266 LYS D O 1
ATOM 8982 N N . PRO D 1 238 ? 10.178 65.006 18.614 1.00 21.62 267 PRO D N 1
ATOM 8983 C CA . PRO D 1 238 ? 8.917 64.773 19.318 1.00 21.27 267 PRO D CA 1
ATOM 8984 C C . PRO D 1 238 ? 8.284 66.097 19.736 1.00 26.33 267 PRO D C 1
ATOM 8985 O O . PRO D 1 238 ? 8.993 67.076 19.967 1.00 22.71 267 PRO D O 1
ATOM 8989 N N . GLY D 1 239 ? 6.961 66.126 19.825 1.00 26.01 268 GLY D N 1
ATOM 8990 C CA . GLY D 1 239 ? 6.260 67.339 20.191 1.00 28.01 268 GLY D CA 1
ATOM 8991 C C . GLY D 1 239 ? 4.834 67.056 20.606 1.00 26.16 268 GLY D C 1
ATOM 8992 O O . GLY D 1 239 ? 4.334 65.950 20.406 1.00 17.02 268 GLY D O 1
ATOM 8993 N N . PRO D 1 240 ? 4.161 68.059 21.185 1.00 25.24 269 PRO D N 1
ATOM 8994 C CA . PRO D 1 240 ? 2.786 67.846 21.635 1.00 23.40 269 PRO D CA 1
ATOM 8995 C C . PRO D 1 240 ? 1.827 67.818 20.448 1.00 18.52 269 PRO D C 1
ATOM 8996 O O . PRO D 1 240 ? 2.015 68.530 19.459 1.00 16.65 269 PRO D O 1
ATOM 9000 N N . HIS D 1 241 ? 0.798 66.992 20.557 1.00 17.75 270 HIS D N 1
ATOM 9001 C CA . HIS D 1 241 ? -0.189 66.852 19.494 1.00 15.10 270 HIS D CA 1
ATOM 9002 C C . HIS D 1 241 ? -1.466 66.271 20.091 1.00 14.61 270 HIS D C 1
ATOM 9003 O O . HIS D 1 241 ? -1.482 65.872 21.254 1.00 21.22 270 HIS D O 1
ATOM 9010 N N . HIS D 1 242 ? -2.543 66.239 19.307 1.00 14.24 271 HIS D N 1
ATOM 9011 C CA . HIS D 1 242 ? -3.836 65.807 19.838 1.00 21.60 271 HIS D CA 1
ATOM 9012 C C . HIS D 1 242 ? -4.305 64.448 19.325 1.00 20.17 271 HIS D C 1
ATOM 9013 O O . HIS D 1 242 ? -5.408 64.017 19.651 1.00 14.69 271 HIS D O 1
ATOM 9020 N N . ILE D 1 243 ? -3.488 63.773 18.523 1.00 14.40 272 ILE D N 1
ATOM 9021 C CA . ILE D 1 243 ? -3.918 62.491 17.977 1.00 12.44 272 ILE D CA 1
ATOM 9022 C C . ILE D 1 243 ? -3.623 61.385 18.979 1.00 13.34 272 ILE D C 1
ATOM 9023 O O . ILE D 1 243 ? -2.654 60.643 18.867 1.00 12.35 272 ILE D O 1
ATOM 9028 N N . THR D 1 244 ? -4.488 61.280 19.973 1.00 9.85 273 THR D N 1
ATOM 9029 C CA . THR D 1 244 ? -4.267 60.346 21.059 1.00 13.50 273 THR D CA 1
ATOM 9030 C C . THR D 1 244 ? -4.223 58.905 20.573 1.00 15.68 273 THR D C 1
ATOM 9031 O O . THR D 1 244 ? -5.082 58.476 19.806 1.00 15.82 273 THR D O 1
ATOM 9035 N N . GLY D 1 245 ? -3.212 58.154 21.008 1.00 11.83 274 GLY D N 1
ATOM 9036 C CA . GLY D 1 245 ? -3.061 56.782 20.572 1.00 12.91 274 GLY D CA 1
ATOM 9037 C C . GLY D 1 245 ? -2.030 56.647 19.473 1.00 17.85 274 GLY D C 1
ATOM 9038 O O . GLY D 1 245 ? -1.586 55.547 19.176 1.00 17.59 274 GLY D O 1
ATOM 9039 N N . ASN D 1 246 ? -1.656 57.769 18.867 1.00 10.42 275 ASN D N 1
ATOM 9040 C CA . ASN D 1 246 ? -0.585 57.809 17.863 1.00 8.81 275 ASN D CA 1
ATOM 9041 C C . ASN D 1 246 ? 0.536 58.706 18.381 1.00 14.33 275 ASN D C 1
ATOM 9042 O O . ASN D 1 246 ? 0.380 59.361 19.404 1.00 17.01 275 ASN D O 1
ATOM 9047 N N . GLY D 1 247 ? 1.658 58.758 17.668 1.00 16.24 276 GLY D N 1
ATOM 9048 C CA . GLY D 1 247 ? 2.726 59.687 17.998 1.00 14.44 276 GLY D CA 1
ATOM 9049 C C . GLY D 1 247 ? 3.244 59.650 19.425 1.00 13.63 276 GLY D C 1
ATOM 9050 O O . GLY D 1 247 ? 3.159 60.650 20.146 1.00 16.91 276 GLY D O 1
ATOM 9051 N N . VAL D 1 248 ? 3.800 58.516 19.836 1.00 15.33 277 VAL D N 1
ATOM 9052 C CA . VAL D 1 248 ? 4.318 58.399 21.203 1.00 15.55 277 VAL D CA 1
ATOM 9053 C C . VAL D 1 248 ? 5.634 59.147 21.422 1.00 20.88 277 VAL D C 1
ATOM 9054 O O . VAL D 1 248 ? 6.071 59.303 22.564 1.00 21.12 277 VAL D O 1
ATOM 9058 N N . GLY D 1 249 ? 6.266 59.598 20.337 1.00 16.62 278 GLY D N 1
ATOM 9059 C CA . GLY D 1 249 ? 7.457 60.442 20.444 1.00 19.56 278 GLY D CA 1
ATOM 9060 C C . GLY D 1 249 ? 8.764 59.670 20.473 1.00 19.81 278 GLY D C 1
ATOM 9061 O O . GLY D 1 249 ? 9.830 60.222 20.764 1.00 22.40 278 GLY D O 1
ATOM 9062 N N . PHE D 1 250 ? 8.671 58.376 20.195 1.00 17.06 279 PHE D N 1
ATOM 9063 C CA . PHE D 1 250 ? 9.830 57.506 20.057 1.00 17.32 279 PHE D CA 1
ATOM 9064 C C . PHE D 1 250 ? 9.448 56.359 19.128 1.00 18.99 279 PHE D C 1
ATOM 9065 O O . PHE D 1 250 ? 8.275 56.185 18.816 1.00 19.97 279 PHE D O 1
ATOM 9073 N N . LYS D 1 251 ? 10.435 55.600 18.661 1.00 15.16 280 LYS D N 1
ATOM 9074 C CA . LYS D 1 251 ? 10.161 54.445 17.811 1.00 19.63 280 LYS D CA 1
ATOM 9075 C C . LYS D 1 251 ? 10.028 53.213 18.680 1.00 19.93 280 LYS D C 1
ATOM 9076 O O . LYS D 1 251 ? 10.990 52.801 19.326 1.00 20.59 280 LYS D O 1
ATOM 9082 N N . PRO D 1 252 ? 8.828 52.624 18.723 1.00 19.77 281 PRO D N 1
ATOM 9083 C CA . PRO D 1 252 ? 8.673 51.405 19.518 1.00 15.22 281 PRO D CA 1
ATOM 9084 C C . PRO D 1 252 ? 9.549 50.273 18.988 1.00 18.28 281 PRO D C 1
ATOM 9085 O O . PRO D 1 252 ? 9.739 50.136 17.772 1.00 19.07 281 PRO D O 1
ATOM 9089 N N . ASP D 1 253 ? 10.090 49.470 19.903 1.00 16.26 282 ASP D N 1
ATOM 9090 C CA . ASP D 1 253 ? 10.890 48.306 19.529 1.00 15.57 282 ASP D CA 1
ATOM 9091 C C . ASP D 1 253 ? 10.166 47.349 18.582 1.00 20.24 282 ASP D C 1
ATOM 9092 O O . ASP D 1 253 ? 10.800 46.718 17.737 1.00 23.50 282 ASP D O 1
ATOM 9097 N N . ILE D 1 254 ? 8.849 47.218 18.719 1.00 15.33 283 ILE D N 1
ATOM 9098 C CA . ILE D 1 254 ? 8.142 46.244 17.887 1.00 16.43 283 ILE D CA 1
ATOM 9099 C C . ILE D 1 254 ? 7.802 46.768 16.497 1.00 15.41 283 ILE D C 1
ATOM 9100 O O . ILE D 1 254 ? 7.364 46.003 15.638 1.00 16.75 283 ILE D O 1
ATOM 9105 N N . LEU D 1 255 ? 7.987 48.060 16.263 1.00 15.80 284 LEU D N 1
ATOM 9106 C CA . LEU D 1 255 ? 7.565 48.620 14.979 1.00 16.27 284 LEU D CA 1
ATOM 9107 C C . LEU D 1 255 ? 8.448 48.069 13.870 1.00 16.35 284 LEU D C 1
ATOM 9108 O O . LEU D 1 255 ? 9.669 48.169 13.936 1.00 20.02 284 LEU D O 1
ATOM 9113 N N . ASP D 1 256 ? 7.814 47.506 12.847 1.00 14.00 285 ASP D N 1
ATOM 9114 C CA . ASP D 1 256 ? 8.514 46.925 11.697 1.00 16.19 285 ASP D CA 1
ATOM 9115 C C . ASP D 1 256 ? 8.590 47.977 10.591 1.00 18.36 285 ASP D C 1
ATOM 9116 O O . ASP D 1 256 ? 7.644 48.155 9.826 1.00 19.83 285 ASP D O 1
ATOM 9121 N N . LEU D 1 257 ? 9.704 48.686 10.510 1.00 17.18 286 LEU D N 1
ATOM 9122 C CA . LEU D 1 257 ? 9.838 49.747 9.514 1.00 20.53 286 LEU D CA 1
ATOM 9123 C C . LEU D 1 257 ? 9.802 49.217 8.082 1.00 21.16 286 LEU D C 1
ATOM 9124 O O . LEU D 1 257 ? 9.250 49.862 7.190 1.00 23.78 286 LEU D O 1
ATOM 9129 N N . ASP D 1 258 ? 10.389 48.045 7.871 1.00 15.22 287 ASP D N 1
ATOM 9130 C CA . ASP D 1 258 ? 10.559 47.481 6.528 1.00 16.73 287 ASP D CA 1
ATOM 9131 C C . ASP D 1 258 ? 9.260 47.115 5.827 1.00 18.70 287 ASP D C 1
ATOM 9132 O O . ASP D 1 258 ? 9.217 47.061 4.607 1.00 16.75 287 ASP D O 1
ATOM 9137 N N . VAL D 1 259 ? 8.210 46.816 6.585 1.00 10.95 288 VAL D N 1
ATOM 9138 C CA . VAL D 1 259 ? 6.963 46.379 5.960 1.00 11.94 288 VAL D CA 1
ATOM 9139 C C . VAL D 1 259 ? 6.195 47.580 5.382 1.00 14.18 288 VAL D C 1
ATOM 9140 O O . VAL D 1 259 ? 5.295 47.413 4.555 1.00 13.71 288 VAL D O 1
ATOM 9144 N N . MET D 1 260 ? 6.549 48.784 5.817 1.00 12.83 289 MET D N 1
ATOM 9145 C CA . MET D 1 260 ? 5.843 49.988 5.384 1.00 12.40 289 MET D CA 1
ATOM 9146 C C . MET D 1 260 ? 6.438 50.613 4.137 1.00 14.16 289 MET D C 1
ATOM 9147 O O . MET D 1 260 ? 7.652 50.626 3.965 1.00 21.75 289 MET D O 1
ATOM 9152 N N . GLU D 1 261 ? 5.576 51.135 3.270 1.00 12.94 290 GLU D N 1
ATOM 9153 C CA . GLU D 1 261 ? 6.044 51.893 2.110 1.00 14.19 290 GLU D CA 1
ATOM 9154 C C . GLU D 1 261 ? 6.620 53.209 2.590 1.00 18.32 290 GLU D C 1
ATOM 9155 O O . GLU D 1 261 ? 7.654 53.668 2.111 1.00 18.35 290 GLU D O 1
ATOM 9161 N N . LYS D 1 262 ? 5.922 53.826 3.535 1.00 15.37 291 LYS D N 1
ATOM 9162 C CA . LYS D 1 262 ? 6.387 55.049 4.163 1.00 15.03 291 LYS D CA 1
ATOM 9163 C C . LYS D 1 262 ? 5.440 55.342 5.317 1.00 16.10 291 LYS D C 1
ATOM 9164 O O . LYS D 1 262 ? 4.417 54.664 5.467 1.00 14.55 291 LYS D O 1
ATOM 9170 N N . VAL D 1 263 ? 5.808 56.319 6.140 1.00 18.18 292 VAL D N 1
ATOM 9171 C CA . VAL D 1 263 ? 4.958 56.807 7.218 1.00 12.63 292 VAL D CA 1
ATOM 9172 C C . VAL D 1 263 ? 4.400 58.178 6.814 1.00 14.04 292 VAL D C 1
ATOM 9173 O O . VAL D 1 263 ? 5.149 59.144 6.627 1.00 14.43 292 VAL D O 1
ATOM 9177 N N . LEU D 1 264 ? 3.084 58.252 6.659 1.00 13.96 293 LEU D N 1
ATOM 9178 C CA . LEU D 1 264 ? 2.423 59.498 6.274 1.00 13.20 293 LEU D CA 1
ATOM 9179 C C . LEU D 1 264 ? 2.267 60.430 7.473 1.00 20.34 293 LEU D C 1
ATOM 9180 O O . LEU D 1 264 ? 2.182 59.978 8.609 1.00 18.55 293 LEU D O 1
ATOM 9185 N N . GLU D 1 265 ? 2.242 61.731 7.215 1.00 17.59 294 GLU D N 1
ATOM 9186 C CA . GLU D 1 265 ? 2.009 62.699 8.279 1.00 17.60 294 GLU D CA 1
ATOM 9187 C C . GLU D 1 265 ? 0.637 63.340 8.163 1.00 16.84 294 GLU D C 1
ATOM 9188 O O . GLU D 1 265 ? 0.243 63.801 7.087 1.00 17.66 294 GLU D O 1
ATOM 9194 N N . VAL D 1 266 ? -0.098 63.372 9.273 1.00 13.66 295 VAL D N 1
ATOM 9195 C CA . VAL D 1 266 ? -1.374 64.083 9.312 1.00 13.56 295 VAL D CA 1
ATOM 9196 C C . VAL D 1 266 ? -1.360 65.033 10.500 1.00 18.04 295 VAL D C 1
ATOM 9197 O O . VAL D 1 266 ? -0.918 64.654 11.583 1.00 13.78 295 VAL D O 1
ATOM 9201 N N . SER D 1 267 ? -1.830 66.264 10.304 1.00 15.38 296 SER D N 1
ATOM 9202 C CA . SER D 1 267 ? -1.814 67.242 11.392 1.00 16.31 296 SER D CA 1
ATOM 9203 C C . SER D 1 267 ? -2.910 66.953 12.416 1.00 17.89 296 SER D C 1
ATOM 9204 O O . SER D 1 267 ? -3.923 66.350 12.100 1.00 15.12 296 SER D O 1
ATOM 9207 N N . SER D 1 268 ? -2.700 67.387 13.651 1.00 12.56 297 SER D N 1
ATOM 9208 C CA . SER D 1 268 ? -3.724 67.216 14.670 1.00 14.57 297 SER D CA 1
ATOM 9209 C C . SER D 1 268 ? -5.035 67.861 14.219 1.00 18.51 297 SER D C 1
ATOM 9210 O O . SER D 1 268 ? -6.113 67.300 14.422 1.00 17.37 297 SER D O 1
ATOM 9213 N N . GLU D 1 269 ? -4.934 69.040 13.608 1.00 16.07 298 GLU D N 1
ATOM 9214 C CA . GLU D 1 269 ? -6.112 69.799 13.223 1.00 13.89 298 GLU D CA 1
ATOM 9215 C C . GLU D 1 269 ? -6.921 69.030 12.187 1.00 14.17 298 GLU D C 1
ATOM 9216 O O . GLU D 1 269 ? -8.133 68.906 12.307 1.00 15.37 298 GLU D O 1
ATOM 9222 N N . ASP D 1 270 ? -6.250 68.509 11.165 1.00 14.88 299 ASP D N 1
ATOM 9223 C CA . ASP D 1 270 ? -6.956 67.760 10.129 1.00 10.04 299 ASP D CA 1
ATOM 9224 C C . ASP D 1 270 ? -7.579 66.480 10.696 1.00 12.87 299 ASP D C 1
ATOM 9225 O O . ASP D 1 270 ? -8.654 66.070 10.282 1.00 12.62 299 ASP D O 1
ATOM 9230 N N . ALA D 1 271 ? -6.892 65.831 11.625 1.00 11.35 300 ALA D N 1
ATOM 9231 C CA . ALA D 1 271 ? -7.407 64.601 12.222 1.00 13.92 300 ALA D CA 1
ATOM 9232 C C . ALA D 1 271 ? -8.680 64.877 13.019 1.00 15.79 300 ALA D C 1
ATOM 9233 O O . ALA D 1 271 ? -9.679 64.166 12.880 1.00 13.16 300 ALA D O 1
ATOM 9235 N N . VAL D 1 272 ? -8.626 65.908 13.857 1.00 12.57 301 VAL D N 1
ATOM 9236 C CA . VAL D 1 272 ? -9.764 66.305 14.693 1.00 12.09 301 VAL D CA 1
ATOM 9237 C C . VAL D 1 272 ? -10.939 66.710 13.807 1.00 14.21 301 VAL D C 1
ATOM 9238 O O . VAL D 1 272 ? -12.073 66.277 14.011 1.00 12.98 301 VAL D O 1
ATOM 9242 N N . ASN D 1 273 ? -10.665 67.535 12.807 1.00 10.52 302 ASN D N 1
ATOM 9243 C CA . ASN D 1 273 ? -11.731 67.966 11.904 1.00 13.48 302 ASN D CA 1
ATOM 9244 C C . ASN D 1 273 ? -12.411 66.787 11.208 1.00 15.03 302 ASN D C 1
ATOM 9245 O O . ASN D 1 273 ? -13.641 66.743 11.122 1.00 13.85 302 ASN D O 1
ATOM 9250 N N . MET D 1 274 ? -11.621 65.846 10.695 1.00 11.05 303 MET D N 1
ATOM 9251 C CA . MET D 1 274 ? -12.195 64.696 9.984 1.00 11.65 303 MET D CA 1
ATOM 9252 C C . MET D 1 274 ? -13.042 63.839 10.916 1.00 10.58 303 MET D C 1
ATOM 9253 O O . MET D 1 274 ? -14.072 63.316 10.531 1.00 10.90 303 MET D O 1
ATOM 9258 N N . ALA D 1 275 ? -12.592 63.670 12.147 1.00 12.23 304 ALA D N 1
ATOM 9259 C CA . ALA D 1 275 ? -13.373 62.850 13.066 1.00 12.61 304 ALA D CA 1
ATOM 9260 C C . ALA D 1 275 ? -14.755 63.484 13.283 1.00 15.40 304 ALA D C 1
ATOM 9261 O O . ALA D 1 275 ? -15.763 62.767 13.386 1.00 13.64 304 ALA D O 1
ATOM 9263 N N . ARG D 1 276 ? -14.813 64.811 13.344 1.00 14.09 305 ARG D N 1
ATOM 9264 C CA . ARG D 1 276 ? -16.100 65.495 13.533 1.00 15.63 305 ARG D CA 1
ATOM 9265 C C . ARG D 1 276 ? -17.004 65.274 12.323 1.00 17.18 305 ARG D C 1
ATOM 9266 O O . ARG D 1 276 ? -18.192 65.030 12.470 1.00 13.35 305 ARG D O 1
ATOM 9274 N N . VAL D 1 277 ? -16.430 65.346 11.130 1.00 16.83 306 VAL D N 1
ATOM 9275 C CA . VAL D 1 277 ? -17.188 65.108 9.908 1.00 13.95 306 VAL D CA 1
ATOM 9276 C C . VAL D 1 277 ? -17.673 63.673 9.798 1.00 11.16 306 VAL D C 1
ATOM 9277 O O . VAL D 1 277 ? -18.761 63.415 9.285 1.00 14.48 306 VAL D O 1
ATOM 9281 N N . LEU D 1 278 ? -16.861 62.720 10.247 1.00 13.09 307 LEU D N 1
ATOM 9282 C CA . LEU D 1 278 ? -17.251 61.321 10.165 1.00 14.20 307 LEU D CA 1
ATOM 9283 C C . LEU D 1 278 ? -18.536 61.084 10.945 1.00 13.59 307 LEU D C 1
ATOM 9284 O O . LEU D 1 278 ? -19.417 60.341 10.503 1.00 11.87 307 LEU D O 1
ATOM 9289 N N . ALA D 1 279 ? -18.658 61.721 12.102 1.00 12.48 308 ALA D N 1
ATOM 9290 C CA . ALA D 1 279 ? -19.895 61.577 12.868 1.00 9.56 308 ALA D CA 1
ATOM 9291 C C . ALA D 1 279 ? -21.051 62.230 12.114 1.00 11.49 308 ALA D C 1
ATOM 9292 O O . ALA D 1 279 ? -22.090 61.620 11.904 1.00 16.46 308 ALA D O 1
ATOM 9294 N N . LEU D 1 280 ? -20.851 63.476 11.702 1.00 10.86 309 LEU D N 1
ATOM 9295 C CA . LEU D 1 280 ? -21.921 64.283 11.094 1.00 12.92 309 LEU D CA 1
ATOM 9296 C C . LEU D 1 280 ? -22.369 63.778 9.720 1.00 16.78 309 LEU D C 1
ATOM 9297 O O . LEU D 1 280 ? -23.540 63.895 9.362 1.00 18.08 309 LEU D O 1
ATOM 9302 N N . LYS D 1 281 ? -21.430 63.263 8.931 1.00 18.49 310 LYS D N 1
ATOM 9303 C CA . LYS D 1 281 ? -21.745 62.822 7.571 1.00 16.21 310 LYS D CA 1
ATOM 9304 C C . LYS D 1 281 ? -21.869 61.319 7.398 1.00 17.13 310 LYS D C 1
ATOM 9305 O O . LYS D 1 281 ? -22.689 60.848 6.605 1.00 17.63 310 LYS D O 1
ATOM 9311 N N . GLU D 1 282 ? -21.029 60.557 8.092 1.00 13.75 311 GLU D N 1
ATOM 9312 C CA . GLU D 1 282 ? -21.030 59.113 7.905 1.00 14.22 311 GLU D CA 1
ATOM 9313 C C . GLU D 1 282 ? -21.737 58.372 9.037 1.00 14.89 311 GLU D C 1
ATOM 9314 O O . GLU D 1 282 ? -21.981 57.177 8.927 1.00 16.22 311 GLU D O 1
ATOM 9320 N N . GLY D 1 283 ? -22.079 59.079 10.114 1.00 15.26 312 GLY D N 1
ATOM 9321 C CA . GLY D 1 283 ? -22.761 58.455 11.238 1.00 13.28 312 GLY D CA 1
ATOM 9322 C C . GLY D 1 283 ? -21.811 57.595 12.053 1.00 15.57 312 GLY D C 1
ATOM 9323 O O . GLY D 1 283 ? -22.223 56.676 12.776 1.00 13.32 312 GLY D O 1
ATOM 9324 N N . LEU D 1 284 ? -20.523 57.899 11.942 1.00 14.29 313 LEU D N 1
ATOM 9325 C CA . LEU D 1 284 ? -19.503 57.150 12.672 1.00 9.92 313 LEU D CA 1
ATOM 9326 C C . LEU D 1 284 ? -18.905 58.026 13.774 1.00 13.10 313 LEU D C 1
ATOM 9327 O O . LEU D 1 284 ? -18.099 58.923 13.508 1.00 13.74 313 LEU D O 1
ATOM 9332 N N . MET D 1 285 ? -19.319 57.749 15.010 1.00 15.26 314 MET D N 1
ATOM 9333 C CA . MET D 1 285 ? -18.856 58.472 16.189 1.00 16.35 314 MET D CA 1
ATOM 9334 C C . MET D 1 285 ? -17.536 57.851 16.634 1.00 16.69 314 MET D C 1
ATOM 9335 O O . MET D 1 285 ? -17.523 56.896 17.415 1.00 18.40 314 MET D O 1
ATOM 9340 N N . VAL D 1 286 ? -16.424 58.377 16.125 1.00 12.12 315 VAL D N 1
ATOM 9341 C CA . VAL D 1 286 ? -15.130 57.743 16.324 1.00 13.54 315 VAL D CA 1
ATOM 9342 C C . VAL D 1 286 ? -14.086 58.726 16.861 1.00 15.58 315 VAL D C 1
ATOM 9343 O O . VAL D 1 286 ? -14.314 59.934 16.879 1.00 14.04 315 VAL D O 1
ATOM 9347 N N . GLY D 1 287 ? -12.943 58.198 17.299 1.00 12.21 316 GLY D N 1
ATOM 9348 C CA . GLY D 1 287 ? -11.925 59.000 17.954 1.00 13.11 316 GLY D CA 1
ATOM 9349 C C . GLY D 1 287 ? -11.003 59.744 16.999 1.00 14.39 316 GLY D C 1
ATOM 9350 O O . GLY D 1 287 ? -11.172 59.692 15.796 1.00 11.27 316 GLY D O 1
ATOM 9351 N N . ILE D 1 288 ? -10.007 60.431 17.541 1.00 10.71 317 ILE D N 1
ATOM 9352 C CA . ILE D 1 288 ? -9.192 61.327 16.732 1.00 8.26 317 ILE D CA 1
ATOM 9353 C C . ILE D 1 288 ? -8.268 60.574 15.765 1.00 8.21 317 ILE D C 1
ATOM 9354 O O . ILE D 1 288 ? -8.115 60.982 14.613 1.00 14.41 317 ILE D O 1
ATOM 9359 N N . SER D 1 289 ? -7.674 59.477 16.228 1.00 9.86 318 SER D N 1
ATOM 9360 C CA . SER D 1 289 ? -6.841 58.644 15.368 1.00 11.96 318 SER D CA 1
ATOM 9361 C C . SER D 1 289 ? -7.646 58.060 14.204 1.00 14.59 318 SER D C 1
ATOM 9362 O O . SER D 1 289 ? -7.100 57.805 13.128 1.00 12.04 318 SER D O 1
ATOM 9365 N N . SER D 1 290 ? -8.936 57.853 14.415 1.00 13.85 319 SER D N 1
ATOM 9366 C CA . SER D 1 290 ? -9.816 57.420 13.314 1.00 11.09 319 SER D CA 1
ATOM 9367 C C . SER D 1 290 ? -9.888 58.505 12.237 1.00 15.38 319 SER D C 1
ATOM 9368 O O . SER D 1 290 ? -9.878 58.213 11.035 1.00 14.19 319 SER D O 1
ATOM 9371 N N . GLY D 1 291 ? -9.985 59.757 12.677 1.00 12.97 320 GLY D N 1
ATOM 9372 C CA . GLY D 1 291 ? -9.955 60.888 11.762 1.00 11.45 320 GLY D CA 1
ATOM 9373 C C . GLY D 1 291 ? -8.639 60.973 11.015 1.00 11.82 320 GLY D C 1
ATOM 9374 O O . GLY D 1 291 ? -8.616 61.196 9.804 1.00 10.35 320 GLY D O 1
ATOM 9375 N N . ALA D 1 292 ? -7.530 60.795 11.731 1.00 9.99 321 ALA D N 1
ATOM 9376 C CA . ALA D 1 292 ? -6.217 60.784 11.098 1.00 11.58 321 ALA D CA 1
ATOM 9377 C C . ALA D 1 292 ? -6.103 59.693 10.032 1.00 14.10 321 ALA D C 1
ATOM 9378 O O . ALA D 1 292 ? -5.598 59.955 8.932 1.00 12.11 321 ALA D O 1
ATOM 9380 N N . ASN D 1 293 ? -6.542 58.477 10.360 1.00 13.44 322 ASN D N 1
ATOM 9381 C CA . ASN D 1 293 ? -6.489 57.358 9.407 1.00 14.70 322 ASN D CA 1
ATOM 9382 C C . ASN D 1 293 ? -7.285 57.674 8.146 1.00 14.43 322 ASN D C 1
ATOM 9383 O O . ASN D 1 293 ? -6.877 57.353 7.030 1.00 13.85 322 ASN D O 1
ATOM 9388 N N . THR D 1 294 ? -8.414 58.340 8.331 1.00 9.35 323 THR D N 1
ATOM 9389 C CA . THR D 1 294 ? -9.290 58.663 7.203 1.00 10.41 323 THR D CA 1
ATOM 9390 C C . THR D 1 294 ? -8.683 59.746 6.318 1.00 14.30 323 THR D C 1
ATOM 9391 O O . THR D 1 294 ? -8.727 59.651 5.092 1.00 14.70 323 THR D O 1
ATOM 9395 N N . VAL D 1 295 ? -8.098 60.766 6.934 1.00 13.06 324 VAL D N 1
ATOM 9396 C CA . VAL D 1 295 ? -7.382 61.773 6.164 1.00 13.44 324 VAL D CA 1
ATOM 9397 C C . VAL D 1 295 ? -6.258 61.130 5.357 1.00 16.29 324 VAL D C 1
ATOM 9398 O O . VAL D 1 295 ? -6.072 61.452 4.188 1.00 13.18 324 VAL D O 1
ATOM 9402 N N . ALA D 1 296 ? -5.504 60.228 5.980 1.00 12.47 325 ALA D N 1
ATOM 9403 C CA . ALA D 1 296 ? -4.408 59.552 5.282 1.00 13.22 325 ALA D CA 1
ATOM 9404 C C . ALA D 1 296 ? -4.892 58.704 4.107 1.00 15.42 325 ALA D C 1
ATOM 9405 O O . ALA D 1 296 ? -4.280 58.693 3.034 1.00 15.33 325 ALA D O 1
ATOM 9407 N N . ALA D 1 297 ? -5.980 57.981 4.309 1.00 11.90 326 ALA D N 1
ATOM 9408 C CA . ALA D 1 297 ? -6.536 57.166 3.236 1.00 14.34 326 ALA D CA 1
ATOM 9409 C C . ALA D 1 297 ? -6.955 58.043 2.053 1.00 11.64 326 ALA D C 1
ATOM 9410 O O . ALA D 1 297 ? -6.711 57.700 0.897 1.00 13.47 326 ALA D O 1
ATOM 9412 N N . LEU D 1 298 ? -7.589 59.176 2.343 1.00 13.25 327 LEU D N 1
ATOM 9413 C CA . LEU D 1 298 ? -8.036 60.080 1.284 1.00 15.64 327 LEU D CA 1
ATOM 9414 C C . LEU D 1 298 ? -6.869 60.689 0.520 1.00 17.21 327 LEU D C 1
ATOM 9415 O O . LEU D 1 298 ? -6.969 60.922 -0.688 1.00 15.07 327 LEU D O 1
ATOM 9420 N N . ARG D 1 299 ? -5.774 60.970 1.224 1.00 11.84 328 ARG D N 1
ATOM 9421 C CA . ARG D 1 299 ? -4.591 61.515 0.578 1.00 15.95 328 ARG D CA 1
ATOM 9422 C C . ARG D 1 299 ? -3.989 60.486 -0.377 1.00 15.83 328 ARG D C 1
ATOM 9423 O O . ARG D 1 299 ? -3.468 60.848 -1.429 1.00 16.76 328 ARG D O 1
ATOM 9431 N N . LEU D 1 300 ? -4.046 59.210 -0.008 1.00 10.24 329 LEU D N 1
ATOM 9432 C CA . LEU D 1 300 ? -3.514 58.155 -0.864 1.00 12.67 329 LEU D CA 1
ATOM 9433 C C . LEU D 1 300 ? -4.398 58.025 -2.105 1.00 18.19 329 LEU D C 1
ATOM 9434 O O . LEU D 1 300 ? -3.909 57.760 -3.195 1.00 15.35 329 LEU D O 1
ATOM 9439 N N . ALA D 1 301 ? -5.692 58.244 -1.932 1.00 14.49 330 ALA D N 1
ATOM 9440 C CA . ALA D 1 301 ? -6.639 58.120 -3.047 1.00 15.41 330 ALA D CA 1
ATOM 9441 C C . ALA D 1 301 ? -6.396 59.179 -4.137 1.00 14.47 330 ALA D C 1
ATOM 9442 O O . ALA D 1 301 ? -6.792 58.986 -5.288 1.00 18.49 330 ALA D O 1
ATOM 9444 N N . GLN D 1 302 ? -5.728 60.277 -3.785 1.00 15.07 331 GLN D N 1
ATOM 9445 C CA . GLN D 1 302 ? -5.489 61.362 -4.733 1.00 17.42 331 GLN D CA 1
ATOM 9446 C C . GLN D 1 302 ? -4.411 60.997 -5.760 1.00 19.74 331 GLN D C 1
ATOM 9447 O O . GLN D 1 302 ? -4.299 61.638 -6.799 1.00 17.50 331 GLN D O 1
ATOM 9453 N N . LEU D 1 303 ? -3.613 59.979 -5.465 1.00 15.09 332 LEU D N 1
ATOM 9454 C CA . LEU D 1 303 ? -2.458 59.662 -6.304 1.00 13.90 332 LEU D CA 1
ATOM 9455 C C . LEU D 1 303 ? -2.876 58.794 -7.478 1.00 12.60 332 LEU D C 1
ATOM 9456 O O . LEU D 1 303 ? -3.674 57.891 -7.320 1.00 16.29 332 LEU D O 1
ATOM 9461 N N . PRO D 1 304 ? -2.325 59.065 -8.676 1.00 16.92 333 PRO D N 1
ATOM 9462 C CA . PRO D 1 304 ? -2.761 58.344 -9.877 1.00 14.98 333 PRO D CA 1
ATOM 9463 C C . PRO D 1 304 ? -2.618 56.823 -9.757 1.00 14.24 333 PRO D C 1
ATOM 9464 O O . PRO D 1 304 ? -3.473 56.102 -10.265 1.00 17.33 333 PRO D O 1
ATOM 9468 N N . GLU D 1 305 ? -1.580 56.344 -9.073 1.00 14.51 334 GLU D N 1
ATOM 9469 C CA . GLU D 1 305 ? -1.340 54.910 -8.987 1.00 15.51 334 GLU D CA 1
ATOM 9470 C C . GLU D 1 305 ? -2.383 54.207 -8.135 1.00 17.09 334 GLU D C 1
ATOM 9471 O O . GLU D 1 305 ? -2.546 52.987 -8.214 1.00 18.97 334 GLU D O 1
ATOM 9477 N N . ASN D 1 306 ? -3.096 54.983 -7.328 1.00 15.94 335 ASN D N 1
ATOM 9478 C CA . ASN D 1 306 ? -4.065 54.404 -6.405 1.00 14.76 335 ASN D CA 1
ATOM 9479 C C . ASN D 1 306 ? -5.518 54.493 -6.846 1.00 19.22 335 ASN D C 1
ATOM 9480 O O . ASN D 1 306 ? -6.405 54.013 -6.147 1.00 17.52 335 ASN D O 1
ATOM 9485 N N . LYS D 1 307 ? -5.777 55.104 -7.996 1.00 15.66 336 LYS D N 1
ATOM 9486 C CA . LYS D 1 307 ? -7.154 55.177 -8.465 1.00 15.30 336 LYS D CA 1
ATOM 9487 C C . LYS D 1 307 ? -7.700 53.784 -8.722 1.00 16.35 336 LYS D C 1
ATOM 9488 O O . LYS D 1 307 ? -7.015 52.918 -9.283 1.00 16.75 336 LYS D O 1
ATOM 9494 N N . GLY D 1 308 ? -8.929 53.558 -8.271 1.00 15.31 337 GLY D N 1
ATOM 9495 C CA . GLY D 1 308 ? -9.583 52.284 -8.473 1.00 12.64 337 GLY D CA 1
ATOM 9496 C C . GLY D 1 308 ? -9.073 51.169 -7.575 1.00 13.45 337 GLY D C 1
ATOM 9497 O O . GLY D 1 308 ? -9.458 50.016 -7.740 1.00 18.31 337 GLY D O 1
ATOM 9498 N N . LYS D 1 309 ? -8.206 51.501 -6.627 1.00 14.84 338 LYS D N 1
ATOM 9499 C CA . LYS D 1 309 ? -7.699 50.489 -5.709 1.00 9.06 338 LYS D CA 1
ATOM 9500 C C . LYS D 1 309 ? -8.584 50.449 -4.467 1.00 9.72 338 LYS D C 1
ATOM 9501 O O . LYS D 1 309 ? -9.257 51.437 -4.151 1.00 12.08 338 LYS D O 1
ATOM 9507 N N . LEU D 1 310 ? -8.567 49.320 -3.768 1.00 12.55 339 LEU D N 1
ATOM 9508 C CA . LEU D 1 310 ? -9.270 49.197 -2.485 1.00 9.05 339 LEU D CA 1
ATOM 9509 C C . LEU D 1 310 ? -8.324 49.544 -1.340 1.00 10.80 339 LEU D C 1
ATOM 9510 O O . LEU D 1 310 ? -7.361 48.830 -1.076 1.00 10.89 339 LEU D O 1
ATOM 9515 N N . ILE D 1 311 ? -8.639 50.628 -0.644 1.00 11.22 340 ILE D N 1
ATOM 9516 C CA . ILE D 1 311 ? -7.832 51.106 0.465 1.00 12.53 340 ILE D CA 1
ATOM 9517 C C . ILE D 1 311 ? -8.585 50.753 1.743 1.00 10.74 340 ILE D C 1
ATOM 9518 O O . ILE D 1 311 ? -9.746 51.112 1.887 1.00 13.27 340 ILE D O 1
ATOM 9523 N N . VAL D 1 312 ? -7.930 50.041 2.650 1.00 9.17 341 VAL D N 1
ATOM 9524 C CA . VAL D 1 312 ? -8.551 49.688 3.931 1.00 11.44 341 VAL D CA 1
ATOM 9525 C C . VAL D 1 312 ? -7.850 50.429 5.038 1.00 14.30 341 VAL D C 1
ATOM 9526 O O . VAL D 1 312 ? -6.632 50.468 5.085 1.00 14.24 341 VAL D O 1
ATOM 9530 N N . THR D 1 313 ? -8.610 51.024 5.943 1.00 9.54 342 THR D N 1
ATOM 9531 C CA . THR D 1 313 ? -7.992 51.578 7.131 1.00 7.94 342 THR D CA 1
ATOM 9532 C C . THR D 1 313 ? -8.864 51.217 8.329 1.00 10.10 342 THR D C 1
ATOM 9533 O O . THR D 1 313 ? -9.770 50.392 8.212 1.00 9.18 342 THR D O 1
ATOM 9537 N N . VAL D 1 314 ? -8.570 51.801 9.479 1.00 11.47 343 VAL D N 1
ATOM 9538 C CA . VAL D 1 314 ? -9.216 51.371 10.712 1.00 13.24 343 VAL D CA 1
ATOM 9539 C C . VAL D 1 314 ? -9.757 52.606 11.432 1.00 7.21 343 VAL D C 1
ATOM 9540 O O . VAL D 1 314 ? -9.191 53.686 11.318 1.00 11.65 343 VAL D O 1
ATOM 9544 N N . HIS D 1 315 ? -10.840 52.439 12.190 1.00 11.12 344 HIS D N 1
ATOM 9545 C CA . HIS D 1 315 ? -11.293 53.477 13.096 1.00 8.83 344 HIS D CA 1
ATOM 9546 C C . HIS D 1 315 ? -11.103 52.878 14.479 1.00 9.31 344 HIS D C 1
ATOM 9547 O O . HIS D 1 315 ? -11.939 52.112 14.940 1.00 9.98 344 HIS D O 1
ATOM 9554 N N . PRO D 1 316 ? -9.957 53.163 15.106 1.00 13.18 345 PRO D N 1
ATOM 9555 C CA . PRO D 1 316 ? -9.539 52.358 16.257 1.00 16.43 345 PRO D CA 1
ATOM 9556 C C . PRO D 1 316 ? -10.307 52.575 17.548 1.00 16.66 345 PRO D C 1
ATOM 9557 O O . PRO D 1 316 ? -10.111 51.765 18.446 1.00 13.26 345 PRO D O 1
ATOM 9561 N N . SER D 1 317 ? -11.141 53.603 17.653 1.00 13.43 346 SER D N 1
ATOM 9562 C CA . SER D 1 317 ? -11.803 53.877 18.936 1.00 11.37 346 SER D CA 1
ATOM 9563 C C . SER D 1 317 ? -13.106 54.625 18.789 1.00 16.26 346 SER D C 1
ATOM 9564 O O . SER D 1 317 ? -13.338 55.271 17.780 1.00 13.13 346 SER D O 1
ATOM 9567 N N . PHE D 1 318 ? -13.952 54.525 19.815 1.00 15.02 347 PHE D N 1
ATOM 9568 C CA . PHE D 1 318 ? -15.280 55.136 19.827 1.00 20.56 347 PHE D CA 1
ATOM 9569 C C . PHE D 1 318 ? -15.238 56.560 20.369 1.00 20.90 347 PHE D C 1
ATOM 9570 O O . PHE D 1 318 ? -14.534 56.843 21.332 1.00 17.66 347 PHE D O 1
ATOM 9578 N N . GLY D 1 319 ? -16.007 57.453 19.752 1.00 14.64 348 GLY D N 1
ATOM 9579 C CA . GLY D 1 319 ? -15.943 58.876 20.049 1.00 14.40 348 GLY D CA 1
ATOM 9580 C C . GLY D 1 319 ? -16.343 59.338 21.443 1.00 12.85 348 GLY D C 1
ATOM 9581 O O . GLY D 1 319 ? -15.953 60.422 21.868 1.00 17.31 348 GLY D O 1
ATOM 9582 N N . GLU D 1 320 ? -17.110 58.536 22.168 1.00 15.47 349 GLU D N 1
ATOM 9583 C CA . GLU D 1 320 ? -17.569 58.985 23.475 1.00 14.68 349 GLU D CA 1
ATOM 9584 C C . GLU D 1 320 ? -16.449 59.011 24.500 1.00 15.83 349 GLU D C 1
ATOM 9585 O O . GLU D 1 320 ? -16.598 59.577 25.576 1.00 19.18 349 GLU D O 1
ATOM 9591 N N . ARG D 1 321 ? -15.329 58.391 24.158 1.00 16.90 350 ARG D N 1
ATOM 9592 C CA . ARG D 1 321 ? -14.156 58.402 25.026 1.00 14.83 350 ARG D CA 1
ATOM 9593 C C . ARG D 1 321 ? -13.381 59.713 24.850 1.00 16.04 350 ARG D C 1
ATOM 9594 O O . ARG D 1 321 ? -12.325 59.923 25.468 1.00 16.40 350 ARG D O 1
ATOM 9602 N N . TYR D 1 322 ? -13.927 60.603 24.013 1.00 13.06 351 TYR D N 1
ATOM 9603 C CA . TYR D 1 322 ? -13.254 61.843 23.627 1.00 13.81 351 TYR D CA 1
ATOM 9604 C C . TYR D 1 322 ? -14.033 63.113 23.947 1.00 17.63 351 TYR D C 1
ATOM 9605 O O . TYR D 1 322 ? -13.728 64.190 23.418 1.00 15.88 351 TYR D O 1
ATOM 9614 N N . LEU D 1 323 ? -15.035 62.999 24.810 1.00 14.79 352 LEU D N 1
ATOM 9615 C CA . LEU D 1 323 ? -15.888 64.145 25.097 1.00 20.86 352 LEU D CA 1
ATOM 9616 C C . LEU D 1 323 ? -15.128 65.276 25.796 1.00 26.24 352 LEU D C 1
ATOM 9617 O O . LEU D 1 323 ? -15.475 66.448 25.651 1.00 27.81 352 LEU D O 1
ATOM 9622 N N . SER D 1 324 ? -14.095 64.927 26.555 1.00 15.25 353 SER D N 1
ATOM 9623 C CA . SER D 1 324 ? -13.325 65.932 27.275 1.00 17.39 353 SER D CA 1
ATOM 9624 C C . SER D 1 324 ? -12.084 66.350 26.506 1.00 25.57 353 SER D C 1
ATOM 9625 O O . SER D 1 324 ? -11.316 67.188 26.962 1.00 31.58 353 SER D O 1
ATOM 9628 N N . SER D 1 325 ? -11.899 65.768 25.327 1.00 18.22 354 SER D N 1
ATOM 9629 C CA . SER D 1 325 ? -10.762 66.123 24.492 1.00 15.52 354 SER D CA 1
ATOM 9630 C C . SER D 1 325 ? -11.131 67.290 23.579 1.00 15.73 354 SER D C 1
ATOM 9631 O O . SER D 1 325 ? -12.294 67.692 23.501 1.00 17.44 354 SER D O 1
ATOM 9634 N N . VAL D 1 326 ? -10.140 67.818 22.869 1.00 13.88 355 VAL D N 1
ATOM 9635 C CA . VAL D 1 326 ? -10.380 68.849 21.877 1.00 14.11 355 VAL D CA 1
ATOM 9636 C C . VAL D 1 326 ? -11.444 68.453 20.852 1.00 15.72 355 VAL D C 1
ATOM 9637 O O . VAL D 1 326 ? -12.083 69.321 20.247 1.00 16.19 355 VAL D O 1
ATOM 9641 N N . LEU D 1 327 ? -11.640 67.150 20.661 1.00 14.80 356 LEU D N 1
ATOM 9642 C CA . LEU D 1 327 ? -12.617 66.668 19.683 1.00 12.79 356 LEU D CA 1
ATOM 9643 C C . LEU D 1 327 ? -14.025 67.192 19.963 1.00 19.29 356 LEU D C 1
ATOM 9644 O O . LEU D 1 327 ? -14.680 67.741 19.074 1.00 16.33 356 LEU D O 1
ATOM 9649 N N . PHE D 1 328 ? -14.485 67.024 21.201 1.00 14.07 357 PHE D N 1
ATOM 9650 C CA . PHE D 1 328 ? -15.862 67.375 21.542 1.00 13.27 357 PHE D CA 1
ATOM 9651 C C . PHE D 1 328 ? -16.040 68.300 22.743 1.00 17.15 357 PHE D C 1
ATOM 9652 O O . PHE D 1 328 ? -17.168 68.540 23.168 1.00 15.63 357 PHE D O 1
ATOM 9660 N N . GLN D 1 329 ? -14.950 68.835 23.288 1.00 16.59 358 GLN D N 1
ATOM 9661 C CA . GLN D 1 329 ? -15.074 69.603 24.539 1.00 16.68 358 GLN D CA 1
ATOM 9662 C C . GLN D 1 329 ? -15.974 70.839 24.427 1.00 18.93 358 GLN D C 1
ATOM 9663 O O . GLN D 1 329 ? -16.683 71.178 25.375 1.00 19.46 358 GLN D O 1
ATOM 9669 N N . GLU D 1 330 ? -15.945 71.505 23.280 1.00 17.95 359 GLU D N 1
ATOM 9670 C CA . GLU D 1 330 ? -16.817 72.649 23.049 1.00 25.52 359 GLU D CA 1
ATOM 9671 C C . GLU D 1 330 ? -18.287 72.232 23.094 1.00 21.82 359 GLU D C 1
ATOM 9672 O O . GLU D 1 330 ? -19.097 72.891 23.750 1.00 20.09 359 GLU D O 1
ATOM 9678 N N . LEU D 1 331 ? -18.632 71.134 22.421 1.00 19.95 360 LEU D N 1
ATOM 9679 C CA . LEU D 1 331 ? -19.982 70.576 22.535 1.00 17.19 360 LEU D CA 1
ATOM 9680 C C . LEU D 1 331 ? -20.320 70.179 23.963 1.00 17.95 360 LEU D C 1
ATOM 9681 O O . LEU D 1 331 ? -21.445 70.383 24.416 1.00 22.28 360 LEU D O 1
ATOM 9686 N N . ARG D 1 332 ? -19.354 69.594 24.667 1.00 13.10 361 ARG D N 1
ATOM 9687 C CA . ARG D 1 332 ? -19.605 69.156 26.028 1.00 11.00 361 ARG D CA 1
ATOM 9688 C C . ARG D 1 332 ? -19.980 70.354 26.878 1.00 15.00 361 ARG D C 1
ATOM 9689 O O . ARG D 1 332 ? -20.918 70.302 27.677 1.00 16.95 361 ARG D O 1
ATOM 9697 N N . GLN D 1 333 ? -19.235 71.441 26.711 1.00 15.27 362 GLN D N 1
ATOM 9698 C CA . GLN D 1 333 ? -19.493 72.650 27.483 1.00 17.08 362 GLN D CA 1
ATOM 9699 C C . GLN D 1 333 ? -20.861 73.214 27.131 1.00 22.68 362 GLN D C 1
ATOM 9700 O O . GLN D 1 333 ? -21.630 73.608 28.013 1.00 22.43 362 GLN D O 1
ATOM 9706 N N . GLU D 1 334 ? -21.156 73.262 25.835 1.00 19.28 363 GLU D N 1
ATOM 9707 C CA . GLU D 1 334 ? -22.484 73.656 25.364 1.00 22.71 363 GLU D CA 1
ATOM 9708 C C . GLU D 1 334 ? -23.572 72.793 26.004 1.00 25.89 363 GLU D C 1
ATOM 9709 O O . GLU D 1 334 ? -24.587 73.307 26.488 1.00 20.31 363 GLU D O 1
ATOM 9715 N N . ALA D 1 335 ? -23.358 71.483 26.011 1.00 20.04 364 ALA D N 1
ATOM 9716 C CA . ALA D 1 335 ? -24.338 70.557 26.590 1.00 19.99 364 ALA D CA 1
ATOM 9717 C C . ALA D 1 335 ? -24.535 70.765 28.093 1.00 16.53 364 ALA D C 1
ATOM 9718 O O . ALA D 1 335 ? -25.662 70.688 28.607 1.00 17.34 364 ALA D O 1
ATOM 9720 N N . GLU D 1 336 ? -23.437 71.015 28.807 1.00 19.88 365 GLU D N 1
ATOM 9721 C CA . GLU D 1 336 ? -23.501 71.207 30.249 1.00 24.89 365 GLU D CA 1
ATOM 9722 C C . GLU D 1 336 ? -24.373 72.396 30.614 1.00 26.02 365 GLU D C 1
ATOM 9723 O O . GLU D 1 336 ? -25.028 72.389 31.651 1.00 25.88 365 GLU D O 1
ATOM 9729 N N . ASN D 1 337 ? -24.370 73.414 29.760 1.00 19.79 366 ASN D N 1
ATOM 9730 C CA . ASN D 1 337 ? -25.110 74.654 30.019 1.00 22.36 366 ASN D CA 1
ATOM 9731 C C . ASN D 1 337 ? -26.567 74.645 29.562 1.00 22.81 366 ASN D C 1
ATOM 9732 O O . ASN D 1 337 ? -27.281 75.628 29.751 1.00 19.51 366 ASN D O 1
ATOM 9737 N N . MET D 1 338 ? -27.010 73.562 28.930 1.00 23.52 367 MET D N 1
ATOM 9738 C CA . MET D 1 338 ? -28.411 73.469 28.522 1.00 19.17 367 MET D CA 1
ATOM 9739 C C . MET D 1 338 ? -29.330 73.407 29.737 1.00 16.62 367 MET D C 1
ATOM 9740 O O . MET D 1 338 ? -29.031 72.731 30.710 1.00 22.07 367 MET D O 1
ATOM 9745 N N . GLN D 1 339 ? -30.452 74.111 29.664 1.00 17.87 368 GLN D N 1
ATOM 9746 C CA . GLN D 1 339 ? -31.433 74.127 30.759 1.00 20.67 368 GLN D CA 1
ATOM 9747 C C . GLN D 1 339 ? -32.748 73.496 30.316 1.00 18.09 368 GLN D C 1
ATOM 9748 O O . GLN D 1 339 ? -33.094 73.562 29.137 1.00 24.19 368 GLN D O 1
ATOM 9754 N N . PRO D 1 340 ? -33.503 72.897 31.256 1.00 20.67 369 PRO D N 1
ATOM 9755 C CA . PRO D 1 340 ? -34.821 72.366 30.886 1.00 21.75 369 PRO D CA 1
ATOM 9756 C C . PRO D 1 340 ? -35.835 73.475 30.607 1.00 28.96 369 PRO D C 1
ATOM 9757 O O . PRO D 1 340 ? -35.777 74.546 31.223 1.00 23.96 369 PRO D O 1
ATOM 9761 N N . VAL D 1 341 ? -36.754 73.217 29.680 1.00 24.89 370 VAL D N 1
ATOM 9762 C CA . VAL D 1 341 ? -37.853 74.139 29.412 1.00 22.00 370 VAL D CA 1
ATOM 9763 C C . VAL D 1 341 ? -39.130 73.623 30.070 1.00 21.89 370 VAL D C 1
ATOM 9764 O O . VAL D 1 341 ? -39.267 72.427 30.330 1.00 19.22 370 VAL D O 1
ATOM 9768 N N . ALA D 1 342 ? -40.063 74.524 30.359 1.00 21.26 371 ALA D N 1
ATOM 9769 C CA . ALA D 1 342 ? -41.317 74.113 30.968 1.00 22.99 371 ALA D CA 1
ATOM 9770 C C . ALA D 1 342 ? -42.176 73.346 29.962 1.00 21.13 371 ALA D C 1
ATOM 9771 O O . ALA D 1 342 ? -42.053 73.533 28.749 1.00 24.28 371 ALA D O 1
ATOM 9773 N N . VAL D 1 343 ? -43.045 72.482 30.470 1.00 22.05 372 VAL D N 1
ATOM 9774 C CA . VAL D 1 343 ? -43.959 71.744 29.605 1.00 26.33 372 VAL D CA 1
ATOM 9775 C C . VAL D 1 343 ? -45.390 72.238 29.797 1.00 35.57 372 VAL D C 1
ATOM 9776 O O . VAL D 1 343 ? -45.838 72.411 30.930 1.00 32.45 372 VAL D O 1
ATOM 9780 N N . SER E 1 22 ? -58.363 -22.184 17.849 1.00 40.61 51 SER E N 1
ATOM 9781 C CA . SER E 1 22 ? -59.699 -22.177 17.261 1.00 47.67 51 SER E CA 1
ATOM 9782 C C . SER E 1 22 ? -60.393 -20.812 17.387 1.00 47.76 51 SER E C 1
ATOM 9783 O O . SER E 1 22 ? -61.204 -20.438 16.536 1.00 44.91 51 SER E O 1
ATOM 9786 N N . THR E 1 23 ? -60.083 -20.073 18.448 1.00 40.22 52 THR E N 1
ATOM 9787 C CA . THR E 1 23 ? -60.648 -18.737 18.627 1.00 34.08 52 THR E CA 1
ATOM 9788 C C . THR E 1 23 ? -59.546 -17.727 18.912 1.00 36.28 52 THR E C 1
ATOM 9789 O O . THR E 1 23 ? -58.375 -18.090 19.033 1.00 37.24 52 THR E O 1
ATOM 9793 N N . ASN E 1 24 ? -59.925 -16.457 19.016 1.00 26.53 53 ASN E N 1
ATOM 9794 C CA . ASN E 1 24 ? -58.985 -15.413 19.403 1.00 28.34 53 ASN E CA 1
ATOM 9795 C C . ASN E 1 24 ? -59.059 -15.123 20.899 1.00 25.03 53 ASN E C 1
ATOM 9796 O O . ASN E 1 24 ? -58.483 -14.147 21.372 1.00 27.90 53 ASN E O 1
ATOM 9801 N N . ILE E 1 25 ? -59.762 -15.971 21.639 1.00 24.80 54 ILE E N 1
ATOM 9802 C CA . ILE E 1 25 ? -59.894 -15.775 23.080 1.00 18.95 54 ILE E CA 1
ATOM 9803 C C . ILE E 1 25 ? -58.584 -16.114 23.795 1.00 23.16 54 ILE E C 1
ATOM 9804 O O . ILE E 1 25 ? -58.060 -17.215 23.635 1.00 23.63 54 ILE E O 1
ATOM 9809 N N . LYS E 1 26 ? -58.062 -15.180 24.587 1.00 19.23 55 LYS E N 1
ATOM 9810 C CA . LYS E 1 26 ? -56.860 -15.432 25.385 1.00 13.83 55 LYS E CA 1
ATOM 9811 C C . LYS E 1 26 ? -57.103 -16.509 26.431 1.00 16.34 55 LYS E C 1
ATOM 9812 O O . LYS E 1 26 ? -58.157 -16.538 27.056 1.00 18.66 55 LYS E O 1
ATOM 9818 N N . LYS E 1 27 ? -56.121 -17.385 26.639 1.00 16.44 56 LYS E N 1
ATOM 9819 C CA . LYS E 1 27 ? -56.245 -18.426 27.651 1.00 20.00 56 LYS E CA 1
ATOM 9820 C C . LYS E 1 27 ? -55.820 -17.959 29.036 1.00 19.20 56 LYS E C 1
ATOM 9821 O O . LYS E 1 27 ? -56.237 -18.534 30.043 1.00 21.74 56 LYS E O 1
ATOM 9827 N N . HIS E 1 28 ? -54.986 -16.927 29.087 1.00 17.38 57 HIS E N 1
ATOM 9828 C CA . HIS E 1 28 ? -54.477 -16.413 30.361 1.00 27.35 57 HIS E CA 1
ATOM 9829 C C . HIS E 1 28 ? -54.531 -14.894 30.397 1.00 20.50 57 HIS E C 1
ATOM 9830 O O . HIS E 1 28 ? -54.308 -14.234 29.385 1.00 19.04 57 HIS E O 1
ATOM 9837 N N . VAL E 1 29 ? -54.802 -14.341 31.572 1.00 17.70 58 VAL E N 1
ATOM 9838 C CA . VAL E 1 29 ? -54.830 -12.894 31.718 1.00 18.37 58 VAL E CA 1
ATOM 9839 C C . VAL E 1 29 ? -53.481 -12.264 31.379 1.00 19.97 58 VAL E C 1
ATOM 9840 O O . VAL E 1 29 ? -53.429 -11.170 30.836 1.00 19.25 58 VAL E O 1
ATOM 9844 N N . SER E 1 30 ? -52.389 -12.972 31.662 1.00 22.90 59 SER E N 1
ATOM 9845 C CA . SER E 1 30 ? -51.065 -12.459 31.322 1.00 17.11 59 SER E CA 1
ATOM 9846 C C . SER E 1 30 ? -50.871 -12.269 29.815 1.00 20.44 59 SER E C 1
ATOM 9847 O O . SER E 1 30 ? -49.995 -11.525 29.383 1.00 17.27 59 SER E O 1
ATOM 9850 N N . GLN E 1 31 ? -51.686 -12.937 29.005 1.00 16.23 60 GLN E N 1
ATOM 9851 C CA . GLN E 1 31 ? -51.602 -12.750 27.559 1.00 16.36 60 GLN E CA 1
ATOM 9852 C C . GLN E 1 31 ? -52.211 -11.431 27.076 1.00 21.02 60 GLN E C 1
ATOM 9853 O O . GLN E 1 31 ? -52.095 -11.086 25.902 1.00 25.88 60 GLN E O 1
ATOM 9859 N N . LEU E 1 32 ? -52.854 -10.698 27.979 1.00 18.17 61 LEU E N 1
ATOM 9860 C CA . LEU E 1 32 ? -53.343 -9.356 27.665 1.00 16.82 61 LEU E CA 1
ATOM 9861 C C . LEU E 1 32 ? -52.214 -8.317 27.698 1.00 20.50 61 LEU E C 1
ATOM 9862 O O . LEU E 1 32 ? -52.419 -7.159 27.321 1.00 18.56 61 LEU E O 1
ATOM 9867 N N . ILE E 1 33 ? -51.031 -8.723 28.161 1.00 17.89 62 ILE E N 1
ATOM 9868 C CA . ILE E 1 33 ? -49.891 -7.811 28.252 1.00 16.57 62 ILE E CA 1
ATOM 9869 C C . ILE E 1 33 ? -49.218 -7.560 26.905 1.00 27.99 62 ILE E C 1
ATOM 9870 O O . ILE E 1 33 ? -48.953 -8.500 26.158 1.00 32.25 62 ILE E O 1
ATOM 9875 N N . GLY E 1 34 ? -48.930 -6.297 26.609 1.00 27.13 63 GLY E N 1
ATOM 9876 C CA . GLY E 1 34 ? -48.091 -5.938 25.474 1.00 33.00 63 GLY E CA 1
ATOM 9877 C C . GLY E 1 34 ? -48.844 -5.317 24.322 1.00 30.63 63 GLY E C 1
ATOM 9878 O O . GLY E 1 34 ? -50.033 -5.013 24.429 1.00 43.67 63 GLY E O 1
ATOM 9879 N N . ARG E 1 35 ? -48.132 -5.130 23.217 1.00 29.08 64 ARG E N 1
ATOM 9880 C CA . ARG E 1 35 ? -48.702 -4.584 21.992 1.00 28.32 64 ARG E CA 1
ATOM 9881 C C . ARG E 1 35 ? -49.522 -3.296 22.035 1.00 25.10 64 ARG E C 1
ATOM 9882 O O . ARG E 1 35 ? -50.595 -3.227 21.448 1.00 28.86 64 ARG E O 1
ATOM 9890 N N . THR E 1 36 ? -49.013 -2.274 22.711 1.00 21.15 65 THR E N 1
ATOM 9891 C CA . THR E 1 36 ? -49.732 -1.009 22.802 1.00 16.81 65 THR E CA 1
ATOM 9892 C C . THR E 1 36 ? -49.572 -0.044 21.637 1.00 15.70 65 THR E C 1
ATOM 9893 O O . THR E 1 36 ? -48.569 -0.088 20.929 1.00 16.94 65 THR E O 1
ATOM 9897 N N . PRO E 1 37 ? -50.558 0.844 21.439 1.00 18.26 66 PRO E N 1
ATOM 9898 C CA . PRO E 1 37 ? -50.596 1.717 20.259 1.00 17.99 66 PRO E CA 1
ATOM 9899 C C . PRO E 1 37 ? -49.735 2.975 20.381 1.00 22.55 66 PRO E C 1
ATOM 9900 O O . PRO E 1 37 ? -49.381 3.379 21.491 1.00 15.87 66 PRO E O 1
ATOM 9904 N N . LEU E 1 38 ? -49.384 3.563 19.236 1.00 17.18 67 LEU E N 1
ATOM 9905 C CA . LEU E 1 38 ? -48.748 4.879 19.179 1.00 15.83 67 LEU E CA 1
ATOM 9906 C C . LEU E 1 38 ? -49.771 5.887 18.667 1.00 18.32 67 LEU E C 1
ATOM 9907 O O . LEU E 1 38 ? -50.586 5.566 17.788 1.00 19.98 67 LEU E O 1
ATOM 9912 N N . VAL E 1 39 ? -49.714 7.109 19.183 1.00 15.20 68 VAL E N 1
ATOM 9913 C CA . VAL E 1 39 ? -50.591 8.169 18.695 1.00 17.37 68 VAL E CA 1
ATOM 9914 C C . VAL E 1 39 ? -49.843 9.502 18.591 1.00 20.97 68 VAL E C 1
ATOM 9915 O O . VAL E 1 39 ? -48.965 9.813 19.403 1.00 16.71 68 VAL E O 1
ATOM 9919 N N . TYR E 1 40 ? -50.178 10.285 17.572 1.00 14.76 69 TYR E N 1
ATOM 9920 C CA . TYR E 1 40 ? -49.581 11.604 17.403 1.00 18.23 69 TYR E CA 1
ATOM 9921 C C . TYR E 1 40 ? -50.133 12.595 18.423 1.00 17.60 69 TYR E C 1
ATOM 9922 O O . TYR E 1 40 ? -51.318 12.569 18.739 1.00 21.53 69 TYR E O 1
ATOM 9931 N N . LEU E 1 41 ? -49.262 13.456 18.947 1.00 16.29 70 LEU E N 1
ATOM 9932 C CA . LEU E 1 41 ? -49.698 14.625 19.702 1.00 17.50 70 LEU E CA 1
ATOM 9933 C C . LEU E 1 41 ? -49.897 15.787 18.732 1.00 24.20 70 LEU E C 1
ATOM 9934 O O . LEU E 1 41 ? -48.980 16.134 17.985 1.00 32.57 70 LEU E O 1
ATOM 9939 N N . ASN E 1 42 ? -51.085 16.385 18.749 1.00 28.07 71 ASN E N 1
ATOM 9940 C CA . ASN E 1 42 ? -51.430 17.452 17.805 1.00 31.57 71 ASN E CA 1
ATOM 9941 C C . ASN E 1 42 ? -51.600 18.841 18.423 1.00 31.97 71 ASN E C 1
ATOM 9942 O O . ASN E 1 42 ? -51.422 19.853 17.741 1.00 36.94 71 ASN E O 1
ATOM 9947 N N . LYS E 1 43 ? -51.936 18.897 19.707 1.00 29.66 72 LYS E N 1
ATOM 9948 C CA . LYS E 1 43 ? -52.223 20.179 20.340 1.00 30.04 72 LYS E CA 1
ATOM 9949 C C . LYS E 1 43 ? -51.048 20.769 21.110 1.00 30.59 72 LYS E C 1
ATOM 9950 O O . LYS E 1 43 ? -50.689 21.927 20.908 1.00 35.54 72 LYS E O 1
ATOM 9956 N N . VAL E 1 44 ? -50.444 19.986 21.997 1.00 20.57 73 VAL E N 1
ATOM 9957 C CA . VAL E 1 44 ? -49.322 20.498 22.775 1.00 19.78 73 VAL E CA 1
ATOM 9958 C C . VAL E 1 44 ? -48.066 20.702 21.928 1.00 19.88 73 VAL E C 1
ATOM 9959 O O . VAL E 1 44 ? -47.095 21.294 22.393 1.00 22.56 73 VAL E O 1
ATOM 9963 N N . THR E 1 45 ? -48.084 20.208 20.693 1.00 23.45 74 THR E N 1
ATOM 9964 C CA . THR E 1 45 ? -46.934 20.335 19.794 1.00 22.17 74 THR E CA 1
ATOM 9965 C C . THR E 1 45 ? -46.959 21.635 18.978 1.00 30.83 74 THR E C 1
ATOM 9966 O O . THR E 1 45 ? -46.219 21.783 17.999 1.00 27.15 74 THR E O 1
ATOM 9970 N N . GLU E 1 46 ? -47.831 22.556 19.375 1.00 34.54 75 GLU E N 1
ATOM 9971 C CA . GLU E 1 46 ? -47.922 23.877 18.762 1.00 33.54 75 GLU E CA 1
ATOM 9972 C C . GLU E 1 46 ? -46.542 24.490 18.569 1.00 29.46 75 GLU E C 1
ATOM 9973 O O . GLU E 1 46 ? -45.816 24.721 19.537 1.00 32.73 75 GLU E O 1
ATOM 9979 N N . GLY E 1 47 ? -46.170 24.734 17.318 1.00 34.55 76 GLY E N 1
ATOM 9980 C CA . GLY E 1 47 ? -44.935 25.436 17.024 1.00 43.06 76 GLY E CA 1
ATOM 9981 C C . GLY E 1 47 ? -43.698 24.587 16.794 1.00 42.05 76 GLY E C 1
ATOM 9982 O O . GLY E 1 47 ? -42.730 25.071 16.208 1.00 37.39 76 GLY E O 1
ATOM 9983 N N . CYS E 1 48 ? -43.703 23.336 17.257 1.00 33.12 77 CYS E N 1
ATOM 9984 C CA A CYS E 1 48 ? -42.517 22.517 17.069 0.50 31.02 77 CYS E CA 1
ATOM 9985 C CA B CYS E 1 48 ? -42.585 22.407 17.077 0.50 30.78 77 CYS E CA 1
ATOM 9986 C C . CYS E 1 48 ? -42.367 22.149 15.597 1.00 32.32 77 CYS E C 1
ATOM 9987 O O . CYS E 1 48 ? -43.327 22.143 14.832 1.00 37.31 77 CYS E O 1
ATOM 9992 N N . GLY E 1 49 ? -41.134 21.879 15.201 1.00 35.47 78 GLY E N 1
ATOM 9993 C CA . GLY E 1 49 ? -40.854 21.586 13.811 1.00 37.67 78 GLY E CA 1
ATOM 9994 C C . GLY E 1 49 ? -40.765 20.106 13.518 1.00 31.11 78 GLY E C 1
ATOM 9995 O O . GLY E 1 49 ? -40.560 19.715 12.377 1.00 26.87 78 GLY E O 1
ATOM 9996 N N . ALA E 1 50 ? -40.905 19.285 14.554 1.00 31.25 79 ALA E N 1
ATOM 9997 C CA . ALA E 1 50 ? -40.818 17.836 14.416 1.00 27.09 79 ALA E CA 1
ATOM 9998 C C . ALA E 1 50 ? -42.122 17.183 14.860 1.00 27.05 79 ALA E C 1
ATOM 9999 O O . ALA E 1 50 ? -42.959 17.825 15.489 1.00 36.24 79 ALA E O 1
ATOM 10001 N N . TYR E 1 51 ? -42.288 15.905 14.540 1.00 21.35 80 TYR E N 1
ATOM 10002 C CA . TYR E 1 51 ? -43.508 15.196 14.890 1.00 17.18 80 TYR E CA 1
ATOM 10003 C C . TYR E 1 51 ? -43.269 14.395 16.155 1.00 16.52 80 TYR E C 1
ATOM 10004 O O . TYR E 1 51 ? -42.185 13.853 16.339 1.00 20.73 80 TYR E O 1
ATOM 10013 N N . VAL E 1 52 ? -44.276 14.328 17.020 1.00 20.13 81 VAL E N 1
ATOM 10014 C CA . VAL E 1 52 ? -44.150 13.580 18.271 1.00 16.86 81 VAL E CA 1
ATOM 10015 C C . VAL E 1 52 ? -45.243 12.528 18.413 1.00 15.67 81 VAL E C 1
ATOM 10016 O O . VAL E 1 52 ? -46.431 12.838 18.329 1.00 18.17 81 VAL E O 1
ATOM 10020 N N . ALA E 1 53 ? -44.827 11.281 18.628 1.00 16.90 82 ALA E N 1
ATOM 10021 C CA . ALA E 1 53 ? -45.756 10.170 18.779 1.00 17.43 82 ALA E CA 1
ATOM 10022 C C . ALA E 1 53 ? -45.526 9.574 20.154 1.00 12.90 82 ALA E C 1
ATOM 10023 O O . ALA E 1 53 ? -44.387 9.501 20.614 1.00 18.49 82 ALA E O 1
ATOM 10025 N N . VAL E 1 54 ? -46.600 9.134 20.794 1.00 16.75 83 VAL E N 1
ATOM 10026 C CA . VAL E 1 54 ? -46.521 8.663 22.172 1.00 17.34 83 VAL E CA 1
ATOM 10027 C C . VAL E 1 54 ? -47.139 7.268 22.307 1.00 17.09 83 VAL E C 1
ATOM 10028 O O . VAL E 1 54 ? -48.239 7.015 21.815 1.00 17.14 83 VAL E O 1
ATOM 10032 N N . LYS E 1 55 ? -46.402 6.368 22.952 1.00 17.24 84 LYS E N 1
ATOM 10033 C CA . LYS E 1 55 ? -46.812 4.983 23.125 1.00 14.68 84 LYS E CA 1
ATOM 10034 C C . LYS E 1 55 ? -47.648 4.868 24.395 1.00 13.19 84 LYS E C 1
ATOM 10035 O O . LYS E 1 55 ? -47.246 5.362 25.456 1.00 16.10 84 LYS E O 1
ATOM 10041 N N . GLN E 1 56 ? -48.802 4.221 24.290 1.00 15.20 85 GLN E N 1
ATOM 10042 C CA . GLN E 1 56 ? -49.802 4.267 25.359 1.00 12.63 85 GLN E CA 1
ATOM 10043 C C . GLN E 1 56 ? -49.848 3.016 26.250 1.00 13.37 85 GLN E C 1
ATOM 10044 O O . GLN E 1 56 ? -50.596 2.074 25.975 1.00 15.48 85 GLN E O 1
ATOM 10050 N N . GLU E 1 57 ? -49.102 3.035 27.355 1.00 14.71 86 GLU E N 1
ATOM 10051 C CA . GLU E 1 57 ? -49.009 1.853 28.208 1.00 16.47 86 GLU E CA 1
ATOM 10052 C C . GLU E 1 57 ? -50.176 1.709 29.200 1.00 20.70 86 GLU E C 1
ATOM 10053 O O . GLU E 1 57 ? -50.222 0.756 29.983 1.00 19.48 86 GLU E O 1
ATOM 10059 N N . MET E 1 58 ? -51.114 2.652 29.165 1.00 13.69 87 MET E N 1
ATOM 10060 C CA . MET E 1 58 ? -52.335 2.529 29.945 1.00 11.12 87 MET E CA 1
ATOM 10061 C C . MET E 1 58 ? -53.132 1.331 29.426 1.00 21.18 87 MET E C 1
ATOM 10062 O O . MET E 1 58 ? -54.002 0.812 30.118 1.00 22.51 87 MET E O 1
ATOM 10067 N N . MET E 1 59 ? -52.833 0.907 28.195 1.00 17.21 88 MET E N 1
ATOM 10068 C CA . MET E 1 59 ? -53.504 -0.233 27.568 1.00 17.14 88 MET E CA 1
ATOM 10069 C C . MET E 1 59 ? -53.180 -1.600 28.187 1.00 25.62 88 MET E C 1
ATOM 10070 O O . MET E 1 59 ? -53.780 -2.600 27.815 1.00 37.35 88 MET E O 1
ATOM 10075 N N . GLN E 1 60 ? -52.223 -1.654 29.106 1.00 18.09 89 GLN E N 1
ATOM 10076 C CA . GLN E 1 60 ? -51.919 -2.900 29.800 1.00 18.06 89 GLN E CA 1
ATOM 10077 C C . GLN E 1 60 ? -52.940 -3.297 30.864 1.00 12.93 89 GLN E C 1
ATOM 10078 O O . GLN E 1 60 ? -53.716 -2.450 31.308 1.00 14.59 89 GLN E O 1
ATOM 10084 N N . PRO E 1 61 ? -52.953 -4.579 31.266 1.00 15.09 90 PRO E N 1
ATOM 10085 C CA . PRO E 1 61 ? -53.935 -5.073 32.239 1.00 15.33 90 PRO E CA 1
ATOM 10086 C C . PRO E 1 61 ? -53.899 -4.386 33.611 1.00 16.99 90 PRO E C 1
ATOM 10087 O O . PRO E 1 61 ? -54.954 -4.352 34.226 1.00 18.51 90 PRO E O 1
ATOM 10091 N N . THR E 1 62 ? -52.751 -3.907 34.097 1.00 17.52 91 THR E N 1
ATOM 10092 C CA . THR E 1 62 ? -52.745 -3.069 35.310 1.00 16.86 91 THR E CA 1
ATOM 10093 C C . THR E 1 62 ? -52.428 -1.607 35.000 1.00 19.25 91 THR E C 1
ATOM 10094 O O . THR E 1 62 ? -52.048 -0.830 35.889 1.00 19.77 91 THR E O 1
ATOM 10098 N N . ALA E 1 63 ? -52.557 -1.251 33.728 1.00 16.08 92 ALA E N 1
ATOM 10099 C CA . ALA E 1 63 ? -52.493 0.141 33.285 1.00 21.54 92 ALA E CA 1
ATOM 10100 C C . ALA E 1 63 ? -51.142 0.838 33.479 1.00 17.96 92 ALA E C 1
ATOM 10101 O O . ALA E 1 63 ? -51.089 2.048 33.678 1.00 16.78 92 ALA E O 1
ATOM 10103 N N . SER E 1 64 ? -50.046 0.088 33.416 1.00 15.74 93 SER E N 1
ATOM 10104 C CA . SER E 1 64 ? -48.744 0.740 33.302 1.00 14.51 93 SER E CA 1
ATOM 10105 C C . SER E 1 64 ? -47.758 -0.140 32.580 1.00 14.36 93 SER E C 1
ATOM 10106 O O . SER E 1 64 ? -48.006 -1.328 32.357 1.00 16.61 93 SER E O 1
ATOM 10109 N N . ILE E 1 65 ? -46.631 0.465 32.240 1.00 14.98 94 ILE E N 1
ATOM 10110 C CA . ILE E 1 65 ? -45.591 -0.193 31.466 1.00 14.25 94 ILE E CA 1
ATOM 10111 C C . ILE E 1 65 ? -44.963 -1.353 32.223 1.00 15.59 94 ILE E C 1
ATOM 10112 O O . ILE E 1 65 ? -44.347 -2.233 31.616 1.00 15.37 94 ILE E O 1
ATOM 10117 N N . ALA E 1 66 ? -45.118 -1.355 33.545 1.00 12.41 95 ALA E N 1
ATOM 10118 C CA . ALA E 1 66 ? -44.411 -2.326 34.385 1.00 13.46 95 ALA E CA 1
ATOM 10119 C C . ALA E 1 66 ? -44.954 -3.745 34.249 1.00 13.71 95 ALA E C 1
ATOM 10120 O O . ALA E 1 66 ? -44.355 -4.687 34.758 1.00 13.20 95 ALA E O 1
ATOM 10122 N N . ASP E 1 67 ? -46.080 -3.905 33.559 1.00 13.02 96 ASP E N 1
ATOM 10123 C CA . ASP E 1 67 ? -46.610 -5.241 33.317 1.00 14.94 96 ASP E CA 1
ATOM 10124 C C . ASP E 1 67 ? -45.592 -6.051 32.530 1.00 12.13 96 ASP E C 1
ATOM 10125 O O . ASP E 1 67 ? -45.481 -7.256 32.715 1.00 10.42 96 ASP E O 1
ATOM 10130 N N . ARG E 1 68 ? -44.861 -5.379 31.645 1.00 11.61 97 ARG E N 1
ATOM 10131 C CA . ARG E 1 68 ? -43.883 -6.065 30.799 1.00 11.44 97 ARG E CA 1
ATOM 10132 C C . ARG E 1 68 ? -42.740 -6.674 31.609 1.00 12.77 97 ARG E C 1
ATOM 10133 O O . ARG E 1 68 ? -42.517 -7.880 31.559 1.00 12.67 97 ARG E O 1
ATOM 10141 N N . PRO E 1 69 ? -41.994 -5.840 32.350 1.00 11.16 98 PRO E N 1
ATOM 10142 C CA . PRO E 1 69 ? -40.891 -6.437 33.104 1.00 12.61 98 PRO E CA 1
ATOM 10143 C C . PRO E 1 69 ? -41.344 -7.319 34.253 1.00 13.80 98 PRO E C 1
ATOM 10144 O O . PRO E 1 69 ? -40.628 -8.265 34.572 1.00 13.89 98 PRO E O 1
ATOM 10148 N N . ALA E 1 70 ? -42.476 -7.024 34.886 1.00 11.15 99 ALA E N 1
ATOM 10149 C CA . ALA E 1 70 ? -42.949 -7.917 35.946 1.00 12.43 99 ALA E CA 1
ATOM 10150 C C . ALA E 1 70 ? -43.149 -9.325 35.397 1.00 12.45 99 ALA E C 1
ATOM 10151 O O . ALA E 1 70 ? -42.655 -10.306 35.964 1.00 11.62 99 ALA E O 1
ATOM 10153 N N . TYR E 1 71 ? -43.864 -9.418 34.283 1.00 12.31 100 TYR E N 1
ATOM 10154 C CA . TYR E 1 71 ? -44.098 -10.708 33.659 1.00 11.31 100 TYR E CA 1
ATOM 10155 C C . TYR E 1 71 ? -42.779 -11.390 33.276 1.00 15.58 100 TYR E C 1
ATOM 10156 O O . TYR E 1 71 ? -42.574 -12.580 33.551 1.00 13.22 100 TYR E O 1
ATOM 10165 N N . ALA E 1 72 ? -41.879 -10.634 32.648 1.00 13.33 101 ALA E N 1
ATOM 10166 C CA . ALA E 1 72 ? -40.613 -11.203 32.192 1.00 13.82 101 ALA E CA 1
ATOM 10167 C C . ALA E 1 72 ? -39.731 -11.692 33.337 1.00 12.50 101 ALA E C 1
ATOM 10168 O O . ALA E 1 72 ? -39.092 -12.744 33.238 1.00 13.75 101 ALA E O 1
ATOM 10170 N N . MET E 1 73 ? -39.681 -10.923 34.421 1.00 12.34 102 MET E N 1
ATOM 10171 C CA . MET E 1 73 ? -38.814 -11.273 35.538 1.00 8.39 102 MET E CA 1
ATOM 10172 C C . MET E 1 73 ? -39.325 -12.497 36.288 1.00 11.41 102 MET E C 1
ATOM 10173 O O . MET E 1 73 ? -38.552 -13.375 36.655 1.00 13.12 102 MET E O 1
ATOM 10178 N N . ILE E 1 74 ? -40.621 -12.545 36.533 1.00 10.15 103 ILE E N 1
ATOM 10179 C CA . ILE E 1 74 ? -41.155 -13.668 37.285 1.00 13.03 103 ILE E CA 1
ATOM 10180 C C . ILE E 1 74 ? -41.072 -14.942 36.440 1.00 16.62 103 ILE E C 1
ATOM 10181 O O . ILE E 1 74 ? -40.715 -16.004 36.935 1.00 15.87 103 ILE E O 1
ATOM 10186 N N . THR E 1 75 ? -41.359 -14.819 35.150 1.00 12.94 104 THR E N 1
ATOM 10187 C CA . THR E 1 75 ? -41.311 -15.981 34.265 1.00 16.81 104 THR E CA 1
ATOM 10188 C C . THR E 1 75 ? -39.875 -16.512 34.150 1.00 18.18 104 THR E C 1
ATOM 10189 O O . THR E 1 75 ? -39.645 -17.721 34.225 1.00 17.24 104 THR E O 1
ATOM 10193 N N . ASP E 1 76 ? -38.913 -15.601 33.985 1.00 12.26 105 ASP E N 1
ATOM 10194 C CA . ASP E 1 76 ? -37.498 -15.950 33.937 1.00 15.25 105 ASP E CA 1
ATOM 10195 C C . ASP E 1 76 ? -37.065 -16.709 35.202 1.00 15.29 105 ASP E C 1
ATOM 10196 O O . ASP E 1 76 ? -36.318 -17.696 35.132 1.00 11.76 105 ASP E O 1
ATOM 10201 N N . ALA E 1 77 ? -37.545 -16.257 36.357 1.00 13.92 106 ALA E N 1
ATOM 10202 C CA . ALA E 1 77 ? -37.144 -16.875 37.615 1.00 15.21 106 ALA E CA 1
ATOM 10203 C C . ALA E 1 77 ? -37.723 -18.285 37.736 1.00 16.92 106 ALA E C 1
ATOM 10204 O O . ALA E 1 77 ? -37.080 -19.187 38.278 1.00 14.90 106 ALA E O 1
ATOM 10206 N N . GLU E 1 78 ? -38.927 -18.483 37.213 1.00 11.87 107 GLU E N 1
ATOM 10207 C CA . GLU E 1 78 ? -39.527 -19.820 37.205 1.00 12.15 107 GLU E CA 1
ATOM 10208 C C . GLU E 1 78 ? -38.755 -20.757 36.276 1.00 14.71 107 GLU E C 1
ATOM 10209 O O . GLU E 1 78 ? -38.489 -21.916 36.621 1.00 14.58 107 GLU E O 1
ATOM 10215 N N . GLU E 1 79 ? -38.386 -20.254 35.102 1.00 15.69 108 GLU E N 1
ATOM 10216 C CA . GLU E 1 79 ? -37.644 -21.062 34.121 1.00 16.67 108 GLU E CA 1
ATOM 10217 C C . GLU E 1 79 ? -36.256 -21.464 34.635 1.00 12.73 108 GLU E C 1
ATOM 10218 O O . GLU E 1 79 ? -35.747 -22.540 34.312 1.00 15.54 108 GLU E O 1
ATOM 10224 N N . LYS E 1 80 ? -35.645 -20.599 35.444 1.00 12.48 109 LYS E N 1
ATOM 10225 C CA . LYS E 1 80 ? -34.364 -20.902 36.071 1.00 15.81 109 LYS E CA 1
ATOM 10226 C C . LYS E 1 80 ? -34.523 -21.741 37.338 1.00 14.01 109 LYS E C 1
ATOM 10227 O O . LYS E 1 80 ? -33.546 -21.978 38.045 1.00 13.98 109 LYS E O 1
ATOM 10233 N N . ASN E 1 81 ? -35.745 -22.158 37.642 1.00 15.95 110 ASN E N 1
ATOM 10234 C CA . ASN E 1 81 ? -35.999 -22.963 38.836 1.00 14.24 110 ASN E CA 1
ATOM 10235 C C . ASN E 1 81 ? -35.536 -22.278 40.128 1.00 18.96 110 ASN E C 1
ATOM 10236 O O . ASN E 1 81 ? -34.929 -22.904 41.007 1.00 14.37 110 ASN E O 1
ATOM 10241 N N . LEU E 1 82 ? -35.844 -20.992 40.243 1.00 14.36 111 LEU E N 1
ATOM 10242 C CA . LEU E 1 82 ? -35.440 -20.210 41.416 1.00 12.76 111 LEU E CA 1
ATOM 10243 C C . LEU E 1 82 ? -36.582 -20.055 42.409 1.00 18.21 111 LEU E C 1
ATOM 10244 O O . LEU E 1 82 ? -36.360 -19.923 43.609 1.00 17.11 111 LEU E O 1
ATOM 10249 N N . ILE E 1 83 ? -37.807 -20.049 41.901 1.00 12.99 112 ILE E N 1
ATOM 10250 C CA . ILE E 1 83 ? -38.958 -19.748 42.746 1.00 15.25 112 ILE E CA 1
ATOM 10251 C C . ILE E 1 83 ? -40.074 -20.769 42.537 1.00 16.21 112 ILE E C 1
ATOM 10252 O O . ILE E 1 83 ? -40.161 -21.405 41.479 1.00 16.42 112 ILE E O 1
ATOM 10257 N N . THR E 1 84 ? -40.921 -20.926 43.552 1.00 13.23 113 THR E N 1
ATOM 10258 C CA . THR E 1 84 ? -41.970 -21.937 43.545 1.00 14.55 113 THR E CA 1
ATOM 10259 C C . THR E 1 84 ? -43.236 -21.389 44.204 1.00 12.80 113 THR E C 1
ATOM 10260 O O . THR E 1 84 ? -43.186 -20.930 45.350 1.00 15.77 113 THR E O 1
ATOM 10264 N N . PRO E 1 85 ? -44.373 -21.432 43.491 1.00 15.06 114 PRO E N 1
ATOM 10265 C CA . PRO E 1 85 ? -45.624 -20.907 44.051 1.00 18.25 114 PRO E CA 1
ATOM 10266 C C . PRO E 1 85 ? -45.995 -21.614 45.354 1.00 18.30 114 PRO E C 1
ATOM 10267 O O . PRO E 1 85 ? -45.863 -22.828 45.459 1.00 20.93 114 PRO E O 1
ATOM 10271 N N . GLY E 1 86 ? -46.455 -20.853 46.335 1.00 16.72 115 GLY E N 1
ATOM 10272 C CA . GLY E 1 86 ? -46.837 -21.423 47.612 1.00 18.33 115 GLY E CA 1
ATOM 10273 C C . GLY E 1 86 ? -45.644 -21.694 48.513 1.00 23.37 115 GLY E C 1
ATOM 10274 O O . GLY E 1 86 ? -45.814 -22.023 49.686 1.00 22.13 115 GLY E O 1
ATOM 10275 N N . LYS E 1 87 ? -44.431 -21.563 47.980 1.00 17.67 116 LYS E N 1
ATOM 10276 C CA . LYS E 1 87 ? -43.250 -21.769 48.815 1.00 17.34 116 LYS E CA 1
ATOM 10277 C C . LYS E 1 87 ? -42.406 -20.511 48.969 1.00 18.78 116 LYS E C 1
ATOM 10278 O O . LYS E 1 87 ? -41.990 -20.163 50.067 1.00 18.75 116 LYS E O 1
ATOM 10284 N N . THR E 1 88 ? -42.151 -19.841 47.855 1.00 15.02 117 THR E N 1
ATOM 10285 C CA . THR E 1 88 ? -41.281 -18.680 47.827 1.00 13.48 117 THR E CA 1
ATOM 10286 C C . THR E 1 88 ? -42.041 -17.395 48.156 1.00 14.67 117 THR E C 1
ATOM 10287 O O . THR E 1 88 ? -43.105 -17.125 47.590 1.00 15.94 117 THR E O 1
ATOM 10291 N N . THR E 1 89 ? -41.490 -16.588 49.050 1.00 13.96 118 THR E N 1
ATOM 10292 C CA . THR E 1 89 ? -42.000 -15.237 49.252 1.00 11.86 118 THR E CA 1
ATOM 10293 C C . THR E 1 89 ? -41.238 -14.308 48.319 1.00 13.03 118 THR E C 1
ATOM 10294 O O . THR E 1 89 ? -40.021 -14.223 48.396 1.00 13.31 118 THR E O 1
ATOM 10298 N N . LEU E 1 90 ? -41.945 -13.628 47.425 1.00 10.69 119 LEU E N 1
ATOM 10299 C CA . LEU E 1 90 ? -41.286 -12.656 46.558 1.00 9.51 119 LEU E CA 1
ATOM 10300 C C . LEU E 1 90 ? -41.278 -11.301 47.232 1.00 11.78 119 LEU E C 1
ATOM 10301 O O . LEU E 1 90 ? -42.273 -10.893 47.837 1.00 17.20 119 LEU E O 1
ATOM 10306 N N . ILE E 1 91 ? -40.157 -10.598 47.115 1.00 10.83 120 ILE E N 1
ATOM 10307 C CA . ILE E 1 91 ? -39.971 -9.307 47.761 1.00 9.89 120 ILE E CA 1
ATOM 10308 C C . ILE E 1 91 ? -39.472 -8.337 46.712 1.00 14.72 120 ILE E C 1
ATOM 10309 O O . ILE E 1 91 ? -38.601 -8.693 45.917 1.00 15.75 120 ILE E O 1
ATOM 10314 N N . GLU E 1 92 ? -40.039 -7.133 46.664 1.00 11.29 121 GLU E N 1
ATOM 10315 C CA . GLU E 1 92 ? -39.633 -6.174 45.628 1.00 14.74 121 GLU E CA 1
ATOM 10316 C C . GLU E 1 92 ? -39.805 -4.717 46.051 1.00 13.46 121 GLU E C 1
ATOM 10317 O O . GLU E 1 92 ? -40.869 -4.327 46.534 1.00 17.43 121 GLU E O 1
ATOM 10323 N N . PRO E 1 93 ? -38.755 -3.902 45.863 1.00 12.71 122 PRO E N 1
ATOM 10324 C CA . PRO E 1 93 ? -38.821 -2.468 46.142 1.00 11.79 122 PRO E CA 1
ATOM 10325 C C . PRO E 1 93 ? -39.448 -1.757 44.947 1.00 14.43 122 PRO E C 1
ATOM 10326 O O . PRO E 1 93 ? -39.181 -2.128 43.802 1.00 14.41 122 PRO E O 1
ATOM 10330 N N . THR E 1 94 ? -40.256 -0.737 45.189 1.00 9.71 123 THR E N 1
ATOM 10331 C CA . THR E 1 94 ? -40.958 -0.094 44.075 1.00 10.88 123 THR E CA 1
ATOM 10332 C C . THR E 1 94 ? -41.379 1.331 44.384 1.00 16.61 123 THR E C 1
ATOM 10333 O O . THR E 1 94 ? -41.454 1.706 45.547 1.00 14.21 123 THR E O 1
ATOM 10337 N N . SER E 1 95 ? -41.651 2.128 43.343 1.00 14.22 124 SER E N 1
ATOM 10338 C CA . SER E 1 95 ? -42.268 3.443 43.525 1.00 13.84 124 SER E CA 1
ATOM 10339 C C . SER E 1 95 ? -43.770 3.333 43.277 1.00 11.48 124 SER E C 1
ATOM 10340 O O . SER E 1 95 ? -44.499 4.333 43.336 1.00 14.75 124 SER E O 1
ATOM 10343 N N . GLY E 1 96 ? -44.218 2.117 42.976 1.00 11.70 125 GLY E N 1
ATOM 10344 C CA . GLY E 1 96 ? -45.639 1.822 42.882 1.00 11.70 125 GLY E CA 1
ATOM 10345 C C . GLY E 1 96 ? -46.053 0.920 41.735 1.00 11.82 125 GLY E C 1
ATOM 10346 O O . GLY E 1 96 ? -46.706 -0.094 41.948 1.00 11.10 125 GLY E O 1
ATOM 10347 N N . ASN E 1 97 ? -45.689 1.280 40.511 1.00 10.24 126 ASN E N 1
ATOM 10348 C CA . ASN E 1 97 ? -46.218 0.521 39.376 1.00 10.54 126 ASN E CA 1
ATOM 10349 C C . ASN E 1 97 ? -45.672 -0.900 39.280 1.00 10.72 126 ASN E C 1
ATOM 10350 O O . ASN E 1 97 ? -46.432 -1.838 39.015 1.00 11.74 126 ASN E O 1
ATOM 10355 N N . MET E 1 98 ? -44.366 -1.065 39.476 1.00 14.03 127 MET E N 1
ATOM 10356 C CA . MET E 1 98 ? -43.772 -2.402 39.450 1.00 12.61 127 MET E CA 1
ATOM 10357 C C . MET E 1 98 ? -44.378 -3.239 40.573 1.00 14.38 127 MET E C 1
ATOM 10358 O O . MET E 1 98 ? -44.632 -4.420 40.399 1.00 13.71 127 MET E O 1
ATOM 10363 N N . GLY E 1 99 ? -44.625 -2.618 41.718 1.00 14.73 128 GLY E N 1
ATOM 10364 C CA . GLY E 1 99 ? -45.266 -3.307 42.827 1.00 13.21 128 GLY E CA 1
ATOM 10365 C C . GLY E 1 99 ? -46.646 -3.825 42.461 1.00 13.20 128 GLY E C 1
ATOM 10366 O O . GLY E 1 99 ? -47.031 -4.953 42.798 1.00 14.66 128 GLY E O 1
ATOM 10367 N N . ILE E 1 100 ? -47.410 -2.990 41.771 1.00 11.44 129 ILE E N 1
ATOM 10368 C CA . ILE E 1 100 ? -48.739 -3.377 41.331 1.00 10.18 129 ILE E CA 1
ATOM 10369 C C . ILE E 1 100 ? -48.662 -4.504 40.306 1.00 12.80 129 ILE E C 1
ATOM 10370 O O . ILE E 1 100 ? -49.433 -5.455 40.352 1.00 10.79 129 ILE E O 1
ATOM 10375 N N . SER E 1 101 ? -47.738 -4.385 39.363 1.00 8.42 130 SER E N 1
ATOM 10376 C CA . SER E 1 101 ? -47.607 -5.405 38.327 1.00 12.53 130 SER E CA 1
ATOM 10377 C C . SER E 1 101 ? -47.121 -6.727 38.910 1.00 12.55 130 SER E C 1
ATOM 10378 O O . SER E 1 101 ? -47.543 -7.804 38.475 1.00 11.84 130 SER E O 1
ATOM 10381 N N . MET E 1 102 ? -46.232 -6.646 39.899 1.00 8.93 131 MET E N 1
ATOM 10382 C CA . MET E 1 102 ? -45.808 -7.855 40.602 1.00 11.22 131 MET E CA 1
ATOM 10383 C C . MET E 1 102 ? -46.934 -8.436 41.463 1.00 13.32 131 MET E C 1
ATOM 10384 O O . MET E 1 102 ? -47.089 -9.656 41.549 1.00 13.77 131 MET E O 1
ATOM 10389 N N . ALA E 1 103 ? -47.737 -7.576 42.080 1.00 11.85 132 ALA E N 1
ATOM 10390 C CA . ALA E 1 103 ? -48.850 -8.091 42.881 1.00 7.42 132 ALA E CA 1
ATOM 10391 C C . ALA E 1 103 ? -49.829 -8.836 41.951 1.00 8.22 132 ALA E C 1
ATOM 10392 O O . ALA E 1 103 ? -50.409 -9.874 42.304 1.00 10.86 132 ALA E O 1
ATOM 10394 N N . PHE E 1 104 ? -49.990 -8.283 40.757 1.00 12.90 133 PHE E N 1
ATOM 10395 C CA . PHE E 1 104 ? -50.885 -8.819 39.736 1.00 9.13 133 PHE E CA 1
ATOM 10396 C C . PHE E 1 104 ? -50.387 -10.194 39.261 1.00 14.44 133 PHE E C 1
ATOM 10397 O O . PHE E 1 104 ? -51.151 -11.175 39.216 1.00 12.51 133 PHE E O 1
ATOM 10405 N N . MET E 1 105 ? -49.101 -10.273 38.953 1.00 12.39 134 MET E N 1
ATOM 10406 C CA . MET E 1 105 ? -48.504 -11.545 38.544 1.00 12.55 134 MET E CA 1
ATOM 10407 C C . MET E 1 105 ? -48.569 -12.565 39.677 1.00 14.66 134 MET E C 1
ATOM 10408 O O . MET E 1 105 ? -48.902 -13.730 39.457 1.00 14.18 134 MET E O 1
ATOM 10413 N N . ALA E 1 106 ? -48.272 -12.121 40.895 1.00 13.64 135 ALA E N 1
ATOM 10414 C CA . ALA E 1 106 ? -48.259 -13.026 42.044 1.00 15.13 135 ALA E CA 1
ATOM 10415 C C . ALA E 1 106 ? -49.649 -13.577 42.394 1.00 16.11 135 ALA E C 1
ATOM 10416 O O . ALA E 1 106 ? -49.777 -14.733 42.802 1.00 16.57 135 ALA E O 1
ATOM 10418 N N . ALA E 1 107 ? -50.684 -12.757 42.227 1.00 14.79 136 ALA E N 1
ATOM 10419 C CA . ALA E 1 107 ? -52.064 -13.189 42.425 1.00 15.19 136 ALA E CA 1
ATOM 10420 C C . ALA E 1 107 ? -52.423 -14.299 41.446 1.00 18.70 136 ALA E C 1
ATOM 10421 O O . ALA E 1 107 ? -53.074 -15.284 41.809 1.00 18.45 136 ALA E O 1
ATOM 10423 N N . MET E 1 108 ? -52.003 -14.140 40.199 1.00 12.02 137 MET E N 1
ATOM 10424 C CA . MET E 1 108 ? -52.340 -15.132 39.185 1.00 12.47 137 MET E CA 1
ATOM 10425 C C . MET E 1 108 ? -51.548 -16.432 39.327 1.00 19.73 137 MET E C 1
ATOM 10426 O O . MET E 1 108 ? -52.096 -17.523 39.123 1.00 21.66 137 MET E O 1
ATOM 10431 N N . LYS E 1 109 ? -50.274 -16.319 39.686 1.00 16.26 138 LYS E N 1
ATOM 10432 C CA . LYS E 1 109 ? -49.395 -17.489 39.757 1.00 17.89 138 LYS E CA 1
ATOM 10433 C C . LYS E 1 109 ? -49.360 -18.148 41.124 1.00 20.92 138 LYS E C 1
ATOM 10434 O O . LYS E 1 109 ? -48.882 -19.275 41.248 1.00 20.23 138 LYS E O 1
ATOM 10440 N N . GLY E 1 110 ? -49.871 -17.456 42.140 1.00 15.80 139 GLY E N 1
ATOM 10441 C CA . GLY E 1 110 ? -49.960 -18.028 43.474 1.00 13.60 139 GLY E CA 1
ATOM 10442 C C . GLY E 1 110 ? -48.725 -17.832 44.340 1.00 16.64 139 GLY E C 1
ATOM 10443 O O . GLY E 1 110 ? -48.338 -18.747 45.081 1.00 17.65 139 GLY E O 1
ATOM 10444 N N . TYR E 1 111 ? -48.101 -16.657 44.243 1.00 14.60 140 TYR E N 1
ATOM 10445 C CA . TYR E 1 111 ? -46.974 -16.293 45.117 1.00 11.30 140 TYR E CA 1
ATOM 10446 C C . TYR E 1 111 ? -47.402 -15.333 46.208 1.00 13.21 140 TYR E C 1
ATOM 10447 O O . TYR E 1 111 ? -48.206 -14.433 45.982 1.00 13.53 140 TYR E O 1
ATOM 10456 N N . LYS E 1 112 ? -46.830 -15.502 47.396 1.00 11.93 141 LYS E N 1
ATOM 10457 C CA . LYS E 1 112 ? -46.913 -14.456 48.400 1.00 12.86 141 LYS E CA 1
ATOM 10458 C C . LYS E 1 112 ? -46.009 -13.311 47.937 1.00 16.13 141 LYS E C 1
ATOM 10459 O O . LYS E 1 112 ? -44.867 -13.535 47.554 1.00 14.64 141 LYS E O 1
ATOM 10465 N N . MET E 1 113 ? -46.529 -12.089 47.953 1.00 12.50 142 MET E N 1
ATOM 10466 C CA . MET E 1 113 ? -45.795 -10.936 47.432 1.00 10.40 142 MET E CA 1
ATOM 10467 C C . MET E 1 113 ? -45.700 -9.868 48.515 1.00 14.06 142 MET E C 1
ATOM 10468 O O . MET E 1 113 ? -46.715 -9.503 49.107 1.00 16.66 142 MET E O 1
ATOM 10473 N N . VAL E 1 114 ? -44.481 -9.398 48.783 1.00 11.86 143 VAL E N 1
ATOM 10474 C CA . VAL E 1 114 ? -44.225 -8.319 49.731 1.00 10.22 143 VAL E CA 1
ATOM 10475 C C . VAL E 1 114 ? -43.535 -7.186 48.985 1.00 14.08 143 VAL E C 1
ATOM 10476 O O . VAL E 1 114 ? -42.556 -7.413 48.284 1.00 14.95 143 VAL E O 1
ATOM 10480 N N . LEU E 1 115 ? -44.057 -5.972 49.112 1.00 13.45 144 LEU E N 1
ATOM 10481 C CA . LEU E 1 115 ? -43.463 -4.826 48.442 1.00 11.31 144 LEU E CA 1
ATOM 10482 C C . LEU E 1 115 ? -43.027 -3.803 49.465 1.00 12.06 144 LEU E C 1
ATOM 10483 O O . LEU E 1 115 ? -43.671 -3.649 50.508 1.00 14.12 144 LEU E O 1
ATOM 10488 N N . THR E 1 116 ? -41.927 -3.123 49.174 1.00 11.29 145 THR E N 1
ATOM 10489 C CA . THR E 1 116 ? -41.546 -1.935 49.926 1.00 13.12 145 THR E CA 1
ATOM 10490 C C . THR E 1 116 ? -41.666 -0.741 49.002 1.00 15.48 145 THR E C 1
ATOM 10491 O O . THR E 1 116 ? -41.308 -0.824 47.820 1.00 12.99 145 THR E O 1
ATOM 10495 N N . MET E 1 117 ? -42.174 0.365 49.537 1.00 12.41 146 MET E N 1
ATOM 10496 C CA . MET E 1 117 ? -42.416 1.579 48.758 1.00 10.76 146 MET E CA 1
ATOM 10497 C C . MET E 1 117 ? -42.326 2.774 49.697 1.00 11.24 146 MET E C 1
ATOM 10498 O O . MET E 1 117 ? -42.746 2.669 50.855 1.00 11.14 146 MET E O 1
ATOM 10503 N N . PRO E 1 118 ? -41.755 3.897 49.233 1.00 12.68 147 PRO E N 1
ATOM 10504 C CA . PRO E 1 118 ? -41.716 5.079 50.110 1.00 12.79 147 PRO E CA 1
ATOM 10505 C C . PRO E 1 118 ? -43.121 5.584 50.405 1.00 12.97 147 PRO E C 1
ATOM 10506 O O . PRO E 1 118 ? -44.012 5.416 49.578 1.00 10.37 147 PRO E O 1
ATOM 10510 N N . SER E 1 119 ? -43.319 6.214 51.555 1.00 13.31 148 SER E N 1
ATOM 10511 C CA . SER E 1 119 ? -44.653 6.671 51.940 1.00 14.45 148 SER E CA 1
ATOM 10512 C C . SER E 1 119 ? -45.130 7.906 51.178 1.00 12.77 148 SER E C 1
ATOM 10513 O O . SER E 1 119 ? -46.267 8.323 51.351 1.00 15.42 148 SER E O 1
ATOM 10516 N N . TYR E 1 120 ? -44.273 8.501 50.344 1.00 9.45 149 TYR E N 1
ATOM 10517 C CA . TYR E 1 120 ? -44.660 9.733 49.671 1.00 12.73 149 TYR E CA 1
ATOM 10518 C C . TYR E 1 120 ? -45.387 9.519 48.346 1.00 15.13 149 TYR E C 1
ATOM 10519 O O . TYR E 1 120 ? -45.913 10.467 47.766 1.00 15.14 149 TYR E O 1
ATOM 10528 N N . THR E 1 121 ? -45.419 8.284 47.861 1.00 15.03 150 THR E N 1
ATOM 10529 C CA . THR E 1 121 ? -46.110 8.019 46.606 1.00 16.50 150 THR E CA 1
ATOM 10530 C C . THR E 1 121 ? -47.617 7.905 46.831 1.00 19.73 150 THR E C 1
ATOM 10531 O O . THR E 1 121 ? -48.085 7.721 47.966 1.00 18.10 150 THR E O 1
ATOM 10535 N N . SER E 1 122 ? -48.371 7.969 45.735 1.00 16.91 151 SER E N 1
ATOM 10536 C CA . SER E 1 122 ? -49.817 8.131 45.809 1.00 16.42 151 SER E CA 1
ATOM 10537 C C . SER E 1 122 ? -50.536 7.011 46.545 1.00 15.93 151 SER E C 1
ATOM 10538 O O . SER E 1 122 ? -50.151 5.838 46.478 1.00 13.41 151 SER E O 1
ATOM 10541 N N . LEU E 1 123 ? -51.597 7.401 47.239 1.00 13.30 152 LEU E N 1
ATOM 10542 C CA . LEU E 1 123 ? -52.467 6.470 47.955 1.00 17.20 152 LEU E CA 1
ATOM 10543 C C . LEU E 1 123 ? -52.977 5.366 47.032 1.00 16.81 152 LEU E C 1
ATOM 10544 O O . LEU E 1 123 ? -53.057 4.202 47.423 1.00 12.69 152 LEU E O 1
ATOM 10549 N N . GLU E 1 124 ? -53.324 5.736 45.802 1.00 12.10 153 GLU E N 1
ATOM 10550 C CA . GLU E 1 124 ? -53.892 4.771 44.870 1.00 17.72 153 GLU E CA 1
ATOM 10551 C C . GLU E 1 124 ? -52.960 3.577 44.680 1.00 17.46 153 GLU E C 1
ATOM 10552 O O . GLU E 1 124 ? -53.408 2.442 44.505 1.00 12.78 153 GLU E O 1
ATOM 10558 N N . ARG E 1 125 ? -51.661 3.841 44.700 1.00 11.95 154 ARG E N 1
ATOM 10559 C CA . ARG E 1 125 ? -50.688 2.770 44.525 1.00 10.03 154 ARG E CA 1
ATOM 10560 C C . ARG E 1 125 ? -50.815 1.765 45.665 1.00 16.44 154 ARG E C 1
ATOM 10561 O O . ARG E 1 125 ? -50.761 0.563 45.444 1.00 13.12 154 ARG E O 1
ATOM 10569 N N . ARG E 1 126 ? -50.990 2.263 46.886 1.00 14.51 155 ARG E N 1
ATOM 10570 C CA . ARG E 1 126 ? -51.148 1.375 48.042 1.00 12.74 155 ARG E CA 1
ATOM 10571 C C . ARG E 1 126 ? -52.390 0.493 47.953 1.00 12.14 155 ARG E C 1
ATOM 10572 O O . ARG E 1 126 ? -52.337 -0.701 48.243 1.00 11.44 155 ARG E O 1
ATOM 10580 N N . VAL E 1 127 ? -53.521 1.093 47.591 1.00 10.98 156 VAL E N 1
ATOM 10581 C CA . VAL E 1 127 ? -54.780 0.369 47.548 1.00 13.58 156 VAL E CA 1
ATOM 10582 C C . VAL E 1 127 ? -54.781 -0.717 46.475 1.00 15.01 156 VAL E C 1
ATOM 10583 O O . VAL E 1 127 ? -55.254 -1.821 46.700 1.00 12.05 156 VAL E O 1
ATOM 10587 N N . THR E 1 128 ? -54.240 -0.396 45.307 1.00 13.31 157 THR E N 1
ATOM 10588 C CA . THR E 1 128 ? -54.246 -1.347 44.211 1.00 13.31 157 THR E CA 1
ATOM 10589 C C . THR E 1 128 ? -53.356 -2.577 44.479 1.00 12.76 157 THR E C 1
ATOM 10590 O O . THR E 1 128 ? -53.753 -3.718 44.213 1.00 14.15 157 THR E O 1
ATOM 10594 N N . MET E 1 129 ? -52.175 -2.371 45.049 1.00 14.62 158 MET E N 1
ATOM 10595 C CA . MET E 1 129 ? -51.364 -3.517 45.458 1.00 13.21 158 MET E CA 1
ATOM 10596 C C . MET E 1 129 ? -52.094 -4.388 46.452 1.00 16.99 158 MET E C 1
ATOM 10597 O O . MET E 1 129 ? -52.039 -5.614 46.378 1.00 16.49 158 MET E O 1
ATOM 10602 N N . ARG E 1 130 ? -52.777 -3.762 47.402 1.00 16.12 159 ARG E N 1
ATOM 10603 C CA . ARG E 1 130 ? -53.459 -4.544 48.413 1.00 14.82 159 ARG E CA 1
ATOM 10604 C C . ARG E 1 130 ? -54.703 -5.231 47.862 1.00 17.52 159 ARG E C 1
ATOM 10605 O O . ARG E 1 130 ? -55.082 -6.292 48.347 1.00 16.36 159 ARG E O 1
ATOM 10613 N N . ALA E 1 131 ? -55.318 -4.640 46.840 1.00 13.86 160 ALA E N 1
ATOM 10614 C CA . ALA E 1 131 ? -56.469 -5.254 46.189 1.00 14.23 160 ALA E CA 1
ATOM 10615 C C . ALA E 1 131 ? -56.074 -6.536 45.459 1.00 11.84 160 ALA E C 1
ATOM 10616 O O . ALA E 1 131 ? -56.892 -7.429 45.280 1.00 14.63 160 ALA E O 1
ATOM 10618 N N . PHE E 1 132 ? -54.824 -6.620 45.018 1.00 11.29 161 PHE E N 1
ATOM 10619 C CA . PHE E 1 132 ? -54.318 -7.853 44.430 1.00 10.61 161 PHE E CA 1
ATOM 10620 C C . PHE E 1 132 ? -53.820 -8.804 45.517 1.00 14.67 161 PHE E C 1
ATOM 10621 O O . PHE E 1 132 ? -53.362 -9.906 45.233 1.00 14.90 161 PHE E O 1
ATOM 10629 N N . GLY E 1 133 ? -53.902 -8.373 46.771 1.00 14.97 162 GLY E N 1
ATOM 10630 C CA . GLY E 1 133 ? -53.601 -9.264 47.878 1.00 16.08 162 GLY E CA 1
ATOM 10631 C C . GLY E 1 133 ? -52.160 -9.248 48.347 1.00 18.16 162 GLY E C 1
ATOM 10632 O O . GLY E 1 133 ? -51.755 -10.085 49.152 1.00 17.62 162 GLY E O 1
ATOM 10633 N N . ALA E 1 134 ? -51.379 -8.290 47.867 1.00 16.74 163 ALA E N 1
ATOM 10634 C CA . ALA E 1 134 ? -49.981 -8.207 48.286 1.00 11.98 163 ALA E CA 1
ATOM 10635 C C . ALA E 1 134 ? -49.855 -7.549 49.642 1.00 11.49 163 ALA E C 1
ATOM 10636 O O . ALA E 1 134 ? -50.723 -6.781 50.058 1.00 17.05 163 ALA E O 1
ATOM 10638 N N . GLU E 1 135 ? -48.773 -7.875 50.342 1.00 10.84 164 GLU E N 1
ATOM 10639 C CA . GLU E 1 135 ? -48.389 -7.169 51.554 1.00 12.62 164 GLU E CA 1
ATOM 10640 C C . GLU E 1 135 ? -47.506 -5.972 51.207 1.00 11.40 164 GLU E C 1
ATOM 10641 O O . GLU E 1 135 ? -46.577 -6.079 50.404 1.00 17.52 164 GLU E O 1
ATOM 10647 N N . LEU E 1 136 ? -47.815 -4.826 51.801 1.00 13.49 165 LEU E N 1
ATOM 10648 C CA . LEU E 1 136 ? -47.092 -3.597 51.507 1.00 12.01 165 LEU E CA 1
ATOM 10649 C C . LEU E 1 136 ? -46.428 -3.053 52.761 1.00 15.22 165 LEU E C 1
ATOM 10650 O O . LEU E 1 136 ? -47.068 -2.908 53.799 1.00 15.64 165 LEU E O 1
ATOM 10655 N N . ILE E 1 137 ? -45.142 -2.752 52.667 1.00 12.75 166 ILE E N 1
ATOM 10656 C CA . ILE E 1 137 ? -44.448 -2.080 53.760 1.00 11.13 166 ILE E CA 1
ATOM 10657 C C . ILE E 1 137 ? -43.976 -0.719 53.275 1.00 14.04 166 ILE E C 1
ATOM 10658 O O . ILE E 1 137 ? -43.202 -0.629 52.320 1.00 13.73 166 ILE E O 1
ATOM 10663 N N . LEU E 1 138 ? -44.454 0.348 53.915 1.00 11.02 167 LEU E N 1
ATOM 10664 C CA . LEU E 1 138 ? -44.032 1.686 53.551 1.00 12.41 167 LEU E CA 1
ATOM 10665 C C . LEU E 1 138 ? -42.726 2.022 54.250 1.00 13.12 167 LEU E C 1
ATOM 10666 O O . LEU E 1 138 ? -42.533 1.643 55.406 1.00 12.01 167 LEU E O 1
ATOM 10671 N N . THR E 1 139 ? -41.850 2.749 53.558 1.00 12.91 168 THR E N 1
ATOM 10672 C CA . THR E 1 139 ? -40.559 3.138 54.130 1.00 12.96 168 THR E CA 1
ATOM 10673 C C . THR E 1 139 ? -40.391 4.658 54.300 1.00 13.97 168 THR E C 1
ATOM 10674 O O . THR E 1 139 ? -40.995 5.471 53.592 1.00 12.59 168 THR E O 1
ATOM 10678 N N . ASP E 1 140 ? -39.543 5.019 55.258 1.00 13.48 169 ASP E N 1
ATOM 10679 C CA . ASP E 1 140 ? -39.227 6.396 55.632 1.00 12.33 169 ASP E CA 1
ATOM 10680 C C . ASP E 1 140 ? -39.049 7.306 54.412 1.00 9.50 169 ASP E C 1
ATOM 10681 O O . ASP E 1 140 ? -38.123 7.122 53.616 1.00 12.39 169 ASP E O 1
ATOM 10686 N N . PRO E 1 141 ? -39.940 8.291 54.253 1.00 11.21 170 PRO E N 1
ATOM 10687 C CA . PRO E 1 141 ? -39.916 9.096 53.027 1.00 14.88 170 PRO E CA 1
ATOM 10688 C C . PRO E 1 141 ? -38.612 9.881 52.855 1.00 16.79 170 PRO E C 1
ATOM 10689 O O . PRO E 1 141 ? -38.203 10.148 51.720 1.00 14.91 170 PRO E O 1
ATOM 10693 N N . ALA E 1 142 ? -37.950 10.221 53.960 1.00 16.95 171 ALA E N 1
ATOM 10694 C CA . ALA E 1 142 ? -36.692 10.963 53.882 1.00 21.99 171 ALA E CA 1
ATOM 10695 C C . ALA E 1 142 ? -35.587 10.160 53.181 1.00 22.61 171 ALA E C 1
ATOM 10696 O O . ALA E 1 142 ? -34.618 10.738 52.682 1.00 17.28 171 ALA E O 1
ATOM 10698 N N . LYS E 1 143 ? -35.733 8.835 53.146 1.00 16.04 172 LYS E N 1
ATOM 10699 C CA . LYS E 1 143 ? -34.699 7.963 52.577 1.00 18.37 172 LYS E CA 1
ATOM 10700 C C . LYS E 1 143 ? -34.962 7.588 51.115 1.00 19.32 172 LYS E C 1
ATOM 10701 O O . LYS E 1 143 ? -34.113 6.987 50.460 1.00 17.40 172 LYS E O 1
ATOM 10707 N N . GLY E 1 144 ? -36.136 7.955 50.610 1.00 20.11 173 GLY E N 1
ATOM 10708 C CA . GLY E 1 144 ? -36.451 7.796 49.202 1.00 25.06 173 GLY E CA 1
ATOM 10709 C C . GLY E 1 144 ? -36.407 6.359 48.717 1.00 21.97 173 GLY E C 1
ATOM 10710 O O . GLY E 1 144 ? -36.590 5.428 49.507 1.00 16.52 173 GLY E O 1
ATOM 10711 N N . MET E 1 145 ? -36.168 6.182 47.417 1.00 13.43 174 MET E N 1
ATOM 10712 C CA . MET E 1 145 ? -36.121 4.834 46.832 1.00 16.23 174 MET E CA 1
ATOM 10713 C C . MET E 1 145 ? -34.907 4.043 47.319 1.00 16.18 174 MET E C 1
ATOM 10714 O O . MET E 1 145 ? -34.967 2.821 47.433 1.00 15.73 174 MET E O 1
ATOM 10719 N N . GLY E 1 146 ? -33.821 4.744 47.639 1.00 14.27 175 GLY E N 1
ATOM 10720 C CA . GLY E 1 146 ? -32.662 4.098 48.231 1.00 16.03 175 GLY E CA 1
ATOM 10721 C C . GLY E 1 146 ? -33.040 3.365 49.507 1.00 15.39 175 GLY E C 1
ATOM 10722 O O . GLY E 1 146 ? -32.606 2.234 49.755 1.00 16.40 175 GLY E O 1
ATOM 10723 N N . GLY E 1 147 ? -33.851 4.013 50.331 1.00 15.19 176 GLY E N 1
ATOM 10724 C CA . GLY E 1 147 ? -34.301 3.411 51.570 1.00 12.02 176 GLY E CA 1
ATOM 10725 C C . GLY E 1 147 ? -35.200 2.226 51.304 1.00 15.46 176 GLY E C 1
ATOM 10726 O O . GLY E 1 147 ? -35.124 1.198 51.981 1.00 14.53 176 GLY E O 1
ATOM 10727 N N . THR E 1 148 ? -36.057 2.354 50.300 1.00 10.63 177 THR E N 1
ATOM 10728 C CA . THR E 1 148 ? -36.959 1.261 49.987 1.00 10.05 177 THR E CA 1
ATOM 10729 C C . THR E 1 148 ? -36.182 0.030 49.539 1.00 12.42 177 THR E C 1
ATOM 10730 O O . THR E 1 148 ? -36.529 -1.104 49.880 1.00 15.16 177 THR E O 1
ATOM 10734 N N . VAL E 1 149 ? -35.118 0.241 48.780 1.00 14.40 178 VAL E N 1
ATOM 10735 C CA . VAL E 1 149 ? -34.319 -0.895 48.337 1.00 11.27 178 VAL E CA 1
ATOM 10736 C C . VAL E 1 149 ? -33.581 -1.520 49.515 1.00 14.04 178 VAL E C 1
ATOM 10737 O O . VAL E 1 149 ? -33.515 -2.734 49.635 1.00 16.01 178 VAL E O 1
ATOM 10741 N N . LYS E 1 150 ? -33.029 -0.684 50.387 1.00 14.26 179 LYS E N 1
ATOM 10742 C CA . LYS E 1 150 ? -32.343 -1.182 51.575 1.00 12.87 179 LYS E CA 1
ATOM 10743 C C . LYS E 1 150 ? -33.280 -2.065 52.394 1.00 12.32 179 LYS E C 1
ATOM 10744 O O . LYS E 1 150 ? -32.891 -3.137 52.867 1.00 13.46 179 LYS E O 1
ATOM 10750 N N . LYS E 1 151 ? -34.514 -1.606 52.564 1.00 12.78 180 LYS E N 1
ATOM 10751 C CA . LYS E 1 151 ? -35.488 -2.326 53.380 1.00 15.91 180 LYS E CA 1
ATOM 10752 C C . LYS E 1 151 ? -35.835 -3.660 52.724 1.00 16.88 180 LYS E C 1
ATOM 10753 O O . LYS E 1 151 ? -36.019 -4.668 53.398 1.00 15.01 180 LYS E O 1
ATOM 10759 N N . ALA E 1 152 ? -35.906 -3.666 51.396 1.00 17.35 181 ALA E N 1
ATOM 10760 C CA . ALA E 1 152 ? -36.218 -4.904 50.694 1.00 15.43 181 ALA E CA 1
ATOM 10761 C C . ALA E 1 152 ? -35.115 -5.926 50.962 1.00 15.85 181 ALA E C 1
ATOM 10762 O O . ALA E 1 152 ? -35.408 -7.099 51.195 1.00 15.32 181 ALA E O 1
ATOM 10764 N N . TYR E 1 153 ? -33.858 -5.481 50.951 1.00 11.70 182 TYR E N 1
ATOM 10765 C CA . TYR E 1 153 ? -32.734 -6.393 51.182 1.00 12.28 182 TYR E CA 1
ATOM 10766 C C . TYR E 1 153 ? -32.757 -6.917 52.605 1.00 17.17 182 TYR E C 1
ATOM 10767 O O . TYR E 1 153 ? -32.452 -8.084 52.849 1.00 16.35 182 TYR E O 1
ATOM 10776 N N . GLU E 1 154 ? -33.123 -6.048 53.538 1.00 16.88 183 GLU E N 1
ATOM 10777 C CA . GLU E 1 154 ? -33.229 -6.449 54.934 1.00 14.91 183 GLU E CA 1
ATOM 10778 C C . GLU E 1 154 ? -34.273 -7.543 55.081 1.00 16.16 183 GLU E C 1
ATOM 10779 O O . GLU E 1 154 ? -34.044 -8.549 55.751 1.00 16.65 183 GLU E O 1
ATOM 10785 N N . LEU E 1 155 ? -35.427 -7.351 54.449 1.00 13.57 184 LEU E N 1
ATOM 10786 C CA . LEU E 1 155 ? -36.484 -8.354 54.522 1.00 16.53 184 LEU E CA 1
ATOM 10787 C C . LEU E 1 155 ? -36.055 -9.676 53.878 1.00 16.91 184 LEU E C 1
ATOM 10788 O O . LEU E 1 155 ? -36.355 -10.746 54.391 1.00 13.86 184 LEU E O 1
ATOM 10793 N N . LEU E 1 156 ? -35.350 -9.598 52.752 1.00 12.20 185 LEU E N 1
ATOM 10794 C CA . LEU E 1 156 ? -34.906 -10.795 52.054 1.00 14.32 185 LEU E CA 1
ATOM 10795 C C . LEU E 1 156 ? -33.947 -11.596 52.933 1.00 19.84 185 LEU E C 1
ATOM 10796 O O . LEU E 1 156 ? -34.046 -12.819 53.043 1.00 15.63 185 LEU E O 1
ATOM 10801 N N . GLU E 1 157 ? -33.019 -10.894 53.566 1.00 13.69 186 GLU E N 1
ATOM 10802 C CA . GLU E 1 157 ? -32.004 -11.550 54.394 1.00 17.12 186 GLU E CA 1
ATOM 10803 C C . GLU E 1 157 ? -32.579 -12.202 55.644 1.00 18.37 186 GLU E C 1
ATOM 10804 O O . GLU E 1 157 ? -31.970 -13.111 56.218 1.00 19.98 186 GLU E O 1
ATOM 10810 N N . ASN E 1 158 ? -33.740 -11.725 56.072 1.00 15.40 187 ASN E N 1
ATOM 10811 C CA . ASN E 1 158 ? -34.383 -12.207 57.287 1.00 12.44 187 ASN E CA 1
ATOM 10812 C C . ASN E 1 158 ? -35.498 -13.212 57.056 1.00 17.91 187 ASN E C 1
ATOM 10813 O O . ASN E 1 158 ? -36.066 -13.732 58.007 1.00 16.84 187 ASN E O 1
ATOM 10818 N N . THR E 1 159 ? -35.829 -13.480 55.794 1.00 14.55 188 THR E N 1
ATOM 10819 C CA . THR E 1 159 ? -36.972 -14.331 55.473 1.00 11.91 188 THR E CA 1
ATOM 10820 C C . THR E 1 159 ? -36.565 -15.662 54.827 1.00 16.22 188 THR E C 1
ATOM 10821 O O . THR E 1 159 ? -35.893 -15.672 53.795 1.00 13.96 188 THR E O 1
ATOM 10825 N N . PRO E 1 160 ? -36.965 -16.794 55.426 1.00 14.38 189 PRO E N 1
ATOM 10826 C CA . PRO E 1 160 ? -36.660 -18.085 54.799 1.00 12.50 189 PRO E CA 1
ATOM 10827 C C . PRO E 1 160 ? -37.389 -18.228 53.454 1.00 16.61 189 PRO E C 1
ATOM 10828 O O . PRO E 1 160 ? -38.482 -17.687 53.300 1.00 17.66 189 PRO E O 1
ATOM 10832 N N . ASN E 1 161 ? -36.786 -18.937 52.503 1.00 13.13 190 ASN E N 1
ATOM 10833 C CA . ASN E 1 161 ? -37.421 -19.200 51.209 1.00 14.08 190 ASN E CA 1
ATOM 10834 C C . ASN E 1 161 ? -37.987 -17.939 50.564 1.00 17.82 190 ASN E C 1
ATOM 10835 O O . ASN E 1 161 ? -39.153 -17.899 50.146 1.00 19.85 190 ASN E O 1
ATOM 10840 N N . ALA E 1 162 ? -37.149 -16.913 50.483 1.00 17.11 191 ALA E N 1
ATOM 10841 C CA . ALA E 1 162 ? -37.554 -15.657 49.861 1.00 12.49 191 ALA E CA 1
ATOM 10842 C C . ALA E 1 162 ? -36.674 -15.392 48.648 1.00 13.37 191 ALA E C 1
ATOM 10843 O O . ALA E 1 162 ? -35.573 -15.932 48.532 1.00 16.25 191 ALA E O 1
ATOM 10845 N N . HIS E 1 163 ? -37.167 -14.546 47.753 1.00 12.69 192 HIS E N 1
ATOM 10846 C CA . HIS E 1 163 ? -36.424 -14.200 46.549 1.00 14.48 192 HIS E CA 1
ATOM 10847 C C . HIS E 1 163 ? -36.800 -12.784 46.156 1.00 12.48 192 HIS E C 1
ATOM 10848 O O . HIS E 1 163 ? -37.965 -12.398 46.256 1.00 12.39 192 HIS E O 1
ATOM 10855 N N . MET E 1 164 ? -35.817 -11.994 45.734 1.00 12.67 193 MET E N 1
ATOM 10856 C CA . MET E 1 164 ? -36.106 -10.668 45.221 1.00 14.04 193 MET E CA 1
ATOM 10857 C C . MET E 1 164 ? -35.737 -10.637 43.758 1.00 16.23 193 MET E C 1
ATOM 10858 O O . MET E 1 164 ? -34.580 -10.849 43.405 1.00 16.41 193 MET E O 1
ATOM 10863 N N . LEU E 1 165 ? -36.710 -10.308 42.916 1.00 14.60 194 LEU E N 1
ATOM 10864 C CA . LEU E 1 165 ? -36.497 -10.203 41.478 1.00 16.05 194 LEU E CA 1
ATOM 10865 C C . LEU E 1 165 ? -35.466 -9.113 41.179 1.00 19.09 194 LEU E C 1
ATOM 10866 O O . LEU E 1 165 ? -34.654 -9.257 40.266 1.00 15.62 194 LEU E O 1
ATOM 10871 N N . GLN E 1 166 ? -35.493 -8.035 41.959 1.00 13.82 195 GLN E N 1
ATOM 10872 C CA . GLN E 1 166 ? -34.516 -6.956 41.802 1.00 13.17 195 GLN E CA 1
ATOM 10873 C C . GLN E 1 166 ? -34.457 -6.190 40.483 1.00 16.97 195 GLN E C 1
ATOM 10874 O O . GLN E 1 166 ? -33.428 -6.144 39.814 1.00 15.64 195 GLN E O 1
ATOM 10880 N N . GLN E 1 167 ? -35.584 -5.589 40.126 1.00 12.96 196 GLN E N 1
ATOM 10881 C CA . GLN E 1 167 ? -35.732 -4.861 38.875 1.00 11.66 196 GLN E CA 1
ATOM 10882 C C . GLN E 1 167 ? -34.553 -3.957 38.522 1.00 16.03 196 GLN E C 1
ATOM 10883 O O . GLN E 1 167 ? -34.274 -3.736 37.346 1.00 14.85 196 GLN E O 1
ATOM 10889 N N . PHE E 1 168 ? -33.888 -3.401 39.529 1.00 12.54 197 PHE E N 1
ATOM 10890 C CA . PHE E 1 168 ? -32.785 -2.469 39.278 1.00 15.00 197 PHE E CA 1
ATOM 10891 C C . PHE E 1 168 ? -31.520 -3.163 38.795 1.00 16.55 197 PHE E C 1
ATOM 10892 O O . PHE E 1 168 ? -30.631 -2.510 38.246 1.00 18.56 197 PHE E O 1
ATOM 10900 N N . SER E 1 169 ? -31.459 -4.483 38.975 1.00 13.46 198 SER E N 1
ATOM 10901 C CA A SER E 1 169 ? -30.283 -5.254 38.574 0.55 12.67 198 SER E CA 1
ATOM 10902 C CA B SER E 1 169 ? -30.284 -5.256 38.584 0.45 12.87 198 SER E CA 1
ATOM 10903 C C . SER E 1 169 ? -30.591 -6.435 37.667 1.00 16.66 198 SER E C 1
ATOM 10904 O O . SER E 1 169 ? -29.674 -7.114 37.204 1.00 22.48 198 SER E O 1
ATOM 10909 N N . ASN E 1 170 ? -31.871 -6.692 37.417 1.00 16.26 199 ASN E N 1
ATOM 10910 C CA . ASN E 1 170 ? -32.275 -7.883 36.664 1.00 15.71 199 ASN E CA 1
ATOM 10911 C C . ASN E 1 170 ? -32.300 -7.677 35.148 1.00 15.09 199 ASN E C 1
ATOM 10912 O O . ASN E 1 170 ? -33.132 -6.943 34.635 1.00 13.00 199 ASN E O 1
ATOM 10917 N N . PRO E 1 171 ? -31.384 -8.332 34.425 1.00 17.93 200 PRO E N 1
ATOM 10918 C CA . PRO E 1 171 ? -31.315 -8.113 32.977 1.00 17.94 200 PRO E CA 1
ATOM 10919 C C . PRO E 1 171 ? -32.557 -8.532 32.199 1.00 17.65 200 PRO E C 1
ATOM 10920 O O . PRO E 1 171 ? -32.692 -8.138 31.032 1.00 16.87 200 PRO E O 1
ATOM 10924 N N . ALA E 1 172 ? -33.445 -9.313 32.814 1.00 13.74 201 ALA E N 1
ATOM 10925 C CA . ALA E 1 172 ? -34.689 -9.693 32.155 1.00 12.44 201 ALA E CA 1
ATOM 10926 C C . ALA E 1 172 ? -35.604 -8.475 31.979 1.00 14.13 201 ALA E C 1
ATOM 10927 O O . ALA E 1 172 ? -36.465 -8.452 31.097 1.00 13.94 201 ALA E O 1
ATOM 10929 N N . ASN E 1 173 ? -35.401 -7.466 32.821 1.00 14.58 202 ASN E N 1
ATOM 10930 C CA . ASN E 1 173 ? -36.107 -6.187 32.706 1.00 13.43 202 ASN E CA 1
ATOM 10931 C C . ASN E 1 173 ? -35.759 -5.536 31.372 1.00 17.11 202 ASN E C 1
ATOM 10932 O O . ASN E 1 173 ? -36.614 -5.327 30.512 1.00 17.28 202 ASN E O 1
ATOM 10937 N N . THR E 1 174 ? -34.487 -5.214 31.200 1.00 14.01 203 THR E N 1
ATOM 10938 C CA . THR E 1 174 ? -34.022 -4.665 29.918 1.00 14.77 203 THR E CA 1
ATOM 10939 C C . THR E 1 174 ? -34.457 -5.538 28.741 1.00 17.40 203 THR E C 1
ATOM 10940 O O . THR E 1 174 ? -34.904 -5.032 27.703 1.00 13.98 203 THR E O 1
ATOM 10944 N N . GLN E 1 175 ? -34.313 -6.850 28.901 1.00 19.05 204 GLN E N 1
ATOM 10945 C CA . GLN E 1 175 ? -34.584 -7.791 27.821 1.00 16.67 204 GLN E CA 1
ATOM 10946 C C . GLN E 1 175 ? -36.022 -7.748 27.308 1.00 17.13 204 GLN E C 1
ATOM 10947 O O . GLN E 1 175 ? -36.265 -7.867 26.103 1.00 15.48 204 GLN E O 1
ATOM 10953 N N . VAL E 1 176 ? -36.996 -7.574 28.194 1.00 14.92 205 VAL E N 1
ATOM 10954 C CA . VAL E 1 176 ? -38.368 -7.559 27.703 1.00 13.69 205 VAL E CA 1
ATOM 10955 C C . VAL E 1 176 ? -38.619 -6.358 26.787 1.00 12.41 205 VAL E C 1
ATOM 10956 O O . VAL E 1 176 ? -39.396 -6.443 25.831 1.00 13.55 205 VAL E O 1
ATOM 10960 N N . HIS E 1 177 ? -37.956 -5.239 27.066 1.00 10.99 206 HIS E N 1
ATOM 10961 C CA . HIS E 1 177 ? -38.124 -4.046 26.232 1.00 10.22 206 HIS E CA 1
ATOM 10962 C C . HIS E 1 177 ? -37.339 -4.172 24.927 1.00 15.75 206 HIS E C 1
ATOM 10963 O O . HIS E 1 177 ? -37.720 -3.590 23.916 1.00 15.92 206 HIS E O 1
ATOM 10970 N N . PHE E 1 178 ? -36.260 -4.949 24.947 1.00 9.30 207 PHE E N 1
ATOM 10971 C CA . PHE E 1 178 ? -35.500 -5.240 23.725 1.00 14.30 207 PHE E CA 1
ATOM 10972 C C . PHE E 1 178 ? -36.332 -6.133 22.805 1.00 17.16 207 PHE E C 1
ATOM 10973 O O . PHE E 1 178 ? -36.249 -6.041 21.579 1.00 19.09 207 PHE E O 1
ATOM 10981 N N . GLU E 1 179 ? -37.060 -7.060 23.418 1.00 15.83 208 GLU E N 1
ATOM 10982 C CA . GLU E 1 179 ? -37.884 -8.018 22.687 1.00 16.19 208 GLU E CA 1
ATOM 10983 C C . GLU E 1 179 ? -39.307 -7.577 22.314 1.00 16.47 208 GLU E C 1
ATOM 10984 O O . GLU E 1 179 ? -39.866 -8.070 21.336 1.00 18.52 208 GLU E O 1
ATOM 10990 N N . THR E 1 180 ? -39.904 -6.679 23.096 1.00 17.03 209 THR E N 1
ATOM 10991 C CA . THR E 1 180 ? -41.277 -6.260 22.812 1.00 16.64 209 THR E CA 1
ATOM 10992 C C . THR E 1 180 ? -41.635 -4.784 22.603 1.00 19.73 209 THR E C 1
ATOM 10993 O O . THR E 1 180 ? -42.390 -4.449 21.691 1.00 17.82 209 THR E O 1
ATOM 10997 N N . THR E 1 181 ? -41.100 -3.909 23.450 1.00 16.30 210 THR E N 1
ATOM 10998 C CA . THR E 1 181 ? -41.434 -2.487 23.383 1.00 17.71 210 THR E CA 1
ATOM 10999 C C . THR E 1 181 ? -40.681 -1.851 22.223 1.00 19.15 210 THR E C 1
ATOM 11000 O O . THR E 1 181 ? -41.237 -1.055 21.470 1.00 17.35 210 THR E O 1
ATOM 11004 N N . GLY E 1 182 ? -39.419 -2.225 22.077 1.00 15.12 211 GLY E N 1
ATOM 11005 C CA . GLY E 1 182 ? -38.587 -1.714 20.991 1.00 15.90 211 GLY E CA 1
ATOM 11006 C C . GLY E 1 182 ? -39.112 -2.130 19.624 1.00 19.50 211 GLY E C 1
ATOM 11007 O O . GLY E 1 182 ? -39.396 -1.269 18.769 1.00 17.20 211 GLY E O 1
ATOM 11008 N N . PRO E 1 183 ? -39.236 -3.453 19.393 1.00 18.82 212 PRO E N 1
ATOM 11009 C CA . PRO E 1 183 ? -39.847 -3.962 18.159 1.00 20.01 212 PRO E CA 1
ATOM 11010 C C . PRO E 1 183 ? -41.185 -3.300 17.806 1.00 21.72 212 PRO E C 1
ATOM 11011 O O . PRO E 1 183 ? -41.384 -2.947 16.645 1.00 22.92 212 PRO E O 1
ATOM 11015 N N . GLU E 1 184 ? -42.086 -3.137 18.777 1.00 16.86 213 GLU E N 1
ATOM 11016 C CA . GLU E 1 184 ? -43.370 -2.491 18.509 1.00 15.46 213 GLU E CA 1
ATOM 11017 C C . GLU E 1 184 ? -43.205 -1.078 17.966 1.00 16.63 213 GLU E C 1
ATOM 11018 O O . GLU E 1 184 ? -43.922 -0.660 17.055 1.00 18.49 213 GLU E O 1
ATOM 11024 N N . ILE E 1 185 ? -42.279 -0.325 18.550 1.00 13.01 214 ILE E N 1
ATOM 11025 C CA . ILE E 1 185 ? -42.008 1.030 18.094 1.00 17.86 214 ILE E CA 1
ATOM 11026 C C . ILE E 1 185 ? -41.426 1.023 16.680 1.00 18.72 214 ILE E C 1
ATOM 11027 O O . ILE E 1 185 ? -41.858 1.795 15.830 1.00 18.64 214 ILE E O 1
ATOM 11032 N N . TRP E 1 186 ? -40.462 0.142 16.429 1.00 15.73 215 TRP E N 1
ATOM 11033 C CA . TRP E 1 186 ? -39.857 0.046 15.097 1.00 16.64 215 TRP E CA 1
ATOM 11034 C C . TRP E 1 186 ? -40.918 -0.307 14.045 1.00 22.70 215 TRP E C 1
ATOM 11035 O O . TRP E 1 186 ? -40.992 0.315 12.979 1.00 23.76 215 TRP E O 1
ATOM 11046 N N . GLU E 1 187 ? -41.747 -1.298 14.355 1.00 19.14 216 GLU E N 1
ATOM 11047 C CA . GLU E 1 187 ? -42.809 -1.725 13.444 1.00 18.69 216 GLU E CA 1
ATOM 11048 C C . GLU E 1 187 ? -43.892 -0.665 13.254 1.00 22.85 216 GLU E C 1
ATOM 11049 O O . GLU E 1 187 ? -44.280 -0.364 12.123 1.00 22.13 216 GLU E O 1
ATOM 11055 N N . ASP E 1 188 ? -44.396 -0.098 14.349 1.00 17.23 217 ASP E N 1
ATOM 11056 C CA . ASP E 1 188 ? -45.472 0.884 14.224 1.00 18.00 217 ASP E CA 1
ATOM 11057 C C . ASP E 1 188 ? -45.060 2.169 13.499 1.00 19.22 217 ASP E C 1
ATOM 11058 O O . ASP E 1 188 ? -45.899 2.820 12.888 1.00 24.06 217 ASP E O 1
ATOM 11063 N N . THR E 1 189 ? -43.784 2.534 13.562 1.00 20.15 218 THR E N 1
ATOM 11064 C CA . THR E 1 189 ? -43.305 3.710 12.835 1.00 19.52 218 THR E CA 1
ATOM 11065 C C . THR E 1 189 ? -42.774 3.331 11.463 1.00 20.50 218 THR E C 1
ATOM 11066 O O . THR E 1 189 ? -42.271 4.186 10.741 1.00 20.39 218 THR E O 1
ATOM 11070 N N . ASN E 1 190 ? -42.875 2.051 11.120 1.00 21.68 219 ASN E N 1
ATOM 11071 C CA . ASN E 1 190 ? -42.357 1.541 9.847 1.00 26.36 219 ASN E CA 1
ATOM 11072 C C . ASN E 1 190 ? -40.911 1.966 9.636 1.00 30.31 219 ASN E C 1
ATOM 11073 O O . ASN E 1 190 ? -40.539 2.447 8.560 1.00 28.51 219 ASN E O 1
ATOM 11078 N N . GLY E 1 191 ? -40.106 1.804 10.683 1.00 22.30 220 GLY E N 1
ATOM 11079 C CA . GLY E 1 191 ? -38.700 2.153 10.650 1.00 19.89 220 GLY E CA 1
ATOM 11080 C C . GLY E 1 191 ? -38.382 3.634 10.511 1.00 23.35 220 GLY E C 1
ATOM 11081 O O . GLY E 1 191 ? -37.249 3.982 10.200 1.00 25.08 220 GLY E O 1
ATOM 11082 N N . GLN E 1 192 ? -39.350 4.514 10.764 1.00 22.23 221 GLN E N 1
ATOM 11083 C CA A GLN E 1 192 ? -39.139 5.944 10.545 0.55 23.18 221 GLN E CA 1
ATOM 11084 C CA B GLN E 1 192 ? -39.140 5.942 10.544 0.45 23.24 221 GLN E CA 1
ATOM 11085 C C . GLN E 1 192 ? -38.747 6.716 11.805 1.00 25.11 221 GLN E C 1
ATOM 11086 O O . GLN E 1 192 ? -38.388 7.890 11.730 1.00 21.33 221 GLN E O 1
ATOM 11097 N N . VAL E 1 193 ? -38.806 6.064 12.964 1.00 19.95 222 VAL E N 1
ATOM 11098 C CA . VAL E 1 193 ? -38.456 6.749 14.213 1.00 21.18 222 VAL E CA 1
ATOM 11099 C C . VAL E 1 193 ? -37.026 7.292 14.159 1.00 19.23 222 VAL E C 1
ATOM 11100 O O . VAL E 1 193 ? -36.097 6.567 13.798 1.00 22.31 222 VAL E O 1
ATOM 11104 N N . ASP E 1 194 ? -36.857 8.566 14.511 1.00 19.06 223 ASP E N 1
ATOM 11105 C CA . ASP E 1 194 ? -35.544 9.217 14.483 1.00 15.71 223 ASP E CA 1
ATOM 11106 C C . ASP E 1 194 ? -34.954 9.359 15.877 1.00 17.45 223 ASP E C 1
ATOM 11107 O O . ASP E 1 194 ? -33.743 9.275 16.066 1.00 16.58 223 ASP E O 1
ATOM 11112 N N . ILE E 1 195 ? -35.826 9.592 16.853 1.00 16.74 224 ILE E N 1
ATOM 11113 C CA . ILE E 1 195 ? -35.399 9.878 18.214 1.00 17.79 224 ILE E CA 1
ATOM 11114 C C . ILE E 1 195 ? -36.369 9.189 19.161 1.00 17.41 224 ILE E C 1
ATOM 11115 O O . ILE E 1 195 ? -37.557 9.115 18.886 1.00 15.43 224 ILE E O 1
ATOM 11120 N N . PHE E 1 196 ? -35.850 8.644 20.251 1.00 16.40 225 PHE E N 1
ATOM 11121 C CA . PHE E 1 196 ? -36.693 8.045 21.275 1.00 12.14 225 PHE E CA 1
ATOM 11122 C C . PHE E 1 196 ? -36.280 8.632 22.601 1.00 11.82 225 PHE E C 1
ATOM 11123 O O . PHE E 1 196 ? -35.099 8.705 22.892 1.00 14.76 225 PHE E O 1
ATOM 11131 N N . VAL E 1 197 ? -37.254 9.064 23.396 1.00 15.17 226 VAL E N 1
ATOM 11132 C CA . VAL E 1 197 ? -36.947 9.660 24.693 1.00 13.35 226 VAL E CA 1
ATOM 11133 C C . VAL E 1 197 ? -37.780 8.957 25.767 1.00 14.72 226 VAL E C 1
ATOM 11134 O O . VAL E 1 197 ? -38.936 8.651 25.548 1.00 16.49 226 VAL E O 1
ATOM 11138 N N . MET E 1 198 ? -37.168 8.666 26.909 1.00 16.05 227 MET E N 1
ATOM 11139 C CA . MET E 1 198 ? -37.866 7.930 27.954 1.00 15.29 227 MET E CA 1
ATOM 11140 C C . MET E 1 198 ? -37.229 8.210 29.294 1.00 16.26 227 MET E C 1
ATOM 11141 O O . MET E 1 198 ? -36.020 8.072 29.443 1.00 16.05 227 MET E O 1
ATOM 11146 N N . GLY E 1 199 ? -38.051 8.592 30.268 1.00 14.28 228 GLY E N 1
ATOM 11147 C CA . GLY E 1 199 ? -37.578 8.795 31.626 1.00 14.14 228 GLY E CA 1
ATOM 11148 C C . GLY E 1 199 ? -37.052 7.506 32.217 1.00 12.56 228 GLY E C 1
ATOM 11149 O O . GLY E 1 199 ? -37.468 6.411 31.837 1.00 14.79 228 GLY E O 1
ATOM 11150 N N . ILE E 1 200 ? -36.150 7.644 33.188 1.00 9.91 229 ILE E N 1
ATOM 11151 C CA . ILE E 1 200 ? -35.451 6.502 33.751 1.00 11.85 229 ILE E CA 1
ATOM 11152 C C . ILE E 1 200 ? -35.907 6.235 35.177 1.00 13.77 229 ILE E C 1
ATOM 11153 O O . ILE E 1 200 ? -35.776 7.101 36.035 1.00 14.47 229 ILE E O 1
ATOM 11158 N N . GLY E 1 201 ? -36.488 5.059 35.403 1.00 14.48 230 GLY E N 1
ATOM 11159 C CA . GLY E 1 201 ? -36.736 4.566 36.751 1.00 12.44 230 GLY E CA 1
ATOM 11160 C C . GLY E 1 201 ? -35.692 3.504 37.038 1.00 13.73 230 GLY E C 1
ATOM 11161 O O . GLY E 1 201 ? -34.667 3.767 37.680 1.00 14.86 230 GLY E O 1
ATOM 11162 N N . SER E 1 202 ? -35.951 2.292 36.560 1.00 13.03 231 SER E N 1
ATOM 11163 C CA . SER E 1 202 ? -34.960 1.227 36.610 1.00 13.93 231 SER E CA 1
ATOM 11164 C C . SER E 1 202 ? -33.996 1.360 35.439 1.00 16.68 231 SER E C 1
ATOM 11165 O O . SER E 1 202 ? -32.891 0.821 35.474 1.00 17.78 231 SER E O 1
ATOM 11168 N N . GLY E 1 203 ? -34.426 2.060 34.392 1.00 13.40 232 GLY E N 1
ATOM 11169 C CA . GLY E 1 203 ? -33.617 2.173 33.187 1.00 16.88 232 GLY E CA 1
ATOM 11170 C C . GLY E 1 203 ? -33.855 1.048 32.191 1.00 17.89 232 GLY E C 1
ATOM 11171 O O . GLY E 1 203 ? -33.230 1.013 31.128 1.00 18.84 232 GLY E O 1
ATOM 11172 N N . GLY E 1 204 ? -34.751 0.121 32.524 1.00 14.28 233 GLY E N 1
ATOM 11173 C CA . GLY E 1 204 ? -35.022 -1.010 31.648 1.00 10.44 233 GLY E CA 1
ATOM 11174 C C . GLY E 1 204 ? -35.568 -0.593 30.286 1.00 12.50 233 GLY E C 1
ATOM 11175 O O . GLY E 1 204 ? -35.114 -1.079 29.238 1.00 14.48 233 GLY E O 1
ATOM 11176 N N . THR E 1 205 ? -36.541 0.305 30.298 1.00 11.65 234 THR E N 1
ATOM 11177 C CA . THR E 1 205 ? -37.225 0.705 29.059 1.00 11.30 234 THR E CA 1
ATOM 11178 C C . THR E 1 205 ? -36.284 1.425 28.095 1.00 13.34 234 THR E C 1
ATOM 11179 O O . THR E 1 205 ? -36.193 1.060 26.915 1.00 15.15 234 THR E O 1
ATOM 11183 N N . VAL E 1 206 ? -35.595 2.457 28.584 1.00 15.21 235 VAL E N 1
ATOM 11184 C CA . VAL E 1 206 ? -34.729 3.244 27.704 1.00 12.97 235 VAL E CA 1
ATOM 11185 C C . VAL E 1 206 ? -33.578 2.356 27.226 1.00 15.78 235 VAL E C 1
ATOM 11186 O O . VAL E 1 206 ? -33.176 2.407 26.061 1.00 15.64 235 VAL E O 1
ATOM 11190 N N . SER E 1 207 ? -33.065 1.511 28.113 1.00 13.66 236 SER E N 1
ATOM 11191 C CA . SER E 1 207 ? -31.973 0.621 27.732 1.00 12.29 236 SER E CA 1
ATOM 11192 C C . SER E 1 207 ? -32.369 -0.425 26.691 1.00 14.42 236 SER E C 1
ATOM 11193 O O . SER E 1 207 ? -31.662 -0.609 25.701 1.00 19.26 236 SER E O 1
ATOM 11196 N N . GLY E 1 208 ? -33.491 -1.105 26.904 1.00 11.78 237 GLY E N 1
ATOM 11197 C CA . GLY E 1 208 ? -33.900 -2.184 26.022 1.00 12.52 237 GLY E CA 1
ATOM 11198 C C . GLY E 1 208 ? -34.418 -1.643 24.698 1.00 14.38 237 GLY E C 1
ATOM 11199 O O . GLY E 1 208 ? -34.086 -2.163 23.621 1.00 13.62 237 GLY E O 1
ATOM 11200 N N . VAL E 1 209 ? -35.223 -0.585 24.771 1.00 12.78 238 VAL E N 1
ATOM 11201 C CA . VAL E 1 209 ? -35.742 0.046 23.559 1.00 11.95 238 VAL E CA 1
ATOM 11202 C C . VAL E 1 209 ? -34.580 0.618 22.746 1.00 15.62 238 VAL E C 1
ATOM 11203 O O . VAL E 1 209 ? -34.514 0.443 21.525 1.00 16.65 238 VAL E O 1
ATOM 11207 N N . GLY E 1 210 ? -33.654 1.282 23.433 1.00 15.78 239 GLY E N 1
ATOM 11208 C CA . GLY E 1 210 ? -32.551 1.944 22.759 1.00 18.36 239 GLY E CA 1
ATOM 11209 C C . GLY E 1 210 ? -31.656 0.951 22.042 1.00 21.80 239 GLY E C 1
ATOM 11210 O O . GLY E 1 210 ? -31.275 1.156 20.888 1.00 17.57 239 GLY E O 1
ATOM 11211 N N . GLN E 1 211 ? -31.309 -0.124 22.738 1.00 18.54 240 GLN E N 1
ATOM 11212 C CA . GLN E 1 211 ? -30.491 -1.183 22.159 1.00 19.35 240 GLN E CA 1
ATOM 11213 C C . GLN E 1 211 ? -31.171 -1.752 20.933 1.00 17.82 240 GLN E C 1
ATOM 11214 O O . GLN E 1 211 ? -30.531 -1.953 19.900 1.00 22.13 240 GLN E O 1
ATOM 11220 N N . TYR E 1 212 ? -32.467 -2.028 21.033 1.00 16.57 241 TYR E N 1
ATOM 11221 C CA . TYR E 1 212 ? -33.166 -2.569 19.878 1.00 18.41 241 TYR E CA 1
ATOM 11222 C C . TYR E 1 212 ? -33.205 -1.593 18.700 1.00 17.40 241 TYR E C 1
ATOM 11223 O O . TYR E 1 212 ? -32.840 -1.958 17.581 1.00 20.83 241 TYR E O 1
ATOM 11232 N N . LEU E 1 213 ? -33.649 -0.361 18.936 1.00 15.39 242 LEU E N 1
ATOM 11233 C CA . LEU E 1 213 ? -33.695 0.612 17.836 1.00 16.58 242 LEU E CA 1
ATOM 11234 C C . LEU E 1 213 ? -32.318 0.835 17.207 1.00 22.15 242 LEU E C 1
ATOM 11235 O O . LEU E 1 213 ? -32.196 0.877 15.978 1.00 23.31 242 LEU E O 1
ATOM 11240 N N . LYS E 1 214 ? -31.279 0.968 18.032 1.00 21.70 243 LYS E N 1
ATOM 11241 C CA . LYS E 1 214 ? -29.931 1.161 17.485 1.00 19.98 243 LYS E CA 1
ATOM 11242 C C . LYS E 1 214 ? -29.469 -0.051 16.660 1.00 24.86 243 LYS E C 1
ATOM 11243 O O . LYS E 1 214 ? -28.666 0.086 15.725 1.00 23.99 243 LYS E O 1
ATOM 11249 N N . SER E 1 215 ? -29.987 -1.229 16.994 1.00 17.66 244 SER E N 1
ATOM 11250 C CA . SER E 1 215 ? -29.645 -2.444 16.263 1.00 21.39 244 SER E CA 1
ATOM 11251 C C . SER E 1 215 ? -30.285 -2.445 14.874 1.00 26.99 244 SER E C 1
ATOM 11252 O O . SER E 1 215 ? -29.784 -3.100 13.963 1.00 25.89 244 SER E O 1
ATOM 11255 N N . LYS E 1 216 ? -31.390 -1.716 14.720 1.00 23.64 245 LYS E N 1
ATOM 11256 C CA . LYS E 1 216 ? -32.089 -1.625 13.431 1.00 23.46 245 LYS E CA 1
ATOM 11257 C C . LYS E 1 216 ? -31.613 -0.428 12.612 1.00 26.59 245 LYS E C 1
ATOM 11258 O O . LYS E 1 216 ? -31.596 -0.470 11.383 1.00 25.64 245 LYS E O 1
ATOM 11264 N N . ASN E 1 217 ? -31.239 0.641 13.309 1.00 21.43 246 ASN E N 1
ATOM 11265 C CA . ASN E 1 217 ? -30.715 1.851 12.677 1.00 21.02 246 ASN E CA 1
ATOM 11266 C C . ASN E 1 217 ? -29.790 2.594 13.631 1.00 24.06 246 ASN E C 1
ATOM 11267 O O . ASN E 1 217 ? -30.246 3.267 14.555 1.00 21.27 246 ASN E O 1
ATOM 11272 N N . PRO E 1 218 ? -28.477 2.460 13.418 1.00 23.28 247 PRO E N 1
ATOM 11273 C CA . PRO E 1 218 ? -27.481 3.049 14.320 1.00 27.87 247 PRO E CA 1
ATOM 11274 C C . PRO E 1 218 ? -27.624 4.567 14.456 1.00 23.80 247 PRO E C 1
ATOM 11275 O O . PRO E 1 218 ? -27.120 5.141 15.416 1.00 22.92 247 PRO E O 1
ATOM 11279 N N . ASN E 1 219 ? -28.310 5.202 13.511 1.00 21.30 248 ASN E N 1
ATOM 11280 C CA . ASN E 1 219 ? -28.440 6.657 13.510 1.00 25.40 248 ASN E CA 1
ATOM 11281 C C . ASN E 1 219 ? -29.531 7.177 14.438 1.00 24.87 248 ASN E C 1
ATOM 11282 O O . ASN E 1 219 ? -29.616 8.382 14.682 1.00 22.15 248 ASN E O 1
ATOM 11287 N N . VAL E 1 220 ? -30.374 6.275 14.932 1.00 19.85 249 VAL E N 1
ATOM 11288 C CA . VAL E 1 220 ? -31.428 6.664 15.868 1.00 21.89 249 VAL E CA 1
ATOM 11289 C C . VAL E 1 220 ? -30.794 7.208 17.136 1.00 17.93 249 VAL E C 1
ATOM 11290 O O . VAL E 1 220 ? -29.825 6.639 17.645 1.00 25.89 249 VAL E O 1
ATOM 11294 N N . LYS E 1 221 ? -31.333 8.308 17.648 1.00 19.46 250 LYS E N 1
ATOM 11295 C CA . LYS E 1 221 ? -30.799 8.920 18.863 1.00 19.47 250 LYS E CA 1
ATOM 11296 C C . LYS E 1 221 ? -31.709 8.591 20.047 1.00 19.17 250 LYS E C 1
ATOM 11297 O O . LYS E 1 221 ? -32.922 8.705 19.945 1.00 17.44 250 LYS E O 1
ATOM 11303 N N . ILE E 1 222 ? -31.107 8.197 21.164 1.00 16.46 251 ILE E N 1
ATOM 11304 C CA . ILE E 1 222 ? -31.851 7.770 22.351 1.00 15.87 251 ILE E CA 1
ATOM 11305 C C . ILE E 1 222 ? -31.549 8.720 23.502 1.00 14.04 251 ILE E C 1
ATOM 11306 O O . ILE E 1 222 ? -30.387 8.998 23.790 1.00 18.68 251 ILE E O 1
ATOM 11311 N N . TYR E 1 223 ? -32.593 9.220 24.157 1.00 15.52 252 TYR E N 1
ATOM 11312 C CA . TYR E 1 223 ? -32.425 10.137 25.282 1.00 14.97 252 TYR E CA 1
ATOM 11313 C C . TYR E 1 223 ? -33.115 9.612 26.528 1.00 14.80 252 TYR E C 1
ATOM 11314 O O . TYR E 1 223 ? -34.244 9.159 26.457 1.00 14.22 252 TYR E O 1
ATOM 11323 N N . GLY E 1 224 ? -32.424 9.654 27.662 1.00 14.59 253 GLY E N 1
ATOM 11324 C CA . GLY E 1 224 ? -33.080 9.417 28.939 1.00 14.73 253 GLY E CA 1
ATOM 11325 C C . GLY E 1 224 ? -33.592 10.731 29.515 1.00 10.90 253 GLY E C 1
ATOM 11326 O O . GLY E 1 224 ? -33.270 11.813 29.022 1.00 15.71 253 GLY E O 1
ATOM 11327 N N . VAL E 1 225 ? -34.408 10.647 30.557 1.00 11.94 254 VAL E N 1
ATOM 11328 C CA . VAL E 1 225 ? -34.858 11.838 31.270 1.00 15.31 254 VAL E CA 1
ATOM 11329 C C . VAL E 1 225 ? -34.759 11.579 32.765 1.00 18.12 254 VAL E C 1
ATOM 11330 O O . VAL E 1 225 ? -35.065 10.480 33.224 1.00 16.49 254 VAL E O 1
ATOM 11334 N N . GLU E 1 226 ? -34.313 12.582 33.516 1.00 15.19 255 GLU E N 1
ATOM 11335 C CA . GLU E 1 226 ? -34.360 12.530 34.973 1.00 16.63 255 GLU E CA 1
ATOM 11336 C C . GLU E 1 226 ? -34.885 13.848 35.558 1.00 18.13 255 GLU E C 1
ATOM 11337 O O . GLU E 1 226 ? -34.960 14.859 34.852 1.00 17.56 255 GLU E O 1
ATOM 11343 N N . PRO E 1 227 ? -35.276 13.840 36.845 1.00 14.08 256 PRO E N 1
ATOM 11344 C CA . PRO E 1 227 ? -35.776 15.073 37.460 1.00 15.60 256 PRO E CA 1
ATOM 11345 C C . PRO E 1 227 ? -34.640 16.065 37.695 1.00 15.79 256 PRO E C 1
ATOM 11346 O O . PRO E 1 227 ? -33.567 15.660 38.136 1.00 17.98 256 PRO E O 1
ATOM 11350 N N . SER E 1 228 ? -34.871 17.339 37.410 1.00 15.16 257 SER E N 1
ATOM 11351 C CA A SER E 1 228 ? -33.885 18.381 37.685 0.34 16.15 257 SER E CA 1
ATOM 11352 C CA B SER E 1 228 ? -33.849 18.343 37.671 0.66 15.34 257 SER E CA 1
ATOM 11353 C C . SER E 1 228 ? -33.501 18.385 39.162 1.00 16.38 257 SER E C 1
ATOM 11354 O O . SER E 1 228 ? -32.377 18.735 39.527 1.00 19.37 257 SER E O 1
ATOM 11359 N N . GLU E 1 229 ? -34.491 18.095 40.006 1.00 18.65 258 GLU E N 1
ATOM 11360 C CA . GLU E 1 229 ? -34.320 18.031 41.457 1.00 21.04 258 GLU E CA 1
ATOM 11361 C C . GLU E 1 229 ? -33.360 16.932 41.906 1.00 23.22 258 GLU E C 1
ATOM 11362 O O . GLU E 1 229 ? -32.616 17.105 42.868 1.00 21.10 258 GLU E O 1
ATOM 11368 N N . SER E 1 230 ? -33.396 15.792 41.225 1.00 16.84 259 SER E N 1
ATOM 11369 C CA . SER E 1 230 ? -32.505 14.694 41.567 1.00 18.47 259 SER E CA 1
ATOM 11370 C C . SER E 1 230 ? -31.819 14.210 40.296 1.00 19.23 259 SER E C 1
ATOM 11371 O O . SER E 1 230 ? -32.058 13.099 39.829 1.00 18.79 259 SER E O 1
ATOM 11374 N N . ASN E 1 231 ? -30.957 15.062 39.750 1.00 19.43 260 ASN E N 1
ATOM 11375 C CA . ASN E 1 231 ? -30.217 14.742 38.538 1.00 15.38 260 ASN E CA 1
ATOM 11376 C C . ASN E 1 231 ? -28.895 14.059 38.856 1.00 20.20 260 ASN E C 1
ATOM 11377 O O . ASN E 1 231 ? -27.828 14.630 38.640 1.00 20.83 260 ASN E O 1
ATOM 11382 N N . VAL E 1 232 ? -28.963 12.831 39.358 1.00 15.71 261 VAL E N 1
ATOM 11383 C CA . VAL E 1 232 ? -27.748 12.103 39.714 1.00 16.57 261 VAL E CA 1
ATOM 11384 C C . VAL E 1 232 ? -26.999 11.572 38.498 1.00 17.75 261 VAL E C 1
ATOM 11385 O O . VAL E 1 232 ? -25.793 11.356 38.561 1.00 20.78 261 VAL E O 1
ATOM 11389 N N . LEU E 1 233 ? -27.703 11.343 37.397 1.00 17.37 262 LEU E N 1
ATOM 11390 C CA . LEU E 1 233 ? -27.041 10.810 36.216 1.00 17.72 262 LEU E CA 1
ATOM 11391 C C . LEU E 1 233 ? -26.234 11.916 35.555 1.00 22.73 262 LEU E C 1
ATOM 11392 O O . LEU E 1 233 ? -25.308 11.645 34.794 1.00 22.28 262 LEU E O 1
ATOM 11397 N N . ASN E 1 234 ? -26.593 13.161 35.856 1.00 17.59 263 ASN E N 1
ATOM 11398 C CA . ASN E 1 234 ? -25.849 14.319 35.362 1.00 19.16 263 ASN E CA 1
ATOM 11399 C C . ASN E 1 234 ? -24.879 14.866 36.408 1.00 20.69 263 ASN E C 1
ATOM 11400 O O . ASN E 1 234 ? -24.373 15.978 36.283 1.00 21.99 263 ASN E O 1
ATOM 11405 N N . GLY E 1 235 ? -24.622 14.077 37.441 1.00 21.87 264 GLY E N 1
ATOM 11406 C CA . GLY E 1 235 ? -23.605 14.420 38.416 1.00 26.14 264 GLY E CA 1
ATOM 11407 C C . GLY E 1 235 ? -24.111 15.270 39.559 1.00 29.67 264 GLY E C 1
ATOM 11408 O O . GLY E 1 235 ? -23.323 15.775 40.355 1.00 29.94 264 GLY E O 1
ATOM 11409 N N . GLY E 1 236 ? -25.426 15.434 39.643 1.00 26.99 265 GLY E N 1
ATOM 11410 C CA . GLY E 1 236 ? -26.024 16.180 40.736 1.00 22.92 265 GLY E CA 1
ATOM 11411 C C . GLY E 1 236 ? -26.346 15.287 41.920 1.00 27.97 265 GLY E C 1
ATOM 11412 O O . GLY E 1 236 ? -26.126 14.079 41.870 1.00 24.91 265 GLY E O 1
ATOM 11413 N N . LYS E 1 237 ? -26.867 15.880 42.989 1.00 26.68 266 LYS E N 1
ATOM 11414 C CA . LYS E 1 237 ? -27.189 15.125 44.196 1.00 28.05 266 LYS E CA 1
ATOM 11415 C C . LYS E 1 237 ? -28.632 14.628 44.171 1.00 20.68 266 LYS E C 1
ATOM 11416 O O . LYS E 1 237 ? -29.501 15.265 43.577 1.00 23.76 266 LYS E O 1
ATOM 11422 N N . PRO E 1 238 ? -28.894 13.487 44.823 1.00 19.21 267 PRO E N 1
ATOM 11423 C CA . PRO E 1 238 ? -30.273 13.009 44.966 1.00 19.80 267 PRO E CA 1
ATOM 11424 C C . PRO E 1 238 ? -31.098 13.978 45.798 1.00 26.17 267 PRO E C 1
ATOM 11425 O O . PRO E 1 238 ? -30.578 14.598 46.731 1.00 22.63 267 PRO E O 1
ATOM 11429 N N . GLY E 1 239 ? -32.369 14.124 45.449 1.00 19.72 268 GLY E N 1
ATOM 11430 C CA . GLY E 1 239 ? -33.270 15.011 46.178 1.00 19.89 268 GLY E CA 1
ATOM 11431 C C . GLY E 1 239 ? -34.724 14.633 45.963 1.00 26.94 268 GLY E C 1
ATOM 11432 O O . GLY E 1 239 ? -35.038 13.882 45.037 1.00 18.55 268 GLY E O 1
ATOM 11433 N N . PRO E 1 240 ? -35.627 15.152 46.812 1.00 23.74 269 PRO E N 1
ATOM 11434 C CA . PRO E 1 240 ? -37.047 14.829 46.671 1.00 19.05 269 PRO E CA 1
ATOM 11435 C C . PRO E 1 240 ? -37.621 15.485 45.424 1.00 17.21 269 PRO E C 1
ATOM 11436 O O . PRO E 1 240 ? -37.219 16.589 45.063 1.00 19.34 269 PRO E O 1
ATOM 11440 N N . HIS E 1 241 ? -38.557 14.798 44.780 1.00 17.93 270 HIS E N 1
ATOM 11441 C CA . HIS E 1 241 ? -39.190 15.295 43.564 1.00 14.60 270 HIS E CA 1
ATOM 11442 C C . HIS E 1 241 ? -40.510 14.562 43.419 1.00 20.47 270 HIS E C 1
ATOM 11443 O O . HIS E 1 241 ? -40.785 13.618 44.169 1.00 16.98 270 HIS E O 1
ATOM 11450 N N . HIS E 1 242 ? -41.334 14.998 42.470 1.00 14.62 271 HIS E N 1
ATOM 11451 C CA . HIS E 1 242 ? -42.680 14.451 42.344 1.00 14.53 271 HIS E CA 1
ATOM 11452 C C . HIS E 1 242 ? -42.876 13.551 41.138 1.00 14.54 271 HIS E C 1
ATOM 11453 O O . HIS E 1 242 ? -43.989 13.074 40.912 1.00 14.79 271 HIS E O 1
ATOM 11460 N N . ILE E 1 243 ? -41.826 13.325 40.354 1.00 13.20 272 ILE E N 1
ATOM 11461 C CA . ILE E 1 243 ? -41.978 12.504 39.158 1.00 11.90 272 ILE E CA 1
ATOM 11462 C C . ILE E 1 243 ? -41.874 11.030 39.522 1.00 13.33 272 ILE E C 1
ATOM 11463 O O . ILE E 1 243 ? -40.836 10.390 39.352 1.00 13.64 272 ILE E O 1
ATOM 11468 N N . THR E 1 244 ? -42.968 10.493 40.049 1.00 11.65 273 THR E N 1
ATOM 11469 C CA . THR E 1 244 ? -42.964 9.135 40.554 1.00 11.06 273 THR E CA 1
ATOM 11470 C C . THR E 1 244 ? -42.655 8.159 39.437 1.00 16.04 273 THR E C 1
ATOM 11471 O O . THR E 1 244 ? -43.203 8.275 38.355 1.00 12.68 273 THR E O 1
ATOM 11475 N N . GLY E 1 245 ? -41.746 7.227 39.685 1.00 15.98 274 GLY E N 1
ATOM 11476 C CA . GLY E 1 245 ? -41.372 6.274 38.659 1.00 15.43 274 GLY E CA 1
ATOM 11477 C C . GLY E 1 245 ? -40.099 6.669 37.948 1.00 18.46 274 GLY E C 1
ATOM 11478 O O . GLY E 1 245 ? -39.527 5.861 37.224 1.00 18.42 274 GLY E O 1
ATOM 11479 N N . ASN E 1 246 ? -39.652 7.908 38.150 1.00 13.22 275 ASN E N 1
ATOM 11480 C CA . ASN E 1 246 ? -38.334 8.326 37.691 1.00 13.94 275 ASN E CA 1
ATOM 11481 C C . ASN E 1 246 ? -37.478 8.748 38.879 1.00 17.06 275 ASN E C 1
ATOM 11482 O O . ASN E 1 246 ? -37.946 8.766 40.014 1.00 18.30 275 ASN E O 1
ATOM 11487 N N . GLY E 1 247 ? -36.230 9.103 38.598 1.00 19.85 276 GLY E N 1
ATOM 11488 C CA . GLY E 1 247 ? -35.314 9.628 39.596 1.00 17.06 276 GLY E CA 1
ATOM 11489 C C . GLY E 1 247 ? -35.256 8.875 40.908 1.00 19.74 276 GLY E C 1
ATOM 11490 O O . GLY E 1 247 ? -35.669 9.408 41.938 1.00 18.18 276 GLY E O 1
ATOM 11491 N N . VAL E 1 248 ? -34.725 7.653 40.887 1.00 15.49 277 VAL E N 1
ATOM 11492 C CA . VAL E 1 248 ? -34.642 6.853 42.112 1.00 12.15 277 VAL E CA 1
ATOM 11493 C C . VAL E 1 248 ? -33.516 7.278 43.036 1.00 15.10 277 VAL E C 1
ATOM 11494 O O . VAL E 1 248 ? -33.420 6.775 44.158 1.00 17.44 277 VAL E O 1
ATOM 11498 N N . GLY E 1 249 ? -32.658 8.173 42.557 1.00 13.27 278 GLY E N 1
ATOM 11499 C CA . GLY E 1 249 ? -31.616 8.773 43.385 1.00 12.53 278 GLY E CA 1
ATOM 11500 C C . GLY E 1 249 ? -30.322 7.986 43.425 1.00 17.57 278 GLY E C 1
ATOM 11501 O O . GLY E 1 249 ? -29.454 8.223 44.276 1.00 19.03 278 GLY E O 1
ATOM 11502 N N . PHE E 1 250 ? -30.201 7.035 42.504 1.00 14.36 279 PHE E N 1
ATOM 11503 C CA . PHE E 1 250 ? -28.988 6.244 42.330 1.00 16.17 279 PHE E CA 1
ATOM 11504 C C . PHE E 1 250 ? -28.964 5.743 40.889 1.00 16.12 279 PHE E C 1
ATOM 11505 O O . PHE E 1 250 ? -29.985 5.834 40.199 1.00 15.83 279 PHE E O 1
ATOM 11513 N N . LYS E 1 251 ? -27.812 5.263 40.412 1.00 16.62 280 LYS E N 1
ATOM 11514 C CA . LYS E 1 251 ? -27.751 4.658 39.077 1.00 18.15 280 LYS E CA 1
ATOM 11515 C C . LYS E 1 251 ? -28.114 3.187 39.136 1.00 19.05 280 LYS E C 1
ATOM 11516 O O . LYS E 1 251 ? -27.435 2.408 39.791 1.00 22.46 280 LYS E O 1
ATOM 11522 N N . PRO E 1 252 ? -29.187 2.791 38.443 1.00 15.43 281 PRO E N 1
ATOM 11523 C CA . PRO E 1 252 ? -29.530 1.366 38.458 1.00 15.26 281 PRO E CA 1
ATOM 11524 C C . PRO E 1 252 ? -28.478 0.544 37.735 1.00 18.55 281 PRO E C 1
ATOM 11525 O O . PRO E 1 252 ? -27.932 0.988 36.723 1.00 16.50 281 PRO E O 1
ATOM 11529 N N . ASP E 1 253 ? -28.188 -0.639 38.258 1.00 16.87 282 ASP E N 1
ATOM 11530 C CA . ASP E 1 253 ? -27.234 -1.532 37.608 1.00 18.23 282 ASP E CA 1
ATOM 11531 C C . ASP E 1 253 ? -27.549 -1.799 36.134 1.00 19.19 282 ASP E C 1
ATOM 11532 O O . ASP E 1 253 ? -26.634 -1.851 35.313 1.00 21.09 282 ASP E O 1
ATOM 11537 N N . ILE E 1 254 ? -28.819 -1.987 35.787 1.00 17.13 283 ILE E N 1
ATOM 11538 C CA . ILE E 1 254 ? -29.146 -2.327 34.401 1.00 15.58 283 ILE E CA 1
ATOM 11539 C C . ILE E 1 254 ? -29.100 -1.161 33.417 1.00 20.60 283 ILE E C 1
ATOM 11540 O O . ILE E 1 254 ? -29.183 -1.382 32.211 1.00 16.80 283 ILE E O 1
ATOM 11545 N N . LEU E 1 255 ? -28.997 0.069 33.909 1.00 20.41 284 LEU E N 1
ATOM 11546 C CA . LEU E 1 255 ? -29.059 1.220 33.009 1.00 18.64 284 LEU E CA 1
ATOM 11547 C C . LEU E 1 255 ? -27.851 1.259 32.074 1.00 15.09 284 LEU E C 1
ATOM 11548 O O . LEU E 1 255 ? -26.704 1.285 32.532 1.00 19.23 284 LEU E O 1
ATOM 11553 N N . ASP E 1 256 ? -28.124 1.272 30.770 1.00 15.66 285 ASP E N 1
ATOM 11554 C CA . ASP E 1 256 ? -27.085 1.269 29.740 1.00 15.97 285 ASP E CA 1
ATOM 11555 C C . ASP E 1 256 ? -26.765 2.711 29.337 1.00 23.07 285 ASP E C 1
ATOM 11556 O O . ASP E 1 256 ? -27.416 3.285 28.466 1.00 24.95 285 ASP E O 1
ATOM 11561 N N . LEU E 1 257 ? -25.773 3.307 29.990 1.00 20.96 286 LEU E N 1
ATOM 11562 C CA . LEU E 1 257 ? -25.400 4.689 29.699 1.00 23.39 286 LEU E CA 1
ATOM 11563 C C . LEU E 1 257 ? -24.930 4.877 28.260 1.00 27.61 286 LEU E C 1
ATOM 11564 O O . LEU E 1 257 ? -25.150 5.931 27.659 1.00 29.21 286 LEU E O 1
ATOM 11569 N N . ASP E 1 258 ? -24.291 3.852 27.709 1.00 24.38 287 ASP E N 1
ATOM 11570 C CA . ASP E 1 258 ? -23.688 3.940 26.383 1.00 29.51 287 ASP E CA 1
ATOM 11571 C C . ASP E 1 258 ? -24.692 4.130 25.249 1.00 30.34 287 ASP E C 1
ATOM 11572 O O . ASP E 1 258 ? -24.333 4.628 24.184 1.00 32.93 287 ASP E O 1
ATOM 11577 N N . VAL E 1 259 ? -25.943 3.732 25.461 1.00 20.35 288 VAL E N 1
ATOM 11578 C CA . VAL E 1 259 ? -26.915 3.775 24.371 1.00 19.91 288 VAL E CA 1
ATOM 11579 C C . VAL E 1 259 ? -27.531 5.170 24.214 1.00 20.21 288 VAL E C 1
ATOM 11580 O O . VAL E 1 259 ? -28.122 5.485 23.182 1.00 23.80 288 VAL E O 1
ATOM 11584 N N . MET E 1 260 ? -27.386 6.008 25.237 1.00 16.05 289 MET E N 1
ATOM 11585 C CA . MET E 1 260 ? -28.009 7.326 25.241 1.00 15.65 289 MET E CA 1
ATOM 11586 C C . MET E 1 260 ? -27.074 8.436 24.773 1.00 20.20 289 MET E C 1
ATOM 11587 O O . MET E 1 260 ? -25.891 8.451 25.117 1.00 24.33 289 MET E O 1
ATOM 11592 N N . GLU E 1 261 ? -27.613 9.370 23.994 1.00 20.34 290 GLU E N 1
ATOM 11593 C CA . GLU E 1 261 ? -26.892 10.594 23.654 1.00 21.13 290 GLU E CA 1
ATOM 11594 C C . GLU E 1 261 ? -26.622 11.371 24.927 1.00 25.03 290 GLU E C 1
ATOM 11595 O O . GLU E 1 261 ? -25.533 11.899 25.120 1.00 27.22 290 GLU E O 1
ATOM 11601 N N . LYS E 1 262 ? -27.634 11.439 25.788 1.00 23.40 291 LYS E N 1
ATOM 11602 C CA . LYS E 1 262 ? -27.508 12.098 27.085 1.00 22.53 291 LYS E CA 1
ATOM 11603 C C . LYS E 1 262 ? -28.779 11.916 27.896 1.00 19.54 291 LYS E C 1
ATOM 11604 O O . LYS E 1 262 ? -29.768 11.387 27.393 1.00 18.98 291 LYS E O 1
ATOM 11610 N N . VAL E 1 263 ? -28.742 12.349 29.152 1.00 15.62 292 VAL E N 1
ATOM 11611 C CA . VAL E 1 263 ? -29.921 12.300 30.007 1.00 19.30 292 VAL E CA 1
ATOM 11612 C C . VAL E 1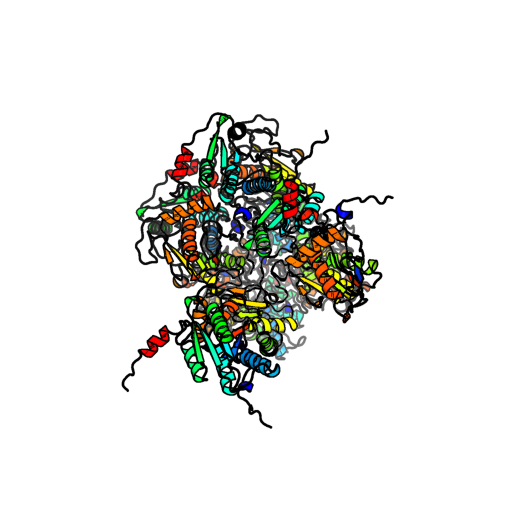 263 ? -30.451 13.715 30.188 1.00 18.11 292 VAL E C 1
ATOM 11613 O O . VAL E 1 263 ? -29.789 14.569 30.786 1.00 19.69 292 VAL E O 1
ATOM 11617 N N . LEU E 1 264 ? -31.638 13.971 29.650 1.00 15.49 293 LEU E N 1
ATOM 11618 C CA . LEU E 1 264 ? -32.258 15.287 29.765 1.00 16.74 293 LEU E CA 1
ATOM 11619 C C . LEU E 1 264 ? -32.847 15.478 31.162 1.00 20.33 293 LEU E C 1
ATOM 11620 O O . LEU E 1 264 ? -33.072 14.511 31.881 1.00 21.00 293 LEU E O 1
ATOM 11625 N N . GLU E 1 265 ? -33.089 16.728 31.544 1.00 17.08 294 GLU E N 1
ATOM 11626 C CA . GLU E 1 265 ? -33.658 17.025 32.857 1.00 18.37 294 GLU E CA 1
ATOM 11627 C C . GLU E 1 265 ? -34.990 17.737 32.723 1.00 20.10 294 GLU E C 1
ATOM 11628 O O . GLU E 1 265 ? -35.136 18.637 31.898 1.00 18.64 294 GLU E O 1
ATOM 11634 N N . VAL E 1 266 ? -35.958 17.324 33.540 1.00 17.51 295 VAL E N 1
ATOM 11635 C CA . VAL E 1 266 ? -37.259 17.968 33.600 1.00 16.09 295 VAL E CA 1
ATOM 11636 C C . VAL E 1 266 ? -37.615 18.220 35.063 1.00 17.94 295 VAL E C 1
ATOM 11637 O O . VAL E 1 266 ? -37.352 17.378 35.926 1.00 15.59 295 VAL E O 1
ATOM 11641 N N . SER E 1 267 ? -38.197 19.380 35.352 1.00 18.77 296 SER E N 1
ATOM 11642 C CA . SER E 1 267 ? -38.585 19.709 36.723 1.00 16.72 296 SER E CA 1
ATOM 11643 C C . SER E 1 267 ? -39.912 19.050 37.082 1.00 15.09 296 SER E C 1
ATOM 11644 O O . SER E 1 267 ? -40.732 18.762 36.200 1.00 15.37 296 SER E O 1
ATOM 11647 N N . SER E 1 268 ? -40.115 18.788 38.372 1.00 15.77 297 SER E N 1
ATOM 11648 C CA . SER E 1 268 ? -41.396 18.271 38.843 1.00 16.08 297 SER E CA 1
ATOM 11649 C C . SER E 1 268 ? -42.522 19.203 38.403 1.00 19.95 297 SER E C 1
ATOM 11650 O O . SER E 1 268 ? -43.568 18.754 37.924 1.00 15.82 297 SER E O 1
ATOM 11653 N N . GLU E 1 269 ? -42.306 20.507 38.570 1.00 15.46 298 GLU E N 1
ATOM 11654 C CA . GLU E 1 269 ? -43.312 21.488 38.170 1.00 17.37 298 GLU E CA 1
ATOM 11655 C C . GLU E 1 269 ? -43.738 21.332 36.715 1.00 13.61 298 GLU E C 1
ATOM 11656 O O . GLU E 1 269 ? -44.931 21.273 36.401 1.00 14.44 298 GLU E O 1
ATOM 11662 N N . ASP E 1 270 ? -42.756 21.280 35.819 1.00 14.92 299 ASP E N 1
ATOM 11663 C CA . ASP E 1 270 ? -43.039 21.158 34.399 1.00 14.76 299 ASP E CA 1
ATOM 11664 C C . ASP E 1 270 ? -43.714 19.824 34.040 1.00 14.29 299 ASP E C 1
ATOM 11665 O O . ASP E 1 270 ? -44.611 19.779 33.191 1.00 16.18 299 ASP E O 1
ATOM 11670 N N . ALA E 1 271 ? -43.262 18.734 34.648 1.00 15.22 300 ALA E N 1
ATOM 11671 C CA . ALA E 1 271 ? -43.871 17.424 34.379 1.00 12.83 300 ALA E CA 1
ATOM 11672 C C . ALA E 1 271 ? -45.318 17.443 34.856 1.00 14.92 300 ALA E C 1
ATOM 11673 O O . ALA E 1 271 ? -46.222 17.021 34.148 1.00 14.32 300 ALA E O 1
ATOM 11675 N N . VAL E 1 272 ? -45.540 17.940 36.063 1.00 10.56 301 VAL E N 1
ATOM 11676 C CA . VAL E 1 272 ? -46.907 18.003 36.590 1.00 10.34 301 VAL E CA 1
ATOM 11677 C C . VAL E 1 272 ? -47.813 18.878 35.715 1.00 16.61 301 VAL E C 1
ATOM 11678 O O . VAL E 1 272 ? -48.949 18.503 35.410 1.00 15.08 301 VAL E O 1
ATOM 11682 N N . ASN E 1 273 ? -47.316 20.048 35.319 1.00 14.08 302 ASN E N 1
ATOM 11683 C CA . ASN E 1 273 ? -48.103 20.942 34.472 1.00 17.01 302 ASN E CA 1
ATOM 11684 C C . ASN E 1 273 ? -48.481 20.294 33.136 1.00 17.49 302 ASN E C 1
ATOM 11685 O O . ASN E 1 273 ? -49.622 20.422 32.665 1.00 15.88 302 ASN E O 1
ATOM 11690 N N . MET E 1 274 ? -47.519 19.601 32.530 1.00 14.48 303 MET E N 1
ATOM 11691 C CA . MET E 1 274 ? -47.723 19.008 31.217 1.00 12.76 303 MET E CA 1
ATOM 11692 C C . MET E 1 274 ? -48.731 17.866 31.303 1.00 14.88 303 MET E C 1
ATOM 11693 O O . MET E 1 274 ? -49.592 17.705 30.437 1.00 14.20 303 MET E O 1
ATOM 11698 N N . ALA E 1 275 ? -48.642 17.070 32.359 1.00 13.73 304 ALA E N 1
ATOM 11699 C CA . ALA E 1 275 ? -49.623 16.002 32.543 1.00 12.88 304 ALA E CA 1
ATOM 11700 C C . ALA E 1 275 ? -51.050 16.562 32.611 1.00 14.98 304 ALA E C 1
ATOM 11701 O O . ALA E 1 275 ? -51.979 15.982 32.036 1.00 15.35 304 ALA E O 1
ATOM 11703 N N . ARG E 1 276 ? -51.239 17.682 33.304 1.00 14.96 305 ARG E N 1
ATOM 11704 C CA . ARG E 1 276 ? -52.564 18.313 33.342 1.00 15.48 305 ARG E CA 1
ATOM 11705 C C . ARG E 1 276 ? -53.025 18.756 31.963 1.00 15.96 305 ARG E C 1
ATOM 11706 O O . ARG E 1 276 ? -54.175 18.540 31.579 1.00 20.84 305 ARG E O 1
ATOM 11714 N N . VAL E 1 277 ? -52.118 19.376 31.220 1.00 16.95 306 VAL E N 1
ATOM 11715 C CA A VAL E 1 277 ? -52.440 19.854 29.884 0.55 13.38 306 VAL E CA 1
ATOM 11716 C CA B VAL E 1 277 ? -52.435 19.854 29.882 0.45 13.94 306 VAL E CA 1
ATOM 11717 C C . VAL E 1 277 ? -52.754 18.697 28.946 1.00 18.31 306 VAL E C 1
ATOM 11718 O O . VAL E 1 277 ? -53.620 18.800 28.097 1.00 16.90 306 VAL E O 1
ATOM 11725 N N . LEU E 1 278 ? -52.041 17.586 29.099 1.00 18.10 307 LEU E N 1
ATOM 11726 C CA . LEU E 1 278 ? -52.297 16.434 28.247 1.00 16.27 307 LEU E CA 1
ATOM 11727 C C . LEU E 1 278 ? -53.738 15.965 28.415 1.00 16.41 307 LEU E C 1
ATOM 11728 O O . LEU E 1 278 ? -54.399 15.605 27.445 1.00 15.74 307 LEU E O 1
ATOM 11733 N N . ALA E 1 279 ? -54.226 15.952 29.650 1.00 17.81 308 ALA E N 1
ATOM 11734 C CA . ALA E 1 279 ? -55.601 15.556 29.873 1.00 16.96 308 ALA E CA 1
ATOM 11735 C C . ALA E 1 279 ? -56.567 16.575 29.264 1.00 21.51 308 ALA E C 1
ATOM 11736 O O . ALA E 1 279 ? -57.480 16.200 28.538 1.00 15.97 308 ALA E O 1
ATOM 11738 N N . LEU E 1 280 ? -56.341 17.857 29.536 1.00 19.27 309 LEU E N 1
ATOM 11739 C CA . LEU E 1 280 ? -57.268 18.911 29.104 1.00 21.22 309 LEU E CA 1
ATOM 11740 C C . LEU E 1 280 ? -57.320 19.139 27.586 1.00 23.24 309 LEU E C 1
ATOM 11741 O O . LEU E 1 280 ? -58.386 19.435 27.027 1.00 21.42 309 LEU E O 1
ATOM 11746 N N . LYS E 1 281 ? -56.168 19.036 26.929 1.00 20.71 310 LYS E N 1
ATOM 11747 C CA . LYS E 1 281 ? -56.077 19.346 25.499 1.00 20.53 310 LYS E CA 1
ATOM 11748 C C . LYS E 1 281 ? -55.945 18.141 24.577 1.00 24.26 310 LYS E C 1
ATOM 11749 O O . LYS E 1 281 ? -56.422 18.188 23.446 1.00 26.86 310 LYS E O 1
ATOM 11755 N N . GLU E 1 282 ? -55.295 17.072 25.036 1.00 18.98 311 GLU E N 1
ATOM 11756 C CA . GLU E 1 282 ? -55.118 15.900 24.174 1.00 20.85 311 GLU E CA 1
ATOM 11757 C C . GLU E 1 282 ? -56.087 14.762 24.513 1.00 20.04 311 GLU E C 1
ATOM 11758 O O . GLU E 1 282 ? -56.209 13.803 23.759 1.00 20.46 311 GLU E O 1
ATOM 11764 N N . GLY E 1 283 ? -56.773 14.867 25.645 1.00 19.66 312 GLY E N 1
ATOM 11765 C CA . GLY E 1 283 ? -57.654 13.799 26.083 1.00 18.22 312 GLY E CA 1
ATOM 11766 C C . GLY E 1 283 ? -56.885 12.581 26.567 1.00 18.19 312 GLY E C 1
ATOM 11767 O O . GLY E 1 283 ? -57.382 11.458 26.516 1.00 18.96 312 GLY E O 1
ATOM 11768 N N . LEU E 1 284 ? -55.667 12.807 27.044 1.00 14.84 313 LEU E N 1
ATOM 11769 C CA . LEU E 1 284 ? -54.830 11.733 27.565 1.00 14.08 313 LEU E CA 1
ATOM 11770 C C . LEU E 1 284 ? -54.615 11.917 29.065 1.00 16.24 313 LEU E C 1
ATOM 11771 O O . LEU E 1 284 ? -53.831 12.761 29.490 1.00 18.54 313 LEU E O 1
ATOM 11776 N N . MET E 1 285 ? -55.337 11.116 29.842 1.00 14.33 314 MET E N 1
ATOM 11777 C CA . MET E 1 285 ? -55.301 11.148 31.300 1.00 17.51 314 MET E CA 1
ATOM 11778 C C . MET E 1 285 ? -54.122 10.295 31.752 1.00 18.02 314 MET E C 1
ATOM 11779 O O . MET E 1 285 ? -54.260 9.088 31.923 1.00 21.51 314 MET E O 1
ATOM 11784 N N . VAL E 1 286 ? -52.957 10.911 31.915 1.00 17.25 315 VAL E N 1
ATOM 11785 C CA . VAL E 1 286 ? -51.733 10.156 32.161 1.00 14.25 315 VAL E CA 1
ATOM 11786 C C . VAL E 1 286 ? -50.967 10.617 33.395 1.00 15.23 315 VAL E C 1
ATOM 11787 O O . VAL E 1 286 ? -51.256 11.666 33.972 1.00 14.68 315 VAL E O 1
ATOM 11791 N N . GLY E 1 287 ? -49.981 9.820 33.789 1.00 12.09 316 GLY E N 1
ATOM 11792 C CA . GLY E 1 287 ? -49.248 10.063 35.021 1.00 8.74 316 GLY E CA 1
ATOM 11793 C C . GLY E 1 287 ? -48.213 11.160 34.951 1.00 15.92 316 GLY E C 1
ATOM 11794 O O . GLY E 1 287 ? -48.015 11.779 33.913 1.00 12.49 316 GLY E O 1
ATOM 11795 N N . ILE E 1 288 ? -47.532 11.400 36.067 1.00 12.02 317 ILE E N 1
ATOM 11796 C CA . ILE E 1 288 ? -46.557 12.476 36.114 1.00 9.04 317 ILE E CA 1
ATOM 11797 C C . ILE E 1 288 ? -45.333 12.229 35.220 1.00 13.90 317 ILE E C 1
ATOM 11798 O O . ILE E 1 288 ? -44.848 13.160 34.554 1.00 13.61 317 ILE E O 1
ATOM 11803 N N . SER E 1 289 ? -44.844 10.986 35.176 1.00 12.51 318 SER E N 1
ATOM 11804 C CA . SER E 1 289 ? -43.716 10.668 34.297 1.00 13.51 318 SER E CA 1
ATOM 11805 C C . SER E 1 289 ? -44.087 10.800 32.821 1.00 14.64 318 SER E C 1
ATOM 11806 O O . SER E 1 289 ? -43.213 11.049 31.976 1.00 13.72 318 SER E O 1
ATOM 11809 N N . SER E 1 290 ? -45.369 10.615 32.508 1.00 13.62 319 SER E N 1
ATOM 11810 C CA . SER E 1 290 ? -45.854 10.857 31.152 1.00 15.45 319 SER E CA 1
ATOM 11811 C C . SER E 1 290 ? -45.711 12.329 30.804 1.00 17.47 319 SER E C 1
ATOM 11812 O O . SER E 1 290 ? -45.309 12.686 29.689 1.00 13.24 319 SER E O 1
ATOM 11815 N N . GLY E 1 291 ? -46.034 13.192 31.764 1.00 17.01 320 GLY E N 1
ATOM 11816 C CA . GLY E 1 291 ? -45.807 14.612 31.589 1.00 16.68 320 GLY E CA 1
ATOM 11817 C C . GLY E 1 291 ? -44.334 14.912 31.404 1.00 17.50 320 GLY E C 1
ATOM 11818 O O . GLY E 1 291 ? -43.972 15.691 30.525 1.00 14.85 320 GLY E O 1
ATOM 11819 N N . ALA E 1 292 ? -43.477 14.305 32.229 1.00 13.69 321 ALA E N 1
ATOM 11820 C CA . ALA E 1 292 ? -42.036 14.505 32.097 1.00 16.04 321 ALA E CA 1
ATOM 11821 C C . ALA E 1 292 ? -41.529 14.116 30.711 1.00 18.73 321 ALA E C 1
ATOM 11822 O O . ALA E 1 292 ? -40.753 14.856 30.075 1.00 11.97 321 ALA E O 1
ATOM 11824 N N . ASN E 1 293 ? -41.960 12.953 30.240 1.00 15.01 322 ASN E N 1
ATOM 11825 C CA . ASN E 1 293 ? -41.518 12.472 28.944 1.00 14.37 322 ASN E CA 1
ATOM 11826 C C . ASN E 1 293 ? -41.931 13.432 27.842 1.00 16.91 322 ASN E C 1
ATOM 11827 O O . ASN E 1 293 ? -41.169 13.687 26.907 1.00 16.75 322 ASN E O 1
ATOM 11832 N N . THR E 1 294 ? -43.143 13.956 27.957 1.00 13.29 323 THR E N 1
ATOM 11833 C CA . THR E 1 294 ? -43.681 14.850 26.941 1.00 10.82 323 THR E CA 1
ATOM 11834 C C . THR E 1 294 ? -42.943 16.188 26.942 1.00 14.89 323 THR E C 1
ATOM 11835 O O . THR E 1 294 ? -42.627 16.734 25.876 1.00 15.12 323 THR E O 1
ATOM 11839 N N . VAL E 1 295 ? -42.644 16.708 28.131 1.00 13.25 324 VAL E N 1
ATOM 11840 C CA . VAL E 1 295 ? -41.843 17.931 28.224 1.00 12.20 324 VAL E CA 1
ATOM 11841 C C . VAL E 1 295 ? -40.530 17.759 27.464 1.00 18.79 324 VAL E C 1
ATOM 11842 O O . VAL E 1 295 ? -40.162 18.607 26.648 1.00 17.51 324 VAL E O 1
ATOM 11846 N N . ALA E 1 296 ? -39.827 16.655 27.724 1.00 15.19 325 ALA E N 1
ATOM 11847 C CA . ALA E 1 296 ? -38.550 16.381 27.061 1.00 15.70 325 ALA E CA 1
ATOM 11848 C C . ALA E 1 296 ? -38.687 16.232 25.550 1.00 16.76 325 ALA E C 1
ATOM 11849 O O . ALA E 1 296 ? -37.877 16.777 24.792 1.00 18.00 325 ALA E O 1
ATOM 11851 N N . ALA E 1 297 ? -39.696 15.479 25.119 1.00 16.11 326 ALA E N 1
ATOM 11852 C CA . ALA E 1 297 ? -39.937 15.253 23.702 1.00 17.45 326 ALA E CA 1
ATOM 11853 C C . ALA E 1 297 ? -40.221 16.571 22.980 1.00 16.93 326 ALA E C 1
ATOM 11854 O O . ALA E 1 297 ? -39.706 16.819 21.889 1.00 18.75 326 ALA E O 1
ATOM 11856 N N . LEU E 1 298 ? -41.036 17.419 23.593 1.00 12.31 327 LEU E N 1
ATOM 11857 C CA . LEU E 1 298 ? -41.349 18.714 22.993 1.00 15.45 327 LEU E CA 1
ATOM 11858 C C . LEU E 1 298 ? -40.111 19.581 22.834 1.00 21.84 327 LEU E C 1
ATOM 11859 O O . LEU E 1 298 ? -39.944 20.248 21.810 1.00 21.73 327 LEU E O 1
ATOM 11864 N N . ARG E 1 299 ? -39.248 19.587 23.848 1.00 18.17 328 ARG E N 1
ATOM 11865 C CA . ARG E 1 299 ? -38.043 20.389 23.774 1.00 17.79 328 ARG E CA 1
ATOM 11866 C C . ARG E 1 299 ? -37.140 19.875 22.655 1.00 26.56 328 ARG E C 1
ATOM 11867 O O . ARG E 1 299 ? -36.555 20.670 21.917 1.00 20.68 328 ARG E O 1
ATOM 11875 N N . LEU E 1 300 ? -37.051 18.554 22.507 1.00 18.61 329 LEU E N 1
ATOM 11876 C CA . LEU E 1 300 ? -36.286 17.976 21.401 1.00 17.49 329 LEU E CA 1
ATOM 11877 C C . LEU E 1 300 ? -36.913 18.352 20.068 1.00 22.31 329 LEU E C 1
ATOM 11878 O O . LEU E 1 300 ? -36.216 18.620 19.089 1.00 20.71 329 LEU E O 1
ATOM 11883 N N . ALA E 1 301 ? -38.238 18.366 20.040 1.00 19.54 330 ALA E N 1
ATOM 11884 C CA . ALA E 1 301 ? -38.982 18.647 18.820 1.00 21.61 330 ALA E CA 1
ATOM 11885 C C . ALA E 1 301 ? -38.802 20.097 18.396 1.00 24.06 330 ALA E C 1
ATOM 11886 O O . ALA E 1 301 ? -39.052 20.446 17.244 1.00 23.24 330 ALA E O 1
ATOM 11888 N N . GLN E 1 302 ? -38.376 20.940 19.332 1.00 22.14 331 GLN E N 1
ATOM 11889 C CA . GLN E 1 302 ? -38.227 22.368 19.052 1.00 26.06 331 GLN E CA 1
ATOM 11890 C C . GLN E 1 302 ? -36.823 22.747 18.590 1.00 29.70 331 GLN E C 1
ATOM 11891 O O . GLN E 1 302 ? -36.615 23.843 18.067 1.00 31.66 331 GLN E O 1
ATOM 11897 N N . LEU E 1 303 ? -35.858 21.851 18.775 1.00 26.43 332 LEU E N 1
ATOM 11898 C CA . LEU E 1 303 ? -34.499 22.123 18.311 1.00 18.71 332 LEU E CA 1
ATOM 11899 C C . LEU E 1 303 ? -34.507 22.263 16.788 1.00 24.43 332 LEU E C 1
ATOM 11900 O O . LEU E 1 303 ? -35.077 21.429 16.089 1.00 23.20 332 LEU E O 1
ATOM 11905 N N . PRO E 1 304 ? -33.885 23.333 16.275 1.00 25.25 333 PRO E N 1
ATOM 11906 C CA . PRO E 1 304 ? -33.795 23.542 14.825 1.00 26.20 333 PRO E CA 1
ATOM 11907 C C . PRO E 1 304 ? -33.310 22.298 14.077 1.00 20.33 333 PRO E C 1
ATOM 11908 O O . PRO E 1 304 ? -33.880 21.940 13.044 1.00 25.31 333 PRO E O 1
ATOM 11912 N N . GLU E 1 305 ? -32.289 21.633 14.599 1.00 21.08 334 GLU E N 1
ATOM 11913 C CA . GLU E 1 305 ? -31.712 20.478 13.913 1.00 27.64 334 GLU E CA 1
ATOM 11914 C C . GLU E 1 305 ? -32.699 19.319 13.745 1.00 29.96 334 GLU E C 1
ATOM 11915 O O . GLU E 1 305 ? -32.492 18.439 12.911 1.00 30.86 334 GLU E O 1
ATOM 11921 N N . ASN E 1 306 ? -33.770 19.315 14.534 1.00 25.67 335 ASN E N 1
ATOM 11922 C CA . ASN E 1 306 ? -34.718 18.206 14.501 1.00 23.92 335 ASN E CA 1
ATOM 11923 C C . ASN E 1 306 ? -35.944 18.453 13.636 1.00 28.31 335 ASN E C 1
ATOM 11924 O O . ASN E 1 306 ? -36.895 17.672 13.661 1.00 25.47 335 ASN E O 1
ATOM 11929 N N . LYS E 1 307 ? -35.925 19.532 12.859 1.00 24.52 336 LYS E N 1
ATOM 11930 C CA . LYS E 1 307 ? -37.079 19.850 12.034 1.00 22.50 336 LYS E CA 1
ATOM 11931 C C . LYS E 1 307 ? -37.436 18.669 11.140 1.00 20.25 336 LYS E C 1
ATOM 11932 O O . LYS E 1 307 ? -36.566 18.065 10.505 1.00 23.19 336 LYS E O 1
ATOM 11938 N N . GLY E 1 308 ? -38.715 18.315 11.118 1.00 23.91 337 GLY E N 1
ATOM 11939 C CA . GLY E 1 308 ? -39.190 17.246 10.258 1.00 26.31 337 GLY E CA 1
ATOM 11940 C C . GLY E 1 308 ? -38.969 15.822 10.748 1.00 28.92 337 GLY E C 1
ATOM 11941 O O . GLY E 1 308 ? -39.439 14.875 10.121 1.00 24.89 337 GLY E O 1
ATOM 11942 N N . LYS E 1 309 ? -38.263 15.654 11.861 1.00 24.01 338 LYS E N 1
ATOM 11943 C CA . LYS E 1 309 ? -37.997 14.307 12.371 1.00 20.26 338 LYS E CA 1
ATOM 11944 C C . LYS E 1 309 ? -39.176 13.709 13.141 1.00 23.39 338 LYS E C 1
ATOM 11945 O O . LYS E 1 309 ? -40.103 14.421 13.543 1.00 24.72 338 LYS E O 1
ATOM 11951 N N . LEU E 1 310 ? -39.127 12.395 13.343 1.00 22.33 339 LEU E N 1
ATOM 11952 C CA . LEU E 1 310 ? -40.132 11.694 14.135 1.00 21.39 339 LEU E CA 1
ATOM 11953 C C . LEU E 1 310 ? -39.564 11.365 15.511 1.00 18.10 339 LEU E C 1
ATOM 11954 O O . LEU E 1 310 ? -38.593 10.628 15.622 1.00 18.38 339 LEU E O 1
ATOM 11959 N N . ILE E 1 311 ? -40.176 11.926 16.554 1.00 19.42 340 ILE E N 1
ATOM 11960 C CA . ILE E 1 311 ? -39.761 11.670 17.927 1.00 15.44 340 ILE E CA 1
ATOM 11961 C C . ILE E 1 311 ? -40.807 10.763 18.579 1.00 16.54 340 ILE E C 1
ATOM 11962 O O . ILE E 1 311 ? -42.002 11.029 18.486 1.00 18.74 340 ILE E O 1
ATOM 11967 N N . VAL E 1 312 ? -40.366 9.675 19.204 1.00 14.38 341 VAL E N 1
ATOM 11968 C CA . VAL E 1 312 ? -41.293 8.787 19.892 1.00 15.40 341 VAL E CA 1
ATOM 11969 C C . VAL E 1 312 ? -41.000 8.822 21.384 1.00 13.85 341 VAL E C 1
ATOM 11970 O O . VAL E 1 312 ? -39.844 8.781 21.794 1.00 17.34 341 VAL E O 1
ATOM 11974 N N . THR E 1 313 ? -42.047 8.916 22.195 1.00 16.44 342 THR E N 1
ATOM 11975 C CA . THR E 1 313 ? -41.859 8.762 23.637 1.00 15.52 342 THR E CA 1
ATOM 11976 C C . THR E 1 313 ? -42.950 7.871 24.192 1.00 13.20 342 THR E C 1
ATOM 11977 O O . THR E 1 313 ? -43.696 7.252 23.434 1.00 12.96 342 THR E O 1
ATOM 11981 N N . VAL E 1 314 ? -43.044 7.796 25.514 1.00 15.21 343 VAL E N 1
ATOM 11982 C CA . VAL E 1 314 ? -43.957 6.854 26.147 1.00 16.07 343 VAL E CA 1
ATOM 11983 C C . VAL E 1 314 ? -44.771 7.583 27.209 1.00 13.57 343 VAL E C 1
ATOM 11984 O O . VAL E 1 314 ? -44.282 8.505 27.836 1.00 14.25 343 VAL E O 1
ATOM 11988 N N . HIS E 1 315 ? -46.015 7.168 27.387 1.00 13.01 344 HIS E N 1
ATOM 11989 C CA . HIS E 1 315 ? -46.818 7.600 28.521 1.00 12.11 344 HIS E CA 1
ATOM 11990 C C . HIS E 1 315 ? -47.006 6.358 29.396 1.00 9.39 344 HIS E C 1
ATOM 11991 O O . HIS E 1 315 ? -47.866 5.522 29.134 1.00 12.30 344 HIS E O 1
ATOM 11998 N N . PRO E 1 316 ? -46.136 6.202 30.403 1.00 11.25 345 PRO E N 1
ATOM 11999 C CA . PRO E 1 316 ? -46.006 4.918 31.108 1.00 14.61 345 PRO E CA 1
ATOM 12000 C C . PRO E 1 316 ? -47.151 4.550 32.034 1.00 15.61 345 PRO E C 1
ATOM 12001 O O . PRO E 1 316 ? -47.233 3.378 32.393 1.00 16.34 345 PRO E O 1
ATOM 12005 N N . SER E 1 317 ? -47.989 5.497 32.436 1.00 15.37 346 SER E N 1
ATOM 12006 C CA . SER E 1 317 ? -49.032 5.164 33.406 1.00 15.04 346 SER E CA 1
ATOM 12007 C C . SER E 1 317 ? -50.287 6.008 33.233 1.00 20.44 346 SER E C 1
ATOM 12008 O O . SER E 1 317 ? -50.223 7.099 32.683 1.00 14.83 346 SER E O 1
ATOM 12011 N N . PHE E 1 318 ? -51.423 5.479 33.696 1.00 17.13 347 PHE E N 1
ATOM 12012 C CA . PHE E 1 318 ? -52.726 6.119 33.547 1.00 20.85 347 PHE E CA 1
ATOM 12013 C C . PHE E 1 318 ? -52.961 7.061 34.724 1.00 17.08 347 PHE E C 1
ATOM 12014 O O . PHE E 1 318 ? -52.568 6.753 35.836 1.00 18.68 347 PHE E O 1
ATOM 12022 N N . GLY E 1 319 ? -53.614 8.196 34.475 1.00 15.88 348 GLY E N 1
ATOM 12023 C CA . GLY E 1 319 ? -53.694 9.269 35.453 1.00 16.28 348 GLY E CA 1
ATOM 12024 C C . GLY E 1 319 ? -54.559 9.027 36.677 1.00 16.40 348 GLY E C 1
ATOM 12025 O O . GLY E 1 319 ? -54.431 9.732 37.675 1.00 17.28 348 GLY E O 1
ATOM 12026 N N . GLU E 1 320 ? -55.440 8.038 36.622 1.00 14.22 349 GLU E N 1
ATOM 12027 C CA . GLU E 1 320 ? -56.311 7.761 37.767 1.00 12.77 349 GLU E CA 1
ATOM 12028 C C . GLU E 1 320 ? -55.542 7.228 38.974 1.00 17.02 349 GLU E C 1
ATOM 12029 O O . GLU E 1 320 ? -56.028 7.253 40.103 1.00 15.68 349 GLU E O 1
ATOM 12035 N N . ARG E 1 321 ? -54.338 6.741 38.724 1.00 14.78 350 ARG E N 1
ATOM 12036 C CA . ARG E 1 321 ? -53.476 6.289 39.802 1.00 11.75 350 ARG E CA 1
ATOM 12037 C C . ARG E 1 321 ? -52.842 7.473 40.542 1.00 12.98 350 ARG E C 1
ATOM 12038 O O . ARG E 1 321 ? -52.064 7.285 41.477 1.00 14.72 350 ARG E O 1
ATOM 12046 N N . TYR E 1 322 ? -53.185 8.696 40.138 1.00 10.40 351 TYR E N 1
ATOM 12047 C CA . TYR E 1 322 ? -52.501 9.897 40.627 1.00 10.33 351 TYR E CA 1
ATOM 12048 C C . TYR E 1 322 ? -53.440 10.934 41.242 1.00 17.55 351 TYR E C 1
ATOM 12049 O O . TYR E 1 322 ? -53.034 12.053 41.510 1.00 16.58 351 TYR E O 1
ATOM 12058 N N . LEU E 1 323 ? -54.693 10.554 41.461 1.00 17.31 352 LEU E N 1
ATOM 12059 C CA . LEU E 1 323 ? -55.695 11.505 41.951 1.00 16.95 352 LEU E CA 1
ATOM 12060 C C . LEU E 1 323 ? -55.299 12.124 43.279 1.00 22.90 352 LEU E C 1
ATOM 12061 O O . LEU E 1 323 ? -55.585 13.293 43.527 1.00 27.95 352 LEU E O 1
ATOM 12066 N N . SER E 1 324 ? -54.621 11.355 44.122 1.00 17.82 353 SER E N 1
ATOM 12067 C CA . SER E 1 324 ? -54.242 11.844 45.442 1.00 20.65 353 SER E CA 1
ATOM 12068 C C . SER E 1 324 ? -52.861 12.500 45.485 1.00 23.71 353 SER E C 1
ATOM 12069 O O . SER E 1 324 ? -52.490 13.090 46.497 1.00 23.50 353 SER E O 1
ATOM 12072 N N . SER E 1 325 ? -52.106 12.381 44.396 1.00 19.75 354 SER E N 1
ATOM 12073 C CA . SER E 1 325 ? -50.791 13.010 44.269 1.00 16.68 354 SER E CA 1
ATOM 12074 C C . SER E 1 325 ? -50.934 14.497 43.980 1.00 14.74 354 SER E C 1
ATOM 12075 O O . SER E 1 325 ? -52.039 15.001 43.788 1.00 17.13 354 SER E O 1
ATOM 12078 N N . VAL E 1 326 ? -49.806 15.190 43.877 1.00 16.22 355 VAL E N 1
ATOM 12079 C CA . VAL E 1 326 ? -49.833 16.617 43.577 1.00 17.22 355 VAL E CA 1
ATOM 12080 C C . VAL E 1 326 ? -50.470 16.884 42.212 1.00 18.88 355 VAL E C 1
ATOM 12081 O O . VAL E 1 326 ? -50.911 18.000 41.925 1.00 16.67 355 VAL E O 1
ATOM 12085 N N . LEU E 1 327 ? -50.546 15.854 41.374 1.00 17.31 356 LEU E N 1
ATOM 12086 C CA . LEU E 1 327 ? -51.122 16.038 40.044 1.00 17.84 356 LEU E CA 1
ATOM 12087 C C . LEU E 1 327 ? -52.557 16.536 40.100 1.00 17.12 356 LEU E C 1
ATOM 12088 O O . LEU E 1 327 ? -52.923 17.484 39.398 1.00 15.99 356 LEU E O 1
ATOM 12093 N N . PHE E 1 328 ? -53.380 15.886 40.921 1.00 13.20 357 PHE E N 1
ATOM 12094 C CA . PHE E 1 328 ? -54.804 16.196 40.944 1.00 17.69 357 PHE E CA 1
ATOM 12095 C C . PHE E 1 328 ? -55.351 16.392 42.348 1.00 13.87 357 PHE E C 1
ATOM 12096 O O . PHE E 1 328 ? -56.554 16.448 42.534 1.00 18.47 357 PHE E O 1
ATOM 12104 N N . GLN E 1 329 ? -54.488 16.465 43.353 1.00 13.31 358 GLN E N 1
ATOM 12105 C CA . GLN E 1 329 ? -55.024 16.481 44.716 1.00 18.19 358 GLN E CA 1
ATOM 12106 C C . GLN E 1 329 ? -55.894 17.705 45.015 1.00 20.44 358 GLN E C 1
ATOM 12107 O O . GLN E 1 329 ? -56.849 17.615 45.789 1.00 18.61 358 GLN E O 1
ATOM 12113 N N . GLU E 1 330 ? -55.566 18.847 44.426 1.00 19.32 359 GLU E N 1
ATOM 12114 C CA . GLU E 1 330 ? -56.378 20.044 44.648 1.00 25.27 359 GLU E CA 1
ATOM 12115 C C . GLU E 1 330 ? -57.761 19.863 44.029 1.00 21.54 359 GLU E C 1
ATOM 12116 O O . GLU E 1 330 ? -58.778 20.197 44.631 1.00 20.03 359 GLU E O 1
ATOM 12122 N N . LEU E 1 331 ? -57.790 19.312 42.825 1.00 22.89 360 LEU E N 1
ATOM 12123 C CA . LEU E 1 331 ? -59.040 18.961 42.175 1.00 24.56 360 LEU E CA 1
ATOM 12124 C C . LEU E 1 331 ? -59.805 17.919 42.997 1.00 22.43 360 LEU E C 1
ATOM 12125 O O . LEU E 1 331 ? -61.028 17.978 43.110 1.00 25.52 360 LEU E O 1
ATOM 12130 N N . ARG E 1 332 ? -59.082 16.970 43.588 1.00 15.65 361 ARG E N 1
ATOM 12131 C CA . ARG E 1 332 ? -59.717 15.924 44.383 1.00 14.86 361 ARG E CA 1
ATOM 12132 C C . ARG E 1 332 ? -60.376 16.498 45.643 1.00 21.73 361 ARG E C 1
ATOM 12133 O O . ARG E 1 332 ? -61.450 16.055 46.065 1.00 19.28 361 ARG E O 1
ATOM 12141 N N . GLN E 1 333 ? -59.729 17.482 46.254 1.00 19.40 362 GLN E N 1
ATOM 12142 C CA . GLN E 1 333 ? -60.317 18.112 47.429 1.00 22.33 362 GLN E CA 1
ATOM 12143 C C . GLN E 1 333 ? -61.573 18.904 47.047 1.00 20.53 362 GLN E C 1
ATOM 12144 O O . GLN E 1 333 ? -62.573 18.890 47.781 1.00 22.95 362 GLN E O 1
ATOM 12150 N N . GLU E 1 334 ? -61.533 19.579 45.902 1.00 22.20 363 GLU E N 1
ATOM 12151 C CA . GLU E 1 334 ? -62.716 20.302 45.434 1.00 23.94 363 GLU E CA 1
ATOM 12152 C C . GLU E 1 334 ? -63.854 19.320 45.194 1.00 26.36 363 GLU E C 1
ATOM 12153 O O . GLU E 1 334 ? -64.987 19.554 45.607 1.00 21.23 363 GLU E O 1
ATOM 12159 N N . ALA E 1 335 ? -63.547 18.216 44.523 1.00 19.55 364 ALA E N 1
ATOM 12160 C CA . ALA E 1 335 ? -64.564 17.198 44.253 1.00 20.70 364 ALA E CA 1
ATOM 12161 C C . ALA E 1 335 ? -65.167 16.614 45.533 1.00 18.68 364 ALA E C 1
ATOM 12162 O O . ALA E 1 335 ? -66.380 16.443 45.626 1.00 23.70 364 ALA E O 1
ATOM 12164 N N . GLU E 1 336 ? -64.319 16.301 46.512 1.00 17.42 365 GLU E N 1
ATOM 12165 C CA . GLU E 1 336 ? -64.771 15.809 47.815 1.00 25.86 365 GLU E CA 1
ATOM 12166 C C . GLU E 1 336 ? -65.753 16.770 48.493 1.00 28.71 365 GLU E C 1
ATOM 12167 O O . GLU E 1 336 ? -66.610 16.345 49.269 1.00 26.99 365 GLU E O 1
ATOM 12173 N N . ASN E 1 337 ? -65.616 18.062 48.216 1.00 28.74 366 ASN E N 1
ATOM 12174 C CA . ASN E 1 337 ? -66.423 19.073 48.907 1.00 28.08 366 ASN E CA 1
ATOM 12175 C C . ASN E 1 337 ? -67.717 19.432 48.190 1.00 29.78 366 ASN E C 1
ATOM 12176 O O . ASN E 1 337 ? -68.573 20.119 48.747 1.00 32.52 366 ASN E O 1
ATOM 12181 N N . MET E 1 338 ? -67.860 18.965 46.956 1.00 22.66 367 MET E N 1
ATOM 12182 C CA . MET E 1 338 ? -69.085 19.179 46.198 1.00 26.75 367 MET E CA 1
ATOM 12183 C C . MET E 1 338 ? -70.303 18.657 46.944 1.00 26.48 367 MET E C 1
ATOM 12184 O O . MET E 1 338 ? -70.229 17.651 47.646 1.00 28.98 367 MET E O 1
ATOM 12189 N N . GLN E 1 339 ? -71.426 19.348 46.779 1.00 30.22 368 GLN E N 1
ATOM 12190 C CA . GLN E 1 339 ? -72.669 18.967 47.431 1.00 30.93 368 GLN E CA 1
ATOM 12191 C C . GLN E 1 339 ? -73.754 18.762 46.380 1.00 24.07 368 GLN E C 1
ATOM 12192 O O . GLN E 1 339 ? -73.754 19.430 45.349 1.00 27.95 368 GLN E O 1
ATOM 12198 N N . PRO E 1 340 ? -74.680 17.835 46.641 1.00 26.24 369 PRO E N 1
ATOM 12199 C CA . PRO E 1 340 ? -75.775 17.572 45.705 1.00 22.71 369 PRO E CA 1
ATOM 12200 C C . PRO E 1 340 ? -76.760 18.733 45.669 1.00 25.69 369 PRO E C 1
ATOM 12201 O O . PRO E 1 340 ? -76.957 19.395 46.686 1.00 25.58 369 PRO E O 1
ATOM 12205 N N . VAL E 1 341 ? -77.371 18.976 44.519 1.00 25.09 370 VAL E N 1
ATOM 12206 C CA . VAL E 1 341 ? -78.394 20.015 44.427 1.00 30.34 370 VAL E CA 1
ATOM 12207 C C . VAL E 1 341 ? -79.779 19.399 44.284 1.00 29.01 370 VAL E C 1
ATOM 12208 O O . VAL E 1 341 ? -79.931 18.295 43.754 1.00 25.20 370 VAL E O 1
ATOM 12212 N N . ALA E 1 342 ? -80.793 20.118 44.753 1.00 27.98 371 ALA E N 1
ATOM 12213 C CA . ALA E 1 342 ? -82.161 19.626 44.669 1.00 25.89 371 ALA E CA 1
ATOM 12214 C C . ALA E 1 342 ? -82.589 19.508 43.213 1.00 23.82 371 ALA E C 1
ATOM 12215 O O . ALA E 1 342 ? -82.092 20.232 42.350 1.00 24.66 371 ALA E O 1
ATOM 12217 N N . VAL E 1 343 ? -83.502 18.582 42.943 1.00 26.65 372 VAL E N 1
ATOM 12218 C CA . VAL E 1 343 ? -84.007 18.373 41.593 1.00 31.54 372 VAL E CA 1
ATOM 12219 C C . VAL E 1 343 ? -85.459 18.823 41.483 1.00 36.47 372 VAL E C 1
ATOM 12220 O O . VAL E 1 343 ? -86.274 18.507 42.349 1.00 40.69 372 VAL E O 1
ATOM 12224 N N . SER F 1 22 ? 22.590 4.744 5.640 1.00 54.20 51 SER F N 1
ATOM 12225 C CA . SER F 1 22 ? 24.038 4.828 5.801 1.00 57.17 51 SER F CA 1
ATOM 12226 C C . SER F 1 22 ? 24.472 4.292 7.170 1.00 57.35 51 SER F C 1
ATOM 12227 O O . SER F 1 22 ? 25.469 3.574 7.273 1.00 56.70 51 SER F O 1
ATOM 12230 N N . THR F 1 23 ? 23.724 4.644 8.215 1.00 52.82 52 THR F N 1
ATOM 12231 C CA . THR F 1 23 ? 23.977 4.119 9.558 1.00 42.44 52 THR F CA 1
ATOM 12232 C C . THR F 1 23 ? 22.680 3.686 10.228 1.00 39.56 52 THR F C 1
ATOM 12233 O O . THR F 1 23 ? 21.585 3.965 9.734 1.00 43.75 52 THR F O 1
ATOM 12237 N N . ASN F 1 24 ? 22.810 3.010 11.365 1.00 28.36 53 ASN F N 1
ATOM 12238 C CA . ASN F 1 24 ? 21.655 2.608 12.153 1.00 28.00 53 ASN F CA 1
ATOM 12239 C C . ASN F 1 24 ? 21.362 3.588 13.289 1.00 26.00 53 ASN F C 1
ATOM 12240 O O . ASN F 1 24 ? 20.584 3.280 14.191 1.00 33.70 53 ASN F O 1
ATOM 12245 N N . ILE F 1 25 ? 21.977 4.767 13.247 1.00 25.00 54 ILE F N 1
ATOM 12246 C CA . ILE F 1 25 ? 21.733 5.763 14.291 1.00 21.62 54 ILE F CA 1
ATOM 12247 C C . ILE F 1 25 ? 20.355 6.382 14.133 1.00 23.77 54 ILE F C 1
ATOM 12248 O O . ILE F 1 25 ? 20.028 6.908 13.074 1.00 28.87 54 ILE F O 1
ATOM 12253 N N . LYS F 1 26 ? 19.542 6.302 15.182 1.00 20.44 55 LYS F N 1
ATOM 12254 C CA . LYS F 1 26 ? 18.226 6.930 15.175 1.00 21.31 55 LYS F CA 1
ATOM 12255 C C . LYS F 1 26 ? 18.313 8.445 15.028 1.00 19.48 55 LYS F C 1
ATOM 12256 O O . LYS F 1 26 ? 19.158 9.104 15.641 1.00 20.76 55 LYS F O 1
ATOM 12262 N N . LYS F 1 27 ? 17.424 8.995 14.210 1.00 20.40 56 LYS F N 1
ATOM 12263 C CA . LYS F 1 27 ? 17.416 10.421 13.935 1.00 26.23 56 LYS F CA 1
ATOM 12264 C C . LYS F 1 27 ? 16.655 11.173 15.013 1.00 24.05 56 LYS F C 1
ATOM 12265 O O . LYS F 1 27 ? 16.925 12.346 15.262 1.00 28.37 56 LYS F O 1
ATOM 12271 N N . HIS F 1 28 ? 15.700 10.497 15.647 1.00 21.43 57 HIS F N 1
ATOM 12272 C CA . HIS F 1 28 ? 14.886 11.115 16.693 1.00 21.93 57 HIS F CA 1
ATOM 12273 C C . HIS F 1 28 ? 14.753 10.183 17.885 1.00 19.67 57 HIS F C 1
ATOM 12274 O O . HIS F 1 28 ? 14.683 8.966 17.720 1.00 17.17 57 HIS F O 1
ATOM 12281 N N . VAL F 1 29 ? 14.681 10.745 19.085 1.00 23.88 58 VAL F N 1
ATOM 12282 C CA . VAL F 1 29 ? 14.517 9.907 20.269 1.00 22.44 58 VAL F CA 1
ATOM 12283 C C . VAL F 1 29 ? 13.217 9.093 20.255 1.00 23.24 58 VAL F C 1
ATOM 12284 O O . VAL F 1 29 ? 13.161 7.992 20.802 1.00 21.58 58 VAL F O 1
ATOM 12288 N N . SER F 1 30 ? 12.181 9.613 19.606 1.00 17.96 59 SER F N 1
ATOM 12289 C CA . SER F 1 30 ? 10.921 8.883 19.508 1.00 19.98 59 SER F CA 1
ATOM 12290 C C . SER F 1 30 ? 11.068 7.586 18.708 1.00 19.19 59 SER F C 1
ATOM 12291 O O . SER F 1 30 ? 10.253 6.673 18.820 1.00 21.58 59 SER F O 1
ATOM 12294 N N . GLN F 1 31 ? 12.111 7.499 17.900 1.00 18.42 60 GLN F N 1
ATOM 12295 C CA . GLN F 1 31 ? 12.358 6.270 17.157 1.00 21.98 60 GLN F CA 1
ATOM 12296 C C . GLN F 1 31 ? 12.890 5.154 18.065 1.00 27.30 60 GLN F C 1
ATOM 12297 O O . GLN F 1 31 ? 13.028 4.007 17.638 1.00 25.93 60 GLN F O 1
ATOM 12303 N N . LEU F 1 32 ? 13.172 5.496 19.320 1.00 22.28 61 LEU F N 1
ATOM 12304 C CA . LEU F 1 32 ? 13.562 4.496 20.312 1.00 24.33 61 LEU F CA 1
ATOM 12305 C C . LEU F 1 32 ? 12.352 3.708 20.810 1.00 28.73 61 LEU F C 1
ATOM 12306 O O . LEU F 1 32 ? 12.503 2.679 21.471 1.00 26.53 61 LEU F O 1
ATOM 12311 N N . ILE F 1 33 ? 11.154 4.200 20.502 1.00 20.28 62 ILE F N 1
ATOM 12312 C CA . ILE F 1 33 ? 9.919 3.563 20.955 1.00 22.46 62 ILE F CA 1
ATOM 12313 C C . ILE F 1 33 ? 9.657 2.310 20.144 1.00 29.76 62 ILE F C 1
ATOM 12314 O O . ILE F 1 33 ? 9.826 2.321 18.932 1.00 30.80 62 ILE F O 1
ATOM 12319 N N . GLY F 1 34 ? 9.198 1.263 20.837 1.00 29.49 63 GLY F N 1
ATOM 12320 C CA . GLY F 1 34 ? 8.847 -0.027 20.255 1.00 40.65 63 GLY F CA 1
ATOM 12321 C C . GLY F 1 34 ? 9.860 -1.164 20.309 1.00 37.91 63 GLY F C 1
ATOM 12322 O O . GLY F 1 34 ? 10.943 -1.030 20.875 1.00 49.18 63 GLY F O 1
ATOM 12323 N N . ARG F 1 35 ? 9.488 -2.290 19.701 1.00 35.24 64 ARG F N 1
ATOM 12324 C CA . ARG F 1 35 ? 10.334 -3.487 19.607 1.00 26.07 64 ARG F CA 1
ATOM 12325 C C . ARG F 1 35 ? 10.813 -4.177 20.901 1.00 22.44 64 ARG F C 1
ATOM 12326 O O . ARG F 1 35 ? 11.970 -4.578 20.991 1.00 26.29 64 ARG F O 1
ATOM 12334 N N . THR F 1 36 ? 9.933 -4.307 21.891 1.00 19.91 65 THR F N 1
ATOM 12335 C CA . THR F 1 36 ? 10.255 -4.992 23.153 1.00 17.00 65 THR F CA 1
ATOM 12336 C C . THR F 1 36 ? 10.357 -6.529 23.033 1.00 17.63 65 THR F C 1
ATOM 12337 O O . THR F 1 36 ? 9.689 -7.132 22.195 1.00 19.85 65 THR F O 1
ATOM 12341 N N . PRO F 1 37 ? 11.183 -7.154 23.878 1.00 20.24 66 PRO F N 1
ATOM 12342 C CA . PRO F 1 37 ? 11.372 -8.611 23.865 1.00 20.38 66 PRO F CA 1
ATOM 12343 C C . PRO F 1 37 ? 10.370 -9.384 24.733 1.00 21.05 66 PRO F C 1
ATOM 12344 O O . PRO F 1 37 ? 9.735 -8.795 25.621 1.00 19.38 66 PRO F O 1
ATOM 12348 N N . LEU F 1 38 ? 10.241 -10.687 24.473 1.00 16.32 67 LEU F N 1
ATOM 12349 C CA . LEU F 1 38 ? 9.502 -11.598 25.347 1.00 14.07 67 LEU F CA 1
ATOM 12350 C C . LEU F 1 38 ? 10.493 -12.515 26.053 1.00 15.32 67 LEU F C 1
ATOM 12351 O O . LEU F 1 38 ? 11.492 -12.920 25.463 1.00 17.77 67 LEU F O 1
ATOM 12356 N N . VAL F 1 39 ? 10.197 -12.882 27.294 1.00 15.37 68 VAL F N 1
ATOM 12357 C CA . VAL F 1 39 ? 11.044 -13.818 28.021 1.00 10.81 68 VAL F CA 1
ATOM 12358 C C . VAL F 1 39 ? 10.185 -14.839 28.766 1.00 15.54 68 VAL F C 1
ATOM 12359 O O . VAL F 1 39 ? 9.145 -14.492 29.336 1.00 15.60 68 VAL F O 1
ATOM 12363 N N . TYR F 1 40 ? 10.613 -16.097 28.756 1.00 16.80 69 TYR F N 1
ATOM 12364 C CA . TYR F 1 40 ? 9.914 -17.135 29.506 1.00 16.40 69 TYR F CA 1
ATOM 12365 C C . TYR F 1 40 ? 10.135 -16.953 30.997 1.00 19.45 69 TYR F C 1
ATOM 12366 O O . TYR F 1 40 ? 11.216 -16.539 31.422 1.00 19.45 69 TYR F O 1
ATOM 12375 N N . LEU F 1 41 ? 9.124 -17.295 31.796 1.00 19.85 70 LEU F N 1
ATOM 12376 C CA . LEU F 1 41 ? 9.311 -17.402 33.241 1.00 19.38 70 LEU F CA 1
ATOM 12377 C C . LEU F 1 41 ? 9.281 -18.868 33.655 1.00 21.65 70 LEU F C 1
ATOM 12378 O O . LEU F 1 41 ? 8.389 -19.615 33.252 1.00 18.62 70 LEU F O 1
ATOM 12383 N N . ASN F 1 42 ? 10.251 -19.269 34.471 1.00 24.94 71 ASN F N 1
ATOM 12384 C CA . ASN F 1 42 ? 10.350 -20.651 34.926 1.00 30.34 71 ASN F CA 1
ATOM 12385 C C . ASN F 1 42 ? 10.445 -20.795 36.438 1.00 27.88 71 ASN F C 1
ATOM 12386 O O . ASN F 1 42 ? 10.466 -21.907 36.954 1.00 30.08 71 ASN F O 1
ATOM 12391 N N . LYS F 1 43 ? 10.503 -19.677 37.149 1.00 22.82 72 LYS F N 1
ATOM 12392 C CA . LYS F 1 43 ? 10.580 -19.734 38.605 1.00 23.62 72 LYS F CA 1
ATOM 12393 C C . LYS F 1 43 ? 9.245 -19.475 39.305 1.00 24.32 72 LYS F C 1
ATOM 12394 O O . LYS F 1 43 ? 8.776 -20.309 40.087 1.00 22.77 72 LYS F O 1
ATOM 12400 N N . VAL F 1 44 ? 8.619 -18.334 39.043 1.00 17.06 73 VAL F N 1
ATOM 12401 C CA . VAL F 1 44 ? 7.321 -18.095 39.661 1.00 18.25 73 VAL F CA 1
ATOM 12402 C C . VAL F 1 44 ? 6.285 -19.040 39.058 1.00 22.81 73 VAL F C 1
ATOM 12403 O O . VAL F 1 44 ? 5.199 -19.207 39.587 1.00 19.03 73 VAL F O 1
ATOM 12407 N N . THR F 1 45 ? 6.651 -19.689 37.962 1.00 17.78 74 THR F N 1
ATOM 12408 C CA . THR F 1 45 ? 5.725 -20.564 37.257 1.00 23.15 74 THR F CA 1
ATOM 12409 C C . THR F 1 45 ? 5.944 -22.041 37.597 1.00 25.46 74 THR F C 1
ATOM 12410 O O . THR F 1 45 ? 5.377 -22.923 36.949 1.00 21.23 74 THR F O 1
ATOM 12414 N N . GLU F 1 46 ? 6.770 -22.315 38.600 1.00 14.88 75 GLU F N 1
ATOM 12415 C CA . GLU F 1 46 ? 7.091 -23.705 38.943 1.00 17.96 75 GLU F CA 1
ATOM 12416 C C . GLU F 1 46 ? 5.843 -24.552 39.114 1.00 22.40 75 GLU F C 1
ATOM 12417 O O . GLU F 1 46 ? 4.936 -24.194 39.870 1.00 20.17 75 GLU F O 1
ATOM 12423 N N . GLY F 1 47 ? 5.799 -25.670 38.394 1.00 22.11 76 GLY F N 1
ATOM 12424 C CA . GLY F 1 47 ? 4.718 -26.627 38.524 1.00 21.52 76 GLY F CA 1
ATOM 12425 C C . GLY F 1 47 ? 3.413 -26.284 37.829 1.00 24.36 76 GLY F C 1
ATOM 12426 O O . GLY F 1 47 ? 2.467 -27.060 37.906 1.00 26.91 76 GLY F O 1
ATOM 12427 N N . CYS F 1 48 ? 3.345 -25.152 37.137 1.00 19.78 77 CYS F N 1
ATOM 12428 C CA . CYS F 1 48 ? 2.054 -24.684 36.610 1.00 18.06 77 CYS F CA 1
ATOM 12429 C C . CYS F 1 48 ? 1.586 -25.421 35.355 1.00 23.11 77 CYS F C 1
ATOM 12430 O O . CYS F 1 48 ? 0.399 -25.398 35.026 1.00 27.49 77 CYS F O 1
ATOM 12433 N N . GLY F 1 49 ? 2.513 -26.064 34.649 1.00 22.49 78 GLY F N 1
ATOM 12434 C CA . GLY F 1 49 ? 2.153 -26.931 33.534 1.00 21.82 78 GLY F CA 1
ATOM 12435 C C . GLY F 1 49 ? 1.891 -26.272 32.186 1.00 22.27 78 GLY F C 1
ATOM 12436 O O . GLY F 1 49 ? 1.476 -26.933 31.231 1.00 21.53 78 GLY F O 1
ATOM 12437 N N . ALA F 1 50 ? 2.122 -24.969 32.098 1.00 19.26 79 ALA F N 1
ATOM 12438 C CA . ALA F 1 50 ? 1.980 -24.263 30.827 1.00 19.81 79 ALA F CA 1
ATOM 12439 C C . ALA F 1 50 ? 3.174 -23.340 30.628 1.00 14.97 79 ALA F C 1
ATOM 12440 O O . ALA F 1 50 ? 3.882 -23.026 31.584 1.00 21.13 79 ALA F O 1
ATOM 12442 N N . TYR F 1 51 ? 3.406 -22.915 29.391 1.00 17.34 80 TYR F N 1
ATOM 12443 C CA . TYR F 1 51 ? 4.461 -21.951 29.122 1.00 18.35 80 TYR F CA 1
ATOM 12444 C C . TYR F 1 51 ? 3.925 -20.552 29.398 1.00 22.55 80 TYR F C 1
ATOM 12445 O O . TYR F 1 51 ? 2.825 -20.214 28.973 1.00 20.78 80 TYR F O 1
ATOM 12454 N N . VAL F 1 52 ? 4.712 -19.728 30.085 1.00 19.35 81 VAL F N 1
ATOM 12455 C CA . VAL F 1 52 ? 4.337 -18.341 30.306 1.00 16.25 81 VAL F CA 1
ATOM 12456 C C . VAL F 1 52 ? 5.477 -17.439 29.850 1.00 18.40 81 VAL F C 1
ATOM 12457 O O . VAL F 1 52 ? 6.599 -17.555 30.327 1.00 19.46 81 VAL F O 1
ATOM 12461 N N . ALA F 1 53 ? 5.184 -16.551 28.911 1.00 14.44 82 ALA F N 1
ATOM 12462 C CA . ALA F 1 53 ? 6.178 -15.619 28.398 1.00 17.95 82 ALA F CA 1
ATOM 12463 C C . ALA F 1 53 ? 5.694 -14.199 28.647 1.00 22.08 82 ALA F C 1
ATOM 12464 O O . ALA F 1 53 ? 4.504 -13.922 28.571 1.00 19.03 82 ALA F O 1
ATOM 12466 N N . VAL F 1 54 ? 6.610 -13.289 28.943 1.00 19.64 83 VAL F N 1
ATOM 12467 C CA A VAL F 1 54 ? 6.217 -11.932 29.305 0.57 19.45 83 VAL F CA 1
ATOM 12468 C CA B VAL F 1 54 ? 6.214 -11.933 29.293 0.43 19.73 83 VAL F CA 1
ATOM 12469 C C . VAL F 1 54 ? 6.925 -10.881 28.452 1.00 15.20 83 VAL F C 1
ATOM 12470 O O . VAL F 1 54 ? 8.124 -10.976 28.204 1.00 16.34 83 VAL F O 1
ATOM 12477 N N . LYS F 1 55 ? 6.165 -9.880 28.018 1.00 14.15 84 LYS F N 1
ATOM 12478 C CA . LYS F 1 55 ? 6.683 -8.795 27.198 1.00 16.54 84 LYS F CA 1
ATOM 12479 C C . LYS F 1 55 ? 7.231 -7.678 28.076 1.00 16.41 84 LYS F C 1
ATOM 12480 O O . LYS F 1 55 ? 6.542 -7.205 28.981 1.00 15.93 84 LYS F O 1
ATOM 12486 N N . GLN F 1 56 ? 8.457 -7.248 27.806 1.00 16.09 85 GLN F N 1
ATOM 12487 C CA . GLN F 1 56 ? 9.142 -6.319 28.716 1.00 13.01 85 GLN F CA 1
ATOM 12488 C C . GLN F 1 56 ? 9.091 -4.862 28.248 1.00 19.26 85 GLN F C 1
ATOM 12489 O O . GLN F 1 56 ? 9.937 -4.411 27.468 1.00 19.11 85 GLN F O 1
ATOM 12495 N N . GLU F 1 57 ? 8.118 -4.112 28.742 1.00 17.02 86 GLU F N 1
ATOM 12496 C CA . GLU F 1 57 ? 7.974 -2.738 28.287 1.00 19.79 86 GLU F CA 1
ATOM 12497 C C . GLU F 1 57 ? 8.886 -1.750 29.037 1.00 21.60 86 GLU F C 1
ATOM 12498 O O . GLU F 1 57 ? 8.860 -0.551 28.763 1.00 20.16 86 GLU F O 1
ATOM 12504 N N . MET F 1 58 ? 9.697 -2.254 29.968 1.00 19.91 87 MET F N 1
ATOM 12505 C CA . MET F 1 58 ? 10.688 -1.426 30.654 1.00 15.36 87 MET F CA 1
ATOM 12506 C C . MET F 1 58 ? 11.724 -0.966 29.632 1.00 18.56 87 MET F C 1
ATOM 12507 O O . MET F 1 58 ? 12.516 -0.054 29.875 1.00 22.09 87 MET F O 1
ATOM 12512 N N . MET F 1 59 ? 11.712 -1.619 28.480 1.00 18.21 88 MET F N 1
ATOM 12513 C CA . MET F 1 59 ? 12.699 -1.351 27.444 1.00 19.89 88 MET F CA 1
ATOM 12514 C C . MET F 1 59 ? 12.335 -0.157 26.554 1.00 27.22 88 MET F C 1
ATOM 12515 O O . MET F 1 59 ? 12.964 0.060 25.519 1.00 41.85 88 MET F O 1
ATOM 12520 N N . GLN F 1 60 ? 11.321 0.606 26.943 1.00 23.27 89 GLN F N 1
ATOM 12521 C CA . GLN F 1 60 ? 10.937 1.807 26.186 1.00 18.76 89 GLN F CA 1
ATOM 12522 C C . GLN F 1 60 ? 11.697 3.015 26.760 1.00 18.67 89 GLN F C 1
ATOM 12523 O O . GLN F 1 60 ? 12.221 2.940 27.869 1.00 17.80 89 GLN F O 1
ATOM 12529 N N . PRO F 1 61 ? 11.775 4.121 26.005 1.00 17.59 90 PRO F N 1
ATOM 12530 C CA . PRO F 1 61 ? 12.531 5.309 26.436 1.00 18.36 90 PRO F CA 1
ATOM 12531 C C . PRO F 1 61 ? 12.089 5.936 27.759 1.00 19.58 90 PRO F C 1
ATOM 12532 O O . PRO F 1 61 ? 12.914 6.604 28.370 1.00 21.44 90 PRO F O 1
ATOM 12536 N N . THR F 1 62 ? 10.828 5.789 28.159 1.00 20.74 91 THR F N 1
ATOM 12537 C CA . THR F 1 62 ? 10.396 6.249 29.485 1.00 18.40 91 THR F CA 1
ATOM 12538 C C . THR F 1 62 ? 9.977 5.083 30.362 1.00 21.77 91 THR F C 1
ATOM 12539 O O . THR F 1 62 ? 9.315 5.261 31.396 1.00 20.75 91 THR F O 1
ATOM 12543 N N . ALA F 1 63 ? 10.347 3.885 29.922 1.00 18.01 92 ALA F N 1
ATOM 12544 C CA . ALA F 1 63 ? 10.243 2.692 30.754 1.00 16.78 92 ALA F CA 1
ATOM 12545 C C . ALA F 1 63 ? 8.820 2.246 31.078 1.00 15.26 92 ALA F C 1
ATOM 12546 O O . ALA F 1 63 ? 8.579 1.651 32.129 1.00 19.30 92 ALA F O 1
ATOM 12548 N N . SER F 1 64 ? 7.873 2.509 30.184 1.00 15.28 93 SER F N 1
ATOM 12549 C CA . SER F 1 64 ? 6.558 1.898 30.324 1.00 14.21 93 SER F CA 1
ATOM 12550 C C . SER F 1 64 ? 5.898 1.743 28.970 1.00 14.31 93 SER F C 1
ATOM 12551 O O . SER F 1 64 ? 6.343 2.331 27.986 1.00 17.71 93 SER F O 1
ATOM 12554 N N . ILE F 1 65 ? 4.833 0.950 28.936 1.00 15.65 94 ILE F N 1
ATOM 12555 C CA . ILE F 1 65 ? 4.096 0.692 27.703 1.00 18.03 94 ILE F CA 1
ATOM 12556 C C . ILE F 1 65 ? 3.468 1.968 27.112 1.00 19.11 94 ILE F C 1
ATOM 12557 O O . ILE F 1 65 ? 3.167 2.032 25.917 1.00 17.19 94 ILE F O 1
ATOM 12562 N N . ALA F 1 66 ? 3.295 2.992 27.944 1.00 18.32 95 ALA F N 1
ATOM 12563 C CA . ALA F 1 66 ? 2.543 4.184 27.535 1.00 19.54 95 ALA F CA 1
ATOM 12564 C C . ALA F 1 66 ? 3.226 4.997 26.434 1.00 20.06 95 ALA F C 1
ATOM 12565 O O . ALA F 1 66 ? 2.585 5.823 25.780 1.00 19.28 95 ALA F O 1
ATOM 12567 N N . ASP F 1 67 ? 4.515 4.759 26.212 1.00 17.27 96 ASP F N 1
ATOM 12568 C CA . ASP F 1 67 ? 5.220 5.441 25.129 1.00 19.20 96 ASP F CA 1
ATOM 12569 C C . ASP F 1 67 ? 4.561 5.183 23.775 1.00 15.19 96 ASP F C 1
ATOM 12570 O O . ASP F 1 67 ? 4.556 6.067 22.920 1.00 19.00 96 ASP F O 1
ATOM 12575 N N . ARG F 1 68 ? 4.025 3.978 23.576 1.00 18.76 97 ARG F N 1
ATOM 12576 C CA . ARG F 1 68 ? 3.398 3.633 22.295 1.00 17.16 97 ARG F CA 1
ATOM 12577 C C . ARG F 1 68 ? 2.171 4.513 21.992 1.00 14.59 97 ARG F C 1
ATOM 12578 O O . ARG F 1 68 ? 2.146 5.211 20.977 1.00 17.68 97 ARG F O 1
ATOM 12586 N N . PRO F 1 69 ? 1.139 4.478 22.861 1.00 16.53 98 PRO F N 1
ATOM 12587 C CA . PRO F 1 69 ? -0.032 5.321 22.575 1.00 16.60 98 PRO F CA 1
ATOM 12588 C C . PRO F 1 69 ? 0.239 6.827 22.670 1.00 19.08 98 PRO F C 1
ATOM 12589 O O . PRO F 1 69 ? -0.401 7.588 21.953 1.00 18.36 98 PRO F O 1
ATOM 12593 N N . ALA F 1 70 ? 1.151 7.258 23.539 1.00 19.40 99 ALA F N 1
ATOM 12594 C CA . ALA F 1 70 ? 1.460 8.678 23.618 1.00 19.76 99 ALA F CA 1
ATOM 12595 C C . ALA F 1 70 ? 1.975 9.134 22.265 1.00 17.38 99 ALA F C 1
ATOM 12596 O O . ALA F 1 70 ? 1.520 10.138 21.717 1.00 18.93 99 ALA F O 1
ATOM 12598 N N . TYR F 1 71 ? 2.918 8.383 21.716 1.00 15.28 100 TYR F N 1
ATOM 12599 C CA . TYR F 1 71 ? 3.469 8.740 20.423 1.00 16.92 100 TYR F CA 1
ATOM 12600 C C . TYR F 1 71 ? 2.388 8.717 19.347 1.00 19.83 100 TYR F C 1
ATOM 12601 O O . TYR F 1 71 ? 2.274 9.646 18.546 1.00 21.20 100 TYR F O 1
ATOM 12610 N N . ALA F 1 72 ? 1.598 7.650 19.333 1.00 18.68 101 ALA F N 1
ATOM 12611 C CA . ALA F 1 72 ? 0.577 7.472 18.302 1.00 22.04 101 ALA F CA 1
ATOM 12612 C C . ALA F 1 72 ? -0.503 8.555 18.366 1.00 23.59 101 ALA F C 1
ATOM 12613 O O . ALA F 1 72 ? -0.936 9.067 17.335 1.00 24.03 101 ALA F O 1
ATOM 12615 N N . MET F 1 73 ? -0.948 8.898 19.570 1.00 17.42 102 MET F N 1
ATOM 12616 C CA . MET F 1 73 ? -2.000 9.897 19.711 1.00 16.16 102 MET F CA 1
ATOM 12617 C C . MET F 1 73 ? -1.540 11.295 19.304 1.00 22.70 102 MET F C 1
ATOM 12618 O O . MET F 1 73 ? -2.240 11.994 18.575 1.00 23.40 102 MET F O 1
ATOM 12623 N N . ILE F 1 74 ? -0.370 11.709 19.776 1.00 25.30 103 ILE F N 1
ATOM 12624 C CA . ILE F 1 74 ? 0.118 13.038 19.447 1.00 21.93 103 ILE F CA 1
ATOM 12625 C C . ILE F 1 74 ? 0.418 13.140 17.952 1.00 21.52 103 ILE F C 1
ATOM 12626 O O . ILE F 1 74 ? 0.096 14.141 17.312 1.00 23.94 103 ILE F O 1
ATOM 12631 N N . THR F 1 75 ? 0.998 12.087 17.387 1.00 19.55 104 THR F N 1
ATOM 12632 C CA . THR F 1 75 ? 1.326 12.072 15.963 1.00 22.47 104 THR F CA 1
ATOM 12633 C C . THR F 1 75 ? 0.053 12.130 15.113 1.00 27.75 104 THR F C 1
ATOM 12634 O O . THR F 1 75 ? -0.011 12.837 14.099 1.00 27.80 104 THR F O 1
ATOM 12638 N N . ASP F 1 76 ? -0.964 11.394 15.546 1.00 25.15 105 ASP F N 1
ATOM 12639 C CA . ASP F 1 76 ? -2.264 11.403 14.892 1.00 26.59 105 ASP F CA 1
ATOM 12640 C C . ASP F 1 76 ? -2.895 12.792 14.898 1.00 28.95 105 ASP F C 1
ATOM 12641 O O . ASP F 1 76 ? -3.527 13.202 13.920 1.00 29.85 105 ASP F O 1
ATOM 12646 N N . ALA F 1 77 ? -2.735 13.512 16.003 1.00 25.47 106 ALA F N 1
ATOM 12647 C CA . ALA F 1 77 ? -3.325 14.841 16.131 1.00 26.14 106 ALA F CA 1
ATOM 12648 C C . ALA F 1 77 ? -2.593 15.846 15.249 1.00 30.89 106 ALA F C 1
ATOM 12649 O O . ALA F 1 77 ? -3.204 16.768 14.715 1.00 32.36 106 ALA F O 1
ATOM 12651 N N . GLU F 1 78 ? -1.286 15.659 15.096 1.00 27.54 107 GLU F N 1
ATOM 12652 C CA . GLU F 1 78 ? -0.496 16.498 14.200 1.00 26.45 107 GLU F CA 1
ATOM 12653 C C . GLU F 1 78 ? -0.873 16.249 12.748 1.00 31.59 107 GLU F C 1
ATOM 12654 O O . GLU F 1 78 ? -1.032 17.192 11.972 1.00 33.52 107 GLU F O 1
ATOM 12660 N N . GLU F 1 79 ? -1.022 14.981 12.385 1.00 32.62 108 GLU F N 1
ATOM 12661 C CA . GLU F 1 79 ? -1.338 14.617 11.006 1.00 34.32 108 GLU F CA 1
ATOM 12662 C C . GLU F 1 79 ? -2.701 15.155 10.589 1.00 34.06 108 GLU F C 1
ATOM 12663 O O . GLU F 1 79 ? -2.936 15.428 9.417 1.00 34.63 108 GLU F O 1
ATOM 12669 N N . LYS F 1 80 ? -3.596 15.308 11.556 1.00 32.84 109 LYS F N 1
ATOM 12670 C CA . LYS F 1 80 ? -4.924 15.838 11.288 1.00 33.80 109 LYS F CA 1
ATOM 12671 C C . LYS F 1 80 ? -4.941 17.346 11.495 1.00 37.09 109 LYS F C 1
ATOM 12672 O O . LYS F 1 80 ? -6.003 17.977 11.497 1.00 36.01 109 LYS F O 1
ATOM 12678 N N . ASN F 1 81 ? -3.754 17.917 11.666 1.00 31.99 110 ASN F N 1
ATOM 12679 C CA . ASN F 1 81 ? -3.618 19.342 11.923 1.00 31.87 110 ASN F CA 1
ATOM 12680 C C . ASN F 1 81 ? -4.590 19.837 12.986 1.00 33.78 110 ASN F C 1
ATOM 12681 O O . ASN F 1 81 ? -5.310 20.808 12.769 1.00 33.76 110 ASN F O 1
ATOM 12686 N N . LEU F 1 82 ? -4.611 19.165 14.134 1.00 27.25 111 LEU F N 1
ATOM 12687 C CA . LEU F 1 82 ? -5.456 19.584 15.245 1.00 27.93 111 LEU F CA 1
ATOM 12688 C C . LEU F 1 82 ? -4.638 20.320 16.299 1.00 34.30 111 LEU F C 1
ATOM 12689 O O . LEU F 1 82 ? -5.192 21.001 17.169 1.00 34.22 111 LEU F O 1
ATOM 12694 N N . ILE F 1 83 ? -3.318 20.166 16.240 1.00 26.32 112 ILE F N 1
ATOM 12695 C CA . ILE F 1 83 ? -2.450 20.789 17.235 1.00 25.26 112 ILE F CA 1
ATOM 12696 C C . ILE F 1 83 ? -1.182 21.339 16.593 1.00 28.11 112 ILE F C 1
ATOM 12697 O O . ILE F 1 83 ? -0.750 20.873 15.544 1.00 29.08 112 ILE F O 1
ATOM 12702 N N . THR F 1 84 ? -0.585 22.334 17.232 1.00 27.61 113 THR F N 1
ATOM 12703 C CA . THR F 1 84 ? 0.573 22.997 16.659 1.00 26.83 113 THR F CA 1
ATOM 12704 C C . THR F 1 84 ? 1.614 23.261 17.732 1.00 25.94 113 THR F C 1
ATOM 12705 O O . THR F 1 84 ? 1.317 23.892 18.748 1.00 26.84 113 THR F O 1
ATOM 12709 N N . PRO F 1 85 ? 2.842 22.778 17.508 1.00 29.81 114 PRO F N 1
ATOM 12710 C CA . PRO F 1 85 ? 3.945 22.973 18.458 1.00 25.42 114 PRO F CA 1
ATOM 12711 C C . PRO F 1 85 ? 4.170 24.451 18.758 1.00 31.81 114 PRO F C 1
ATOM 12712 O O . PRO F 1 85 ? 4.153 25.274 17.844 1.00 31.40 114 PRO F O 1
ATOM 12716 N N . GLY F 1 86 ? 4.382 24.783 20.026 1.00 28.10 115 GLY F N 1
ATOM 12717 C CA . GLY F 1 86 ? 4.642 26.155 20.410 1.00 35.44 115 GLY F CA 1
ATOM 12718 C C . GLY F 1 86 ? 3.365 26.956 20.578 1.00 40.86 115 GLY F C 1
ATOM 12719 O O . GLY F 1 86 ? 3.383 28.041 21.156 1.00 43.52 115 GLY F O 1
ATOM 12720 N N . LYS F 1 87 ? 2.253 26.420 20.081 1.00 36.59 116 LYS F N 1
ATOM 12721 C CA . LYS F 1 87 ? 0.968 27.103 20.193 1.00 36.77 116 LYS F CA 1
ATOM 12722 C C . LYS F 1 87 ? -0.026 26.353 21.075 1.00 35.10 116 LYS F C 1
ATOM 12723 O O . LYS F 1 87 ? -0.683 26.946 21.936 1.00 32.93 116 LYS F O 1
ATOM 12729 N N . THR F 1 88 ? -0.141 25.047 20.863 1.00 25.56 117 THR F N 1
ATOM 12730 C CA . THR F 1 88 ? -1.160 24.277 21.562 1.00 24.45 117 THR F CA 1
ATOM 12731 C C . THR F 1 88 ? -0.700 23.804 22.934 1.00 25.24 117 THR F C 1
ATOM 12732 O O . THR F 1 88 ? 0.429 23.344 23.096 1.00 26.11 117 THR F O 1
ATOM 12736 N N . THR F 1 89 ? -1.583 23.922 23.919 1.00 26.13 118 THR F N 1
ATOM 12737 C CA . THR F 1 89 ? -1.352 23.315 25.225 1.00 28.01 118 THR F CA 1
ATOM 12738 C C . THR F 1 89 ? -2.093 21.980 25.294 1.00 26.62 118 THR F C 1
ATOM 12739 O O . THR F 1 89 ? -3.299 21.928 25.082 1.00 22.97 118 THR F O 1
ATOM 12743 N N . LEU F 1 90 ? -1.363 20.904 25.579 1.00 22.41 119 LEU F N 1
ATOM 12744 C CA . LEU F 1 90 ? -1.964 19.579 25.676 1.00 17.59 119 LEU F CA 1
ATOM 12745 C C . LEU F 1 90 ? -2.283 19.265 27.127 1.00 19.25 119 LEU F C 1
ATOM 12746 O O . LEU F 1 90 ? -1.473 19.519 28.024 1.00 20.48 119 LEU F O 1
ATOM 12751 N N . ILE F 1 91 ? -3.467 18.709 27.347 1.00 19.04 120 ILE F N 1
ATOM 12752 C CA . ILE F 1 91 ? -3.944 18.400 28.683 1.00 18.70 120 ILE F CA 1
ATOM 12753 C C . ILE F 1 91 ? -4.350 16.939 28.679 1.00 23.02 120 ILE F C 1
ATOM 12754 O O . ILE F 1 91 ? -5.042 16.489 27.760 1.00 23.35 120 ILE F O 1
ATOM 12759 N N . GLU F 1 92 ? -3.911 16.189 29.687 1.00 17.77 121 GLU F N 1
ATOM 12760 C CA . GLU F 1 92 ? -4.197 14.757 29.710 1.00 19.35 121 GLU F CA 1
ATOM 12761 C C . GLU F 1 92 ? -4.368 14.231 31.134 1.00 20.25 121 GLU F C 1
ATOM 12762 O O . GLU F 1 92 ? -3.566 14.549 32.016 1.00 21.58 121 GLU F O 1
ATOM 12768 N N . PRO F 1 93 ? -5.433 13.447 31.373 1.00 20.67 122 PRO F N 1
ATOM 12769 C CA . PRO F 1 93 ? -5.603 12.765 32.660 1.00 16.54 122 PRO F CA 1
ATOM 12770 C C . PRO F 1 93 ? -4.767 11.483 32.684 1.00 18.54 122 PRO F C 1
ATOM 12771 O O . PRO F 1 93 ? -4.647 10.822 31.657 1.00 21.75 122 PRO F O 1
ATOM 12775 N N . THR F 1 94 ? -4.205 11.124 33.833 1.00 16.84 123 THR F N 1
ATOM 12776 C CA . THR F 1 94 ? -3.355 9.942 33.876 1.00 17.35 123 THR F CA 1
ATOM 12777 C C . THR F 1 94 ? -3.235 9.352 35.267 1.00 21.51 123 THR F C 1
ATOM 12778 O O . THR F 1 94 ? -3.488 10.033 36.258 1.00 16.97 123 THR F O 1
ATOM 12782 N N . SER F 1 95 ? -2.849 8.076 35.329 1.00 20.51 124 SER F N 1
ATOM 12783 C CA . SER F 1 95 ? -2.470 7.463 36.592 1.00 16.98 124 SER F CA 1
ATOM 12784 C C . SER F 1 95 ? -0.958 7.515 36.756 1.00 17.21 124 SER F C 1
ATOM 12785 O O . SER F 1 95 ? -0.426 7.073 37.775 1.00 20.19 124 SER F O 1
ATOM 12788 N N . GLY F 1 96 ? -0.272 8.073 35.759 1.00 18.46 125 GLY F N 1
ATOM 12789 C CA . GLY F 1 96 ? 1.160 8.295 35.868 1.00 17.46 125 GLY F CA 1
ATOM 12790 C C . GLY F 1 96 ? 1.963 8.054 34.601 1.00 18.20 125 GLY F C 1
ATOM 12791 O O . GLY F 1 96 ? 2.621 8.966 34.092 1.00 18.97 125 GLY F O 1
ATOM 12792 N N . ASN F 1 97 ? 1.923 6.834 34.087 1.00 14.94 126 ASN F N 1
ATOM 12793 C CA . ASN F 1 97 ? 2.764 6.474 32.942 1.00 17.27 126 ASN F CA 1
ATOM 12794 C C . ASN F 1 97 ? 2.443 7.235 31.654 1.00 18.18 126 ASN F C 1
ATOM 12795 O O . ASN F 1 97 ? 3.353 7.702 30.966 1.00 19.11 126 ASN F O 1
ATOM 12800 N N . MET F 1 98 ? 1.160 7.358 31.332 1.00 19.79 127 MET F N 1
ATOM 12801 C CA . MET F 1 98 ? 0.742 8.101 30.144 1.00 19.49 127 MET F CA 1
ATOM 12802 C C . MET F 1 98 ? 1.169 9.561 30.245 1.00 23.59 127 MET F C 1
ATOM 12803 O O . MET F 1 98 ? 1.639 10.158 29.270 1.00 19.70 127 MET F O 1
ATOM 12808 N N . GLY F 1 99 ? 0.995 10.135 31.429 1.00 17.38 128 GLY F N 1
ATOM 12809 C CA . GLY F 1 99 ? 1.448 11.491 31.690 1.00 20.40 128 GLY F CA 1
ATOM 12810 C C . GLY F 1 99 ? 2.939 11.640 31.441 1.00 20.95 128 GLY F C 1
ATOM 12811 O O . GLY F 1 99 ? 3.389 12.607 30.821 1.00 18.49 128 GLY F O 1
ATOM 12812 N N . ILE F 1 100 ? 3.717 10.674 31.925 1.00 18.64 129 ILE F N 1
ATOM 12813 C CA . ILE F 1 100 ? 5.160 10.706 31.723 1.00 16.26 129 ILE F CA 1
ATOM 12814 C C . ILE F 1 100 ? 5.483 10.606 30.240 1.00 13.37 129 ILE F C 1
ATOM 12815 O O . ILE F 1 100 ? 6.312 11.357 29.723 1.00 16.93 129 ILE F O 1
ATOM 12820 N N . SER F 1 101 ? 4.798 9.698 29.551 1.00 11.92 130 SER F N 1
ATOM 12821 C CA . SER F 1 101 ? 5.046 9.493 28.132 1.00 13.69 130 SER F CA 1
ATOM 12822 C C . SER F 1 101 ? 4.616 10.723 27.345 1.00 14.61 130 SER F C 1
ATOM 12823 O O . SER F 1 101 ? 5.279 11.112 26.392 1.00 17.90 130 SER F O 1
ATOM 12826 N N . MET F 1 102 ? 3.519 11.350 27.767 1.00 15.84 131 MET F N 1
ATOM 12827 C CA . MET F 1 102 ? 3.067 12.586 27.130 1.00 19.97 131 MET F CA 1
ATOM 12828 C C . MET F 1 102 ? 4.048 13.736 27.384 1.00 18.70 131 MET F C 1
ATOM 12829 O O . MET F 1 102 ? 4.354 14.518 26.477 1.00 19.76 131 MET F O 1
ATOM 12834 N N . ALA F 1 103 ? 4.563 13.827 28.603 1.00 15.39 132 ALA F N 1
ATOM 12835 C CA . ALA F 1 103 ? 5.526 14.879 28.927 1.00 17.00 132 ALA F CA 1
ATOM 12836 C C . ALA F 1 103 ? 6.779 14.708 28.082 1.00 20.02 132 ALA F C 1
ATOM 12837 O O . ALA F 1 103 ? 7.373 15.682 27.609 1.00 22.41 132 ALA F O 1
ATOM 12839 N N . PHE F 1 104 ? 7.172 13.450 27.921 1.00 15.18 133 PHE F N 1
ATOM 12840 C CA . PHE F 1 104 ? 8.291 13.039 27.098 1.00 16.56 133 PHE F CA 1
ATOM 12841 C C . PHE F 1 104 ? 8.082 13.464 25.645 1.00 19.25 133 PHE F C 1
ATOM 12842 O O . PHE F 1 104 ? 8.912 14.177 25.068 1.00 19.89 133 PHE F O 1
ATOM 12850 N N . MET F 1 105 ? 6.969 13.057 25.051 1.00 17.53 134 MET F N 1
ATOM 12851 C CA . MET F 1 105 ? 6.680 13.487 23.681 1.00 17.82 134 MET F CA 1
ATOM 12852 C C . MET F 1 105 ? 6.589 15.017 23.564 1.00 22.63 134 MET F C 1
ATOM 12853 O O . MET F 1 105 ? 7.103 15.613 22.612 1.00 23.12 134 MET F O 1
ATOM 12858 N N . ALA F 1 106 ? 5.951 15.650 24.544 1.00 17.51 135 ALA F N 1
ATOM 12859 C CA . ALA F 1 106 ? 5.788 17.107 24.544 1.00 23.93 135 ALA F CA 1
ATOM 12860 C C . ALA F 1 106 ? 7.120 17.851 24.634 1.00 26.19 135 ALA F C 1
ATOM 12861 O O . ALA F 1 106 ? 7.295 18.907 24.023 1.00 24.36 135 ALA F O 1
ATOM 12863 N N . ALA F 1 107 ? 8.049 17.307 25.415 1.00 21.54 136 ALA F N 1
ATOM 12864 C CA . ALA F 1 107 ? 9.365 17.898 25.561 1.00 20.83 136 ALA F CA 1
ATOM 12865 C C . ALA F 1 107 ? 10.103 17.900 24.227 1.00 23.54 136 ALA F C 1
ATOM 12866 O O . ALA F 1 107 ? 10.735 18.888 23.857 1.00 24.00 136 ALA F O 1
ATOM 12868 N N . MET F 1 108 ? 10.022 16.790 23.507 1.00 21.00 137 MET F N 1
ATOM 12869 C CA . MET F 1 108 ? 10.742 16.660 22.251 1.00 21.41 137 MET F CA 1
ATOM 12870 C C . MET F 1 108 ? 10.107 17.478 21.137 1.00 23.81 137 MET F C 1
ATOM 12871 O O . MET F 1 108 ? 10.809 18.091 20.326 1.00 25.92 137 MET F O 1
ATOM 12876 N N . LYS F 1 109 ? 8.781 17.464 21.081 1.00 18.50 138 LYS F N 1
ATOM 12877 C CA . LYS F 1 109 ? 8.075 18.093 19.967 1.00 20.18 138 LYS F CA 1
ATOM 12878 C C . LYS F 1 109 ? 7.746 19.559 20.240 1.00 28.45 138 LYS F C 1
ATOM 12879 O O . LYS F 1 109 ? 7.306 20.282 19.341 1.00 35.18 138 LYS F O 1
ATOM 12885 N N . GLY F 1 110 ? 7.953 19.992 21.481 1.00 28.57 139 GLY F N 1
ATOM 12886 C CA . GLY F 1 110 ? 7.784 21.389 21.843 1.00 32.10 139 GLY F CA 1
ATOM 12887 C C . GLY F 1 110 ? 6.363 21.827 22.156 1.00 30.01 139 GLY F C 1
ATOM 12888 O O . GLY F 1 110 ? 5.915 22.869 21.673 1.00 29.56 139 GLY F O 1
ATOM 12889 N N . TYR F 1 111 ? 5.650 21.042 22.961 1.00 23.19 140 TYR F N 1
ATOM 12890 C CA . TYR F 1 111 ? 4.321 21.426 23.425 1.00 19.96 140 TYR F CA 1
ATOM 12891 C C . TYR F 1 111 ? 4.352 21.694 24.916 1.00 21.65 140 TYR F C 1
ATOM 12892 O O . TYR F 1 111 ? 5.059 21.013 25.651 1.00 22.96 140 TYR F O 1
ATOM 12901 N N . LYS F 1 112 ? 3.585 22.683 25.363 1.00 19.22 141 LYS F N 1
ATOM 12902 C CA . LYS F 1 112 ? 3.300 22.823 26.788 1.00 21.89 141 LYS F CA 1
ATOM 12903 C C . LYS F 1 112 ? 2.378 21.678 27.194 1.00 21.41 141 LYS F C 1
ATOM 12904 O O . LYS F 1 112 ? 1.373 21.420 26.527 1.00 22.60 141 LYS F O 1
ATOM 12910 N N . MET F 1 113 ? 2.716 20.991 28.282 1.00 23.08 142 MET F N 1
ATOM 12911 C CA . MET F 1 113 ? 1.967 19.809 28.705 1.00 17.74 142 MET F CA 1
ATOM 12912 C C . MET F 1 113 ? 1.438 19.985 30.116 1.00 19.26 142 MET F C 1
ATOM 12913 O O . MET F 1 113 ? 2.182 20.347 31.041 1.00 21.17 142 MET F O 1
ATOM 12918 N N . VAL F 1 114 ? 0.159 19.686 30.287 1.00 17.88 143 VAL F N 1
ATOM 12919 C CA . VAL F 1 114 ? -0.481 19.781 31.583 1.00 20.42 143 VAL F CA 1
ATOM 12920 C C . VAL F 1 114 ? -1.178 18.452 31.898 1.00 21.34 143 VAL F C 1
ATOM 12921 O O . VAL F 1 114 ? -1.970 17.939 31.104 1.00 19.24 143 VAL F O 1
ATOM 12925 N N . LEU F 1 115 ? -0.865 17.883 33.053 1.00 18.96 144 LEU F N 1
ATOM 12926 C CA . LEU F 1 115 ? -1.426 16.594 33.403 1.00 18.60 144 LEU F CA 1
ATOM 12927 C C . LEU F 1 115 ? -2.252 16.703 34.669 1.00 17.13 144 LEU F C 1
ATOM 12928 O O . LEU F 1 115 ? -1.930 17.490 35.552 1.00 19.15 144 LEU F O 1
ATOM 12933 N N . THR F 1 116 ? -3.311 15.902 34.747 1.00 20.88 145 THR F N 1
ATOM 12934 C CA . THR F 1 116 ? -4.035 15.723 36.004 1.00 20.32 145 THR F CA 1
ATOM 12935 C C . THR F 1 116 ? -3.834 14.282 36.441 1.00 21.97 145 THR F C 1
ATOM 12936 O O . THR F 1 116 ? -3.767 13.379 35.608 1.00 18.10 145 THR F O 1
ATOM 12940 N N . MET F 1 117 ? -3.706 14.069 37.745 1.00 17.30 146 MET F N 1
ATOM 12941 C CA . MET F 1 117 ? -3.447 12.731 38.280 1.00 20.08 146 MET F CA 1
ATOM 12942 C C . MET F 1 117 ? -3.933 12.697 39.720 1.00 23.98 146 MET F C 1
ATOM 12943 O O . MET F 1 117 ? -3.842 13.702 40.421 1.00 19.15 146 MET F O 1
ATOM 12948 N N . PRO F 1 118 ? -4.473 11.555 40.163 1.00 20.32 147 PRO F N 1
ATOM 12949 C CA . PRO F 1 118 ? -4.875 11.474 41.568 1.00 17.24 147 PRO F CA 1
ATOM 12950 C C . PRO F 1 118 ? -3.651 11.541 42.483 1.00 25.60 147 PRO F C 1
ATOM 12951 O O . PRO F 1 118 ? -2.576 11.089 42.085 1.00 18.51 147 PRO F O 1
ATOM 12955 N N . SER F 1 119 ? -3.818 12.087 43.688 1.00 21.21 148 SER F N 1
ATOM 12956 C CA . SER F 1 119 ? -2.701 12.278 44.615 1.00 22.20 148 SER F CA 1
ATOM 12957 C C . SER F 1 119 ? -2.237 10.996 45.329 1.00 21.13 148 SER F C 1
ATOM 12958 O O . SER F 1 119 ? -1.290 11.027 46.122 1.00 23.00 148 SER F O 1
ATOM 12961 N N . TYR F 1 120 ? -2.884 9.868 45.045 1.00 18.25 149 TYR F N 1
ATOM 12962 C CA . TYR F 1 120 ? -2.501 8.617 45.693 1.00 21.22 149 TYR F CA 1
ATOM 12963 C C . TYR F 1 120 ? -1.453 7.802 44.938 1.00 22.41 149 TYR F C 1
ATOM 12964 O O . TYR F 1 120 ? -0.948 6.819 45.474 1.00 24.60 149 TYR F O 1
ATOM 12973 N N . THR F 1 121 ? -1.127 8.204 43.710 1.00 19.01 150 THR F N 1
ATOM 12974 C CA . THR F 1 121 ? -0.113 7.486 42.924 1.00 20.68 150 THR F CA 1
ATOM 12975 C C . THR F 1 121 ? 1.299 7.878 43.360 1.00 22.31 150 THR F C 1
ATOM 12976 O O . THR F 1 121 ? 1.492 8.877 44.059 1.00 19.62 150 THR F O 1
ATOM 12980 N N . SER F 1 122 ? 2.295 7.108 42.926 1.00 20.07 151 SER F N 1
ATOM 12981 C CA . SER F 1 122 ? 3.627 7.209 43.530 1.00 20.02 151 SER F CA 1
ATOM 12982 C C . SER F 1 122 ? 4.287 8.575 43.324 1.00 18.55 151 SER F C 1
ATOM 12983 O O . SER F 1 122 ? 4.064 9.238 42.318 1.00 19.21 151 SER F O 1
ATOM 12986 N N . LEU F 1 123 ? 5.096 8.988 44.294 1.00 17.44 152 LEU F N 1
ATOM 12987 C CA . LEU F 1 123 ? 5.844 10.232 44.197 1.00 15.70 152 LEU F CA 1
ATOM 12988 C C . LEU F 1 123 ? 6.706 10.253 42.931 1.00 20.85 152 LEU F C 1
ATOM 12989 O O . LEU F 1 123 ? 6.814 11.281 42.257 1.00 18.34 152 LEU F O 1
ATOM 12994 N N . GLU F 1 124 ? 7.314 9.116 42.601 1.00 16.72 153 GLU F N 1
ATOM 12995 C CA . GLU F 1 124 ? 8.191 9.042 41.420 1.00 17.38 153 GLU F CA 1
ATOM 12996 C C . GLU F 1 124 ? 7.470 9.495 40.152 1.00 16.46 153 GLU F C 1
ATOM 12997 O O . GLU F 1 124 ? 8.057 10.143 39.285 1.00 18.26 153 GLU F O 1
ATOM 13003 N N . ARG F 1 125 ? 6.202 9.128 40.029 1.00 15.12 154 ARG F N 1
ATOM 13004 C CA . ARG F 1 125 ? 5.416 9.579 38.882 1.00 18.69 154 ARG F CA 1
ATOM 13005 C C . ARG F 1 125 ? 5.398 11.110 38.801 1.00 18.98 154 ARG F C 1
ATOM 13006 O O . ARG F 1 125 ? 5.605 11.683 37.731 1.00 18.90 154 ARG F O 1
ATOM 13014 N N . ARG F 1 126 ? 5.165 11.782 39.925 1.00 18.37 155 ARG F N 1
ATOM 13015 C CA . ARG F 1 126 ? 5.108 13.242 39.895 1.00 20.69 155 ARG F CA 1
ATOM 13016 C C . ARG F 1 126 ? 6.437 13.829 39.450 1.00 18.06 155 ARG F C 1
ATOM 13017 O O . ARG F 1 126 ? 6.476 14.776 38.670 1.00 17.34 155 ARG F O 1
ATOM 13025 N N . VAL F 1 127 ? 7.532 13.269 39.953 1.00 18.18 156 VAL F N 1
ATOM 13026 C CA . VAL F 1 127 ? 8.827 13.889 39.723 1.00 17.02 156 VAL F CA 1
ATOM 13027 C C . VAL F 1 127 ? 9.256 13.741 38.278 1.00 16.67 156 VAL F C 1
ATOM 13028 O O . VAL F 1 127 ? 9.772 14.680 37.671 1.00 15.98 156 VAL F O 1
ATOM 13032 N N . THR F 1 128 ? 9.049 12.553 37.727 1.00 19.94 157 THR F N 1
ATOM 13033 C CA . THR F 1 128 ? 9.469 12.293 36.354 1.00 15.89 157 THR F CA 1
ATOM 13034 C C . THR F 1 128 ? 8.734 13.208 35.384 1.00 13.21 157 THR F C 1
ATOM 13035 O O . THR F 1 128 ? 9.342 13.771 34.474 1.00 13.51 157 THR F O 1
ATOM 13039 N N . MET F 1 129 ? 7.435 13.377 35.580 1.00 21.14 158 MET F N 1
ATOM 13040 C CA . MET F 1 129 ? 6.675 14.297 34.735 1.00 19.50 158 MET F CA 1
ATOM 13041 C C . MET F 1 129 ? 7.272 15.687 34.769 1.00 19.89 158 MET F C 1
ATOM 13042 O O . MET F 1 129 ? 7.385 16.343 33.732 1.00 20.70 158 MET F O 1
ATOM 13047 N N . ARG F 1 130 ? 7.616 16.150 35.972 1.00 18.10 159 ARG F N 1
ATOM 13048 C CA . ARG F 1 130 ? 8.169 17.487 36.145 1.00 16.19 159 ARG F CA 1
ATOM 13049 C C . ARG F 1 130 ? 9.560 17.608 35.517 1.00 20.33 159 ARG F C 1
ATOM 13050 O O . ARG F 1 130 ? 9.911 18.658 34.971 1.00 19.29 159 ARG F O 1
ATOM 13058 N N . ALA F 1 131 ? 10.351 16.537 35.605 1.00 18.89 160 ALA F N 1
ATOM 13059 C CA . ALA F 1 131 ? 11.683 16.520 35.001 1.00 19.47 160 ALA F CA 1
ATOM 13060 C C . ALA F 1 131 ? 11.630 16.713 33.491 1.00 18.07 160 ALA F C 1
ATOM 13061 O O . ALA F 1 131 ? 12.574 17.235 32.897 1.00 17.68 160 ALA F O 1
ATOM 13063 N N . PHE F 1 132 ? 10.541 16.267 32.866 1.00 14.30 161 PHE F N 1
ATOM 13064 C CA . PHE F 1 132 ? 10.317 16.514 31.443 1.00 15.77 161 PHE F CA 1
ATOM 13065 C C . PHE F 1 132 ? 9.654 17.880 31.194 1.00 20.07 161 PHE F C 1
ATOM 13066 O O . PHE F 1 132 ? 9.367 18.244 30.051 1.00 20.57 161 PHE F O 1
ATOM 13074 N N . GLY F 1 133 ? 9.389 18.630 32.257 1.00 20.20 162 GLY F N 1
ATOM 13075 C CA . GLY F 1 133 ? 8.921 19.999 32.101 1.00 21.28 162 GLY F CA 1
ATOM 13076 C C . GLY F 1 133 ? 7.417 20.178 32.014 1.00 24.92 162 GLY F C 1
ATOM 13077 O O . GLY F 1 133 ? 6.936 21.256 31.655 1.00 23.24 162 GLY F O 1
ATOM 13078 N N . ALA F 1 134 ? 6.666 19.131 32.347 1.00 16.09 163 ALA F N 1
ATOM 13079 C CA . ALA F 1 134 ? 5.213 19.200 32.319 1.00 19.02 163 ALA F CA 1
ATOM 13080 C C . ALA F 1 134 ? 4.707 19.846 33.594 1.00 23.81 163 ALA F C 1
ATOM 13081 O O . ALA F 1 134 ? 5.367 19.809 34.627 1.00 21.78 163 ALA F O 1
ATOM 13083 N N . GLU F 1 135 ? 3.526 20.439 33.504 1.00 18.53 164 GLU F N 1
ATOM 13084 C CA . GLU F 1 135 ? 2.838 20.975 34.666 1.00 20.72 164 GLU F CA 1
ATOM 13085 C C . GLU F 1 135 ? 1.918 19.878 35.198 1.00 19.18 164 GLU F C 1
ATOM 13086 O O . GLU F 1 135 ? 1.280 19.171 34.421 1.00 26.08 164 GLU F O 1
ATOM 13092 N N . LEU F 1 136 ? 1.858 19.721 36.515 1.00 18.51 165 LEU F N 1
ATOM 13093 C CA . LEU F 1 136 ? 1.049 18.656 37.107 1.00 19.92 165 LEU F CA 1
ATOM 13094 C C . LEU F 1 136 ? 0.038 19.206 38.099 1.00 23.40 165 LEU F C 1
ATOM 13095 O O . LEU F 1 136 ? 0.397 19.976 38.982 1.00 22.70 165 LEU F O 1
ATOM 13100 N N . ILE F 1 137 ? -1.214 18.780 37.967 1.00 17.67 166 ILE F N 1
ATOM 13101 C CA . ILE F 1 137 ? -2.253 19.110 38.943 1.00 20.44 166 ILE F CA 1
ATOM 13102 C C . ILE F 1 137 ? -2.768 17.823 39.588 1.00 24.81 166 ILE F C 1
ATOM 13103 O O . ILE F 1 137 ? -3.328 16.971 38.909 1.00 23.09 166 ILE F O 1
ATOM 13108 N N . LEU F 1 138 ? -2.585 17.677 40.894 1.00 19.73 167 LEU F N 1
ATOM 13109 C CA . LEU F 1 138 ? -3.081 16.493 41.593 1.00 19.01 167 LEU F CA 1
ATOM 13110 C C . LEU F 1 138 ? -4.538 16.685 41.981 1.00 24.94 167 LEU F C 1
ATOM 13111 O O . LEU F 1 138 ? -4.943 17.782 42.357 1.00 24.84 167 LEU F O 1
ATOM 13116 N N . THR F 1 139 ? -5.318 15.611 41.918 1.00 24.24 168 THR F N 1
ATOM 13117 C CA . THR F 1 139 ? -6.744 15.703 42.197 1.00 23.73 168 THR F CA 1
ATOM 13118 C C . THR F 1 139 ? -7.160 14.866 43.394 1.00 20.07 168 THR F C 1
ATOM 13119 O O . THR F 1 139 ? -6.528 13.865 43.729 1.00 20.38 168 THR F O 1
ATOM 13123 N N . ASP F 1 140 ? -8.299 15.229 43.973 1.00 22.22 169 ASP F N 1
ATOM 13124 C CA . ASP F 1 140 ? -8.748 14.626 45.211 1.00 23.47 169 ASP F CA 1
ATOM 13125 C C . ASP F 1 140 ? -8.680 13.125 45.047 1.00 22.10 169 ASP F C 1
ATOM 13126 O O . ASP F 1 140 ? -9.156 12.563 44.063 1.00 24.25 169 ASP F O 1
ATOM 13131 N N . PRO F 1 141 ? -8.062 12.485 46.032 1.00 20.04 170 PRO F N 1
ATOM 13132 C CA . PRO F 1 141 ? -7.801 11.044 45.959 1.00 23.62 170 PRO F CA 1
ATOM 13133 C C . PRO F 1 141 ? -9.074 10.201 46.080 1.00 31.25 170 PRO F C 1
ATOM 13134 O O . PRO F 1 141 ? -9.115 9.072 45.585 1.00 25.74 170 PRO F O 1
ATOM 13138 N N . ALA F 1 142 ? -10.096 10.755 46.730 1.00 27.60 171 ALA F N 1
ATOM 13139 C CA . ALA F 1 142 ? -11.352 10.051 46.948 1.00 29.58 171 ALA F CA 1
ATOM 13140 C C . ALA F 1 142 ? -12.167 9.891 45.664 1.00 26.31 171 ALA F C 1
ATOM 13141 O O . ALA F 1 142 ? -13.065 9.049 45.588 1.00 27.85 171 ALA F O 1
ATOM 13143 N N . LYS F 1 143 ? -11.860 10.692 44.651 1.00 23.90 172 LYS F N 1
ATOM 13144 C CA . LYS F 1 143 ? -12.614 10.625 43.401 1.00 23.97 172 LYS F CA 1
ATOM 13145 C C . LYS F 1 143 ? -11.890 9.866 42.288 1.00 25.81 172 LYS F C 1
ATOM 13146 O O . LYS F 1 143 ? -12.361 9.813 41.153 1.00 25.02 172 LYS F O 1
ATOM 13152 N N . GLY F 1 144 ? -10.746 9.284 42.625 1.00 24.30 173 GLY F N 1
ATOM 13153 C CA . GLY F 1 144 ? -10.047 8.388 41.721 1.00 24.88 173 GLY F CA 1
ATOM 13154 C C 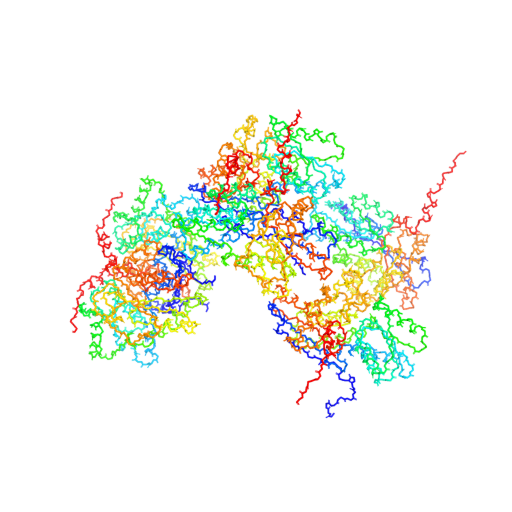. GLY F 1 144 ? -9.778 8.949 40.342 1.00 23.76 173 GLY F C 1
ATOM 13155 O O . GLY F 1 144 ? -9.707 10.166 40.155 1.00 21.71 173 GLY F O 1
ATOM 13156 N N . MET F 1 145 ? -9.629 8.059 39.363 1.00 20.99 174 MET F N 1
ATOM 13157 C CA . MET F 1 145 ? -9.328 8.499 38.009 1.00 23.42 174 MET F CA 1
ATOM 13158 C C . MET F 1 145 ? -10.518 9.242 37.412 1.00 22.34 174 MET F C 1
ATOM 13159 O O . MET F 1 145 ? -10.355 10.096 36.545 1.00 22.72 174 MET F O 1
ATOM 13164 N N . GLY F 1 146 ? -11.716 8.908 37.882 1.00 19.65 175 GLY F N 1
ATOM 13165 C CA . GLY F 1 146 ? -12.912 9.590 37.425 1.00 22.61 175 GLY F CA 1
ATOM 13166 C C . GLY F 1 146 ? -12.797 11.079 37.685 1.00 26.64 175 GLY F C 1
ATOM 13167 O O . GLY F 1 146 ? -13.104 11.899 36.817 1.00 25.22 175 GLY F O 1
ATOM 13168 N N . GLY F 1 147 ? -12.338 11.426 38.885 1.00 22.44 176 GLY F N 1
ATOM 13169 C CA . GLY F 1 147 ? -12.143 12.815 39.257 1.00 23.02 176 GLY F CA 1
ATOM 13170 C C . GLY F 1 147 ? -11.043 13.489 38.459 1.00 27.80 176 GLY F C 1
ATOM 13171 O O . GLY F 1 147 ? -11.141 14.663 38.115 1.00 27.83 176 GLY F O 1
ATOM 13172 N N . THR F 1 148 ? -9.982 12.744 38.169 1.00 23.54 177 THR F N 1
ATOM 13173 C CA . THR F 1 148 ? -8.881 13.273 37.371 1.00 18.41 177 THR F CA 1
ATOM 13174 C C . THR F 1 148 ? -9.319 13.560 35.934 1.00 20.73 177 THR F C 1
ATOM 13175 O O . THR F 1 148 ? -8.902 14.558 35.340 1.00 21.68 177 THR F O 1
ATOM 13179 N N . VAL F 1 149 ? -10.167 12.698 35.373 1.00 21.37 178 VAL F N 1
ATOM 13180 C CA . VAL F 1 149 ? -10.676 12.922 34.021 1.00 20.26 178 VAL F CA 1
ATOM 13181 C C . VAL F 1 149 ? -11.564 14.165 34.037 1.00 23.07 178 VAL F C 1
ATOM 13182 O O . VAL F 1 149 ? -11.461 15.034 33.171 1.00 22.71 178 VAL F O 1
ATOM 13186 N N . LYS F 1 150 ? -12.417 14.264 35.049 1.00 22.79 179 LYS F N 1
ATOM 13187 C CA . LYS F 1 150 ? -13.294 15.428 35.175 1.00 26.53 179 LYS F CA 1
ATOM 13188 C C . LYS F 1 150 ? -12.488 16.725 35.281 1.00 23.45 179 LYS F C 1
ATOM 13189 O O . LYS F 1 150 ? -12.817 17.727 34.640 1.00 23.69 179 LYS F O 1
ATOM 13195 N N . LYS F 1 151 ? -11.427 16.712 36.080 1.00 19.06 180 LYS F N 1
ATOM 13196 C CA . LYS F 1 151 ? -10.626 17.916 36.246 1.00 21.69 180 LYS F CA 1
ATOM 13197 C C . LYS F 1 151 ? -9.939 18.293 34.936 1.00 20.49 180 LYS F C 1
ATOM 13198 O O . LYS F 1 151 ? -9.733 19.468 34.651 1.00 24.42 180 LYS F O 1
ATOM 13204 N N . ALA F 1 152 ? -9.583 17.298 34.131 1.00 20.52 181 ALA F N 1
ATOM 13205 C CA . ALA F 1 152 ? -8.922 17.583 32.859 1.00 21.17 181 ALA F CA 1
ATOM 13206 C C . ALA F 1 152 ? -9.882 18.320 31.930 1.00 26.53 181 ALA F C 1
ATOM 13207 O O . ALA F 1 152 ? -9.485 19.243 31.220 1.00 27.91 181 ALA F O 1
ATOM 13209 N N . TYR F 1 153 ? -11.145 17.909 31.930 1.00 23.75 182 TYR F N 1
ATOM 13210 C CA . TYR F 1 153 ? -12.138 18.569 31.084 1.00 26.45 182 TYR F CA 1
ATOM 13211 C C . TYR F 1 153 ? -12.366 20.010 31.543 1.00 27.78 182 TYR F C 1
ATOM 13212 O O . TYR F 1 153 ? -12.519 20.912 30.724 1.00 30.70 182 TYR F O 1
ATOM 13221 N N . GLU F 1 154 ? -12.372 20.222 32.854 1.00 26.23 183 GLU F N 1
ATOM 13222 C CA . GLU F 1 154 ? -12.528 21.565 33.379 1.00 31.52 183 GLU F CA 1
ATOM 13223 C C . GLU F 1 154 ? -11.376 22.431 32.882 1.00 32.61 183 GLU F C 1
ATOM 13224 O O . GLU F 1 154 ? -11.584 23.541 32.389 1.00 28.89 183 GLU F O 1
ATOM 13230 N N . LEU F 1 155 ? -10.158 21.912 32.996 1.00 29.27 184 LEU F N 1
ATOM 13231 C CA . LEU F 1 155 ? -8.975 22.645 32.557 1.00 26.69 184 LEU F CA 1
ATOM 13232 C C . LEU F 1 155 ? -9.033 22.921 31.067 1.00 27.41 184 LEU F C 1
ATOM 13233 O O . LEU F 1 155 ? -8.668 24.006 30.606 1.00 29.81 184 LEU F O 1
ATOM 13238 N N . LEU F 1 156 ? -9.491 21.933 30.311 1.00 25.59 185 LEU F N 1
ATOM 13239 C CA . LEU F 1 156 ? -9.610 22.090 28.873 1.00 26.71 185 LEU F CA 1
ATOM 13240 C C . LEU F 1 156 ? -10.510 23.277 28.565 1.00 33.19 185 LEU F C 1
ATOM 13241 O O . LEU F 1 156 ? -10.235 24.068 27.665 1.00 30.91 185 LEU F O 1
ATOM 13246 N N . GLU F 1 157 ? -11.588 23.394 29.329 1.00 32.56 186 GLU F N 1
ATOM 13247 C CA . GLU F 1 157 ? -12.580 24.435 29.098 1.00 43.41 186 GLU F CA 1
ATOM 13248 C C . GLU F 1 157 ? -12.081 25.836 29.481 1.00 40.77 186 GLU F C 1
ATOM 13249 O O . GLU F 1 157 ? -12.493 26.833 28.883 1.00 37.95 186 GLU F O 1
ATOM 13255 N N . ASN F 1 158 ? -11.190 25.908 30.465 1.00 34.44 187 ASN F N 1
ATOM 13256 C CA . ASN F 1 158 ? -10.706 27.197 30.959 1.00 38.50 187 ASN F CA 1
ATOM 13257 C C . ASN F 1 158 ? -9.358 27.624 30.393 1.00 39.41 187 ASN F C 1
ATOM 13258 O O . ASN F 1 158 ? -8.806 28.651 30.790 1.00 43.15 187 ASN F O 1
ATOM 13263 N N . THR F 1 159 ? -8.836 26.843 29.455 1.00 33.29 188 THR F N 1
ATOM 13264 C CA . THR F 1 159 ? -7.514 27.097 28.913 1.00 29.77 188 THR F CA 1
ATOM 13265 C C . THR F 1 159 ? -7.597 27.389 27.424 1.00 28.90 188 THR F C 1
ATOM 13266 O O . THR F 1 159 ? -8.083 26.563 26.658 1.00 29.72 188 THR F O 1
ATOM 13270 N N . PRO F 1 160 ? -7.119 28.572 27.004 1.00 35.99 189 PRO F N 1
ATOM 13271 C CA . PRO F 1 160 ? -7.131 28.889 25.570 1.00 33.26 189 PRO F CA 1
ATOM 13272 C C . PRO F 1 160 ? -6.103 28.058 24.803 1.00 29.25 189 PRO F C 1
ATOM 13273 O O . PRO F 1 160 ? -5.082 27.671 25.375 1.00 28.93 189 PRO F O 1
ATOM 13277 N N . ASN F 1 161 ? -6.377 27.789 23.530 1.00 27.43 190 ASN F N 1
ATOM 13278 C CA . ASN F 1 161 ? -5.448 27.057 22.680 1.00 29.38 190 ASN F CA 1
ATOM 13279 C C . ASN F 1 161 ? -5.089 25.699 23.274 1.00 31.14 190 ASN F C 1
ATOM 13280 O O . ASN F 1 161 ? -3.930 25.296 23.235 1.00 31.36 190 ASN F O 1
ATOM 13285 N N . ALA F 1 162 ? -6.075 25.000 23.828 1.00 29.33 191 ALA F N 1
ATOM 13286 C CA . ALA F 1 162 ? -5.807 23.733 24.503 1.00 28.60 191 ALA F CA 1
ATOM 13287 C C . ALA F 1 162 ? -6.448 22.561 23.777 1.00 26.56 191 ALA F C 1
ATOM 13288 O O . ALA F 1 162 ? -7.437 22.723 23.063 1.00 26.14 191 ALA F O 1
ATOM 13290 N N . HIS F 1 163 ? -5.868 21.377 23.954 1.00 20.84 192 HIS F N 1
ATOM 13291 C CA . HIS F 1 163 ? -6.372 20.168 23.310 1.00 18.83 192 HIS F CA 1
ATOM 13292 C C . HIS F 1 163 ? -6.116 18.976 24.221 1.00 23.74 192 HIS F C 1
ATOM 13293 O O . HIS F 1 163 ? -5.061 18.890 24.840 1.00 22.69 192 HIS F O 1
ATOM 13300 N N . MET F 1 164 ? -7.096 18.080 24.334 1.00 24.34 193 MET F N 1
ATOM 13301 C CA . MET F 1 164 ? -6.923 16.859 25.112 1.00 22.44 193 MET F CA 1
ATOM 13302 C C . MET F 1 164 ? -7.006 15.635 24.219 1.00 25.79 193 MET F C 1
ATOM 13303 O O . MET F 1 164 ? -8.036 15.385 23.585 1.00 24.99 193 MET F O 1
ATOM 13308 N N . LEU F 1 165 ? -5.935 14.851 24.228 1.00 25.55 194 LEU F N 1
ATOM 13309 C CA . LEU F 1 165 ? -5.842 13.628 23.445 1.00 27.77 194 LEU F CA 1
ATOM 13310 C C . LEU F 1 165 ? -6.916 12.630 23.870 1.00 27.24 194 LEU F C 1
ATOM 13311 O O . LEU F 1 165 ? -7.465 11.912 23.035 1.00 29.93 194 LEU F O 1
ATOM 13316 N N . GLN F 1 166 ? -7.224 12.590 25.164 1.00 20.54 195 GLN F N 1
ATOM 13317 C CA . GLN F 1 166 ? -8.258 11.682 25.652 1.00 23.54 195 GLN F CA 1
ATOM 13318 C C . GLN F 1 166 ? -8.044 10.186 25.458 1.00 23.15 195 GLN F C 1
ATOM 13319 O O . GLN F 1 166 ? -8.845 9.500 24.826 1.00 22.04 195 GLN F O 1
ATOM 13325 N N . GLN F 1 167 ? -6.943 9.694 26.008 1.00 19.26 196 GLN F N 1
ATOM 13326 C CA . GLN F 1 167 ? -6.563 8.299 25.873 1.00 17.40 196 GLN F CA 1
ATOM 13327 C C . GLN F 1 167 ? -7.725 7.323 26.047 1.00 18.37 196 GLN F C 1
ATOM 13328 O O . GLN F 1 167 ? -7.779 6.302 25.365 1.00 21.38 196 GLN F O 1
ATOM 13334 N N . PHE F 1 168 ? -8.637 7.613 26.969 1.00 17.03 197 PHE F N 1
ATOM 13335 C CA . PHE F 1 168 ? -9.751 6.705 27.216 1.00 13.96 197 PHE F CA 1
ATOM 13336 C C . PHE F 1 168 ? -10.767 6.646 26.071 1.00 19.22 197 PHE F C 1
ATOM 13337 O O . PHE F 1 168 ? -11.573 5.714 26.000 1.00 21.66 197 PHE F O 1
ATOM 13345 N N . SER F 1 169 ? -10.727 7.616 25.165 1.00 22.28 198 SER F N 1
ATOM 13346 C CA A SER F 1 169 ? -11.682 7.627 24.057 0.54 20.41 198 SER F CA 1
ATOM 13347 C CA B SER F 1 169 ? -11.685 7.655 24.065 0.46 21.46 198 SER F CA 1
ATOM 13348 C C . SER F 1 169 ? -11.015 7.733 22.690 1.00 24.76 198 SER F C 1
ATOM 13349 O O . SER F 1 169 ? -11.686 7.675 21.664 1.00 31.13 198 SER F O 1
ATOM 13354 N N . ASN F 1 170 ? -9.693 7.870 22.673 1.00 21.60 199 ASN F N 1
ATOM 13355 C CA . ASN F 1 170 ? -8.958 8.038 21.416 1.00 20.75 199 ASN F CA 1
ATOM 13356 C C . ASN F 1 170 ? -8.617 6.723 20.726 1.00 20.57 199 ASN F C 1
ATOM 13357 O O . ASN F 1 170 ? -7.804 5.949 21.218 1.00 22.56 199 ASN F O 1
ATOM 13362 N N . PRO F 1 171 ? -9.221 6.474 19.558 1.00 25.75 200 PRO F N 1
ATOM 13363 C CA . PRO F 1 171 ? -9.013 5.197 18.864 1.00 24.28 200 PRO F CA 1
ATOM 13364 C C . PRO F 1 171 ? -7.561 4.950 18.443 1.00 22.12 200 PRO F C 1
ATOM 13365 O O . PRO F 1 171 ? -7.191 3.795 18.196 1.00 21.09 200 PRO F O 1
ATOM 13369 N N . ALA F 1 172 ? -6.746 5.999 18.368 1.00 24.07 201 ALA F N 1
ATOM 13370 C CA . ALA F 1 172 ? -5.346 5.824 17.998 1.00 24.57 201 ALA F CA 1
ATOM 13371 C C . ALA F 1 172 ? -4.598 5.069 19.097 1.00 22.96 201 ALA F C 1
ATOM 13372 O O . ALA F 1 172 ? -3.555 4.467 18.849 1.00 22.37 201 ALA F O 1
ATOM 13374 N N . ASN F 1 173 ? -5.139 5.107 20.312 1.00 19.13 202 ASN F N 1
ATOM 13375 C CA . ASN F 1 173 ? -4.594 4.323 21.420 1.00 19.34 202 ASN F CA 1
ATOM 13376 C C . ASN F 1 173 ? -4.673 2.839 21.048 1.00 26.86 202 ASN F C 1
ATOM 13377 O O . ASN F 1 173 ? -3.654 2.168 20.830 1.00 21.31 202 ASN F O 1
ATOM 13382 N N . THR F 1 174 ? -5.895 2.335 20.925 1.00 26.69 203 THR F N 1
ATOM 13383 C CA . THR F 1 174 ? -6.098 0.954 20.518 1.00 20.17 203 THR F CA 1
ATOM 13384 C C . THR F 1 174 ? -5.289 0.634 19.273 1.00 24.26 203 THR F C 1
ATOM 13385 O O . THR F 1 174 ? -4.642 -0.406 19.188 1.00 21.65 203 THR F O 1
ATOM 13389 N N . GLN F 1 175 ? -5.335 1.534 18.301 1.00 21.79 204 GLN F N 1
ATOM 13390 C CA . GLN F 1 175 ? -4.697 1.293 17.008 1.00 20.55 204 GLN F CA 1
ATOM 13391 C C . GLN F 1 175 ? -3.190 1.018 17.073 1.00 22.47 204 GLN F C 1
ATOM 13392 O O . GLN F 1 175 ? -2.676 0.175 16.336 1.00 21.70 204 GLN F O 1
ATOM 13398 N N . VAL F 1 176 ? -2.465 1.723 17.937 1.00 24.56 205 VAL F N 1
ATOM 13399 C CA . VAL F 1 176 ? -1.021 1.518 17.982 1.00 16.98 205 VAL F CA 1
ATOM 13400 C C . VAL F 1 176 ? -0.694 0.093 18.436 1.00 19.37 205 VAL F C 1
ATOM 13401 O O . VAL F 1 176 ? 0.268 -0.517 17.972 1.00 21.79 205 VAL F O 1
ATOM 13405 N N . HIS F 1 177 ? -1.521 -0.441 19.326 1.00 19.17 206 HIS F N 1
ATOM 13406 C CA . HIS F 1 177 ? -1.335 -1.800 19.806 1.00 17.40 206 HIS F CA 1
ATOM 13407 C C . HIS F 1 177 ? -1.726 -2.821 18.741 1.00 20.62 206 HIS F C 1
ATOM 13408 O O . HIS F 1 177 ? -1.127 -3.890 18.644 1.00 17.57 206 HIS F O 1
ATOM 13415 N N . PHE F 1 178 ? -2.718 -2.475 17.928 1.00 15.48 207 PHE F N 1
ATOM 13416 C CA . PHE F 1 178 ? -3.088 -3.327 16.805 1.00 19.16 207 PHE F CA 1
ATOM 13417 C C . PHE F 1 178 ? -1.965 -3.376 15.771 1.00 20.60 207 PHE F C 1
ATOM 13418 O O . PHE F 1 178 ? -1.758 -4.400 15.122 1.00 20.96 207 PHE F O 1
ATOM 13426 N N . GLU F 1 179 ? -1.372 -2.212 15.522 1.00 23.84 208 GLU F N 1
ATOM 13427 C CA . GLU F 1 179 ? -0.245 -2.056 14.605 1.00 23.80 208 GLU F CA 1
ATOM 13428 C C . GLU F 1 179 ? 1.111 -2.615 15.052 1.00 26.99 208 GLU F C 1
ATOM 13429 O O . GLU F 1 179 ? 1.846 -3.182 14.247 1.00 25.80 208 GLU F O 1
ATOM 13435 N N . THR F 1 180 ? 1.458 -2.418 16.323 1.00 23.79 209 THR F N 1
ATOM 13436 C CA . THR F 1 180 ? 2.777 -2.829 16.810 1.00 21.10 209 THR F CA 1
ATOM 13437 C C . THR F 1 180 ? 2.865 -3.881 17.923 1.00 21.00 209 THR F C 1
ATOM 13438 O O . THR F 1 180 ? 3.556 -4.884 17.769 1.00 18.29 209 THR F O 1
ATOM 13442 N N . THR F 1 181 ? 2.178 -3.649 19.038 1.00 18.76 210 THR F N 1
ATOM 13443 C CA . THR F 1 181 ? 2.274 -4.551 20.186 1.00 22.65 210 THR F CA 1
ATOM 13444 C C . THR F 1 181 ? 1.786 -5.956 19.860 1.00 26.57 210 THR F C 1
ATOM 13445 O O . THR F 1 181 ? 2.415 -6.947 20.225 1.00 24.91 210 THR F O 1
ATOM 13449 N N . GLY F 1 182 ? 0.670 -6.029 19.151 1.00 21.57 211 GLY F N 1
ATOM 13450 C CA . GLY F 1 182 ? 0.116 -7.297 18.717 1.00 16.20 211 GLY F CA 1
ATOM 13451 C C . GLY F 1 182 ? 1.002 -8.031 17.724 1.00 17.51 211 GLY F C 1
ATOM 13452 O O . GLY F 1 182 ? 1.354 -9.186 17.939 1.00 18.12 211 GLY F O 1
ATOM 13453 N N . PRO F 1 183 ? 1.355 -7.371 16.615 1.00 20.40 212 PRO F N 1
ATOM 13454 C CA . PRO F 1 183 ? 2.227 -8.016 15.630 1.00 24.17 212 PRO F CA 1
ATOM 13455 C C . PRO F 1 183 ? 3.553 -8.489 16.221 1.00 24.22 212 PRO F C 1
ATOM 13456 O O . PRO F 1 183 ? 4.052 -9.533 15.813 1.00 20.99 212 PRO F O 1
ATOM 13460 N N . GLU F 1 184 ? 4.116 -7.740 17.166 1.00 21.50 213 GLU F N 1
ATOM 13461 C CA . GLU F 1 184 ? 5.345 -8.175 17.828 1.00 18.17 213 GLU F CA 1
ATOM 13462 C C . GLU F 1 184 ? 5.153 -9.496 18.549 1.00 16.30 213 GLU F C 1
ATOM 13463 O O . GLU F 1 184 ? 6.012 -10.371 18.484 1.00 22.99 213 GLU F O 1
ATOM 13469 N N . ILE F 1 185 ? 4.030 -9.636 19.243 1.00 17.17 214 ILE F N 1
ATOM 13470 C CA . ILE F 1 185 ? 3.736 -10.875 19.952 1.00 21.90 214 ILE F CA 1
ATOM 13471 C C . ILE F 1 185 ? 3.502 -12.029 18.987 1.00 21.17 214 ILE F C 1
ATOM 13472 O O . ILE F 1 185 ? 3.975 -13.142 19.223 1.00 18.65 214 ILE F O 1
ATOM 13477 N N . TRP F 1 186 ? 2.785 -11.767 17.896 1.00 18.05 215 TRP F N 1
ATOM 13478 C CA . TRP F 1 186 ? 2.530 -12.814 16.910 1.00 17.96 215 TRP F CA 1
ATOM 13479 C C . TRP F 1 186 ? 3.839 -13.280 16.275 1.00 18.23 215 TRP F C 1
ATOM 13480 O O . TRP F 1 186 ? 4.090 -14.476 16.141 1.00 22.87 215 TRP F O 1
ATOM 13491 N N . GLU F 1 187 ? 4.684 -12.330 15.896 1.00 20.87 216 GLU F N 1
ATOM 13492 C CA . GLU F 1 187 ? 5.949 -12.665 15.264 1.00 20.14 216 GLU F CA 1
ATOM 13493 C C . GLU F 1 187 ? 6.919 -13.328 16.241 1.00 25.02 216 GLU F C 1
ATOM 13494 O O . GLU F 1 187 ? 7.559 -14.322 15.912 1.00 21.99 216 GLU F O 1
ATOM 13500 N N . ASP F 1 188 ? 7.025 -12.781 17.445 1.00 22.19 217 ASP F N 1
ATOM 13501 C CA . ASP F 1 188 ? 7.972 -13.308 18.422 1.00 25.13 217 ASP F CA 1
ATOM 13502 C C . ASP F 1 188 ? 7.640 -14.731 18.890 1.00 25.69 217 ASP F C 1
ATOM 13503 O O . ASP F 1 188 ? 8.546 -15.503 19.221 1.00 25.27 217 ASP F O 1
ATOM 13508 N N . THR F 1 189 ? 6.352 -15.077 18.926 1.00 18.80 218 THR F N 1
ATOM 13509 C CA . THR F 1 189 ? 5.933 -16.417 19.329 1.00 18.90 218 THR F CA 1
ATOM 13510 C C . THR F 1 189 ? 5.794 -17.330 18.109 1.00 24.65 218 THR F C 1
ATOM 13511 O O . THR F 1 189 ? 5.399 -18.484 18.234 1.00 23.83 218 THR F O 1
ATOM 13515 N N . ASN F 1 190 ? 6.109 -16.792 16.937 1.00 25.77 219 ASN F N 1
ATOM 13516 C CA . ASN F 1 190 ? 6.039 -17.560 15.699 1.00 26.88 219 ASN F CA 1
ATOM 13517 C C . ASN F 1 190 ? 4.638 -18.125 15.487 1.00 25.21 219 ASN F C 1
ATOM 13518 O O . ASN F 1 190 ? 4.477 -19.251 15.023 1.00 27.27 219 ASN F O 1
ATOM 13523 N N . GLY F 1 191 ? 3.629 -17.339 15.850 1.00 24.39 220 GLY F N 1
ATOM 13524 C CA . GLY F 1 191 ? 2.237 -17.727 15.698 1.00 23.78 220 GLY F CA 1
ATOM 13525 C C . GLY F 1 191 ? 1.746 -18.767 16.694 1.00 29.28 220 GLY F C 1
ATOM 13526 O O . GLY F 1 191 ? 0.688 -19.369 16.502 1.00 26.71 220 GLY F O 1
ATOM 13527 N N . GLN F 1 192 ? 2.496 -18.979 17.768 1.00 24.70 221 GLN F N 1
ATOM 13528 C CA . GLN F 1 192 ? 2.154 -20.050 18.702 1.00 20.29 221 GLN F CA 1
ATOM 13529 C C . GLN F 1 192 ? 1.391 -19.580 19.937 1.00 23.79 221 GLN F C 1
ATOM 13530 O O . GLN F 1 192 ? 0.904 -20.405 20.716 1.00 20.76 221 GLN F O 1
ATOM 13536 N N . VAL F 1 193 ? 1.276 -18.270 20.126 1.00 23.50 222 VAL F N 1
ATOM 13537 C CA . VAL F 1 193 ? 0.547 -17.768 21.286 1.00 18.32 222 VAL F CA 1
ATOM 13538 C C . VAL F 1 193 ? -0.867 -18.346 21.360 1.00 25.33 222 VAL F C 1
ATOM 13539 O O . VAL F 1 193 ? -1.613 -18.292 20.384 1.00 24.83 222 VAL F O 1
ATOM 13543 N N . ASP F 1 194 ? -1.228 -18.909 22.513 1.00 20.13 223 ASP F N 1
ATOM 13544 C CA . ASP F 1 194 ? -2.557 -19.480 22.697 1.00 22.72 223 ASP F CA 1
ATOM 13545 C C . ASP F 1 194 ? -3.475 -18.555 23.482 1.00 26.15 223 ASP F C 1
ATOM 13546 O O . ASP F 1 194 ? -4.677 -18.488 23.232 1.00 23.51 223 ASP F O 1
ATOM 13551 N N . ILE F 1 195 ? -2.895 -17.851 24.443 1.00 19.90 224 ILE F N 1
ATOM 13552 C CA . ILE F 1 195 ? -3.655 -17.000 25.336 1.00 20.94 224 ILE F CA 1
ATOM 13553 C C . ILE F 1 195 ? -2.875 -15.715 25.579 1.00 20.69 224 ILE F C 1
ATOM 13554 O O . ILE F 1 195 ? -1.661 -15.747 25.778 1.00 20.79 224 ILE F O 1
ATOM 13559 N N . PHE F 1 196 ? -3.581 -14.590 25.569 1.00 19.76 225 PHE F N 1
ATOM 13560 C CA . PHE F 1 196 ? -2.985 -13.312 25.920 1.00 19.42 225 PHE F CA 1
ATOM 13561 C C . PHE F 1 196 ? -3.783 -12.693 27.046 1.00 21.50 225 PHE F C 1
ATOM 13562 O O . PHE F 1 196 ? -5.005 -12.622 26.978 1.00 23.72 225 PHE F O 1
ATOM 13570 N N . VAL F 1 197 ? -3.094 -12.249 28.093 1.00 16.52 226 VAL F N 1
ATOM 13571 C CA . VAL F 1 197 ? -3.795 -11.650 29.214 1.00 14.75 226 VAL F CA 1
ATOM 13572 C C . VAL F 1 197 ? -3.120 -10.331 29.581 1.00 20.16 226 VAL F C 1
ATOM 13573 O O . VAL F 1 197 ? -1.888 -10.213 29.540 1.00 21.33 226 VAL F O 1
ATOM 13577 N N . MET F 1 198 ? -3.934 -9.329 29.898 1.00 19.75 227 MET F N 1
ATOM 13578 C CA . MET F 1 198 ? -3.425 -7.974 30.106 1.00 20.76 227 MET F CA 1
ATOM 13579 C C . MET F 1 198 ? -4.386 -7.147 30.949 1.00 21.44 227 MET F C 1
ATOM 13580 O O . MET F 1 198 ? -5.585 -7.121 30.689 1.00 22.65 227 MET F O 1
ATOM 13585 N N . GLY F 1 199 ? -3.857 -6.469 31.958 1.00 19.37 228 GLY F N 1
ATOM 13586 C CA . GLY F 1 199 ? -4.668 -5.597 32.787 1.00 18.34 228 GLY F CA 1
ATOM 13587 C C . GLY F 1 199 ? -5.244 -4.448 31.980 1.00 20.31 228 GLY F C 1
ATOM 13588 O O . GLY F 1 199 ? -4.708 -4.074 30.930 1.00 21.21 228 GLY F O 1
ATOM 13589 N N . ILE F 1 200 ? -6.342 -3.882 32.463 1.00 17.27 229 ILE F N 1
ATOM 13590 C CA . ILE F 1 200 ? -7.003 -2.807 31.735 1.00 20.37 229 ILE F CA 1
ATOM 13591 C C . ILE F 1 200 ? -6.896 -1.483 32.463 1.00 20.96 229 ILE F C 1
ATOM 13592 O O . ILE F 1 200 ? -7.342 -1.355 33.606 1.00 20.16 229 ILE F O 1
ATOM 13597 N N . GLY F 1 201 ? -6.251 -0.525 31.805 1.00 14.96 230 GLY F N 1
ATOM 13598 C CA . GLY F 1 201 ? -6.252 0.866 32.226 1.00 16.14 230 GLY F CA 1
ATOM 13599 C C . GLY F 1 201 ? -7.193 1.618 31.294 1.00 18.33 230 GLY F C 1
ATOM 13600 O O . GLY F 1 201 ? -8.373 1.781 31.595 1.00 18.02 230 GLY F O 1
ATOM 13601 N N . SER F 1 202 ? -6.678 2.045 30.144 1.00 21.14 231 SER F N 1
ATOM 13602 C CA . SER F 1 202 ? -7.520 2.591 29.087 1.00 21.45 231 SER F CA 1
ATOM 13603 C C . SER F 1 202 ? -8.165 1.454 28.288 1.00 24.16 231 SER F C 1
ATOM 13604 O O . SER F 1 202 ? -9.169 1.649 27.607 1.00 21.69 231 SER F O 1
ATOM 13607 N N . GLY F 1 203 ? -7.580 0.263 28.370 1.00 20.82 232 GLY F N 1
ATOM 13608 C CA . GLY F 1 203 ? -8.060 -0.854 27.576 1.00 21.83 232 GLY F CA 1
ATOM 13609 C C . GLY F 1 203 ? -7.457 -0.878 26.183 1.00 19.80 232 GLY F C 1
ATOM 13610 O O . GLY F 1 203 ? -7.749 -1.768 25.384 1.00 18.29 232 GLY F O 1
ATOM 13611 N N . GLY F 1 204 ? -6.612 0.096 25.879 1.00 17.76 233 GLY F N 1
ATOM 13612 C CA . GLY F 1 204 ? -5.991 0.165 24.562 1.00 14.93 233 GLY F CA 1
ATOM 13613 C C . GLY F 1 204 ? -5.154 -1.060 24.219 1.00 16.36 233 GLY F C 1
ATOM 13614 O O . GLY F 1 204 ? -5.201 -1.582 23.104 1.00 21.39 233 GLY F O 1
ATOM 13615 N N . THR F 1 205 ? -4.372 -1.529 25.182 1.00 20.00 234 THR F N 1
ATOM 13616 C CA . THR F 1 205 ? -3.486 -2.664 24.944 1.00 12.49 234 THR F CA 1
ATOM 13617 C C . THR F 1 205 ? -4.244 -3.960 24.682 1.00 14.06 234 THR F C 1
ATOM 13618 O O . THR F 1 205 ? -4.026 -4.608 23.665 1.00 18.21 234 THR F O 1
ATOM 13622 N N . VAL F 1 206 ? -5.129 -4.348 25.592 1.00 18.63 235 VAL F N 1
ATOM 13623 C CA . VAL F 1 206 ? -5.815 -5.624 25.450 1.00 16.17 235 VAL F CA 1
ATOM 13624 C C . VAL F 1 206 ? -6.731 -5.610 24.229 1.00 18.94 235 VAL F C 1
ATOM 13625 O O . VAL F 1 206 ? -6.909 -6.631 23.571 1.00 22.64 235 VAL F O 1
ATOM 13629 N N . SER F 1 207 ? -7.287 -4.442 23.925 1.00 17.86 236 SER F N 1
ATOM 13630 C CA . SER F 1 207 ? -8.208 -4.295 22.800 1.00 21.91 236 SER F CA 1
ATOM 13631 C C . SER F 1 207 ? -7.467 -4.411 21.473 1.00 24.57 236 SER F C 1
ATOM 13632 O O . SER F 1 207 ? -7.881 -5.153 20.580 1.00 25.43 236 SER F O 1
ATOM 13635 N N . GLY F 1 208 ? -6.367 -3.676 21.345 1.00 20.22 237 GLY F N 1
ATOM 13636 C CA . GLY F 1 208 ? -5.615 -3.663 20.103 1.00 16.82 237 GLY F CA 1
ATOM 13637 C C . GLY F 1 208 ? -4.838 -4.937 19.870 1.00 22.09 237 GLY F C 1
ATOM 13638 O O . GLY F 1 208 ? -4.772 -5.447 18.749 1.00 22.01 237 GLY F O 1
ATOM 13639 N N . VAL F 1 209 ? -4.215 -5.453 20.922 1.00 20.47 238 VAL F N 1
ATOM 13640 C CA . VAL F 1 209 ? -3.524 -6.727 20.795 1.00 20.59 238 VAL F CA 1
ATOM 13641 C C . VAL F 1 209 ? -4.549 -7.829 20.546 1.00 20.53 238 VAL F C 1
ATOM 13642 O O . VAL F 1 209 ? -4.348 -8.698 19.702 1.00 20.18 238 VAL F O 1
ATOM 13646 N N . GLY F 1 210 ? -5.647 -7.802 21.301 1.00 18.78 239 GLY F N 1
ATOM 13647 C CA . GLY F 1 210 ? -6.686 -8.805 21.150 1.00 23.98 239 GLY F CA 1
ATOM 13648 C C . GLY F 1 210 ? -7.235 -8.849 19.733 1.00 23.36 239 GLY F C 1
ATOM 13649 O O . GLY F 1 210 ? -7.398 -9.926 19.144 1.00 25.05 239 GLY F O 1
ATOM 13650 N N . GLN F 1 211 ? -7.519 -7.678 19.174 1.00 22.63 240 GLN F N 1
ATOM 13651 C CA . GLN F 1 211 ? -8.091 -7.616 17.830 1.00 20.53 240 GLN F CA 1
ATOM 13652 C C . GLN F 1 211 ? -7.087 -8.128 16.802 1.00 24.72 240 GLN F C 1
ATOM 13653 O O . GLN F 1 211 ? -7.467 -8.798 15.849 1.00 28.06 240 GLN F O 1
ATOM 13659 N N . TYR F 1 212 ? -5.804 -7.839 16.996 1.00 21.56 241 TYR F N 1
ATOM 13660 C CA . TYR F 1 212 ? -4.816 -8.291 16.019 1.00 25.62 241 TYR F CA 1
ATOM 13661 C C . TYR F 1 212 ? -4.585 -9.793 16.091 1.00 28.59 241 TYR F C 1
ATOM 13662 O O . TYR F 1 212 ? -4.542 -10.467 15.067 1.00 26.01 241 TYR F O 1
ATOM 13671 N N . LEU F 1 213 ? -4.419 -10.319 17.300 1.00 25.01 242 LEU F N 1
ATOM 13672 C CA . LEU F 1 213 ? -4.148 -11.739 17.441 1.00 23.84 242 LEU F CA 1
ATOM 13673 C C . LEU F 1 213 ? -5.306 -12.560 16.882 1.00 25.02 242 LEU F C 1
ATOM 13674 O O . LEU F 1 213 ? -5.089 -13.540 16.178 1.00 27.84 242 LEU F O 1
ATOM 13679 N N . LYS F 1 214 ? -6.532 -12.149 17.190 1.00 25.29 243 LYS F N 1
ATOM 13680 C CA . LYS F 1 214 ? -7.706 -12.884 16.722 1.00 27.34 243 LYS F CA 1
ATOM 13681 C C . LYS F 1 214 ? -7.854 -12.804 15.211 1.00 30.00 243 LYS F C 1
ATOM 13682 O O . LYS F 1 214 ? -8.513 -13.653 14.602 1.00 22.50 243 LYS F O 1
ATOM 13688 N N . SER F 1 215 ? -7.223 -11.800 14.608 1.00 26.78 244 SER F N 1
ATOM 13689 C CA . SER F 1 215 ? -7.239 -11.658 13.154 1.00 30.16 244 SER F CA 1
ATOM 13690 C C . SER F 1 215 ? -6.308 -12.674 12.502 1.00 36.35 244 SER F C 1
ATOM 13691 O O . SER F 1 215 ? -6.505 -13.045 11.341 1.00 34.73 244 SER F O 1
ATOM 13694 N N . LYS F 1 216 ? -5.302 -13.126 13.249 1.00 29.31 245 LYS F N 1
ATOM 13695 C CA . LYS F 1 216 ? -4.352 -14.114 12.735 1.00 29.29 245 LYS F CA 1
ATOM 13696 C C . LYS F 1 216 ? -4.777 -15.530 13.110 1.00 29.02 245 LYS F C 1
ATOM 13697 O O . LYS F 1 216 ? -4.509 -16.488 12.379 1.00 27.38 245 LYS F O 1
ATOM 13703 N N . ASN F 1 217 ? -5.420 -15.653 14.268 1.00 22.25 246 ASN F N 1
ATOM 13704 C CA . ASN F 1 217 ? -5.945 -16.924 14.740 1.00 25.17 246 ASN F CA 1
ATOM 13705 C C . ASN F 1 217 ? -7.124 -16.671 15.666 1.00 29.70 246 ASN F C 1
ATOM 13706 O O . ASN F 1 217 ? -6.944 -16.265 16.808 1.00 29.35 246 ASN F O 1
ATOM 13711 N N . PRO F 1 218 ? -8.343 -16.895 15.158 1.00 28.81 247 PRO F N 1
ATOM 13712 C CA . PRO F 1 218 ? -9.605 -16.638 15.868 1.00 29.44 247 PRO F CA 1
ATOM 13713 C C . PRO F 1 218 ? -9.755 -17.465 17.143 1.00 24.27 247 PRO F C 1
ATOM 13714 O O . PRO F 1 218 ? -10.604 -17.159 17.984 1.00 33.02 247 PRO F O 1
ATOM 13718 N N . ASN F 1 219 ? -8.929 -18.494 17.282 1.00 20.11 248 ASN F N 1
ATOM 13719 C CA . ASN F 1 219 ? -8.979 -19.370 18.445 1.00 28.54 248 ASN F CA 1
ATOM 13720 C C . ASN F 1 219 ? -8.155 -18.871 19.633 1.00 24.43 248 ASN F C 1
ATOM 13721 O O . ASN F 1 219 ? -8.300 -19.379 20.738 1.00 27.60 248 ASN F O 1
ATOM 13726 N N . VAL F 1 220 ? -7.293 -17.884 19.408 1.00 24.02 249 VAL F N 1
ATOM 13727 C CA . VAL F 1 220 ? -6.548 -17.278 20.519 1.00 20.71 249 VAL F CA 1
ATOM 13728 C C . VAL F 1 220 ? -7.530 -16.699 21.530 1.00 25.38 249 VAL F C 1
ATOM 13729 O O . VAL F 1 220 ? -8.513 -16.068 21.148 1.00 27.27 249 VAL F O 1
ATOM 13733 N N . LYS F 1 221 ? -7.282 -16.920 22.818 1.00 17.39 250 LYS F N 1
ATOM 13734 C CA . LYS F 1 221 ? -8.188 -16.413 23.844 1.00 19.29 250 LYS F CA 1
ATOM 13735 C C . LYS F 1 221 ? -7.581 -15.189 24.511 1.00 22.97 250 LYS F C 1
ATOM 13736 O O . LYS F 1 221 ? -6.416 -15.210 24.885 1.00 24.76 250 LYS F O 1
ATOM 13742 N N . ILE F 1 222 ? -8.379 -14.138 24.664 1.00 20.26 251 ILE F N 1
ATOM 13743 C CA . ILE F 1 222 ? -7.907 -12.893 25.257 1.00 20.62 251 ILE F CA 1
ATOM 13744 C C . ILE F 1 222 ? -8.601 -12.646 26.591 1.00 24.34 251 ILE F C 1
ATOM 13745 O O . ILE F 1 222 ? -9.815 -12.771 26.693 1.00 25.96 251 ILE F O 1
ATOM 13750 N N . TYR F 1 223 ? -7.829 -12.298 27.618 1.00 20.11 252 TYR F N 1
ATOM 13751 C CA . TYR F 1 223 ? -8.393 -12.025 28.932 1.00 19.43 252 TYR F CA 1
ATOM 13752 C C . TYR F 1 223 ? -7.952 -10.661 29.432 1.00 24.36 252 TYR F C 1
ATOM 13753 O O . TYR F 1 223 ? -6.795 -10.277 29.249 1.00 20.02 252 TYR F O 1
ATOM 13762 N N . GLY F 1 224 ? -8.868 -9.939 30.071 1.00 20.40 253 GLY F N 1
ATOM 13763 C CA . GLY F 1 224 ? -8.521 -8.704 30.751 1.00 18.72 253 GLY F CA 1
ATOM 13764 C C . GLY F 1 224 ? -8.260 -8.991 32.211 1.00 21.03 253 GLY F C 1
ATOM 13765 O O . GLY F 1 224 ? -8.524 -10.099 32.683 1.00 21.90 253 GLY F O 1
ATOM 13766 N N . VAL F 1 225 ? -7.726 -8.001 32.923 1.00 20.47 254 VAL F N 1
ATOM 13767 C CA . VAL F 1 225 ? -7.602 -8.085 34.365 1.00 20.04 254 VAL F CA 1
ATOM 13768 C C . VAL F 1 225 ? -8.028 -6.760 34.973 1.00 23.50 254 VAL F C 1
ATOM 13769 O O . VAL F 1 225 ? -7.736 -5.698 34.424 1.00 27.62 254 VAL F O 1
ATOM 13773 N N . GLU F 1 226 ? -8.731 -6.822 36.099 1.00 19.90 255 GLU F N 1
ATOM 13774 C CA . GLU F 1 226 ? -9.028 -5.622 36.878 1.00 20.81 255 GLU F CA 1
ATOM 13775 C C . GLU F 1 226 ? -8.845 -5.928 38.366 1.00 23.14 255 GLU F C 1
ATOM 13776 O O . GLU F 1 226 ? -8.773 -7.099 38.753 1.00 19.25 255 GLU F O 1
ATOM 13782 N N . PRO F 1 227 ? -8.733 -4.885 39.207 1.00 19.34 256 PRO F N 1
ATOM 13783 C CA . PRO F 1 227 ? -8.501 -5.152 40.632 1.00 16.26 256 PRO F CA 1
ATOM 13784 C C . PRO F 1 227 ? -9.779 -5.656 41.288 1.00 23.30 256 PRO F C 1
ATOM 13785 O O . PRO F 1 227 ? -10.858 -5.142 40.991 1.00 24.44 256 PRO F O 1
ATOM 13789 N N . SER F 1 228 ? -9.664 -6.636 42.174 1.00 19.53 257 SER F N 1
ATOM 13790 C CA A SER F 1 228 ? -10.820 -7.182 42.883 0.62 23.33 257 SER F CA 1
ATOM 13791 C CA B SER F 1 228 ? -10.847 -7.169 42.837 0.38 23.63 257 SER F CA 1
ATOM 13792 C C . SER F 1 228 ? -11.524 -6.106 43.703 1.00 28.57 257 SER F C 1
ATOM 13793 O O . SER F 1 228 ? -12.717 -6.208 43.989 1.00 30.09 257 SER F O 1
ATOM 13798 N N . GLU F 1 229 ? -10.728 -5.155 44.192 1.00 24.94 258 GLU F N 1
ATOM 13799 C CA . GLU F 1 229 ? -11.225 -4.025 44.969 1.00 26.01 258 GLU F CA 1
ATOM 13800 C C . GLU F 1 229 ? -12.150 -3.123 44.156 1.00 25.55 258 GLU F C 1
ATOM 13801 O O . GLU F 1 229 ? -13.123 -2.589 44.682 1.00 25.61 258 GLU F O 1
ATOM 13807 N N . SER F 1 230 ? -11.832 -2.938 42.879 1.00 23.45 259 SER F N 1
ATOM 13808 C CA . SER F 1 230 ? -12.660 -2.107 42.015 1.00 23.07 259 SER F CA 1
ATOM 13809 C C . SER F 1 230 ? -12.992 -2.851 40.726 1.00 21.52 259 SER F C 1
ATOM 13810 O O . SER F 1 230 ? -12.553 -2.472 39.643 1.00 25.14 259 SER F O 1
ATOM 13813 N N . ASN F 1 231 ? -13.788 -3.908 40.860 1.00 22.47 260 ASN F N 1
ATOM 13814 C CA . ASN F 1 231 ? -14.194 -4.726 39.723 1.00 21.65 260 ASN F CA 1
ATOM 13815 C C . ASN F 1 231 ? -15.450 -4.201 39.041 1.00 26.29 260 ASN F C 1
ATOM 13816 O O . ASN F 1 231 ? -16.516 -4.806 39.139 1.00 28.70 260 ASN F O 1
ATOM 13821 N N . VAL F 1 232 ? -15.317 -3.080 38.342 1.00 18.67 261 VAL F N 1
ATOM 13822 C CA . VAL F 1 232 ? -16.447 -2.467 37.640 1.00 23.96 261 VAL F CA 1
ATOM 13823 C C . VAL F 1 232 ? -16.853 -3.211 36.377 1.00 31.90 261 VAL F C 1
ATOM 13824 O O . VAL F 1 232 ? -18.038 -3.278 36.055 1.00 34.44 261 VAL F O 1
ATOM 13828 N N . LEU F 1 233 ? -15.882 -3.769 35.660 1.00 24.84 262 LEU F N 1
ATOM 13829 C CA . LEU F 1 233 ? -16.192 -4.466 34.420 1.00 28.57 262 LEU F CA 1
ATOM 13830 C C . LEU F 1 233 ? -16.963 -5.756 34.697 1.00 31.16 262 LEU F C 1
ATOM 13831 O O . LEU F 1 233 ? -17.694 -6.247 33.839 1.00 32.73 262 LEU F O 1
ATOM 13836 N N . ASN F 1 234 ? -16.794 -6.297 35.900 1.00 23.92 263 ASN F N 1
ATOM 13837 C CA . ASN F 1 234 ? -17.539 -7.481 36.334 1.00 21.91 263 ASN F CA 1
ATOM 13838 C C . ASN F 1 234 ? -18.773 -7.126 37.167 1.00 31.89 263 ASN F C 1
ATOM 13839 O O . ASN F 1 234 ? -19.319 -7.976 37.879 1.00 32.49 263 ASN F O 1
ATOM 13844 N N . GLY F 1 235 ? -19.192 -5.866 37.101 1.00 32.31 264 GLY F N 1
ATOM 13845 C CA . GLY F 1 235 ? -20.422 -5.436 37.746 1.00 34.58 264 GLY F CA 1
ATOM 13846 C C . GLY F 1 235 ? -20.314 -4.940 39.177 1.00 36.25 264 GLY F C 1
ATOM 13847 O O . GLY F 1 235 ? -21.330 -4.665 39.818 1.00 36.57 264 GLY F O 1
ATOM 13848 N N . GLY F 1 236 ? -19.093 -4.819 39.685 1.00 33.20 265 GLY F N 1
ATOM 13849 C CA . GLY F 1 236 ? -18.878 -4.347 41.042 1.00 34.31 265 GLY F CA 1
ATOM 13850 C C . GLY F 1 236 ? -18.811 -2.833 41.128 1.00 32.31 265 GLY F C 1
ATOM 13851 O O . GLY F 1 236 ? -18.917 -2.141 40.117 1.00 33.66 265 GLY F O 1
ATOM 13852 N N . LYS F 1 237 ? -18.644 -2.312 42.339 1.00 33.01 266 LYS F N 1
ATOM 13853 C CA . LYS F 1 237 ? -18.523 -0.871 42.532 1.00 37.09 266 LYS F CA 1
ATOM 13854 C C . LYS F 1 237 ? -17.073 -0.427 42.396 1.00 30.80 266 LYS F C 1
ATOM 13855 O O . LYS F 1 237 ? -16.158 -1.191 42.690 1.00 33.01 266 LYS F O 1
ATOM 13861 N N . PRO F 1 238 ? -16.860 0.816 41.950 1.00 33.58 267 PRO F N 1
ATOM 13862 C CA . PRO F 1 238 ? -15.504 1.374 41.942 1.00 34.37 267 PRO F CA 1
ATOM 13863 C C . PRO F 1 238 ? -15.026 1.553 43.371 1.00 32.84 267 PRO F C 1
ATOM 13864 O O . PRO F 1 238 ? -15.834 1.871 44.243 1.00 37.74 267 PRO F O 1
ATOM 13868 N N . GLY F 1 239 ? -13.742 1.332 43.618 1.00 27.88 268 GLY F N 1
ATOM 13869 C CA . GLY F 1 239 ? -13.197 1.491 44.954 1.00 31.26 268 GLY F CA 1
ATOM 13870 C C . GLY F 1 239 ? -11.699 1.698 44.900 1.00 30.59 268 GLY F C 1
ATOM 13871 O O . GLY F 1 239 ? -11.087 1.515 43.849 1.00 27.97 268 GLY F O 1
ATOM 13872 N N . PRO F 1 240 ? -11.099 2.080 46.036 1.00 27.83 269 PRO F N 1
ATOM 13873 C CA . PRO F 1 240 ? -9.654 2.298 46.121 1.00 26.37 269 PRO F CA 1
ATOM 13874 C C . PRO F 1 240 ? -8.892 0.977 46.005 1.00 26.77 269 PRO F C 1
ATOM 13875 O O . PRO F 1 240 ? -9.301 -0.042 46.573 1.00 21.29 269 PRO F O 1
ATOM 13879 N N . HIS F 1 241 ? -7.793 1.003 45.260 1.00 23.22 270 HIS F N 1
ATOM 13880 C CA . HIS F 1 241 ? -6.934 -0.163 45.110 1.00 24.80 270 HIS F CA 1
ATOM 13881 C C . HIS F 1 241 ? -5.514 0.314 44.825 1.00 20.03 270 HIS F C 1
ATOM 13882 O O . HIS F 1 241 ? -5.289 1.504 44.617 1.00 20.94 270 HIS F O 1
ATOM 13889 N N . HIS F 1 242 ? -4.567 -0.620 44.806 1.00 17.69 271 HIS F N 1
ATOM 13890 C CA . HIS F 1 242 ? -3.156 -0.285 44.658 1.00 18.78 271 HIS F CA 1
ATOM 13891 C C . HIS F 1 242 ? -2.561 -0.667 43.307 1.00 17.63 271 HIS F C 1
ATOM 13892 O O . HIS F 1 242 ? -1.374 -0.459 43.079 1.00 18.57 271 HIS F O 1
ATOM 13899 N N . ILE F 1 243 ? -3.367 -1.211 42.402 1.00 17.02 272 ILE F N 1
ATOM 13900 C CA . ILE F 1 243 ? -2.815 -1.624 41.112 1.00 18.41 272 ILE F CA 1
ATOM 13901 C C . ILE F 1 243 ? -2.813 -0.459 40.140 1.00 18.39 272 ILE F C 1
ATOM 13902 O O . ILE F 1 243 ? -3.690 -0.336 39.281 1.00 17.64 272 ILE F O 1
ATOM 13907 N N . THR F 1 244 ? -1.808 0.391 40.280 1.00 14.56 273 THR F N 1
ATOM 13908 C CA . THR F 1 244 ? -1.754 1.634 39.538 1.00 16.37 273 THR F CA 1
ATOM 13909 C C . THR F 1 244 ? -1.653 1.353 38.060 1.00 15.84 273 THR F C 1
ATOM 13910 O O . THR F 1 244 ? -0.831 0.549 37.637 1.00 17.26 273 THR F O 1
ATOM 13914 N N . GLY F 1 245 ? -2.488 2.024 37.271 1.00 19.55 274 GLY F N 1
ATOM 13915 C CA . GLY F 1 245 ? -2.512 1.796 35.837 1.00 17.16 274 GLY F CA 1
ATOM 13916 C C . GLY F 1 245 ? -3.630 0.863 35.390 1.00 17.05 274 GLY F C 1
ATOM 13917 O O . GLY F 1 245 ? -3.882 0.722 34.203 1.00 20.78 274 GLY F O 1
ATOM 13918 N N . ASN F 1 246 ? -4.278 0.204 36.346 1.00 17.92 275 ASN F N 1
ATOM 13919 C CA . ASN F 1 246 ? -5.457 -0.616 36.085 1.00 14.24 275 ASN F CA 1
ATOM 13920 C C . ASN F 1 246 ? -6.621 -0.047 36.896 1.00 23.00 275 ASN F C 1
ATOM 13921 O O . ASN F 1 246 ? -6.424 0.801 37.775 1.00 24.92 275 ASN F O 1
ATOM 13926 N N . GLY F 1 247 ? -7.831 -0.505 36.605 1.00 23.46 276 GLY F N 1
ATOM 13927 C CA . GLY F 1 247 ? -8.987 -0.160 37.416 1.00 24.49 276 GLY F CA 1
ATOM 13928 C C . GLY F 1 247 ? -9.255 1.323 37.599 1.00 21.89 276 GLY F C 1
ATOM 13929 O O . GLY F 1 247 ? -9.192 1.845 38.717 1.00 24.62 276 GLY F O 1
ATOM 13930 N N . VAL F 1 248 ? -9.585 2.006 36.507 1.00 23.22 277 VAL F N 1
ATOM 13931 C CA . VAL F 1 248 ? -9.835 3.442 36.578 1.00 23.17 277 VAL F CA 1
ATOM 13932 C C . VAL F 1 248 ? -11.207 3.758 37.173 1.00 23.95 277 VAL F C 1
ATOM 13933 O O . VAL F 1 248 ? -11.532 4.920 37.423 1.00 22.76 277 VAL F O 1
ATOM 13937 N N . GLY F 1 249 ? -12.001 2.719 37.406 1.00 24.08 278 GLY F N 1
ATOM 13938 C CA . GLY F 1 249 ? -13.277 2.873 38.093 1.00 23.20 278 GLY F CA 1
ATOM 13939 C C . GLY F 1 249 ? -14.449 3.171 37.171 1.00 28.30 278 GLY F C 1
ATOM 13940 O O . GLY F 1 249 ? -15.563 3.419 37.631 1.00 27.71 278 GLY F O 1
ATOM 13941 N N . PHE F 1 250 ? -14.193 3.152 35.868 1.00 22.65 279 PHE F N 1
ATOM 13942 C CA . PHE F 1 250 ? -15.237 3.312 34.860 1.00 26.20 279 PHE F CA 1
ATOM 13943 C C . PHE F 1 250 ? -14.844 2.499 33.639 1.00 28.27 279 PHE F C 1
ATOM 13944 O O . PHE F 1 250 ? -13.702 2.053 33.543 1.00 28.24 279 PHE F O 1
ATOM 13952 N N . LYS F 1 251 ? -15.778 2.291 32.713 1.00 22.20 280 LYS F N 1
ATOM 13953 C CA . LYS F 1 251 ? -15.434 1.615 31.462 1.00 28.27 280 LYS F CA 1
ATOM 13954 C C . LYS F 1 251 ? -15.007 2.600 30.381 1.00 28.74 280 LYS F C 1
ATOM 13955 O O . LYS F 1 251 ? -15.811 3.402 29.916 1.00 27.37 280 LYS F O 1
ATOM 13961 N N . PRO F 1 252 ? -13.731 2.544 29.976 1.00 26.79 281 PRO F N 1
ATOM 13962 C CA . PRO F 1 252 ? -13.274 3.442 28.910 1.00 22.07 281 PRO F CA 1
ATOM 13963 C C . PRO F 1 252 ? -13.958 3.151 27.571 1.00 23.08 281 PRO F C 1
ATOM 13964 O O . PRO F 1 252 ? -14.220 1.990 27.240 1.00 21.91 281 PRO F O 1
ATOM 13968 N N . ASP F 1 253 ? -14.229 4.202 26.807 1.00 24.77 282 ASP F N 1
ATOM 13969 C CA . ASP F 1 253 ? -14.925 4.074 25.529 1.00 25.80 282 ASP F CA 1
ATOM 13970 C C . ASP F 1 253 ? -14.214 3.171 24.530 1.00 30.04 282 ASP F C 1
ATOM 13971 O O . ASP F 1 253 ? -14.866 2.513 23.730 1.00 32.58 282 ASP F O 1
ATOM 13976 N N . ILE F 1 254 ? -12.883 3.145 24.550 1.00 28.23 283 ILE F N 1
ATOM 13977 C CA . ILE F 1 254 ? -12.153 2.368 23.541 1.00 24.96 283 ILE F CA 1
ATOM 13978 C C . ILE F 1 254 ? -12.082 0.874 23.864 1.00 21.62 283 ILE F C 1
ATOM 13979 O O . ILE F 1 254 ? -11.698 0.069 23.015 1.00 22.42 283 ILE F O 1
ATOM 13984 N N . LEU F 1 255 ? -12.442 0.508 25.092 1.00 19.77 284 LEU F N 1
ATOM 13985 C CA . LEU F 1 255 ? -12.352 -0.890 25.511 1.00 28.24 284 LEU F CA 1
ATOM 13986 C C . LEU F 1 255 ? -13.315 -1.765 24.718 1.00 27.94 284 LEU F C 1
ATOM 13987 O O . LEU F 1 255 ? -14.519 -1.513 24.696 1.00 24.90 284 LEU F O 1
ATOM 13992 N N . ASP F 1 256 ? -12.757 -2.785 24.070 1.00 19.97 285 ASP F N 1
ATOM 13993 C CA . ASP F 1 256 ? -13.509 -3.741 23.271 1.00 22.63 285 ASP F CA 1
ATOM 13994 C C . ASP F 1 256 ? -13.852 -4.953 24.114 1.00 23.34 285 ASP F C 1
ATOM 13995 O O . ASP F 1 256 ? -13.100 -5.925 24.159 1.00 28.32 285 ASP F O 1
ATOM 14000 N N . LEU F 1 257 ? -14.988 -4.896 24.793 1.00 26.77 286 LEU F N 1
ATOM 14001 C CA . LEU F 1 257 ? -15.408 -5.999 25.648 1.00 29.51 286 LEU F CA 1
ATOM 14002 C C . LEU F 1 257 ? -15.576 -7.310 24.883 1.00 34.76 286 LEU F C 1
ATOM 14003 O O . LEU F 1 257 ? -15.327 -8.387 25.425 1.00 35.35 286 LEU F O 1
ATOM 14008 N N . ASP F 1 258 ? -15.992 -7.219 23.623 1.00 34.05 287 ASP F N 1
ATOM 14009 C CA . ASP F 1 258 ? -16.305 -8.412 22.838 1.00 39.29 287 ASP F CA 1
ATOM 14010 C C . ASP F 1 258 ? -15.084 -9.246 22.456 1.00 35.78 287 ASP F C 1
ATOM 14011 O O . ASP F 1 258 ? -15.218 -10.394 22.041 1.00 28.08 287 ASP F O 1
ATOM 14016 N N . VAL F 1 259 ? -13.893 -8.681 22.595 1.00 27.68 288 VAL F N 1
ATOM 14017 C CA . VAL F 1 259 ? -12.695 -9.410 22.205 1.00 28.71 288 VAL F CA 1
ATOM 14018 C C . VAL F 1 259 ? -12.256 -10.364 23.319 1.00 23.55 288 VAL F C 1
ATOM 14019 O O . VAL F 1 259 ? -11.576 -11.358 23.074 1.00 23.77 288 VAL F O 1
ATOM 14023 N N . MET F 1 260 ? -12.675 -10.070 24.544 1.00 23.42 289 MET F N 1
ATOM 14024 C CA . MET F 1 260 ? -12.206 -10.817 25.705 1.00 23.50 289 MET F CA 1
ATOM 14025 C C . MET F 1 260 ? -13.124 -11.967 26.087 1.00 32.38 289 MET F C 1
ATOM 14026 O O . MET F 1 260 ? -14.349 -11.844 26.032 1.00 29.10 289 MET F O 1
ATOM 14031 N N . GLU F 1 261 ? -12.517 -13.080 26.489 1.00 26.28 290 GLU F N 1
ATOM 14032 C CA . GLU F 1 261 ? -13.258 -14.198 27.066 1.00 26.65 290 GLU F CA 1
ATOM 14033 C C . GLU F 1 261 ? -13.911 -13.762 28.361 1.00 30.56 290 GLU F C 1
ATOM 14034 O O . GLU F 1 261 ? -15.055 -14.114 28.653 1.00 30.85 290 GLU F O 1
ATOM 14040 N N . LYS F 1 262 ? -13.169 -12.982 29.138 1.00 25.89 291 LYS F N 1
ATOM 14041 C CA . LYS F 1 262 ? -13.542 -12.701 30.503 1.00 24.49 291 LYS F CA 1
ATOM 14042 C C . LYS F 1 262 ? -12.568 -11.664 31.046 1.00 24.31 291 LYS F C 1
ATOM 14043 O O . LYS F 1 262 ? -11.464 -11.515 30.525 1.00 25.09 291 LYS F O 1
ATOM 14049 N N . VAL F 1 263 ? -12.989 -10.933 32.069 1.00 23.42 292 VAL F N 1
ATOM 14050 C CA . VAL F 1 263 ? -12.092 -10.045 32.792 1.00 18.65 292 VAL F CA 1
ATOM 14051 C C . VAL F 1 263 ? -11.820 -10.668 34.149 1.00 24.37 292 VAL F C 1
ATOM 14052 O O . VAL F 1 263 ? -12.709 -10.756 34.998 1.00 26.39 292 VAL F O 1
ATOM 14056 N N . LEU F 1 264 ? -10.588 -11.109 34.347 1.00 19.15 293 LEU F N 1
ATOM 14057 C CA . LEU F 1 264 ? -10.203 -11.742 35.596 1.00 20.65 293 LEU F CA 1
ATOM 14058 C C . LEU F 1 264 ? -10.009 -10.686 36.673 1.00 21.33 293 LEU F C 1
ATOM 14059 O O . LEU F 1 264 ? -9.693 -9.537 36.370 1.00 24.98 293 LEU F O 1
ATOM 14064 N N . GLU F 1 265 ? -10.211 -11.082 37.925 1.00 23.59 294 GLU F N 1
ATOM 14065 C CA . GLU F 1 265 ? -10.011 -10.193 39.058 1.00 22.14 294 GLU F CA 1
ATOM 14066 C C . GLU F 1 265 ? -8.795 -10.622 39.880 1.00 24.53 294 GLU F C 1
ATOM 14067 O O . GLU F 1 265 ? -8.644 -11.794 40.222 1.00 21.74 294 GLU F O 1
ATOM 14073 N N . VAL F 1 266 ? -7.929 -9.660 40.183 1.00 19.11 295 VAL F N 1
ATOM 14074 C CA . VAL F 1 266 ? -6.752 -9.903 41.011 1.00 20.26 295 VAL F CA 1
ATOM 14075 C C . VAL F 1 266 ? -6.739 -8.867 42.124 1.00 18.91 295 VAL F C 1
ATOM 14076 O O . VAL F 1 266 ? -6.957 -7.677 41.881 1.00 19.49 295 VAL F O 1
ATOM 14080 N N . SER F 1 267 ? -6.500 -9.316 43.349 1.00 19.19 296 SER F N 1
ATOM 14081 C CA . SER F 1 267 ? -6.492 -8.415 44.494 1.00 21.96 296 SER F CA 1
ATOM 14082 C C . SER F 1 267 ? -5.229 -7.555 44.535 1.00 21.41 296 SER F C 1
ATOM 14083 O O . SER F 1 267 ? -4.168 -7.966 44.071 1.00 18.85 296 SER F O 1
ATOM 14086 N N . SER F 1 268 ? -5.343 -6.367 45.109 1.00 21.59 297 SER F N 1
ATOM 14087 C CA . SER F 1 268 ? -4.186 -5.497 45.258 1.00 19.37 297 SER F CA 1
ATOM 14088 C C . SER F 1 268 ? -3.072 -6.254 45.958 1.00 23.82 297 SER F C 1
ATOM 14089 O O . SER F 1 268 ? -1.911 -6.198 45.554 1.00 18.97 297 SER F O 1
ATOM 14092 N N . GLU F 1 269 ? -3.435 -6.980 47.008 1.00 19.73 298 GLU F N 1
ATOM 14093 C CA . GLU F 1 269 ? -2.451 -7.713 47.789 1.00 20.46 298 GLU F CA 1
ATOM 14094 C C . GLU F 1 269 ? -1.684 -8.753 46.961 1.00 19.81 298 GLU F C 1
ATOM 14095 O O . GLU F 1 269 ? -0.464 -8.861 47.081 1.00 21.49 298 GLU F O 1
ATOM 14101 N N . ASP F 1 270 ? -2.383 -9.533 46.137 1.00 16.18 299 ASP F N 1
ATOM 14102 C CA . ASP F 1 270 ? -1.692 -10.562 45.359 1.00 14.71 299 ASP F CA 1
ATOM 14103 C C . ASP F 1 270 ? -0.819 -9.931 44.268 1.00 15.85 299 ASP F C 1
ATOM 14104 O O . ASP F 1 270 ? 0.237 -10.456 43.922 1.00 17.15 299 ASP F O 1
ATOM 14109 N N . ALA F 1 271 ? -1.269 -8.811 43.721 1.00 16.62 300 ALA F N 1
ATOM 14110 C CA . ALA F 1 271 ? -0.506 -8.131 42.682 1.00 13.77 300 ALA F CA 1
ATOM 14111 C C . ALA F 1 271 ? 0.796 -7.600 43.263 1.00 20.25 300 ALA F C 1
ATOM 14112 O O . ALA F 1 271 ? 1.877 -7.793 42.698 1.00 15.14 300 ALA F O 1
ATOM 14114 N N . VAL F 1 272 ? 0.686 -6.933 44.405 1.00 17.23 301 VAL F N 1
ATOM 14115 C CA . VAL F 1 272 ? 1.856 -6.376 45.075 1.00 21.33 301 VAL F CA 1
ATOM 14116 C C . VAL F 1 272 ? 2.838 -7.462 45.501 1.00 22.34 301 VAL F C 1
ATOM 14117 O O . VAL F 1 272 ? 4.055 -7.324 45.315 1.00 16.93 301 VAL F O 1
ATOM 14121 N N . ASN F 1 273 ? 2.322 -8.543 46.082 1.00 18.05 302 ASN F N 1
ATOM 14122 C CA . ASN F 1 273 ? 3.190 -9.640 46.506 1.00 14.52 302 ASN F CA 1
ATOM 14123 C C . ASN F 1 273 ? 3.928 -10.252 45.315 1.00 16.17 302 ASN F C 1
ATOM 14124 O O . ASN F 1 273 ? 5.115 -10.573 45.399 1.00 17.84 302 ASN F O 1
ATOM 14129 N N . MET F 1 274 ? 3.219 -10.423 44.202 1.00 12.58 303 MET F N 1
ATOM 14130 C CA . MET F 1 274 ? 3.821 -11.046 43.026 1.00 12.69 303 MET F CA 1
ATOM 14131 C C . MET F 1 274 ? 4.910 -10.154 42.432 1.00 16.69 303 MET F C 1
ATOM 14132 O O . MET F 1 274 ? 5.938 -10.654 41.963 1.00 16.01 303 MET F O 1
ATOM 14137 N N . ALA F 1 275 ? 4.689 -8.845 42.438 1.00 14.49 304 ALA F N 1
ATOM 14138 C CA . ALA F 1 275 ? 5.696 -7.928 41.905 1.00 13.96 304 ALA F CA 1
ATOM 14139 C C . ALA F 1 275 ? 6.987 -8.034 42.719 1.00 13.04 304 ALA F C 1
ATOM 14140 O O . ALA F 1 275 ? 8.088 -8.042 42.157 1.00 12.84 304 ALA F O 1
ATOM 14142 N N . ARG F 1 276 ? 6.853 -8.161 44.039 1.00 13.14 305 ARG F N 1
ATOM 14143 C CA . ARG F 1 276 ? 8.018 -8.325 44.903 1.00 14.10 305 ARG F CA 1
ATOM 14144 C C . ARG F 1 276 ? 8.789 -9.609 44.605 1.00 15.21 305 ARG F C 1
ATOM 14145 O O . ARG F 1 276 ? 10.016 -9.593 44.567 1.00 16.08 305 ARG F O 1
ATOM 14153 N N . VAL F 1 277 ? 8.063 -10.713 44.418 1.00 14.19 306 VAL F N 1
ATOM 14154 C CA . VAL F 1 277 ? 8.651 -12.004 44.081 1.00 13.36 306 VAL F CA 1
ATOM 14155 C C . VAL F 1 277 ? 9.296 -11.998 42.705 1.00 11.73 306 VAL F C 1
ATOM 14156 O O . VAL F 1 277 ? 10.312 -12.647 42.492 1.00 14.98 306 VAL F O 1
ATOM 14160 N N . LEU F 1 278 ? 8.697 -11.278 41.758 1.00 13.37 307 LEU F N 1
ATOM 14161 C CA . LEU F 1 278 ? 9.280 -11.182 40.429 1.00 14.58 307 LEU F CA 1
ATOM 14162 C C . LEU F 1 278 ? 10.673 -10.570 40.485 1.00 18.26 307 LEU F C 1
ATOM 14163 O O . LEU F 1 278 ? 11.572 -11.004 39.751 1.00 14.98 307 LEU F O 1
ATOM 14168 N N . ALA F 1 279 ? 10.866 -9.569 41.344 1.00 17.03 308 ALA F N 1
ATOM 14169 C CA . ALA F 1 279 ? 12.195 -8.985 41.504 1.00 16.97 308 ALA F CA 1
ATOM 14170 C C . ALA F 1 279 ? 13.151 -9.984 42.169 1.00 16.15 308 ALA F C 1
ATOM 14171 O O . ALA F 1 279 ? 14.247 -10.233 41.674 1.00 14.92 308 ALA F O 1
ATOM 14173 N N . LEU F 1 280 ? 12.714 -10.586 43.270 1.00 12.66 309 LEU F N 1
ATOM 14174 C CA . LEU F 1 280 ? 13.594 -11.450 44.054 1.00 15.74 309 LEU F CA 1
ATOM 14175 C C . LEU F 1 280 ? 13.961 -12.758 43.359 1.00 15.24 309 LEU F C 1
ATOM 14176 O O . LEU F 1 280 ? 15.076 -13.242 43.530 1.00 18.16 309 LEU F O 1
ATOM 14181 N N . LYS F 1 281 ? 13.014 -13.340 42.616 1.00 14.67 310 LYS F N 1
ATOM 14182 C CA . LYS F 1 281 ? 13.186 -14.674 42.023 1.00 14.28 310 LYS F CA 1
ATOM 14183 C C . LYS F 1 281 ? 13.517 -14.665 40.535 1.00 17.83 310 LYS F C 1
ATOM 14184 O O . LYS F 1 281 ? 14.286 -15.500 40.069 1.00 18.41 310 LYS F O 1
ATOM 14190 N N . GLU F 1 282 ? 12.918 -13.744 39.785 1.00 14.34 311 GLU F N 1
ATOM 14191 C CA . GLU F 1 282 ? 13.115 -13.720 38.343 1.00 17.06 311 GLU F CA 1
ATOM 14192 C C . GLU F 1 282 ? 14.072 -12.609 37.911 1.00 17.91 311 GLU F C 1
ATOM 14193 O O . GLU F 1 282 ? 14.474 -12.560 36.756 1.00 17.23 311 GLU F O 1
ATOM 14199 N N . GLY F 1 283 ? 14.439 -11.724 38.835 1.00 16.05 312 GLY F N 1
ATOM 14200 C CA . GLY F 1 283 ? 15.319 -10.613 38.505 1.00 13.65 312 GLY F CA 1
ATOM 14201 C C . GLY F 1 283 ? 14.617 -9.555 37.666 1.00 16.48 312 GLY F C 1
ATOM 14202 O O . GLY F 1 283 ? 15.249 -8.809 36.917 1.00 15.70 312 GLY F O 1
ATOM 14203 N N . LEU F 1 284 ? 13.299 -9.487 37.797 1.00 14.28 313 LEU F N 1
ATOM 14204 C CA . LEU F 1 284 ? 12.512 -8.524 37.040 1.00 10.70 313 LEU F CA 1
ATOM 14205 C C . LEU F 1 284 ? 11.940 -7.475 37.984 1.00 14.86 313 LEU F C 1
ATOM 14206 O O . LEU F 1 284 ? 10.974 -7.739 38.698 1.00 15.73 313 LEU F O 1
ATOM 14211 N N . MET F 1 285 ? 12.578 -6.304 37.996 1.00 12.98 314 MET F N 1
ATOM 14212 C CA . MET F 1 285 ? 12.159 -5.149 38.789 1.00 15.75 314 MET F CA 1
ATOM 14213 C C . MET F 1 285 ? 10.992 -4.448 38.085 1.00 14.76 314 MET F C 1
ATOM 14214 O O . MET F 1 285 ? 11.203 -3.557 37.260 1.00 17.56 314 MET F O 1
ATOM 14219 N N . VAL F 1 286 ? 9.762 -4.867 38.385 1.00 10.80 315 VAL F N 1
ATOM 14220 C CA . VAL F 1 286 ? 8.605 -4.375 37.626 1.00 11.15 315 VAL F CA 1
ATOM 14221 C C . VAL F 1 286 ? 7.506 -3.820 38.533 1.00 15.06 315 VAL F C 1
ATOM 14222 O O . VAL F 1 286 ? 7.555 -3.996 39.749 1.00 16.75 315 VAL F O 1
ATOM 14226 N N . GLY F 1 287 ? 6.523 -3.156 37.930 1.00 15.70 316 GLY F N 1
ATOM 14227 C CA . GLY F 1 287 ? 5.497 -2.440 38.683 1.00 14.65 316 GLY F CA 1
ATOM 14228 C C . GLY F 1 287 ? 4.352 -3.317 39.166 1.00 17.16 316 GLY F C 1
ATOM 14229 O O . GLY F 1 287 ? 4.354 -4.532 38.972 1.00 15.41 316 GLY F O 1
ATOM 14230 N N . ILE F 1 288 ? 3.367 -2.701 39.808 1.00 16.97 317 ILE F N 1
ATOM 14231 C CA . ILE F 1 288 ? 2.318 -3.471 40.459 1.00 14.95 317 ILE F CA 1
ATOM 14232 C C . ILE F 1 288 ? 1.407 -4.158 39.439 1.00 14.13 317 ILE F C 1
ATOM 14233 O O . ILE F 1 288 ? 0.976 -5.292 39.648 1.00 17.11 317 ILE F O 1
ATOM 14238 N N . SER F 1 289 ? 1.117 -3.480 38.340 1.00 13.58 318 SER F N 1
ATOM 14239 C CA . SER F 1 289 ? 0.278 -4.090 37.314 1.00 12.90 318 SER F CA 1
ATOM 14240 C C . SER F 1 289 ? 0.985 -5.285 36.652 1.00 16.95 318 SER F C 1
ATOM 14241 O O . SER F 1 289 ? 0.331 -6.203 36.129 1.00 14.58 318 SER F O 1
ATOM 14244 N N . SER F 1 290 ? 2.314 -5.278 36.662 1.00 18.02 319 SER F N 1
ATOM 14245 C CA . SER F 1 290 ? 3.070 -6.423 36.151 1.00 17.14 319 SER F CA 1
ATOM 14246 C C . SER F 1 290 ? 2.818 -7.622 37.057 1.00 16.77 319 SER F C 1
ATOM 14247 O O . SER F 1 290 ? 2.641 -8.748 36.591 1.00 17.11 319 SER F O 1
ATOM 14250 N N . GLY F 1 291 ? 2.794 -7.359 38.360 1.00 16.73 320 GLY F N 1
ATOM 14251 C CA . GLY F 1 291 ? 2.441 -8.371 39.343 1.00 15.09 320 GLY F CA 1
ATOM 14252 C C . GLY F 1 291 ? 1.034 -8.895 39.113 1.00 14.19 320 GLY F C 1
ATOM 14253 O O . GLY F 1 291 ? 0.802 -10.108 39.139 1.00 17.45 320 GLY F O 1
ATOM 14254 N N . ALA F 1 292 ? 0.087 -7.987 38.888 1.00 15.21 321 ALA F N 1
ATOM 14255 C CA . ALA F 1 292 ? -1.294 -8.407 38.654 1.00 21.02 321 ALA F CA 1
ATOM 14256 C C . ALA F 1 292 ? -1.387 -9.297 37.421 1.00 19.36 321 ALA F C 1
ATOM 14257 O O . ALA F 1 292 ? -2.019 -10.355 37.461 1.00 16.47 321 ALA F O 1
ATOM 14259 N N . ASN F 1 293 ? -0.761 -8.874 36.324 1.00 14.67 322 ASN F N 1
ATOM 14260 C CA . ASN F 1 293 ? -0.778 -9.676 35.093 1.00 15.84 322 ASN F CA 1
ATOM 14261 C C . ASN F 1 293 ? -0.208 -11.076 35.288 1.00 21.27 322 ASN F C 1
ATOM 14262 O O . ASN F 1 293 ? -0.684 -12.053 34.698 1.00 17.58 322 ASN F O 1
ATOM 14267 N N . THR F 1 294 ? 0.831 -11.171 36.112 1.00 13.78 323 THR F N 1
ATOM 14268 C CA . THR F 1 294 ? 1.490 -12.440 36.325 1.00 11.85 323 THR F CA 1
ATOM 14269 C C . THR F 1 294 ? 0.628 -13.344 37.193 1.00 15.90 323 THR F C 1
ATOM 14270 O O . THR F 1 294 ? 0.569 -14.546 36.970 1.00 19.11 323 THR F O 1
ATOM 14274 N N . VAL F 1 295 ? -0.047 -12.771 38.184 1.00 16.23 324 VAL F N 1
ATOM 14275 C CA . VAL F 1 295 ? -0.955 -13.579 38.994 1.00 14.79 324 VAL F CA 1
ATOM 14276 C C . VAL F 1 295 ? -2.035 -14.165 38.079 1.00 20.46 324 VAL F C 1
ATOM 14277 O O . VAL F 1 295 ? -2.362 -15.356 38.158 1.00 18.63 324 VAL F O 1
ATOM 14281 N N . ALA F 1 296 ? -2.572 -13.321 37.201 1.00 17.98 325 ALA F N 1
ATOM 14282 C CA . ALA F 1 296 ? -3.642 -13.720 36.286 1.00 15.63 325 ALA F CA 1
ATOM 14283 C C . ALA F 1 296 ? -3.207 -14.839 35.340 1.00 20.77 325 ALA F C 1
ATOM 14284 O O . ALA F 1 296 ? -3.921 -15.836 35.177 1.00 20.86 325 ALA F O 1
ATOM 14286 N N . ALA F 1 297 ? -2.054 -14.656 34.702 1.00 17.66 326 ALA F N 1
ATOM 14287 C CA . ALA F 1 297 ? -1.453 -15.691 33.866 1.00 18.30 326 ALA F CA 1
ATOM 14288 C C . ALA F 1 297 ? -1.276 -17.029 34.595 1.00 18.92 326 ALA F C 1
ATOM 14289 O O . ALA F 1 297 ? -1.642 -18.077 34.070 1.00 19.32 326 ALA F O 1
ATOM 14291 N N . LEU F 1 298 ? -0.708 -17.001 35.799 1.00 17.95 327 LEU F N 1
ATOM 14292 C CA . LEU F 1 298 ? -0.535 -18.237 36.566 1.00 20.61 327 LEU F CA 1
ATOM 14293 C C . LEU F 1 298 ? -1.873 -18.908 36.862 1.00 26.83 327 LEU F C 1
ATOM 14294 O O . LEU F 1 298 ? -1.971 -20.135 36.845 1.00 23.98 327 LEU F O 1
ATOM 14299 N N . ARG F 1 299 ? -2.898 -18.100 37.134 1.00 22.30 328 ARG F N 1
ATOM 14300 C CA . ARG F 1 299 ? -4.229 -18.629 37.407 1.00 20.55 328 ARG F CA 1
ATOM 14301 C C . ARG F 1 299 ? -4.767 -19.349 36.178 1.00 19.47 328 ARG F C 1
ATOM 14302 O O . ARG F 1 299 ? -5.413 -20.387 36.293 1.00 20.99 328 ARG F O 1
ATOM 14310 N N . LEU F 1 300 ? -4.499 -18.794 35.002 1.00 21.53 329 LEU F N 1
ATOM 14311 C CA . LEU F 1 300 ? -4.928 -19.428 33.761 1.00 22.25 329 LEU F CA 1
ATOM 14312 C C . LEU F 1 300 ? -4.168 -20.732 33.536 1.00 24.88 329 LEU F C 1
ATOM 14313 O O . LEU F 1 300 ? -4.747 -21.731 33.119 1.00 23.05 329 LEU F O 1
ATOM 14318 N N . ALA F 1 301 ? -2.873 -20.723 33.818 1.00 21.94 330 ALA F N 1
ATOM 14319 C CA . ALA F 1 301 ? -2.057 -21.929 33.654 1.00 24.62 330 ALA F CA 1
ATOM 14320 C C . ALA F 1 301 ? -2.509 -23.057 34.583 1.00 26.63 330 ALA F C 1
ATOM 14321 O O . ALA F 1 301 ? -2.260 -24.231 34.318 1.00 28.99 330 ALA F O 1
ATOM 14323 N N . GLN F 1 302 ? -3.191 -22.698 35.662 1.00 29.64 331 GLN F N 1
ATOM 14324 C CA . GLN F 1 302 ? -3.649 -23.681 36.638 1.00 37.57 331 GLN F CA 1
ATOM 14325 C C . GLN F 1 302 ? -4.788 -24.560 36.098 1.00 37.61 331 GLN F C 1
ATOM 14326 O O . GLN F 1 302 ? -4.981 -25.686 36.548 1.00 40.16 331 GLN F O 1
ATOM 14332 N N . LEU F 1 303 ? -5.527 -24.047 35.122 1.00 35.04 332 LEU F N 1
ATOM 14333 C CA . LEU F 1 303 ? -6.672 -24.761 34.561 1.00 34.00 332 LEU F CA 1
ATOM 14334 C C . LEU F 1 303 ? -6.258 -25.921 33.656 1.00 37.16 332 LEU F C 1
ATOM 14335 O O . LEU F 1 303 ? -5.427 -25.756 32.758 1.00 31.72 332 LEU F O 1
ATOM 14340 N N . PRO F 1 304 ? -6.854 -27.104 33.884 1.00 37.15 333 PRO F N 1
ATOM 14341 C CA . PRO F 1 304 ? -6.542 -28.309 33.109 1.00 31.18 333 PRO F CA 1
ATOM 14342 C C . PRO F 1 304 ? -6.591 -28.046 31.609 1.00 27.57 333 PRO F C 1
ATOM 14343 O O . PRO F 1 304 ? -5.761 -28.550 30.847 1.00 29.10 333 PRO F O 1
ATOM 14347 N N . GLU F 1 305 ? -7.558 -27.236 31.198 1.00 26.55 334 GLU F N 1
ATOM 14348 C CA . GLU F 1 305 ? -7.770 -26.928 29.797 1.00 27.23 334 GLU F CA 1
ATOM 14349 C C . GLU F 1 305 ? -6.565 -26.230 29.166 1.00 30.92 334 GLU F C 1
ATOM 14350 O O . GLU F 1 305 ? -6.377 -26.277 27.953 1.00 29.13 334 GLU F O 1
ATOM 14356 N N . ASN F 1 306 ? -5.751 -25.568 29.986 1.00 23.47 335 ASN F N 1
ATOM 14357 C CA . ASN F 1 306 ? -4.656 -24.753 29.454 1.00 25.14 335 ASN F CA 1
ATOM 14358 C C . ASN F 1 306 ? -3.259 -25.371 29.579 1.00 29.24 335 ASN F C 1
ATOM 14359 O O . ASN F 1 306 ? -2.258 -24.727 29.240 1.00 28.06 335 ASN F O 1
ATOM 14364 N N . LYS F 1 307 ? -3.185 -26.612 30.052 1.00 25.75 336 LYS F N 1
ATOM 14365 C CA . LYS F 1 307 ? -1.893 -27.274 30.186 1.00 26.48 336 LYS F CA 1
ATOM 14366 C C . LYS F 1 307 ? -1.214 -27.391 28.833 1.00 27.88 336 LYS F C 1
ATOM 14367 O O . LYS F 1 307 ? -1.837 -27.765 27.837 1.00 25.32 336 LYS F O 1
ATOM 14373 N N . GLY F 1 308 ? 0.070 -27.060 28.796 1.00 26.38 337 GLY F N 1
ATOM 14374 C CA . GLY F 1 308 ? 0.827 -27.142 27.564 1.00 21.15 337 GLY F CA 1
ATOM 14375 C C . GLY F 1 308 ? 0.611 -25.970 26.623 1.00 23.53 337 GLY F C 1
ATOM 14376 O O . GLY F 1 308 ? 1.225 -25.899 25.557 1.00 19.98 337 GLY F O 1
ATOM 14377 N N . LYS F 1 309 ? -0.258 -25.041 26.999 1.00 22.62 338 LYS F N 1
ATOM 14378 C CA . LYS F 1 309 ? -0.496 -23.883 26.145 1.00 20.38 338 LYS F CA 1
ATOM 14379 C C . LYS F 1 309 ? 0.536 -22.779 26.384 1.00 21.73 338 LYS F C 1
ATOM 14380 O O . LYS F 1 309 ? 1.168 -22.717 27.440 1.00 17.65 338 LYS F O 1
ATOM 14386 N N . LEU F 1 310 ? 0.702 -21.912 25.393 1.00 17.74 339 LEU F N 1
ATOM 14387 C CA . LEU F 1 310 ? 1.592 -20.770 25.525 1.00 18.80 339 LEU F CA 1
ATOM 14388 C C . LEU F 1 310 ? 0.787 -19.555 25.969 1.00 19.19 339 LEU F C 1
ATOM 14389 O O . LEU F 1 310 ? -0.077 -19.058 25.234 1.00 19.56 339 LEU F O 1
ATOM 14394 N N . ILE F 1 311 ? 1.056 -19.096 27.187 1.00 16.82 340 ILE F N 1
ATOM 14395 C CA . ILE F 1 311 ? 0.348 -17.950 27.741 1.00 21.74 340 ILE F CA 1
ATOM 14396 C C . ILE F 1 311 ? 1.268 -16.743 27.691 1.00 23.61 340 ILE F C 1
ATOM 14397 O O . ILE F 1 311 ? 2.395 -16.808 28.178 1.00 22.40 340 ILE F O 1
ATOM 14402 N N . VAL F 1 312 ? 0.798 -15.656 27.081 1.00 14.20 341 VAL F N 1
ATOM 14403 C CA . VAL F 1 312 ? 1.585 -14.427 26.961 1.00 13.99 341 VAL F CA 1
ATOM 14404 C C . VAL F 1 312 ? 0.981 -13.285 27.775 1.00 19.77 341 VAL F C 1
ATOM 14405 O O . VAL F 1 312 ? -0.211 -13.018 27.705 1.00 15.12 341 VAL F O 1
ATOM 14409 N N . THR F 1 313 ? 1.804 -12.606 28.565 1.00 16.90 342 THR F N 1
ATOM 14410 C CA . THR F 1 313 ? 1.324 -11.402 29.221 1.00 16.81 342 THR F CA 1
ATOM 14411 C C . THR F 1 313 ? 2.361 -10.285 29.125 1.00 16.67 342 THR F C 1
ATOM 14412 O O . THR F 1 313 ? 3.324 -10.382 28.367 1.00 16.53 342 THR F O 1
ATOM 14416 N N . VAL F 1 314 ? 2.150 -9.216 29.879 1.00 17.47 343 VAL F N 1
ATOM 14417 C CA . VAL F 1 314 ? 2.992 -8.034 29.763 1.00 15.70 343 VAL F CA 1
ATOM 14418 C C . VAL F 1 314 ? 3.412 -7.553 31.149 1.00 16.47 343 VAL F C 1
ATOM 14419 O O . VAL F 1 314 ? 2.648 -7.671 32.112 1.00 16.74 343 VAL F O 1
ATOM 14423 N N . HIS F 1 315 ? 4.640 -7.055 31.250 1.00 14.62 344 HIS F N 1
ATOM 14424 C CA . HIS F 1 315 ? 5.084 -6.285 32.416 1.00 11.52 344 HIS F CA 1
ATOM 14425 C C . HIS F 1 315 ? 5.187 -4.826 31.955 1.00 13.37 344 HIS F C 1
ATOM 14426 O O . HIS F 1 315 ? 6.164 -4.438 31.317 1.00 16.76 344 HIS F O 1
ATOM 14433 N N . PRO F 1 316 ? 4.148 -4.033 32.224 1.00 13.58 345 PRO F N 1
ATOM 14434 C CA . PRO F 1 316 ? 3.985 -2.718 31.589 1.00 15.88 345 PRO F CA 1
ATOM 14435 C C . PRO F 1 316 ? 4.901 -1.603 32.112 1.00 14.70 345 PRO F C 1
ATOM 14436 O O . PRO F 1 316 ? 5.060 -0.604 31.419 1.00 16.94 345 PRO F O 1
ATOM 14440 N N . SER F 1 317 ? 5.501 -1.758 33.288 1.00 14.07 346 SER F N 1
ATOM 14441 C CA . SER F 1 317 ? 6.303 -0.667 33.833 1.00 13.11 346 SER F CA 1
ATOM 14442 C C . SER F 1 317 ? 7.458 -1.170 34.689 1.00 12.95 346 SER F C 1
ATOM 14443 O O . SER F 1 317 ? 7.410 -2.278 35.218 1.00 13.83 346 SER F O 1
ATOM 14446 N N . PHE F 1 318 ? 8.502 -0.353 34.792 1.00 18.77 347 PHE F N 1
ATOM 14447 C CA . PHE F 1 318 ? 9.697 -0.677 35.575 1.00 20.71 347 PHE F CA 1
ATOM 14448 C C . PHE F 1 318 ? 9.475 -0.345 37.053 1.00 23.40 347 PHE F C 1
ATOM 14449 O O . PHE F 1 318 ? 8.802 0.627 37.380 1.00 24.49 347 PHE F O 1
ATOM 14457 N N . GLY F 1 319 ? 10.056 -1.146 37.942 1.00 16.41 348 GLY F N 1
ATOM 14458 C CA . GLY F 1 319 ? 9.761 -1.056 39.357 1.00 19.12 348 GLY F CA 1
ATOM 14459 C C . GLY F 1 319 ? 10.318 0.140 40.110 1.00 20.29 348 GLY F C 1
ATOM 14460 O O . GLY F 1 319 ? 9.848 0.447 41.203 1.00 18.53 348 GLY F O 1
ATOM 14461 N N . GLU F 1 320 ? 11.307 0.825 39.545 1.00 19.49 349 GLU F N 1
ATOM 14462 C CA . GLU F 1 320 ? 11.874 1.991 40.221 1.00 20.05 349 GLU F CA 1
ATOM 14463 C C . GLU F 1 320 ? 10.897 3.162 40.313 1.00 17.59 349 GLU F C 1
ATOM 14464 O O . GLU F 1 320 ? 11.089 4.083 41.100 1.00 19.69 349 GLU F O 1
ATOM 14470 N N . ARG F 1 321 ? 9.842 3.110 39.510 1.00 13.17 350 ARG F N 1
ATOM 14471 C CA . ARG F 1 321 ? 8.833 4.148 39.514 1.00 12.84 350 ARG F CA 1
ATOM 14472 C C . ARG F 1 321 ? 7.892 3.947 40.703 1.00 14.38 350 ARG F C 1
ATOM 14473 O O . ARG F 1 321 ? 6.954 4.713 40.896 1.00 17.26 350 ARG F O 1
ATOM 14481 N N . TYR F 1 322 ? 8.164 2.919 41.503 1.00 12.98 351 TYR F N 1
ATOM 14482 C CA . TYR F 1 322 ? 7.239 2.481 42.540 1.00 13.59 351 TYR F CA 1
ATOM 14483 C C . TYR F 1 322 ? 7.842 2.465 43.934 1.00 19.92 351 TYR F C 1
ATOM 14484 O O . TYR F 1 322 ? 7.276 1.876 44.845 1.00 16.46 351 TYR F O 1
ATOM 14493 N N . LEU F 1 323 ? 8.989 3.104 44.100 1.00 22.28 352 LEU F N 1
ATOM 14494 C CA . LEU F 1 323 ? 9.703 3.009 45.367 1.00 22.04 352 LEU F CA 1
ATOM 14495 C C . LEU F 1 323 ? 8.895 3.586 46.522 1.00 21.92 352 LEU F C 1
ATOM 14496 O O . LEU F 1 323 ? 8.952 3.072 47.639 1.00 32.74 352 LEU F O 1
ATOM 14501 N N . SER F 1 324 ? 8.141 4.647 46.247 1.00 17.64 353 SER F N 1
ATOM 14502 C CA A SER F 1 324 ? 7.352 5.323 47.269 0.40 23.95 353 SER F CA 1
ATOM 14503 C CA B SER F 1 324 ? 7.346 5.322 47.268 0.60 24.29 353 SER F CA 1
ATOM 14504 C C . SER F 1 324 ? 5.928 4.781 47.364 1.00 29.33 353 SER F C 1
ATOM 14505 O O . SER F 1 324 ? 5.140 5.245 48.189 1.00 34.16 353 SER F O 1
ATOM 14510 N N . SER F 1 325 ? 5.596 3.804 46.524 1.00 19.73 354 SER F N 1
ATOM 14511 C CA . SER F 1 325 ? 4.276 3.183 46.611 1.00 18.14 354 SER F CA 1
ATOM 14512 C C . SER F 1 325 ? 4.301 2.033 47.600 1.00 16.60 354 SER F C 1
ATOM 14513 O O . SER F 1 325 ? 5.361 1.660 48.113 1.00 19.17 354 SER F O 1
ATOM 14516 N N . VAL F 1 326 ? 3.132 1.443 47.838 1.00 16.84 355 VAL F N 1
ATOM 14517 C CA . VAL F 1 326 ? 3.032 0.306 48.741 1.00 20.74 355 VAL F CA 1
ATOM 14518 C C . VAL F 1 326 ? 3.962 -0.857 48.347 1.00 17.64 355 VAL F C 1
ATOM 14519 O O . VAL F 1 326 ? 4.352 -1.658 49.195 1.00 16.62 355 VAL F O 1
ATOM 14523 N N . LEU F 1 327 ? 4.332 -0.936 47.068 1.00 17.87 356 LEU F N 1
ATOM 14524 C CA . LEU F 1 327 ? 5.232 -1.997 46.610 1.00 14.18 356 LEU F CA 1
ATOM 14525 C C . LEU F 1 327 ? 6.551 -2.030 47.385 1.00 17.66 356 LEU F C 1
ATOM 14526 O O . LEU F 1 327 ? 6.960 -3.080 47.872 1.00 19.01 356 LEU F O 1
ATOM 14531 N N . PHE F 1 328 ? 7.219 -0.879 47.488 1.00 17.25 357 PHE F N 1
ATOM 14532 C CA . PHE F 1 328 ? 8.537 -0.834 48.105 1.00 13.23 357 PHE F CA 1
ATOM 14533 C C . PHE F 1 328 ? 8.671 0.183 49.239 1.00 15.24 357 PHE F C 1
ATOM 14534 O O . PHE F 1 328 ? 9.770 0.381 49.747 1.00 19.17 357 PHE F O 1
ATOM 14542 N N . GLN F 1 329 ? 7.576 0.824 49.649 1.00 16.22 358 GLN F N 1
ATOM 14543 C CA . GLN F 1 329 ? 7.705 1.929 50.606 1.00 16.50 358 GLN F CA 1
ATOM 14544 C C . GLN F 1 329 ? 8.357 1.527 51.939 1.00 17.79 358 GLN F C 1
ATOM 14545 O O . GLN F 1 329 ? 9.157 2.284 52.498 1.00 20.80 358 GLN F O 1
ATOM 14551 N N . GLU F 1 330 ? 8.012 0.353 52.459 1.00 19.70 359 GLU F N 1
ATOM 14552 C CA . GLU F 1 330 ? 8.614 -0.105 53.715 1.00 25.37 359 GLU F CA 1
ATOM 14553 C C . GLU F 1 330 ? 10.124 -0.276 53.554 1.00 23.39 359 GLU F C 1
ATOM 14554 O O . GLU F 1 330 ? 10.918 0.142 54.407 1.00 18.85 359 GLU F O 1
ATOM 14560 N N . LEU F 1 331 ? 10.515 -0.903 52.452 1.00 20.29 360 LEU F N 1
ATOM 14561 C CA . LEU F 1 331 ? 11.924 -1.057 52.109 1.00 19.58 360 LEU F CA 1
ATOM 14562 C C . LEU F 1 331 ? 12.601 0.303 51.894 1.00 14.85 360 LEU F C 1
ATOM 14563 O O . LEU F 1 331 ? 13.739 0.507 52.298 1.00 18.79 360 LEU F O 1
ATOM 14568 N N . ARG F 1 332 ? 11.899 1.240 51.267 1.00 12.21 361 ARG F N 1
ATOM 14569 C CA . ARG F 1 332 ? 12.464 2.564 51.050 1.00 11.03 361 ARG F CA 1
ATOM 14570 C C . ARG F 1 332 ? 12.714 3.265 52.387 1.00 17.58 361 ARG F C 1
ATOM 14571 O O . ARG F 1 332 ? 13.733 3.912 52.562 1.00 14.64 361 ARG F O 1
ATOM 14579 N N . GLN F 1 333 ? 11.774 3.140 53.321 1.00 13.37 362 GLN F N 1
ATOM 14580 C CA . GLN F 1 333 ? 11.947 3.772 54.632 1.00 20.71 362 GLN F CA 1
ATOM 14581 C C . GLN F 1 333 ? 13.123 3.159 55.379 1.00 15.77 362 GLN F C 1
ATOM 14582 O O . GLN F 1 333 ? 13.893 3.863 56.042 1.00 19.12 362 GLN F O 1
ATOM 14588 N N . GLU F 1 334 ? 13.275 1.846 55.263 1.00 16.51 363 GLU F N 1
ATOM 14589 C CA . GLU F 1 334 ? 14.422 1.170 55.846 1.00 15.75 363 GLU F CA 1
ATOM 14590 C C . GLU F 1 334 ? 15.728 1.649 55.208 1.00 18.92 363 GLU F C 1
ATOM 14591 O O . GLU F 1 334 ? 16.720 1.942 55.895 1.00 16.37 363 GLU F O 1
ATOM 14597 N N . ALA F 1 335 ? 15.733 1.735 53.887 1.00 14.29 364 ALA F N 1
ATOM 14598 C CA . ALA F 1 335 ? 16.914 2.234 53.188 1.00 18.27 364 ALA F CA 1
ATOM 14599 C C . ALA F 1 335 ? 17.265 3.672 53.576 1.00 18.25 364 ALA F C 1
ATOM 14600 O O . ALA F 1 335 ? 18.442 4.000 53.722 1.00 17.66 364 ALA F O 1
ATOM 14602 N N . GLU F 1 336 ? 16.255 4.528 53.742 1.00 16.72 365 GLU F N 1
ATOM 14603 C CA . GLU F 1 336 ? 16.491 5.921 54.123 1.00 18.98 365 GLU F CA 1
ATOM 14604 C C . GLU F 1 336 ? 17.209 6.009 55.464 1.00 21.03 365 GLU F C 1
ATOM 14605 O O . GLU F 1 336 ? 17.963 6.950 55.710 1.00 19.36 365 GLU F O 1
ATOM 14611 N N . ASN F 1 337 ? 16.973 5.029 56.330 1.00 13.51 366 ASN F N 1
ATOM 14612 C CA . ASN F 1 337 ? 17.535 5.075 57.681 1.00 18.07 366 ASN F CA 1
ATOM 14613 C C . ASN F 1 337 ? 18.846 4.334 57.841 1.00 16.60 366 ASN F C 1
ATOM 14614 O O . ASN F 1 337 ? 19.430 4.326 58.917 1.00 16.17 366 ASN F O 1
ATOM 14619 N N . MET F 1 338 ? 19.326 3.709 56.772 1.00 15.18 367 MET F N 1
ATOM 14620 C CA . MET F 1 338 ? 20.657 3.106 56.815 1.00 15.03 367 MET F CA 1
ATOM 14621 C C . MET F 1 338 ? 21.725 4.182 57.018 1.00 11.13 367 MET F C 1
ATOM 14622 O O . MET F 1 338 ? 21.632 5.304 56.482 1.00 12.37 367 MET F O 1
ATOM 14627 N N . GLN F 1 339 ? 22.739 3.835 57.811 1.00 12.89 368 GLN F N 1
ATOM 14628 C CA . GLN F 1 339 ? 23.834 4.739 58.113 1.00 15.54 368 GLN F CA 1
ATOM 14629 C C . GLN F 1 339 ? 25.180 4.120 57.713 1.00 14.27 368 GLN F C 1
ATOM 14630 O O . GLN F 1 339 ? 25.337 2.904 57.728 1.00 13.06 368 GLN F O 1
ATOM 14636 N N . PRO F 1 340 ? 26.169 4.968 57.403 1.00 14.19 369 PRO F N 1
ATOM 14637 C CA . PRO F 1 340 ? 27.496 4.461 57.037 1.00 14.48 369 PRO F CA 1
ATOM 14638 C C . PRO F 1 340 ? 28.195 3.754 58.198 1.00 16.27 369 PRO F C 1
ATOM 14639 O O . PRO F 1 340 ? 27.951 4.071 59.371 1.00 15.73 369 PRO F O 1
ATOM 14643 N N . VAL F 1 341 ? 29.049 2.790 57.874 1.00 12.91 370 VAL F N 1
ATOM 14644 C CA . VAL F 1 341 ? 29.919 2.185 58.887 1.00 15.97 370 VAL F CA 1
ATOM 14645 C C . VAL F 1 341 ? 31.336 2.697 58.715 1.00 17.75 370 VAL F C 1
ATOM 14646 O O . VAL F 1 341 ? 31.712 3.141 57.630 1.00 13.46 370 VAL F O 1
ATOM 14650 N N . ALA F 1 342 ? 32.136 2.623 59.775 1.00 14.13 371 ALA F N 1
ATOM 14651 C CA . ALA F 1 342 ? 33.511 3.089 59.711 1.00 16.61 371 ALA F CA 1
ATOM 14652 C C . ALA F 1 342 ? 34.318 2.159 58.812 1.00 17.69 371 ALA F C 1
ATOM 14653 O O . ALA F 1 342 ? 34.031 0.964 58.740 1.00 17.82 371 ALA F O 1
ATOM 14655 N N . VAL F 1 343 ? 35.323 2.695 58.131 1.00 14.54 372 VAL F N 1
ATOM 14656 C CA . VAL F 1 343 ? 36.204 1.852 57.324 1.00 17.32 372 VAL F CA 1
ATOM 14657 C C . VAL F 1 343 ? 37.575 1.677 57.967 1.00 30.29 372 VAL F C 1
ATOM 14658 O O . VAL F 1 343 ? 38.383 0.872 57.508 1.00 34.61 372 VAL F O 1
ATOM 14662 N N . ASP F 1 344 ? 37.828 2.418 59.039 1.00 38.65 373 ASP F N 1
ATOM 14663 C CA . ASP F 1 344 ? 39.073 2.259 59.789 1.00 50.21 373 ASP F CA 1
ATOM 14664 C C . ASP F 1 344 ? 38.830 2.012 61.279 1.00 56.14 373 ASP F C 1
ATOM 14665 O O . ASP F 1 344 ? 39.772 1.981 62.076 1.00 57.48 373 ASP F O 1
#

Organism: Glycine max (NCBI:txid3847)

Nearest PDB structures (foldseek):
  3vc3-assembly3_E  TM=1.002E+00  e=2.367E-69  Glycine max
  3vbe-assembly1_A  TM=9.585E-01  e=2.610E-63  Glycine max
  4aec-assembly1_B  TM=9.498E-01  e=6.693E-51  Arabidopsis thaliana
  2isq-assembly1_A  TM=9.583E-01  e=6.263E-50  Arabidopsis thaliana
  7n2t-assembly1_A-2  TM=9.626E-01  e=3.565E-49  Citrullus lanatus

Secondary structure (DSSP, 8-state):
--S-BSSGGGGS----EEE--STTTT--SEEEEEEGGGSTTSBTTHHHHHHHHHHHHHTT---TTTPEEEEE-SSHHHHHHHHHHHHHT-EEEEEEETTS-HHHHHHHHHTT-EEEEE-GGGHHHHHHHHHHHHHHHSTTEE---TTT-HHHHHHIIIIIHHHHHHHTTT---EEEEE-SSSHHHHHHHHHHHHH-TT-EEEEEEEGGG-GGGT------S-TTS--SS--TT--GGG-SEEEEE-HHHHHHHHHHHHHHH---B-HHHHHHHHHHHHHHTSGGGTT-EEEEEE-BBGGGGTTSTTTHHHHHHHHT---B--/--S-BSSGGGGSS---EEE--STTTT--SEEEEEEGGGSTTSBTTHHHHHHHHHHHHHTT---TTTPEEEEE-SSHHHHHHHHHHHHHT-EEEEEEETTS-HHHHHHHHHTT-EEEEE-GGGHHHHHHHHHHHHHHHSTTEE---TTT-HHHHHHIIIIIHHHHHHHTTT---EEEEE-SSSHHHHHHHHHHHHH-TT-EEEEEEEGGG-TTTT------S-TTS--SS--TT--GGG-SEEEEE-HHHHHHHHHHIIIII---B-HHHHHHHHHHHHHHTSGGGTT-EEEEEE-BBGGGGTTSTTTHHHHHHHHH---B--/--S-BSSGGGGSS---EEE--STTTT-SSEEEEEEGGGSTTSBTTHHHHHHHHHHHHHTT---TTTPEEEEE-SSHHHHHHHHHHHHHT-EEEEEEETTS-HHHHHHHHHTT-EEEEE-GGGHHHHHHHHHHHHHHHSTTEE---TTT-HHHHHHIIIIIHHHHHHHTTT---EEEEE-SSSHHHHHHHHHHHHH-TT-EEEEEEEGGG-TTTT------S-TTS--SS--TT--GGG-SEEEEE-HHHHHHHHHHIIIII---B-HHHHHHHHHHHHHHHSGGGTT-EEEEEE-BBGGGGTTSTTTHHHHHHHHT---B--/---S-BSSGGGGS----EEE--STTTT--SEEEEEEGGGSTTSBTTHHHHHHHHHHHHHTT---TTTPEEEEE-SSHHHHHHHHHHHHHT-EEEEEEETTS-HHHHHHHHHTT-EEEEE-GGGHHHHHHHHHHHHHHHSTTEE---TTT-HHHHHHIIIIIHHHHHHHTTT---EEEEE-SSSHHHHHHHHHHHHH-TT-EEEEEEEGGG-TTTT------S-TTS--SS--TT--GGG-SEEEEE-HHHHHHHHHHIIIII---B-HHHHHHHHHHHHHHTSGGGTT-EEEEEE-BBGGGGTTSTTTHHHHHHHHT--PBP-/--S--SSGGGG-----EEE--STTTT-SSEEEEEEGGGSTTSBTTHHHHHHHHHHHHHTT---TTTPEEEEE-SSHHHHHHHHHHHHHT-EEEEEEETTS-HHHHHHHHHTT-EEEEE-GGGHHHHHHHHHHHHHHHSTTEEE--TTT-HHHHHHIIIIIHHHHHHHTTT---EEEEE-SSSHHHHHHHHHHHHH-TT-EEEEEEEGGG-TTTT------S-TTS--SS--TT--GGG-SEEEEE-HHHHHHHHHHIIIII---B-HHHHHHHHHHHHHHHSGGGTT-EEEEEE-BBGGGGTTSTTTHHHHHHHHH------/-----SSGGGG-----EEE--STTTT--SEEEEEEGGGSTTSBTTHHHHHHHHHHHHHTT---TTTPEEEEE-SSHHHHHHHHHHHHHT-EEEEEEETTS-HHHHHHHHHTT-EEEEE-GGGHHHHHHHHHHHHHHHSTTEE---TTT-HHHHHHIIIIIHHHHHHHTTT---EEEEE-SSSHHHHHHHHHHHHH-TT-EEEEEEEGGG-TTTT------S-TTS--SS--TT--GGG-SEEEEE-HHHHHHHHHHIIIII---B-HHHHHHHHHHHHHHHSGGGTT-EEEEEE-BBGGGGTTSTTTHHHHHHHHT-------

Foldseek 3Di:
DDPDDPDLLVQAALFDKAWDDPVLPPLQETEIATFQCSGPLGFPLLQLLVQLVVVCVVVVNADAPQEEEEEEFQQPNLLSNLQVCLRRRHAYEYEHAPQHFPLSVVSSVVSPHHYDHDHNQCFSVRSVVVSVVCQVVDPRYDYSQCLAHLSLLQSLLVGVQVSVCVNVVNQAQEEEAEDQSQSNQNNNLVNNCVVPVRRAGEYEAEPQQPVVVPDAQDDAQQRRHRRGDRRNNHDCVSHPYYHYHHNVQLLVQCLCCCVPVVAQADSSLSRRVVVQSVQSNDPVRRHGYYYYYRGGGNVSCCCPPSNVVVNVVVVPDDDDDD/DDPDDPDLLVQAALFDKAWDDWVLPPLQATEIATFQCSGPLGFPLLQLLVQLVVVCVVVVNADAPQEEEEEEFQAPVLLNNLQVCLRRHHAYEYEHAPQHFPLSVVSSVVSPHHYDHDHNFCFSVRRVVVRVVCQVVDPRYDYSQLLAHLSLLVSLLVGVQVSVCVNVVNQAAEEEAEDQSQSNLNNNLVNNCVVPVRRAGEYEAEPQQPVVVPDAQDDAQQRRHRRGDRRNNRDCVSHPYYHYDHRVQLLVQLLCCCVPVVAQAGSSLSRRVVVQSVVSNDPVRRHGYYYYYRGGGNVSCCCPPNNVVVNVVVVPDDDDDD/DDPDDPDLLVQAADFDKAWFDPVLVQFQATEIATQQCSGPLGFPLLQLLVQLVVVCVVVVNADAPQEEEEEEFLFPNLLNNLQVCLRRHHAYEYEHAPQHFPLSVVSSVVSPHHYDHDHVVCFSVRRVVVRVVCQVVDPRYDYSQLLAHVSLLQSLLVGVQVSVCVNCVNAAQEEEAEDQSQSNLNNNLVNNCVSPVRRAGEYEAEPQQPVVVPDAGHDAQQRRHRRGDRRNNHDCVSHPYYHYDHNVQLLVQCLVCCVP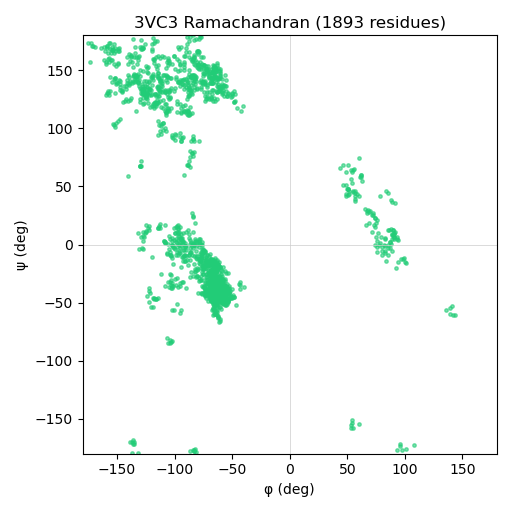VVAQADSSLSRRVVVQSVVSRDPVNRHGYYYYYRGGGNVSDCCPPSNVVVVVVVVPDDDDDD/DDDPDDPDLLVQAAPFDKAWDDWVLPPLQATEIATFQCSGPLGFNLLQLLVQLVVVCVVVVNADAPQEEEEEEFQADVLLNNLQVCLRRRHAYEYEHAPQHFPLSVVSSCVSPHHYDHFHNFCFSVRRVVVSVVCQVVDPRYDYSQLLAHVSLLQSLLVGVQVSVCVNVVNQAAEEEAEDQSQSNLNNNLVNNCVVPVRRAGEYEAEPQQPVVVPDAQHDAQQRRHRRRDRRNNHDCVSHPYYHYDHRVQLLVQLLCCCVPVVAQAGSSLSRRVVVQSVQSNDPVRRHGYYYYYRGGGNVSDCRPPNNVVVVVVVVPDDDDDD/DDPDDPDLLVQDADFDKAWDDPVLPPFQETEIATFQCSHPLGFPLLQLLVLLVVVCVVVVNADAPQEEEEEEFQADNLLSNLQVCLRRRHAYEYEHAPQHFPLSVVSSVVSPHHYDHDHNVCFSVRRVVVRVVCQVVDPRYDYSQLLAHVSLLQSLLVGVQVSVCVNCVNQAQEEEAEDQSQSNLNNNLVNNCVVPVRRAGEYEAEPQQPVVVPDAQDDAQQRRHRRGDRRNNRDCVSHPYYHYDHNVQLLVQLLCCCVPVVAQAGSSLSRRVVVQSVVSRPPVCRHGYYYYYRGGGNVSPCCPPSNVVVVVVVVPDDDDDD/DDPDDPALLVQAADWAKAWDDWVLPPLQATEIATFQCSGPLGFPLLQLLVQLVVVCVVVVNADAPQEEEEEEFQAPNLLSNLVVCLRRHHAYEYEHAPQHFPLSVVSSVVSPHHYDHFHNFCFSVRRVVVRVVCQVVDPRYDYSQLLAHLSLLVSLLVGVQVSVCVNCVNQAQEEEAEDQSQSNQNNNLVNNCVVPVRRAGEYEAEPQQPVVVPDAQHDAQQRRHRRRDRRNNHDPVSHPYYHYDHNVQLLVQLLCCCVPVVAQAGSRLSRRVVVQSVQSNDPVCRHGYYYYYRGGGNVSDCCPPSNVVVNVVVVPDDDDDPD

Radius of gyration: 43.74 Å; Cα contacts (8 Å, |Δi|>4): 4724; chains: 6; bounding box: 123×103×107 Å